Protein 1OGP (pdb70)

Radius of gyration: 43.96 Å; Cα contacts (8 Å, |Δi|>4): 6432; chains: 6; bounding box: 129×124×104 Å

Secondary structure (DSSP, 8-state):
--EE--SSSTTPPP--TT-EEEETTTTEEE--HHHHTS-SSPPGGGS-EE-SSPPPEES-STT-EEEEEESSSS--EEEHHHHHTSPEEEEEEEEE-TTTTHHHHHHHS---S----S--EEEEEEEEEEHHHHHHTTT--TT-S--TT---EEEEEES---GGGTTPPPEEEEEHHHHH-GGG--EEEEEETTEEPPTTTTTT-EEE-TTS-GGGS--SEEEEEEESS----HHHHSSS----TT--TTT--GGGSPPP-S---EEEE-SS-SEEEE-SEEEEEEEEEE-STT--EEEEEEESSTTSS-EEPEEESSSSS---SSSTTS-TTS-EEEEEEEEESS-EEEEEEEEETT--B--S-HHHH--TT-------EEEEEEE-/--EE--SSSTTPPP--TT-EEEETTTTEEE--HHHHTSSSSPPGGGS-B--SSPPPEES-STT-EEEEEESSSS--EEEHHHHHTSPEEEEEEEEE-TTTTHHHHHHHS---S----S--EEEEEEEEEEHHHHHHTTT--TT-S--TT---EEEEEES---GGGTT---EEEEEHHHHH-GGG--EEEEEETTEEPPTTTTTT-EEE-TTS-GGGS--SEEEEEEESS----HHHHSSS----TT--TTT--GGGSPPP-S---EEEE-SS-SEEEE-SEEEEEEEEEE-STT--EEEEEEESSTTSS-EEPEEESSSSS---SSSTTS-TTS-EEEEEEEEESS-EEEEEEEEETT--B--S-GGGT--TT-------EEEEEEE-/--EE--SSSTTPPP--TTPEEEETTTTEEE--HHHHTSSSSPPGGGS-EE-SSPPPEES-STT-EEEEEES-SS--EEEHHHHHTSPEEEEEEEEE-TTTTHHHHHHHS---S----S-SEEEEEEEEEEHHHHHHTTT--TT-S--TT---EEEEEES---GGGTTPPPEEEEEHHHHH-GGG--EEEEEETTEEPPTTTTTT-EEE-TTS-GGGS-BSEEEEEEESS----HHHHSSSB---TT--TTT--GGGSPBP-S---EEEE-SS-SEEEE-SEEEEEEEEEE-STT--EEEEEEESSSSSS-EEPEEESSSSS---SSSTTS-TTS-EEEEEEEEESS-EEEEEEEEETT--B--S-HHHH--TT-------EEEEEEE-/--EE--SSSTTPPP--TTSEEEETTTTEEE--HHHHTSSSSPPGGGS-EE-SSPPPEES-STT-EEEEEES-SS--EEEHHHHHTSPEEEEEEEEE-TTTTHHHHHHHS---S----S--EEEEEEEEEEHHHHHHTTT--TT-S--TT---EEEEEES--BGGGTTBPPEEEEEHHHHH-GGG--EEEEEETTEEPPTTTTTT-EEE-TTS-GGGS-BSEEEEEEESS----HHHHSSS----TT--TTT--GGGSPPP-S---EEEE-SS-SEEEE-SEEEEEEEEEE-STT--EEEEEEESSSSSS-EEPEEESSSSS---SSSTTS-TBS-EEEEEEEEESS-EEEEEEEEETT--B--S-HHHH--TT-------EEEEEEE-/--EE--SSSTTPPP--TT-EEEETTTTEEE--HHHHTSSSSPPGGGS-EE-SSPPPEES-STT-EEEEEES-SS--EEEHHHHHTSPEEEEEEEEE-TTTTHHHHHHHS---S----S--EEEEEEEEEEHHHHHHTTT--TT-S--TT---EEEEEES---GGGTTPPPEEEEEHHHHH-GGG--EEEEEETTEEPPTTTTTT-EEE-TTS-GGGS-BSEEEEEEESS----HHHHSSS----TT--TTT--GGGSPPP-S---EEEE-SS-SEEEE-SEEEEEEEEEE-STT--EEEEEEESSSSSS-EEPEEESSSSS---SSSTTS-TTS-EEEEEEEEESS-EEEEEEEEETT--B--S-HHHH--TT-------EEEEEEE-/--EE--SSSTTPPP--TTPEEEETTTTEEE--HHHHTSSSSPPGGGS-EE-SSPPPEES-STT-EEEEEES-SS--EEEHHHHHTSPEEEEEEEEE-TTTTHHHHHHHS---S----S--EEEEEEEEEEHHHHHHTTT--TT-S--TT---EEEEEES---GGGTT---EEEEEHHHHH-GGG--EEEEEETTEEPPTTTTTT-EEE-TTS-GGGS--SEEEEEEESS----HHHHSSS----TT--TTT--GGGSPPP-S---EEEE-SS-SEEEE-SEEEEEEEEEE-STT--EEEEEEESSTTSS-EEPEEESSSSS---SSSTTS-TTS-EEEEEEEEESS-EEEEEEEEETT--B--S-HHHH--TT-------EEEEEEE-

Foldseek 3Di:
DQKAADQDAPPADDADPQWDFQDVAVTWTAHALQQQQPALADDPRHQTFDDQHYFMDGPHQFVDWAWEDALFDDGDIGHPVRFQPADKDKAKFKAAALQACLQVLCVVPHADDGDHHHGSMGIWIFMTHQLLSVVVVGVDAAQDCADPSQFWKKKWWANYAHVLVPGGTQMFMDTPRCRNHCVQVWGFGQDIRRDGDDRSRAPRTWIDGFLWHNSHGGHHTHYIYTYNDGDPDCCQQVHQWFDFPVDEPVRDDSVVTGHGTHAAKAWDWRNADQEDEDAFFKDKTKIKIDGGDLWAFPWKWKDWPLPPDTDTWAKDRHPPDHDDTPDPPDSSNGMIMTIDMDGDDAKTKMWMWTAIPVRDTFDQDSNRRNDRNSGRPRHIRIGIYHYD/DQKAADPDAPPADDADPQWDFQDVFVTWTAHALQQQQPALADDPRHQTFDDQHHFMDGNHQFVDWAWEDALFDDGDIGHPVRFQVADKDKAKFKAAALQACLQVLCVVPHADDGDHHHGSMGIWIFMTHQLLRVVVVRPDAAQDCADPSQFWKKKWWANYAHVLVPGGTQMFMDTPRCSNHCVQVWGFTQDIRRDGDDRSRAPRTWIDGFLWHNSHGGHHTHYIYTYNDGDPDCCQQVHQWFDFPVDDPVDDDSVVTGHGTHAAKAKDWRNADQEDEDAFFKDKTKIKIDGGDLWAWPWKWKDFDLPPDTDTWAKDRHPPDHDDTPDPPDSSRGMIMTIDMDGDDAKTKMWMWTAIPVRDTFDQDSNRRNDRNSGRRRHIRIGIYHHD/DQKAADQDAPPADDAQPQWDFQDVAVTWTAHALQQQQPALADDPNGQTFDDQHHFMDGPHQFVDWAWEDALFDDGDIGHPVRFAVADKDKAKFKAAALQACLQVLCVVPHADDGDHHHGSMGIWIFMTHQLLSVVVVGPDAAQDCADPSQFFKKKWWANYAHVLVVGGTQMFMDTPRCSNHVVQVWGFTQDIRRDGDDRSRAPRTWTDGFLWHNSHTGHHTHYIYTYNDGDPDCCQQVHQWFDFPVDEPVDDDSVVTGHGTHAAKAKDWRNADQEDEDAFFKDKTKIKIDGGDLWAWPWKWKDFPLPPDTDTWAKDRHPPDHDDTPDPPDSSRGMIMTIDIDGDDAKTKMWMWTAIPVRDTFDQDSNRRNGRNSGRRRHTRIGIYHYD/DQKAADQDAPPADDADPQWDFQDVAVTWTAHALQQQQPALAGDPRHATFDDQHGFMDGPHQFVDWAWEDALFDDGDIGHPVRFQPADKDKAKFKAAALQACLQVLCVVPHADDGDHHHGSMGIWIFMTHQLLRVVVVGPDAAQDCADPSQFWKKKWWANYAHVLVVGGTQMFMDTPRCRNHCVQVWGFTQDIRRDGDDRSRAPRTWTDGFLWHNSHTGHHTHYIYTYNDGDPDCCQQVHQWFDFPVDEPVPDDSVVTGHGTHAAKAKDWRNADQEHEDAFFKDKTKIKIDGGDLWAFQWKWKDWPLPPDTDTWAKDRHPPDHDDTPDPVDSSRGMIMTIDIDGDPAKTKMWMWTAIPVRDTFDQDSNRRNDRNSGRPRHIRIGIYDHD/DQKAADQDAPPADDADPQWDFQDVAVTWTAHALQQQQPALADDPRHQTFDDQHYFMDGPHQFVDWAWEDALFDDGDIGHPVRFQPADKDKAKFKAAALQACLQVLCVVPHADDGDHHHGSMGIWIFMTHQLLRVVVVGPDAAQDCADPSQFWKKKWWANYAHVLVVGGTQMFMDTPRCSNHVVQVWGFGQDIRRDGDDRSRAPRTWIDGFLWHNSHTGHHTHYIYTDNDGDPDCCQQVHQWFDFPVDDPVDDDSVVTGHGTHAAKAKDWRNADQEEEDAFFKDKTKIKIDGGDLWAFPWKWKDFPLPPDTDTWAKDRHPPDHDDTPDPPDSSNGMIMTIDMDGDDAKTKMWMWTAIPVRDTFDQDSNRRNDRNSGRRRHTRIGIYHHD/DQKAADPDAPPADDAQPQWDFQDVFVTWTAHALQQQFPDLADDPNHQTFDDQHYFMDGNHQFVDWAWEDALFDDGDIGHPVNFAVADKDKAKFKAAALQACLQVLCVVPHADDGDHHHGSMGIWIFMTHQLLSVVVVGPDAAQDCADPSQFWKKKWWANYAHVLVPGGTQMFMDTPRCRNHCVQVWGFTQDIRRDGDDRSRAPRTWIDGFLWHNSHTGHHTHYIYTYNDGDPDCCQQVHQWFDFPVDDPVDDDSVVTGHGTHAAKAKDWRNADQEEEDAFFKDKTKIKIDGGDLWAWPWKWKDWPLPPDTDTWAKDRHPPDHDDTPDPPDSSNGMIMTIDMDGDDAKTKMWMWTAIPVRDTFDQDSNRRNDRNSGRRRHTRIGIYDHD

InterPro domains:
  IPR000572 Oxidoreductase, molybdopterin-binding domain [PF00174] (53-236)
  IPR005066 Moybdenum cofactor oxidoreductase, dimerisation [PF03404] (260-386)
  IPR008335 Eukaryotic molybdopterin oxidoreductase [PR00407] (20-34)
  IPR008335 Eukaryotic molybdopterin oxidoreductase [PR00407] (41-57)
  IPR008335 Eukaryotic molybdopterin oxidoreductase [PR00407] (94-105)
  IPR008335 Eukaryotic molybdopterin oxidoreductase [PR00407] (105-117)
  IPR008335 Eukaryotic molybdopterin oxidoreductase [PR00407] (120-135)
  IPR008335 Eukaryotic molybdopterin oxidoreductase [PR00407] (182-198)
  IPR008335 Eukaryotic molybdopterin oxidoreductase [PR00407] (199-212)
  IPR008335 Eukaryotic molybdopterin oxidoreductase [PR00407] (215-228)
  IPR008335 Eukaryotic molybdopterin oxidoreductase [PR00407] (286-300)
  IPR008335 Eukaryotic molybdopterin oxidoreductase [PR00407] (300-312)
  IPR008335 Eukaryotic molybdopterin oxidoreductase [PR00407] (354-366)
  IPR008335 Eukaryotic molybdopterin oxidoreductase [PR00407] (369-382)
  IPR014756 Immunoglobulin E-set [SSF81296] (263-387)
  IPR036374 Oxidoreductase, molybdopterin-binding domain superfamily [G3DSA:3.90.420.10] (1-262)
  IPR036374 Oxidoreductase, molybdopterin-binding domain superfamily [SSF56524] (5-259)

B-factor: mean 56.41, std 12.18, range [2.0, 112.47]

Organism: Arabidopsis thaliana (NCBI:txid3702)

Structure (mmCIF, N/CA/C/O backbone):
data_1OGP
#
_entry.id   1OGP
#
_cell.length_a   222.918
_cell.length_b   351.271
_cell.length_c   158.282
_cell.angle_alpha   90.00
_cell.angle_beta   90.00
_cell.angle_gamma   90.00
#
_symmetry.space_group_name_H-M   'C 2 2 2'
#
loop_
_entity.id
_entity.type
_entity.pdbx_description
1 polymer 'SULFITE OXIDASE'
2 non-polymer 'CESIUM ION'
3 non-polymer GLYCEROL
4 non-polymer (MOLYBDOPTERIN-S,S)-DIOXO-THIO-MOLYBDENUM(VI)
5 water water
#
loop_
_atom_site.group_PDB
_atom_site.id
_atom_site.type_symbol
_atom_site.label_atom_id
_atom_site.label_alt_id
_atom_site.label_comp_id
_atom_site.label_asym_id
_atom_site.label_entity_id
_atom_site.label_seq_id
_atom_site.pdbx_PDB_ins_code
_atom_site.Cartn_x
_atom_site.Cartn_y
_atom_site.Cartn_z
_atom_site.occupancy
_atom_site.B_iso_or_equiv
_atom_site.auth_seq_id
_atom_site.auth_comp_id
_atom_site.auth_asym_id
_atom_site.auth_atom_id
_atom_site.pdbx_PDB_model_num
ATOM 1 N N . PRO A 1 2 ? 17.218 117.170 19.526 1.00 87.20 2 PRO A N 1
ATOM 2 C CA . PRO A 1 2 ? 16.265 116.145 20.135 1.00 85.51 2 PRO A CA 1
ATOM 3 C C . PRO A 1 2 ? 16.237 114.747 19.391 1.00 84.06 2 PRO A C 1
ATOM 4 O O . PRO A 1 2 ? 15.398 114.560 18.461 1.00 85.40 2 PRO A O 1
ATOM 8 N N . GLY A 1 3 ? 17.060 113.765 19.807 1.00 80.01 3 GLY A N 1
ATOM 9 C CA . GLY A 1 3 ? 16.924 112.381 19.259 1.00 78.38 3 GLY A CA 1
ATOM 10 C C . GLY A 1 3 ? 16.110 111.348 20.086 1.00 76.99 3 GLY A C 1
ATOM 11 O O . GLY A 1 3 ? 16.054 110.135 19.854 1.00 75.39 3 GLY A O 1
ATOM 12 N N . ILE A 1 4 ? 15.489 111.872 21.126 1.00 74.18 4 ILE A N 1
ATOM 13 C CA . ILE A 1 4 ? 14.915 111.074 22.202 1.00 70.45 4 ILE A CA 1
ATOM 14 C C . ILE A 1 4 ? 13.838 111.878 22.854 1.00 68.38 4 ILE A C 1
ATOM 15 O O . ILE A 1 4 ? 13.947 113.085 22.961 1.00 69.39 4 ILE A O 1
ATOM 20 N N . ARG A 1 5 ? 12.764 111.205 23.246 1.00 64.64 5 ARG A N 1
ATOM 21 C CA . ARG A 1 5 ? 11.753 111.876 24.005 1.00 63.55 5 ARG A CA 1
ATOM 22 C C . ARG A 1 5 ? 11.317 111.114 25.245 1.00 61.61 5 ARG A C 1
ATOM 23 O O . ARG A 1 5 ? 11.437 109.882 25.321 1.00 59.53 5 ARG A O 1
ATOM 31 N N . GLY A 1 6 ? 10.822 111.880 26.212 1.00 57.46 6 GLY A N 1
ATOM 32 C CA . GLY A 1 6 ? 10.241 111.348 27.409 1.00 55.29 6 GLY A CA 1
ATOM 33 C C . GLY A 1 6 ? 8.755 111.388 27.344 1.00 53.01 6 GLY A C 1
ATOM 34 O O . GLY A 1 6 ? 8.191 112.429 27.398 1.00 52.82 6 GLY A O 1
ATOM 35 N N . PRO A 1 7 ? 8.089 110.257 27.259 1.00 52.11 7 PRO A N 1
ATOM 36 C CA . PRO A 1 7 ? 6.648 110.331 27.122 1.00 51.85 7 PRO A CA 1
ATOM 37 C C . PRO A 1 7 ? 5.994 110.778 28.414 1.00 53.03 7 PRO A C 1
ATOM 38 O O . PRO A 1 7 ? 6.611 110.758 29.460 1.00 56.05 7 PRO A O 1
ATOM 42 N N . SER A 1 8 ? 4.759 111.202 28.282 1.00 53.72 8 SER A N 1
ATOM 43 C CA . SER A 1 8 ? 3.935 111.672 29.374 1.00 54.70 8 SER A CA 1
ATOM 44 C C . SER A 1 8 ? 2.865 110.662 29.705 1.00 53.86 8 SER A C 1
ATOM 45 O O . SER A 1 8 ? 1.925 110.927 30.481 1.00 54.28 8 SER A O 1
ATOM 48 N N . GLU A 1 9 ? 2.922 109.556 29.000 1.00 54.36 9 GLU A N 1
ATOM 49 C CA . GLU A 1 9 ? 1.929 108.481 29.197 1.00 54.01 9 GLU A CA 1
ATOM 50 C C . GLU A 1 9 ? 2.587 107.132 28.811 1.00 54.92 9 GLU A C 1
ATOM 51 O O . GLU A 1 9 ? 3.661 107.112 28.207 1.00 54.32 9 GLU A O 1
ATOM 57 N N . TYR A 1 10 ? 1.920 106.036 29.131 1.00 55.50 10 TYR A N 1
ATOM 58 C CA . TYR A 1 10 ? 2.541 104.688 29.216 1.00 57.04 10 TYR A CA 1
ATOM 59 C C . TYR A 1 10 ? 2.221 103.692 28.038 1.00 59.85 10 TYR A C 1
ATOM 60 O O . TYR A 1 10 ? 2.318 102.472 28.138 1.00 59.43 10 TYR A O 1
ATOM 69 N N . SER A 1 11 ? 1.913 104.228 26.893 1.00 60.64 11 SER A N 1
ATOM 70 C CA . SER A 1 11 ? 1.452 103.370 25.767 1.00 60.82 11 SER A CA 1
ATOM 71 C C . SER A 1 11 ? 2.591 102.631 25.069 1.00 59.97 11 SER A C 1
ATOM 72 O O . SER A 1 11 ? 2.392 101.664 24.413 1.00 60.38 11 SER A O 1
ATOM 75 N N . GLN A 1 12 ? 3.800 103.130 25.201 1.00 59.18 12 GLN A N 1
ATOM 76 C CA . GLN A 1 12 ? 4.953 102.565 24.479 1.00 59.42 12 GLN A CA 1
ATOM 77 C C . GLN A 1 12 ? 6.038 101.992 25.426 1.00 59.53 12 GLN A C 1
ATOM 78 O O . GLN A 1 12 ? 7.218 102.030 25.174 1.00 57.96 12 GLN A O 1
ATOM 84 N N . GLU A 1 13 ? 5.602 101.470 26.539 1.00 60.24 13 GLU A N 1
ATOM 85 C CA . GLU A 1 13 ? 6.505 100.869 27.521 1.00 58.96 13 GLU A CA 1
ATOM 86 C C . GLU A 1 13 ? 7.124 99.582 26.941 1.00 59.59 13 GLU A C 1
ATOM 87 O O . GLU A 1 13 ? 6.448 98.835 26.263 1.00 58.67 13 GLU A O 1
ATOM 93 N N . PRO A 1 14 ? 8.392 99.285 27.261 1.00 60.03 14 PRO A N 1
ATOM 94 C CA . PRO A 1 14 ? 9.021 98.094 26.717 1.00 59.97 14 PRO A CA 1
ATOM 95 C C . PRO A 1 14 ? 8.527 96.880 27.416 1.00 59.26 14 PRO A C 1
ATOM 96 O O . PRO A 1 14 ? 7.899 96.959 28.453 1.00 59.80 14 PRO A O 1
ATOM 100 N N . PRO A 1 15 ? 8.779 95.728 26.817 1.00 62.17 15 PRO A N 1
ATOM 101 C CA . PRO A 1 15 ? 8.386 94.484 27.457 1.00 62.21 15 PRO A CA 1
ATOM 102 C C . PRO A 1 15 ? 9.338 94.163 28.617 1.00 61.33 15 PRO A C 1
ATOM 103 O O . PRO A 1 15 ? 10.459 94.607 28.634 1.00 60.40 15 PRO A O 1
ATOM 107 N N . ARG A 1 16 ? 8.818 93.421 29.575 1.00 61.00 16 ARG A N 1
ATOM 108 C CA . ARG A 1 16 ? 9.611 92.839 30.688 1.00 62.86 16 ARG A CA 1
ATOM 109 C C . ARG A 1 16 ? 9.469 91.297 30.872 1.00 63.42 16 ARG A C 1
ATOM 110 O O . ARG A 1 16 ? 8.481 90.716 30.475 1.00 63.79 16 ARG A O 1
ATOM 118 N N . HIS A 1 17 ? 10.453 90.664 31.531 1.00 63.01 17 HIS A N 1
ATOM 119 C CA . HIS A 1 17 ? 10.329 89.240 31.875 1.00 62.99 17 HIS A CA 1
ATOM 120 C C . HIS A 1 17 ? 9.070 88.980 32.702 1.00 63.38 17 HIS A C 1
ATOM 121 O O . HIS A 1 17 ? 8.829 89.661 33.688 1.00 62.01 17 HIS A O 1
ATOM 128 N N . PRO A 1 18 ? 8.287 87.967 32.337 1.00 63.99 18 PRO A N 1
ATOM 129 C CA . PRO A 1 18 ? 7.058 87.642 33.097 1.00 61.81 18 PRO A CA 1
ATOM 130 C C . PRO A 1 18 ? 7.237 87.180 34.511 1.00 61.90 18 PRO A C 1
ATOM 131 O O . PRO A 1 18 ? 6.264 87.221 35.262 1.00 63.12 18 PRO A O 1
ATOM 135 N N . SER A 1 19 ? 8.426 86.697 34.866 1.00 61.16 19 SER A N 1
ATOM 136 C CA . SER A 1 19 ? 8.663 86.135 36.251 1.00 61.40 19 SER A CA 1
ATOM 137 C C . SER A 1 19 ? 8.752 87.242 37.317 1.00 60.07 19 SER A C 1
ATOM 138 O O . SER A 1 19 ? 8.717 87.035 38.524 1.00 60.08 19 SER A O 1
ATOM 141 N N . LEU A 1 20 ? 8.885 88.446 36.819 1.00 58.76 20 LEU A N 1
ATOM 142 C CA . LEU A 1 20 ? 9.071 89.613 37.681 1.00 57.65 20 LEU A CA 1
ATOM 143 C C . LEU A 1 20 ? 7.856 89.802 38.554 1.00 58.17 20 LEU A C 1
ATOM 144 O O . LEU A 1 20 ? 6.733 89.766 38.103 1.00 59.54 20 LEU A O 1
ATOM 149 N N . LYS A 1 21 ? 8.135 90.002 39.823 1.00 58.11 21 LYS A N 1
ATOM 150 C CA . LYS A 1 21 ? 7.132 90.461 40.777 1.00 55.75 21 LYS A CA 1
ATOM 151 C C . LYS A 1 21 ? 6.907 91.998 40.698 1.00 56.80 21 LYS A C 1
ATOM 152 O O . LYS A 1 21 ? 7.784 92.821 41.046 1.00 58.17 21 LYS A O 1
ATOM 158 N N . VAL A 1 22 ? 5.727 92.374 40.249 1.00 55.34 22 VAL A N 1
ATOM 159 C CA . VAL A 1 22 ? 5.402 93.740 39.924 1.00 51.18 22 VAL A CA 1
ATOM 160 C C . VAL A 1 22 ? 4.827 94.449 41.123 1.00 52.16 22 VAL A C 1
ATOM 161 O O . VAL A 1 22 ? 3.852 94.048 41.675 1.00 54.65 22 VAL A O 1
ATOM 165 N N . ASN A 1 23 ? 5.475 95.521 41.540 1.00 51.06 23 ASN A N 1
ATOM 166 C CA . ASN A 1 23 ? 5.046 96.237 42.743 1.00 51.18 23 ASN A CA 1
ATOM 167 C C . ASN A 1 23 ? 4.217 97.478 42.391 1.00 52.36 23 ASN A C 1
ATOM 168 O O . ASN A 1 23 ? 3.481 97.985 43.181 1.00 49.98 23 ASN A O 1
ATOM 173 N N . ALA A 1 24 ? 4.482 98.004 41.210 1.00 52.70 24 ALA A N 1
ATOM 174 C CA . ALA A 1 24 ? 3.677 99.048 40.597 1.00 53.59 24 ALA A CA 1
ATOM 175 C C . ALA A 1 24 ? 3.840 98.955 39.119 1.00 54.70 24 ALA A C 1
ATOM 176 O O . ALA A 1 24 ? 4.915 98.799 38.643 1.00 53.96 24 ALA A O 1
ATOM 178 N N . LYS A 1 25 ? 2.713 99.016 38.413 1.00 58.11 25 LYS A N 1
ATOM 179 C CA . LYS A 1 25 ? 2.671 98.884 36.947 1.00 58.82 25 LYS A CA 1
ATOM 180 C C . LYS A 1 25 ? 3.019 100.239 36.244 1.00 57.24 25 LYS A C 1
ATOM 181 O O . LYS A 1 25 ? 3.780 100.271 35.277 1.00 56.97 25 LYS A O 1
ATOM 187 N N . GLU A 1 26 ? 2.498 101.346 36.754 1.00 56.28 26 GLU A N 1
ATOM 188 C CA . GLU A 1 26 ? 2.671 102.688 36.097 1.00 57.48 26 GLU A CA 1
ATOM 189 C C . GLU A 1 26 ? 2.865 103.743 37.132 1.00 57.01 26 GLU A C 1
ATOM 190 O O . GLU A 1 26 ? 1.926 104.041 37.891 1.00 57.97 26 GLU A O 1
ATOM 196 N N . PRO A 1 27 ? 4.093 104.210 37.279 1.00 53.47 27 PRO A N 1
ATOM 197 C CA . PRO A 1 27 ? 5.245 103.723 36.540 1.00 50.41 27 PRO A CA 1
ATOM 198 C C . PRO A 1 27 ? 5.712 102.351 36.970 1.00 50.67 27 PRO A C 1
ATOM 199 O O . PRO A 1 27 ? 5.374 101.869 38.050 1.00 51.34 27 PRO A O 1
ATOM 203 N N . PHE A 1 28 ? 6.570 101.784 36.144 1.00 48.52 28 PHE A N 1
ATOM 204 C CA . PHE A 1 28 ? 7.044 100.417 36.346 1.00 49.46 28 PHE A CA 1
ATOM 205 C C . PHE A 1 28 ? 8.123 100.253 37.436 1.00 49.07 28 PHE A C 1
ATOM 206 O O . PHE A 1 28 ? 9.235 100.721 37.393 1.00 46.57 28 PHE A O 1
ATOM 214 N N . ASN A 1 29 ? 7.730 99.466 38.381 1.00 48.57 29 ASN A N 1
ATOM 215 C CA . ASN A 1 29 ? 8.499 99.188 39.570 1.00 49.31 29 ASN A CA 1
ATOM 216 C C . ASN A 1 29 ? 8.386 97.716 39.918 1.00 50.74 29 ASN A C 1
ATOM 217 O O . ASN A 1 29 ? 7.326 97.246 40.328 1.00 49.90 29 ASN A O 1
ATOM 222 N N . ALA A 1 30 ? 9.494 96.999 39.736 1.00 50.56 30 ALA A N 1
ATOM 223 C CA . ALA A 1 30 ? 9.500 95.560 39.819 1.00 52.95 30 ALA A CA 1
ATOM 224 C C . ALA A 1 30 ? 10.841 94.934 40.249 1.00 52.12 30 ALA A C 1
ATOM 225 O O . ALA A 1 30 ? 11.890 95.513 40.151 1.00 51.17 30 ALA A O 1
ATOM 227 N N . GLU A 1 31 ? 10.745 93.704 40.689 1.00 51.55 31 GLU A N 1
ATOM 228 C CA . GLU A 1 31 ? 11.851 92.999 41.312 1.00 52.60 31 GLU A CA 1
ATOM 229 C C . GLU A 1 31 ? 11.745 91.521 41.055 1.00 53.51 31 GLU A C 1
ATOM 230 O O . GLU A 1 31 ? 10.623 91.001 40.976 1.00 51.00 31 GLU A O 1
ATOM 236 N N . PRO A 1 32 ? 12.890 90.828 40.936 1.00 53.72 32 PRO A N 1
ATOM 237 C CA . PRO A 1 32 ? 12.869 89.400 40.632 1.00 52.77 32 PRO A CA 1
ATOM 238 C C . PRO A 1 32 ? 12.387 88.643 41.855 1.00 53.39 32 PRO A C 1
ATOM 239 O O . PRO A 1 32 ? 12.382 89.222 42.988 1.00 52.37 32 PRO A O 1
ATOM 243 N N . PRO A 1 33 ? 11.937 87.398 41.632 1.00 57.33 33 PRO A N 1
ATOM 244 C CA . PRO A 1 33 ? 11.614 86.497 42.758 1.00 57.33 33 PRO A CA 1
ATOM 245 C C . PRO A 1 33 ? 12.951 86.195 43.438 1.00 55.24 33 PRO A C 1
ATOM 246 O O . PRO A 1 33 ? 13.974 86.088 42.845 1.00 56.27 33 PRO A O 1
ATOM 250 N N . ARG A 1 34 ? 12.908 86.373 44.704 1.00 55.01 34 ARG A N 1
ATOM 251 C CA . ARG A 1 34 ? 13.946 86.015 45.647 1.00 57.22 34 ARG A CA 1
ATOM 252 C C . ARG A 1 34 ? 14.849 84.801 45.268 1.00 58.72 34 ARG A C 1
ATOM 253 O O . ARG A 1 34 ? 16.112 84.843 45.275 1.00 59.12 34 ARG A O 1
ATOM 261 N N . SER A 1 35 ? 14.177 83.736 44.876 1.00 59.87 35 SER A N 1
ATOM 262 C CA . SER A 1 35 ? 14.843 82.473 44.564 1.00 60.45 35 SER A CA 1
ATOM 263 C C . SER A 1 35 ? 15.718 82.544 43.303 1.00 61.08 35 SER A C 1
ATOM 264 O O . SER A 1 35 ? 16.577 81.739 43.117 1.00 63.61 35 SER A O 1
ATOM 267 N N . ALA A 1 36 ? 15.486 83.510 42.444 1.00 60.24 36 ALA A N 1
ATOM 268 C CA . ALA A 1 36 ? 16.277 83.697 41.250 1.00 59.36 36 ALA A CA 1
ATOM 269 C C . ALA A 1 36 ? 17.388 84.751 41.369 1.00 60.36 36 ALA A C 1
ATOM 270 O O . ALA A 1 36 ? 18.329 84.783 40.577 1.00 59.94 36 ALA A O 1
ATOM 272 N N . LEU A 1 37 ? 17.246 85.622 42.353 1.00 58.36 37 LEU A N 1
ATOM 273 C CA . LEU A 1 37 ? 18.145 86.810 42.567 1.00 59.17 37 LEU A CA 1
ATOM 274 C C . LEU A 1 37 ? 19.605 86.446 42.696 1.00 59.91 37 LEU A C 1
ATOM 275 O O . LEU A 1 37 ? 20.526 87.176 42.266 1.00 60.65 37 LEU A O 1
ATOM 280 N N . VAL A 1 38 ? 19.796 85.294 43.311 1.00 60.68 38 VAL A N 1
ATOM 281 C CA . VAL A 1 38 ? 21.082 84.930 43.931 1.00 61.31 38 VAL A CA 1
ATOM 282 C C . VAL A 1 38 ? 21.698 83.681 43.227 1.00 60.91 38 VAL A C 1
ATOM 283 O O . VAL A 1 38 ? 22.677 83.093 43.673 1.00 62.72 38 VAL A O 1
ATOM 287 N N . SER A 1 39 ? 21.147 83.377 42.062 1.00 58.90 39 SER A N 1
ATOM 288 C CA . SER A 1 39 ? 21.569 82.203 41.304 1.00 60.34 39 SER A CA 1
ATOM 289 C C . SER A 1 39 ? 22.867 82.454 40.624 1.00 60.05 39 SER A C 1
ATOM 290 O O . SER A 1 39 ? 23.537 81.545 40.271 1.00 62.10 39 SER A O 1
ATOM 293 N N . SER A 1 40 ? 23.129 83.708 40.336 1.00 58.40 40 SER A N 1
ATOM 294 C CA . SER A 1 40 ? 24.359 84.103 39.736 1.00 56.70 40 SER A CA 1
ATOM 295 C C . SER A 1 40 ? 24.897 85.443 40.329 1.00 57.36 40 SER A C 1
ATOM 296 O O . SER A 1 40 ? 24.135 86.293 40.795 1.00 58.48 40 SER A O 1
ATOM 299 N N . TYR A 1 41 ? 26.223 85.580 40.341 1.00 53.46 41 TYR A N 1
ATOM 300 C CA . TYR A 1 41 ? 26.924 86.697 40.925 1.00 51.67 41 TYR A CA 1
ATOM 301 C C . TYR A 1 41 ? 26.601 87.952 40.105 1.00 53.09 41 TYR A C 1
ATOM 302 O O . TYR A 1 41 ? 26.390 89.055 40.618 1.00 52.03 41 TYR A O 1
ATOM 311 N N . VAL A 1 42 ? 26.654 87.773 38.802 1.00 51.89 42 VAL A N 1
ATOM 312 C CA . VAL A 1 42 ? 26.174 88.805 37.859 1.00 50.18 42 VAL A CA 1
ATOM 313 C C . VAL A 1 42 ? 24.715 88.569 37.469 1.00 52.59 42 VAL A C 1
ATOM 314 O O . VAL A 1 42 ? 24.355 87.544 36.896 1.00 53.33 42 VAL A O 1
ATOM 318 N N . THR A 1 43 ? 23.914 89.588 37.781 1.00 52.14 43 THR A N 1
ATOM 319 C CA . THR A 1 43 ? 22.491 89.600 37.591 1.00 51.27 43 THR A CA 1
ATOM 320 C C . THR A 1 43 ? 22.129 89.768 36.122 1.00 52.69 43 THR A C 1
ATOM 321 O O . THR A 1 43 ? 22.546 90.694 35.497 1.00 51.70 43 THR A O 1
ATOM 325 N N . PRO A 1 44 ? 21.395 88.812 35.539 1.00 54.19 44 PRO A N 1
ATOM 326 C CA . PRO A 1 44 ? 20.998 88.963 34.133 1.00 52.59 44 PRO A CA 1
ATOM 327 C C . PRO A 1 44 ? 20.016 90.125 34.011 1.00 53.14 44 PRO A C 1
ATOM 328 O O . PRO A 1 44 ? 19.141 90.301 34.914 1.00 52.13 44 PRO A O 1
ATOM 332 N N . VAL A 1 45 ? 20.184 90.885 32.942 1.00 51.57 45 VAL A N 1
ATOM 333 C CA . VAL A 1 45 ? 19.354 92.057 32.656 1.00 52.67 45 VAL A CA 1
ATOM 334 C C . VAL A 1 45 ? 17.840 91.763 32.760 1.00 53.91 45 VAL A C 1
ATOM 335 O O . VAL A 1 45 ? 17.088 92.520 33.311 1.00 54.55 45 VAL A O 1
ATOM 339 N N . ASP A 1 46 ? 17.417 90.642 32.243 1.00 56.30 46 ASP A N 1
ATOM 340 C CA . ASP A 1 46 ? 16.015 90.190 32.313 1.00 57.82 46 ASP A CA 1
ATOM 341 C C . ASP A 1 46 ? 15.456 90.261 33.724 1.00 57.12 46 ASP A C 1
ATOM 342 O O . ASP A 1 46 ? 14.269 90.508 33.894 1.00 55.41 46 ASP A O 1
ATOM 347 N N . LEU A 1 47 ? 16.308 89.876 34.697 1.00 55.66 47 LEU A N 1
ATOM 348 C CA . LEU A 1 47 ? 15.944 89.728 36.132 1.00 54.08 47 LEU A CA 1
ATOM 349 C C . LEU A 1 47 ? 16.420 90.893 37.052 1.00 54.20 47 LEU A C 1
ATOM 350 O O . LEU A 1 47 ? 16.256 90.874 38.274 1.00 53.50 47 LEU A O 1
ATOM 355 N N . PHE A 1 48 ? 17.092 91.870 36.442 1.00 51.36 48 PHE A N 1
ATOM 356 C CA . PHE A 1 48 ? 17.608 93.023 37.173 1.00 49.65 48 PHE A CA 1
ATOM 357 C C . PHE A 1 48 ? 16.427 93.922 37.472 1.00 50.06 48 PHE A C 1
ATOM 358 O O . PHE A 1 48 ? 15.582 94.200 36.581 1.00 51.59 48 PHE A O 1
ATOM 366 N N . TYR A 1 49 ? 16.352 94.364 38.725 1.00 47.76 49 TYR A N 1
ATOM 367 C CA . TYR A 1 49 ? 15.178 95.086 39.199 1.00 46.27 49 TYR A CA 1
ATOM 368 C C . TYR A 1 49 ? 15.049 96.405 38.449 1.00 47.69 49 TYR A C 1
ATOM 369 O O . TYR A 1 49 ? 15.971 97.070 38.032 1.00 46.73 49 TYR A O 1
ATOM 378 N N . LYS A 1 50 ? 13.824 96.799 38.417 1.00 46.70 50 LYS A N 1
ATOM 379 C CA . LYS A 1 50 ? 13.395 97.937 37.620 1.00 48.22 50 LYS A CA 1
ATOM 380 C C . LYS A 1 50 ? 12.722 98.962 38.533 1.00 45.78 50 LYS A C 1
ATOM 381 O O . LYS A 1 50 ? 11.853 98.663 39.307 1.00 46.81 50 LYS A O 1
ATOM 387 N N . ARG A 1 51 ? 13.227 100.153 38.517 1.00 47.33 51 ARG A N 1
ATOM 388 C CA . ARG A 1 51 ? 12.636 101.190 39.354 1.00 46.73 51 ARG A CA 1
ATOM 389 C C . ARG A 1 51 ? 12.578 102.489 38.587 1.00 45.94 51 ARG A C 1
ATOM 390 O O . ARG A 1 51 ? 13.585 103.089 38.216 1.00 45.83 51 ARG A O 1
ATOM 398 N N . ASN A 1 52 ? 11.381 102.944 38.381 1.00 45.78 52 ASN A N 1
ATOM 399 C CA . ASN A 1 52 ? 11.100 104.141 37.531 1.00 47.60 52 ASN A CA 1
ATOM 400 C C . ASN A 1 52 ? 10.065 105.038 38.169 1.00 46.00 52 ASN A C 1
ATOM 401 O O . ASN A 1 52 ? 9.121 104.592 38.739 1.00 47.80 52 ASN A O 1
ATOM 406 N N . HIS A 1 53 ? 10.278 106.314 38.002 1.00 45.75 53 HIS A N 1
ATOM 407 C CA . HIS A 1 53 ? 9.411 107.341 38.518 1.00 47.80 53 HIS A CA 1
ATOM 408 C C . HIS A 1 53 ? 8.450 107.847 37.457 1.00 50.58 53 HIS A C 1
ATOM 409 O O . HIS A 1 53 ? 7.530 108.617 37.721 1.00 52.82 53 HIS A O 1
ATOM 416 N N . GLY A 1 54 ? 8.690 107.447 36.244 1.00 50.71 54 GLY A N 1
ATOM 417 C CA . GLY A 1 54 ? 7.925 107.893 35.090 1.00 50.49 54 GLY A CA 1
ATOM 418 C C . GLY A 1 54 ? 7.934 106.920 33.923 1.00 53.03 54 GLY A C 1
ATOM 419 O O . GLY A 1 54 ? 8.513 105.852 33.970 1.00 50.93 54 GLY A O 1
ATOM 420 N N . PRO A 1 55 ? 7.296 107.310 32.843 1.00 52.19 55 PRO A N 1
ATOM 421 C CA . PRO A 1 55 ? 7.390 106.557 31.574 1.00 51.45 55 PRO A CA 1
ATOM 422 C C . PRO A 1 55 ? 8.803 106.509 31.019 1.00 48.70 55 PRO A C 1
ATOM 423 O O . PRO A 1 55 ? 9.609 107.415 31.125 1.00 47.70 55 PRO A O 1
ATOM 427 N N . ILE A 1 56 ? 9.081 105.391 30.405 1.00 48.23 56 ILE A N 1
ATOM 428 C CA . ILE A 1 56 ? 10.415 105.086 29.873 1.00 49.12 56 ILE A CA 1
ATOM 429 C C . ILE A 1 56 ? 10.659 105.800 28.585 1.00 49.57 56 ILE A C 1
ATOM 430 O O . ILE A 1 56 ? 9.860 105.700 27.692 1.00 50.96 56 ILE A O 1
ATOM 435 N N . PRO A 1 57 ? 11.719 106.562 28.503 1.00 52.08 57 PRO A N 1
ATOM 436 C CA . PRO A 1 57 ? 12.045 107.256 27.267 1.00 55.21 57 PRO A CA 1
ATOM 437 C C . PRO A 1 57 ? 12.274 106.318 26.047 1.00 57.57 57 PRO A C 1
ATOM 438 O O . PRO A 1 57 ? 12.683 105.154 26.112 1.00 56.23 57 PRO A O 1
ATOM 442 N N . ILE A 1 58 ? 11.863 106.886 24.940 1.00 59.92 58 ILE A N 1
ATOM 443 C CA . ILE A 1 58 ? 11.911 106.246 23.651 1.00 62.51 58 ILE A CA 1
ATOM 444 C C . ILE A 1 58 ? 12.798 107.028 22.725 1.00 63.23 58 ILE A C 1
ATOM 445 O O . ILE A 1 58 ? 12.710 108.204 22.609 1.00 64.14 58 ILE A O 1
ATOM 450 N N . VAL A 1 59 ? 13.712 106.341 22.100 1.00 66.49 59 VAL A N 1
ATOM 451 C CA . VAL A 1 59 ? 14.621 106.948 21.105 1.00 69.03 59 VAL A CA 1
ATOM 452 C C . VAL A 1 59 ? 14.110 106.739 19.673 1.00 71.29 59 VAL A C 1
ATOM 453 O O . VAL A 1 59 ? 13.985 105.610 19.259 1.00 71.38 59 VAL A O 1
ATOM 457 N N . ASP A 1 60 ? 13.830 107.836 18.946 1.00 73.55 60 ASP A N 1
ATOM 458 C CA . ASP A 1 60 ? 13.377 107.834 17.516 1.00 75.15 60 ASP A CA 1
ATOM 459 C C . ASP A 1 60 ? 14.567 107.751 16.511 1.00 76.00 60 ASP A C 1
ATOM 460 O O . ASP A 1 60 ? 14.463 107.090 15.477 1.00 75.95 60 ASP A O 1
ATOM 465 N N . HIS A 1 61 ? 15.667 108.413 16.854 1.00 77.59 61 HIS A N 1
ATOM 466 C CA . HIS A 1 61 ? 16.907 108.615 16.023 1.00 78.54 61 HIS A CA 1
ATOM 467 C C . HIS A 1 61 ? 18.238 108.653 16.830 1.00 76.70 61 HIS A C 1
ATOM 468 O O . HIS A 1 61 ? 18.674 109.713 17.303 1.00 76.70 61 HIS A O 1
ATOM 475 N N . LEU A 1 62 ? 18.894 107.513 16.939 1.00 76.96 62 LEU A N 1
ATOM 476 C CA . LEU A 1 62 ? 20.075 107.352 17.825 1.00 76.38 62 LEU A CA 1
ATOM 477 C C . LEU A 1 62 ? 21.279 108.329 17.564 1.00 77.40 62 LEU A C 1
ATOM 478 O O . LEU A 1 62 ? 21.867 108.884 18.490 1.00 76.83 62 LEU A O 1
ATOM 483 N N . GLN A 1 63 ? 21.663 108.522 16.311 1.00 80.52 63 GLN A N 1
ATOM 484 C CA . GLN A 1 63 ? 22.659 109.558 15.987 1.00 80.46 63 GLN A CA 1
ATOM 485 C C . GLN A 1 63 ? 21.820 110.819 16.074 1.00 78.74 63 GLN A C 1
ATOM 486 O O . GLN A 1 63 ? 20.644 110.778 15.780 1.00 82.68 63 GLN A O 1
ATOM 492 N N . SER A 1 64 ? 22.353 111.931 16.530 1.00 75.49 64 SER A N 1
ATOM 493 C CA . SER A 1 64 ? 21.455 113.081 16.892 1.00 76.59 64 SER A CA 1
ATOM 494 C C . SER A 1 64 ? 20.989 113.085 18.402 1.00 73.44 64 SER A C 1
ATOM 495 O O . SER A 1 64 ? 20.568 114.125 18.926 1.00 71.03 64 SER A O 1
ATOM 498 N N . TYR A 1 65 ? 21.029 111.917 19.048 1.00 70.25 65 TYR A N 1
ATOM 499 C CA . TYR A 1 65 ? 21.013 111.894 20.523 1.00 68.22 65 TYR A CA 1
ATOM 500 C C . TYR A 1 65 ? 22.282 112.521 21.032 1.00 64.88 65 TYR A C 1
ATOM 501 O O . TYR A 1 65 ? 23.365 112.207 20.564 1.00 67.51 65 TYR A O 1
ATOM 510 N N . SER A 1 66 ? 22.138 113.320 22.068 1.00 62.36 66 SER A N 1
ATOM 511 C CA . SER A 1 66 ? 23.303 113.822 22.748 1.00 63.19 66 SER A CA 1
ATOM 512 C C . SER A 1 66 ? 23.087 114.134 24.288 1.00 63.27 66 SER A C 1
ATOM 513 O O . SER A 1 66 ? 21.988 114.400 24.751 1.00 60.00 66 SER A O 1
ATOM 516 N N . VAL A 1 67 ? 24.190 114.093 25.027 1.00 61.70 67 VAL A N 1
ATOM 517 C CA . VAL A 1 67 ? 24.283 114.663 26.369 1.00 61.88 67 VAL A CA 1
ATOM 518 C C . VAL A 1 67 ? 24.923 116.035 26.281 1.00 62.92 67 VAL A C 1
ATOM 519 O O . VAL A 1 67 ? 25.975 116.164 25.763 1.00 62.74 67 VAL A O 1
ATOM 523 N N . THR A 1 68 ? 24.295 117.023 26.895 1.00 63.23 68 THR A N 1
ATOM 524 C CA . THR A 1 68 ? 24.796 118.384 26.925 1.00 61.90 68 THR A CA 1
ATOM 525 C C . THR A 1 68 ? 25.587 118.669 28.187 1.00 65.45 68 THR A C 1
ATOM 526 O O . THR A 1 68 ? 25.060 118.534 29.278 1.00 66.21 68 THR A O 1
ATOM 530 N N . LEU A 1 69 ? 26.838 119.079 28.034 1.00 64.76 69 LEU A N 1
ATOM 531 C CA . LEU A 1 69 ? 27.619 119.588 29.142 1.00 63.39 69 LEU A CA 1
ATOM 532 C C . LEU A 1 69 ? 27.529 121.123 29.309 1.00 66.46 69 LEU A C 1
ATOM 533 O O . LEU A 1 69 ? 28.092 121.881 28.545 1.00 68.85 69 LEU A O 1
ATOM 538 N N . THR A 1 70 ? 26.813 121.551 30.328 1.00 68.63 70 THR A N 1
ATOM 539 C CA . THR A 1 70 ? 26.593 122.959 30.625 1.00 68.10 70 THR A CA 1
ATOM 540 C C . THR A 1 70 ? 27.008 123.335 31.984 1.00 67.82 70 THR A C 1
ATOM 541 O O . THR A 1 70 ? 27.607 122.584 32.660 1.00 66.35 70 THR A O 1
ATOM 545 N N . GLY A 1 71 ? 26.557 124.532 32.352 1.00 69.33 71 GLY A N 1
ATOM 546 C CA . GLY A 1 71 ? 26.757 125.185 33.639 1.00 68.87 71 GLY A CA 1
ATOM 547 C C . GLY A 1 71 ? 28.122 125.828 33.820 1.00 70.43 71 GLY A C 1
ATOM 548 O O . GLY A 1 71 ? 28.742 126.187 32.875 1.00 71.24 71 GLY A O 1
ATOM 549 N N . LEU A 1 72 ? 28.600 125.910 35.056 1.00 72.35 72 LEU A N 1
ATOM 550 C CA . LEU A 1 72 ? 29.897 126.497 35.431 1.00 70.94 72 LEU A CA 1
ATOM 551 C C . LEU A 1 72 ? 31.128 125.862 34.766 1.00 71.35 72 LEU A C 1
ATOM 552 O O . LEU A 1 72 ? 32.080 125.417 35.390 1.00 69.87 72 LEU A O 1
ATOM 557 N N . ILE A 1 73 ? 31.119 125.968 33.455 1.00 73.75 73 ILE A N 1
ATOM 558 C CA . ILE A 1 73 ? 32.099 125.370 32.559 1.00 75.47 73 ILE A CA 1
ATOM 559 C C . ILE A 1 73 ? 32.563 126.351 31.448 1.00 76.94 73 ILE A C 1
ATOM 560 O O . ILE A 1 73 ? 31.793 127.157 30.955 1.00 76.14 73 ILE A O 1
ATOM 565 N N . GLN A 1 74 ? 33.848 126.322 31.102 1.00 79.53 74 GLN A N 1
ATOM 566 C CA . GLN A 1 74 ? 34.408 127.280 30.089 1.00 80.85 74 GLN A CA 1
ATOM 567 C C . GLN A 1 74 ? 33.605 127.216 28.757 1.00 80.95 74 GLN A C 1
ATOM 568 O O . GLN A 1 74 ? 33.016 128.206 28.333 1.00 80.71 74 GLN A O 1
ATOM 574 N N . ASN A 1 75 ? 33.570 126.042 28.137 1.00 79.95 75 ASN A N 1
ATOM 575 C CA . ASN A 1 75 ? 32.942 125.879 26.805 1.00 80.95 75 ASN A CA 1
ATOM 576 C C . ASN A 1 75 ? 31.869 124.815 26.787 1.00 78.40 75 ASN A C 1
ATOM 577 O O . ASN A 1 75 ? 32.142 123.636 26.501 1.00 77.51 75 ASN A O 1
ATOM 582 N N . PRO A 1 76 ? 30.652 125.240 27.063 1.00 76.91 76 PRO A N 1
ATOM 583 C CA . PRO A 1 76 ? 29.465 124.364 26.975 1.00 77.28 76 PRO A CA 1
ATOM 584 C C . PRO A 1 76 ? 29.378 123.592 25.685 1.00 78.27 76 PRO A C 1
ATOM 585 O O . PRO A 1 76 ? 28.818 123.997 24.720 1.00 79.31 76 PRO A O 1
ATOM 589 N N . ARG A 1 77 ? 29.965 122.427 25.722 1.00 79.05 77 ARG A N 1
ATOM 590 C CA . ARG A 1 77 ? 30.005 121.494 24.595 1.00 77.96 77 ARG A CA 1
ATOM 591 C C . ARG A 1 77 ? 28.720 120.677 24.555 1.00 77.18 77 ARG A C 1
ATOM 592 O O . ARG A 1 77 ? 27.887 120.801 25.400 1.00 79.30 77 ARG A O 1
ATOM 600 N N . LYS A 1 78 ? 28.590 119.824 23.561 1.00 76.70 78 LYS A N 1
ATOM 601 C CA . LYS A 1 78 ? 27.462 118.928 23.423 1.00 73.75 78 LYS A CA 1
ATOM 602 C C . LYS A 1 78 ? 27.993 117.603 22.845 1.00 74.29 78 LYS A C 1
ATOM 603 O O . LYS A 1 78 ? 28.586 117.595 21.808 1.00 75.65 78 LYS A O 1
ATOM 609 N N . LEU A 1 79 ? 27.818 116.503 23.585 1.00 73.28 79 LEU A N 1
ATOM 610 C CA . LEU A 1 79 ? 28.466 115.225 23.347 1.00 71.36 79 LEU A CA 1
ATOM 611 C C . LEU A 1 79 ? 27.559 114.197 22.851 1.00 70.36 79 LEU A C 1
ATOM 612 O O . LEU A 1 79 ? 26.682 113.815 23.545 1.00 71.89 79 LEU A O 1
ATOM 617 N N . PHE A 1 80 ? 27.836 113.704 21.645 1.00 71.10 80 PHE A N 1
ATOM 618 C CA . PHE A 1 80 ? 27.045 112.636 20.965 1.00 70.31 80 PHE A CA 1
ATOM 619 C C . PHE A 1 80 ? 27.466 111.285 21.413 1.00 68.25 80 PHE A C 1
ATOM 620 O O . PHE A 1 80 ? 28.496 111.126 21.967 1.00 66.96 80 PHE A O 1
ATOM 628 N N . ILE A 1 81 ? 26.649 110.307 21.160 1.00 70.03 81 ILE A N 1
ATOM 629 C CA . ILE A 1 81 ? 26.931 108.981 21.663 1.00 71.61 81 ILE A CA 1
ATOM 630 C C . ILE A 1 81 ? 28.246 108.379 21.104 1.00 74.09 81 ILE A C 1
ATOM 631 O O . ILE A 1 81 ? 28.938 107.621 21.794 1.00 73.24 81 ILE A O 1
ATOM 636 N N . LYS A 1 82 ? 28.540 108.726 19.844 1.00 75.48 82 LYS A N 1
ATOM 637 C CA . LYS A 1 82 ? 29.823 108.467 19.141 1.00 75.49 82 LYS A CA 1
ATOM 638 C C . LYS A 1 82 ? 31.088 108.985 19.929 1.00 74.22 82 LYS A C 1
ATOM 639 O O . LYS A 1 82 ? 32.129 108.328 20.081 1.00 74.22 82 LYS A O 1
ATOM 645 N N . ASP A 1 83 ? 30.954 110.210 20.395 1.00 74.30 83 ASP A N 1
ATOM 646 C CA . ASP A 1 83 ? 31.952 110.907 21.210 1.00 74.08 83 ASP A CA 1
ATOM 647 C C . ASP A 1 83 ? 32.192 110.184 22.577 1.00 74.33 83 ASP A C 1
ATOM 648 O O . ASP A 1 83 ? 33.312 110.095 23.099 1.00 74.95 83 ASP A O 1
ATOM 653 N N . ILE A 1 84 ? 31.120 109.716 23.185 1.00 72.45 84 ILE A N 1
ATOM 654 C CA . ILE A 1 84 ? 31.238 109.047 24.481 1.00 70.91 84 ILE A CA 1
ATOM 655 C C . ILE A 1 84 ? 31.947 107.696 24.323 1.00 69.88 84 ILE A C 1
ATOM 656 O O . ILE A 1 84 ? 32.776 107.294 25.151 1.00 70.67 84 ILE A O 1
ATOM 661 N N . ARG A 1 85 ? 31.574 106.969 23.273 1.00 69.10 85 ARG A N 1
ATOM 662 C CA . ARG A 1 85 ? 32.183 105.650 22.941 1.00 69.11 85 ARG A CA 1
ATOM 663 C C . ARG A 1 85 ? 33.627 105.741 22.473 1.00 68.89 85 ARG A C 1
ATOM 664 O O . ARG A 1 85 ? 34.338 104.776 22.513 1.00 69.35 85 ARG A O 1
ATOM 672 N N . SER A 1 86 ? 34.073 106.928 22.080 1.00 69.89 86 SER A N 1
ATOM 673 C CA . SER A 1 86 ? 35.499 107.135 21.670 1.00 70.63 86 SER A CA 1
ATOM 674 C C . SER A 1 86 ? 36.433 107.414 22.847 1.00 69.97 86 SER A C 1
ATOM 675 O O . SER A 1 86 ? 37.649 107.381 22.696 1.00 70.43 86 SER A O 1
ATOM 678 N N . LEU A 1 87 ? 35.862 107.749 24.002 1.00 68.83 87 LEU A N 1
ATOM 679 C CA . LEU A 1 87 ? 36.645 107.937 25.237 1.00 66.79 87 LEU A CA 1
ATOM 680 C C . LEU A 1 87 ? 37.130 106.616 25.735 1.00 64.39 87 LEU A C 1
ATOM 681 O O . LEU A 1 87 ? 36.615 105.618 25.332 1.00 66.15 87 LEU A O 1
ATOM 686 N N . PRO A 1 88 ? 38.141 106.560 26.565 1.00 61.81 88 PRO A N 1
ATOM 687 C CA . PRO A 1 88 ? 38.594 105.260 27.052 1.00 63.48 88 PRO A CA 1
ATOM 688 C C . PRO A 1 88 ? 37.482 104.518 27.819 1.00 65.87 88 PRO A C 1
ATOM 689 O O . PRO A 1 88 ? 36.851 105.025 28.780 1.00 65.22 88 PRO A O 1
ATOM 693 N N . LYS A 1 89 ? 37.232 103.313 27.299 1.00 64.16 89 LYS A N 1
ATOM 694 C CA . LYS A 1 89 ? 36.251 102.433 27.864 1.00 61.88 89 LYS A CA 1
ATOM 695 C C . LYS A 1 89 ? 36.715 101.697 29.103 1.00 62.29 89 LYS A C 1
ATOM 696 O O . LYS A 1 89 ? 37.762 101.132 29.144 1.00 63.44 89 LYS A O 1
ATOM 702 N N . TYR A 1 90 ? 35.861 101.733 30.119 1.00 62.42 90 TYR A N 1
ATOM 703 C CA . TYR A 1 90 ? 36.007 100.957 31.373 1.00 59.36 90 TYR A CA 1
ATOM 704 C C . TYR A 1 90 ? 34.821 100.066 31.635 1.00 60.01 90 TYR A C 1
ATOM 705 O O . TYR A 1 90 ? 33.711 100.365 31.264 1.00 60.60 90 TYR A O 1
ATOM 714 N N . ASN A 1 91 ? 35.131 98.925 32.250 1.00 58.13 91 ASN A N 1
ATOM 715 C CA . ASN A 1 91 ? 34.142 97.939 32.699 1.00 58.19 91 ASN A CA 1
ATOM 716 C C . ASN A 1 91 ? 34.175 97.865 34.249 1.00 58.99 91 ASN A C 1
ATOM 717 O O . ASN A 1 91 ? 35.147 97.420 34.820 1.00 60.06 91 ASN A O 1
ATOM 722 N N . VAL A 1 92 ? 33.091 98.333 34.905 1.00 57.47 92 VAL A N 1
ATOM 723 C CA . VAL A 1 92 ? 33.031 98.363 36.362 1.00 55.31 92 VAL A CA 1
ATOM 724 C C . VAL A 1 92 ? 31.937 97.429 36.816 1.00 53.50 92 VAL A C 1
ATOM 725 O O . VAL A 1 92 ? 30.810 97.458 36.351 1.00 54.55 92 VAL A O 1
ATOM 729 N N . THR A 1 93 ? 32.283 96.581 37.715 1.00 49.73 93 THR A N 1
ATOM 730 C CA . THR A 1 93 ? 31.296 95.694 38.295 1.00 50.21 93 THR A CA 1
ATOM 731 C C . THR A 1 93 ? 30.736 96.409 39.514 1.00 50.96 93 THR A C 1
ATOM 732 O O . THR A 1 93 ? 31.488 96.770 40.442 1.00 50.44 93 THR A O 1
ATOM 736 N N . ALA A 1 94 ? 29.424 96.576 39.542 1.00 47.29 94 ALA A N 1
ATOM 737 C CA . ALA A 1 94 ? 28.830 97.442 40.556 1.00 46.96 94 ALA A CA 1
ATOM 738 C C . ALA A 1 94 ? 27.337 97.071 40.842 1.00 46.89 94 ALA A C 1
ATOM 739 O O . ALA A 1 94 ? 26.503 96.929 39.957 1.00 46.00 94 ALA A O 1
ATOM 741 N N . THR A 1 95 ? 27.056 96.933 42.124 1.00 45.77 95 THR A N 1
ATOM 742 C CA . THR A 1 95 ? 25.714 96.674 42.574 1.00 45.93 95 THR A CA 1
ATOM 743 C C . THR A 1 95 ? 24.908 97.997 42.755 1.00 45.96 95 THR A C 1
ATOM 744 O O . THR A 1 95 ? 25.341 98.943 43.387 1.00 44.45 95 THR A O 1
ATOM 748 N N . LEU A 1 96 ? 23.749 98.005 42.161 1.00 44.60 96 LEU A N 1
ATOM 749 C CA . LEU A 1 96 ? 22.769 99.001 42.423 1.00 45.19 96 LEU A CA 1
ATOM 750 C C . LEU A 1 96 ? 21.762 98.435 43.409 1.00 43.79 96 LEU A C 1
ATOM 751 O O . LEU A 1 96 ? 21.139 97.432 43.116 1.00 45.81 96 LEU A O 1
ATOM 756 N N . GLN A 1 97 ? 21.636 99.068 44.557 1.00 40.06 97 GLN A N 1
ATOM 757 C CA . GLN A 1 97 ? 20.635 98.735 45.546 1.00 41.14 97 GLN A CA 1
ATOM 758 C C . GLN A 1 97 ? 19.750 99.961 45.735 1.00 43.31 97 GLN A C 1
ATOM 759 O O . GLN A 1 97 ? 20.213 101.048 45.987 1.00 38.87 97 GLN A O 1
ATOM 765 N N . CYS A 1 98 ? 18.455 99.733 45.590 1.00 42.60 98 CYS A N 1
ATOM 766 C CA . CYS A 1 98 ? 17.493 100.754 45.734 1.00 38.43 98 CYS A CA 1
ATOM 767 C C . CYS A 1 98 ? 17.307 101.046 47.259 1.00 40.76 98 CYS A C 1
ATOM 768 O O . CYS A 1 98 ? 17.207 100.152 48.095 1.00 40.70 98 CYS A O 1
ATOM 771 N N . ALA A 1 99 ? 17.253 102.333 47.591 1.00 40.03 99 ALA A N 1
ATOM 772 C CA . ALA A 1 99 ? 17.150 102.761 48.983 1.00 41.73 99 ALA A CA 1
ATOM 773 C C . ALA A 1 99 ? 15.843 102.184 49.564 1.00 43.93 99 ALA A C 1
ATOM 774 O O . ALA A 1 99 ? 15.698 102.055 50.795 1.00 42.72 99 ALA A O 1
ATOM 776 N N . GLY A 1 100 ? 14.888 101.889 48.644 1.00 42.89 100 GLY A N 1
ATOM 777 C CA . GLY A 1 100 ? 13.624 101.257 49.004 1.00 41.81 100 GLY A CA 1
ATOM 778 C C . GLY A 1 100 ? 13.671 99.765 49.338 1.00 43.97 100 GLY A C 1
ATOM 779 O O . GLY A 1 100 ? 12.711 99.190 49.828 1.00 45.19 100 GLY A O 1
ATOM 780 N N . ASN A 1 101 ? 14.749 99.100 48.962 1.00 42.82 101 ASN A N 1
ATOM 781 C CA . ASN A 1 101 ? 14.904 97.683 49.283 1.00 42.22 101 ASN A CA 1
ATOM 782 C C . ASN A 1 101 ? 14.503 97.331 50.725 1.00 40.12 101 ASN A C 1
ATOM 783 O O . ASN A 1 101 ? 14.859 98.020 51.690 1.00 41.41 101 ASN A O 1
ATOM 788 N N . ARG A 1 102 ? 13.690 96.263 50.833 1.00 45.47 102 ARG A N 1
ATOM 789 C CA . ARG A 1 102 ? 13.102 95.734 52.095 1.00 43.47 102 ARG A CA 1
ATOM 790 C C . ARG A 1 102 ? 12.109 96.629 52.853 1.00 43.36 102 ARG A C 1
ATOM 791 O O . ARG A 1 102 ? 11.879 96.550 54.072 1.00 41.88 102 ARG A O 1
ATOM 799 N N . ARG A 1 103 ? 11.506 97.511 52.122 1.00 45.58 103 ARG A N 1
ATOM 800 C CA . ARG A 1 103 ? 10.591 98.499 52.725 1.00 45.25 103 ARG A CA 1
ATOM 801 C C . ARG A 1 103 ? 9.338 97.829 53.253 1.00 45.94 103 ARG A C 1
ATOM 802 O O . ARG A 1 103 ? 8.821 98.210 54.287 1.00 44.94 103 ARG A O 1
ATOM 810 N N . THR A 1 104 ? 8.861 96.805 52.553 1.00 47.95 104 THR A N 1
ATOM 811 C CA . THR A 1 104 ? 7.575 96.242 52.906 1.00 48.88 104 THR A CA 1
ATOM 812 C C . THR A 1 104 ? 7.561 95.746 54.368 1.00 49.83 104 THR A C 1
ATOM 813 O O . THR A 1 104 ? 6.584 95.943 55.140 1.00 48.57 104 THR A O 1
ATOM 817 N N . ALA A 1 105 ? 8.662 95.128 54.744 1.00 50.37 105 ALA A N 1
ATOM 818 C CA . ALA A 1 105 ? 8.800 94.575 56.099 1.00 47.71 105 ALA A CA 1
ATOM 819 C C . ALA A 1 105 ? 8.897 95.670 57.167 1.00 47.37 105 ALA A C 1
ATOM 820 O O . ALA A 1 105 ? 8.452 95.499 58.253 1.00 48.86 105 ALA A O 1
ATOM 822 N N . MET A 1 106 ? 9.364 96.848 56.799 1.00 47.82 106 MET A N 1
ATOM 823 C CA . MET A 1 106 ? 9.318 97.998 57.732 1.00 49.69 106 MET A CA 1
ATOM 824 C C . MET A 1 106 ? 7.864 98.535 57.895 1.00 53.31 106 MET A C 1
ATOM 825 O O . MET A 1 106 ? 7.502 99.109 58.931 1.00 54.02 106 MET A O 1
ATOM 830 N N . SER A 1 107 ? 7.094 98.381 56.831 1.00 54.86 107 SER A N 1
ATOM 831 C CA . SER A 1 107 ? 5.727 98.911 56.700 1.00 56.95 107 SER A CA 1
ATOM 832 C C . SER A 1 107 ? 4.761 98.095 57.570 1.00 56.29 107 SER A C 1
ATOM 833 O O . SER A 1 107 ? 3.962 98.630 58.296 1.00 55.40 107 SER A O 1
ATOM 836 N N . LYS A 1 108 ? 4.904 96.793 57.466 1.00 57.39 108 LYS A N 1
ATOM 837 C CA . LYS A 1 108 ? 4.204 95.792 58.326 1.00 61.03 108 LYS A CA 1
ATOM 838 C C . LYS A 1 108 ? 4.201 96.159 59.798 1.00 59.73 108 LYS A C 1
ATOM 839 O O . LYS A 1 108 ? 3.243 95.973 60.478 1.00 61.01 108 LYS A O 1
ATOM 845 N N . VAL A 1 109 ? 5.254 96.790 60.239 1.00 59.02 109 VAL A N 1
ATOM 846 C CA . VAL A 1 109 ? 5.333 97.210 61.623 1.00 57.96 109 VAL A CA 1
ATOM 847 C C . VAL A 1 109 ? 4.675 98.507 61.878 1.00 57.90 109 VAL A C 1
ATOM 848 O O . VAL A 1 109 ? 4.093 98.696 62.890 1.00 61.28 109 VAL A O 1
ATOM 852 N N . ARG A 1 110 ? 4.869 99.462 61.002 1.00 58.78 110 ARG A N 1
ATOM 853 C CA . ARG A 1 110 ? 4.196 100.783 61.111 1.00 58.39 110 ARG A CA 1
ATOM 854 C C . ARG A 1 110 ? 4.196 101.280 59.678 1.00 57.32 110 ARG A C 1
ATOM 855 O O . ARG A 1 110 ? 5.219 101.318 59.019 1.00 55.52 110 ARG A O 1
ATOM 863 N N . ASN A 1 111 ? 3.014 101.636 59.212 1.00 57.70 111 ASN A N 1
ATOM 864 C CA . ASN A 1 111 ? 2.765 101.827 57.822 1.00 54.59 111 ASN A CA 1
ATOM 865 C C . ASN A 1 111 ? 3.582 102.919 57.208 1.00 52.65 111 ASN A C 1
ATOM 866 O O . ASN A 1 111 ? 3.761 104.006 57.766 1.00 50.11 111 ASN A O 1
ATOM 871 N N . VAL A 1 112 ? 4.140 102.592 56.050 1.00 52.13 112 VAL A N 1
ATOM 872 C CA . VAL A 1 112 ? 4.783 103.596 55.195 1.00 54.18 112 VAL A CA 1
ATOM 873 C C . VAL A 1 112 ? 4.142 103.741 53.818 1.00 52.30 112 VAL A C 1
ATOM 874 O O . VAL A 1 112 ? 3.808 102.819 53.117 1.00 50.07 112 VAL A O 1
ATOM 878 N N . ARG A 1 113 ? 3.975 104.986 53.470 1.00 53.95 113 ARG A N 1
ATOM 879 C CA . ARG A 1 113 ? 3.644 105.335 52.114 1.00 55.50 113 ARG A CA 1
ATOM 880 C C . ARG A 1 113 ? 4.783 105.100 51.178 1.00 55.08 113 ARG A C 1
ATOM 881 O O . ARG A 1 113 ? 5.907 105.568 51.362 1.00 55.18 113 ARG A O 1
ATOM 889 N N . GLY A 1 114 ? 4.444 104.353 50.129 1.00 54.15 114 GLY A N 1
ATOM 890 C CA . GLY A 1 114 ? 5.321 104.153 49.011 1.00 51.98 114 GLY A CA 1
ATOM 891 C C . GLY A 1 114 ? 5.155 102.774 48.452 1.00 53.47 114 GLY A C 1
ATOM 892 O O . GLY A 1 114 ? 4.458 101.936 48.968 1.00 51.15 114 GLY A O 1
ATOM 893 N N . VAL A 1 115 ? 5.849 102.574 47.338 1.00 54.63 115 VAL A N 1
ATOM 894 C CA . VAL A 1 115 ? 5.849 101.328 46.654 1.00 52.29 115 VAL A CA 1
ATOM 895 C C . VAL A 1 115 ? 6.474 100.329 47.607 1.00 53.17 115 VAL A C 1
ATOM 896 O O . VAL A 1 115 ? 7.473 100.616 48.269 1.00 53.26 115 VAL A O 1
ATOM 900 N N . GLY A 1 116 ? 5.845 99.160 47.654 1.00 50.03 116 GLY A N 1
ATOM 901 C CA . GLY A 1 116 ? 6.292 98.007 48.405 1.00 49.77 116 GLY A CA 1
ATOM 902 C C . GLY A 1 116 ? 7.414 97.258 47.711 1.00 50.64 116 GLY A C 1
ATOM 903 O O . GLY A 1 116 ? 7.499 97.153 46.480 1.00 54.91 116 GLY A O 1
ATOM 904 N N . TRP A 1 117 ? 8.375 96.832 48.509 1.00 49.55 117 TRP A N 1
ATOM 905 C CA . TRP A 1 117 ? 9.523 96.025 48.032 1.00 46.05 117 TRP A CA 1
ATOM 906 C C . TRP A 1 117 ? 9.808 94.943 49.055 1.00 45.53 117 TRP A C 1
ATOM 907 O O . TRP A 1 117 ? 9.747 95.087 50.240 1.00 45.19 117 TRP A O 1
ATOM 918 N N . ASP A 1 118 ? 10.105 93.819 48.537 1.00 46.11 118 ASP A N 1
ATOM 919 C CA . ASP A 1 118 ? 10.558 92.728 49.328 1.00 48.89 118 ASP A CA 1
ATOM 920 C C . ASP A 1 118 ? 12.140 92.904 49.406 1.00 50.81 118 ASP A C 1
ATOM 921 O O . ASP A 1 118 ? 12.709 94.012 49.634 1.00 49.76 118 ASP A O 1
ATOM 926 N N . VAL A 1 119 ? 12.841 91.859 49.105 1.00 48.45 119 VAL A N 1
ATOM 927 C CA . VAL A 1 119 ? 14.230 91.681 49.510 1.00 47.81 119 VAL A CA 1
ATOM 928 C C . VAL A 1 119 ? 15.159 91.778 48.252 1.00 47.21 119 VAL A C 1
ATOM 929 O O . VAL A 1 119 ? 16.357 91.748 48.342 1.00 47.50 119 VAL A O 1
ATOM 933 N N . SER A 1 120 ? 14.534 91.954 47.090 1.00 46.01 120 SER A N 1
ATOM 934 C CA . SER A 1 120 ? 15.185 91.937 45.772 1.00 46.23 120 SER A CA 1
ATOM 935 C C . SER A 1 120 ? 15.211 93.251 44.956 1.00 45.33 120 SER A C 1
ATOM 936 O O . SER A 1 120 ? 15.338 93.224 43.734 1.00 43.32 120 SER A O 1
ATOM 939 N N . ALA A 1 121 ? 15.103 94.382 45.635 1.00 44.68 121 ALA A N 1
ATOM 940 C CA . ALA A 1 121 ? 15.307 95.679 44.984 1.00 45.61 121 ALA A CA 1
ATOM 941 C C . ALA A 1 121 ? 16.793 95.994 44.911 1.00 45.91 121 ALA A C 1
ATOM 942 O O . ALA A 1 121 ? 17.319 96.971 45.498 1.00 45.87 121 ALA A O 1
ATOM 944 N N . ILE A 1 122 ? 17.475 95.081 44.208 1.00 45.95 122 ILE A N 1
ATOM 945 C CA . ILE A 1 122 ? 18.947 95.048 44.180 1.00 44.75 122 ILE A CA 1
ATOM 946 C C . ILE A 1 122 ? 19.436 94.141 43.106 1.00 46.83 122 ILE A C 1
ATOM 947 O O . ILE A 1 122 ? 18.836 93.077 42.831 1.00 47.92 122 ILE A O 1
ATOM 952 N N . GLY A 1 123 ? 20.544 94.575 42.503 1.00 44.43 123 GLY A N 1
ATOM 953 C CA . GLY A 1 123 ? 21.098 93.901 41.380 1.00 43.00 123 GLY A CA 1
ATOM 954 C C . GLY A 1 123 ? 22.560 94.211 41.179 1.00 46.45 123 GLY A C 1
ATOM 955 O O . GLY A 1 123 ? 23.060 95.280 41.501 1.00 46.98 123 GLY A O 1
ATOM 956 N N . ASN A 1 124 ? 23.265 93.228 40.631 1.00 47.72 124 ASN A N 1
ATOM 957 C CA . ASN A 1 124 ? 24.715 93.355 40.347 1.00 46.67 124 ASN A CA 1
ATOM 958 C C . ASN A 1 124 ? 25.005 93.201 38.865 1.00 48.19 124 ASN A C 1
ATOM 959 O O . ASN A 1 124 ? 24.559 92.287 38.198 1.00 48.28 124 ASN A O 1
ATOM 964 N N . ALA A 1 125 ? 25.700 94.152 38.326 1.00 48.95 125 ALA A N 1
ATOM 965 C CA . ALA A 1 125 ? 25.999 94.086 36.934 1.00 49.52 125 ALA A CA 1
ATOM 966 C C . ALA A 1 125 ? 27.407 94.638 36.574 1.00 50.82 125 ALA A C 1
ATOM 967 O O . ALA A 1 125 ? 28.085 95.271 37.393 1.00 50.75 125 ALA A O 1
ATOM 969 N N . VAL A 1 126 ? 27.809 94.314 35.334 1.00 50.98 126 VAL A N 1
ATOM 970 C CA . VAL A 1 126 ? 29.018 94.828 34.737 1.00 50.30 126 VAL A CA 1
ATOM 971 C C . VAL A 1 126 ? 28.644 95.984 33.870 1.00 51.58 126 VAL A C 1
ATOM 972 O O . VAL A 1 126 ? 27.931 95.828 32.886 1.00 54.54 126 VAL A O 1
ATOM 976 N N . TRP A 1 127 ? 29.108 97.154 34.223 1.00 51.32 127 TRP A N 1
ATOM 977 C CA . TRP A 1 127 ? 28.697 98.358 33.547 1.00 49.77 127 TRP A CA 1
ATOM 978 C C . TRP A 1 127 ? 29.831 98.734 32.603 1.00 52.17 127 TRP A C 1
ATOM 979 O O . TRP A 1 127 ? 31.001 98.826 33.032 1.00 52.67 127 TRP A O 1
ATOM 990 N N . GLY A 1 128 ? 29.495 98.972 31.337 1.00 50.51 128 GLY A N 1
ATOM 991 C CA . GLY A 1 128 ? 30.453 99.450 30.402 1.00 48.93 128 GLY A CA 1
ATOM 992 C C . GLY A 1 128 ? 30.239 100.876 29.973 1.00 50.36 128 GLY A C 1
ATOM 993 O O . GLY A 1 128 ? 29.164 101.220 29.477 1.00 52.53 128 GLY A O 1
ATOM 994 N N . GLY A 1 129 ? 31.257 101.715 30.134 1.00 49.61 129 GLY A N 1
ATOM 995 C CA . GLY A 1 129 ? 31.227 103.020 29.535 1.00 48.96 129 GLY A CA 1
ATOM 996 C C . GLY A 1 129 ? 32.460 103.884 29.773 1.00 52.59 129 GLY A C 1
ATOM 997 O O . GLY A 1 129 ? 33.572 103.468 29.986 1.00 53.58 129 GLY A O 1
ATOM 998 N N . ALA A 1 130 ? 32.228 105.170 29.720 1.00 52.40 130 ALA A N 1
ATOM 999 C CA . ALA A 1 130 ? 33.248 106.154 29.871 1.00 52.23 130 ALA A CA 1
ATOM 1000 C C . ALA A 1 130 ? 33.315 106.652 31.303 1.00 53.36 130 ALA A C 1
ATOM 1001 O O . ALA A 1 130 ? 32.285 106.906 31.902 1.00 55.55 130 ALA A O 1
ATOM 1003 N N . LYS A 1 131 ? 34.502 106.861 31.832 1.00 53.05 131 LYS A N 1
ATOM 1004 C CA . LYS A 1 131 ? 34.604 107.551 33.116 1.00 53.35 131 LYS A CA 1
ATOM 1005 C C . LYS A 1 131 ? 34.214 109.010 33.022 1.00 54.82 131 LYS A C 1
ATOM 1006 O O . LYS A 1 131 ? 34.629 109.742 32.111 1.00 56.73 131 LYS A O 1
ATOM 1012 N N . LEU A 1 132 ? 33.394 109.417 33.986 1.00 56.94 132 LEU A N 1
ATOM 1013 C CA . LEU A 1 132 ? 32.930 110.819 34.118 1.00 56.16 132 LEU A CA 1
ATOM 1014 C C . LEU A 1 132 ? 34.100 111.771 34.368 1.00 57.45 132 LEU A C 1
ATOM 1015 O O . LEU A 1 132 ? 34.068 112.918 33.906 1.00 58.85 132 LEU A O 1
ATOM 1020 N N . ALA A 1 133 ? 35.104 111.312 35.101 1.00 56.79 133 ALA A N 1
ATOM 1021 C CA . ALA A 1 133 ? 36.274 112.185 35.289 1.00 59.81 133 ALA A CA 1
ATOM 1022 C C . ALA A 1 133 ? 36.951 112.558 33.946 1.00 61.89 133 ALA A C 1
ATOM 1023 O O . ALA A 1 133 ? 37.343 113.694 33.737 1.00 62.08 133 ALA A O 1
ATOM 1025 N N . ASP A 1 134 ? 37.031 111.582 33.041 1.00 62.18 134 ASP A N 1
ATOM 1026 C CA . ASP A 1 134 ? 37.583 111.763 31.671 1.00 61.75 134 ASP A CA 1
ATOM 1027 C C . ASP A 1 134 ? 36.754 112.794 30.906 1.00 63.17 134 ASP A C 1
ATOM 1028 O O . ASP A 1 134 ? 37.302 113.745 30.315 1.00 64.87 134 ASP A O 1
ATOM 1033 N N . VAL A 1 135 ? 35.438 112.635 30.973 1.00 63.74 135 VAL A N 1
ATOM 1034 C CA . VAL A 1 135 ? 34.478 113.587 30.320 1.00 61.13 135 VAL A CA 1
ATOM 1035 C C . VAL A 1 135 ? 34.608 114.992 30.846 1.00 62.90 135 VAL A C 1
ATOM 1036 O O . VAL A 1 135 ? 34.381 115.960 30.178 1.00 63.67 135 VAL A O 1
ATOM 1040 N N . LEU A 1 136 ? 34.924 115.125 32.103 1.00 64.52 136 LEU A N 1
ATOM 1041 C CA . LEU A 1 136 ? 35.037 116.480 32.696 1.00 66.42 136 LEU A CA 1
ATOM 1042 C C . LEU A 1 136 ? 36.375 117.170 32.445 1.00 67.16 136 LEU A C 1
ATOM 1043 O O . LEU A 1 136 ? 36.462 118.388 32.431 1.00 66.18 136 LEU A O 1
ATOM 1048 N N . GLU A 1 137 ? 37.421 116.355 32.410 1.00 69.42 137 GLU A N 1
ATOM 1049 C CA . GLU A 1 137 ? 38.765 116.744 31.879 1.00 70.60 137 GLU A CA 1
ATOM 1050 C C . GLU A 1 137 ? 38.580 117.348 30.469 1.00 70.91 137 GLU A C 1
ATOM 1051 O O . GLU A 1 137 ? 39.031 118.438 30.177 1.00 70.31 137 GLU A O 1
ATOM 1057 N N . LEU A 1 138 ? 37.837 116.636 29.640 1.00 68.89 138 LEU A N 1
ATOM 1058 C CA . LEU A 1 138 ? 37.500 117.118 28.312 1.00 70.25 138 LEU A CA 1
ATOM 1059 C C . LEU A 1 138 ? 36.942 118.546 28.272 1.00 70.27 138 LEU A C 1
ATOM 1060 O O . LEU A 1 138 ? 37.022 119.211 27.281 1.00 73.78 138 LEU A O 1
ATOM 1065 N N . VAL A 1 139 ? 36.352 119.008 29.343 1.00 70.24 139 VAL A N 1
ATOM 1066 C CA . VAL A 1 139 ? 35.672 120.323 29.348 1.00 70.45 139 VAL A CA 1
ATOM 1067 C C . VAL A 1 139 ? 36.378 121.332 30.266 1.00 69.52 139 VAL A C 1
ATOM 1068 O O . VAL A 1 139 ? 35.832 122.365 30.660 1.00 69.59 139 VAL A O 1
ATOM 1072 N N . GLY A 1 140 ? 37.605 120.997 30.632 1.00 67.08 140 GLY A N 1
ATOM 1073 C CA . GLY A 1 140 ? 38.504 121.933 31.284 1.00 67.30 140 GLY A CA 1
ATOM 1074 C C . GLY A 1 140 ? 38.573 121.769 32.773 1.00 68.80 140 GLY A C 1
ATOM 1075 O O . GLY A 1 140 ? 39.122 122.597 33.421 1.00 68.25 140 GLY A O 1
ATOM 1076 N N . ILE A 1 141 ? 37.990 120.695 33.313 1.00 71.06 141 ILE A N 1
ATOM 1077 C CA . ILE A 1 141 ? 38.013 120.419 34.768 1.00 69.46 141 ILE A CA 1
ATOM 1078 C C . ILE A 1 141 ? 38.927 119.235 35.069 1.00 68.89 141 ILE A C 1
ATOM 1079 O O . ILE A 1 141 ? 38.608 118.089 34.775 1.00 71.05 141 ILE A O 1
ATOM 1084 N N . PRO A 1 142 ? 40.097 119.511 35.616 1.00 69.09 142 PRO A N 1
ATOM 1085 C CA . PRO A 1 142 ? 41.080 118.419 35.785 1.00 68.42 142 PRO A CA 1
ATOM 1086 C C . PRO A 1 142 ? 40.665 117.388 36.847 1.00 68.46 142 PRO A C 1
ATOM 1087 O O . PRO A 1 142 ? 39.861 117.628 37.732 1.00 67.04 142 PRO A O 1
ATOM 1091 N N . LYS A 1 143 ? 41.275 116.241 36.752 1.00 66.52 143 LYS A N 1
ATOM 1092 C CA . LYS A 1 143 ? 41.054 115.213 37.708 1.00 64.48 143 LYS A CA 1
ATOM 1093 C C . LYS A 1 143 ? 41.453 115.658 39.130 1.00 66.66 143 LYS A C 1
ATOM 1094 O O . LYS A 1 143 ? 42.276 116.507 39.274 1.00 70.48 143 LYS A O 1
ATOM 1100 N N . LEU A 1 144 ? 40.798 115.114 40.156 1.00 66.67 144 LEU A N 1
ATOM 1101 C CA . LEU A 1 144 ? 41.033 115.399 41.581 1.00 66.06 144 LEU A CA 1
ATOM 1102 C C . LEU A 1 144 ? 40.788 116.763 42.068 1.00 66.37 144 LEU A C 1
ATOM 1103 O O . LEU A 1 144 ? 41.305 117.166 43.086 1.00 68.32 144 LEU A O 1
ATOM 1108 N N . THR A 1 145 ? 39.931 117.459 41.368 1.00 66.42 145 THR A N 1
ATOM 1109 C CA . THR A 1 145 ? 39.393 118.781 41.762 1.00 65.83 145 THR A CA 1
ATOM 1110 C C . THR A 1 145 ? 38.157 118.756 42.663 1.00 64.20 145 THR A C 1
ATOM 1111 O O . THR A 1 145 ? 37.224 118.073 42.365 1.00 65.42 145 THR A O 1
ATOM 1115 N N . ALA A 1 146 ? 38.149 119.578 43.710 1.00 63.19 146 ALA A N 1
ATOM 1116 C CA . ALA A 1 146 ? 37.030 119.728 44.676 1.00 62.29 146 ALA A CA 1
ATOM 1117 C C . ALA A 1 146 ? 36.194 120.945 44.315 1.00 63.56 146 ALA A C 1
ATOM 1118 O O . ALA A 1 146 ? 34.964 120.979 44.456 1.00 64.80 146 ALA A O 1
ATOM 1120 N N . SER A 1 147 ? 36.864 121.974 43.891 1.00 65.79 147 SER A N 1
ATOM 1121 C CA . SER A 1 147 ? 36.194 123.163 43.408 1.00 65.15 147 SER A CA 1
ATOM 1122 C C . SER A 1 147 ? 37.035 123.900 42.403 1.00 66.80 147 SER A C 1
ATOM 1123 O O . SER A 1 147 ? 38.221 123.690 42.351 1.00 67.25 147 SER A O 1
ATOM 1126 N N . THR A 1 148 ? 36.387 124.711 41.565 1.00 67.92 148 THR A N 1
ATOM 1127 C CA . THR A 1 148 ? 37.075 125.480 40.524 1.00 68.11 148 THR A CA 1
ATOM 1128 C C . THR A 1 148 ? 36.942 126.944 40.757 1.00 70.90 148 THR A C 1
ATOM 1129 O O . THR A 1 148 ? 36.039 127.365 41.483 1.00 70.19 148 THR A O 1
ATOM 1133 N N . ASN A 1 149 ? 37.829 127.698 40.072 1.00 74.04 149 ASN A N 1
ATOM 1134 C CA . ASN A 1 149 ? 37.840 129.195 40.048 1.00 73.17 149 ASN A CA 1
ATOM 1135 C C . ASN A 1 149 ? 36.462 129.768 39.618 1.00 72.52 149 ASN A C 1
ATOM 1136 O O . ASN A 1 149 ? 36.035 130.757 40.162 1.00 74.56 149 ASN A O 1
ATOM 1141 N N . LEU A 1 150 ? 35.750 129.094 38.720 1.00 71.73 150 LEU A N 1
ATOM 1142 C CA . LEU A 1 150 ? 34.378 129.474 38.308 1.00 70.59 150 LEU A CA 1
ATOM 1143 C C . LEU A 1 150 ? 33.267 129.243 39.345 1.00 70.02 150 LEU A C 1
ATOM 1144 O O . LEU A 1 150 ? 32.107 129.519 39.085 1.00 68.88 150 LEU A O 1
ATOM 1149 N N . GLY A 1 151 ? 33.625 128.691 40.485 1.00 68.37 151 GLY A N 1
ATOM 1150 C CA . GLY A 1 151 ? 32.654 128.423 41.540 1.00 67.53 151 GLY A CA 1
ATOM 1151 C C . GLY A 1 151 ? 31.975 127.021 41.584 1.00 67.18 151 GLY A C 1
ATOM 1152 O O . GLY A 1 151 ? 31.043 126.760 42.377 1.00 64.96 151 GLY A O 1
ATOM 1153 N N . ALA A 1 152 ? 32.466 126.123 40.738 1.00 64.10 152 ALA A N 1
ATOM 1154 C CA . ALA A 1 152 ? 31.910 124.762 40.611 1.00 63.44 152 ALA A CA 1
ATOM 1155 C C . ALA A 1 152 ? 32.274 123.874 41.777 1.00 63.52 152 ALA A C 1
ATOM 1156 O O . ALA A 1 152 ? 33.424 123.810 42.148 1.00 63.53 152 ALA A O 1
ATOM 1158 N N . ARG A 1 153 ? 31.258 123.191 42.312 1.00 62.48 153 ARG A N 1
ATOM 1159 C CA . ARG A 1 153 ? 31.357 122.299 43.517 1.00 62.48 153 ARG A CA 1
ATOM 1160 C C . ARG A 1 153 ? 30.586 120.984 43.387 1.00 58.80 153 ARG A C 1
ATOM 1161 O O . ARG A 1 153 ? 30.830 120.052 44.078 1.00 56.82 153 ARG A O 1
ATOM 1169 N N . HIS A 1 154 ? 29.643 120.965 42.480 1.00 58.39 154 HIS A N 1
ATOM 1170 C CA . HIS A 1 154 ? 28.711 119.830 42.228 1.00 55.95 154 HIS A CA 1
ATOM 1171 C C . HIS A 1 154 ? 28.436 119.562 40.766 1.00 55.41 154 HIS A C 1
ATOM 1172 O O . HIS A 1 154 ? 28.592 120.411 39.938 1.00 54.87 154 HIS A O 1
ATOM 1179 N N . VAL A 1 155 ? 28.041 118.343 40.492 1.00 53.23 155 VAL A N 1
ATOM 1180 C CA . VAL A 1 155 ? 27.684 117.906 39.167 1.00 52.06 155 VAL A CA 1
ATOM 1181 C C . VAL A 1 155 ? 26.299 117.272 39.156 1.00 51.01 155 VAL A C 1
ATOM 1182 O O . VAL A 1 155 ? 26.098 116.229 39.778 1.00 51.14 155 VAL A O 1
ATOM 1186 N N . GLU A 1 156 ? 25.389 117.881 38.377 1.00 50.94 156 GLU A N 1
ATOM 1187 C CA . GLU A 1 156 ? 23.960 117.506 38.343 1.00 49.89 156 GLU A CA 1
ATOM 1188 C C . GLU A 1 156 ? 23.657 116.709 37.085 1.00 52.19 156 GLU A C 1
ATOM 1189 O O . GLU A 1 156 ? 24.079 117.107 36.011 1.00 51.69 156 GLU A O 1
ATOM 1195 N N . PHE A 1 157 ? 22.983 115.576 37.233 1.00 50.52 157 PHE A N 1
ATOM 1196 C CA . PHE A 1 157 ? 22.637 114.758 36.109 1.00 48.13 157 PHE A CA 1
ATOM 1197 C C . PHE A 1 157 ? 21.174 114.887 35.886 1.00 46.94 157 PHE A C 1
ATOM 1198 O O . PHE A 1 157 ? 20.404 114.637 36.734 1.00 49.63 157 PHE A O 1
ATOM 1206 N N . VAL A 1 158 ? 20.775 115.281 34.718 1.00 46.32 158 VAL A N 1
ATOM 1207 C CA . VAL A 1 158 ? 19.391 115.582 34.437 1.00 47.41 158 VAL A CA 1
ATOM 1208 C C . VAL A 1 158 ? 18.895 114.645 33.391 1.00 48.38 158 VAL A C 1
ATOM 1209 O O . VAL A 1 158 ? 19.529 114.435 32.451 1.00 50.29 158 VAL A O 1
ATOM 1213 N N . SER A 1 159 ? 17.712 114.088 33.559 1.00 47.47 159 SER A N 1
ATOM 1214 C CA . SER A 1 159 ? 17.178 113.115 32.622 1.00 48.06 159 SER A CA 1
ATOM 1215 C C . SER A 1 159 ? 16.318 113.788 31.573 1.00 50.00 159 SER A C 1
ATOM 1216 O O . SER A 1 159 ? 16.043 114.961 31.573 1.00 50.91 159 SER A O 1
ATOM 1219 N N . VAL A 1 160 ? 15.841 112.964 30.690 1.00 50.70 160 VAL A N 1
ATOM 1220 C CA . VAL A 1 160 ? 14.891 113.395 29.701 1.00 52.55 160 VAL A CA 1
ATOM 1221 C C . VAL A 1 160 ? 13.475 112.876 29.977 1.00 53.18 160 VAL A C 1
ATOM 1222 O O . VAL A 1 160 ? 12.536 113.124 29.255 1.00 55.55 160 VAL A O 1
ATOM 1226 N N . ASP A 1 161 ? 13.332 112.148 31.054 1.00 52.34 161 ASP A N 1
ATOM 1227 C CA . ASP A 1 161 ? 12.022 111.581 31.394 1.00 50.81 161 ASP A CA 1
ATOM 1228 C C . ASP A 1 161 ? 11.109 112.617 32.051 1.00 51.51 161 ASP A C 1
ATOM 1229 O O . ASP A 1 161 ? 11.502 113.774 32.252 1.00 53.16 161 ASP A O 1
ATOM 1234 N N . ARG A 1 162 ? 9.917 112.175 32.370 1.00 53.08 162 ARG A N 1
ATOM 1235 C CA . ARG A 1 162 ? 8.857 112.997 32.893 1.00 52.02 162 ARG A CA 1
ATOM 1236 C C . ARG A 1 162 ? 8.210 112.386 34.139 1.00 52.50 162 ARG A C 1
ATOM 1237 O O . ARG A 1 162 ? 7.507 111.391 34.050 1.00 53.46 162 ARG A O 1
ATOM 1245 N N . CYS A 1 163 ? 8.325 113.074 35.253 1.00 51.35 163 CYS A N 1
ATOM 1246 C CA . CYS A 1 163 ? 7.803 112.614 36.540 1.00 52.40 163 CYS A CA 1
ATOM 1247 C C . CYS A 1 163 ? 6.708 113.453 37.144 1.00 49.04 163 CYS A C 1
ATOM 1248 O O . CYS A 1 163 ? 6.911 114.619 37.259 1.00 48.16 163 CYS A O 1
ATOM 1251 N N . LYS A 1 164 ? 5.613 112.835 37.575 1.00 49.21 164 LYS A N 1
ATOM 1252 C CA . LYS A 1 164 ? 4.517 113.546 38.300 1.00 54.10 164 LYS A CA 1
ATOM 1253 C C . LYS A 1 164 ? 4.991 114.473 39.434 1.00 54.91 164 LYS A C 1
ATOM 1254 O O . LYS A 1 164 ? 4.535 115.568 39.557 1.00 53.11 164 LYS A O 1
ATOM 1260 N N . GLU A 1 165 ? 5.969 114.022 40.186 1.00 53.91 165 GLU A N 1
ATOM 1261 C CA . GLU A 1 165 ? 6.534 114.746 41.316 1.00 53.13 165 GLU A CA 1
ATOM 1262 C C . GLU A 1 165 ? 7.187 116.058 40.954 1.00 53.31 165 GLU A C 1
ATOM 1263 O O . GLU A 1 165 ? 7.169 117.043 41.770 1.00 55.82 165 GLU A O 1
ATOM 1269 N N . GLU A 1 166 ? 7.763 116.111 39.753 1.00 50.47 166 GLU A N 1
ATOM 1270 C CA . GLU A 1 166 ? 8.290 117.373 39.188 1.00 52.50 166 GLU A CA 1
ATOM 1271 C C . GLU A 1 166 ? 7.322 118.082 38.187 1.00 53.57 166 GLU A C 1
ATOM 1272 O O . GLU A 1 166 ? 7.676 118.912 37.365 1.00 51.72 166 GLU A O 1
ATOM 1278 N N . ASN A 1 167 ? 6.065 117.697 38.274 1.00 52.95 167 ASN A N 1
ATOM 1279 C CA . ASN A 1 167 ? 4.998 118.249 37.463 1.00 51.64 167 ASN A CA 1
ATOM 1280 C C . ASN A 1 167 ? 5.224 118.105 35.955 1.00 51.15 167 ASN A C 1
ATOM 1281 O O . ASN A 1 167 ? 5.039 118.994 35.186 1.00 51.20 167 ASN A O 1
ATOM 1286 N N . GLY A 1 168 ? 5.691 116.961 35.569 1.00 47.15 168 GLY A N 1
ATOM 1287 C CA . GLY A 1 168 ? 6.068 116.651 34.226 1.00 47.12 168 GLY A CA 1
ATOM 1288 C C . GLY A 1 168 ? 7.554 116.859 33.859 1.00 50.38 168 GLY A C 1
ATOM 1289 O O . GLY A 1 168 ? 8.005 116.562 32.758 1.00 50.99 168 GLY A O 1
ATOM 1290 N N . GLY A 1 169 ? 8.324 117.449 34.779 1.00 49.91 169 GLY A N 1
ATOM 1291 C CA . GLY A 1 169 ? 9.741 117.661 34.589 1.00 46.08 169 GLY A CA 1
ATOM 1292 C C . GLY A 1 169 ? 10.602 116.387 34.817 1.00 47.19 169 GLY A C 1
ATOM 1293 O O . GLY A 1 169 ? 10.152 115.336 35.188 1.00 46.37 169 GLY A O 1
ATOM 1294 N N . PRO A 1 170 ? 11.872 116.479 34.540 1.00 45.14 170 PRO A N 1
ATOM 1295 C CA . PRO A 1 170 ? 12.771 115.350 34.677 1.00 44.56 170 PRO A CA 1
ATOM 1296 C C . PRO A 1 170 ? 13.370 114.989 36.064 1.00 46.17 170 PRO A C 1
ATOM 1297 O O . PRO A 1 170 ? 13.604 115.834 36.911 1.00 45.65 170 PRO A O 1
ATOM 1301 N N . TYR A 1 171 ? 13.650 113.699 36.168 1.00 45.92 171 TYR A N 1
ATOM 1302 C CA . TYR A 1 171 ? 14.387 113.101 37.249 1.00 44.37 171 TYR A CA 1
ATOM 1303 C C . TYR A 1 171 ? 15.787 113.715 37.221 1.00 45.26 171 TYR A C 1
ATOM 1304 O O . TYR A 1 171 ? 16.355 113.898 36.190 1.00 46.17 171 TYR A O 1
ATOM 1313 N N . LYS A 1 172 ? 16.298 114.066 38.391 1.00 45.56 172 LYS A N 1
ATOM 1314 C CA . LYS A 1 172 ? 17.604 114.654 38.545 1.00 44.37 172 LYS A CA 1
ATOM 1315 C C . LYS A 1 172 ? 18.308 114.107 39.763 1.00 45.72 172 LYS A C 1
ATOM 1316 O O . LYS A 1 172 ? 17.684 113.760 40.680 1.00 46.03 172 LYS A O 1
ATOM 1322 N N . ALA A 1 173 ? 19.630 114.112 39.756 1.00 44.90 173 ALA A N 1
ATOM 1323 C CA . ALA A 1 173 ? 20.442 113.923 40.951 1.00 43.91 173 ALA A CA 1
ATOM 1324 C C . ALA A 1 173 ? 21.725 114.626 40.861 1.00 45.36 173 ALA A C 1
ATOM 1325 O O . ALA A 1 173 ? 22.114 115.032 39.814 1.00 46.33 173 ALA A O 1
ATOM 1327 N N . SER A 1 174 ? 22.436 114.729 41.977 1.00 45.11 174 SER A N 1
ATOM 1328 C CA . SER A 1 174 ? 23.763 115.287 41.934 1.00 44.66 174 SER A CA 1
ATOM 1329 C C . SER A 1 174 ? 24.738 114.641 42.890 1.00 46.72 174 SER A C 1
ATOM 1330 O O . SER A 1 174 ? 24.363 113.953 43.822 1.00 43.78 174 SER A O 1
ATOM 1333 N N . ILE A 1 175 ? 26.025 114.828 42.525 1.00 46.18 175 ILE A N 1
ATOM 1334 C CA . ILE A 1 175 ? 27.193 114.394 43.325 1.00 45.01 175 ILE A CA 1
ATOM 1335 C C . ILE A 1 175 ? 28.194 115.517 43.398 1.00 45.68 175 ILE A C 1
ATOM 1336 O O . ILE A 1 175 ? 28.139 116.424 42.626 1.00 46.21 175 ILE A O 1
ATOM 1341 N N . THR A 1 176 ? 29.098 115.423 44.365 1.00 46.52 176 THR A N 1
ATOM 1342 C CA . THR A 1 176 ? 30.143 116.434 44.493 1.00 45.47 176 THR A CA 1
ATOM 1343 C C . THR A 1 176 ? 31.103 116.359 43.301 1.00 48.64 176 THR A C 1
ATOM 1344 O O . THR A 1 176 ? 31.292 115.311 42.721 1.00 47.08 176 THR A O 1
ATOM 1348 N N . LEU A 1 177 ? 31.667 117.511 42.986 1.00 50.73 177 LEU A N 1
ATOM 1349 C CA . LEU A 1 177 ? 32.758 117.614 42.044 1.00 52.93 177 LEU A CA 1
ATOM 1350 C C . LEU A 1 177 ? 33.913 116.656 42.419 1.00 52.51 177 LEU A C 1
ATOM 1351 O O . LEU A 1 177 ? 34.354 115.937 41.562 1.00 50.63 177 LEU A O 1
ATOM 1356 N N . SER A 1 178 ? 34.294 116.611 43.686 1.00 52.34 178 SER A N 1
ATOM 1357 C CA . SER A 1 178 ? 35.224 115.621 44.217 1.00 52.81 178 SER A CA 1
ATOM 1358 C C . SER A 1 178 ? 34.975 114.206 43.765 1.00 54.84 178 SER A C 1
ATOM 1359 O O . SER A 1 178 ? 35.817 113.555 43.188 1.00 57.83 178 SER A O 1
ATOM 1362 N N . GLN A 1 179 ? 33.797 113.710 44.056 1.00 53.14 179 GLN A N 1
ATOM 1363 C CA . GLN A 1 179 ? 33.459 112.348 43.640 1.00 53.75 179 GLN A CA 1
ATOM 1364 C C . GLN A 1 179 ? 33.503 112.171 42.087 1.00 52.58 179 GLN A C 1
ATOM 1365 O O . GLN A 1 179 ? 33.893 111.142 41.560 1.00 51.49 179 GLN A O 1
ATOM 1371 N N . ALA A 1 180 ? 33.072 113.218 41.398 1.00 53.69 180 ALA A N 1
ATOM 1372 C CA . ALA A 1 180 ? 32.851 113.204 39.935 1.00 55.78 180 ALA A CA 1
ATOM 1373 C C . ALA A 1 180 ? 34.181 113.104 39.160 1.00 56.79 180 ALA A C 1
ATOM 1374 O O . ALA A 1 180 ? 34.266 112.637 38.065 1.00 57.31 180 ALA A O 1
ATOM 1376 N N . THR A 1 181 ? 35.195 113.554 39.820 1.00 57.99 181 THR A N 1
ATOM 1377 C CA . THR A 1 181 ? 36.393 114.008 39.185 1.00 57.75 181 THR A CA 1
ATOM 1378 C C . THR A 1 181 ? 37.533 113.122 39.633 1.00 59.38 181 THR A C 1
ATOM 1379 O O . THR A 1 181 ? 38.630 113.237 39.137 1.00 58.26 181 THR A O 1
ATOM 1383 N N . ASN A 1 182 ? 37.224 112.240 40.592 1.00 59.50 182 ASN A N 1
ATOM 1384 C CA . ASN A 1 182 ? 38.126 111.215 41.117 1.00 59.20 182 ASN A CA 1
ATOM 1385 C C . ASN A 1 182 ? 37.954 109.872 40.460 1.00 59.29 182 ASN A C 1
ATOM 1386 O O . ASN A 1 182 ? 37.017 109.215 40.676 1.00 59.20 182 ASN A O 1
ATOM 1391 N N . PRO A 1 183 ? 38.882 109.477 39.623 1.00 60.73 183 PRO A N 1
ATOM 1392 C CA . PRO A 1 183 ? 38.672 108.281 38.772 1.00 61.88 183 PRO A CA 1
ATOM 1393 C C . PRO A 1 183 ? 38.595 106.971 39.562 1.00 60.83 183 PRO A C 1
ATOM 1394 O O . PRO A 1 183 ? 38.085 105.966 39.080 1.00 59.56 183 PRO A O 1
ATOM 1398 N N . GLU A 1 184 ? 39.130 107.017 40.766 1.00 59.20 184 GLU A N 1
ATOM 1399 C CA . GLU A 1 184 ? 39.046 105.891 41.688 1.00 61.48 184 GLU A CA 1
ATOM 1400 C C . GLU A 1 184 ? 37.628 105.650 42.246 1.00 59.59 184 GLU A C 1
ATOM 1401 O O . GLU A 1 184 ? 37.338 104.596 42.695 1.00 60.05 184 GLU A O 1
ATOM 1407 N N . ALA A 1 185 ? 36.783 106.657 42.260 1.00 55.73 185 ALA A N 1
ATOM 1408 C CA . ALA A 1 185 ? 35.335 106.518 42.588 1.00 54.84 185 ALA A CA 1
ATOM 1409 C C . ALA A 1 185 ? 34.439 105.897 41.444 1.00 54.40 185 ALA A C 1
ATOM 1410 O O . ALA A 1 185 ? 33.274 105.615 41.669 1.00 53.40 185 ALA A O 1
ATOM 1412 N N . ASP A 1 186 ? 35.005 105.746 40.240 1.00 53.93 186 ASP A N 1
ATOM 1413 C CA . ASP A 1 186 ? 34.455 104.938 39.136 1.00 51.90 186 ASP A CA 1
ATOM 1414 C C . ASP A 1 186 ? 33.074 105.409 38.659 1.00 51.53 186 ASP A C 1
ATOM 1415 O O . ASP A 1 186 ? 32.275 104.664 38.185 1.00 50.62 186 ASP A O 1
ATOM 1420 N N . VAL A 1 187 ? 32.789 106.673 38.781 1.00 50.57 187 VAL A N 1
ATOM 1421 C CA . VAL A 1 187 ? 31.567 107.163 38.284 1.00 48.32 187 VAL A CA 1
ATOM 1422 C C . VAL A 1 187 ? 31.661 107.036 36.786 1.00 51.82 187 VAL A C 1
ATOM 1423 O O . VAL A 1 187 ? 32.611 107.513 36.126 1.00 52.34 187 VAL A O 1
ATOM 1427 N N . LEU A 1 188 ? 30.629 106.441 36.248 1.00 51.96 188 LEU A N 1
ATOM 1428 C CA . LEU A 1 188 ? 30.622 106.016 34.857 1.00 53.17 188 LEU A CA 1
ATOM 1429 C C . LEU A 1 188 ? 29.453 106.579 34.090 1.00 53.15 188 LEU A C 1
ATOM 1430 O O . LEU A 1 188 ? 28.336 106.586 34.552 1.00 51.27 188 LEU A O 1
ATOM 1435 N N . LEU A 1 189 ? 29.716 107.014 32.874 1.00 54.40 189 LEU A N 1
ATOM 1436 C CA . LEU A 1 189 ? 28.654 107.269 31.903 1.00 53.10 189 LEU A CA 1
ATOM 1437 C C . LEU A 1 189 ? 28.514 105.975 31.127 1.00 53.44 189 LEU A C 1
ATOM 1438 O O . LEU A 1 189 ? 29.269 105.714 30.294 1.00 55.68 189 LEU A O 1
ATOM 1443 N N . ALA A 1 190 ? 27.593 105.127 31.492 1.00 52.10 190 ALA A N 1
ATOM 1444 C CA . ALA A 1 190 ? 27.468 103.784 30.936 1.00 53.05 190 ALA A CA 1
ATOM 1445 C C . ALA A 1 190 ? 26.482 103.647 29.790 1.00 55.41 190 ALA A C 1
ATOM 1446 O O . ALA A 1 190 ? 25.286 103.965 29.903 1.00 53.86 190 ALA A O 1
ATOM 1448 N N . TYR A 1 191 ? 27.009 103.088 28.704 1.00 56.54 191 TYR A N 1
ATOM 1449 C CA . TYR A 1 191 ? 26.228 102.802 27.483 1.00 57.76 191 TYR A CA 1
ATOM 1450 C C . TYR A 1 191 ? 26.062 101.262 27.275 1.00 57.62 191 TYR A C 1
ATOM 1451 O O . TYR A 1 191 ? 25.362 100.815 26.392 1.00 57.88 191 TYR A O 1
ATOM 1460 N N . GLU A 1 192 ? 26.667 100.492 28.164 1.00 58.32 192 GLU A N 1
ATOM 1461 C CA . GLU A 1 192 ? 26.642 99.007 28.165 1.00 59.55 192 GLU A CA 1
ATOM 1462 C C . GLU A 1 192 ? 26.355 98.430 29.538 1.00 58.51 192 GLU A C 1
ATOM 1463 O O . GLU A 1 192 ? 26.842 98.910 30.553 1.00 57.93 192 GLU A O 1
ATOM 1469 N N . MET A 1 193 ? 25.607 97.350 29.535 1.00 57.48 193 MET A N 1
ATOM 1470 C CA . MET A 1 193 ? 25.248 96.600 30.726 1.00 55.77 193 MET A CA 1
ATOM 1471 C C . MET A 1 193 ? 25.307 95.059 30.433 1.00 56.92 193 MET A C 1
ATOM 1472 O O . MET A 1 193 ? 24.635 94.555 29.524 1.00 57.70 193 MET A O 1
ATOM 1477 N N . ASN A 1 194 ? 26.116 94.365 31.224 1.00 59.39 194 ASN A N 1
ATOM 1478 C CA . ASN A 1 194 ? 26.423 92.938 31.062 1.00 59.20 194 ASN A CA 1
ATOM 1479 C C . ASN A 1 194 ? 26.845 92.533 29.627 1.00 60.45 194 ASN A C 1
ATOM 1480 O O . ASN A 1 194 ? 26.315 91.630 29.029 1.00 61.11 194 ASN A O 1
ATOM 1485 N N . GLY A 1 195 ? 27.739 93.337 29.075 1.00 62.43 195 GLY A N 1
ATOM 1486 C CA . GLY A 1 195 ? 28.308 93.131 27.764 1.00 62.84 195 GLY A CA 1
ATOM 1487 C C . GLY A 1 195 ? 27.468 93.483 26.557 1.00 66.57 195 GLY A C 1
ATOM 1488 O O . GLY A 1 195 ? 28.010 93.535 25.490 1.00 67.56 195 GLY A O 1
ATOM 1489 N N . GLU A 1 196 ? 26.152 93.670 26.720 1.00 67.55 196 GLU A N 1
ATOM 1490 C CA . GLU A 1 196 ? 25.254 94.140 25.671 1.00 65.96 196 GLU A CA 1
ATOM 1491 C C . GLU A 1 196 ? 24.984 95.636 25.806 1.00 66.62 196 GLU A C 1
ATOM 1492 O O . GLU A 1 196 ? 25.176 96.258 26.829 1.00 68.25 196 GLU A O 1
ATOM 1498 N N . THR A 1 197 ? 24.497 96.194 24.715 1.00 65.23 197 THR A N 1
ATOM 1499 C CA . THR A 1 197 ? 23.978 97.541 24.682 1.00 63.76 197 THR A CA 1
ATOM 1500 C C . THR A 1 197 ? 22.891 97.715 25.761 1.00 62.87 197 THR A C 1
ATOM 1501 O O . THR A 1 197 ? 22.044 96.863 25.983 1.00 60.84 197 THR A O 1
ATOM 1505 N N . LEU A 1 198 ? 22.975 98.860 26.404 1.00 61.28 198 LEU A N 1
ATOM 1506 C CA . LEU A 1 198 ? 22.042 99.225 27.426 1.00 61.06 198 LEU A CA 1
ATOM 1507 C C . LEU A 1 198 ? 20.572 99.156 26.887 1.00 59.30 198 LEU A C 1
ATOM 1508 O O . LEU A 1 198 ? 20.282 99.637 25.833 1.00 59.46 198 LEU A O 1
ATOM 1513 N N . ASN A 1 199 ? 19.707 98.491 27.619 1.00 58.31 199 ASN A N 1
ATOM 1514 C CA . ASN A 1 199 ? 18.253 98.393 27.385 1.00 56.91 199 ASN A CA 1
ATOM 1515 C C . ASN A 1 199 ? 17.526 99.721 27.604 1.00 58.50 199 ASN A C 1
ATOM 1516 O O . ASN A 1 199 ? 17.999 100.568 28.317 1.00 54.44 199 ASN A O 1
ATOM 1521 N N . ARG A 1 200 ? 16.266 99.767 27.247 1.00 56.55 200 ARG A N 1
ATOM 1522 C CA . ARG A 1 200 ? 15.457 100.934 27.537 1.00 54.98 200 ARG A CA 1
ATOM 1523 C C . ARG A 1 200 ? 15.166 101.147 29.020 1.00 54.58 200 ARG A C 1
ATOM 1524 O O . ARG A 1 200 ? 15.379 102.250 29.558 1.00 52.92 200 ARG A O 1
ATOM 1532 N N . ASP A 1 201 ? 14.636 100.106 29.639 1.00 54.74 201 ASP A N 1
ATOM 1533 C CA . ASP A 1 201 ? 14.418 100.040 31.117 1.00 53.49 201 ASP A CA 1
ATOM 1534 C C . ASP A 1 201 ? 15.606 100.567 31.973 1.00 51.06 201 ASP A C 1
ATOM 1535 O O . ASP A 1 201 ? 15.463 101.165 32.977 1.00 51.57 201 ASP A O 1
ATOM 1540 N N . HIS A 1 202 ? 16.809 100.335 31.505 1.00 52.63 202 HIS A N 1
ATOM 1541 C CA . HIS A 1 202 ? 18.012 100.635 32.280 1.00 52.44 202 HIS A CA 1
ATOM 1542 C C . HIS A 1 202 ? 18.776 101.839 31.817 1.00 51.97 202 HIS A C 1
ATOM 1543 O O . HIS A 1 202 ? 19.853 102.123 32.274 1.00 52.18 202 HIS A O 1
ATOM 1550 N N . GLY A 1 203 ? 18.174 102.565 30.936 1.00 52.61 203 GLY A N 1
ATOM 1551 C CA . GLY A 1 203 ? 18.639 103.839 30.600 1.00 55.87 203 GLY A CA 1
ATOM 1552 C C . GLY A 1 203 ? 19.193 104.145 29.236 1.00 56.78 203 GLY A C 1
ATOM 1553 O O . GLY A 1 203 ? 19.853 105.205 29.100 1.00 55.53 203 GLY A O 1
ATOM 1554 N N . PHE A 1 204 ? 18.876 103.312 28.256 1.00 59.21 204 PHE A N 1
ATOM 1555 C CA . PHE A 1 204 ? 19.398 103.457 26.875 1.00 60.00 204 PHE A CA 1
ATOM 1556 C C . PHE A 1 204 ? 19.104 104.806 26.294 1.00 59.03 204 PHE A C 1
ATOM 1557 O O . PHE A 1 204 ? 18.007 105.239 26.323 1.00 62.17 204 PHE A O 1
ATOM 1565 N N . PRO A 1 205 ? 20.061 105.480 25.726 1.00 57.22 205 PRO A N 1
ATOM 1566 C CA . PRO A 1 205 ? 21.431 105.043 25.385 1.00 55.68 205 PRO A CA 1
ATOM 1567 C C . PRO A 1 205 ? 22.526 105.294 26.378 1.00 54.18 205 PRO A C 1
ATOM 1568 O O . PRO A 1 205 ? 23.661 104.892 26.206 1.00 56.61 205 PRO A O 1
ATOM 1572 N N . LEU A 1 206 ? 22.215 106.058 27.394 1.00 52.56 206 LEU A N 1
ATOM 1573 C CA . LEU A 1 206 ? 23.238 106.498 28.381 1.00 51.42 206 LEU A CA 1
ATOM 1574 C C . LEU A 1 206 ? 22.617 106.806 29.744 1.00 50.37 206 LEU A C 1
ATOM 1575 O O . LEU A 1 206 ? 21.646 107.533 29.858 1.00 49.10 206 LEU A O 1
ATOM 1580 N N . ARG A 1 207 ? 23.237 106.202 30.762 1.00 49.26 207 ARG A N 1
ATOM 1581 C CA . ARG A 1 207 ? 22.960 106.481 32.185 1.00 49.66 207 ARG A CA 1
ATOM 1582 C C . ARG A 1 207 ? 24.231 106.791 32.947 1.00 49.37 207 ARG A C 1
ATOM 1583 O O . ARG A 1 207 ? 25.250 106.386 32.551 1.00 49.58 207 ARG A O 1
ATOM 1591 N N . VAL A 1 208 ? 24.143 107.531 34.057 1.00 50.44 208 VAL A N 1
ATOM 1592 C CA . VAL A 1 208 ? 25.184 107.538 35.053 1.00 48.93 208 VAL A CA 1
ATOM 1593 C C . VAL A 1 208 ? 25.050 106.335 35.979 1.00 47.03 208 VAL A C 1
ATOM 1594 O O . VAL A 1 208 ? 23.987 105.948 36.355 1.00 47.89 208 VAL A O 1
ATOM 1598 N N . VAL A 1 209 ? 26.177 105.787 36.355 1.00 45.50 209 VAL A N 1
ATOM 1599 C CA . VAL A 1 209 ? 26.260 104.827 37.404 1.00 45.96 209 VAL A CA 1
ATOM 1600 C C . VAL A 1 209 ? 27.210 105.324 38.455 1.00 46.67 209 VAL A C 1
ATOM 1601 O O . VAL A 1 209 ? 28.381 105.556 38.184 1.00 44.33 209 VAL A O 1
ATOM 1605 N N . VAL A 1 210 ? 26.676 105.467 39.663 1.00 44.85 210 VAL A N 1
ATOM 1606 C CA . VAL A 1 210 ? 27.442 105.952 40.798 1.00 43.53 210 VAL A CA 1
ATOM 1607 C C . VAL A 1 210 ? 27.663 104.843 41.818 1.00 43.49 210 VAL A C 1
ATOM 1608 O O . VAL A 1 210 ? 26.843 104.625 42.667 1.00 46.03 210 VAL A O 1
ATOM 1612 N N . PRO A 1 211 ? 28.786 104.144 41.719 1.00 43.92 211 PRO A N 1
ATOM 1613 C CA . PRO A 1 211 ? 29.071 103.000 42.597 1.00 43.94 211 PRO A CA 1
ATOM 1614 C C . PRO A 1 211 ? 29.201 103.383 44.105 1.00 44.06 211 PRO A C 1
ATOM 1615 O O . PRO A 1 211 ? 29.696 104.428 44.455 1.00 42.63 211 PRO A O 1
ATOM 1619 N N . GLY A 1 212 ? 28.734 102.427 44.921 1.00 42.08 212 GLY A N 1
ATOM 1620 C CA . GLY A 1 212 ? 28.722 102.582 46.366 1.00 41.02 212 GLY A CA 1
ATOM 1621 C C . GLY A 1 212 ? 27.731 103.652 46.872 1.00 41.36 212 GLY A C 1
ATOM 1622 O O . GLY A 1 212 ? 27.771 104.077 48.038 1.00 41.42 212 GLY A O 1
ATOM 1623 N N . VAL A 1 213 ? 26.834 104.060 46.003 1.00 41.68 213 VAL A N 1
ATOM 1624 C CA . VAL A 1 213 ? 25.840 105.049 46.326 1.00 38.70 213 VAL A CA 1
ATOM 1625 C C . VAL A 1 213 ? 24.417 104.480 46.013 1.00 41.64 213 VAL A C 1
ATOM 1626 O O . VAL A 1 213 ? 24.242 103.572 45.172 1.00 39.33 213 VAL A O 1
ATOM 1630 N N . ILE A 1 214 ? 23.400 104.954 46.740 1.00 40.88 214 ILE A N 1
ATOM 1631 C CA . ILE A 1 214 ? 22.090 104.334 46.563 1.00 40.29 214 ILE A CA 1
ATOM 1632 C C . ILE A 1 214 ? 21.656 104.441 45.112 1.00 40.62 214 ILE A C 1
ATOM 1633 O O . ILE A 1 214 ? 22.006 105.375 44.434 1.00 39.77 214 ILE A O 1
ATOM 1638 N N . GLY A 1 215 ? 20.871 103.462 44.690 1.00 40.24 215 GLY A N 1
ATOM 1639 C CA . GLY A 1 215 ? 20.333 103.396 43.338 1.00 40.11 215 GLY A CA 1
ATOM 1640 C C . GLY A 1 215 ? 19.843 104.710 42.757 1.00 42.76 215 GLY A C 1
ATOM 1641 O O . GLY A 1 215 ? 20.115 105.045 41.592 1.00 45.92 215 GLY A O 1
ATOM 1642 N N . ALA A 1 216 ? 19.105 105.436 43.565 1.00 41.85 216 ALA A N 1
ATOM 1643 C CA . ALA A 1 216 ? 18.463 106.679 43.150 1.00 41.75 216 ALA A CA 1
ATOM 1644 C C . ALA A 1 216 ? 19.393 107.724 42.517 1.00 41.21 216 ALA A C 1
ATOM 1645 O O . ALA A 1 216 ? 18.942 108.549 41.773 1.00 46.06 216 ALA A O 1
ATOM 1647 N N . ARG A 1 217 ? 20.675 107.688 42.763 1.00 40.33 217 ARG A N 1
ATOM 1648 C CA . ARG A 1 217 ? 21.552 108.676 42.159 1.00 39.96 217 ARG A CA 1
ATOM 1649 C C . ARG A 1 217 ? 22.074 108.320 40.773 1.00 42.50 217 ARG A C 1
ATOM 1650 O O . ARG A 1 217 ? 22.566 109.161 40.082 1.00 43.67 217 ARG A O 1
ATOM 1658 N N . SER A 1 218 ? 21.953 107.047 40.387 1.00 41.68 218 SER A N 1
ATOM 1659 C CA . SER A 1 218 ? 22.385 106.563 39.059 1.00 40.61 218 SER A CA 1
ATOM 1660 C C . SER A 1 218 ? 21.346 106.906 37.968 1.00 42.18 218 SER A C 1
ATOM 1661 O O . SER A 1 218 ? 20.606 106.058 37.480 1.00 41.04 218 SER A O 1
ATOM 1664 N N . VAL A 1 219 ? 21.343 108.167 37.586 1.00 42.62 219 VAL A N 1
ATOM 1665 C CA . VAL A 1 219 ? 20.272 108.733 36.752 1.00 42.55 219 VAL A CA 1
ATOM 1666 C C . VAL A 1 219 ? 20.271 108.130 35.368 1.00 44.13 219 VAL A C 1
ATOM 1667 O O . VAL A 1 219 ? 21.314 108.082 34.694 1.00 45.26 219 VAL A O 1
ATOM 1671 N N . LYS A 1 220 ? 19.105 107.679 34.959 1.00 41.22 220 LYS A N 1
ATOM 1672 C CA . LYS A 1 220 ? 18.937 107.089 33.623 1.00 45.38 220 LYS A CA 1
ATOM 1673 C C . LYS A 1 220 ? 18.532 108.104 32.502 1.00 46.03 220 LYS A C 1
ATOM 1674 O O . LYS A 1 220 ? 17.872 109.113 32.755 1.00 44.40 220 LYS A O 1
ATOM 1680 N N . TRP A 1 221 ? 18.880 107.735 31.265 1.00 48.35 221 TRP A N 1
ATOM 1681 C CA . TRP A 1 221 ? 18.488 108.463 30.003 1.00 46.30 221 TRP A CA 1
ATOM 1682 C C . TRP A 1 221 ? 18.972 109.924 30.054 1.00 45.96 221 TRP A C 1
ATOM 1683 O O . TRP A 1 221 ? 18.206 110.884 30.108 1.00 45.97 221 TRP A O 1
ATOM 1694 N N . LEU A 1 222 ? 20.257 110.104 30.123 1.00 47.13 222 LEU A N 1
ATOM 1695 C CA . LEU A 1 222 ? 20.803 111.468 30.353 1.00 50.10 222 LEU A CA 1
ATOM 1696 C C . LEU A 1 222 ? 20.438 112.454 29.300 1.00 52.27 222 LEU A C 1
ATOM 1697 O O . LEU A 1 222 ? 20.509 112.189 28.087 1.00 52.09 222 LEU A O 1
ATOM 1702 N N . ASP A 1 223 ? 19.983 113.592 29.756 1.00 53.16 223 ASP A N 1
ATOM 1703 C CA . ASP A 1 223 ? 19.821 114.726 28.879 1.00 55.40 223 ASP A CA 1
ATOM 1704 C C . ASP A 1 223 ? 20.947 115.727 29.073 1.00 56.80 223 ASP A C 1
ATOM 1705 O O . ASP A 1 223 ? 21.430 116.296 28.125 1.00 55.66 223 ASP A O 1
ATOM 1710 N N . SER A 1 224 ? 21.369 115.981 30.308 1.00 55.51 224 SER A N 1
ATOM 1711 C CA . SER A 1 224 ? 22.435 116.975 30.521 1.00 54.93 224 SER A CA 1
ATOM 1712 C C . SER A 1 224 ? 23.230 116.675 31.723 1.00 56.39 224 SER A C 1
ATOM 1713 O O . SER A 1 224 ? 22.737 116.070 32.638 1.00 58.54 224 SER A O 1
ATOM 1716 N N . ILE A 1 225 ? 24.481 117.099 31.682 1.00 54.86 225 ILE A N 1
ATOM 1717 C CA . ILE A 1 225 ? 25.357 117.027 32.784 1.00 52.31 225 ILE A CA 1
ATOM 1718 C C . ILE A 1 225 ? 25.693 118.476 33.087 1.00 55.48 225 ILE A C 1
ATOM 1719 O O . ILE A 1 225 ? 26.370 119.177 32.374 1.00 58.28 225 ILE A O 1
ATOM 1724 N N . ASN A 1 226 ? 25.214 118.907 34.224 1.00 56.95 226 ASN A N 1
ATOM 1725 C CA . ASN A 1 226 ? 25.091 120.311 34.574 1.00 56.11 226 ASN A CA 1
ATOM 1726 C C . ASN A 1 226 ? 26.032 120.635 35.758 1.00 57.13 226 ASN A C 1
ATOM 1727 O O . ASN A 1 226 ? 25.793 120.254 36.896 1.00 58.34 226 ASN A O 1
ATOM 1732 N N . VAL A 1 227 ? 27.166 121.236 35.480 1.00 55.85 227 VAL A N 1
ATOM 1733 C CA . VAL A 1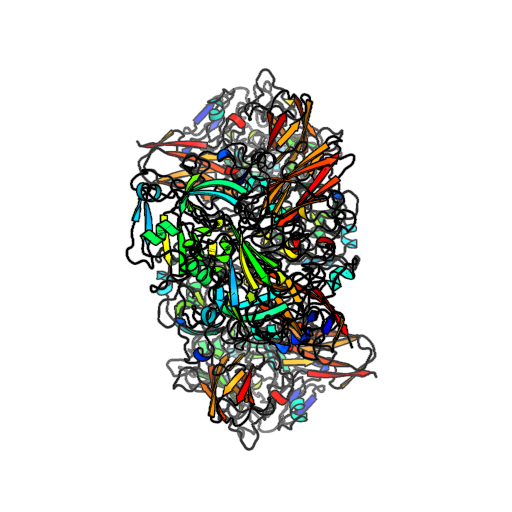 227 ? 28.154 121.593 36.513 1.00 54.65 227 VAL A CA 1
ATOM 1734 C C . VAL A 1 227 ? 27.738 122.883 37.244 1.00 57.16 227 VAL A C 1
ATOM 1735 O O . VAL A 1 227 ? 27.549 123.901 36.605 1.00 60.89 227 VAL A O 1
ATOM 1739 N N . ILE A 1 228 ? 27.569 122.822 38.567 1.00 56.03 228 ILE A N 1
ATOM 1740 C CA . ILE A 1 228 ? 26.880 123.903 39.346 1.00 54.90 228 ILE A CA 1
ATOM 1741 C C . ILE A 1 228 ? 27.536 124.183 40.706 1.00 56.41 228 ILE A C 1
ATOM 1742 O O . ILE A 1 228 ? 28.367 123.432 41.139 1.00 57.63 228 ILE A O 1
ATOM 1747 N N . ALA A 1 229 ? 27.165 125.280 41.318 1.00 55.36 229 ALA A N 1
ATOM 1748 C CA . ALA A 1 229 ? 27.827 125.815 42.528 1.00 56.86 229 ALA A CA 1
ATOM 1749 C C . ALA A 1 229 ? 27.437 125.143 43.867 1.00 57.09 229 ALA A C 1
ATOM 1750 O O . ALA A 1 229 ? 28.208 125.084 44.824 1.00 58.59 229 ALA A O 1
ATOM 1752 N N . GLU A 1 230 ? 26.188 124.749 43.889 1.00 56.35 230 GLU A N 1
ATOM 1753 C CA . GLU A 1 230 ? 25.503 124.129 45.006 1.00 55.19 230 GLU A CA 1
ATOM 1754 C C . GLU A 1 230 ? 24.826 122.821 44.628 1.00 55.26 230 GLU A C 1
ATOM 1755 O O . GLU A 1 230 ? 24.590 122.488 43.503 1.00 54.74 230 GLU A O 1
ATOM 1761 N N . GLU A 1 231 ? 24.483 122.056 45.610 1.00 53.80 231 GLU A N 1
ATOM 1762 C CA . GLU A 1 231 ? 23.887 120.775 45.326 1.00 52.40 231 GLU A CA 1
ATOM 1763 C C . GLU A 1 231 ? 22.550 120.912 44.543 1.00 53.51 231 GLU A C 1
ATOM 1764 O O . GLU A 1 231 ? 21.875 121.968 44.555 1.00 55.68 231 GLU A O 1
ATOM 1770 N N . SER A 1 232 ? 22.205 119.881 43.803 1.00 50.07 232 SER A N 1
ATOM 1771 C CA . SER A 1 232 ? 20.966 119.920 43.052 1.00 48.59 232 SER A CA 1
ATOM 1772 C C . SER A 1 232 ? 19.738 120.120 43.950 1.00 48.23 232 SER A C 1
ATOM 1773 O O . SER A 1 232 ? 19.618 119.497 44.974 1.00 48.31 232 SER A O 1
ATOM 1776 N N . GLN A 1 233 ? 18.849 120.994 43.509 1.00 48.05 233 GLN A N 1
ATOM 1777 C CA . GLN A 1 233 ? 17.600 121.354 44.211 1.00 46.51 233 GLN A CA 1
ATOM 1778 C C . GLN A 1 233 ? 16.432 120.553 43.667 1.00 45.38 233 GLN A C 1
ATOM 1779 O O . GLN A 1 233 ? 15.308 120.790 43.940 1.00 47.75 233 GLN A O 1
ATOM 1785 N N . GLY A 1 234 ? 16.759 119.505 42.967 1.00 43.96 234 GLY A N 1
ATOM 1786 C CA . GLY A 1 234 ? 15.776 118.604 42.503 1.00 44.00 234 GLY A CA 1
ATOM 1787 C C . GLY A 1 234 ? 14.908 117.979 43.586 1.00 45.50 234 GLY A C 1
ATOM 1788 O O . GLY A 1 234 ? 15.351 117.721 44.735 1.00 47.63 234 GLY A O 1
ATOM 1789 N N . PHE A 1 235 ? 13.682 117.636 43.192 1.00 43.49 235 PHE A N 1
ATOM 1790 C CA . PHE A 1 235 ? 12.720 117.097 44.153 1.00 42.94 235 PHE A CA 1
ATOM 1791 C C . PHE A 1 235 ? 13.309 115.848 44.839 1.00 45.96 235 PHE A C 1
ATOM 1792 O O . PHE A 1 235 ? 13.093 115.637 46.073 1.00 44.88 235 PHE A O 1
ATOM 1800 N N . PHE A 1 236 ? 13.951 114.993 44.036 1.00 45.71 236 PHE A N 1
ATOM 1801 C CA . PHE A 1 236 ? 14.440 113.728 44.558 1.00 44.41 236 PHE A CA 1
ATOM 1802 C C . PHE A 1 236 ? 15.753 113.767 45.331 1.00 45.38 236 PHE A C 1
ATOM 1803 O O . PHE A 1 236 ? 16.129 112.759 45.964 1.00 46.58 236 PHE A O 1
ATOM 1811 N N . MET A 1 237 ? 16.411 114.908 45.313 1.00 42.86 237 MET A N 1
ATOM 1812 C CA . MET A 1 237 ? 17.522 115.179 46.219 1.00 44.29 237 MET A CA 1
ATOM 1813 C C . MET A 1 237 ? 17.111 115.853 47.586 1.00 44.56 237 MET A C 1
ATOM 1814 O O . MET A 1 237 ? 17.737 115.736 48.599 1.00 45.06 237 MET A O 1
ATOM 1819 N N . GLN A 1 238 ? 16.076 116.669 47.521 1.00 48.34 238 GLN A N 1
ATOM 1820 C CA . GLN A 1 238 ? 15.703 117.570 48.601 1.00 48.20 238 GLN A CA 1
ATOM 1821 C C . GLN A 1 238 ? 14.434 117.089 49.393 1.00 47.78 238 GLN A C 1
ATOM 1822 O O . GLN A 1 238 ? 14.303 117.326 50.547 1.00 48.79 238 GLN A O 1
ATOM 1828 N N . LYS A 1 239 ? 13.533 116.415 48.729 1.00 45.68 239 LYS A N 1
ATOM 1829 C CA . LYS A 1 239 ? 12.228 116.027 49.282 1.00 45.02 239 LYS A CA 1
ATOM 1830 C C . LYS A 1 239 ? 11.995 114.545 49.134 1.00 44.22 239 LYS A C 1
ATOM 1831 O O . LYS A 1 239 ? 10.904 114.059 49.051 1.00 44.78 239 LYS A O 1
ATOM 1837 N N . ASP A 1 240 ? 13.089 113.829 49.106 1.00 43.89 240 ASP A N 1
ATOM 1838 C CA . ASP A 1 240 ? 13.066 112.360 49.104 1.00 44.37 240 ASP A CA 1
ATOM 1839 C C . ASP A 1 240 ? 14.429 111.793 49.453 1.00 43.31 240 ASP A C 1
ATOM 1840 O O . ASP A 1 240 ? 15.391 112.533 49.576 1.00 42.37 240 ASP A O 1
ATOM 1845 N N . TYR A 1 241 ? 14.495 110.488 49.611 1.00 42.85 241 TYR A N 1
ATOM 1846 C CA . TYR A 1 241 ? 15.743 109.766 49.709 1.00 43.32 241 TYR A CA 1
ATOM 1847 C C . TYR A 1 241 ? 16.641 110.351 50.783 1.00 44.96 241 TYR A C 1
ATOM 1848 O O . TYR A 1 241 ? 17.827 110.646 50.619 1.00 44.44 241 TYR A O 1
ATOM 1857 N N . LYS A 1 242 ? 15.986 110.528 51.900 1.00 42.68 242 LYS A N 1
ATOM 1858 C CA . LYS A 1 242 ? 16.585 110.994 53.117 1.00 42.77 242 LYS A CA 1
ATOM 1859 C C . LYS A 1 242 ? 16.213 110.039 54.270 1.00 42.80 242 LYS A C 1
ATOM 1860 O O . LYS A 1 242 ? 15.167 109.391 54.239 1.00 44.66 242 LYS A O 1
ATOM 1866 N N . MET A 1 243 ? 17.092 109.923 55.256 1.00 44.24 243 MET A N 1
ATOM 1867 C CA . MET A 1 243 ? 16.900 108.935 56.381 1.00 46.48 243 MET A CA 1
ATOM 1868 C C . MET A 1 243 ? 16.525 109.646 57.654 1.00 45.51 243 MET A C 1
ATOM 1869 O O . MET A 1 243 ? 17.388 110.235 58.354 1.00 46.59 243 MET A O 1
ATOM 1874 N N . PHE A 1 244 ? 15.243 109.666 57.913 1.00 44.77 244 PHE A N 1
ATOM 1875 C CA . PHE A 1 244 ? 14.751 110.339 59.108 1.00 45.79 244 PHE A CA 1
ATOM 1876 C C . PHE A 1 244 ? 14.713 109.399 60.338 1.00 44.76 244 PHE A C 1
ATOM 1877 O O . PHE A 1 244 ? 14.512 108.179 60.170 1.00 44.72 244 PHE A O 1
ATOM 1885 N N . PRO A 1 245 ? 14.840 109.940 61.556 1.00 42.57 245 PRO A N 1
ATOM 1886 C CA . PRO A 1 245 ? 14.602 109.134 62.751 1.00 46.57 245 PRO A CA 1
ATOM 1887 C C . PRO A 1 245 ? 13.133 108.712 62.897 1.00 46.67 245 PRO A C 1
ATOM 1888 O O . PRO A 1 245 ? 12.287 109.296 62.300 1.00 49.66 245 PRO A O 1
ATOM 1892 N N . PRO A 1 246 ? 12.896 107.658 63.626 1.00 48.05 246 PRO A N 1
ATOM 1893 C CA . PRO A 1 246 ? 11.551 107.170 63.921 1.00 48.72 246 PRO A CA 1
ATOM 1894 C C . PRO A 1 246 ? 10.539 108.128 64.544 1.00 48.29 246 PRO A C 1
ATOM 1895 O O . PRO A 1 246 ? 9.357 107.933 64.348 1.00 50.80 246 PRO A O 1
ATOM 1899 N N . SER A 1 247 ? 10.972 109.145 65.228 1.00 46.22 247 SER A N 1
ATOM 1900 C CA . SER A 1 247 ? 10.038 110.137 65.741 1.00 47.65 247 SER A CA 1
ATOM 1901 C C . SER A 1 247 ? 9.330 111.012 64.672 1.00 51.33 247 SER A C 1
ATOM 1902 O O . SER A 1 247 ? 8.333 111.641 64.953 1.00 52.55 247 SER A O 1
ATOM 1905 N N . VAL A 1 248 ? 9.888 111.063 63.477 1.00 51.58 248 VAL A N 1
ATOM 1906 C CA . VAL A 1 248 ? 9.438 111.953 62.404 1.00 48.63 248 VAL A CA 1
ATOM 1907 C C . VAL A 1 248 ? 8.240 111.311 61.675 1.00 49.80 248 VAL A C 1
ATOM 1908 O O . VAL A 1 248 ? 8.266 110.164 61.291 1.00 49.54 248 VAL A O 1
ATOM 1912 N N . ASN A 1 249 ? 7.186 112.093 61.509 1.00 49.99 249 ASN A N 1
ATOM 1913 C CA . ASN A 1 249 ? 5.955 111.683 60.795 1.00 50.51 249 ASN A CA 1
ATOM 1914 C C . ASN A 1 249 ? 5.465 112.811 59.863 1.00 50.10 249 ASN A C 1
ATOM 1915 O O . ASN A 1 249 ? 6.085 113.909 59.785 1.00 45.34 249 ASN A O 1
ATOM 1920 N N . TRP A 1 250 ? 4.318 112.587 59.213 1.00 51.62 250 TRP A N 1
ATOM 1921 C CA . TRP A 1 250 ? 3.823 113.612 58.241 1.00 53.10 250 TRP A CA 1
ATOM 1922 C C . TRP A 1 250 ? 3.396 114.936 58.821 1.00 52.77 250 TRP A C 1
ATOM 1923 O O . TRP A 1 250 ? 3.396 115.908 58.150 1.00 56.98 250 TRP A O 1
ATOM 1934 N N . ASP A 1 251 ? 3.178 115.002 60.104 1.00 53.88 251 ASP A N 1
ATOM 1935 C CA . ASP A 1 251 ? 2.891 116.273 60.813 1.00 53.87 251 ASP A CA 1
ATOM 1936 C C . ASP A 1 251 ? 4.045 117.103 61.294 1.00 55.49 251 ASP A C 1
ATOM 1937 O O . ASP A 1 251 ? 3.867 118.276 61.635 1.00 56.19 251 ASP A O 1
ATOM 1942 N N . ASN A 1 252 ? 5.227 116.497 61.450 1.00 55.89 252 ASN A N 1
ATOM 1943 C CA . ASN A 1 252 ? 6.403 117.264 61.968 1.00 53.01 252 ASN A CA 1
ATOM 1944 C C . ASN A 1 252 ? 7.620 117.314 61.023 1.00 50.18 252 ASN A C 1
ATOM 1945 O O . ASN A 1 252 ? 8.572 118.052 61.289 1.00 48.71 252 ASN A O 1
ATOM 1950 N N . ILE A 1 253 ? 7.540 116.571 59.915 1.00 49.62 253 ILE A N 1
ATOM 1951 C CA . ILE A 1 253 ? 8.647 116.503 58.963 1.00 49.83 253 ILE A CA 1
ATOM 1952 C C . ILE A 1 253 ? 9.097 117.822 58.463 1.00 47.13 253 ILE A C 1
ATOM 1953 O O . ILE A 1 253 ? 8.356 118.626 58.065 1.00 50.75 253 ILE A O 1
ATOM 1958 N N . ASN A 1 254 ? 10.364 118.038 58.626 1.00 46.69 254 ASN A N 1
ATOM 1959 C CA . ASN A 1 254 ? 11.092 119.091 58.008 1.00 45.61 254 ASN A CA 1
ATOM 1960 C C . ASN A 1 254 ? 12.251 118.516 57.133 1.00 49.16 254 ASN A C 1
ATOM 1961 O O . ASN A 1 254 ? 13.294 118.044 57.644 1.00 49.97 254 ASN A O 1
ATOM 1966 N N . TRP A 1 255 ? 12.053 118.603 55.830 1.00 49.74 255 TRP A N 1
ATOM 1967 C CA . TRP A 1 255 ? 12.978 118.037 54.780 1.00 45.83 255 TRP A CA 1
ATOM 1968 C C . TRP A 1 255 ? 14.399 118.599 54.821 1.00 45.96 255 TRP A C 1
ATOM 1969 O O . TRP A 1 255 ? 15.368 117.931 54.465 1.00 48.75 255 TRP A O 1
ATOM 1980 N N . SER A 1 256 ? 14.551 119.778 55.339 1.00 44.00 256 SER A N 1
ATOM 1981 C CA . SER A 1 256 ? 15.887 120.307 55.383 1.00 48.69 256 SER A CA 1
ATOM 1982 C C . SER A 1 256 ? 16.619 119.895 56.657 1.00 48.42 256 SER A C 1
ATOM 1983 O O . SER A 1 256 ? 17.727 120.228 56.839 1.00 48.82 256 SER A O 1
ATOM 1986 N N . SER A 1 257 ? 15.998 119.131 57.522 1.00 46.43 257 SER A N 1
ATOM 1987 C CA . SER A 1 257 ? 16.641 118.715 58.744 1.00 45.80 257 SER A CA 1
ATOM 1988 C C . SER A 1 257 ? 17.628 117.537 58.531 1.00 47.60 257 SER A C 1
ATOM 1989 O O . SER A 1 257 ? 18.369 117.124 59.428 1.00 47.17 257 SER A O 1
ATOM 1992 N N . ARG A 1 258 ? 17.540 116.903 57.375 1.00 48.34 258 ARG A N 1
ATOM 1993 C CA . ARG A 1 258 ? 18.394 115.793 57.037 1.00 44.57 258 ARG A CA 1
ATOM 1994 C C . ARG A 1 258 ? 19.128 116.106 55.722 1.00 48.07 258 ARG A C 1
ATOM 1995 O O . ARG A 1 258 ? 18.587 116.711 54.794 1.00 50.28 258 ARG A O 1
ATOM 2003 N N . ARG A 1 259 ? 20.347 115.597 55.646 1.00 47.28 259 ARG A N 1
ATOM 2004 C CA . ARG A 1 259 ? 21.116 115.547 54.420 1.00 47.41 259 ARG A CA 1
ATOM 2005 C C . ARG A 1 259 ? 20.709 114.435 53.418 1.00 44.82 259 ARG A C 1
ATOM 2006 O O . ARG A 1 259 ? 20.289 113.378 53.830 1.00 42.78 259 ARG A O 1
ATOM 2014 N N . PRO A 1 260 ? 20.859 114.688 52.123 1.00 46.10 260 PRO A N 1
ATOM 2015 C CA . PRO A 1 260 ? 20.535 113.657 51.124 1.00 45.47 260 PRO A CA 1
ATOM 2016 C C . PRO A 1 260 ? 21.405 112.426 51.329 1.00 44.34 260 PRO A C 1
ATOM 2017 O O . PRO A 1 260 ? 22.607 112.533 51.482 1.00 46.23 260 PRO A O 1
ATOM 2021 N N . GLN A 1 261 ? 20.778 111.292 51.295 1.00 43.02 261 GLN A N 1
ATOM 2022 C CA . GLN A 1 261 ? 21.461 109.984 51.440 1.00 43.25 261 GLN A CA 1
ATOM 2023 C C . GLN A 1 261 ? 22.190 109.593 50.163 1.00 44.46 261 GLN A C 1
ATOM 2024 O O . GLN A 1 261 ? 21.649 109.606 49.035 1.00 43.35 261 GLN A O 1
ATOM 2030 N N . MET A 1 262 ? 23.427 109.216 50.356 1.00 42.69 262 MET A N 1
ATOM 2031 C CA . MET A 1 262 ? 24.316 108.873 49.242 1.00 41.60 262 MET A CA 1
ATOM 2032 C C . MET A 1 262 ? 24.891 107.440 49.448 1.00 42.10 262 MET A C 1
ATOM 2033 O O . MET A 1 262 ? 24.439 106.411 48.841 1.00 43.11 262 MET A O 1
ATOM 2038 N N . ASP A 1 263 ? 25.846 107.365 50.367 1.00 42.65 263 ASP A N 1
ATOM 2039 C CA . ASP A 1 263 ? 26.321 106.090 50.901 1.00 41.26 263 ASP A CA 1
ATOM 2040 C C . ASP A 1 263 ? 25.199 105.362 51.613 1.00 42.81 263 ASP A C 1
ATOM 2041 O O . ASP A 1 263 ? 24.169 105.938 51.940 1.00 45.29 263 ASP A O 1
ATOM 2046 N N . PHE A 1 264 ? 25.356 104.066 51.786 1.00 41.46 264 PHE A N 1
ATOM 2047 C CA . PHE A 1 264 ? 24.324 103.263 52.410 1.00 40.64 264 PHE A CA 1
ATOM 2048 C C . PHE A 1 264 ? 24.917 102.221 53.310 1.00 42.27 264 PHE A C 1
ATOM 2049 O O . PHE A 1 264 ? 26.062 101.888 53.144 1.00 44.39 264 PHE A O 1
ATOM 2057 N N . PRO A 1 265 ? 24.178 101.719 54.278 1.00 41.83 265 PRO A N 1
ATOM 2058 C CA . PRO A 1 265 ? 24.797 100.850 55.255 1.00 40.11 265 PRO A CA 1
ATOM 2059 C C . PRO A 1 265 ? 24.667 99.354 54.999 1.00 42.49 265 PRO A C 1
ATOM 2060 O O . PRO A 1 265 ? 23.959 98.881 54.137 1.00 45.85 265 PRO A O 1
ATOM 2064 N N . VAL A 1 266 ? 25.387 98.611 55.819 1.00 43.05 266 VAL A N 1
ATOM 2065 C CA . VAL A 1 266 ? 25.558 97.164 55.642 1.00 40.31 266 VAL A CA 1
ATOM 2066 C C . VAL A 1 266 ? 24.199 96.495 55.751 1.00 41.01 266 VAL A C 1
ATOM 2067 O O . VAL A 1 266 ? 23.416 96.718 56.684 1.00 38.92 266 VAL A O 1
ATOM 2071 N N . GLN A 1 267 ? 23.971 95.666 54.747 1.00 41.55 267 GLN A N 1
ATOM 2072 C CA . GLN A 1 267 ? 22.685 95.040 54.393 1.00 41.08 267 GLN A CA 1
ATOM 2073 C C . GLN A 1 267 ? 22.870 93.556 54.102 1.00 40.94 267 GLN A C 1
ATOM 2074 O O . GLN A 1 267 ? 23.854 93.206 53.495 1.00 41.96 267 GLN A O 1
ATOM 2080 N N . SER A 1 268 ? 21.938 92.698 54.516 1.00 40.55 268 SER A N 1
ATOM 2081 C CA . SER A 1 268 ? 21.884 91.331 54.046 1.00 44.03 268 SER A CA 1
ATOM 2082 C C . SER A 1 268 ? 20.513 90.735 54.032 1.00 45.15 268 SER A C 1
ATOM 2083 O O . SER A 1 268 ? 19.653 91.077 54.835 1.00 42.88 268 SER A O 1
ATOM 2086 N N . ALA A 1 269 ? 20.318 89.767 53.149 1.00 44.15 269 ALA A N 1
ATOM 2087 C CA . ALA A 1 269 ? 19.082 89.011 53.155 1.00 45.56 269 ALA A CA 1
ATOM 2088 C C . ALA A 1 269 ? 19.216 87.633 52.630 1.00 46.47 269 ALA A C 1
ATOM 2089 O O . ALA A 1 269 ? 19.928 87.390 51.678 1.00 44.41 269 ALA A O 1
ATOM 2091 N N . ILE A 1 270 ? 18.419 86.767 53.250 1.00 48.29 270 ILE A N 1
ATOM 2092 C CA . ILE A 1 270 ? 18.256 85.376 52.898 1.00 48.64 270 ILE A CA 1
ATOM 2093 C C . ILE A 1 270 ? 17.273 85.291 51.754 1.00 50.39 270 ILE A C 1
ATOM 2094 O O . ILE A 1 270 ? 16.131 85.764 51.871 1.00 50.44 270 ILE A O 1
ATOM 2099 N N . CYS A 1 271 ? 17.742 84.653 50.661 1.00 51.16 271 CYS A N 1
ATOM 2100 C CA . CYS A 1 271 ? 17.005 84.550 49.387 1.00 52.73 271 CYS A CA 1
ATOM 2101 C C . CYS A 1 271 ? 16.606 83.131 48.918 1.00 55.23 271 CYS A C 1
ATOM 2102 O O . CYS A 1 271 ? 15.767 82.971 48.049 1.00 56.04 271 CYS A O 1
ATOM 2105 N N . SER A 1 272 ? 17.240 82.107 49.453 1.00 54.94 272 SER A N 1
ATOM 2106 C CA . SER A 1 272 ? 17.027 80.703 48.955 1.00 54.95 272 SER A CA 1
ATOM 2107 C C . SER A 1 272 ? 15.758 80.090 49.548 1.00 54.61 272 SER A C 1
ATOM 2108 O O . SER A 1 272 ? 15.319 79.021 49.185 1.00 53.70 272 SER A O 1
ATOM 2111 N N . VAL A 1 273 ? 15.209 80.794 50.516 1.00 54.80 273 VAL A N 1
ATOM 2112 C CA . VAL A 1 273 ? 13.935 80.426 51.113 1.00 55.03 273 VAL A CA 1
ATOM 2113 C C . VAL A 1 273 ? 13.058 81.660 51.439 1.00 58.37 273 VAL A C 1
ATOM 2114 O O . VAL A 1 273 ? 13.517 82.794 51.625 1.00 57.54 273 VAL A O 1
ATOM 2118 N N . GLU A 1 274 ? 11.768 81.366 51.616 1.00 58.26 274 GLU A N 1
ATOM 2119 C CA . GLU A 1 274 ? 10.732 82.373 51.773 1.00 57.03 274 GLU A CA 1
ATOM 2120 C C . GLU A 1 274 ? 10.707 82.719 53.208 1.00 57.10 274 GLU A C 1
ATOM 2121 O O . GLU A 1 274 ? 11.233 81.993 54.014 1.00 59.00 274 GLU A O 1
ATOM 2127 N N . ASP A 1 275 ? 10.034 83.812 53.537 1.00 58.01 275 ASP A N 1
ATOM 2128 C CA . ASP A 1 275 ? 9.981 84.293 54.909 1.00 58.80 275 ASP A CA 1
ATOM 2129 C C . ASP A 1 275 ? 9.324 83.291 55.826 1.00 60.34 275 ASP A C 1
ATOM 2130 O O . ASP A 1 275 ? 9.529 83.274 57.034 1.00 61.82 275 ASP A O 1
ATOM 2135 N N . VAL A 1 276 ? 8.449 82.509 55.238 1.00 63.94 276 VAL A N 1
ATOM 2136 C CA . VAL A 1 276 ? 7.747 81.444 55.955 1.00 65.28 276 VAL A CA 1
ATOM 2137 C C . VAL A 1 276 ? 7.688 80.303 54.981 1.00 65.56 276 VAL A C 1
ATOM 2138 O O . VAL A 1 276 ? 7.028 80.420 53.996 1.00 66.20 276 VAL A O 1
ATOM 2142 N N . GLN A 1 277 ? 8.448 79.244 55.228 1.00 67.19 277 GLN A N 1
ATOM 2143 C CA . GLN A 1 277 ? 8.667 78.221 54.241 1.00 69.61 277 GLN A CA 1
ATOM 2144 C C . GLN A 1 277 ? 8.586 76.753 54.792 1.00 73.87 277 GLN A C 1
ATOM 2145 O O . GLN A 1 277 ? 9.176 76.411 55.824 1.00 74.32 277 GLN A O 1
ATOM 2151 N N . MET A 1 278 ? 7.853 75.907 54.065 1.00 76.27 278 MET A N 1
ATOM 2152 C CA . MET A 1 278 ? 7.764 74.454 54.292 1.00 78.92 278 MET A CA 1
ATOM 2153 C C . MET A 1 278 ? 9.060 73.753 53.869 1.00 78.13 278 MET A C 1
ATOM 2154 O O . MET A 1 278 ? 9.565 73.951 52.722 1.00 77.16 278 MET A O 1
ATOM 2159 N N . VAL A 1 279 ? 9.595 72.920 54.761 1.00 78.68 279 VAL A N 1
ATOM 2160 C CA . VAL A 1 279 ? 10.684 72.014 54.357 1.00 80.73 279 VAL A CA 1
ATOM 2161 C C . VAL A 1 279 ? 10.604 70.561 54.911 1.00 82.20 279 VAL A C 1
ATOM 2162 O O . VAL A 1 279 ? 10.090 70.263 56.022 1.00 82.21 279 VAL A O 1
ATOM 2166 N N . LYS A 1 280 ? 11.155 69.670 54.093 1.00 83.94 280 LYS A N 1
ATOM 2167 C CA . LYS A 1 280 ? 11.414 68.252 54.500 1.00 85.46 280 LYS A CA 1
ATOM 2168 C C . LYS A 1 280 ? 12.638 68.196 55.413 1.00 84.92 280 LYS A C 1
ATOM 2169 O O . LYS A 1 280 ? 13.661 68.843 55.089 1.00 84.45 280 LYS A O 1
ATOM 2175 N N . PRO A 1 281 ? 12.541 67.485 56.560 1.00 85.40 281 PRO A N 1
ATOM 2176 C CA . PRO A 1 281 ? 13.719 67.210 57.386 1.00 83.81 281 PRO A CA 1
ATOM 2177 C C . PRO A 1 281 ? 14.956 66.858 56.572 1.00 81.80 281 PRO A C 1
ATOM 2178 O O . PRO A 1 281 ? 14.903 66.217 55.496 1.00 79.97 281 PRO A O 1
ATOM 2182 N N . GLY A 1 282 ? 16.058 67.386 57.086 1.00 80.71 282 GLY A N 1
ATOM 2183 C CA . GLY A 1 282 ? 17.376 67.180 56.514 1.00 79.75 282 GLY A CA 1
ATOM 2184 C C . GLY A 1 282 ? 18.127 68.475 56.276 1.00 79.52 282 GLY A C 1
ATOM 2185 O O . GLY A 1 282 ? 17.992 69.467 57.008 1.00 78.43 282 GLY A O 1
ATOM 2186 N N . LYS A 1 283 ? 18.936 68.412 55.230 1.00 77.89 283 LYS A N 1
ATOM 2187 C CA . LYS A 1 283 ? 19.875 69.452 54.870 1.00 76.49 283 LYS A CA 1
ATOM 2188 C C . LYS A 1 283 ? 19.150 70.559 54.032 1.00 76.02 283 LYS A C 1
ATOM 2189 O O . LYS A 1 283 ? 18.604 70.303 52.939 1.00 74.28 283 LYS A O 1
ATOM 2195 N N . VAL A 1 284 ? 19.139 71.783 54.558 1.00 72.80 284 VAL A N 1
ATOM 2196 C CA . VAL A 1 284 ? 18.651 72.935 53.763 1.00 71.64 284 VAL A CA 1
ATOM 2197 C C . VAL A 1 284 ? 19.716 74.047 53.526 1.00 69.16 284 VAL A C 1
ATOM 2198 O O . VAL A 1 284 ? 20.407 74.558 54.441 1.00 67.47 284 VAL A O 1
ATOM 2202 N N . SER A 1 285 ? 19.883 74.368 52.259 1.00 64.78 285 SER A N 1
ATOM 2203 C CA . SER A 1 285 ? 20.827 75.409 51.835 1.00 64.85 285 SER A CA 1
ATOM 2204 C C . SER A 1 285 ? 20.311 76.846 52.082 1.00 63.70 285 SER A C 1
ATOM 2205 O O . SER A 1 285 ? 19.362 77.252 51.462 1.00 64.08 285 SER A O 1
ATOM 2208 N N . ILE A 1 286 ? 20.941 77.580 52.997 1.00 60.82 286 ILE A N 1
ATOM 2209 C CA . ILE A 1 286 ? 20.634 78.989 53.260 1.00 59.05 286 ILE A CA 1
ATOM 2210 C C . ILE A 1 286 ? 21.589 79.929 52.490 1.00 59.75 286 ILE A C 1
ATOM 2211 O O . ILE A 1 286 ? 22.745 80.186 52.909 1.00 60.13 286 ILE A O 1
ATOM 2216 N N . LYS A 1 287 ? 21.083 80.480 51.398 1.00 57.25 287 LYS A N 1
ATOM 2217 C CA . LYS A 1 287 ? 21.873 81.307 50.458 1.00 54.65 287 LYS A CA 1
ATOM 2218 C C . LYS A 1 287 ? 21.276 82.717 50.371 1.00 55.91 287 LYS A C 1
ATOM 2219 O O . LYS A 1 287 ? 20.033 82.904 50.361 1.00 55.37 287 LYS A O 1
ATOM 2225 N N . GLY A 1 288 ? 22.135 83.720 50.267 1.00 54.54 288 GLY A N 1
ATOM 2226 C CA . GLY A 1 288 ? 21.704 85.080 50.104 1.00 49.79 288 GLY A CA 1
ATOM 2227 C C . GLY A 1 288 ? 22.770 86.082 49.713 1.00 49.14 288 GLY A C 1
ATOM 2228 O O . GLY A 1 288 ? 23.778 85.692 49.173 1.00 46.90 288 GLY A O 1
ATOM 2229 N N . TYR A 1 289 ? 22.483 87.377 49.927 1.00 46.69 289 TYR A N 1
ATOM 2230 C CA . TYR A 1 289 ? 23.378 88.444 49.528 1.00 43.43 289 TYR A CA 1
ATOM 2231 C C . TYR A 1 289 ? 23.664 89.306 50.699 1.00 42.78 289 TYR A C 1
ATOM 2232 O O . TYR A 1 289 ? 22.939 89.326 51.656 1.00 40.78 289 TYR A O 1
ATOM 2241 N N . ALA A 1 290 ? 24.794 89.982 50.612 1.00 42.09 290 ALA A N 1
ATOM 2242 C CA . ALA A 1 290 ? 25.230 90.977 51.590 1.00 42.10 290 ALA A CA 1
ATOM 2243 C C . ALA A 1 290 ? 25.993 92.064 50.810 1.00 45.39 290 ALA A C 1
ATOM 2244 O O . ALA A 1 290 ? 26.691 91.766 49.824 1.00 45.27 290 ALA A O 1
ATOM 2246 N N . VAL A 1 291 ? 25.779 93.327 51.234 1.00 43.84 291 VAL A N 1
ATOM 2247 C CA . VAL A 1 291 ? 26.417 94.483 50.620 1.00 40.92 291 VAL A CA 1
ATOM 2248 C C . VAL A 1 291 ? 26.520 95.580 51.607 1.00 42.20 291 VAL A C 1
ATOM 2249 O O . VAL A 1 291 ? 25.718 95.710 52.505 1.00 43.26 291 VAL A O 1
ATOM 2253 N N . SER A 1 292 ? 27.451 96.443 51.297 1.00 42.68 292 SER A N 1
ATOM 2254 C CA . SER A 1 292 ? 27.596 97.701 51.901 1.00 41.27 292 SER A CA 1
ATOM 2255 C C . SER A 1 292 ? 27.953 98.782 50.901 1.00 41.44 292 SER A C 1
ATOM 2256 O O . SER A 1 292 ? 28.489 98.515 49.903 1.00 43.32 292 SER A O 1
ATOM 2259 N N . GLY A 1 293 ? 27.668 100.029 51.214 1.00 43.32 293 GLY A N 1
ATOM 2260 C CA . GLY A 1 293 ? 28.004 101.120 50.327 1.00 41.24 293 GLY A CA 1
ATOM 2261 C C . GLY A 1 293 ? 29.464 101.561 50.510 1.00 42.56 293 GLY A C 1
ATOM 2262 O O . GLY A 1 293 ? 30.265 101.040 51.265 1.00 40.93 293 GLY A O 1
ATOM 2263 N N . GLY A 1 294 ? 29.823 102.521 49.716 1.00 41.06 294 GLY A N 1
ATOM 2264 C CA . GLY A 1 294 ? 31.020 103.303 49.939 1.00 41.49 294 GLY A CA 1
ATOM 2265 C C . GLY A 1 294 ? 32.277 102.559 49.632 1.00 41.61 294 GLY A C 1
ATOM 2266 O O . GLY A 1 294 ? 33.303 102.908 50.008 1.00 42.64 294 GLY A O 1
ATOM 2267 N N . GLY A 1 295 ? 32.133 101.499 48.920 1.00 41.81 295 GLY A N 1
ATOM 2268 C CA . GLY A 1 295 ? 33.273 100.696 48.549 1.00 43.63 295 GLY A CA 1
ATOM 2269 C C . GLY A 1 295 ? 33.823 99.762 49.616 1.00 44.46 295 GLY A C 1
ATOM 2270 O O . GLY A 1 295 ? 34.931 99.221 49.508 1.00 46.91 295 GLY A O 1
ATOM 2271 N N . ARG A 1 296 ? 33.071 99.627 50.683 1.00 43.42 296 ARG A N 1
ATOM 2272 C CA . ARG A 1 296 ? 33.400 98.719 51.725 1.00 43.00 296 ARG A CA 1
ATOM 2273 C C . ARG A 1 296 ? 32.905 97.295 51.356 1.00 42.71 296 ARG A C 1
ATOM 2274 O O . ARG A 1 296 ? 31.789 97.134 50.939 1.00 44.89 296 ARG A O 1
ATOM 2282 N N . GLY A 1 297 ? 33.733 96.301 51.662 1.00 40.88 297 GLY A N 1
ATOM 2283 C CA . GLY A 1 297 ? 33.465 94.883 51.438 1.00 37.45 297 GLY A CA 1
ATOM 2284 C C . GLY A 1 297 ? 32.708 94.255 52.599 1.00 41.53 297 GLY A C 1
ATOM 2285 O O . GLY A 1 297 ? 32.334 94.911 53.555 1.00 44.20 297 GLY A O 1
ATOM 2286 N N . ILE A 1 298 ? 32.436 93.000 52.480 1.00 40.55 298 ILE A N 1
ATOM 2287 C CA . ILE A 1 298 ? 31.810 92.229 53.573 1.00 41.87 298 ILE A CA 1
ATOM 2288 C C . ILE A 1 298 ? 32.827 91.255 54.285 1.00 42.08 298 ILE A C 1
ATOM 2289 O O . ILE A 1 298 ? 33.275 90.267 53.742 1.00 42.59 298 ILE A O 1
ATOM 2294 N N . GLU A 1 299 ? 33.180 91.600 55.511 1.00 43.41 299 GLU A N 1
ATOM 2295 C CA . GLU A 1 299 ? 34.211 90.859 56.245 1.00 46.16 299 GLU A CA 1
ATOM 2296 C C . GLU A 1 299 ? 33.687 89.520 56.799 1.00 47.65 299 GLU A C 1
ATOM 2297 O O . GLU A 1 299 ? 34.434 88.537 56.869 1.00 47.32 299 GLU A O 1
ATOM 2303 N N . ARG A 1 300 ? 32.375 89.479 57.031 1.00 48.04 300 ARG A N 1
ATOM 2304 C CA . ARG A 1 300 ? 31.738 88.348 57.728 1.00 46.97 300 ARG A CA 1
ATOM 2305 C C . ARG A 1 300 ? 30.202 88.265 57.493 1.00 47.74 300 ARG A C 1
ATOM 2306 O O . ARG A 1 300 ? 29.493 89.276 57.522 1.00 49.63 300 ARG A O 1
ATOM 2314 N N . VAL A 1 301 ? 29.699 87.074 57.248 1.00 47.38 301 VAL A N 1
ATOM 2315 C CA . VAL A 1 301 ? 28.272 86.823 57.346 1.00 47.50 301 VAL A CA 1
ATOM 2316 C C . VAL A 1 301 ? 27.975 85.764 58.441 1.00 50.56 301 VAL A C 1
ATOM 2317 O O . VAL A 1 301 ? 28.510 84.671 58.392 1.00 52.38 301 VAL A O 1
ATOM 2321 N N . ASP A 1 302 ? 27.124 86.104 59.382 1.00 50.92 302 ASP A N 1
ATOM 2322 C CA . ASP A 1 302 ? 26.783 85.275 60.519 1.00 51.30 302 ASP A CA 1
ATOM 2323 C C . ASP A 1 302 ? 25.351 84.684 60.396 1.00 54.70 302 ASP A C 1
ATOM 2324 O O . ASP A 1 302 ? 24.366 85.401 60.122 1.00 53.36 302 ASP A O 1
ATOM 2329 N N . ILE A 1 303 ? 25.223 83.402 60.713 1.00 55.71 303 ILE A N 1
ATOM 2330 C CA . ILE A 1 303 ? 23.920 82.736 60.665 1.00 54.39 303 ILE A CA 1
ATOM 2331 C C . ILE A 1 303 ? 23.583 82.053 61.972 1.00 56.26 303 ILE A C 1
ATOM 2332 O O . ILE A 1 303 ? 24.429 81.367 62.529 1.00 58.21 303 ILE A O 1
ATOM 2337 N N . SER A 1 304 ? 22.359 82.277 62.452 1.00 56.12 304 SER A N 1
ATOM 2338 C CA . SER A 1 304 ? 21.887 81.727 63.714 1.00 55.49 304 SER A CA 1
ATOM 2339 C C . SER A 1 304 ? 20.594 80.939 63.567 1.00 59.39 304 SER A C 1
ATOM 2340 O O . SER A 1 304 ? 19.655 81.321 62.830 1.00 60.56 304 SER A O 1
ATOM 2343 N N . LEU A 1 305 ? 20.562 79.823 64.297 1.00 61.43 305 LEU A N 1
ATOM 2344 C CA . LEU A 1 305 ? 19.413 78.913 64.327 1.00 60.46 305 LEU A CA 1
ATOM 2345 C C . LEU A 1 305 ? 18.695 78.937 65.645 1.00 59.19 305 LEU A C 1
ATOM 2346 O O . LEU A 1 305 ? 17.766 78.177 65.817 1.00 62.16 305 LEU A O 1
ATOM 2351 N N . ASP A 1 306 ? 19.107 79.767 66.574 1.00 59.72 306 ASP A N 1
ATOM 2352 C CA . ASP A 1 306 ? 18.616 79.667 67.970 1.00 61.83 306 ASP A CA 1
ATOM 2353 C C . ASP A 1 306 ? 18.192 81.000 68.526 1.00 63.01 306 ASP A C 1
ATOM 2354 O O . ASP A 1 306 ? 18.309 81.263 69.736 1.00 63.03 306 ASP A O 1
ATOM 2359 N N . GLY A 1 307 ? 17.689 81.864 67.638 1.00 63.93 307 GLY A N 1
ATOM 2360 C CA . GLY A 1 307 ? 17.147 83.170 68.034 1.00 62.98 307 GLY A CA 1
ATOM 2361 C C . GLY A 1 307 ? 18.232 84.162 68.348 1.00 64.81 307 GLY A C 1
ATOM 2362 O O . GLY A 1 307 ? 18.058 85.099 69.074 1.00 63.37 307 GLY A O 1
ATOM 2363 N N . GLY A 1 308 ? 19.397 83.929 67.766 1.00 66.22 308 GLY A N 1
ATOM 2364 C CA . GLY A 1 308 ? 20.545 84.825 67.891 1.00 66.23 308 GLY A CA 1
ATOM 2365 C C . GLY A 1 308 ? 21.357 84.766 69.165 1.00 66.32 308 GLY A C 1
ATOM 2366 O O . GLY A 1 308 ? 22.124 85.657 69.465 1.00 66.19 308 GLY A O 1
ATOM 2367 N N . LYS A 1 309 ? 21.213 83.671 69.903 1.00 68.73 309 LYS A N 1
ATOM 2368 C CA . LYS A 1 309 ? 22.164 83.324 71.052 1.00 69.55 309 LYS A CA 1
ATOM 2369 C C . LYS A 1 309 ? 23.582 82.993 70.534 1.00 65.13 309 LYS A C 1
ATOM 2370 O O . LYS A 1 309 ? 24.553 83.389 71.080 1.00 64.72 309 LYS A O 1
ATOM 2376 N N . ASN A 1 310 ? 23.607 82.210 69.471 1.00 60.82 310 ASN A N 1
ATOM 2377 C CA . ASN A 1 310 ? 24.801 81.654 68.846 1.00 59.50 310 ASN A CA 1
ATOM 2378 C C . ASN A 1 310 ? 24.791 81.771 67.340 1.00 59.19 310 ASN A C 1
ATOM 2379 O O . ASN A 1 310 ? 23.778 81.520 66.694 1.00 58.72 310 ASN A O 1
ATOM 2384 N N . TRP A 1 311 ? 25.972 82.071 66.802 1.00 58.12 311 TRP A N 1
ATOM 2385 C CA . TRP A 1 311 ? 26.154 82.319 65.373 1.00 55.56 311 TRP A CA 1
ATOM 2386 C C . TRP A 1 311 ? 27.193 81.464 64.812 1.00 52.86 311 TRP A C 1
ATOM 2387 O O . TRP A 1 311 ? 28.144 81.227 65.398 1.00 54.26 311 TRP A O 1
ATOM 2398 N N . VAL A 1 312 ? 27.020 81.080 63.602 1.00 53.21 312 VAL A N 1
ATOM 2399 C CA . VAL A 1 312 ? 28.006 80.320 62.860 1.00 54.12 312 VAL A CA 1
ATOM 2400 C C . VAL A 1 312 ? 28.253 81.050 61.516 1.00 56.41 312 VAL A C 1
ATOM 2401 O O . VAL A 1 312 ? 27.404 81.703 60.923 1.00 55.41 312 VAL A O 1
ATOM 2405 N N . GLU A 1 313 ? 29.418 80.910 60.988 1.00 55.64 313 GLU A N 1
ATOM 2406 C CA . GLU A 1 313 ? 29.774 81.815 59.952 1.00 54.84 313 GLU A CA 1
ATOM 2407 C C . GLU A 1 313 ? 29.483 81.170 58.598 1.00 55.60 313 GLU A C 1
ATOM 2408 O O . GLU A 1 313 ? 29.762 80.033 58.370 1.00 56.04 313 GLU A O 1
ATOM 2414 N N . ALA A 1 314 ? 28.838 81.923 57.719 1.00 55.07 314 ALA A N 1
ATOM 2415 C CA . ALA A 1 314 ? 28.576 81.457 56.369 1.00 53.82 314 ALA A CA 1
ATOM 2416 C C . ALA A 1 314 ? 29.782 81.764 55.484 1.00 53.38 314 ALA A C 1
ATOM 2417 O O . ALA A 1 314 ? 30.670 82.549 55.800 1.00 54.02 314 ALA A O 1
ATOM 2419 N N . SER A 1 315 ? 29.778 81.156 54.336 1.00 51.85 315 SER A N 1
ATOM 2420 C CA . SER A 1 315 ? 30.820 81.399 53.410 1.00 52.99 315 SER A CA 1
ATOM 2421 C C . SER A 1 315 ? 30.466 82.622 52.547 1.00 55.62 315 SER A C 1
ATOM 2422 O O . SER A 1 315 ? 29.300 82.970 52.384 1.00 51.81 315 SER A O 1
ATOM 2425 N N . ARG A 1 316 ? 31.491 83.210 51.940 1.00 54.59 316 ARG A N 1
ATOM 2426 C CA . ARG A 1 316 ? 31.260 84.313 51.071 1.00 51.71 316 ARG A CA 1
ATOM 2427 C C . ARG A 1 316 ? 32.021 84.294 49.794 1.00 52.09 316 ARG A C 1
ATOM 2428 O O . ARG A 1 316 ? 33.134 83.877 49.710 1.00 53.47 316 ARG A O 1
ATOM 2436 N N . THR A 1 317 ? 31.359 84.721 48.741 1.00 54.13 317 THR A N 1
ATOM 2437 C CA . THR A 1 317 ? 31.849 84.535 47.366 1.00 54.51 317 THR A CA 1
ATOM 2438 C C . THR A 1 317 ? 31.444 85.694 46.487 1.00 55.66 317 THR A C 1
ATOM 2439 O O . THR A 1 317 ? 30.311 86.216 46.621 1.00 56.30 317 THR A O 1
ATOM 2443 N N . GLN A 1 318 ? 32.319 86.066 45.557 1.00 55.65 318 GLN A N 1
ATOM 2444 C CA . GLN A 1 318 ? 31.962 86.994 44.464 1.00 57.20 318 GLN A CA 1
ATOM 2445 C C . GLN A 1 318 ? 31.940 86.224 43.144 1.00 57.84 318 GLN A C 1
ATOM 2446 O O . GLN A 1 318 ? 31.085 85.382 42.941 1.00 58.82 318 GLN A O 1
ATOM 2452 N N . GLU A 1 319 ? 32.860 86.512 42.244 1.00 63.84 319 GLU A N 1
ATOM 2453 C CA . GLU A 1 319 ? 33.032 85.659 41.035 1.00 68.69 319 GLU A CA 1
ATOM 2454 C C . GLU A 1 319 ? 33.206 84.197 41.415 1.00 69.31 319 GLU A C 1
ATOM 2455 O O . GLU A 1 319 ? 33.972 83.892 42.285 1.00 69.51 319 GLU A O 1
ATOM 2461 N N . PRO A 1 320 ? 32.515 83.278 40.789 1.00 72.94 320 PRO A N 1
ATOM 2462 C CA . PRO A 1 320 ? 32.662 81.872 41.220 1.00 73.93 320 PRO A CA 1
ATOM 2463 C C . PRO A 1 320 ? 34.071 81.311 40.856 1.00 73.48 320 PRO A C 1
ATOM 2464 O O . PRO A 1 320 ? 34.691 81.755 39.882 1.00 70.62 320 PRO A O 1
ATOM 2468 N N . GLY A 1 321 ? 34.583 80.424 41.715 1.00 74.86 321 GLY A N 1
ATOM 2469 C CA . GLY A 1 321 ? 35.936 79.847 41.598 1.00 75.19 321 GLY A CA 1
ATOM 2470 C C . GLY A 1 321 ? 37.074 80.559 42.338 1.00 75.40 321 GLY A C 1
ATOM 2471 O O . GLY A 1 321 ? 37.753 79.954 43.214 1.00 77.44 321 GLY A O 1
ATOM 2472 N N . LYS A 1 322 ? 37.297 81.814 41.961 1.00 73.21 322 LYS A N 1
ATOM 2473 C CA . LYS A 1 322 ? 37.964 82.854 42.814 1.00 71.80 322 LYS A CA 1
ATOM 2474 C C . LYS A 1 322 ? 37.574 82.794 44.312 1.00 68.38 322 LYS A C 1
ATOM 2475 O O . LYS A 1 322 ? 36.453 82.512 44.689 1.00 69.47 322 LYS A O 1
ATOM 2481 N N . GLN A 1 323 ? 38.538 83.016 45.174 1.00 66.60 323 GLN A N 1
ATOM 2482 C CA . GLN A 1 323 ? 38.280 83.098 46.619 1.00 65.54 323 GLN A CA 1
ATOM 2483 C C . GLN A 1 323 ? 38.022 84.582 46.968 1.00 64.31 323 GLN A C 1
ATOM 2484 O O . GLN A 1 323 ? 38.816 85.459 46.568 1.00 62.69 323 GLN A O 1
ATOM 2490 N N . TYR A 1 324 ? 36.925 84.833 47.702 1.00 58.67 324 TYR A N 1
ATOM 2491 C CA . TYR A 1 324 ? 36.617 86.191 48.126 1.00 56.04 324 TYR A CA 1
ATOM 2492 C C . TYR A 1 324 ? 37.433 86.680 49.305 1.00 55.99 324 TYR A C 1
ATOM 2493 O O . TYR A 1 324 ? 37.465 86.066 50.334 1.00 52.75 324 TYR A O 1
ATOM 2502 N N . ILE A 1 325 ? 38.059 87.818 49.095 1.00 55.33 325 ILE A N 1
ATOM 2503 C CA . ILE A 1 325 ? 38.781 88.502 50.136 1.00 57.04 325 ILE A CA 1
ATOM 2504 C C . ILE A 1 325 ? 38.383 89.970 50.258 1.00 58.81 325 ILE A C 1
ATOM 2505 O O . ILE A 1 325 ? 38.402 90.743 49.274 1.00 58.44 325 ILE A O 1
ATOM 2510 N N . SER A 1 326 ? 38.124 90.376 51.490 1.00 60.97 326 SER A N 1
ATOM 2511 C CA . SER A 1 326 ? 37.497 91.667 51.719 1.00 61.53 326 SER A CA 1
ATOM 2512 C C . SER A 1 326 ? 38.279 92.928 51.437 1.00 62.09 326 SER A C 1
ATOM 2513 O O . SER A 1 326 ? 37.805 93.758 50.724 1.00 68.38 326 SER A O 1
ATOM 2516 N N . GLU A 1 327 ? 39.371 93.264 51.971 1.00 62.88 327 GLU A N 1
ATOM 2517 C CA . GLU A 1 327 ? 39.705 94.674 51.494 1.00 65.29 327 GLU A CA 1
ATOM 2518 C C . GLU A 1 327 ? 40.955 94.432 50.673 1.00 67.64 327 GLU A C 1
ATOM 2519 O O . GLU A 1 327 ? 42.070 94.370 51.205 1.00 68.65 327 GLU A O 1
ATOM 2525 N N . HIS A 1 328 ? 40.737 94.146 49.420 1.00 64.53 328 HIS A N 1
ATOM 2526 C CA . HIS A 1 328 ? 41.720 93.419 48.627 1.00 64.59 328 HIS A CA 1
ATOM 2527 C C . HIS A 1 328 ? 41.626 93.785 47.168 1.00 64.52 328 HIS A C 1
ATOM 2528 O O . HIS A 1 328 ? 40.588 94.033 46.640 1.00 65.77 328 HIS A O 1
ATOM 2535 N N . SER A 1 329 ? 42.762 93.810 46.515 1.00 65.12 329 SER A N 1
ATOM 2536 C CA . SER A 1 329 ? 42.845 94.203 45.099 1.00 64.65 329 SER A CA 1
ATOM 2537 C C . SER A 1 329 ? 42.076 93.233 44.167 1.00 64.06 329 SER A C 1
ATOM 2538 O O . SER A 1 329 ? 41.517 93.668 43.158 1.00 64.67 329 SER A O 1
ATOM 2541 N N . SER A 1 330 ? 41.998 91.944 44.521 1.00 63.15 330 SER A N 1
ATOM 2542 C CA . SER A 1 330 ? 41.171 90.968 43.754 1.00 61.95 330 SER A CA 1
ATOM 2543 C C . SER A 1 330 ? 39.594 91.103 43.885 1.00 62.88 330 SER A C 1
ATOM 2544 O O . SER A 1 330 ? 38.810 90.573 43.058 1.00 63.35 330 SER A O 1
ATOM 2547 N N . SER A 1 331 ? 39.163 91.739 44.971 1.00 60.80 331 SER A N 1
ATOM 2548 C CA . SER A 1 331 ? 37.734 91.903 45.261 1.00 60.22 331 SER A CA 1
ATOM 2549 C C . SER A 1 331 ? 37.108 93.062 44.446 1.00 56.14 331 SER A C 1
ATOM 2550 O O . SER A 1 331 ? 37.766 93.997 43.992 1.00 53.36 331 SER A O 1
ATOM 2553 N N . ASP A 1 332 ? 35.834 92.876 44.191 1.00 55.16 332 ASP A N 1
ATOM 2554 C CA . ASP A 1 332 ? 34.963 93.852 43.487 1.00 54.76 332 ASP A CA 1
ATOM 2555 C C . ASP A 1 332 ? 34.249 94.715 44.527 1.00 52.85 332 ASP A C 1
ATOM 2556 O O . ASP A 1 332 ? 33.229 94.372 45.013 1.00 51.09 332 ASP A O 1
ATOM 2561 N N . LYS A 1 333 ? 34.861 95.811 44.877 1.00 50.87 333 LYS A N 1
ATOM 2562 C CA . LYS A 1 333 ? 34.510 96.577 46.083 1.00 47.34 333 LYS A CA 1
ATOM 2563 C C . LYS A 1 333 ? 33.116 97.279 45.942 1.00 47.94 333 LYS A C 1
ATOM 2564 O O . LYS A 1 333 ? 32.493 97.618 46.939 1.00 45.96 333 LYS A O 1
ATOM 2570 N N . TRP A 1 334 ? 32.663 97.474 44.706 1.00 45.84 334 TRP A N 1
ATOM 2571 C CA . TRP A 1 334 ? 31.336 98.070 44.474 1.00 45.37 334 TRP A CA 1
ATOM 2572 C C . TRP A 1 334 ? 30.218 97.118 44.362 1.00 46.10 334 TRP A C 1
ATOM 2573 O O . TRP A 1 334 ? 29.076 97.529 44.121 1.00 44.79 334 TRP A O 1
ATOM 2584 N N . ALA A 1 335 ? 30.533 95.860 44.612 1.00 46.57 335 ALA A N 1
ATOM 2585 C CA . ALA A 1 335 ? 29.575 94.802 44.377 1.00 46.20 335 ALA A CA 1
ATOM 2586 C C . ALA A 1 335 ? 29.184 94.030 45.642 1.00 47.06 335 ALA A C 1
ATOM 2587 O O . ALA A 1 335 ? 29.918 93.937 46.568 1.00 47.22 335 ALA A O 1
ATOM 2589 N N . TRP A 1 336 ? 28.024 93.411 45.615 1.00 44.46 336 TRP A N 1
ATOM 2590 C CA . TRP A 1 336 ? 27.635 92.550 46.642 1.00 43.96 336 TRP A CA 1
ATOM 2591 C C . TRP A 1 336 ? 28.503 91.288 46.754 1.00 47.23 336 TRP A C 1
ATOM 2592 O O . TRP A 1 336 ? 29.335 90.920 45.874 1.00 45.76 336 TRP A O 1
ATOM 2603 N N . VAL A 1 337 ? 28.219 90.602 47.849 1.00 46.68 337 VAL A N 1
ATOM 2604 C CA . VAL A 1 337 ? 28.803 89.377 48.205 1.00 44.92 337 VAL A CA 1
ATOM 2605 C C . VAL A 1 337 ? 27.737 88.329 48.489 1.00 47.50 337 VAL A C 1
ATOM 2606 O O . VAL A 1 337 ? 26.837 88.544 49.263 1.00 47.50 337 VAL A O 1
ATOM 2610 N N . LEU A 1 338 ? 27.843 87.195 47.836 1.00 48.63 338 LEU A N 1
ATOM 2611 C CA . LEU A 1 338 ? 26.903 86.107 48.035 1.00 51.44 338 LEU A CA 1
ATOM 2612 C C . LEU A 1 338 ? 27.363 85.099 49.102 1.00 53.42 338 LEU A C 1
ATOM 2613 O O . LEU A 1 338 ? 28.504 84.631 49.144 1.00 56.98 338 LEU A O 1
ATOM 2618 N N . PHE A 1 339 ? 26.437 84.789 49.960 1.00 54.08 339 PHE A N 1
ATOM 2619 C CA . PHE A 1 339 ? 26.724 83.963 51.111 1.00 55.72 339 PHE A CA 1
ATOM 2620 C C . PHE A 1 339 ? 25.956 82.644 51.040 1.00 57.66 339 PHE A C 1
ATOM 2621 O O . PHE A 1 339 ? 24.902 82.581 50.426 1.00 56.18 339 PHE A O 1
ATOM 2629 N N . GLU A 1 340 ? 26.555 81.569 51.542 1.00 61.30 340 GLU A N 1
ATOM 2630 C CA . GLU A 1 340 ? 25.889 80.267 51.658 1.00 62.10 340 GLU A CA 1
ATOM 2631 C C . GLU A 1 340 ? 26.324 79.540 52.963 1.00 62.34 340 GLU A C 1
ATOM 2632 O O . GLU A 1 340 ? 27.469 79.585 53.420 1.00 60.69 340 GLU A O 1
ATOM 2638 N N . ALA A 1 341 ? 25.347 78.914 53.578 1.00 61.64 341 ALA A N 1
ATOM 2639 C CA . ALA A 1 341 ? 25.548 78.011 54.708 1.00 63.42 341 ALA A CA 1
ATOM 2640 C C . ALA A 1 341 ? 24.554 76.834 54.644 1.00 64.95 341 ALA A C 1
ATOM 2641 O O . ALA A 1 341 ? 23.389 77.038 54.517 1.00 65.18 341 ALA A O 1
ATOM 2643 N N . THR A 1 342 ? 25.045 75.603 54.710 1.00 67.94 342 THR A N 1
ATOM 2644 C CA . THR A 1 342 ? 24.162 74.434 54.792 1.00 67.20 342 THR A CA 1
ATOM 2645 C C . THR A 1 342 ? 23.858 74.103 56.238 1.00 68.72 342 THR A C 1
ATOM 2646 O O . THR A 1 342 ? 24.726 74.063 57.100 1.00 69.86 342 THR A O 1
ATOM 2650 N N . ILE A 1 343 ? 22.575 73.959 56.529 1.00 70.74 343 ILE A N 1
ATOM 2651 C CA . ILE A 1 343 ? 22.147 73.703 57.906 1.00 71.94 343 ILE A CA 1
ATOM 2652 C C . ILE A 1 343 ? 21.298 72.447 58.001 1.00 73.82 343 ILE A C 1
ATOM 2653 O O . ILE A 1 343 ? 20.760 71.945 56.994 1.00 73.52 343 ILE A O 1
ATOM 2658 N N . ASP A 1 344 ? 21.217 71.951 59.234 1.00 76.47 344 ASP A N 1
ATOM 2659 C CA . ASP A 1 344 ? 20.528 70.689 59.540 1.00 78.21 344 ASP A CA 1
ATOM 2660 C C . ASP A 1 344 ? 19.264 70.990 60.305 1.00 79.14 344 ASP A C 1
ATOM 2661 O O . ASP A 1 344 ? 19.313 71.561 61.418 1.00 77.19 344 ASP A O 1
ATOM 2666 N N . VAL A 1 345 ? 18.145 70.661 59.659 1.00 78.58 345 VAL A N 1
ATOM 2667 C CA . VAL A 1 345 ? 16.815 70.902 60.255 1.00 80.06 345 VAL A CA 1
ATOM 2668 C C . VAL A 1 345 ? 16.047 69.623 60.539 1.00 79.32 345 VAL A C 1
ATOM 2669 O O . VAL A 1 345 ? 15.813 68.753 59.655 1.00 77.99 345 VAL A O 1
ATOM 2673 N N . SER A 1 346 ? 15.675 69.531 61.806 1.00 79.90 346 SER A N 1
ATOM 2674 C CA . SER A 1 346 ? 14.957 68.348 62.327 1.00 80.71 346 SER A CA 1
ATOM 2675 C C . SER A 1 346 ? 13.668 68.770 63.018 1.00 79.90 346 SER A C 1
ATOM 2676 O O . SER A 1 346 ? 12.876 67.959 63.475 1.00 81.13 346 SER A O 1
ATOM 2679 N N . GLN A 1 347 ? 13.461 70.062 63.061 1.00 78.61 347 GLN A N 1
ATOM 2680 C CA . GLN A 1 347 ? 12.463 70.655 63.932 1.00 77.61 347 GLN A CA 1
ATOM 2681 C C . GLN A 1 347 ? 12.055 72.047 63.307 1.00 77.89 347 GLN A C 1
ATOM 2682 O O . GLN A 1 347 ? 12.718 72.565 62.401 1.00 76.20 347 GLN A O 1
ATOM 2688 N N . THR A 1 348 ? 10.957 72.625 63.757 1.00 76.86 348 THR A N 1
ATOM 2689 C CA . THR A 1 348 ? 10.593 73.968 63.332 1.00 74.13 348 THR A CA 1
ATOM 2690 C C . THR A 1 348 ? 11.604 75.032 63.873 1.00 74.48 348 THR A C 1
ATOM 2691 O O . THR A 1 348 ? 11.823 75.172 65.087 1.00 73.48 348 THR A O 1
ATOM 2695 N N . THR A 1 349 ? 12.215 75.758 62.919 1.00 73.12 349 THR A N 1
ATOM 2696 C CA . THR A 1 349 ? 13.426 76.609 63.130 1.00 71.03 349 THR A CA 1
ATOM 2697 C C . THR A 1 349 ? 13.361 78.032 62.540 1.00 68.67 349 THR A C 1
ATOM 2698 O O . THR A 1 349 ? 13.173 78.236 61.335 1.00 67.06 349 THR A O 1
ATOM 2702 N N . GLU A 1 350 ? 13.538 79.008 63.414 1.00 65.34 350 GLU A N 1
ATOM 2703 C CA . GLU A 1 350 ? 13.843 80.361 62.973 1.00 64.00 350 GLU A CA 1
ATOM 2704 C C . GLU A 1 350 ? 15.301 80.558 62.511 1.00 62.81 350 GLU A C 1
ATOM 2705 O O . GLU A 1 350 ? 16.205 80.474 63.330 1.00 61.44 350 GLU A O 1
ATOM 2711 N N . VAL A 1 351 ? 15.547 80.872 61.245 1.00 58.64 351 VAL A N 1
ATOM 2712 C CA . VAL A 1 351 ? 16.914 81.240 60.852 1.00 57.20 351 VAL A CA 1
ATOM 2713 C C . VAL A 1 351 ? 17.125 82.749 60.636 1.00 57.94 351 VAL A C 1
ATOM 2714 O O . VAL A 1 351 ? 16.301 83.467 60.004 1.00 58.92 351 VAL A O 1
ATOM 2718 N N . ILE A 1 352 ? 18.233 83.237 61.170 1.00 56.20 352 ILE A N 1
ATOM 2719 C CA . ILE A 1 352 ? 18.590 84.671 61.081 1.00 53.11 352 ILE A CA 1
ATOM 2720 C C . ILE A 1 352 ? 19.953 84.867 60.400 1.00 53.30 352 ILE A C 1
ATOM 2721 O O . ILE A 1 352 ? 20.922 84.183 60.754 1.00 53.10 352 ILE A O 1
ATOM 2726 N N . ALA A 1 353 ? 20.050 85.863 59.504 1.00 52.66 353 ALA A N 1
ATOM 2727 C CA . ALA A 1 353 ? 21.309 86.247 58.866 1.00 46.49 353 ALA A CA 1
ATOM 2728 C C . ALA A 1 353 ? 21.630 87.725 59.126 1.00 48.20 353 ALA A C 1
ATOM 2729 O O . ALA A 1 353 ? 20.785 88.577 59.037 1.00 49.13 353 ALA A O 1
ATOM 2731 N N . LYS A 1 354 ? 22.887 87.993 59.457 1.00 47.40 354 LYS A N 1
ATOM 2732 C CA . LYS A 1 354 ? 23.395 89.359 59.496 1.00 44.54 354 LYS A CA 1
ATOM 2733 C C . LYS A 1 354 ? 24.830 89.447 59.058 1.00 46.11 354 LYS A C 1
ATOM 2734 O O . LYS A 1 354 ? 25.569 88.464 59.090 1.00 46.55 354 LYS A O 1
ATOM 2740 N N . ALA A 1 355 ? 25.199 90.631 58.589 1.00 43.98 355 ALA A N 1
ATOM 2741 C CA . ALA A 1 355 ? 26.502 90.823 57.973 1.00 40.69 355 ALA A CA 1
ATOM 2742 C C . ALA A 1 355 ? 27.231 91.904 58.658 1.00 43.76 355 ALA A C 1
ATOM 2743 O O . ALA A 1 355 ? 26.649 92.686 59.391 1.00 43.16 355 ALA A O 1
ATOM 2745 N N . VAL A 1 356 ? 28.541 91.863 58.516 1.00 42.97 356 VAL A N 1
ATOM 2746 C CA . VAL A 1 356 ? 29.435 92.834 59.125 1.00 42.69 356 VAL A CA 1
ATOM 2747 C C . VAL A 1 356 ? 30.403 93.243 58.069 1.00 43.77 356 VAL A C 1
ATOM 2748 O O . VAL A 1 356 ? 31.012 92.398 57.453 1.00 43.70 356 VAL A O 1
ATOM 2752 N N . ASP A 1 357 ? 30.517 94.509 57.797 1.00 42.56 357 ASP A N 1
ATOM 2753 C CA . ASP A 1 357 ? 31.352 94.975 56.674 1.00 41.51 357 ASP A CA 1
ATOM 2754 C C . ASP A 1 357 ? 32.815 95.196 57.069 1.00 42.45 357 ASP A C 1
ATOM 2755 O O . ASP A 1 357 ? 33.207 95.076 58.212 1.00 40.99 357 ASP A O 1
ATOM 2760 N N . SER A 1 358 ? 33.629 95.589 56.119 1.00 44.96 358 SER A N 1
ATOM 2761 C CA . SER A 1 358 ? 35.103 95.762 56.301 1.00 43.62 358 SER A CA 1
ATOM 2762 C C . SER A 1 358 ? 35.417 96.808 57.335 1.00 41.22 358 SER A C 1
ATOM 2763 O O . SER A 1 358 ? 36.467 96.841 57.819 1.00 43.50 358 SER A O 1
ATOM 2766 N N . ALA A 1 359 ? 34.515 97.706 57.630 1.00 44.31 359 ALA A N 1
ATOM 2767 C CA . ALA A 1 359 ? 34.764 98.728 58.653 1.00 42.40 359 ALA A CA 1
ATOM 2768 C C . ALA A 1 359 ? 34.148 98.313 59.996 1.00 41.73 359 ALA A C 1
ATOM 2769 O O . ALA A 1 359 ? 34.079 99.143 60.910 1.00 39.30 359 ALA A O 1
ATOM 2771 N N . ALA A 1 360 ? 33.813 97.026 60.081 1.00 39.30 360 ALA A N 1
ATOM 2772 C CA . ALA A 1 360 ? 33.188 96.466 61.281 1.00 40.43 360 ALA A CA 1
ATOM 2773 C C . ALA A 1 360 ? 31.771 97.058 61.620 1.00 40.53 360 ALA A C 1
ATOM 2774 O O . ALA A 1 360 ? 31.252 96.883 62.694 1.00 38.60 360 ALA A O 1
ATOM 2776 N N . ASN A 1 361 ? 31.161 97.730 60.631 1.00 41.01 361 ASN A N 1
ATOM 2777 C CA . ASN A 1 361 ? 29.780 98.117 60.778 1.00 41.94 361 ASN A CA 1
ATOM 2778 C C . ASN A 1 361 ? 28.851 96.973 60.907 1.00 39.65 361 ASN A C 1
ATOM 2779 O O . ASN A 1 361 ? 29.000 96.024 60.296 1.00 38.47 361 ASN A O 1
ATOM 2784 N N . VAL A 1 362 ? 27.814 97.158 61.710 1.00 41.54 362 VAL A N 1
ATOM 2785 C CA . VAL A 1 362 ? 26.779 96.148 61.971 1.00 43.29 362 VAL A CA 1
ATOM 2786 C C . VAL A 1 362 ? 25.436 96.567 61.486 1.00 42.84 362 VAL A C 1
ATOM 2787 O O . VAL A 1 362 ? 25.205 97.713 61.200 1.00 44.78 362 VAL A O 1
ATOM 2791 N N . GLN A 1 363 ? 24.558 95.590 61.406 1.00 42.97 363 GLN A N 1
ATOM 2792 C CA . GLN A 1 363 ? 23.160 95.767 61.102 1.00 41.72 363 GLN A CA 1
ATOM 2793 C C . GLN A 1 363 ? 22.310 95.924 62.365 1.00 44.13 363 GLN A C 1
ATOM 2794 O O . GLN A 1 363 ? 22.494 95.162 63.319 1.00 44.74 363 GLN A O 1
ATOM 2800 N N . PRO A 1 364 ? 21.312 96.798 62.359 1.00 47.11 364 PRO A N 1
ATOM 2801 C CA . PRO A 1 364 ? 20.424 96.937 63.547 1.00 47.54 364 PRO A CA 1
ATOM 2802 C C . PRO A 1 364 ? 19.665 95.670 63.814 1.00 46.31 364 PRO A C 1
ATOM 2803 O O . PRO A 1 364 ? 19.243 95.004 62.935 1.00 42.76 364 PRO A O 1
ATOM 2807 N N . GLU A 1 365 ? 19.510 95.335 65.088 1.00 52.20 365 GLU A N 1
ATOM 2808 C CA . GLU A 1 365 ? 18.787 94.115 65.495 1.00 55.47 365 GLU A CA 1
ATOM 2809 C C . GLU A 1 365 ? 17.242 94.174 65.029 1.00 53.31 365 GLU A C 1
ATOM 2810 O O . GLU A 1 365 ? 16.685 93.280 64.395 1.00 51.51 365 GLU A O 1
ATOM 2816 N N . ASN A 1 366 ? 16.597 95.278 65.336 1.00 52.72 366 ASN A N 1
ATOM 2817 C CA . ASN A 1 366 ? 15.161 95.443 65.094 1.00 54.58 366 ASN A CA 1
ATOM 2818 C C . ASN A 1 366 ? 14.802 96.654 64.228 1.00 55.57 366 ASN A C 1
ATOM 2819 O O . ASN A 1 366 ? 15.338 97.774 64.477 1.00 56.32 366 ASN A O 1
ATOM 2824 N N . VAL A 1 367 ? 13.882 96.434 63.276 1.00 54.16 367 VAL A N 1
ATOM 2825 C CA . VAL A 1 367 ? 13.323 97.537 62.439 1.00 53.10 367 VAL A CA 1
ATOM 2826 C C . VAL A 1 367 ? 12.944 98.825 63.204 1.00 53.61 367 VAL A C 1
ATOM 2827 O O . VAL A 1 367 ? 13.292 99.943 62.827 1.00 51.05 367 VAL A O 1
ATOM 2831 N N . GLU A 1 368 ? 12.254 98.624 64.314 1.00 52.33 368 GLU A N 1
ATOM 2832 C CA . GLU A 1 368 ? 11.845 99.710 65.195 1.00 52.19 368 GLU A CA 1
ATOM 2833 C C . GLU A 1 368 ? 12.975 100.762 65.417 1.00 51.36 368 GLU A C 1
ATOM 2834 O O . GLU A 1 368 ? 12.725 101.985 65.415 1.00 53.40 368 GLU A O 1
ATOM 2840 N N . SER A 1 369 ? 14.215 100.332 65.604 1.00 50.37 369 SER A N 1
ATOM 2841 C CA . SER A 1 369 ? 15.266 101.333 65.900 1.00 49.21 369 SER A CA 1
ATOM 2842 C C . SER A 1 369 ? 15.641 102.206 64.677 1.00 49.04 369 SER A C 1
ATOM 2843 O O . SER A 1 369 ? 16.223 103.290 64.805 1.00 47.58 369 SER A O 1
ATOM 2846 N N . VAL A 1 370 ? 15.352 101.693 63.479 1.00 46.77 370 VAL A N 1
ATOM 2847 C CA . VAL A 1 370 ? 15.665 102.424 62.257 1.00 46.93 370 VAL A CA 1
ATOM 2848 C C . VAL A 1 370 ? 14.469 102.831 61.398 1.00 48.21 370 VAL A C 1
ATOM 2849 O O . VAL A 1 370 ? 14.624 103.463 60.364 1.00 49.42 370 VAL A O 1
ATOM 2853 N N . TRP A 1 371 ? 13.288 102.507 61.885 1.00 48.52 371 TRP A N 1
ATOM 2854 C CA . TRP A 1 371 ? 12.026 102.906 61.273 1.00 46.54 371 TRP A CA 1
ATOM 2855 C C . TRP A 1 371 ? 12.035 104.397 60.868 1.00 44.44 371 TRP A C 1
ATOM 2856 O O . TRP A 1 371 ? 12.434 105.255 61.584 1.00 44.23 371 TRP A O 1
ATOM 2867 N N . ASN A 1 372 ? 11.602 104.595 59.654 1.00 43.85 372 ASN A N 1
ATOM 2868 C CA . ASN A 1 372 ? 11.630 105.896 59.029 1.00 46.56 372 ASN A CA 1
ATOM 2869 C C . ASN A 1 372 ? 10.472 106.061 58.034 1.00 47.45 372 ASN A C 1
ATOM 2870 O O . ASN A 1 372 ? 10.002 105.099 57.361 1.00 46.44 372 ASN A O 1
ATOM 2875 N N . LEU A 1 373 ? 10.023 107.291 58.020 1.00 47.90 373 LEU A N 1
ATOM 2876 C CA . LEU A 1 373 ? 8.898 107.773 57.189 1.00 51.62 373 LEU A CA 1
ATOM 2877 C C . LEU A 1 373 ? 8.855 107.359 55.684 1.00 51.27 373 LEU A C 1
ATOM 2878 O O . LEU A 1 373 ? 7.810 106.958 55.151 1.00 51.14 373 LEU A O 1
ATOM 2883 N N . ARG A 1 374 ? 10.023 107.474 55.036 1.00 50.85 374 ARG A N 1
ATOM 2884 C CA . ARG A 1 374 ? 10.153 107.086 53.638 1.00 49.91 374 ARG A CA 1
ATOM 2885 C C . ARG A 1 374 ? 10.353 105.594 53.417 1.00 47.29 374 ARG A C 1
ATOM 2886 O O . ARG A 1 374 ? 10.352 105.113 52.279 1.00 46.56 374 ARG A O 1
ATOM 2894 N N . GLY A 1 375 ? 10.516 104.877 54.503 1.00 47.23 375 GLY A N 1
ATOM 2895 C CA . GLY A 1 375 ? 10.645 103.414 54.383 1.00 47.53 375 GLY A CA 1
ATOM 2896 C C . GLY A 1 375 ? 11.896 102.986 53.619 1.00 44.41 375 GLY A C 1
ATOM 2897 O O . GLY A 1 375 ? 11.912 102.078 52.815 1.00 41.76 375 GLY A O 1
ATOM 2898 N N . VAL A 1 376 ? 12.956 103.717 53.884 1.00 44.23 376 VAL A N 1
ATOM 2899 C CA . VAL A 1 376 ? 14.239 103.432 53.207 1.00 45.66 376 VAL A CA 1
ATOM 2900 C C . VAL A 1 376 ? 15.281 102.802 54.144 1.00 45.46 376 VAL A C 1
ATOM 2901 O O . VAL A 1 376 ? 15.269 103.057 55.321 1.00 46.49 376 VAL A O 1
ATOM 2905 N N . LEU A 1 377 ? 16.169 101.996 53.583 1.00 44.09 377 LEU A N 1
ATOM 2906 C CA . LEU A 1 377 ? 17.355 101.428 54.248 1.00 45.05 377 LEU A CA 1
ATOM 2907 C C . LEU A 1 377 ? 16.962 100.546 55.435 1.00 46.51 377 LEU A C 1
ATOM 2908 O O . LEU A 1 377 ? 17.542 100.548 56.489 1.00 48.28 377 LEU A O 1
ATOM 2913 N N . ASN A 1 378 ? 15.914 99.786 55.261 1.00 48.09 378 ASN A N 1
ATOM 2914 C CA . ASN A 1 378 ? 15.640 98.683 56.177 1.00 46.32 378 ASN A CA 1
ATOM 2915 C C . ASN A 1 378 ? 16.782 97.685 56.222 1.00 45.45 378 ASN A C 1
ATOM 2916 O O . ASN A 1 378 ? 16.828 96.795 55.400 1.00 44.72 378 ASN A O 1
ATOM 2921 N N . THR A 1 379 ? 17.633 97.789 57.220 1.00 45.81 379 THR A N 1
ATOM 2922 C CA . THR A 1 379 ? 18.740 96.829 57.405 1.00 48.16 379 THR A CA 1
ATOM 2923 C C . THR A 1 379 ? 18.706 95.964 58.672 1.00 47.10 379 THR A C 1
ATOM 2924 O O . THR A 1 379 ? 19.699 95.385 59.020 1.00 47.90 379 THR A O 1
ATOM 2928 N N . SER A 1 380 ? 17.577 95.934 59.328 1.00 47.51 380 SER A N 1
ATOM 2929 C CA . SER A 1 380 ? 17.128 94.900 60.254 1.00 45.95 380 SER A CA 1
ATOM 2930 C C . SER A 1 380 ? 17.684 93.568 59.980 1.00 45.79 380 SER A C 1
ATOM 2931 O O . SER A 1 380 ? 17.660 93.139 58.807 1.00 42.88 380 SER A O 1
ATOM 2934 N N . TRP A 1 381 ? 17.939 92.785 61.019 1.00 45.88 381 TRP A N 1
ATOM 2935 C CA . TRP A 1 381 ? 18.289 91.374 60.764 1.00 48.46 381 TRP A CA 1
ATOM 2936 C C . TRP A 1 381 ? 17.140 90.726 60.096 1.00 49.46 381 TRP A C 1
ATOM 2937 O O . TRP A 1 381 ? 16.002 90.851 60.515 1.00 50.78 381 TRP A O 1
ATOM 2948 N N . HIS A 1 382 ? 17.442 90.115 58.978 1.00 49.41 382 HIS A N 1
ATOM 2949 C CA . HIS A 1 382 ? 16.470 89.332 58.276 1.00 49.53 382 HIS A CA 1
ATOM 2950 C C . HIS A 1 382 ? 16.247 87.988 58.946 1.00 53.52 382 HIS A C 1
ATOM 2951 O O . HIS A 1 382 ? 17.119 87.172 59.016 1.00 53.22 382 HIS A O 1
ATOM 2958 N N . ARG A 1 383 ? 15.003 87.736 59.350 1.00 55.12 383 ARG A N 1
ATOM 2959 C CA . ARG A 1 383 ? 14.565 86.489 60.077 1.00 54.86 383 ARG A CA 1
ATOM 2960 C C . ARG A 1 383 ? 13.622 85.699 59.215 1.00 57.01 383 ARG A C 1
ATOM 2961 O O . ARG A 1 383 ? 12.696 86.241 58.725 1.00 59.40 383 ARG A O 1
ATOM 2969 N N . VAL A 1 384 ? 13.907 84.434 58.985 1.00 58.00 384 VAL A N 1
ATOM 2970 C CA . VAL A 1 384 ? 12.993 83.560 58.282 1.00 58.28 384 VAL A CA 1
ATOM 2971 C C . VAL A 1 384 ? 12.565 82.373 59.154 1.00 61.98 384 VAL A C 1
ATOM 2972 O O . VAL A 1 384 ? 13.211 82.011 60.170 1.00 60.13 384 VAL A O 1
ATOM 2976 N N . LEU A 1 385 ? 11.422 81.804 58.781 1.00 64.80 385 LEU A N 1
ATOM 2977 C CA . LEU A 1 385 ? 10.817 80.746 59.575 1.00 63.06 385 LEU A CA 1
ATOM 2978 C C . LEU A 1 385 ? 10.640 79.527 58.731 1.00 63.26 385 LEU A C 1
ATOM 2979 O O . LEU A 1 385 ? 9.992 79.565 57.706 1.00 62.87 385 LEU A O 1
ATOM 2984 N N . LEU A 1 386 ? 11.303 78.458 59.165 1.00 66.57 386 LEU A N 1
ATOM 2985 C CA . LEU A 1 386 ? 11.261 77.156 58.493 1.00 67.75 386 LEU A CA 1
ATOM 2986 C C . LEU A 1 386 ? 10.358 76.249 59.314 1.00 69.66 386 LEU A C 1
ATOM 2987 O O . LEU A 1 386 ? 10.455 76.178 60.557 1.00 68.61 386 LEU A O 1
ATOM 2992 N N . ARG A 1 387 ? 9.474 75.602 58.575 1.00 72.44 387 ARG A N 1
ATOM 2993 C CA . ARG A 1 387 ? 8.389 74.765 59.136 1.00 73.27 387 ARG A CA 1
ATOM 2994 C C . ARG A 1 387 ? 8.440 73.381 58.527 1.00 74.03 387 ARG A C 1
ATOM 2995 O O . ARG A 1 387 ? 8.784 73.191 57.315 1.00 72.56 387 ARG A O 1
ATOM 3003 N N . LEU A 1 388 ? 8.040 72.430 59.365 1.00 78.45 388 LEU A N 1
ATOM 3004 C CA . LEU A 1 388 ? 8.051 70.975 59.028 1.00 79.17 388 LEU A CA 1
ATOM 3005 C C . LEU A 1 388 ? 6.809 70.402 58.262 1.00 78.83 388 LEU A C 1
ATOM 3006 O O . LEU A 1 388 ? 5.896 69.850 58.886 1.00 80.78 388 LEU A O 1
ATOM 3011 N N . GLY A 1 389 ? 6.818 70.542 56.927 1.00 81.36 389 GLY A N 1
ATOM 3012 C CA . GLY A 1 389 ? 5.808 69.981 56.002 1.00 79.31 389 GLY A CA 1
ATOM 3013 C C . GLY A 1 389 ? 6.400 68.968 55.030 1.00 78.60 389 GLY A C 1
ATOM 3014 O O . GLY A 1 389 ? 5.841 68.724 53.868 1.00 44.01 389 GLY A O 1
ATOM 3015 N N . PRO B 1 2 ? 72.325 106.723 61.247 1.00 87.22 2 PRO B N 1
ATOM 3016 C CA . PRO B 1 2 ? 71.602 106.652 62.592 1.00 85.56 2 PRO B CA 1
ATOM 3017 C C . PRO B 1 2 ? 71.555 107.983 63.423 1.00 84.06 2 PRO B C 1
ATOM 3018 O O . PRO B 1 2 ? 72.472 108.198 64.261 1.00 85.51 2 PRO B O 1
ATOM 3022 N N . GLY B 1 3 ? 70.534 108.834 63.264 1.00 80.01 3 GLY B N 1
ATOM 3023 C CA . GLY B 1 3 ? 70.394 110.019 64.165 1.00 78.36 3 GLY B CA 1
ATOM 3024 C C . GLY B 1 3 ? 69.430 109.878 65.384 1.00 77.04 3 GLY B C 1
ATOM 3025 O O . GLY B 1 3 ? 69.046 110.836 66.110 1.00 75.42 3 GLY B O 1
ATOM 3026 N N . ILE B 1 4 ? 69.015 108.637 65.586 1.00 74.16 4 ILE B N 1
ATOM 3027 C CA . ILE B 1 4 ? 67.873 108.311 66.459 1.00 70.55 4 ILE B CA 1
ATOM 3028 C C . ILE B 1 4 ? 68.026 106.870 66.911 1.00 68.42 4 ILE B C 1
ATOM 3029 O O . ILE B 1 4 ? 68.458 106.013 66.150 1.00 69.60 4 ILE B O 1
ATOM 3034 N N . ARG B 1 5 ? 67.675 106.591 68.136 1.00 64.51 5 ARG B N 1
ATOM 3035 C CA . ARG B 1 5 ? 67.604 105.203 68.495 1.00 63.57 5 ARG B CA 1
ATOM 3036 C C . ARG B 1 5 ? 66.331 104.835 69.264 1.00 61.65 5 ARG B C 1
ATOM 3037 O O . ARG B 1 5 ? 65.628 105.666 69.826 1.00 59.75 5 ARG B O 1
ATOM 3045 N N . GLY B 1 6 ? 66.046 103.563 69.231 1.00 57.49 6 GLY B N 1
ATOM 3046 C CA . GLY B 1 6 ? 64.969 102.993 69.967 1.00 55.40 6 GLY B CA 1
ATOM 3047 C C . GLY B 1 6 ? 65.457 102.282 71.169 1.00 52.94 6 GLY B C 1
ATOM 3048 O O . GLY B 1 6 ? 66.024 101.295 71.070 1.00 52.74 6 GLY B O 1
ATOM 3049 N N . PRO B 1 7 ? 65.215 102.773 72.338 1.00 52.06 7 PRO B N 1
ATOM 3050 C CA . PRO B 1 7 ? 65.682 102.062 73.494 1.00 51.91 7 PRO B CA 1
ATOM 3051 C C . PRO B 1 7 ? 65.060 100.710 73.688 1.00 53.02 7 PRO B C 1
ATOM 3052 O O . PRO B 1 7 ? 63.976 100.392 73.205 1.00 56.04 7 PRO B O 1
ATOM 3056 N N . SER B 1 8 ? 65.741 99.928 74.493 1.00 53.70 8 SER B N 1
ATOM 3057 C CA . SER B 1 8 ? 65.255 98.599 74.880 1.00 54.66 8 SER B CA 1
ATOM 3058 C C . SER B 1 8 ? 64.834 98.575 76.311 1.00 53.69 8 SER B C 1
ATOM 3059 O O . SER B 1 8 ? 64.523 97.528 76.814 1.00 54.28 8 SER B O 1
ATOM 3062 N N . GLU B 1 9 ? 64.837 99.745 76.944 1.00 54.35 9 GLU B N 1
ATOM 3063 C CA . GLU B 1 9 ? 64.433 99.899 78.346 1.00 54.09 9 GLU B CA 1
ATOM 3064 C C . GLU B 1 9 ? 63.947 101.373 78.567 1.00 55.06 9 GLU B C 1
ATOM 3065 O O . GLU B 1 9 ? 64.146 102.248 77.685 1.00 54.31 9 GLU B O 1
ATOM 3071 N N . TYR B 1 10 ? 63.345 101.613 79.748 1.00 55.80 10 TYR B N 1
ATOM 3072 C CA . TYR B 1 10 ? 62.441 102.756 79.979 1.00 57.09 10 TYR B CA 1
ATOM 3073 C C . TYR B 1 10 ? 63.020 103.924 80.897 1.00 60.10 10 TYR B C 1
ATOM 3074 O O . TYR B 1 10 ? 62.318 104.732 81.576 1.00 59.79 10 TYR B O 1
ATOM 3083 N N . SER B 1 11 ? 64.326 104.064 80.858 1.00 60.89 11 SER B N 1
ATOM 3084 C CA . SER B 1 11 ? 64.992 105.010 81.751 1.00 60.82 11 SER B CA 1
ATOM 3085 C C . SER B 1 11 ? 64.950 106.440 81.236 1.00 59.90 11 SER B C 1
ATOM 3086 O O . SER B 1 11 ? 65.215 107.318 81.992 1.00 60.58 11 SER B O 1
ATOM 3089 N N . GLN B 1 12 ? 64.674 106.641 79.960 1.00 58.91 12 GLN B N 1
ATOM 3090 C CA . GLN B 1 12 ? 64.727 107.970 79.332 1.00 59.40 12 GLN B CA 1
ATOM 3091 C C . GLN B 1 12 ? 63.352 108.386 78.699 1.00 59.58 12 GLN B C 1
ATOM 3092 O O . GLN B 1 12 ? 63.272 109.079 77.672 1.00 57.73 12 GLN B O 1
ATOM 3098 N N . GLU B 1 13 ? 62.284 107.920 79.343 1.00 60.22 13 GLU B N 1
ATOM 3099 C CA . GLU B 1 13 ? 60.920 108.213 78.903 1.00 58.99 13 GLU B CA 1
ATOM 3100 C C . GLU B 1 13 ? 60.621 109.676 79.138 1.00 59.66 13 GLU B C 1
ATOM 3101 O O . GLU B 1 13 ? 61.033 110.202 80.150 1.00 59.11 13 GLU B O 1
ATOM 3107 N N . PRO B 1 14 ? 59.923 110.336 78.230 1.00 59.96 14 PRO B N 1
ATOM 3108 C CA . PRO B 1 14 ? 59.582 111.753 78.377 1.00 59.96 14 PRO B CA 1
ATOM 3109 C C . PRO B 1 14 ? 58.528 111.963 79.450 1.00 59.22 14 PRO B C 1
ATOM 3110 O O . PRO B 1 14 ? 57.871 111.050 79.922 1.00 59.67 14 PRO B O 1
ATOM 3114 N N . PRO B 1 15 ? 58.421 113.194 79.875 1.00 62.17 15 PRO B N 1
ATOM 3115 C CA . PRO B 1 15 ? 57.429 113.525 80.887 1.00 62.18 15 PRO B CA 1
ATOM 3116 C C . PRO B 1 15 ? 56.020 113.577 80.237 1.00 61.45 15 PRO B C 1
ATOM 3117 O O . PRO B 1 15 ? 55.892 113.894 79.050 1.00 60.55 15 PRO B O 1
ATOM 3121 N N . ARG B 1 16 ? 55.006 113.275 81.046 1.00 60.98 16 ARG B N 1
ATOM 3122 C CA . ARG B 1 16 ? 53.591 113.463 80.678 1.00 62.74 16 ARG B CA 1
ATOM 3123 C C . ARG B 1 16 ? 52.752 114.359 81.626 1.00 63.53 16 ARG B C 1
ATOM 3124 O O . ARG B 1 16 ? 53.103 114.564 82.785 1.00 63.99 16 ARG B O 1
ATOM 3132 N N . HIS B 1 17 ? 51.638 114.903 81.137 1.00 63.10 17 HIS B N 1
ATOM 3133 C CA . HIS B 1 17 ? 50.684 115.617 82.007 1.00 62.99 17 HIS B CA 1
ATOM 3134 C C . HIS B 1 17 ? 50.210 114.723 83.181 1.00 63.37 17 HIS B C 1
ATOM 3135 O O . HIS B 1 17 ? 49.812 113.582 82.964 1.00 62.00 17 HIS B O 1
ATOM 3142 N N . PRO B 1 18 ? 50.289 115.212 84.426 1.00 63.98 18 PRO B N 1
ATOM 3143 C CA . PRO B 1 18 ? 49.821 114.424 85.586 1.00 61.90 18 PRO B CA 1
ATOM 3144 C C . PRO B 1 18 ? 48.351 114.057 85.649 1.00 61.97 18 PRO B C 1
ATOM 3145 O O . PRO B 1 18 ? 48.002 113.115 86.364 1.00 63.23 18 PRO B O 1
ATOM 3149 N N . SER B 1 19 ? 47.498 114.775 84.933 1.00 61.10 19 SER B N 1
ATOM 3150 C CA . SER B 1 19 ? 46.017 114.494 84.964 1.00 61.35 19 SER B CA 1
ATOM 3151 C C . SER B 1 19 ? 45.636 113.206 84.254 1.00 60.03 19 SER B C 1
ATOM 3152 O O . SER B 1 19 ? 44.548 112.661 84.387 1.00 60.20 19 SER B O 1
ATOM 3155 N N . LEU B 1 20 ? 46.588 112.704 83.498 1.00 58.81 20 LEU B N 1
ATOM 3156 C CA . LEU B 1 20 ? 46.388 111.544 82.655 1.00 57.52 20 LEU B CA 1
ATOM 3157 C C . LEU B 1 20 ? 46.054 110.347 83.492 1.00 58.17 20 LEU B C 1
ATOM 3158 O O . LEU B 1 20 ? 46.697 110.041 84.454 1.00 59.83 20 LEU B O 1
ATOM 3163 N N . LYS B 1 21 ? 45.002 109.671 83.129 1.00 58.10 21 LYS B N 1
ATOM 3164 C CA . LYS B 1 21 ? 44.753 108.344 83.660 1.00 55.74 21 LYS B CA 1
ATOM 3165 C C . LYS B 1 21 ? 45.630 107.264 82.954 1.00 56.79 21 LYS B C 1
ATOM 3166 O O . LYS B 1 21 ? 45.481 106.935 81.786 1.00 58.18 21 LYS B O 1
ATOM 3172 N N . VAL B 1 22 ? 46.502 106.665 83.728 1.00 55.63 22 VAL B N 1
ATOM 3173 C CA . VAL B 1 22 ? 47.510 105.715 83.255 1.00 51.31 22 VAL B CA 1
ATOM 3174 C C . VAL B 1 22 ? 47.007 104.298 83.318 1.00 52.10 22 VAL B C 1
ATOM 3175 O O . VAL B 1 22 ? 46.699 103.781 84.358 1.00 54.66 22 VAL B O 1
ATOM 3179 N N . ASN B 1 23 ? 46.953 103.662 82.176 1.00 50.95 23 ASN B N 1
ATOM 3180 C CA . ASN B 1 23 ? 46.446 102.307 82.070 1.00 51.09 23 ASN B CA 1
ATOM 3181 C C . ASN B 1 23 ? 47.518 101.237 82.014 1.00 52.39 23 ASN B C 1
ATOM 3182 O O . ASN B 1 23 ? 47.301 100.062 82.284 1.00 50.04 23 ASN B O 1
ATOM 3187 N N . ALA B 1 24 ? 48.666 101.658 81.544 1.00 52.74 24 ALA B N 1
ATOM 3188 C CA . ALA B 1 24 ? 49.931 100.898 81.724 1.00 53.60 24 ALA B CA 1
ATOM 3189 C C . ALA B 1 24 ? 51.122 101.849 81.678 1.00 54.77 24 ALA B C 1
ATOM 3190 O O . ALA B 1 24 ? 51.150 102.819 80.908 1.00 54.10 24 ALA B O 1
ATOM 3192 N N . LYS B 1 25 ? 52.052 101.621 82.614 1.00 58.09 25 LYS B N 1
ATOM 3193 C CA . LYS B 1 25 ? 53.245 102.507 82.796 1.00 58.95 25 LYS B CA 1
ATOM 3194 C C . LYS B 1 25 ? 54.323 102.170 81.768 1.00 57.25 25 LYS B C 1
ATOM 3195 O O . LYS B 1 25 ? 54.923 103.055 81.148 1.00 57.07 25 LYS B O 1
ATOM 3201 N N . GLU B 1 26 ? 54.572 100.878 81.590 1.00 56.21 26 GLU B N 1
ATOM 3202 C CA . GLU B 1 26 ? 55.712 100.448 80.717 1.00 57.46 26 GLU B CA 1
ATOM 3203 C C . GLU B 1 26 ? 55.340 99.230 79.888 1.00 56.98 26 GLU B C 1
ATOM 3204 O O . GLU B 1 26 ? 55.162 98.158 80.421 1.00 57.90 26 GLU B O 1
ATOM 3210 N N . PRO B 1 27 ? 55.133 99.409 78.580 1.00 53.71 27 PRO B N 1
ATOM 3211 C CA . PRO B 1 27 ? 55.119 100.734 77.921 1.00 50.52 27 PRO B CA 1
ATOM 3212 C C . PRO B 1 27 ? 53.936 101.641 78.269 1.00 50.62 27 PRO B C 1
ATOM 3213 O O . PRO B 1 27 ? 52.920 101.176 78.744 1.00 51.35 27 PRO B O 1
ATOM 3217 N N . PHE B 1 28 ? 54.142 102.912 77.988 1.00 48.46 28 PHE B N 1
ATOM 3218 C CA . PHE B 1 28 ? 53.211 103.972 78.350 1.00 49.62 28 PHE B CA 1
ATOM 3219 C C . PHE B 1 28 ? 51.941 104.023 77.475 1.00 49.35 28 PHE B C 1
ATOM 3220 O O . PHE B 1 28 ? 51.993 104.319 76.276 1.00 46.92 28 PHE B O 1
ATOM 3228 N N . ASN B 1 29 ? 50.845 103.815 78.174 1.00 48.63 29 ASN B N 1
ATOM 3229 C CA . ASN B 1 29 ? 49.532 103.721 77.642 1.00 49.28 29 ASN B CA 1
ATOM 3230 C C . ASN B 1 29 ? 48.554 104.466 78.557 1.00 50.67 29 ASN B C 1
ATOM 3231 O O . ASN B 1 29 ? 48.274 104.046 79.668 1.00 49.77 29 ASN B O 1
ATOM 3236 N N . ALA B 1 30 ? 48.076 105.606 78.064 1.00 50.76 30 ALA B N 1
ATOM 3237 C CA . ALA B 1 30 ? 47.320 106.576 78.880 1.00 53.12 30 ALA B CA 1
ATOM 3238 C C . ALA B 1 30 ? 46.273 107.388 78.091 1.00 52.24 30 ALA B C 1
ATOM 3239 O O . ALA B 1 30 ? 46.353 107.569 76.906 1.00 51.38 30 ALA B O 1
ATOM 3241 N N . GLU B 1 31 ? 45.314 107.919 78.830 1.00 51.81 31 GLU B N 1
ATOM 3242 C CA . GLU B 1 31 ? 44.170 108.602 78.272 1.00 52.56 31 GLU B CA 1
ATOM 3243 C C . GLU B 1 31 ? 43.716 109.688 79.214 1.00 53.49 31 GLU B C 1
ATOM 3244 O O . GLU B 1 31 ? 43.800 109.503 80.399 1.00 50.93 31 GLU B O 1
ATOM 3250 N N . PRO B 1 32 ? 43.230 110.810 78.675 1.00 53.88 32 PRO B N 1
ATOM 3251 C CA . PRO B 1 32 ? 42.781 111.916 79.518 1.00 52.83 32 PRO B CA 1
ATOM 3252 C C . PRO B 1 32 ? 41.512 111.538 80.262 1.00 53.41 32 PRO B C 1
ATOM 3253 O O . PRO B 1 32 ? 40.851 110.518 79.952 1.00 52.38 32 PRO B O 1
ATOM 3257 N N . PRO B 1 33 ? 41.229 112.307 81.320 1.00 57.55 33 PRO B N 1
ATOM 3258 C CA . PRO B 1 33 ? 39.966 112.120 82.062 1.00 57.28 33 PRO B CA 1
ATOM 3259 C C . PRO B 1 33 ? 38.875 112.591 81.084 1.00 55.37 33 PRO B C 1
ATOM 3260 O O . PRO B 1 33 ? 39.015 113.580 80.348 1.00 56.38 33 PRO B O 1
ATOM 3264 N N . ARG B 1 34 ? 37.906 111.729 80.953 1.00 55.03 34 ARG B N 1
ATOM 3265 C CA . ARG B 1 34 ? 36.636 112.004 80.294 1.00 57.15 34 ARG B CA 1
ATOM 3266 C C . ARG B 1 34 ? 36.193 113.478 80.207 1.00 58.72 34 ARG B C 1
ATOM 3267 O O . ARG B 1 34 ? 35.869 114.041 79.148 1.00 59.36 34 ARG B O 1
ATOM 3275 N N . SER B 1 35 ? 36.179 114.106 81.367 1.00 59.97 35 SER B N 1
ATOM 3276 C CA . SER B 1 35 ? 35.627 115.454 81.543 1.00 60.43 35 SER B CA 1
ATOM 3277 C C . SER B 1 35 ? 36.444 116.481 80.856 1.00 61.04 35 SER B C 1
ATOM 3278 O O . SER B 1 35 ? 35.970 117.563 80.651 1.00 63.87 35 SER B O 1
ATOM 3281 N N . ALA B 1 36 ? 37.687 116.182 80.537 1.00 60.21 36 ALA B N 1
ATOM 3282 C CA . ALA B 1 36 ? 38.561 117.143 79.826 1.00 59.45 36 ALA B CA 1
ATOM 3283 C C . ALA B 1 36 ? 38.655 116.874 78.289 1.00 60.49 36 ALA B C 1
ATOM 3284 O O . ALA B 1 36 ? 39.017 117.756 77.498 1.00 59.93 36 ALA B O 1
ATOM 3286 N N . LEU B 1 37 ? 38.313 115.643 77.902 1.00 58.33 37 LEU B N 1
ATOM 3287 C CA . LEU B 1 37 ? 38.407 115.174 76.511 1.00 59.20 37 LEU B CA 1
ATOM 3288 C C . LEU B 1 37 ? 37.718 116.074 75.471 1.00 59.92 37 LEU B C 1
ATOM 3289 O O . LEU B 1 37 ? 38.202 116.350 74.370 1.00 60.75 37 LEU B O 1
ATOM 3294 N N . VAL B 1 38 ? 36.593 116.559 75.897 1.00 60.65 38 VAL B N 1
ATOM 3295 C CA . VAL B 1 38 ? 35.581 117.129 75.030 1.00 61.25 38 VAL B CA 1
ATOM 3296 C C . VAL B 1 38 ? 35.391 118.676 75.264 1.00 60.98 38 VAL B C 1
ATOM 3297 O O . VAL B 1 38 ? 34.460 119.296 74.782 1.00 62.80 38 VAL B O 1
ATOM 3301 N N . SER B 1 39 ? 36.357 119.287 75.953 1.00 59.12 39 SER B N 1
ATOM 3302 C CA . SER B 1 39 ? 36.309 120.711 76.296 1.00 60.23 39 SER B CA 1
ATOM 3303 C C . SER B 1 39 ? 36.639 121.524 75.096 1.00 59.96 39 SER B C 1
ATOM 3304 O O . SER B 1 39 ? 36.322 122.680 75.027 1.00 61.98 39 SER B O 1
ATOM 3307 N N . SER B 1 40 ? 37.433 120.947 74.214 1.00 58.46 40 SER B N 1
ATOM 3308 C CA . SER B 1 40 ? 37.774 121.612 72.966 1.00 56.78 40 SER B CA 1
ATOM 3309 C C . SER B 1 40 ? 37.736 120.607 71.764 1.00 57.31 40 SER B C 1
ATOM 3310 O O . SER B 1 40 ? 37.889 119.397 71.916 1.00 58.43 40 SER B O 1
ATOM 3313 N N . TYR B 1 41 ? 37.407 121.150 70.603 1.00 53.60 41 TYR B N 1
ATOM 3314 C CA . TYR B 1 41 ? 37.277 120.407 69.340 1.00 51.89 41 TYR B CA 1
ATOM 3315 C C . TYR B 1 41 ? 38.643 119.816 68.962 1.00 53.09 41 TYR B C 1
ATOM 3316 O O . TYR B 1 41 ? 38.730 118.649 68.526 1.00 52.16 41 TYR B O 1
ATOM 3325 N N . VAL B 1 42 ? 39.668 120.669 69.096 1.00 51.78 42 VAL B N 1
ATOM 3326 C CA . VAL B 1 42 ? 41.068 120.292 68.923 1.00 50.00 42 VAL B CA 1
ATOM 3327 C C . VAL B 1 42 ? 41.670 119.983 70.256 1.00 52.71 42 VAL B C 1
ATOM 3328 O O . VAL B 1 42 ? 41.742 120.871 71.142 1.00 53.53 42 VAL B O 1
ATOM 3332 N N . THR B 1 43 ? 42.098 118.715 70.373 1.00 52.22 43 THR B N 1
ATOM 3333 C CA . THR B 1 43 ? 42.666 118.143 71.574 1.00 51.21 43 THR B CA 1
ATOM 3334 C C . THR B 1 43 ? 44.101 118.641 71.844 1.00 52.82 43 THR B C 1
ATOM 3335 O O . THR B 1 43 ? 44.963 118.611 70.982 1.00 52.11 43 THR B O 1
ATOM 3339 N N . PRO B 1 44 ? 44.355 119.227 72.999 1.00 54.21 44 PRO B N 1
ATOM 3340 C CA . PRO B 1 44 ? 45.697 119.725 73.258 1.00 52.54 44 PRO B CA 1
ATOM 3341 C C . PRO B 1 44 ? 46.617 118.518 73.387 1.00 53.06 44 PRO B C 1
ATOM 3342 O O . PRO B 1 44 ? 46.246 117.496 73.931 1.00 52.10 44 PRO B O 1
ATOM 3346 N N . VAL B 1 45 ? 47.831 118.699 72.920 1.00 51.65 45 VAL B N 1
ATOM 3347 C CA . VAL B 1 45 ? 48.868 117.670 72.961 1.00 52.72 45 VAL B CA 1
ATOM 3348 C C . VAL B 1 45 ? 49.091 117.059 74.345 1.00 54.08 45 VAL B C 1
ATOM 3349 O O . VAL B 1 45 ? 49.212 115.848 74.467 1.00 54.56 45 VAL B O 1
ATOM 3353 N N . ASP B 1 46 ? 49.120 117.906 75.386 1.00 56.60 46 ASP B N 1
ATOM 3354 C CA . ASP B 1 46 ? 49.217 117.477 76.814 1.00 57.69 46 ASP B CA 1
ATOM 3355 C C . ASP B 1 46 ? 48.185 116.397 77.173 1.00 57.12 46 ASP B C 1
ATOM 3356 O O . ASP B 1 46 ? 48.405 115.551 78.027 1.00 55.46 46 ASP B O 1
ATOM 3361 N N . LEU B 1 47 ? 46.983 116.519 76.604 1.00 55.85 47 LEU B N 1
ATOM 3362 C CA . LEU B 1 47 ? 45.836 115.644 76.954 1.00 54.11 47 LEU B CA 1
ATOM 3363 C C . LEU B 1 47 ? 45.497 114.600 75.915 1.00 54.16 47 LEU B C 1
ATOM 3364 O O . LEU B 1 47 ? 44.549 113.777 76.103 1.00 53.77 47 LEU B O 1
ATOM 3369 N N . PHE B 1 48 ? 46.263 114.607 74.820 1.00 51.30 48 PHE B N 1
ATOM 3370 C CA . PHE B 1 48 ? 46.053 113.670 73.713 1.00 49.50 48 PHE B CA 1
ATOM 3371 C C . PHE B 1 48 ? 46.529 112.316 74.166 1.00 49.96 48 PHE B C 1
ATOM 3372 O O . PHE B 1 48 ? 47.608 112.170 74.686 1.00 51.69 48 PHE B O 1
ATOM 3380 N N . TYR B 1 49 ? 45.718 111.299 73.973 1.00 47.88 49 TYR B N 1
ATOM 3381 C CA . TYR B 1 49 ? 46.017 110.002 74.516 1.00 46.17 49 TYR B CA 1
ATOM 3382 C C . TYR B 1 49 ? 47.261 109.408 73.897 1.00 47.70 49 TYR B C 1
ATOM 3383 O O . TYR B 1 49 ? 47.663 109.659 72.745 1.00 47.08 49 TYR B O 1
ATOM 3392 N N . LYS B 1 50 ? 47.827 108.547 74.679 1.00 46.60 50 LYS B N 1
ATOM 3393 C CA . LYS B 1 50 ? 49.193 108.032 74.454 1.00 48.05 50 LYS B CA 1
ATOM 3394 C C . LYS B 1 50 ? 49.149 106.519 74.394 1.00 45.86 50 LYS B C 1
ATOM 3395 O O . LYS B 1 50 ? 48.647 105.877 75.259 1.00 47.08 50 LYS B O 1
ATOM 3401 N N . ARG B 1 51 ? 49.542 105.957 73.278 1.00 47.35 51 ARG B N 1
ATOM 3402 C CA . ARG B 1 51 ? 49.472 104.490 73.127 1.00 46.89 51 ARG B CA 1
ATOM 3403 C C . ARG B 1 51 ? 50.788 103.995 72.475 1.00 46.22 51 ARG B C 1
ATOM 3404 O O . ARG B 1 51 ? 51.201 104.398 71.390 1.00 45.98 51 ARG B O 1
ATOM 3412 N N . ASN B 1 52 ? 51.466 103.185 73.220 1.00 45.86 52 ASN B N 1
ATOM 3413 C CA . ASN B 1 52 ? 52.819 102.746 72.855 1.00 47.73 52 ASN B CA 1
ATOM 3414 C C . ASN B 1 52 ? 53.027 101.283 73.153 1.00 46.28 52 ASN B C 1
ATOM 3415 O O . ASN B 1 52 ? 52.528 100.729 74.176 1.00 48.20 52 ASN B O 1
ATOM 3420 N N . HIS B 1 53 ? 53.732 100.651 72.245 1.00 45.82 53 HIS B N 1
ATOM 3421 C CA . HIS B 1 53 ? 54.035 99.238 72.392 1.00 47.96 53 HIS B CA 1
ATOM 3422 C C . HIS B 1 53 ? 55.402 98.977 72.992 1.00 50.74 53 HIS B C 1
ATOM 3423 O O . HIS B 1 53 ? 55.685 97.840 73.434 1.00 52.62 53 HIS B O 1
ATOM 3430 N N . GLY B 1 54 ? 56.200 100.038 73.025 1.00 50.79 54 GLY B N 1
ATOM 3431 C CA . GLY B 1 54 ? 57.573 99.968 73.479 1.00 50.34 54 GLY B CA 1
ATOM 3432 C C . GLY B 1 54 ? 58.098 101.299 74.000 1.00 53.24 54 GLY B C 1
ATOM 3433 O O . GLY B 1 54 ? 57.422 102.358 74.056 1.00 51.39 54 GLY B O 1
ATOM 3434 N N . PRO B 1 55 ? 59.357 101.299 74.390 1.00 52.28 55 PRO B N 1
ATOM 3435 C CA . PRO B 1 55 ? 60.016 102.549 74.817 1.00 51.44 55 PRO B CA 1
ATOM 3436 C C . PRO B 1 55 ? 60.046 103.577 73.703 1.00 49.05 55 PRO B C 1
ATOM 3437 O O . PRO B 1 55 ? 60.164 103.225 72.518 1.00 48.08 55 PRO B O 1
ATOM 3441 N N . ILE B 1 56 ? 59.998 104.847 74.101 1.00 48.47 56 ILE B N 1
ATOM 3442 C CA . ILE B 1 56 ? 59.881 105.946 73.163 1.00 49.06 56 ILE B CA 1
ATOM 3443 C C . ILE B 1 56 ? 61.233 106.246 72.640 1.00 49.75 56 ILE B C 1
ATOM 3444 O O . ILE B 1 56 ? 62.160 106.431 73.424 1.00 51.33 56 ILE B O 1
ATOM 3449 N N . PRO B 1 57 ? 61.387 106.310 71.329 1.00 52.31 57 PRO B N 1
ATOM 3450 C CA . PRO B 1 57 ? 62.660 106.694 70.762 1.00 55.06 57 PRO B CA 1
ATOM 3451 C C . PRO B 1 57 ? 63.134 108.095 71.155 1.00 57.72 57 PRO B C 1
ATOM 3452 O O . PRO B 1 57 ? 62.358 109.038 71.426 1.00 56.85 57 PRO B O 1
ATOM 3456 N N . ILE B 1 58 ? 64.454 108.182 71.229 1.00 60.06 58 ILE B N 1
ATOM 3457 C CA . ILE B 1 58 ? 65.193 109.371 71.587 1.00 62.36 58 ILE B CA 1
ATOM 3458 C C . ILE B 1 58 ? 66.094 109.747 70.422 1.00 63.32 58 ILE B C 1
ATOM 3459 O O . ILE B 1 58 ? 66.744 108.928 69.839 1.00 64.22 58 ILE B O 1
ATOM 3464 N N . VAL B 1 59 ? 66.059 111.009 70.057 1.00 66.49 59 VAL B N 1
ATOM 3465 C CA . VAL B 1 59 ? 66.893 111.579 69.003 1.00 68.94 59 VAL B CA 1
ATOM 3466 C C . VAL B 1 59 ? 68.121 112.254 69.604 1.00 71.22 59 VAL B C 1
ATOM 3467 O O . VAL B 1 59 ? 67.963 113.172 70.337 1.00 71.49 59 VAL B O 1
ATOM 3471 N N . ASP B 1 60 ? 69.321 111.792 69.267 1.00 73.43 60 ASP B N 1
ATOM 3472 C CA . ASP B 1 60 ? 70.618 112.375 69.724 1.00 75.14 60 ASP B CA 1
ATOM 3473 C C . ASP B 1 60 ? 71.125 113.536 68.824 1.00 76.06 60 ASP B C 1
ATOM 3474 O O . ASP B 1 60 ? 71.757 114.473 69.310 1.00 75.97 60 ASP B O 1
ATOM 3479 N N . HIS B 1 61 ? 70.851 113.419 67.511 1.00 77.72 61 HIS B N 1
ATOM 3480 C CA . HIS B 1 61 ? 71.267 114.375 66.404 1.00 78.60 61 HIS B CA 1
ATOM 3481 C C . HIS B 1 61 ? 70.223 114.547 65.243 1.00 76.81 61 HIS B C 1
ATOM 3482 O O . HIS B 1 61 ? 70.198 113.820 64.251 1.00 76.63 61 HIS B O 1
ATOM 3489 N N . LEU B 1 62 ? 69.415 115.577 65.343 1.00 77.07 62 LEU B N 1
ATOM 3490 C CA . LEU B 1 62 ? 68.279 115.768 64.399 1.00 76.37 62 LEU B CA 1
ATOM 3491 C C . LEU B 1 62 ? 68.633 115.801 62.888 1.00 77.41 62 LEU B C 1
ATOM 3492 O O . LEU B 1 62 ? 67.957 115.205 62.047 1.00 76.82 62 LEU B O 1
ATOM 3497 N N . GLN B 1 63 ? 69.652 116.577 62.513 1.00 80.74 63 GLN B N 1
ATOM 3498 C CA . GLN B 1 63 ? 70.160 116.529 61.092 1.00 80.57 63 GLN B CA 1
ATOM 3499 C C . GLN B 1 63 ? 70.940 115.210 61.106 1.00 78.79 63 GLN B C 1
ATOM 3500 O O . GLN B 1 63 ? 71.520 114.829 62.131 1.00 82.73 63 GLN B O 1
ATOM 3506 N N . SER B 1 64 ? 70.919 114.461 60.036 1.00 75.46 64 SER B N 1
ATOM 3507 C CA . SER B 1 64 ? 71.427 113.055 60.134 1.00 76.58 64 SER B CA 1
ATOM 3508 C C . SER B 1 64 ? 70.310 111.982 60.501 1.00 73.48 64 SER B C 1
ATOM 3509 O O . SER B 1 64 ? 70.456 110.785 60.206 1.00 71.19 64 SER B O 1
ATOM 3512 N N . TYR B 1 65 ? 69.193 112.419 61.085 1.00 70.34 65 TYR B N 1
ATOM 3513 C CA . TYR B 1 65 ? 67.945 111.601 61.002 1.00 68.15 65 TYR B CA 1
ATOM 3514 C C . TYR B 1 65 ? 67.431 111.549 59.580 1.00 64.84 65 TYR B C 1
ATOM 3515 O O . TYR B 1 65 ? 67.401 112.540 58.877 1.00 67.57 65 TYR B O 1
ATOM 3524 N N . SER B 1 66 ? 66.973 110.392 59.194 1.00 62.40 66 SER B N 1
ATOM 3525 C CA . SER B 1 66 ? 66.331 110.252 57.910 1.00 63.03 66 SER B CA 1
ATOM 3526 C C . SER B 1 66 ? 65.299 109.116 57.848 1.00 63.09 66 SER B C 1
ATOM 3527 O O . SER B 1 66 ? 65.319 108.181 58.636 1.00 60.20 66 SER B O 1
ATOM 3530 N N . VAL B 1 67 ? 64.375 109.240 56.915 1.00 61.53 67 VAL B N 1
ATOM 3531 C CA . VAL B 1 67 ? 63.487 108.146 56.492 1.00 61.82 67 VAL B CA 1
ATOM 3532 C C . VAL B 1 67 ? 64.045 107.572 55.205 1.00 63.06 67 VAL B C 1
ATOM 3533 O O . VAL B 1 67 ? 64.309 108.326 54.262 1.00 63.04 67 VAL B O 1
ATOM 3537 N N . THR B 1 68 ? 64.147 106.247 55.137 1.00 63.28 68 THR B N 1
ATOM 3538 C CA . THR B 1 68 ? 64.619 105.551 53.953 1.00 61.88 68 THR B CA 1
ATOM 3539 C C . THR B 1 68 ? 63.461 105.032 53.107 1.00 65.45 68 THR B C 1
ATOM 3540 O O . THR B 1 68 ? 62.665 104.203 53.546 1.00 66.01 68 THR B O 1
ATOM 3544 N N . LEU B 1 69 ? 63.423 105.474 51.856 1.00 64.91 69 LEU B N 1
ATOM 3545 C CA . LEU B 1 69 ? 62.547 104.879 50.867 1.00 63.35 69 LEU B CA 1
ATOM 3546 C C . LEU B 1 69 ? 63.165 103.698 50.099 1.00 66.44 69 LEU B C 1
ATOM 3547 O O . LEU B 1 69 ? 63.974 103.876 49.209 1.00 68.86 69 LEU B O 1
ATOM 3552 N N . THR B 1 70 ? 62.749 102.497 50.444 1.00 68.62 70 THR B N 1
ATOM 3553 C CA . THR B 1 70 ? 63.245 101.275 49.819 1.00 68.19 70 THR B CA 1
ATOM 3554 C C . THR B 1 70 ? 62.153 100.478 49.163 1.00 67.93 70 THR B C 1
ATOM 3555 O O . THR B 1 70 ? 61.045 100.926 49.007 1.00 66.54 70 THR B O 1
ATOM 3559 N N . GLY B 1 71 ? 62.537 99.243 48.862 1.00 69.39 71 GLY B N 1
ATOM 3560 C CA . GLY B 1 71 ? 61.727 98.190 48.259 1.00 69.00 71 GLY B CA 1
ATOM 3561 C C . GLY B 1 71 ? 61.487 98.337 46.760 1.00 70.41 71 GLY B C 1
ATOM 3562 O O . GLY B 1 71 ? 62.276 98.924 46.062 1.00 71.08 71 GLY B O 1
ATOM 3563 N N . LEU B 1 72 ? 60.360 97.814 46.287 1.00 72.35 72 LEU B N 1
ATOM 3564 C CA . LEU B 1 72 ? 59.965 97.834 44.838 1.00 70.99 72 LEU B CA 1
ATOM 3565 C C . LEU B 1 72 ? 59.888 99.209 44.175 1.00 71.31 72 LEU B C 1
ATOM 3566 O O . LEU B 1 72 ? 58.888 99.640 43.590 1.00 69.69 72 LEU B O 1
ATOM 3571 N N . ILE B 1 73 ? 61.022 99.853 44.224 1.00 73.69 73 ILE B N 1
ATOM 3572 C CA . ILE B 1 73 ? 61.187 101.239 43.797 1.00 75.56 73 ILE B CA 1
ATOM 3573 C C . ILE B 1 73 ? 62.476 101.409 42.898 1.00 76.92 73 ILE B C 1
ATOM 3574 O O . ILE B 1 73 ? 63.501 100.770 43.107 1.00 76.12 73 ILE B O 1
ATOM 3579 N N . GLN B 1 74 ? 62.391 102.234 41.861 1.00 79.55 74 GLN B N 1
ATOM 3580 C CA . GLN B 1 74 ? 63.552 102.419 40.898 1.00 80.85 74 GLN B CA 1
ATOM 3581 C C . GLN B 1 74 ? 64.859 102.824 41.624 1.00 81.08 74 GLN B C 1
ATOM 3582 O O . GLN B 1 74 ? 65.875 102.074 41.560 1.00 80.68 74 GLN B O 1
ATOM 3588 N N . ASN B 1 75 ? 64.801 103.966 42.347 1.00 80.01 75 ASN B N 1
ATOM 3589 C CA . ASN B 1 75 ? 65.975 104.523 43.044 1.00 80.91 75 ASN B CA 1
ATOM 3590 C C . ASN B 1 75 ? 65.823 104.708 44.525 1.00 78.36 75 ASN B C 1
ATOM 3591 O O . ASN B 1 75 ? 65.402 105.772 44.956 1.00 77.51 75 ASN B O 1
ATOM 3596 N N . PRO B 1 76 ? 66.123 103.664 45.287 1.00 76.88 76 PRO B N 1
ATOM 3597 C CA . PRO B 1 76 ? 66.126 103.720 46.755 1.00 77.22 76 PRO B CA 1
ATOM 3598 C C . PRO B 1 76 ? 66.871 104.910 47.302 1.00 78.24 76 PRO B C 1
ATOM 3599 O O . PRO B 1 76 ? 68.040 104.919 47.553 1.00 79.28 76 PRO B O 1
ATOM 3603 N N . ARG B 1 77 ? 66.110 105.965 47.474 1.00 79.08 77 ARG B N 1
ATOM 3604 C CA . ARG B 1 77 ? 66.584 107.252 48.006 1.00 77.99 77 ARG B CA 1
ATOM 3605 C C . ARG B 1 77 ? 66.570 107.218 49.549 1.00 77.16 77 ARG B C 1
ATOM 3606 O O . ARG B 1 77 ? 66.121 106.291 50.163 1.00 79.29 77 ARG B O 1
ATOM 3614 N N . LYS B 1 78 ? 67.048 108.270 50.157 1.00 76.63 78 LYS B N 1
ATOM 3615 C CA . LYS B 1 78 ? 67.036 108.407 51.609 1.00 73.88 78 LYS B CA 1
ATOM 3616 C C . LYS B 1 78 ? 66.747 109.888 51.937 1.00 74.33 78 LYS B C 1
ATOM 3617 O O . LYS B 1 78 ? 67.429 110.806 51.506 1.00 75.57 78 LYS B O 1
ATOM 3623 N N . LEU B 1 79 ? 65.664 110.095 52.665 1.00 73.29 79 LEU B N 1
ATOM 3624 C CA . LEU B 1 79 ? 65.081 111.434 52.844 1.00 71.57 79 LEU B CA 1
ATOM 3625 C C . LEU B 1 79 ? 65.229 112.001 54.236 1.00 70.52 79 LEU B C 1
ATOM 3626 O O . LEU B 1 79 ? 64.741 111.445 55.213 1.00 71.91 79 LEU B O 1
ATOM 3631 N N . PHE B 1 80 ? 65.920 113.128 54.298 1.00 71.18 80 PHE B N 1
ATOM 3632 C CA . PHE B 1 80 ? 66.257 113.814 55.554 1.00 70.37 80 PHE B CA 1
ATOM 3633 C C . PHE B 1 80 ? 65.109 114.689 55.928 1.00 68.36 80 PHE B C 1
ATOM 3634 O O . PHE B 1 80 ? 64.278 114.988 55.117 1.00 66.91 80 PHE B O 1
ATOM 3642 N N . ILE B 1 81 ? 65.073 115.106 57.175 1.00 70.25 81 ILE B N 1
ATOM 3643 C CA . ILE B 1 81 ? 63.938 115.917 57.676 1.00 71.63 81 ILE B CA 1
ATOM 3644 C C . ILE B 1 81 ? 63.766 117.252 56.938 1.00 74.02 81 ILE B C 1
ATOM 3645 O O . ILE B 1 81 ? 62.649 117.757 56.768 1.00 73.22 81 ILE B O 1
ATOM 3650 N N . LYS B 1 82 ? 64.900 117.831 56.545 1.00 75.42 82 LYS B N 1
ATOM 3651 C CA . LYS B 1 82 ? 64.985 119.033 55.666 1.00 75.48 82 LYS B CA 1
ATOM 3652 C C . LYS B 1 82 ? 64.237 118.858 54.317 1.00 74.18 82 LYS B C 1
ATOM 3653 O O . LYS B 1 82 ? 63.520 119.749 53.815 1.00 74.22 82 LYS B O 1
ATOM 3659 N N . ASP B 1 83 ? 64.467 117.700 53.727 1.00 74.23 83 ASP B N 1
ATOM 3660 C CA . ASP B 1 83 ? 63.814 117.256 52.476 1.00 74.12 83 ASP B CA 1
ATOM 3661 C C . ASP B 1 83 ? 62.294 117.064 52.586 1.00 74.27 83 ASP B C 1
ATOM 3662 O O . ASP B 1 83 ? 61.550 117.383 51.662 1.00 74.92 83 ASP B O 1
ATOM 3667 N N . ILE B 1 84 ? 61.844 116.524 53.715 1.00 72.49 84 ILE B N 1
ATOM 3668 C CA . ILE B 1 84 ? 60.418 116.309 53.959 1.00 70.84 84 ILE B CA 1
ATOM 3669 C C . ILE B 1 84 ? 59.706 117.691 54.157 1.00 69.96 84 ILE B C 1
ATOM 3670 O O . ILE B 1 84 ? 58.611 117.928 53.623 1.00 70.78 84 ILE B O 1
ATOM 3675 N N . ARG B 1 85 ? 60.337 118.582 54.905 1.00 69.04 85 ARG B N 1
ATOM 3676 C CA . ARG B 1 85 ? 59.814 119.968 55.120 1.00 69.19 85 ARG B CA 1
ATOM 3677 C C . ARG B 1 85 ? 59.837 120.850 53.874 1.00 68.88 85 ARG B C 1
ATOM 3678 O O . ARG B 1 85 ? 59.227 121.880 53.841 1.00 69.39 85 ARG B O 1
ATOM 3686 N N . SER B 1 86 ? 60.586 120.471 52.867 1.00 69.80 86 SER B N 1
ATOM 3687 C CA . SER B 1 86 ? 60.654 121.285 51.630 1.00 70.62 86 SER B CA 1
ATOM 3688 C C . SER B 1 86 ? 59.571 120.884 50.627 1.00 69.92 86 SER B C 1
ATOM 3689 O O . SER B 1 86 ? 59.348 121.575 49.647 1.00 70.33 86 SER B O 1
ATOM 3692 N N . LEU B 1 87 ? 58.931 119.742 50.872 1.00 68.81 87 LEU B N 1
ATOM 3693 C CA . LEU B 1 87 ? 57.771 119.293 50.067 1.00 66.86 87 LEU B CA 1
ATOM 3694 C C . LEU B 1 87 ? 56.553 120.171 50.417 1.00 64.49 87 LEU B C 1
ATOM 3695 O O . LEU B 1 87 ? 56.544 120.860 51.437 1.00 66.00 87 LEU B O 1
ATOM 3700 N N . PRO B 1 88 ? 55.540 120.192 49.587 1.00 61.84 88 PRO B N 1
ATOM 3701 C CA . PRO B 1 88 ? 54.402 121.057 49.873 1.00 63.50 88 PRO B CA 1
ATOM 3702 C C . PRO B 1 88 ? 53.746 120.640 51.188 1.00 65.80 88 PRO B C 1
ATOM 3703 O O . PRO B 1 88 ? 53.357 119.474 51.435 1.00 65.37 88 PRO B O 1
ATOM 3707 N N . LYS B 1 89 ? 53.678 121.623 52.071 1.00 64.13 89 LYS B N 1
ATOM 3708 C CA . LYS B 1 89 ? 53.068 121.437 53.374 1.00 61.84 89 LYS B CA 1
ATOM 3709 C C . LYS B 1 89 ? 51.533 121.477 53.327 1.00 62.37 89 LYS B C 1
ATOM 3710 O O . LYS B 1 89 ? 50.920 122.381 52.763 1.00 63.51 89 LYS B O 1
ATOM 3716 N N . TYR B 1 90 ? 50.934 120.476 53.964 1.00 62.40 90 TYR B N 1
ATOM 3717 C CA . TYR B 1 90 ? 49.498 120.392 54.203 1.00 59.29 90 TYR B CA 1
ATOM 3718 C C . TYR B 1 90 ? 49.173 120.315 55.709 1.00 60.22 90 TYR B C 1
ATOM 3719 O O . TYR B 1 90 ? 49.958 119.794 56.504 1.00 60.97 90 TYR B O 1
ATOM 3728 N N . ASN B 1 91 ? 48.011 120.864 56.065 1.00 57.99 91 ASN B N 1
ATOM 3729 C CA . ASN B 1 91 ? 47.492 120.780 57.388 1.00 58.08 91 ASN B CA 1
ATOM 3730 C C . ASN B 1 91 ? 46.187 119.986 57.361 1.00 58.82 91 ASN B C 1
ATOM 3731 O O . ASN B 1 91 ? 45.236 120.431 56.805 1.00 60.22 91 ASN B O 1
ATOM 3736 N N . VAL B 1 92 ? 46.140 118.807 57.979 1.00 57.33 92 VAL B N 1
ATOM 3737 C CA . VAL B 1 92 ? 44.971 117.966 57.940 1.00 55.20 92 VAL B CA 1
ATOM 3738 C C . VAL B 1 92 ? 44.436 117.788 59.350 1.00 53.60 92 VAL B C 1
ATOM 3739 O O . VAL B 1 92 ? 45.158 117.448 60.270 1.00 54.51 92 VAL B O 1
ATOM 3743 N N . THR B 1 93 ? 43.160 118.046 59.508 1.00 49.79 93 THR B N 1
ATOM 3744 C CA . THR B 1 93 ? 42.527 117.850 60.780 1.00 50.19 93 THR B CA 1
ATOM 3745 C C . THR B 1 93 ? 41.999 116.414 60.802 1.00 50.85 93 THR B C 1
ATOM 3746 O O . THR B 1 93 ? 41.253 115.975 59.926 1.00 50.25 93 THR B O 1
ATOM 3750 N N . ALA B 1 94 ? 42.382 115.668 61.819 1.00 47.38 94 ALA B N 1
ATOM 3751 C CA . ALA B 1 94 ? 42.133 114.211 61.806 1.00 46.77 94 ALA B CA 1
ATOM 3752 C C . ALA B 1 94 ? 42.146 113.605 63.179 1.00 46.67 94 ALA B C 1
ATOM 3753 O O . ALA B 1 94 ? 43.006 113.817 63.991 1.00 46.11 94 ALA B O 1
ATOM 3755 N N . THR B 1 95 ? 41.145 112.814 63.415 1.00 45.65 95 THR B N 1
ATOM 3756 C CA . THR B 1 95 ? 41.015 112.123 64.667 1.00 45.75 95 THR B CA 1
ATOM 3757 C C . THR B 1 95 ? 41.666 110.797 64.636 1.00 45.99 95 THR B C 1
ATOM 3758 O O . THR B 1 95 ? 41.430 109.990 63.768 1.00 44.62 95 THR B O 1
ATOM 3762 N N . LEU B 1 96 ? 42.494 110.552 65.624 1.00 45.11 96 LEU B N 1
ATOM 3763 C CA . LEU B 1 96 ? 43.035 109.193 65.874 1.00 45.31 96 LEU B CA 1
ATOM 3764 C C . LEU B 1 96 ? 42.238 108.553 66.970 1.00 43.74 96 LEU B C 1
ATOM 3765 O O . LEU B 1 96 ? 42.185 109.083 68.048 1.00 45.95 96 LEU B O 1
ATOM 3770 N N . GLN B 1 97 ? 41.632 107.435 66.690 1.00 40.20 97 GLN B N 1
ATOM 3771 C CA . GLN B 1 97 ? 40.953 106.654 67.642 1.00 41.09 97 GLN B CA 1
ATOM 3772 C C . GLN B 1 97 ? 41.625 105.324 67.662 1.00 43.50 97 GLN B C 1
ATOM 3773 O O . GLN B 1 97 ? 41.754 104.627 66.629 1.00 39.15 97 GLN B O 1
ATOM 3779 N N . CYS B 1 98 ? 41.932 104.894 68.896 1.00 43.11 98 CYS B N 1
ATOM 3780 C CA . CYS B 1 98 ? 42.583 103.582 69.114 1.00 38.52 98 CYS B CA 1
ATOM 3781 C C . CYS B 1 98 ? 41.552 102.547 69.021 1.00 40.59 98 CYS B C 1
ATOM 3782 O O . CYS B 1 98 ? 40.453 102.705 69.538 1.00 41.04 98 CYS B O 1
ATOM 3785 N N . ALA B 1 99 ? 41.898 101.447 68.387 1.00 39.94 99 ALA B N 1
ATOM 3786 C CA . ALA B 1 99 ? 40.943 100.342 68.178 1.00 41.40 99 ALA B CA 1
ATOM 3787 C C . ALA B 1 99 ? 40.537 99.782 69.520 1.00 43.72 99 ALA B C 1
ATOM 3788 O O . ALA B 1 99 ? 39.525 99.157 69.684 1.00 43.06 99 ALA B O 1
ATOM 3790 N N . GLY B 1 100 ? 41.419 99.978 70.508 1.00 43.28 100 GLY B N 1
ATOM 3791 C CA . GLY B 1 100 ? 41.188 99.585 71.897 1.00 41.97 100 GLY B CA 1
ATOM 3792 C C . GLY B 1 100 ? 40.169 100.471 72.661 1.00 44.21 100 GLY B C 1
ATOM 3793 O O . GLY B 1 100 ? 39.714 100.086 73.747 1.00 45.67 100 GLY B O 1
ATOM 3794 N N . ASN B 1 101 ? 39.874 101.685 72.174 1.00 43.04 101 ASN B N 1
ATOM 3795 C CA . ASN B 1 101 ? 38.870 102.573 72.850 1.00 42.21 101 ASN B CA 1
ATOM 3796 C C . ASN B 1 101 ? 37.655 101.803 73.329 1.00 39.91 101 ASN B C 1
ATOM 3797 O O . ASN B 1 101 ? 37.149 100.932 72.673 1.00 41.26 101 ASN B O 1
ATOM 3802 N N . ARG B 1 102 ? 37.277 102.077 74.567 1.00 45.44 102 ARG B N 1
ATOM 3803 C CA . ARG B 1 102 ? 36.120 101.435 75.284 1.00 43.45 102 ARG B CA 1
ATOM 3804 C C . ARG B 1 102 ? 36.197 99.956 75.581 1.00 43.24 102 ARG B C 1
ATOM 3805 O O . ARG B 1 102 ? 35.191 99.258 75.808 1.00 41.94 102 ARG B O 1
ATOM 3813 N N . ARG B 1 103 ? 37.394 99.447 75.586 1.00 45.42 103 ARG B N 1
ATOM 3814 C CA . ARG B 1 103 ? 37.589 98.014 75.798 1.00 45.28 103 ARG B CA 1
ATOM 3815 C C . ARG B 1 103 ? 37.188 97.545 77.187 1.00 45.81 103 ARG B C 1
ATOM 3816 O O . ARG B 1 103 ? 36.632 96.471 77.315 1.00 44.96 103 ARG B O 1
ATOM 3824 N N . THR B 1 104 ? 37.472 98.359 78.206 1.00 47.88 104 THR B N 1
ATOM 3825 C CA . THR B 1 104 ? 37.254 97.929 79.582 1.00 48.83 104 THR B CA 1
ATOM 3826 C C . THR B 1 104 ? 35.775 97.477 79.780 1.00 49.70 104 THR B C 1
ATOM 3827 O O . THR B 1 104 ? 35.489 96.464 80.420 1.00 48.33 104 THR B O 1
ATOM 3831 N N . ALA B 1 105 ? 34.850 98.223 79.179 1.00 50.33 105 ALA B N 1
ATOM 3832 C CA . ALA B 1 105 ? 33.420 97.894 79.327 1.00 47.66 105 ALA B CA 1
ATOM 3833 C C . ALA B 1 105 ? 33.091 96.607 78.672 1.00 47.45 105 ALA B C 1
ATOM 3834 O O . ALA B 1 105 ? 32.142 95.929 79.088 1.00 49.03 105 ALA B O 1
ATOM 3836 N N . MET B 1 106 ? 33.823 96.260 77.606 1.00 47.95 106 MET B N 1
ATOM 3837 C CA . MET B 1 106 ? 33.584 94.932 76.956 1.00 49.72 106 MET B CA 1
ATOM 3838 C C . MET B 1 106 ? 34.097 93.749 77.844 1.00 53.21 106 MET B C 1
ATOM 3839 O O . MET B 1 106 ? 33.597 92.635 77.795 1.00 53.79 106 MET B O 1
ATOM 3844 N N . SER B 1 107 ? 35.129 94.052 78.597 1.00 54.77 107 SER B N 1
ATOM 3845 C CA . SER B 1 107 ? 35.881 93.092 79.416 1.00 56.73 107 SER B CA 1
ATOM 3846 C C . SER B 1 107 ? 35.033 92.745 80.662 1.00 56.53 107 SER B C 1
ATOM 3847 O O . SER B 1 107 ? 34.904 91.536 81.027 1.00 55.61 107 SER B O 1
ATOM 3850 N N . LYS B 1 108 ? 34.436 93.783 81.265 1.00 57.51 108 LYS B N 1
ATOM 3851 C CA . LYS B 1 108 ? 33.440 93.640 82.398 1.00 61.00 108 LYS B CA 1
ATOM 3852 C C . LYS B 1 108 ? 32.406 92.582 82.128 1.00 59.85 108 LYS B C 1
ATOM 3853 O O . LYS B 1 108 ? 31.974 91.890 83.005 1.00 61.24 108 LYS B O 1
ATOM 3859 N N . VAL B 1 109 ? 32.054 92.418 80.872 1.00 59.18 109 VAL B N 1
ATOM 3860 C CA . VAL B 1 109 ? 31.058 91.411 80.511 1.00 58.18 109 VAL B CA 1
ATOM 3861 C C . VAL B 1 109 ? 31.668 90.045 80.343 1.00 57.98 109 VAL B C 1
ATOM 3862 O O . VAL B 1 109 ? 31.080 89.054 80.650 1.00 61.39 109 VAL B O 1
ATOM 3866 N N . ARG B 1 110 ? 32.790 89.988 79.707 1.00 58.71 110 ARG B N 1
ATOM 3867 C CA . ARG B 1 110 ? 33.487 88.695 79.503 1.00 58.45 110 ARG B CA 1
ATOM 3868 C C . ARG B 1 110 ? 34.940 89.141 79.289 1.00 57.32 110 ARG B C 1
ATOM 3869 O O . ARG B 1 110 ? 35.206 90.027 78.479 1.00 55.58 110 ARG B O 1
ATOM 3877 N N . ASN B 1 111 ? 35.822 88.575 80.107 1.00 57.50 111 ASN B N 1
ATOM 3878 C CA . ASN B 1 111 ? 37.163 89.118 80.271 1.00 54.85 111 ASN B CA 1
ATOM 3879 C C . ASN B 1 111 ? 37.983 89.125 78.960 1.00 52.73 111 ASN B C 1
ATOM 3880 O O . ASN B 1 111 ? 37.973 88.204 78.192 1.00 50.18 111 ASN B O 1
ATOM 3885 N N . VAL B 1 112 ? 38.606 90.250 78.716 1.00 52.05 112 VAL B N 1
ATOM 3886 C CA . VAL B 1 112 ? 39.609 90.321 77.651 1.00 54.37 112 VAL B CA 1
ATOM 3887 C C . VAL B 1 112 ? 40.977 90.661 78.211 1.00 52.49 112 VAL B C 1
ATOM 3888 O O . VAL B 1 112 ? 41.144 91.542 79.093 1.00 50.34 112 VAL B O 1
ATOM 3892 N N . ARG B 1 113 ? 41.929 89.938 77.671 1.00 53.84 113 ARG B N 1
ATOM 3893 C CA . ARG B 1 113 ? 43.319 90.265 77.817 1.00 55.50 113 ARG B CA 1
ATOM 3894 C C . ARG B 1 113 ? 43.689 91.513 77.031 1.00 54.94 113 ARG B C 1
ATOM 3895 O O . ARG B 1 113 ? 43.477 91.654 75.818 1.00 55.47 113 ARG B O 1
ATOM 3903 N N . GLY B 1 114 ? 44.256 92.423 77.770 1.00 53.84 114 GLY B N 1
ATOM 3904 C CA . GLY B 1 114 ? 44.839 93.604 77.191 1.00 52.20 114 GLY B CA 1
ATOM 3905 C C . GLY B 1 114 ? 44.764 94.784 78.118 1.00 53.42 114 GLY B C 1
ATOM 3906 O O . GLY B 1 114 ? 44.110 94.747 79.115 1.00 51.29 114 GLY B O 1
ATOM 3907 N N . VAL B 1 115 ? 45.400 95.844 77.691 1.00 54.60 115 VAL B N 1
ATOM 3908 C CA . VAL B 1 115 ? 45.368 97.078 78.390 1.00 52.47 115 VAL B CA 1
ATOM 3909 C C . VAL B 1 115 ? 43.921 97.597 78.400 1.00 53.23 115 VAL B C 1
ATOM 3910 O O . VAL B 1 115 ? 43.205 97.525 77.409 1.00 53.53 115 VAL B O 1
ATOM 3914 N N . GLY B 1 116 ? 43.516 98.078 79.567 1.00 50.25 116 GLY B N 1
ATOM 3915 C CA . GLY B 1 116 ? 42.189 98.627 79.809 1.00 50.05 116 GLY B CA 1
ATOM 3916 C C . GLY B 1 116 ? 42.108 100.029 79.287 1.00 50.67 116 GLY B C 1
ATOM 3917 O O . GLY B 1 116 ? 43.062 100.802 79.345 1.00 54.99 116 GLY B O 1
ATOM 3918 N N . TRP B 1 117 ? 40.967 100.333 78.711 1.00 49.47 117 TRP B N 1
ATOM 3919 C CA . TRP B 1 117 ? 40.663 101.694 78.242 1.00 46.08 117 TRP B CA 1
ATOM 3920 C C . TRP B 1 117 ? 39.232 102.027 78.618 1.00 45.73 117 TRP B C 1
ATOM 3921 O O . TRP B 1 117 ? 38.296 101.192 78.585 1.00 45.29 117 TRP B O 1
ATOM 3932 N N . ASP B 1 118 ? 39.069 103.273 79.000 1.00 46.09 118 ASP B N 1
ATOM 3933 C CA . ASP B 1 118 ? 37.758 103.795 79.211 1.00 49.07 118 ASP B CA 1
ATOM 3934 C C . ASP B 1 118 ? 37.307 104.373 77.799 1.00 50.84 118 ASP B C 1
ATOM 3935 O O . ASP B 1 118 ? 37.405 103.730 76.732 1.00 49.77 118 ASP B O 1
ATOM 3940 N N . VAL B 1 119 ? 36.875 105.599 77.797 1.00 48.51 119 VAL B N 1
ATOM 3941 C CA . VAL B 1 119 ? 36.045 106.130 76.723 1.00 47.79 119 VAL B CA 1
ATOM 3942 C C . VAL B 1 119 ? 36.891 107.205 75.961 1.00 47.22 119 VAL B C 1
ATOM 3943 O O . VAL B 1 119 ? 36.477 107.807 75.015 1.00 47.65 119 VAL B O 1
ATOM 3947 N N . SER B 1 120 ? 38.114 107.423 76.421 1.00 46.22 120 SER B N 1
ATOM 3948 C CA . SER B 1 120 ? 39.008 108.482 75.955 1.00 46.10 120 SER B CA 1
ATOM 3949 C C . SER B 1 120 ? 40.299 108.049 75.243 1.00 45.28 120 SER B C 1
ATOM 3950 O O . SER B 1 120 ? 41.278 108.787 75.192 1.00 43.67 120 SER B O 1
ATOM 3953 N N . ALA B 1 121 ? 40.321 106.874 74.662 1.00 44.78 121 ALA B N 1
ATOM 3954 C CA . ALA B 1 121 ? 41.431 106.464 73.805 1.00 45.66 121 ALA B CA 1
ATOM 3955 C C . ALA B 1 121 ? 41.205 106.996 72.387 1.00 45.83 121 ALA B C 1
ATOM 3956 O O . ALA B 1 121 ? 41.050 106.251 71.384 1.00 45.72 121 ALA B O 1
ATOM 3958 N N . ILE B 1 122 ? 41.168 108.318 72.356 1.00 45.81 122 ILE B N 1
ATOM 3959 C CA . ILE B 1 122 ? 40.773 109.067 71.171 1.00 44.69 122 ILE B CA 1
ATOM 3960 C C . ILE B 1 122 ? 41.116 110.472 71.303 1.00 46.62 122 ILE B C 1
ATOM 3961 O O . ILE B 1 122 ? 41.050 111.043 72.389 1.00 47.87 122 ILE B O 1
ATOM 3966 N N . GLY B 1 123 ? 41.465 111.058 70.172 1.00 44.46 123 GLY B N 1
ATOM 3967 C CA . GLY B 1 123 ? 41.927 112.462 70.149 1.00 43.26 123 GLY B CA 1
ATOM 3968 C C . GLY B 1 123 ? 41.918 113.041 68.759 1.00 46.35 123 GLY B C 1
ATOM 3969 O O . GLY B 1 123 ? 42.028 112.326 67.759 1.00 46.87 123 GLY B O 1
ATOM 3970 N N . ASN B 1 124 ? 41.713 114.343 68.738 1.00 47.56 124 ASN B N 1
ATOM 3971 C CA . ASN B 1 124 ? 41.562 115.132 67.501 1.00 46.77 124 ASN B CA 1
ATOM 3972 C C . ASN B 1 124 ? 42.619 116.195 67.410 1.00 48.23 124 ASN B C 1
ATOM 3973 O O . ASN B 1 124 ? 42.809 116.954 68.348 1.00 48.20 124 ASN B O 1
ATOM 3978 N N . ALA B 1 125 ? 43.336 116.195 66.284 1.00 49.05 125 ALA B N 1
ATOM 3979 C CA . ALA B 1 125 ? 44.417 117.139 66.116 1.00 49.38 125 ALA B CA 1
ATOM 3980 C C . ALA B 1 125 ? 44.563 117.628 64.698 1.00 50.71 125 ALA B C 1
ATOM 3981 O O . ALA B 1 125 ? 44.032 117.042 63.766 1.00 50.84 125 ALA B O 1
ATOM 3983 N N . VAL B 1 126 ? 45.298 118.729 64.586 1.00 51.00 126 VAL B N 1
ATOM 3984 C CA . VAL B 1 126 ? 45.713 119.302 63.308 1.00 50.37 126 VAL B CA 1
ATOM 3985 C C . VAL B 1 126 ? 47.123 118.824 63.047 1.00 51.63 126 VAL B C 1
ATOM 3986 O O . VAL B 1 126 ? 48.062 119.155 63.743 1.00 54.32 126 VAL B O 1
ATOM 3990 N N . TRP B 1 127 ? 47.249 118.032 62.015 1.00 51.57 127 TRP B N 1
ATOM 3991 C CA . TRP B 1 127 ? 48.523 117.393 61.686 1.00 49.93 127 TRP B CA 1
ATOM 3992 C C . TRP B 1 127 ? 49.171 118.215 60.554 1.00 52.00 127 TRP B C 1
ATOM 3993 O O . TRP B 1 127 ? 48.554 118.553 59.542 1.00 52.61 127 TRP B O 1
ATOM 4004 N N . GLY B 1 128 ? 50.423 118.552 60.748 1.00 50.48 128 GLY B N 1
ATOM 4005 C CA . GLY B 1 128 ? 51.173 119.249 59.714 1.00 49.17 128 GLY B CA 1
ATOM 4006 C C . GLY B 1 128 ? 52.244 118.409 59.081 1.00 50.51 128 GLY B C 1
ATOM 4007 O O . GLY B 1 128 ? 53.122 117.931 59.752 1.00 52.83 128 GLY B O 1
ATOM 4008 N N . GLY B 1 129 ? 52.196 118.255 57.786 1.00 49.64 129 GLY B N 1
ATOM 4009 C CA . GLY B 1 129 ? 53.347 117.704 57.121 1.00 49.29 129 GLY B CA 1
ATOM 4010 C C . GLY B 1 129 ? 53.235 117.571 55.621 1.00 52.65 129 GLY B C 1
ATOM 4011 O O . GLY B 1 129 ? 52.496 118.309 54.960 1.00 53.70 129 GLY B O 1
ATOM 4012 N N . ALA B 1 130 ? 53.947 116.579 55.105 1.00 52.28 130 ALA B N 1
ATOM 4013 C CA . ALA B 1 130 ? 53.991 116.332 53.678 1.00 52.30 130 ALA B CA 1
ATOM 4014 C C . ALA B 1 130 ? 53.036 115.211 53.287 1.00 53.32 130 ALA B C 1
ATOM 4015 O O . ALA B 1 130 ? 52.915 114.243 53.965 1.00 55.39 130 ALA B O 1
ATOM 4017 N N . LYS B 1 131 ? 52.374 115.349 52.166 1.00 53.16 131 LYS B N 1
ATOM 4018 C CA . LYS B 1 131 ? 51.569 114.269 51.673 1.00 53.31 131 LYS B CA 1
ATOM 4019 C C . LYS B 1 131 ? 52.463 113.126 51.151 1.00 54.85 131 LYS B C 1
ATOM 4020 O O . LYS B 1 131 ? 53.447 113.336 50.490 1.00 56.59 131 LYS B O 1
ATOM 4026 N N . LEU B 1 132 ? 52.103 111.920 51.556 1.00 57.02 132 LEU B N 1
ATOM 4027 C CA . LEU B 1 132 ? 52.764 110.665 51.171 1.00 56.13 132 LEU B CA 1
ATOM 4028 C C . LEU B 1 132 ? 52.670 110.433 49.648 1.00 57.45 132 LEU B C 1
ATOM 4029 O O . LEU B 1 132 ? 53.538 109.847 49.060 1.00 58.77 132 LEU B O 1
ATOM 4034 N N . ALA B 1 133 ? 51.586 110.869 49.046 1.00 56.97 133 ALA B N 1
ATOM 4035 C CA . ALA B 1 133 ? 51.458 110.752 47.619 1.00 59.79 133 ALA B CA 1
ATOM 4036 C C . ALA B 1 133 ? 52.579 111.554 46.910 1.00 61.91 133 ALA B C 1
ATOM 4037 O O . ALA B 1 133 ? 53.183 111.053 45.954 1.00 62.18 133 ALA B O 1
ATOM 4039 N N . ASP B 1 134 ? 52.878 112.744 47.432 1.00 62.09 134 ASP B N 1
ATOM 4040 C CA . ASP B 1 134 ? 53.938 113.641 46.915 1.00 61.75 134 ASP B CA 1
ATOM 4041 C C . ASP B 1 134 ? 55.289 112.975 47.040 1.00 63.17 134 ASP B C 1
ATOM 4042 O O . ASP B 1 134 ? 56.026 112.903 46.082 1.00 64.93 134 ASP B O 1
ATOM 4047 N N . VAL B 1 135 ? 55.559 112.438 48.216 1.00 63.67 135 VAL B N 1
ATOM 4048 C CA . VAL B 1 135 ? 56.802 111.686 48.505 1.00 61.21 135 VAL B CA 1
ATOM 4049 C C . VAL B 1 135 ? 56.991 110.475 47.600 1.00 63.06 135 VAL B C 1
ATOM 4050 O O . VAL B 1 135 ? 58.110 110.120 47.288 1.00 63.78 135 VAL B O 1
ATOM 4054 N N . LEU B 1 136 ? 55.911 109.821 47.207 1.00 64.47 136 LEU B N 1
ATOM 4055 C CA . LEU B 1 136 ? 56.022 108.623 46.358 1.00 66.38 136 LEU B CA 1
ATOM 4056 C C . LEU B 1 136 ? 56.217 108.971 44.845 1.00 67.27 136 LEU B C 1
ATOM 4057 O O . LEU B 1 136 ? 56.834 108.225 44.080 1.00 66.19 136 LEU B O 1
ATOM 4062 N N . GLU B 1 137 ? 55.560 110.051 44.433 1.00 69.41 137 GLU B N 1
ATOM 4063 C CA . GLU B 1 137 ? 55.796 110.720 43.145 1.00 70.54 137 GLU B CA 1
ATOM 4064 C C . GLU B 1 137 ? 57.315 111.033 42.990 1.00 70.92 137 GLU B C 1
ATOM 4065 O O . GLU B 1 137 ? 57.953 110.696 42.015 1.00 70.45 137 GLU B O 1
ATOM 4071 N N . LEU B 1 138 ? 57.893 111.584 44.029 1.00 69.00 138 LEU B N 1
ATOM 4072 C CA . LEU B 1 138 ? 59.326 111.823 44.080 1.00 70.20 138 LEU B CA 1
ATOM 4073 C C . LEU B 1 138 ? 60.178 110.577 43.755 1.00 70.27 138 LEU B C 1
ATOM 4074 O O . LEU B 1 138 ? 61.297 110.681 43.326 1.00 73.78 138 LEU B O 1
ATOM 4079 N N . VAL B 1 139 ? 59.649 109.398 43.936 1.00 70.19 139 VAL B N 1
ATOM 4080 C CA . VAL B 1 139 ? 60.450 108.196 43.781 1.00 70.48 139 VAL B CA 1
ATOM 4081 C C . VAL B 1 139 ? 59.960 107.338 42.622 1.00 69.49 139 VAL B C 1
ATOM 4082 O O . VAL B 1 139 ? 60.271 106.145 42.493 1.00 69.64 139 VAL B O 1
ATOM 4086 N N . GLY B 1 140 ? 59.181 107.978 41.771 1.00 66.96 140 GLY B N 1
ATOM 4087 C CA . GLY B 1 140 ? 58.807 107.432 40.488 1.00 67.34 140 GLY B CA 1
ATOM 4088 C C . GLY B 1 140 ? 57.483 106.716 40.464 1.00 68.88 140 GLY B C 1
ATOM 4089 O O . GLY B 1 140 ? 57.165 106.008 39.547 1.00 68.34 140 GLY B O 1
ATOM 4090 N N . ILE B 1 141 ? 56.690 106.880 41.507 1.00 71.13 141 ILE B N 1
ATOM 4091 C CA . ILE B 1 141 ? 55.333 106.267 41.566 1.00 69.40 141 ILE B CA 1
ATOM 4092 C C . ILE B 1 141 ? 54.296 107.341 41.470 1.00 68.92 141 ILE B C 1
ATOM 4093 O O . ILE B 1 141 ? 54.127 108.145 42.387 1.00 71.10 141 ILE B O 1
ATOM 4098 N N . PRO B 1 142 ? 53.626 107.416 40.336 1.00 69.12 142 PRO B N 1
ATOM 4099 C CA . PRO B 1 142 ? 52.722 108.558 40.110 1.00 68.39 142 PRO B CA 1
ATOM 4100 C C . PRO B 1 142 ? 51.452 108.459 40.952 1.00 68.41 142 PRO B C 1
ATOM 4101 O O . PRO B 1 142 ? 51.077 107.392 41.431 1.00 66.93 142 PRO B O 1
ATOM 4105 N N . LYS B 1 143 ? 50.803 109.599 41.103 1.00 66.56 143 LYS B N 1
ATOM 4106 C CA . LYS B 1 143 ? 49.557 109.677 41.821 1.00 64.54 143 LYS B CA 1
ATOM 4107 C C . LYS B 1 143 ? 48.483 108.777 41.199 1.00 66.61 143 LYS B C 1
ATOM 4108 O O . LYS B 1 143 ? 48.494 108.518 40.038 1.00 70.52 143 LYS B O 1
ATOM 4114 N N . LEU B 1 144 ? 47.571 108.272 42.014 1.00 66.78 144 LEU B N 1
ATOM 4115 C CA . LEU B 1 144 ? 46.443 107.393 41.581 1.00 66.27 144 LEU B CA 1
ATOM 4116 C C . LEU B 1 144 ? 46.767 106.040 40.990 1.00 66.43 144 LEU B C 1
ATOM 4117 O O . LEU B 1 144 ? 45.981 105.433 40.273 1.00 68.30 144 LEU B O 1
ATOM 4122 N N . THR B 1 145 ? 47.919 105.542 41.364 1.00 66.45 145 THR B N 1
ATOM 4123 C CA . THR B 1 145 ? 48.360 104.166 41.079 1.00 65.70 145 THR B CA 1
ATOM 4124 C C . THR B 1 145 ? 47.905 103.090 42.082 1.00 64.19 145 THR B C 1
ATOM 4125 O O . THR B 1 145 ? 48.112 103.229 43.258 1.00 65.39 145 THR B O 1
ATOM 4129 N N . ALA B 1 146 ? 47.421 101.967 41.574 1.00 62.94 146 ALA B N 1
ATOM 4130 C CA . ALA B 1 146 ? 47.045 100.815 42.379 1.00 62.25 146 ALA B CA 1
ATOM 4131 C C . ALA B 1 146 ? 48.159 99.770 42.441 1.00 63.67 146 ALA B C 1
ATOM 4132 O O . ALA B 1 146 ? 48.379 99.082 43.434 1.00 64.72 146 ALA B O 1
ATOM 4134 N N . SER B 1 147 ? 48.825 99.611 41.321 1.00 66.10 147 SER B N 1
ATOM 4135 C CA . SER B 1 147 ? 50.003 98.749 41.185 1.00 65.21 147 SER B CA 1
ATOM 4136 C C . SER B 1 147 ? 50.940 99.266 40.118 1.00 66.84 147 SER B C 1
ATOM 4137 O O . SER B 1 147 ? 50.560 100.032 39.268 1.00 67.21 147 SER B O 1
ATOM 4140 N N . THR B 1 148 ? 52.192 98.849 40.234 1.00 68.03 148 THR B N 1
ATOM 4141 C CA . THR B 1 148 ? 53.227 99.214 39.287 1.00 68.13 148 THR B CA 1
ATOM 4142 C C . THR B 1 148 ? 53.736 98.002 3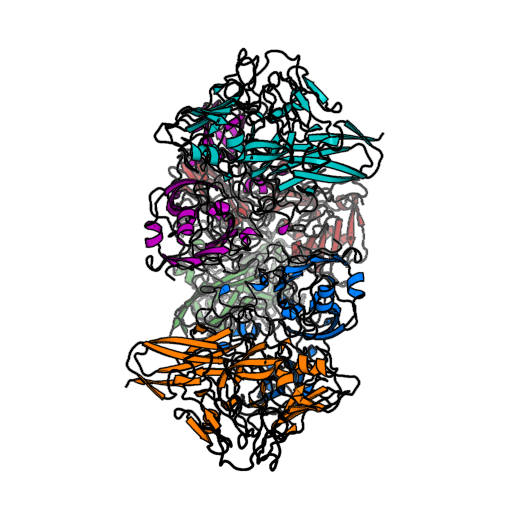8.544 1.00 70.84 148 THR B C 1
ATOM 4143 O O . THR B 1 148 ? 53.598 96.879 38.990 1.00 70.18 148 THR B O 1
ATOM 4147 N N . ASN B 1 149 ? 54.415 98.298 37.435 1.00 74.06 149 ASN B N 1
ATOM 4148 C CA . ASN B 1 149 ? 55.150 97.288 36.597 1.00 73.28 149 ASN B CA 1
ATOM 4149 C C . ASN B 1 149 ? 56.202 96.465 37.423 1.00 72.62 149 ASN B C 1
ATOM 4150 O O . ASN B 1 149 ? 56.356 95.285 37.194 1.00 74.48 149 ASN B O 1
ATOM 4155 N N . LEU B 1 150 ? 56.837 97.082 38.435 1.00 71.89 150 LEU B N 1
ATOM 4156 C CA . LEU B 1 150 ? 57.757 96.367 39.381 1.00 70.52 150 LEU B CA 1
ATOM 4157 C C . LEU B 1 150 ? 57.065 95.427 40.417 1.00 70.15 150 LEU B C 1
ATOM 4158 O O . LEU B 1 150 ? 57.730 94.762 41.257 1.00 69.07 150 LEU B O 1
ATOM 4163 N N . GLY B 1 151 ? 55.731 95.348 40.363 1.00 68.57 151 GLY B N 1
ATOM 4164 C CA . GLY B 1 151 ? 54.967 94.488 41.265 1.00 67.44 151 GLY B CA 1
ATOM 4165 C C . GLY B 1 151 ? 54.478 95.090 42.589 1.00 67.07 151 GLY B C 1
ATOM 4166 O O . GLY B 1 151 ? 53.952 94.388 43.442 1.00 65.06 151 GLY B O 1
ATOM 4167 N N . ALA B 1 152 ? 54.639 96.402 42.743 1.00 64.18 152 ALA B N 1
ATOM 4168 C CA . ALA B 1 152 ? 54.272 97.116 43.975 1.00 63.38 152 ALA B CA 1
ATOM 4169 C C . ALA B 1 152 ? 52.763 97.255 44.121 1.00 63.53 152 ALA B C 1
ATOM 4170 O O . ALA B 1 152 ? 52.115 97.679 43.196 1.00 63.63 152 ALA B O 1
ATOM 4172 N N . ARG B 1 153 ? 52.259 96.919 45.310 1.00 62.45 153 ARG B N 1
ATOM 4173 C CA . ARG B 1 153 ? 50.809 96.922 45.694 1.00 62.39 153 ARG B CA 1
ATOM 4174 C C . ARG B 1 153 ? 50.478 97.497 47.077 1.00 59.01 153 ARG B C 1
ATOM 4175 O O . ARG B 1 153 ? 49.316 97.800 47.373 1.00 57.07 153 ARG B O 1
ATOM 4183 N N . HIS B 1 154 ? 51.499 97.603 47.919 1.00 58.59 154 HIS B N 1
ATOM 4184 C CA . HIS B 1 154 ? 51.412 98.047 49.329 1.00 55.90 154 HIS B CA 1
ATOM 4185 C C . HIS B 1 154 ? 52.605 98.892 49.729 1.00 55.61 154 HIS B C 1
ATOM 4186 O O . HIS B 1 154 ? 53.672 98.782 49.149 1.00 55.02 154 HIS B O 1
ATOM 4193 N N . VAL B 1 155 ? 52.386 99.719 50.757 1.00 53.44 155 VAL B N 1
ATOM 4194 C CA . VAL B 1 155 ? 53.410 100.595 51.344 1.00 52.00 155 VAL B CA 1
ATOM 4195 C C . VAL B 1 155 ? 53.499 100.334 52.826 1.00 51.08 155 VAL B C 1
ATOM 4196 O O . VAL B 1 155 ? 52.514 100.526 53.523 1.00 51.46 155 VAL B O 1
ATOM 4200 N N . GLU B 1 156 ? 54.668 99.898 53.302 1.00 50.98 156 GLU B N 1
ATOM 4201 C CA . GLU B 1 156 ? 54.905 99.460 54.719 1.00 49.90 156 GLU B CA 1
ATOM 4202 C C . GLU B 1 156 ? 55.682 100.508 55.477 1.00 52.12 156 GLU B C 1
ATOM 4203 O O . GLU B 1 156 ? 56.667 100.976 55.042 1.00 51.61 156 GLU B O 1
ATOM 4209 N N . PHE B 1 157 ? 55.204 100.875 56.637 1.00 50.72 157 PHE B N 1
ATOM 4210 C CA . PHE B 1 157 ? 55.849 101.904 57.426 1.00 48.34 157 PHE B CA 1
ATOM 4211 C C . PHE B 1 157 ? 56.488 101.172 58.585 1.00 46.86 157 PHE B C 1
ATOM 4212 O O . PHE B 1 157 ? 55.855 100.473 59.280 1.00 49.42 157 PHE B O 1
ATOM 4220 N N . VAL B 1 158 ? 57.770 101.364 58.736 1.00 46.30 158 VAL B N 1
ATOM 4221 C CA . VAL B 1 158 ? 58.561 100.674 59.733 1.00 47.54 158 VAL B CA 1
ATOM 4222 C C . VAL B 1 158 ? 59.128 101.658 60.729 1.00 48.65 158 VAL B C 1
ATOM 4223 O O . VAL B 1 158 ? 59.768 102.650 60.356 1.00 50.33 158 VAL B O 1
ATOM 4227 N N . SER B 1 159 ? 58.971 101.353 62.003 1.00 47.30 159 SER B N 1
ATOM 4228 C CA . SER B 1 159 ? 59.456 102.291 63.017 1.00 48.35 159 SER B CA 1
ATOM 4229 C C . SER B 1 159 ? 60.935 102.005 63.373 1.00 50.16 159 SER B C 1
ATOM 4230 O O . SER B 1 159 ? 61.572 101.084 62.911 1.00 51.13 159 SER B O 1
ATOM 4233 N N . VAL B 1 160 ? 61.422 102.812 64.272 1.00 50.79 160 VAL B N 1
ATOM 4234 C CA . VAL B 1 160 ? 62.729 102.623 64.851 1.00 52.51 160 VAL B CA 1
ATOM 4235 C C . VAL B 1 160 ? 62.631 102.142 66.319 1.00 53.46 160 VAL B C 1
ATOM 4236 O O . VAL B 1 160 ? 63.649 101.940 66.986 1.00 56.02 160 VAL B O 1
ATOM 4240 N N . ASP B 1 161 ? 61.418 101.939 66.821 1.00 52.44 161 ASP B N 1
ATOM 4241 C CA . ASP B 1 161 ? 61.226 101.493 68.178 1.00 50.69 161 ASP B CA 1
ATOM 4242 C C . ASP B 1 161 ? 61.476 100.036 68.352 1.00 51.57 161 ASP B C 1
ATOM 4243 O O . ASP B 1 161 ? 61.780 99.356 67.414 1.00 53.49 161 ASP B O 1
ATOM 4248 N N . ARG B 1 162 ? 61.286 99.544 69.576 1.00 53.41 162 ARG B N 1
ATOM 4249 C CA . ARG B 1 162 ? 61.537 98.139 69.961 1.00 51.97 162 ARG B CA 1
ATOM 4250 C C . ARG B 1 162 ? 60.455 97.571 70.806 1.00 52.58 162 ARG B C 1
ATOM 4251 O O . ARG B 1 162 ? 60.262 97.957 71.931 1.00 53.55 162 ARG B O 1
ATOM 4259 N N . CYS B 1 163 ? 59.807 96.539 70.292 1.00 51.60 163 CYS B N 1
ATOM 4260 C CA . CYS B 1 163 ? 58.635 95.908 70.928 1.00 52.41 163 CYS B CA 1
ATOM 4261 C C . CYS B 1 163 ? 58.846 94.436 71.327 1.00 49.36 163 CYS B C 1
ATOM 4262 O O . CYS B 1 163 ? 59.136 93.602 70.498 1.00 48.49 163 CYS B O 1
ATOM 4265 N N . LYS B 1 164 ? 58.521 94.103 72.575 1.00 49.55 164 LYS B N 1
ATOM 4266 C CA . LYS B 1 164 ? 58.557 92.728 73.054 1.00 54.05 164 LYS B CA 1
ATOM 4267 C C . LYS B 1 164 ? 57.927 91.710 72.037 1.00 55.16 164 LYS B C 1
ATOM 4268 O O . LYS B 1 164 ? 58.503 90.625 71.795 1.00 53.21 164 LYS B O 1
ATOM 4274 N N . GLU B 1 165 ? 56.788 92.090 71.443 1.00 54.20 165 GLU B N 1
ATOM 4275 C CA . GLU B 1 165 ? 56.017 91.264 70.539 1.00 53.14 165 GLU B CA 1
ATOM 4276 C C . GLU B 1 165 ? 56.749 90.858 69.272 1.00 53.13 165 GLU B C 1
ATOM 4277 O O . GLU B 1 165 ? 56.518 89.786 68.685 1.00 55.56 165 GLU B O 1
ATOM 4283 N N . GLU B 1 166 ? 57.613 91.759 68.836 1.00 50.46 166 GLU B N 1
ATOM 4284 C CA . GLU B 1 166 ? 58.515 91.501 67.719 1.00 52.52 166 GLU B CA 1
ATOM 4285 C C . GLU B 1 166 ? 59.986 91.114 68.194 1.00 53.89 166 GLU B C 1
ATOM 4286 O O . GLU B 1 166 ? 60.992 91.230 67.456 1.00 52.04 166 GLU B O 1
ATOM 4292 N N . ASN B 1 167 ? 60.084 90.714 69.461 1.00 52.96 167 ASN B N 1
ATOM 4293 C CA . ASN B 1 167 ? 61.297 90.223 70.023 1.00 51.68 167 ASN B CA 1
ATOM 4294 C C . ASN B 1 167 ? 62.417 91.225 69.951 1.00 51.33 167 ASN B C 1
ATOM 4295 O O . ASN B 1 167 ? 63.581 90.875 69.675 1.00 51.42 167 ASN B O 1
ATOM 4300 N N . GLY B 1 168 ? 62.073 92.462 70.208 1.00 47.24 168 GLY B N 1
ATOM 4301 C CA . GLY B 1 168 ? 63.013 93.576 70.174 1.00 47.23 168 GLY B CA 1
ATOM 4302 C C . GLY B 1 168 ? 63.028 94.359 68.824 1.00 50.45 168 GLY B C 1
ATOM 4303 O O . GLY B 1 168 ? 63.696 95.353 68.661 1.00 51.03 168 GLY B O 1
ATOM 4304 N N . GLY B 1 169 ? 62.286 93.859 67.835 1.00 50.13 169 GLY B N 1
ATOM 4305 C CA . GLY B 1 169 ? 62.164 94.539 66.540 1.00 46.26 169 GLY B CA 1
ATOM 4306 C C . GLY B 1 169 ? 61.146 95.685 66.538 1.00 47.51 169 GLY B C 1
ATOM 4307 O O . GLY B 1 169 ? 60.468 95.936 67.564 1.00 47.10 169 GLY B O 1
ATOM 4308 N N . PRO B 1 170 ? 61.060 96.416 65.420 1.00 45.60 170 PRO B N 1
ATOM 4309 C CA . PRO B 1 170 ? 60.106 97.571 65.287 1.00 44.61 170 PRO B CA 1
ATOM 4310 C C . PRO B 1 170 ? 58.628 97.337 64.946 1.00 46.33 170 PRO B C 1
ATOM 4311 O O . PRO B 1 170 ? 58.274 96.384 64.289 1.00 46.38 170 PRO B O 1
ATOM 4315 N N . TYR B 1 171 ? 57.813 98.265 65.465 1.00 46.31 171 TYR B N 1
ATOM 4316 C CA . TYR B 1 171 ? 56.383 98.401 65.155 1.00 44.52 171 TYR B CA 1
ATOM 4317 C C . TYR B 1 171 ? 56.325 98.691 63.640 1.00 45.37 171 TYR B C 1
ATOM 4318 O O . TYR B 1 171 ? 57.143 99.437 63.132 1.00 46.51 171 TYR B O 1
ATOM 4327 N N . LYS B 1 172 ? 55.375 98.062 62.967 1.00 45.54 172 LYS B N 1
ATOM 4328 C CA . LYS B 1 172 ? 55.172 98.247 61.540 1.00 44.44 172 LYS B CA 1
ATOM 4329 C C . LYS B 1 172 ? 53.684 98.240 61.208 1.00 46.03 172 LYS B C 1
ATOM 4330 O O . LYS B 1 172 ? 52.883 97.558 61.864 1.00 46.22 172 LYS B O 1
ATOM 4336 N N . ALA B 1 173 ? 53.336 98.922 60.110 1.00 45.11 173 ALA B N 1
ATOM 4337 C CA . ALA B 1 173 ? 52.002 98.787 59.491 1.00 44.07 173 ALA B CA 1
ATOM 4338 C C . ALA B 1 173 ? 52.076 98.937 58.035 1.00 45.47 173 ALA B C 1
ATOM 4339 O O . ALA B 1 173 ? 53.038 99.469 57.527 1.00 46.59 173 ALA B O 1
ATOM 4341 N N . SER B 1 174 ? 51.018 98.554 57.337 1.00 45.06 174 SER B N 1
ATOM 4342 C CA . SER B 1 174 ? 50.943 98.874 55.929 1.00 44.70 174 SER B CA 1
ATOM 4343 C C . SER B 1 174 ? 49.573 99.278 55.454 1.00 46.75 174 SER B C 1
ATOM 4344 O O . SER B 1 174 ? 48.556 98.991 56.103 1.00 44.19 174 SER B O 1
ATOM 4347 N N . ILE B 1 175 ? 49.602 99.986 54.319 1.00 46.08 175 ILE B N 1
ATOM 4348 C CA . ILE B 1 175 ? 48.375 100.365 53.554 1.00 45.32 175 ILE B CA 1
ATOM 4349 C C . ILE B 1 175 ? 48.576 100.069 52.098 1.00 45.99 175 ILE B C 1
ATOM 4350 O O . ILE B 1 175 ? 49.703 99.888 51.642 1.00 46.38 175 ILE B O 1
ATOM 4355 N N . THR B 1 176 ? 47.464 100.056 51.363 1.00 46.88 176 THR B N 1
ATOM 4356 C CA . THR B 1 176 ? 47.553 99.805 49.931 1.00 45.33 176 THR B CA 1
ATOM 4357 C C . THR B 1 176 ? 48.239 100.977 49.241 1.00 48.69 176 THR B C 1
ATOM 4358 O O . THR B 1 176 ? 48.203 102.135 49.701 1.00 47.14 176 THR B O 1
ATOM 4362 N N . LEU B 1 177 ? 48.860 100.639 48.113 1.00 50.90 177 LEU B N 1
ATOM 4363 C CA . LEU B 1 177 ? 49.426 101.643 47.181 1.00 52.92 177 LEU B CA 1
ATOM 4364 C C . LEU B 1 177 ? 48.339 102.666 46.713 1.00 52.62 177 LEU B C 1
ATOM 4365 O O . LEU B 1 177 ? 48.552 103.937 46.776 1.00 50.45 177 LEU B O 1
ATOM 4370 N N . SER B 1 178 ? 47.159 102.119 46.380 1.00 52.39 178 SER B N 1
ATOM 4371 C CA . SER B 1 178 ? 45.929 102.973 46.140 1.00 52.95 178 SER B CA 1
ATOM 4372 C C . SER B 1 178 ? 45.699 104.063 47.164 1.00 54.83 178 SER B C 1
ATOM 4373 O O . SER B 1 178 ? 45.619 105.216 46.816 1.00 57.85 178 SER B O 1
ATOM 4376 N N . GLN B 1 179 ? 45.604 103.679 48.434 1.00 53.01 179 GLN B N 1
ATOM 4377 C CA . GLN B 1 179 ? 45.409 104.663 49.485 1.00 53.66 179 GLN B CA 1
ATOM 4378 C C . GLN B 1 179 ? 46.610 105.617 49.633 1.00 52.50 179 GLN B C 1
ATOM 4379 O O . GLN B 1 179 ? 46.482 106.783 49.894 1.00 51.71 179 GLN B O 1
ATOM 4385 N N . ALA B 1 180 ? 47.794 105.098 49.411 1.00 53.66 180 ALA B N 1
ATOM 4386 C CA . ALA B 1 180 ? 49.041 105.840 49.671 1.00 55.59 180 ALA B CA 1
ATOM 4387 C C . ALA B 1 180 ? 49.275 106.928 48.694 1.00 56.74 180 ALA B C 1
ATOM 4388 O O . ALA B 1 180 ? 49.954 107.895 48.938 1.00 57.51 180 ALA B O 1
ATOM 4390 N N . THR B 1 181 ? 48.653 106.743 47.552 1.00 58.23 181 THR B N 1
ATOM 4391 C CA . THR B 1 181 ? 49.034 107.417 46.324 1.00 57.88 181 THR B CA 1
ATOM 4392 C C . THR B 1 181 ? 47.934 108.304 45.835 1.00 59.45 181 THR B C 1
ATOM 4393 O O . THR B 1 181 ? 48.090 109.076 44.857 1.00 58.46 181 THR B O 1
ATOM 4397 N N . ASN B 1 182 ? 46.804 108.165 46.518 1.00 59.41 182 ASN B N 1
ATOM 4398 C CA . ASN B 1 182 ? 45.645 109.040 46.343 1.00 59.31 182 ASN B CA 1
ATOM 4399 C C . ASN B 1 182 ? 45.658 110.279 47.311 1.00 59.46 182 ASN B C 1
ATOM 4400 O O . ASN B 1 182 ? 45.495 110.143 48.520 1.00 59.21 182 ASN B O 1
ATOM 4405 N N . PRO B 1 183 ? 45.931 111.454 46.793 1.00 60.72 183 PRO B N 1
ATOM 4406 C CA . PRO B 1 183 ? 46.075 112.622 47.651 1.00 61.74 183 PRO B CA 1
ATOM 4407 C C . PRO B 1 183 ? 44.784 113.033 48.362 1.00 60.87 183 PRO B C 1
ATOM 4408 O O . PRO B 1 183 ? 44.821 113.741 49.350 1.00 59.98 183 PRO B O 1
ATOM 4412 N N . GLU B 1 184 ? 43.665 112.598 47.860 1.00 59.02 184 GLU B N 1
ATOM 4413 C CA . GLU B 1 184 ? 42.392 112.830 48.523 1.00 61.48 184 GLU B CA 1
ATOM 4414 C C . GLU B 1 184 ? 42.206 112.004 49.855 1.00 59.74 184 GLU B C 1
ATOM 4415 O O . GLU B 1 184 ? 41.345 112.320 50.658 1.00 60.17 184 GLU B O 1
ATOM 4421 N N . ALA B 1 185 ? 42.933 110.919 50.019 1.00 55.79 185 ALA B N 1
ATOM 4422 C CA . ALA B 1 185 ? 42.987 110.120 51.250 1.00 54.76 185 ALA B CA 1
ATOM 4423 C C . ALA B 1 185 ? 43.893 110.729 52.351 1.00 54.36 185 ALA B C 1
ATOM 4424 O O . ALA B 1 185 ? 43.947 110.222 53.450 1.00 53.39 185 ALA B O 1
ATOM 4426 N N . ASP B 1 186 ? 44.623 111.784 52.003 1.00 53.96 186 ASP B N 1
ATOM 4427 C CA . ASP B 1 186 ? 45.344 112.645 52.949 1.00 52.07 186 ASP B CA 1
ATOM 4428 C C . ASP B 1 186 ? 46.349 111.938 53.861 1.00 51.55 186 ASP B C 1
ATOM 4429 O O . ASP B 1 186 ? 46.589 112.357 54.983 1.00 50.70 186 ASP B O 1
ATOM 4434 N N . VAL B 1 187 ? 46.920 110.859 53.383 1.00 50.40 187 VAL B N 1
ATOM 4435 C CA . VAL B 1 187 ? 47.917 110.168 54.158 1.00 48.43 187 VAL B CA 1
ATOM 4436 C C . VAL B 1 187 ? 49.142 111.121 54.227 1.00 51.88 187 VAL B C 1
ATOM 4437 O O . VAL B 1 187 ? 49.589 111.723 53.245 1.00 52.40 187 VAL B O 1
ATOM 4441 N N . LEU B 1 188 ? 49.585 111.327 55.440 1.00 52.00 188 LEU B N 1
ATOM 4442 C CA . LEU B 1 188 ? 50.517 112.398 55.735 1.00 53.21 188 LEU B CA 1
ATOM 4443 C C . LEU B 1 188 ? 51.732 111.904 56.453 1.00 53.12 188 LEU B C 1
ATOM 4444 O O . LEU B 1 188 ? 51.616 111.113 57.356 1.00 51.54 188 LEU B O 1
ATOM 4449 N N . LEU B 1 189 ? 52.888 112.387 56.056 1.00 54.28 189 LEU B N 1
ATOM 4450 C CA . LEU B 1 189 ? 54.100 112.227 56.828 1.00 53.02 189 LEU B CA 1
ATOM 4451 C C . LEU B 1 189 ? 54.162 113.475 57.678 1.00 53.53 189 LEU B C 1
ATOM 4452 O O . LEU B 1 189 ? 54.547 114.533 57.230 1.00 55.73 189 LEU B O 1
ATOM 4457 N N . ALA B 1 190 ? 53.716 113.373 58.905 1.00 52.12 190 ALA B N 1
ATOM 4458 C CA . ALA B 1 190 ? 53.579 114.521 59.759 1.00 53.19 190 ALA B CA 1
ATOM 4459 C C . ALA B 1 190 ? 54.755 114.803 60.726 1.00 55.36 190 ALA B C 1
ATOM 4460 O O . ALA B 1 190 ? 55.154 113.978 61.513 1.00 54.01 190 ALA B O 1
ATOM 4462 N N . TYR B 1 191 ? 55.247 116.018 60.656 1.00 56.61 191 TYR B N 1
ATOM 4463 C CA . TYR B 1 191 ? 56.331 116.551 61.512 1.00 57.83 191 TYR B CA 1
ATOM 4464 C C . TYR B 1 191 ? 55.848 117.644 62.492 1.00 57.82 191 TYR B C 1
ATOM 4465 O O . TYR B 1 191 ? 56.587 118.110 63.355 1.00 58.01 191 TYR B O 1
ATOM 4474 N N . GLU B 1 192 ? 54.565 117.983 62.367 1.00 58.52 192 GLU B N 1
ATOM 4475 C CA . GLU B 1 192 ? 53.858 118.959 63.223 1.00 59.64 192 GLU B CA 1
ATOM 4476 C C . GLU B 1 192 ? 52.533 118.463 63.735 1.00 58.56 192 GLU B C 1
ATOM 4477 O O . GLU B 1 192 ? 51.796 117.802 63.035 1.00 57.90 192 GLU B O 1
ATOM 4483 N N . MET B 1 193 ? 52.223 118.867 64.956 1.00 57.61 193 MET B N 1
ATOM 4484 C CA . MET B 1 193 ? 50.955 118.491 65.647 1.00 55.77 193 MET B CA 1
ATOM 4485 C C . MET B 1 193 ? 50.479 119.699 66.476 1.00 56.96 193 MET B C 1
ATOM 4486 O O . MET B 1 193 ? 51.223 120.248 67.304 1.00 57.82 193 MET B O 1
ATOM 4491 N N . ASN B 1 194 ? 49.258 120.147 66.165 1.00 59.72 194 ASN B N 1
ATOM 4492 C CA . ASN B 1 194 ? 48.605 121.384 66.718 1.00 59.22 194 ASN B CA 1
ATOM 4493 C C . ASN B 1 194 ? 49.507 122.611 66.618 1.00 60.47 194 ASN B C 1
ATOM 4494 O O . ASN B 1 194 ? 49.670 123.340 67.586 1.00 61.23 194 ASN B O 1
ATOM 4499 N N . GLY B 1 195 ? 50.120 122.785 65.459 1.00 62.42 195 GLY B N 1
ATOM 4500 C CA . GLY B 1 195 ? 50.956 123.938 65.139 1.00 62.92 195 GLY B CA 1
ATOM 4501 C C . GLY B 1 195 ? 52.374 123.990 65.709 1.00 66.49 195 GLY B C 1
ATOM 4502 O O . GLY B 1 195 ? 53.172 124.810 65.314 1.00 67.42 195 GLY B O 1
ATOM 4503 N N . GLU B 1 196 ? 52.655 123.123 66.664 1.00 67.43 196 GLU B N 1
ATOM 4504 C CA . GLU B 1 196 ? 54.006 122.904 67.188 1.00 66.12 196 GLU B CA 1
ATOM 4505 C C . GLU B 1 196 ? 54.704 121.692 66.550 1.00 66.70 196 GLU B C 1
ATOM 4506 O O . GLU B 1 196 ? 54.062 120.753 66.034 1.00 68.28 196 GLU B O 1
ATOM 4512 N N . THR B 1 197 ? 56.013 121.685 66.701 1.00 65.20 197 THR B N 1
ATOM 4513 C CA . THR B 1 197 ? 56.800 120.531 66.400 1.00 63.65 197 THR B CA 1
ATOM 4514 C C . THR B 1 197 ? 56.308 119.326 67.172 1.00 62.82 197 THR B C 1
ATOM 4515 O O . THR B 1 197 ? 55.969 119.369 68.337 1.00 60.75 197 THR B O 1
ATOM 4519 N N . LEU B 1 198 ? 56.297 118.230 66.441 1.00 61.39 198 LEU B N 1
ATOM 4520 C CA . LEU B 1 198 ? 55.833 116.948 66.988 1.00 61.05 198 LEU B CA 1
ATOM 4521 C C . LEU B 1 198 ? 56.654 116.571 68.217 1.00 59.30 198 LEU B C 1
ATOM 4522 O O . LEU B 1 198 ? 57.853 116.738 68.258 1.00 59.74 198 LEU B O 1
ATOM 4527 N N . ASN B 1 199 ? 55.982 116.172 69.242 1.00 58.40 199 ASN B N 1
ATOM 4528 C CA . ASN B 1 199 ? 56.538 115.633 70.481 1.00 57.01 199 ASN B CA 1
ATOM 4529 C C . ASN B 1 199 ? 57.182 114.277 70.406 1.00 58.62 199 ASN B C 1
ATOM 4530 O O . ASN B 1 199 ? 56.866 113.504 69.555 1.00 54.55 199 ASN B O 1
ATOM 4535 N N . ARG B 1 200 ? 57.864 113.850 71.450 1.00 56.86 200 ARG B N 1
ATOM 4536 C CA . ARG B 1 200 ? 58.427 112.488 71.415 1.00 54.89 200 ARG B CA 1
ATOM 4537 C C . ARG B 1 200 ? 57.393 111.462 71.501 1.00 54.56 200 ARG B C 1
ATOM 4538 O O . ARG B 1 200 ? 57.366 110.548 70.698 1.00 53.27 200 ARG B O 1
ATOM 4546 N N . ASP B 1 201 ? 56.555 111.550 72.511 1.00 54.93 201 ASP B N 1
ATOM 4547 C CA . ASP B 1 201 ? 55.356 110.652 72.644 1.00 53.40 201 ASP B CA 1
ATOM 4548 C C . ASP B 1 201 ? 54.570 110.396 71.344 1.00 51.01 201 ASP B C 1
ATOM 4549 O O . ASP B 1 201 ? 54.051 109.364 71.127 1.00 51.71 201 ASP B O 1
ATOM 4554 N N . HIS B 1 202 ? 54.482 111.380 70.503 1.00 52.47 202 HIS B N 1
ATOM 4555 C CA . HIS B 1 202 ? 53.620 111.369 69.334 1.00 52.47 202 HIS B CA 1
ATOM 4556 C C . HIS B 1 202 ? 54.364 111.187 68.023 1.00 52.33 202 HIS B C 1
ATOM 4557 O O . HIS B 1 202 ? 53.805 111.234 66.907 1.00 52.52 202 HIS B O 1
ATOM 4564 N N . GLY B 1 203 ? 55.636 110.918 68.157 1.00 53.11 203 GLY B N 1
ATOM 4565 C CA . GLY B 1 203 ? 56.425 110.406 67.047 1.00 56.07 203 GLY B CA 1
ATOM 4566 C C . GLY B 1 203 ? 57.563 111.222 66.457 1.00 56.79 203 GLY B C 1
ATOM 4567 O O . GLY B 1 203 ? 58.018 110.988 65.326 1.00 55.45 203 GLY B O 1
ATOM 4568 N N . PHE B 1 204 ? 58.044 112.167 67.240 1.00 59.44 204 PHE B N 1
ATOM 4569 C CA . PHE B 1 204 ? 59.075 113.127 66.776 1.00 60.04 204 PHE B CA 1
ATOM 4570 C C . PHE B 1 204 ? 60.287 112.360 66.282 1.00 59.35 204 PHE B C 1
ATOM 4571 O O . PHE B 1 204 ? 60.795 111.546 67.048 1.00 62.52 204 PHE B O 1
ATOM 4579 N N . PRO B 1 205 ? 60.853 112.656 65.124 1.00 57.30 205 PRO B N 1
ATOM 4580 C CA . PRO B 1 205 ? 60.549 113.808 64.255 1.00 55.74 205 PRO B CA 1
ATOM 4581 C C . PRO B 1 205 ? 59.499 113.627 63.190 1.00 54.29 205 PRO B C 1
ATOM 4582 O O . PRO B 1 205 ? 59.147 114.594 62.499 1.00 56.49 205 PRO B O 1
ATOM 4586 N N . LEU B 1 206 ? 59.072 112.391 63.017 1.00 52.41 206 LEU B N 1
ATOM 4587 C CA . LEU B 1 206 ? 58.234 112.041 61.874 1.00 51.44 206 LEU B CA 1
ATOM 4588 C C . LEU B 1 206 ? 57.396 110.796 62.136 1.00 50.29 206 LEU B C 1
ATOM 4589 O O . LEU B 1 206 ? 57.893 109.804 62.555 1.00 48.97 206 LEU B O 1
ATOM 4594 N N . ARG B 1 207 ? 56.100 110.940 61.917 1.00 49.29 207 ARG B N 1
ATOM 4595 C CA . ARG B 1 207 ? 55.127 109.823 61.933 1.00 49.77 207 ARG B CA 1
ATOM 4596 C C . ARG B 1 207 ? 54.243 109.821 60.676 1.00 49.38 207 ARG B C 1
ATOM 4597 O O . ARG B 1 207 ? 54.127 110.812 60.008 1.00 49.83 207 ARG B O 1
ATOM 4605 N N . VAL B 1 208 ? 53.691 108.690 60.326 1.00 50.24 208 VAL B N 1
ATOM 4606 C CA . VAL B 1 208 ? 52.597 108.679 59.391 1.00 49.10 208 VAL B CA 1
ATOM 4607 C C . VAL B 1 208 ? 51.317 108.942 60.130 1.00 47.18 208 VAL B C 1
ATOM 4608 O O . VAL B 1 208 ? 51.049 108.341 61.210 1.00 48.15 208 VAL B O 1
ATOM 4612 N N . VAL B 1 209 ? 50.439 109.668 59.480 1.00 45.56 209 VAL B N 1
ATOM 4613 C CA . VAL B 1 209 ? 49.029 109.726 59.947 1.00 45.92 209 VAL B CA 1
ATOM 4614 C C . VAL B 1 209 ? 48.145 109.235 58.798 1.00 46.67 209 VAL B C 1
ATOM 4615 O O . VAL B 1 209 ? 48.200 109.748 57.700 1.00 44.52 209 VAL B O 1
ATOM 4619 N N . VAL B 1 210 ? 47.354 108.237 59.081 1.00 44.84 210 VAL B N 1
ATOM 4620 C CA . VAL B 1 210 ? 46.430 107.673 58.158 1.00 43.51 210 VAL B CA 1
ATOM 4621 C C . VAL B 1 210 ? 44.958 107.971 58.564 1.00 43.50 210 VAL B C 1
ATOM 4622 O O . VAL B 1 210 ? 44.375 107.281 59.390 1.00 46.11 210 VAL B O 1
ATOM 4626 N N . PRO B 1 211 ? 44.362 108.987 57.981 1.00 43.99 211 PRO B N 1
ATOM 4627 C CA . PRO B 1 211 ? 43.015 109.427 58.387 1.00 43.69 211 PRO B CA 1
ATOM 4628 C C . PRO B 1 211 ? 41.939 108.436 58.057 1.00 44.06 211 PRO B C 1
ATOM 4629 O O . PRO B 1 211 ? 41.965 107.783 56.994 1.00 43.21 211 PRO B O 1
ATOM 4633 N N . GLY B 1 212 ? 40.954 108.388 58.939 1.00 41.86 212 GLY B N 1
ATOM 4634 C CA . GLY B 1 212 ? 39.813 107.541 58.749 1.00 40.81 212 GLY B CA 1
ATOM 4635 C C . GLY B 1 212 ? 40.158 106.072 58.987 1.00 41.53 212 GLY B C 1
ATOM 4636 O O . GLY B 1 212 ? 39.337 105.152 58.735 1.00 41.80 212 GLY B O 1
ATOM 4637 N N . VAL B 1 213 ? 41.339 105.810 59.543 1.00 42.03 213 VAL B N 1
ATOM 4638 C CA . VAL B 1 213 ? 41.757 104.412 59.822 1.00 38.70 213 VAL B CA 1
ATOM 4639 C C . VAL B 1 213 ? 42.135 104.302 61.294 1.00 41.48 213 VAL B C 1
ATOM 4640 O O . VAL B 1 213 ? 42.535 105.288 61.954 1.00 39.45 213 VAL B O 1
ATOM 4644 N N . ILE B 1 214 ? 42.007 103.118 61.867 1.00 40.78 214 ILE B N 1
ATOM 4645 C CA . ILE B 1 214 ? 42.300 103.024 63.285 1.00 40.14 214 ILE B CA 1
ATOM 4646 C C . ILE B 1 214 ? 43.705 103.533 63.620 1.00 40.59 214 ILE B C 1
ATOM 4647 O O . ILE B 1 214 ? 44.649 103.482 62.837 1.00 39.66 214 ILE B O 1
ATOM 4652 N N . GLY B 1 215 ? 43.811 104.021 64.828 1.00 40.32 215 GLY B N 1
ATOM 4653 C CA . GLY B 1 215 ? 45.065 104.564 65.359 1.00 40.24 215 GLY B CA 1
ATOM 4654 C C . GLY B 1 215 ? 46.329 103.708 65.093 1.00 42.75 215 GLY B C 1
ATOM 4655 O O . GLY B 1 215 ? 47.365 104.207 64.724 1.00 45.86 215 GLY B O 1
ATOM 4656 N N . ALA B 1 216 ? 46.201 102.412 65.288 1.00 41.90 216 ALA B N 1
ATOM 4657 C CA . ALA B 1 216 ? 47.325 101.486 65.101 1.00 41.77 216 ALA B CA 1
ATOM 4658 C C . ALA B 1 216 ? 48.085 101.580 63.770 1.00 41.33 216 ALA B C 1
ATOM 4659 O O . ALA B 1 216 ? 49.205 101.162 63.674 1.00 46.07 216 ALA B O 1
ATOM 4661 N N . ARG B 1 217 ? 47.507 102.103 62.731 1.00 40.65 217 ARG B N 1
ATOM 4662 C CA . ARG B 1 217 ? 48.248 102.190 61.469 1.00 40.05 217 ARG B CA 1
ATOM 4663 C C . ARG B 1 217 ? 49.056 103.470 61.330 1.00 42.61 217 ARG B C 1
ATOM 4664 O O . ARG B 1 217 ? 49.935 103.564 60.491 1.00 44.31 217 ARG B O 1
ATOM 4672 N N . SER B 1 218 ? 48.815 104.460 62.154 1.00 41.61 218 SER B N 1
ATOM 4673 C CA . SER B 1 218 ? 49.565 105.714 62.081 1.00 40.67 218 SER B CA 1
ATOM 4674 C C . SER B 1 218 ? 50.919 105.589 62.832 1.00 42.38 218 SER B C 1
ATOM 4675 O O . SER B 1 218 ? 51.096 106.008 63.967 1.00 41.17 218 SER B O 1
ATOM 4678 N N . VAL B 1 219 ? 51.856 104.976 62.135 1.00 42.86 219 VAL B N 1
ATOM 4679 C CA . VAL B 1 219 ? 53.129 104.523 62.722 1.00 42.67 219 VAL B CA 1
ATOM 4680 C C . VAL B 1 219 ? 54.000 105.680 63.081 1.00 44.14 219 VAL B C 1
ATOM 4681 O O . VAL B 1 219 ? 54.218 106.547 62.281 1.00 45.24 219 VAL B O 1
ATOM 4685 N N . LYS B 1 220 ? 54.467 105.650 64.320 1.00 41.44 220 LYS B N 1
ATOM 4686 C CA . LYS B 1 220 ? 55.292 106.737 64.840 1.00 45.42 220 LYS B CA 1
ATOM 4687 C C . LYS B 1 220 ? 56.838 106.446 64.696 1.00 46.09 220 LYS B C 1
ATOM 4688 O O . LYS B 1 220 ? 57.267 105.290 64.678 1.00 44.63 220 LYS B O 1
ATOM 4694 N N . TRP B 1 221 ? 57.616 107.532 64.672 1.00 48.27 221 TRP B N 1
ATOM 4695 C CA . TRP B 1 221 ? 59.116 107.502 64.647 1.00 46.37 221 TRP B CA 1
ATOM 4696 C C . TRP B 1 221 ? 59.673 106.713 63.440 1.00 46.02 221 TRP B C 1
ATOM 4697 O O . TRP B 1 221 ? 60.317 105.702 63.547 1.00 45.93 221 TRP B O 1
ATOM 4708 N N . LEU B 1 222 ? 59.345 107.158 62.267 1.00 47.46 222 LEU B N 1
ATOM 4709 C CA . LEU B 1 222 ? 59.598 106.405 61.051 1.00 50.06 222 LEU B CA 1
ATOM 4710 C C . LEU B 1 222 ? 61.045 106.189 60.825 1.00 52.13 222 LEU B C 1
ATOM 4711 O O . LEU B 1 222 ? 61.852 107.063 60.940 1.00 51.80 222 LEU B O 1
ATOM 4716 N N . ASP B 1 223 ? 61.353 104.951 60.530 1.00 53.34 223 ASP B N 1
ATOM 4717 C CA . ASP B 1 223 ? 62.679 104.581 60.045 1.00 55.45 223 ASP B CA 1
ATOM 4718 C C . ASP B 1 223 ? 62.652 104.326 58.540 1.00 56.90 223 ASP B C 1
ATOM 4719 O O . ASP B 1 223 ? 63.550 104.727 57.842 1.00 55.93 223 ASP B O 1
ATOM 4724 N N . SER B 1 224 ? 61.626 103.681 58.009 1.00 55.43 224 SER B N 1
ATOM 4725 C CA . SER B 1 224 ? 61.661 103.427 56.598 1.00 54.84 224 SER B CA 1
ATOM 4726 C C . SER B 1 224 ? 60.272 103.269 56.020 1.00 56.46 224 SER B C 1
ATOM 4727 O O . SER B 1 224 ? 59.349 102.877 56.714 1.00 58.69 224 SER B O 1
ATOM 4730 N N . ILE B 1 225 ? 60.149 103.616 54.752 1.00 54.91 225 ILE B N 1
ATOM 4731 C CA . ILE B 1 225 ? 58.937 103.519 53.999 1.00 52.37 225 ILE B CA 1
ATOM 4732 C C . ILE B 1 225 ? 59.252 102.567 52.899 1.00 55.60 225 ILE B C 1
ATOM 4733 O O . ILE B 1 225 ? 59.958 102.870 51.923 1.00 58.37 225 ILE B O 1
ATOM 4738 N N . ASN B 1 226 ? 58.669 101.405 53.041 1.00 56.94 226 ASN B N 1
ATOM 4739 C CA . ASN B 1 226 ? 59.082 100.190 52.388 1.00 56.23 226 ASN B CA 1
ATOM 4740 C C . ASN B 1 226 ? 57.990 99.738 51.340 1.00 57.21 226 ASN B C 1
ATOM 4741 O O . ASN B 1 226 ? 57.004 99.115 51.687 1.00 58.35 226 ASN B O 1
ATOM 4746 N N . VAL B 1 227 ? 58.170 100.082 50.078 1.00 55.78 227 VAL B N 1
ATOM 4747 C CA . VAL B 1 227 ? 57.218 99.705 49.010 1.00 54.66 227 VAL B CA 1
ATOM 4748 C C . VAL B 1 227 ? 57.307 98.232 48.574 1.00 57.21 227 VAL B C 1
ATOM 4749 O O . VAL B 1 227 ? 58.352 97.766 48.180 1.00 61.11 227 VAL B O 1
ATOM 4753 N N . ILE B 1 228 ? 56.235 97.474 48.671 1.00 56.20 228 ILE B N 1
ATOM 4754 C CA . ILE B 1 228 ? 56.307 96.002 48.626 1.00 54.74 228 ILE B CA 1
ATOM 4755 C C . ILE B 1 228 ? 55.138 95.366 47.900 1.00 56.52 228 ILE B C 1
ATOM 4756 O O . ILE B 1 228 ? 54.207 96.030 47.594 1.00 57.66 228 ILE B O 1
ATOM 4761 N N . ALA B 1 229 ? 55.235 94.077 47.589 1.00 55.67 229 ALA B N 1
ATOM 4762 C CA . ALA B 1 229 ? 54.278 93.420 46.657 1.00 56.80 229 ALA B CA 1
ATOM 4763 C C . ALA B 1 229 ? 52.970 92.878 47.315 1.00 57.22 229 ALA B C 1
ATOM 4764 O O . ALA B 1 229 ? 51.890 92.724 46.683 1.00 58.63 229 ALA B O 1
ATOM 4766 N N . GLU B 1 230 ? 53.147 92.547 48.580 1.00 56.49 230 GLU B N 1
ATOM 4767 C CA . GLU B 1 230 ? 52.129 92.001 49.440 1.00 55.38 230 GLU B CA 1
ATOM 4768 C C . GLU B 1 230 ? 51.974 92.773 50.774 1.00 55.32 230 GLU B C 1
ATOM 4769 O O . GLU B 1 230 ? 52.836 93.528 51.221 1.00 54.79 230 GLU B O 1
ATOM 4775 N N . GLU B 1 231 ? 50.840 92.592 51.408 1.00 53.90 231 GLU B N 1
ATOM 4776 C CA . GLU B 1 231 ? 50.643 93.307 52.675 1.00 52.71 231 GLU B CA 1
ATOM 4777 C C . GLU B 1 231 ? 51.770 92.999 53.730 1.00 53.49 231 GLU B C 1
ATOM 4778 O O . GLU B 1 231 ? 52.451 91.946 53.737 1.00 55.44 231 GLU B O 1
ATOM 4784 N N . SER B 1 232 ? 52.012 93.957 54.600 1.00 50.35 232 SER B N 1
ATOM 4785 C CA . SER B 1 232 ? 53.032 93.743 55.636 1.00 48.53 232 SER B CA 1
ATOM 4786 C C . SER B 1 232 ? 52.701 92.535 56.489 1.00 48.37 232 SER B C 1
ATOM 4787 O O . SER B 1 232 ? 51.552 92.281 56.892 1.00 48.52 232 SER B O 1
ATOM 4790 N N . GLN B 1 233 ? 53.752 91.785 56.780 1.00 48.26 233 GLN B N 1
ATOM 4791 C CA . GLN B 1 233 ? 53.658 90.529 57.609 1.00 46.69 233 GLN B CA 1
ATOM 4792 C C . GLN B 1 233 ? 54.033 90.804 59.030 1.00 45.40 233 GLN B C 1
ATOM 4793 O O . GLN B 1 233 ? 54.254 89.904 59.812 1.00 47.75 233 GLN B O 1
ATOM 4799 N N . GLY B 1 234 ? 54.070 92.078 59.370 1.00 44.08 234 GLY B N 1
ATOM 4800 C CA . GLY B 1 234 ? 54.317 92.513 60.712 1.00 44.00 234 GLY B CA 1
ATOM 4801 C C . GLY B 1 234 ? 53.346 91.909 61.704 1.00 45.52 234 GLY B C 1
ATOM 4802 O O . GLY B 1 234 ? 52.197 91.570 61.384 1.00 47.87 234 GLY B O 1
ATOM 4803 N N . PHE B 1 235 ? 53.830 91.765 62.925 1.00 43.70 235 PHE B N 1
ATOM 4804 C CA . PHE B 1 235 ? 53.048 91.112 63.975 1.00 43.04 235 PHE B CA 1
ATOM 4805 C C . PHE B 1 235 ? 51.713 91.818 64.172 1.00 45.81 235 PHE B C 1
ATOM 4806 O O . PHE B 1 235 ? 50.659 91.160 64.321 1.00 45.08 235 PHE B O 1
ATOM 4814 N N . PHE B 1 236 ? 51.775 93.145 64.173 1.00 45.86 236 PHE B N 1
ATOM 4815 C CA . PHE B 1 236 ? 50.596 93.975 64.483 1.00 44.48 236 PHE B CA 1
ATOM 4816 C C . PHE B 1 236 ? 49.618 94.144 63.314 1.00 45.47 236 PHE B C 1
ATOM 4817 O O . PHE B 1 236 ? 48.528 94.667 63.551 1.00 46.90 236 PHE B O 1
ATOM 4825 N N . MET B 1 237 ? 49.979 93.692 62.117 1.00 42.87 237 MET B N 1
ATOM 4826 C CA . MET B 1 237 ? 49.056 93.553 61.000 1.00 44.18 237 MET B CA 1
ATOM 4827 C C . MET B 1 237 ? 48.414 92.167 60.876 1.00 44.66 237 MET B C 1
ATOM 4828 O O . MET B 1 237 ? 47.297 91.980 60.362 1.00 45.43 237 MET B O 1
ATOM 4833 N N . GLN B 1 238 ? 49.123 91.172 61.328 1.00 48.24 238 GLN B N 1
ATOM 4834 C CA . GLN B 1 238 ? 48.718 89.770 61.095 1.00 48.35 238 GLN B CA 1
ATOM 4835 C C . GLN B 1 238 ? 48.201 89.054 62.345 1.00 47.93 238 GLN B C 1
ATOM 4836 O O . GLN B 1 238 ? 47.362 88.179 62.234 1.00 49.16 238 GLN B O 1
ATOM 4842 N N . LYS B 1 239 ? 48.708 89.445 63.510 1.00 45.64 239 LYS B N 1
ATOM 4843 C CA . LYS B 1 239 ? 48.422 88.760 64.772 1.00 45.08 239 LYS B CA 1
ATOM 4844 C C . LYS B 1 239 ? 47.881 89.719 65.808 1.00 44.53 239 LYS B C 1
ATOM 4845 O O . LYS B 1 239 ? 48.019 89.495 67.025 1.00 45.16 239 LYS B O 1
ATOM 4851 N N . ASP B 1 240 ? 47.254 90.781 65.319 1.00 44.02 240 ASP B N 1
ATOM 4852 C CA . ASP B 1 240 ? 46.578 91.744 66.179 1.00 44.44 240 ASP B CA 1
ATOM 4853 C C . ASP B 1 240 ? 45.598 92.602 65.332 1.00 43.62 240 ASP B C 1
ATOM 4854 O O . ASP B 1 240 ? 45.557 92.460 64.093 1.00 42.69 240 ASP B O 1
ATOM 4859 N N . TYR B 1 241 ? 44.844 93.478 66.003 1.00 43.15 241 TYR B N 1
ATOM 4860 C CA . TYR B 1 241 ? 44.043 94.539 65.332 1.00 43.45 241 TYR B CA 1
ATOM 4861 C C . TYR B 1 241 ? 43.163 93.908 64.260 1.00 45.11 241 TYR B C 1
ATOM 4862 O O . TYR B 1 241 ? 43.062 94.380 63.120 1.00 44.87 241 TYR B O 1
ATOM 4871 N N . LYS B 1 242 ? 42.551 92.811 64.664 1.00 42.67 242 LYS B N 1
ATOM 4872 C CA . LYS B 1 242 ? 41.547 92.168 63.880 1.00 42.92 242 LYS B CA 1
ATOM 4873 C C . LYS B 1 242 ? 40.266 92.019 64.663 1.00 42.93 242 LYS B C 1
ATOM 4874 O O . LYS B 1 242 ? 40.300 91.935 65.879 1.00 44.72 242 LYS B O 1
ATOM 4880 N N . MET B 1 243 ? 39.132 91.985 63.950 1.00 44.51 243 MET B N 1
ATOM 4881 C CA . MET B 1 243 ? 37.777 91.955 64.553 1.00 46.32 243 MET B CA 1
ATOM 4882 C C . MET B 1 243 ? 37.172 90.593 64.443 1.00 45.45 243 MET B C 1
ATOM 4883 O O . MET B 1 243 ? 36.561 90.268 63.406 1.00 46.65 243 MET B O 1
ATOM 4888 N N . PHE B 1 244 ? 37.334 89.789 65.495 1.00 44.88 244 PHE B N 1
ATOM 4889 C CA . PHE B 1 244 ? 36.732 88.426 65.502 1.00 45.86 244 PHE B CA 1
ATOM 4890 C C . PHE B 1 244 ? 35.319 88.356 66.029 1.00 44.77 244 PHE B C 1
ATOM 4891 O O . PHE B 1 244 ? 34.939 89.100 66.952 1.00 45.10 244 PHE B O 1
ATOM 4899 N N . PRO B 1 245 ? 34.541 87.421 65.524 1.00 42.76 245 PRO B N 1
ATOM 4900 C CA . PRO B 1 245 ? 33.209 87.164 66.116 1.00 46.67 245 PRO B CA 1
ATOM 4901 C C . PRO B 1 245 ? 33.237 86.657 67.569 1.00 46.86 245 PRO B C 1
ATOM 4902 O O . PRO B 1 245 ? 34.270 86.184 67.986 1.00 50.05 245 PRO B O 1
ATOM 4906 N N . PRO B 1 246 ? 32.161 86.803 68.319 1.00 48.16 246 PRO B N 1
ATOM 4907 C CA . PRO B 1 246 ? 32.111 86.389 69.733 1.00 48.85 246 PRO B CA 1
ATOM 4908 C C . PRO B 1 246 ? 32.403 84.897 70.036 1.00 48.57 246 PRO B C 1
ATOM 4909 O O . PRO B 1 246 ? 32.802 84.538 71.145 1.00 50.77 246 PRO B O 1
ATOM 4913 N N . SER B 1 247 ? 32.189 84.034 69.056 1.00 46.67 247 SER B N 1
ATOM 4914 C CA . SER B 1 247 ? 32.449 82.604 69.233 1.00 47.56 247 SER B CA 1
ATOM 4915 C C . SER B 1 247 ? 33.965 82.254 69.299 1.00 51.53 247 SER B C 1
ATOM 4916 O O . SER B 1 247 ? 34.345 81.138 69.667 1.00 52.84 247 SER B O 1
ATOM 4919 N N . VAL B 1 248 ? 34.824 83.180 68.916 1.00 51.78 248 VAL B N 1
ATOM 4920 C CA . VAL B 1 248 ? 36.258 82.948 68.877 1.00 48.69 248 VAL B CA 1
ATOM 4921 C C . VAL B 1 248 ? 36.876 83.205 70.238 1.00 49.88 248 VAL B C 1
ATOM 4922 O O . VAL B 1 248 ? 36.635 84.243 70.878 1.00 49.80 248 VAL B O 1
ATOM 4926 N N . ASN B 1 249 ? 37.684 82.242 70.667 1.00 50.09 249 ASN B N 1
ATOM 4927 C CA . ASN B 1 249 ? 38.465 82.338 71.930 1.00 50.57 249 ASN B CA 1
ATOM 4928 C C . ASN B 1 249 ? 39.911 81.778 71.786 1.00 50.07 249 ASN B C 1
ATOM 4929 O O . ASN B 1 249 ? 40.353 81.364 70.708 1.00 45.46 249 ASN B O 1
ATOM 4934 N N . TRP B 1 250 ? 40.670 81.759 72.876 1.00 51.88 250 TRP B N 1
ATOM 4935 C CA . TRP B 1 250 ? 42.089 81.416 72.741 1.00 53.19 250 TRP B CA 1
ATOM 4936 C C . TRP B 1 250 ? 42.351 79.977 72.319 1.00 52.89 250 TRP B C 1
ATOM 4937 O O . TRP B 1 250 ? 43.417 79.670 71.799 1.00 57.04 250 TRP B O 1
ATOM 4948 N N . ASP B 1 251 ? 41.360 79.126 72.428 1.00 53.96 251 ASP B N 1
ATOM 4949 C CA . ASP B 1 251 ? 41.442 77.693 71.957 1.00 53.96 251 ASP B CA 1
ATOM 4950 C C . ASP B 1 251 ? 41.103 77.446 70.497 1.00 55.49 251 ASP B C 1
ATOM 4951 O O . ASP B 1 251 ? 41.344 76.361 69.963 1.00 56.16 251 ASP B O 1
ATOM 4956 N N . ASN B 1 252 ? 40.434 78.386 69.838 1.00 55.88 252 ASN B N 1
ATOM 4957 C CA . ASN B 1 252 ? 40.051 78.151 68.431 1.00 52.98 252 ASN B CA 1
ATOM 4958 C C . ASN B 1 252 ? 40.521 79.217 67.465 1.00 50.17 252 ASN B C 1
ATOM 4959 O O . ASN B 1 252 ? 40.406 79.088 66.249 1.00 49.10 252 ASN B O 1
ATOM 4964 N N . ILE B 1 253 ? 41.105 80.263 68.003 1.00 49.58 253 ILE B N 1
ATOM 4965 C CA . ILE B 1 253 ? 41.532 81.362 67.163 1.00 49.85 253 ILE B CA 1
ATOM 4966 C C . ILE B 1 253 ? 42.457 80.937 66.031 1.00 47.36 253 ILE B C 1
ATOM 4967 O O . ILE B 1 253 ? 43.420 80.236 66.219 1.00 50.98 253 ILE B O 1
ATOM 4972 N N . ASN B 1 254 ? 42.099 81.356 64.851 1.00 46.88 254 ASN B N 1
ATOM 4973 C CA . ASN B 1 254 ? 42.917 81.332 63.668 1.00 45.43 254 ASN B CA 1
ATOM 4974 C C . ASN B 1 254 ? 43.000 82.756 63.078 1.00 49.22 254 ASN B C 1
ATOM 4975 O O . ASN B 1 254 ? 42.032 83.330 62.500 1.00 50.03 254 ASN B O 1
ATOM 4980 N N . TRP B 1 255 ? 44.172 83.349 63.268 1.00 49.99 255 TRP B N 1
ATOM 4981 C CA . TRP B 1 255 ? 44.503 84.720 62.857 1.00 45.68 255 TRP B CA 1
ATOM 4982 C C . TRP B 1 255 ? 44.379 84.999 61.394 1.00 45.98 255 TRP B C 1
ATOM 4983 O O . TRP B 1 255 ? 44.185 86.175 60.975 1.00 48.95 255 TRP B O 1
ATOM 4994 N N . SER B 1 256 ? 44.466 83.981 60.587 1.00 44.04 256 SER B N 1
ATOM 4995 C CA . SER B 1 256 ? 44.346 84.280 59.157 1.00 48.82 256 SER B CA 1
ATOM 4996 C C . SER B 1 256 ? 42.854 84.247 58.725 1.00 48.46 256 SER B C 1
ATOM 4997 O O . SER B 1 256 ? 42.548 84.439 57.587 1.00 48.85 256 SER B O 1
ATOM 5000 N N . SER B 1 257 ? 41.940 83.993 59.648 1.00 46.48 257 SER B N 1
ATOM 5001 C CA . SER B 1 257 ? 40.536 83.881 59.298 1.00 45.96 257 SER B CA 1
ATOM 5002 C C . SER B 1 257 ? 39.891 85.245 59.101 1.00 47.61 257 SER B C 1
ATOM 5003 O O . SER B 1 257 ? 38.795 85.350 58.592 1.00 47.19 257 SER B O 1
ATOM 5006 N N . ARG B 1 258 ? 40.566 86.267 59.589 1.00 48.36 258 ARG B N 1
ATOM 5007 C CA . ARG B 1 258 ? 40.059 87.629 59.552 1.00 44.66 258 ARG B CA 1
ATOM 5008 C C . ARG B 1 258 ? 41.072 88.526 58.839 1.00 48.10 258 ARG B C 1
ATOM 5009 O O . ARG B 1 258 ? 42.295 88.317 58.968 1.00 50.56 258 ARG B O 1
ATOM 5017 N N . ARG B 1 259 ? 40.565 89.537 58.120 1.00 47.32 259 ARG B N 1
ATOM 5018 C CA . ARG B 1 259 ? 41.398 90.595 57.541 1.00 47.34 259 ARG B CA 1
ATOM 5019 C C . ARG B 1 259 ? 41.772 91.699 58.519 1.00 44.88 259 ARG B C 1
ATOM 5020 O O . ARG B 1 259 ? 41.099 92.030 59.451 1.00 42.67 259 ARG B O 1
ATOM 5028 N N . PRO B 1 260 ? 42.911 92.303 58.268 1.00 46.49 260 PRO B N 1
ATOM 5029 C CA . PRO B 1 260 ? 43.380 93.390 59.155 1.00 45.50 260 PRO B CA 1
ATOM 5030 C C . PRO B 1 260 ? 42.434 94.562 59.119 1.00 44.60 260 PRO B C 1
ATOM 5031 O O . PRO B 1 260 ? 42.039 95.028 58.033 1.00 46.32 260 PRO B O 1
ATOM 5035 N N . GLN B 1 261 ? 42.141 95.070 60.300 1.00 43.46 261 GLN B N 1
ATOM 5036 C CA . GLN B 1 261 ? 41.177 96.158 60.473 1.00 43.28 261 GLN B CA 1
ATOM 5037 C C . GLN B 1 261 ? 41.797 97.451 60.092 1.00 44.27 261 GLN B C 1
ATOM 5038 O O . GLN B 1 261 ? 42.849 97.831 60.614 1.00 43.46 261 GLN B O 1
ATOM 5044 N N . MET B 1 262 ? 41.105 98.191 59.236 1.00 42.61 262 MET B N 1
ATOM 5045 C CA . MET B 1 262 ? 41.618 99.502 58.783 1.00 41.71 262 MET B CA 1
ATOM 5046 C C . MET B 1 262 ? 40.595 100.652 59.107 1.00 42.29 262 MET B C 1
ATOM 5047 O O . MET B 1 262 ? 40.744 101.470 60.060 1.00 43.24 262 MET B O 1
ATOM 5052 N N . ASP B 1 263 ? 39.547 100.676 58.298 1.00 42.83 263 ASP B N 1
ATOM 5053 C CA . ASP B 1 263 ? 38.364 101.463 58.590 1.00 41.32 263 ASP B CA 1
ATOM 5054 C C . ASP B 1 263 ? 37.765 100.991 59.900 1.00 42.95 263 ASP B C 1
ATOM 5055 O O . ASP B 1 263 ? 38.081 99.881 60.378 1.00 45.27 263 ASP B O 1
ATOM 5060 N N . PHE B 1 264 ? 36.964 101.862 60.520 1.00 41.77 264 PHE B N 1
ATOM 5061 C CA . PHE B 1 264 ? 36.304 101.542 61.820 1.00 40.69 264 PHE B CA 1
ATOM 5062 C C . PHE B 1 264 ? 34.893 102.073 61.820 1.00 42.29 264 PHE B C 1
ATOM 5063 O O . PHE B 1 264 ? 34.594 102.977 61.064 1.00 44.09 264 PHE B O 1
ATOM 5071 N N . PRO B 1 265 ? 34.037 101.528 62.664 1.00 42.01 265 PRO B N 1
ATOM 5072 C CA . PRO B 1 265 ? 32.636 101.887 62.625 1.00 39.85 265 PRO B CA 1
ATOM 5073 C C . PRO B 1 265 ? 32.180 102.951 63.569 1.00 42.42 265 PRO B C 1
ATOM 5074 O O . PRO B 1 265 ? 32.887 103.381 64.434 1.00 45.93 265 PRO B O 1
ATOM 5078 N N . VAL B 1 266 ? 30.937 103.364 63.374 1.00 43.05 266 VAL B N 1
ATOM 5079 C CA . VAL B 1 266 ? 30.319 104.522 64.037 1.00 40.38 266 VAL B CA 1
ATOM 5080 C C . VAL B 1 266 ? 30.334 104.304 65.558 1.00 41.05 266 VAL B C 1
ATOM 5081 O O . VAL B 1 266 ? 29.988 103.236 66.049 1.00 38.95 266 VAL B O 1
ATOM 5085 N N . GLN B 1 267 ? 30.861 105.296 66.232 1.00 41.09 267 GLN B N 1
ATOM 5086 C CA . GLN B 1 267 ? 31.171 105.215 67.657 1.00 40.99 267 GLN B CA 1
ATOM 5087 C C . GLN B 1 267 ? 30.688 106.548 68.353 1.00 41.16 267 GLN B C 1
ATOM 5088 O O . GLN B 1 267 ? 30.749 107.668 67.784 1.00 41.58 267 GLN B O 1
ATOM 5094 N N . SER B 1 268 ? 30.174 106.412 69.565 1.00 40.85 268 SER B N 1
ATOM 5095 C CA . SER B 1 268 ? 29.960 107.640 70.415 1.00 44.25 268 SER B CA 1
ATOM 5096 C C . SER B 1 268 ? 30.030 107.344 71.890 1.00 45.14 268 SER B C 1
ATOM 5097 O O . SER B 1 268 ? 29.710 106.248 72.378 1.00 42.65 268 SER B O 1
ATOM 5100 N N . ALA B 1 269 ? 30.394 108.376 72.605 1.00 44.34 269 ALA B N 1
ATOM 5101 C CA . ALA B 1 269 ? 30.365 108.303 74.063 1.00 45.70 269 ALA B CA 1
ATOM 5102 C C . ALA B 1 269 ? 30.093 109.636 74.746 1.00 46.47 269 ALA B C 1
ATOM 5103 O O . ALA B 1 269 ? 30.552 110.732 74.344 1.00 44.34 269 ALA B O 1
ATOM 5105 N N . ILE B 1 270 ? 29.384 109.459 75.849 1.00 48.12 270 ILE B N 1
ATOM 5106 C CA . ILE B 1 270 ? 29.088 110.520 76.772 1.00 48.73 270 ILE B CA 1
ATOM 5107 C C . ILE B 1 270 ? 30.282 110.749 77.673 1.00 50.23 270 ILE B C 1
ATOM 5108 O O . ILE B 1 270 ? 30.734 109.835 78.353 1.00 50.45 270 ILE B O 1
ATOM 5113 N N . CYS B 1 271 ? 30.750 111.992 77.693 1.00 51.13 271 CYS B N 1
ATOM 5114 C CA . CYS B 1 271 ? 31.976 112.410 78.441 1.00 52.72 271 CYS B CA 1
ATOM 5115 C C . CYS B 1 271 ? 31.805 113.437 79.587 1.00 55.16 271 CYS B C 1
ATOM 5116 O O . CYS B 1 271 ? 32.693 113.644 80.389 1.00 56.05 271 CYS B O 1
ATOM 5119 N N . SER B 1 272 ? 30.702 114.153 79.617 1.00 54.84 272 SER B N 1
ATOM 5120 C CA . SER B 1 272 ? 30.543 115.300 80.563 1.00 54.83 272 SER B CA 1
ATOM 5121 C C . SER B 1 272 ? 30.100 114.783 81.945 1.00 54.65 272 SER B C 1
ATOM 5122 O O . SER B 1 272 ? 30.016 115.515 82.898 1.00 53.74 272 SER B O 1
ATOM 5125 N N . VAL B 1 273 ? 29.771 113.510 81.999 1.00 54.80 273 VAL B N 1
ATOM 5126 C CA . VAL B 1 273 ? 29.449 112.828 83.225 1.00 54.87 273 VAL B CA 1
ATOM 5127 C C . VAL B 1 273 ? 29.982 111.342 83.237 1.00 58.28 273 VAL B C 1
ATOM 5128 O O . VAL B 1 273 ? 30.215 110.675 82.211 1.00 57.49 273 VAL B O 1
ATOM 5132 N N . GLU B 1 274 ? 30.088 110.822 84.443 1.00 58.16 274 GLU B N 1
ATOM 5133 C CA . GLU B 1 274 ? 30.706 109.542 84.724 1.00 56.99 274 GLU B CA 1
ATOM 5134 C C . GLU B 1 274 ? 29.688 108.522 84.513 1.00 56.94 274 GLU B C 1
ATOM 5135 O O . GLU B 1 274 ? 28.545 108.819 84.444 1.00 58.83 274 GLU B O 1
ATOM 5141 N N . ASP B 1 275 ? 30.120 107.282 84.422 1.00 58.05 275 ASP B N 1
ATOM 5142 C CA . ASP B 1 275 ? 29.186 106.169 84.153 1.00 58.85 275 ASP B CA 1
ATOM 5143 C C . ASP B 1 275 ? 28.125 106.014 85.218 1.00 60.36 275 ASP B C 1
ATOM 5144 O O . ASP B 1 275 ? 27.074 105.457 85.012 1.00 61.73 275 ASP B O 1
ATOM 5149 N N . VAL B 1 276 ? 28.491 106.439 86.412 1.00 64.10 276 VAL B N 1
ATOM 5150 C CA . VAL B 1 276 ? 27.592 106.462 87.570 1.00 65.29 276 VAL B CA 1
ATOM 5151 C C . VAL B 1 276 ? 27.908 107.754 88.231 1.00 65.37 276 VAL B C 1
ATOM 5152 O O . VAL B 1 276 ? 28.946 107.909 88.729 1.00 66.08 276 VAL B O 1
ATOM 5156 N N . GLN B 1 277 ? 27.003 108.683 88.164 1.00 67.09 277 GLN B N 1
ATOM 5157 C CA . GLN B 1 277 ? 27.247 110.044 88.645 1.00 69.83 277 GLN B CA 1
ATOM 5158 C C . GLN B 1 277 ? 26.108 110.693 89.505 1.00 73.81 277 GLN B C 1
ATOM 5159 O O . GLN B 1 277 ? 24.929 110.642 89.163 1.00 74.11 277 GLN B O 1
ATOM 5165 N N . MET B 1 278 ? 26.524 111.296 90.605 1.00 76.30 278 MET B N 1
ATOM 5166 C CA . MET B 1 278 ? 25.686 112.122 91.494 1.00 78.96 278 MET B CA 1
ATOM 5167 C C . MET B 1 278 ? 25.317 113.452 90.795 1.00 77.99 278 MET B C 1
ATOM 5168 O O . MET B 1 278 ? 26.205 114.196 90.343 1.00 77.03 278 MET B O 1
ATOM 5173 N N . VAL B 1 279 ? 24.032 113.777 90.743 1.00 78.59 279 VAL B N 1
ATOM 5174 C CA . VAL B 1 279 ? 23.632 115.173 90.427 1.00 80.65 279 VAL B CA 1
ATOM 5175 C C . VAL B 1 279 ? 22.521 115.802 91.295 1.00 82.12 279 VAL B C 1
ATOM 5176 O O . VAL B 1 279 ? 21.584 115.144 91.817 1.00 82.23 279 VAL B O 1
ATOM 5180 N N . LYS B 1 280 ? 22.630 117.117 91.369 1.00 83.75 280 LYS B N 1
ATOM 5181 C CA . LYS B 1 280 ? 21.565 117.990 91.902 1.00 85.43 280 LYS B CA 1
ATOM 5182 C C . LYS B 1 280 ? 20.402 118.130 90.905 1.00 84.86 280 LYS B C 1
ATOM 5183 O O . LYS B 1 280 ? 20.649 118.360 89.717 1.00 84.36 280 LYS B O 1
ATOM 5189 N N . PRO B 1 281 ? 19.152 117.984 91.360 1.00 85.29 281 PRO B N 1
ATOM 5190 C CA . PRO B 1 281 ? 18.000 118.259 90.496 1.00 83.83 281 PRO B CA 1
ATOM 5191 C C . PRO B 1 281 ? 18.171 119.541 89.700 1.00 81.81 281 PRO B C 1
ATOM 5192 O O . PRO B 1 281 ? 18.756 120.553 90.132 1.00 79.90 281 PRO B O 1
ATOM 5196 N N . GLY B 1 282 ? 17.661 119.439 88.482 1.00 80.76 282 GLY B N 1
ATOM 5197 C CA . GLY B 1 282 ? 17.684 120.513 87.520 1.00 79.69 282 GLY B CA 1
ATOM 5198 C C . GLY B 1 282 ? 18.287 120.103 86.169 1.00 79.55 282 GLY B C 1
ATOM 5199 O O . GLY B 1 282 ? 18.188 118.959 85.669 1.00 78.39 282 GLY B O 1
ATOM 5200 N N . LYS B 1 283 ? 18.914 121.106 85.578 1.00 77.96 283 LYS B N 1
ATOM 5201 C CA . LYS B 1 283 ? 19.445 121.056 84.225 1.00 76.47 283 LYS B CA 1
ATOM 5202 C C . LYS B 1 283 ? 20.846 120.423 84.239 1.00 75.87 283 LYS B C 1
ATOM 5203 O O . LYS B 1 283 ? 21.782 120.947 84.852 1.00 74.20 283 LYS B O 1
ATOM 5209 N N . VAL B 1 284 ? 20.982 119.294 83.553 1.00 72.62 284 VAL B N 1
ATOM 5210 C CA . VAL B 1 284 ? 22.319 118.696 83.351 1.00 71.66 284 VAL B CA 1
ATOM 5211 C C . VAL B 1 284 ? 22.755 118.641 81.844 1.00 69.22 284 VAL B C 1
ATOM 5212 O O . VAL B 1 284 ? 22.030 118.148 80.967 1.00 67.38 284 VAL B O 1
ATOM 5216 N N . SER B 1 285 ? 23.918 119.226 81.565 1.00 64.66 285 SER B N 1
ATOM 5217 C CA . SER B 1 285 ? 24.486 119.167 80.226 1.00 64.80 285 SER B CA 1
ATOM 5218 C C . SER B 1 285 ? 25.123 117.761 79.856 1.00 63.76 285 SER B C 1
ATOM 5219 O O . SER B 1 285 ? 26.096 117.300 80.472 1.00 64.11 285 SER B O 1
ATOM 5222 N N . ILE B 1 286 ? 24.538 117.074 78.892 1.00 60.76 286 ILE B N 1
ATOM 5223 C CA . ILE B 1 286 ? 25.099 115.817 78.367 1.00 59.09 286 ILE B CA 1
ATOM 5224 C C . ILE B 1 286 ? 25.921 116.060 77.073 1.00 59.68 286 ILE B C 1
ATOM 5225 O O . ILE B 1 286 ? 25.352 116.285 75.981 1.00 60.06 286 ILE B O 1
ATOM 5230 N N . LYS B 1 287 ? 27.231 116.049 77.229 1.00 57.06 287 LYS B N 1
ATOM 5231 C CA . LYS B 1 287 ? 28.167 116.380 76.179 1.00 54.77 287 LYS B CA 1
ATOM 5232 C C . LYS B 1 287 ? 29.091 115.183 75.884 1.00 55.95 287 LYS B C 1
ATOM 5233 O O . LYS B 1 287 ? 29.517 114.469 76.791 1.00 55.24 287 LYS B O 1
ATOM 5239 N N . GLY B 1 288 ? 29.396 114.968 74.609 1.00 54.60 288 GLY B N 1
ATOM 5240 C CA . GLY B 1 288 ? 30.261 113.871 74.178 1.00 49.88 288 GLY B CA 1
ATOM 5241 C C . GLY B 1 288 ? 30.855 113.997 72.777 1.00 49.20 288 GLY B C 1
ATOM 5242 O O . GLY B 1 288 ? 30.933 115.064 72.192 1.00 46.71 288 GLY B O 1
ATOM 5243 N N . TYR B 1 289 ? 31.353 112.864 72.281 1.00 46.96 289 TYR B N 1
ATOM 5244 C CA . TYR B 1 289 ? 31.942 112.775 70.942 1.00 43.55 289 TYR B CA 1
ATOM 5245 C C . TYR B 1 289 ? 31.252 111.653 70.175 1.00 42.65 289 TYR B C 1
ATOM 5246 O O . TYR B 1 289 ? 30.720 110.719 70.712 1.00 40.25 289 TYR B O 1
ATOM 5255 N N . ALA B 1 290 ? 31.299 111.827 68.870 1.00 41.99 290 ALA B N 1
ATOM 5256 C CA . ALA B 1 290 ? 30.913 110.814 67.900 1.00 41.92 290 ALA B CA 1
ATOM 5257 C C . ALA B 1 290 ? 31.864 110.859 66.717 1.00 45.10 290 ALA B C 1
ATOM 5258 O O . ALA B 1 290 ? 32.333 111.934 66.286 1.00 45.23 290 ALA B O 1
ATOM 5260 N N . VAL B 1 291 ? 32.158 109.681 66.196 1.00 43.55 291 VAL B N 1
ATOM 5261 C CA . VAL B 1 291 ? 33.018 109.513 65.010 1.00 40.91 291 VAL B CA 1
ATOM 5262 C C . VAL B 1 291 ? 32.704 108.301 64.285 1.00 42.17 291 VAL B C 1
ATOM 5263 O O . VAL B 1 291 ? 32.234 107.306 64.820 1.00 43.32 291 VAL B O 1
ATOM 5267 N N . SER B 1 292 ? 33.110 108.354 63.044 1.00 42.97 292 SER B N 1
ATOM 5268 C CA . SER B 1 292 ? 33.201 107.213 62.158 1.00 41.24 292 SER B CA 1
ATOM 5269 C C . SER B 1 292 ? 34.446 107.252 61.317 1.00 41.60 292 SER B C 1
ATOM 5270 O O . SER B 1 292 ? 35.033 108.244 61.051 1.00 43.20 292 SER B O 1
ATOM 5273 N N . GLY B 1 293 ? 34.840 106.084 60.847 1.00 43.57 293 GLY B N 1
ATOM 5274 C CA . GLY B 1 293 ? 36.029 106.007 60.036 1.00 41.48 293 GLY B CA 1
ATOM 5275 C C . GLY B 1 293 ? 35.687 106.312 58.562 1.00 42.78 293 GLY B C 1
ATOM 5276 O O . GLY B 1 293 ? 34.574 106.646 58.205 1.00 41.33 293 GLY B O 1
ATOM 5277 N N . GLY B 1 294 ? 36.697 106.192 57.738 1.00 41.06 294 GLY B N 1
ATOM 5278 C CA . GLY B 1 294 ? 36.577 106.123 56.311 1.00 41.46 294 GLY B CA 1
ATOM 5279 C C . GLY B 1 294 ? 36.164 107.417 55.711 1.00 41.72 294 GLY B C 1
ATOM 5280 O O . GLY B 1 294 ? 35.722 107.430 54.619 1.00 43.27 294 GLY B O 1
ATOM 5281 N N . GLY B 1 295 ? 36.190 108.478 56.448 1.00 41.77 295 GLY B N 1
ATOM 5282 C CA . GLY B 1 295 ? 35.781 109.792 55.953 1.00 43.53 295 GLY B CA 1
ATOM 5283 C C . GLY B 1 295 ? 34.287 110.071 55.972 1.00 44.35 295 GLY B C 1
ATOM 5284 O O . GLY B 1 295 ? 33.765 111.046 55.396 1.00 46.60 295 GLY B O 1
ATOM 5285 N N . ARG B 1 296 ? 33.592 109.194 56.646 1.00 43.06 296 ARG B N 1
ATOM 5286 C CA . ARG B 1 296 ? 32.177 109.391 56.867 1.00 43.00 296 ARG B CA 1
ATOM 5287 C C . ARG B 1 296 ? 31.915 110.333 58.075 1.00 42.84 296 ARG B C 1
ATOM 5288 O O . ARG B 1 296 ? 32.504 110.161 59.121 1.00 45.10 296 ARG B O 1
ATOM 5296 N N . GLY B 1 297 ? 30.970 111.269 57.917 1.00 41.08 297 GLY B N 1
ATOM 5297 C CA . GLY B 1 297 ? 30.577 112.223 58.951 1.00 37.48 297 GLY B CA 1
ATOM 5298 C C . GLY B 1 297 ? 29.513 111.607 59.856 1.00 41.60 297 GLY B C 1
ATOM 5299 O O . GLY B 1 297 ? 29.152 110.423 59.772 1.00 43.90 297 GLY B O 1
ATOM 5300 N N . ILE B 1 298 ? 29.029 112.426 60.773 1.00 40.93 298 ILE B N 1
ATOM 5301 C CA . ILE B 1 298 ? 27.918 112.027 61.712 1.00 41.50 298 ILE B CA 1
ATOM 5302 C C . ILE B 1 298 ? 26.640 112.792 61.391 1.00 41.73 298 ILE B C 1
ATOM 5303 O O . ILE B 1 298 ? 26.507 113.977 61.533 1.00 42.49 298 ILE B O 1
ATOM 5308 N N . GLU B 1 299 ? 25.687 112.065 60.922 1.00 43.04 299 GLU B N 1
ATOM 5309 C CA . GLU B 1 299 ? 24.445 112.657 60.415 1.00 46.15 299 GLU B CA 1
ATOM 5310 C C . GLU B 1 299 ? 23.486 113.027 61.524 1.00 47.54 299 GLU B C 1
ATOM 5311 O O . GLU B 1 299 ? 22.790 114.080 61.484 1.00 47.29 299 GLU B O 1
ATOM 5317 N N . ARG B 1 300 ? 23.621 112.279 62.590 1.00 48.02 300 ARG B N 1
ATOM 5318 C CA . ARG B 1 300 ? 22.705 112.357 63.734 1.00 47.02 300 ARG B CA 1
ATOM 5319 C C . ARG B 1 300 ? 23.312 111.815 65.054 1.00 47.71 300 ARG B C 1
ATOM 5320 O O . ARG B 1 300 ? 23.937 110.743 65.070 1.00 49.55 300 ARG B O 1
ATOM 5328 N N . VAL B 1 301 ? 23.101 112.534 66.141 1.00 47.55 301 VAL B N 1
ATOM 5329 C CA . VAL B 1 301 ? 23.261 111.946 67.478 1.00 47.48 301 VAL B CA 1
ATOM 5330 C C . VAL B 1 301 ? 21.930 111.934 68.247 1.00 50.34 301 VAL B C 1
ATOM 5331 O O . VAL B 1 301 ? 21.296 112.918 68.388 1.00 52.25 301 VAL B O 1
ATOM 5335 N N . ASP B 1 302 ? 21.554 110.790 68.739 1.00 51.07 302 ASP B N 1
ATOM 5336 C CA . ASP B 1 302 ? 20.299 110.551 69.491 1.00 51.47 302 ASP B CA 1
ATOM 5337 C C . ASP B 1 302 ? 20.521 110.295 70.979 1.00 54.61 302 ASP B C 1
ATOM 5338 O O . ASP B 1 302 ? 21.369 109.476 71.378 1.00 53.18 302 ASP B O 1
ATOM 5343 N N . ILE B 1 303 ? 19.678 110.928 71.783 1.00 55.76 303 ILE B N 1
ATOM 5344 C CA . ILE B 1 303 ? 19.745 110.798 73.234 1.00 54.39 303 ILE B CA 1
ATOM 5345 C C . ILE B 1 303 ? 18.440 110.373 73.829 1.00 56.20 303 ILE B C 1
ATOM 5346 O O . ILE B 1 303 ? 17.396 110.898 73.457 1.00 57.97 303 ILE B O 1
ATOM 5351 N N . SER B 1 304 ? 18.500 109.363 74.696 1.00 56.21 304 SER B N 1
ATOM 5352 C CA . SER B 1 304 ? 17.299 108.813 75.375 1.00 55.44 304 SER B CA 1
ATOM 5353 C C . SER B 1 304 ? 17.400 108.800 76.875 1.00 59.30 304 SER B C 1
ATOM 5354 O O . SER B 1 304 ? 18.441 108.489 77.452 1.00 60.46 304 SER B O 1
ATOM 5357 N N . LEU B 1 305 ? 16.283 109.147 77.494 1.00 61.35 305 LEU B N 1
ATOM 5358 C CA . LEU B 1 305 ? 16.161 109.194 78.967 1.00 60.44 305 LEU B CA 1
ATOM 5359 C C . LEU B 1 305 ? 15.265 108.141 79.493 1.00 59.00 305 LEU B C 1
ATOM 5360 O O . LEU B 1 305 ? 15.083 108.114 80.638 1.00 61.95 305 LEU B O 1
ATOM 5365 N N . ASP B 1 306 ? 14.765 107.259 78.663 1.00 59.61 306 ASP B N 1
ATOM 5366 C CA . ASP B 1 306 ? 13.713 106.301 79.039 1.00 61.78 306 ASP B CA 1
ATOM 5367 C C . ASP B 1 306 ? 13.998 104.884 78.594 1.00 62.98 306 ASP B C 1
ATOM 5368 O O . ASP B 1 306 ? 13.086 104.110 78.299 1.00 62.78 306 ASP B O 1
ATOM 5373 N N . GLY B 1 307 ? 15.284 104.543 78.589 1.00 63.75 307 GLY B N 1
ATOM 5374 C CA . GLY B 1 307 ? 15.719 103.183 78.299 1.00 63.04 307 GLY B CA 1
ATOM 5375 C C . GLY B 1 307 ? 15.638 102.846 76.812 1.00 64.89 307 GLY B C 1
ATOM 5376 O O . GLY B 1 307 ? 15.539 101.707 76.369 1.00 63.17 307 GLY B O 1
ATOM 5377 N N . GLY B 1 308 ? 15.700 103.905 76.019 1.00 66.09 308 GLY B N 1
ATOM 5378 C CA . GLY B 1 308 ? 15.683 103.773 74.587 1.00 66.17 308 GLY B CA 1
ATOM 5379 C C . GLY B 1 308 ? 14.332 103.519 73.892 1.00 66.29 308 GLY B C 1
ATOM 5380 O O . GLY B 1 308 ? 14.272 103.113 72.750 1.00 66.26 308 GLY B O 1
ATOM 5381 N N . LYS B 1 309 ? 13.252 103.784 74.585 1.00 68.45 309 LYS B N 1
ATOM 5382 C CA . LYS B 1 309 ? 11.905 103.829 73.957 1.00 69.53 309 LYS B CA 1
ATOM 5383 C C . LYS B 1 309 ? 11.740 105.035 72.998 1.00 65.20 309 LYS B C 1
ATOM 5384 O O . LYS B 1 309 ? 11.137 104.912 71.986 1.00 64.64 309 LYS B O 1
ATOM 5390 N N . ASN B 1 310 ? 12.252 106.183 73.434 1.00 60.74 310 ASN B N 1
ATOM 5391 C CA . ASN B 1 310 ? 12.172 107.475 72.774 1.00 59.25 310 ASN B CA 1
ATOM 5392 C C . ASN B 1 310 ? 13.499 108.190 72.786 1.00 59.04 310 ASN B C 1
ATOM 5393 O O . ASN B 1 310 ? 14.192 108.204 73.745 1.00 58.79 310 ASN B O 1
ATOM 5398 N N . TRP B 1 311 ? 13.785 108.868 71.689 1.00 58.17 311 TRP B N 1
ATOM 5399 C CA . TRP B 1 311 ? 15.043 109.573 71.448 1.00 55.54 311 TRP B CA 1
ATOM 5400 C C . TRP B 1 311 ? 14.803 110.987 70.999 1.00 52.94 311 TRP B C 1
ATOM 5401 O O . TRP B 1 311 ? 13.895 111.301 70.334 1.00 53.92 311 TRP B O 1
ATOM 5412 N N . VAL B 1 312 ? 15.706 111.819 71.366 1.00 53.26 312 VAL B N 1
ATOM 5413 C CA . VAL B 1 312 ? 15.655 113.195 71.046 1.00 53.97 312 VAL B CA 1
ATOM 5414 C C . VAL B 1 312 ? 17.035 113.556 70.515 1.00 56.35 312 VAL B C 1
ATOM 5415 O O . VAL B 1 312 ? 18.084 113.072 70.906 1.00 55.65 312 VAL B O 1
ATOM 5419 N N . GLU B 1 313 ? 17.095 114.512 69.668 1.00 55.64 313 GLU B N 1
ATOM 5420 C CA . GLU B 1 313 ? 18.293 114.682 68.935 1.00 54.83 313 GLU B CA 1
ATOM 5421 C C . GLU B 1 313 ? 19.204 115.696 69.613 1.00 55.58 313 GLU B C 1
ATOM 5422 O O . GLU B 1 313 ? 18.793 116.772 70.019 1.00 55.92 313 GLU B O 1
ATOM 5428 N N . ALA B 1 314 ? 20.457 115.333 69.747 1.00 54.96 314 ALA B N 1
ATOM 5429 C CA . ALA B 1 314 ? 21.454 116.262 70.258 1.00 53.90 314 ALA B CA 1
ATOM 5430 C C . ALA B 1 314 ? 22.007 117.134 69.132 1.00 53.26 314 ALA B C 1
ATOM 5431 O O . ALA B 1 314 ? 21.840 116.877 67.970 1.00 54.03 314 ALA B O 1
ATOM 5433 N N . SER B 1 315 ? 22.678 118.172 69.513 1.00 51.79 315 SER B N 1
ATOM 5434 C CA . SER B 1 315 ? 23.274 119.036 68.557 1.00 52.96 315 SER B CA 1
ATOM 5435 C C . SER B 1 315 ? 24.669 118.512 68.211 1.00 55.58 315 SER B C 1
ATOM 5436 O O . SER B 1 315 ? 25.270 117.751 68.982 1.00 51.88 315 SER B O 1
ATOM 5439 N N . ARG B 1 316 ? 25.165 118.961 67.048 1.00 54.51 316 ARG B N 1
ATOM 5440 C CA . ARG B 1 316 ? 26.452 118.555 66.618 1.00 51.73 316 ARG B CA 1
ATOM 5441 C C . ARG B 1 316 ? 27.340 119.615 66.068 1.00 52.00 316 ARG B C 1
ATOM 5442 O O . ARG B 1 316 ? 26.925 120.497 65.424 1.00 53.43 316 ARG B O 1
ATOM 5450 N N . THR B 1 317 ? 28.606 119.576 66.454 1.00 53.89 317 THR B N 1
ATOM 5451 C CA . THR B 1 317 ? 29.504 120.705 66.223 1.00 54.69 317 THR B CA 1
ATOM 5452 C C . THR B 1 317 ? 30.922 120.221 65.954 1.00 55.62 317 THR B C 1
ATOM 5453 O O . THR B 1 317 ? 31.375 119.271 66.566 1.00 56.01 317 THR B O 1
ATOM 5457 N N . GLN B 1 318 ? 31.610 120.912 65.056 1.00 55.64 318 GLN B N 1
ATOM 5458 C CA . GLN B 1 318 ? 33.060 120.697 64.897 1.00 57.22 318 GLN B CA 1
ATOM 5459 C C . GLN B 1 318 ? 33.816 121.955 65.370 1.00 57.83 318 GLN B C 1
ATOM 5460 O O . GLN B 1 318 ? 33.797 122.213 66.526 1.00 59.00 318 GLN B O 1
ATOM 5466 N N . GLU B 1 319 ? 34.460 122.715 64.486 1.00 63.87 319 GLU B N 1
ATOM 5467 C CA . GLU B 1 319 ? 35.016 124.051 64.838 1.00 68.67 319 GLU B CA 1
ATOM 5468 C C . GLU B 1 319 ? 33.933 124.903 65.495 1.00 69.48 319 GLU B C 1
ATOM 5469 O O . GLU B 1 319 ? 32.842 125.015 64.953 1.00 69.53 319 GLU B O 1
ATOM 5475 N N . PRO B 1 320 ? 34.210 125.571 66.604 1.00 73.04 320 PRO B N 1
ATOM 5476 C CA . PRO B 1 320 ? 33.131 126.334 67.256 1.00 74.02 320 PRO B CA 1
ATOM 5477 C C . PRO B 1 320 ? 32.768 127.566 66.401 1.00 73.46 320 PRO B C 1
ATOM 5478 O O . PRO B 1 320 ? 33.611 128.083 65.657 1.00 70.60 320 PRO B O 1
ATOM 5482 N N . GLY B 1 321 ? 31.495 127.946 66.463 1.00 74.75 321 GLY B N 1
ATOM 5483 C CA . GLY B 1 321 ? 30.943 129.050 65.665 1.00 75.18 321 GLY B CA 1
ATOM 5484 C C . GLY B 1 321 ? 30.351 128.702 64.290 1.00 75.43 321 GLY B C 1
ATOM 5485 O O . GLY B 1 321 ? 29.146 128.955 64.008 1.00 77.51 321 GLY B O 1
ATOM 5486 N N . LYS B 1 322 ? 31.205 128.194 63.414 1.00 73.13 322 LYS B N 1
ATOM 5487 C CA . LYS B 1 322 ? 30.800 127.376 62.244 1.00 71.76 322 LYS B CA 1
ATOM 5488 C C . LYS B 1 322 ? 29.654 126.322 62.524 1.00 68.50 322 LYS B C 1
ATOM 5489 O O . LYS B 1 322 ? 29.556 125.694 63.569 1.00 69.54 322 LYS B O 1
ATOM 5495 N N . GLN B 1 323 ? 28.749 126.179 61.577 1.00 66.70 323 GLN B N 1
ATOM 5496 C CA . GLN B 1 323 ? 27.639 125.186 61.688 1.00 65.52 323 GLN B CA 1
ATOM 5497 C C . GLN B 1 323 ? 28.113 123.887 61.088 1.00 64.32 323 GLN B C 1
ATOM 5498 O O . GLN B 1 323 ? 28.587 123.876 59.951 1.00 62.99 323 GLN B O 1
ATOM 5504 N N . TYR B 1 324 ? 27.935 122.796 61.801 1.00 58.61 324 TYR B N 1
ATOM 5505 C CA . TYR B 1 324 ? 28.326 121.518 61.288 1.00 55.87 324 TYR B CA 1
ATOM 5506 C C . TYR B 1 324 ? 27.339 120.941 60.280 1.00 56.18 324 TYR B C 1
ATOM 5507 O O . TYR B 1 324 ? 26.144 120.782 60.548 1.00 52.79 324 TYR B O 1
ATOM 5516 N N . ILE B 1 325 ? 27.881 120.585 59.122 1.00 55.56 325 ILE B N 1
ATOM 5517 C CA . ILE B 1 325 ? 27.133 119.841 58.100 1.00 56.95 325 ILE B CA 1
ATOM 5518 C C . ILE B 1 325 ? 27.836 118.578 57.655 1.00 58.66 325 ILE B C 1
ATOM 5519 O O . ILE B 1 325 ? 29.002 118.549 57.219 1.00 58.54 325 ILE B O 1
ATOM 5524 N N . SER B 1 326 ? 27.097 117.525 57.637 1.00 60.90 326 SER B N 1
ATOM 5525 C CA . SER B 1 326 ? 27.715 116.236 57.404 1.00 61.51 326 SER B CA 1
ATOM 5526 C C . SER B 1 326 ? 28.307 115.889 56.045 1.00 62.16 326 SER B C 1
ATOM 5527 O O . SER B 1 326 ? 29.442 115.473 55.997 1.00 68.39 326 SER B O 1
ATOM 5530 N N . GLU B 1 327 ? 27.707 115.916 54.916 1.00 63.03 327 GLU B N 1
ATOM 5531 C CA . GLU B 1 327 ? 28.674 115.369 53.856 1.00 65.30 327 GLU B CA 1
ATOM 5532 C C . GLU B 1 327 ? 28.888 116.612 53.028 1.00 67.65 327 GLU B C 1
ATOM 5533 O O . GLU B 1 327 ? 28.090 116.907 52.147 1.00 68.60 327 GLU B O 1
ATOM 5539 N N . HIS B 1 328 ? 29.873 117.403 53.413 1.00 64.58 328 HIS B N 1
ATOM 5540 C CA . HIS B 1 328 ? 29.919 118.799 52.983 1.00 64.44 328 HIS B CA 1
ATOM 5541 C C . HIS B 1 328 ? 31.320 119.301 52.946 1.00 64.47 328 HIS B C 1
ATOM 5542 O O . HIS B 1 328 ? 32.161 118.901 53.692 1.00 65.60 328 HIS B O 1
ATOM 5549 N N . SER B 1 329 ? 31.550 120.188 52.021 1.00 64.92 329 SER B N 1
ATOM 5550 C CA . SER B 1 329 ? 32.872 120.740 51.792 1.00 64.69 329 SER B CA 1
ATOM 5551 C C . SER B 1 329 ? 33.435 121.483 53.011 1.00 63.87 329 SER B C 1
ATOM 5552 O O . SER B 1 329 ? 34.595 121.502 53.245 1.00 64.53 329 SER B O 1
ATOM 5555 N N . SER B 1 330 ? 32.579 122.126 53.786 1.00 63.30 330 SER B N 1
ATOM 5556 C CA . SER B 1 330 ? 32.980 122.864 55.047 1.00 61.93 330 SER B CA 1
ATOM 5557 C C . SER B 1 330 ? 33.348 121.963 56.269 1.00 62.73 330 SER B C 1
ATOM 5558 O O . SER B 1 330 ? 34.020 122.401 57.195 1.00 63.45 330 SER B O 1
ATOM 5561 N N . SER B 1 331 ? 32.888 120.717 56.232 1.00 60.80 331 SER B N 1
ATOM 5562 C CA . SER B 1 331 ? 33.135 119.714 57.279 1.00 60.15 331 SER B CA 1
ATOM 5563 C C . SER B 1 331 ? 34.499 119.071 57.189 1.00 56.06 331 SER B C 1
ATOM 5564 O O . SER B 1 331 ? 35.107 119.009 56.147 1.00 53.32 331 SER B O 1
ATOM 5567 N N . ASP B 1 332 ? 34.994 118.717 58.370 1.00 55.23 332 ASP B N 1
ATOM 5568 C CA . ASP B 1 332 ? 36.287 118.057 58.591 1.00 54.60 332 ASP B CA 1
ATOM 5569 C C . ASP B 1 332 ? 36.036 116.550 58.637 1.00 52.98 332 ASP B C 1
ATOM 5570 O O . ASP B 1 332 ? 35.792 115.997 59.677 1.00 51.30 332 ASP B O 1
ATOM 5575 N N . LYS B 1 333 ? 36.093 115.891 57.484 1.00 50.85 333 LYS B N 1
ATOM 5576 C CA . LYS B 1 333 ? 35.558 114.536 57.334 1.00 47.10 333 LYS B CA 1
ATOM 5577 C C . LYS B 1 333 ? 36.402 113.452 58.102 1.00 47.88 333 LYS B C 1
ATOM 5578 O O . LYS B 1 333 ? 35.948 112.331 58.381 1.00 46.04 333 LYS B O 1
ATOM 5584 N N . TRP B 1 334 ? 37.647 113.772 58.409 1.00 45.70 334 TRP B N 1
ATOM 5585 C CA . TRP B 1 334 ? 38.453 112.851 59.154 1.00 45.30 334 TRP B CA 1
ATOM 5586 C C . TRP B 1 334 ? 38.417 113.041 60.675 1.00 46.37 334 TRP B C 1
ATOM 5587 O O . TRP B 1 334 ? 39.160 112.345 61.472 1.00 45.05 334 TRP B O 1
ATOM 5598 N N . ALA B 1 335 ? 37.544 113.962 61.095 1.00 46.83 335 ALA B N 1
ATOM 5599 C CA . ALA B 1 335 ? 37.502 114.364 62.484 1.00 46.20 335 ALA B CA 1
ATOM 5600 C C . ALA B 1 335 ? 36.208 113.960 63.159 1.00 47.15 335 ALA B C 1
ATOM 5601 O O . ALA B 1 335 ? 35.165 113.788 62.538 1.00 47.23 335 ALA B O 1
ATOM 5603 N N . TRP B 1 336 ? 36.288 113.813 64.476 1.00 44.70 336 TRP B N 1
ATOM 5604 C CA . TRP B 1 336 ? 35.115 113.641 65.287 1.00 44.22 336 TRP B CA 1
ATOM 5605 C C . TRP B 1 336 ? 34.160 114.842 65.277 1.00 46.93 336 TRP B C 1
ATOM 5606 O O . TRP B 1 336 ? 34.453 115.951 64.853 1.00 45.69 336 TRP B O 1
ATOM 5617 N N . VAL B 1 337 ? 33.014 114.561 65.805 1.00 46.56 337 VAL B N 1
ATOM 5618 C CA . VAL B 1 337 ? 31.952 115.522 65.991 1.00 44.90 337 VAL B CA 1
ATOM 5619 C C . VAL B 1 337 ? 31.541 115.532 67.473 1.00 47.37 337 VAL B C 1
ATOM 5620 O O . VAL B 1 337 ? 31.240 114.541 68.114 1.00 47.16 337 VAL B O 1
ATOM 5624 N N . LEU B 1 338 ? 31.538 116.716 68.021 1.00 48.76 338 LEU B N 1
ATOM 5625 C CA . LEU B 1 338 ? 31.060 116.933 69.401 1.00 51.43 338 LEU B CA 1
ATOM 5626 C C . LEU B 1 338 ? 29.581 117.190 69.514 1.00 53.35 338 LEU B C 1
ATOM 5627 O O . LEU B 1 338 ? 29.026 118.057 68.878 1.00 57.07 338 LEU B O 1
ATOM 5632 N N . PHE B 1 339 ? 28.968 116.461 70.408 1.00 54.17 339 PHE B N 1
ATOM 5633 C CA . PHE B 1 339 ? 27.553 116.550 70.634 1.00 55.79 339 PHE B CA 1
ATOM 5634 C C . PHE B 1 339 ? 27.192 117.111 72.001 1.00 57.70 339 PHE B C 1
ATOM 5635 O O . PHE B 1 339 ? 27.960 116.956 72.914 1.00 56.21 339 PHE B O 1
ATOM 5643 N N . GLU B 1 340 ? 26.102 117.886 72.076 1.00 61.41 340 GLU B N 1
ATOM 5644 C CA . GLU B 1 340 ? 25.571 118.399 73.347 1.00 62.25 340 GLU B CA 1
ATOM 5645 C C . GLU B 1 340 ? 24.008 118.380 73.351 1.00 62.37 340 GLU B C 1
ATOM 5646 O O . GLU B 1 340 ? 23.313 118.640 72.347 1.00 60.59 340 GLU B O 1
ATOM 5652 N N . ALA B 1 341 ? 23.487 117.989 74.493 1.00 61.45 341 ALA B N 1
ATOM 5653 C CA . ALA B 1 341 ? 22.055 118.083 74.779 1.00 63.37 341 ALA B CA 1
ATOM 5654 C C . ALA B 1 341 ? 21.827 118.438 76.242 1.00 64.84 341 ALA B C 1
ATOM 5655 O O . ALA B 1 341 ? 22.362 117.808 77.105 1.00 65.07 341 ALA B O 1
ATOM 5657 N N . THR B 1 342 ? 21.027 119.457 76.507 1.00 67.92 342 THR B N 1
ATOM 5658 C CA . THR B 1 342 ? 20.594 119.788 77.889 1.00 67.32 342 THR B CA 1
ATOM 5659 C C . THR B 1 342 ? 19.329 119.076 78.295 1.00 68.54 342 THR B C 1
ATOM 5660 O O . THR B 1 342 ? 18.358 118.990 77.579 1.00 69.77 342 THR B O 1
ATOM 5664 N N . ILE B 1 343 ? 19.388 118.418 79.409 1.00 70.64 343 ILE B N 1
ATOM 5665 C CA . ILE B 1 343 ? 18.240 117.634 79.853 1.00 71.84 343 ILE B CA 1
ATOM 5666 C C . ILE B 1 343 ? 17.806 118.039 81.239 1.00 73.72 343 ILE B C 1
ATOM 5667 O O . ILE B 1 343 ? 18.540 118.679 82.005 1.00 73.48 343 ILE B O 1
ATOM 5672 N N . ASP B 1 344 ? 16.589 117.633 81.548 1.00 76.46 344 ASP B N 1
ATOM 5673 C CA . ASP B 1 344 ? 15.919 117.967 82.815 1.00 78.14 344 ASP B CA 1
ATOM 5674 C C . ASP B 1 344 ? 15.777 116.714 83.664 1.00 79.09 344 ASP B C 1
ATOM 5675 O O . ASP B 1 344 ? 15.120 115.724 83.257 1.00 77.24 344 ASP B O 1
ATOM 5680 N N . VAL B 1 345 ? 16.455 116.751 84.810 1.00 78.61 345 VAL B N 1
ATOM 5681 C CA . VAL B 1 345 ? 16.451 115.627 85.746 1.00 80.04 345 VAL B CA 1
ATOM 5682 C C . VAL B 1 345 ? 15.805 116.005 87.042 1.00 79.23 345 VAL B C 1
ATOM 5683 O O . VAL B 1 345 ? 16.211 116.934 87.743 1.00 78.02 345 VAL B O 1
ATOM 5687 N N . SER B 1 346 ? 14.812 115.205 87.364 1.00 79.87 346 SER B N 1
ATOM 5688 C CA . SER B 1 346 ? 14.033 115.357 88.600 1.00 80.67 346 SER B CA 1
ATOM 5689 C C . SER B 1 346 ? 14.019 114.040 89.421 1.00 79.84 346 SER B C 1
ATOM 5690 O O . SER B 1 346 ? 13.485 113.974 90.513 1.00 81.09 346 SER B O 1
ATOM 5693 N N . GLN B 1 347 ? 14.659 113.023 88.887 1.00 78.62 347 GLN B N 1
ATOM 5694 C CA . GLN B 1 347 ? 14.511 111.655 89.348 1.00 77.61 347 GLN B CA 1
ATOM 5695 C C . GLN B 1 347 ? 15.797 110.869 88.928 1.00 77.83 347 GLN B C 1
ATOM 5696 O O . GLN B 1 347 ? 16.609 111.361 88.158 1.00 76.01 347 GLN B O 1
ATOM 5702 N N . THR B 1 348 ? 15.993 109.689 89.498 1.00 76.91 348 THR B N 1
ATOM 5703 C CA . THR B 1 348 ? 17.098 108.870 89.067 1.00 74.20 348 THR B CA 1
ATOM 5704 C C . THR B 1 348 ? 16.857 108.329 87.606 1.00 74.34 348 THR B C 1
ATOM 5705 O O . THR B 1 348 ? 15.876 107.693 87.301 1.00 73.23 348 THR B O 1
ATOM 5709 N N . THR B 1 349 ? 17.813 108.663 86.736 1.00 73.00 349 THR B N 1
ATOM 5710 C CA . THR B 1 349 ? 17.716 108.560 85.242 1.00 71.03 349 THR B CA 1
ATOM 5711 C C . THR B 1 349 ? 18.886 107.898 84.531 1.00 68.51 349 THR B C 1
ATOM 5712 O O . THR B 1 349 ? 20.019 108.361 84.579 1.00 67.05 349 THR B O 1
ATOM 5716 N N . GLU B 1 350 ? 18.576 106.850 83.822 1.00 65.23 350 GLU B N 1
ATOM 5717 C CA . GLU B 1 350 ? 19.505 106.278 82.854 1.00 64.02 350 GLU B CA 1
ATOM 5718 C C . GLU B 1 350 ? 19.594 107.102 81.521 1.00 62.81 350 GLU B C 1
ATOM 5719 O O . GLU B 1 350 ? 18.608 107.186 80.807 1.00 61.16 350 GLU B O 1
ATOM 5725 N N . VAL B 1 351 ? 20.747 107.722 81.211 1.00 58.69 351 VAL B N 1
ATOM 5726 C CA . VAL B 1 351 ? 20.914 108.361 79.894 1.00 57.22 351 VAL B CA 1
ATOM 5727 C C . VAL B 1 351 ? 21.713 107.510 78.897 1.00 57.82 351 VAL B C 1
ATOM 5728 O O . VAL B 1 351 ? 22.746 106.940 79.227 1.00 58.80 351 VAL B O 1
ATOM 5732 N N . ILE B 1 352 ? 21.178 107.404 77.680 1.00 56.17 352 ILE B N 1
ATOM 5733 C CA . ILE B 1 352 ? 21.814 106.669 76.543 1.00 53.21 352 ILE B CA 1
ATOM 5734 C C . ILE B 1 352 ? 22.083 107.546 75.332 1.00 53.12 352 ILE B C 1
ATOM 5735 O O . ILE B 1 352 ? 21.226 108.303 74.949 1.00 52.94 352 ILE B O 1
ATOM 5740 N N . ALA B 1 353 ? 23.278 107.417 74.742 1.00 52.70 353 ALA B N 1
ATOM 5741 C CA . ALA B 1 353 ? 23.659 108.137 73.499 1.00 46.49 353 ALA B CA 1
ATOM 5742 C C . ALA B 1 353 ? 24.011 107.130 72.406 1.00 48.24 353 ALA B C 1
ATOM 5743 O O . ALA B 1 353 ? 24.688 106.143 72.627 1.00 49.41 353 ALA B O 1
ATOM 5745 N N . LYS B 1 354 ? 23.514 107.378 71.207 1.00 47.45 354 LYS B N 1
ATOM 5746 C CA . LYS B 1 354 ? 24.008 106.709 70.033 1.00 44.45 354 LYS B CA 1
ATOM 5747 C C . LYS B 1 354 ? 24.059 107.583 68.817 1.00 46.02 354 LYS B C 1
ATOM 5748 O O . LYS B 1 354 ? 23.386 108.542 68.713 1.00 46.69 354 LYS B O 1
ATOM 5754 N N . ALA B 1 355 ? 24.879 107.218 67.859 1.00 44.27 355 ALA B N 1
ATOM 5755 C CA . ALA B 1 355 ? 25.156 108.027 66.709 1.00 40.77 355 ALA B CA 1
ATOM 5756 C C . ALA B 1 355 ? 24.862 107.234 65.486 1.00 43.82 355 ALA B C 1
ATOM 5757 O O . ALA B 1 355 ? 24.793 105.986 65.510 1.00 42.78 355 ALA B O 1
ATOM 5759 N N . VAL B 1 356 ? 24.599 108.007 64.424 1.00 43.22 356 VAL B N 1
ATOM 5760 C CA . VAL B 1 356 ? 24.332 107.461 63.081 1.00 42.81 356 VAL B CA 1
ATOM 5761 C C . VAL B 1 356 ? 25.136 108.280 62.104 1.00 43.75 356 VAL B C 1
ATOM 5762 O O . VAL B 1 356 ? 25.078 109.468 62.084 1.00 43.24 356 VAL B O 1
ATOM 5766 N N . ASP B 1 357 ? 25.928 107.594 61.320 1.00 42.89 357 ASP B N 1
ATOM 5767 C CA . ASP B 1 357 ? 26.862 108.261 60.400 1.00 41.70 357 ASP B CA 1
ATOM 5768 C C . ASP B 1 357 ? 26.216 108.622 59.050 1.00 42.44 357 ASP B C 1
ATOM 5769 O O . ASP B 1 357 ? 25.051 108.265 58.756 1.00 40.59 357 ASP B O 1
ATOM 5774 N N . SER B 1 358 ? 26.994 109.321 58.213 1.00 44.79 358 SER B N 1
ATOM 5775 C CA . SER B 1 358 ? 26.498 109.758 56.853 1.00 43.62 358 SER B CA 1
ATOM 5776 C C . SER B 1 358 ? 26.033 108.645 55.956 1.00 41.10 358 SER B C 1
ATOM 5777 O O . SER B 1 358 ? 25.347 108.850 55.091 1.00 43.23 358 SER B O 1
ATOM 5780 N N . ALA B 1 359 ? 26.468 107.432 56.187 1.00 44.45 359 ALA B N 1
ATOM 5781 C CA . ALA B 1 359 ? 26.009 106.259 55.418 1.00 42.29 359 ALA B CA 1
ATOM 5782 C C . ALA B 1 359 ? 24.843 105.511 56.074 1.00 41.66 359 ALA B C 1
ATOM 5783 O O . ALA B 1 359 ? 24.482 104.430 55.620 1.00 39.04 359 ALA B O 1
ATOM 5785 N N . ALA B 1 360 ? 24.273 106.154 57.106 1.00 39.51 360 ALA B N 1
ATOM 5786 C CA . ALA B 1 360 ? 23.219 105.618 57.908 1.00 40.14 360 ALA B CA 1
ATOM 5787 C C . ALA B 1 360 ? 23.597 104.369 58.698 1.00 40.36 360 ALA B C 1
ATOM 5788 O O . ALA B 1 360 ? 22.739 103.543 59.085 1.00 38.73 360 ALA B O 1
ATOM 5790 N N . ASN B 1 361 ? 24.879 104.163 58.874 1.00 40.89 361 ASN B N 1
ATOM 5791 C CA . ASN B 1 361 ? 25.338 103.081 59.761 1.00 42.19 361 ASN B CA 1
ATOM 5792 C C . ASN B 1 361 ? 24.939 103.398 61.176 1.00 39.58 361 ASN B C 1
ATOM 5793 O O . ASN B 1 361 ? 24.978 104.542 61.576 1.00 38.42 361 ASN B O 1
ATOM 5798 N N . VAL B 1 362 ? 24.639 102.338 61.895 1.00 41.25 362 VAL B N 1
ATOM 5799 C CA . VAL B 1 362 ? 24.241 102.375 63.308 1.00 43.37 362 VAL B CA 1
ATOM 5800 C C . VAL B 1 362 ? 25.207 101.677 64.255 1.00 43.08 362 VAL B C 1
ATOM 5801 O O . VAL B 1 362 ? 26.057 100.891 63.831 1.00 44.88 362 VAL B O 1
ATOM 5805 N N . GLN B 1 363 ? 25.039 101.979 65.547 1.00 43.13 363 GLN B N 1
ATOM 5806 C CA . GLN B 1 363 ? 25.800 101.332 66.610 1.00 41.77 363 GLN B CA 1
ATOM 5807 C C . GLN B 1 363 ? 25.082 100.106 67.147 1.00 43.96 363 GLN B C 1
ATOM 5808 O O . GLN B 1 363 ? 23.882 100.141 67.302 1.00 44.70 363 GLN B O 1
ATOM 5814 N N . PRO B 1 364 ? 25.767 99.020 67.463 1.00 47.07 364 PRO B N 1
ATOM 5815 C CA . PRO B 1 364 ? 25.073 97.824 68.045 1.00 47.67 364 PRO B CA 1
ATOM 5816 C C . PRO B 1 364 ? 24.451 98.155 69.411 1.00 46.27 364 PRO B C 1
ATOM 5817 O O . PRO B 1 364 ? 24.962 98.962 70.179 1.00 43.26 364 PRO B O 1
ATOM 5821 N N . GLU B 1 365 ? 23.290 97.611 69.676 1.00 51.99 365 GLU B N 1
ATOM 5822 C CA . GLU B 1 365 ? 22.590 97.931 70.963 1.00 55.53 365 GLU B CA 1
ATOM 5823 C C . GLU B 1 365 ? 23.442 97.443 72.238 1.00 53.34 365 GLU B C 1
ATOM 5824 O O . GLU B 1 365 ? 23.737 98.207 73.192 1.00 51.44 365 GLU B O 1
ATOM 5830 N N . ASN B 1 366 ? 23.871 96.184 72.134 1.00 52.99 366 ASN B N 1
ATOM 5831 C CA . ASN B 1 366 ? 24.559 95.410 73.183 1.00 54.71 366 ASN B CA 1
ATOM 5832 C C . ASN B 1 366 ? 25.974 94.938 72.875 1.00 55.54 366 ASN B C 1
ATOM 5833 O O . ASN B 1 366 ? 26.162 94.293 71.847 1.00 56.33 366 ASN B O 1
ATOM 5838 N N . VAL B 1 367 ? 26.915 95.148 73.811 1.00 54.38 367 VAL B N 1
ATOM 5839 C CA . VAL B 1 367 ? 28.290 94.567 73.653 1.00 53.17 367 VAL B CA 1
ATOM 5840 C C . VAL B 1 367 ? 28.295 93.140 73.206 1.00 53.57 367 VAL B C 1
ATOM 5841 O O . VAL B 1 367 ? 29.015 92.774 72.335 1.00 51.25 367 VAL B O 1
ATOM 5845 N N . GLU B 1 368 ? 27.493 92.330 73.859 1.00 52.38 368 GLU B N 1
ATOM 5846 C CA . GLU B 1 368 ? 27.433 90.902 73.583 1.00 52.02 368 GLU B CA 1
ATOM 5847 C C . GLU B 1 368 ? 27.461 90.642 72.101 1.00 51.38 368 GLU B C 1
ATOM 5848 O O . GLU B 1 368 ? 28.090 89.666 71.633 1.00 53.61 368 GLU B O 1
ATOM 5854 N N . SER B 1 369 ? 26.788 91.438 71.318 1.00 50.42 369 SER B N 1
ATOM 5855 C CA . SER B 1 369 ? 26.693 91.131 69.873 1.00 49.33 369 SER B CA 1
ATOM 5856 C C . SER B 1 369 ? 27.992 91.343 69.101 1.00 49.07 369 SER B C 1
ATOM 5857 O O . SER B 1 369 ? 28.178 90.791 68.010 1.00 47.85 369 SER B O 1
ATOM 5860 N N . VAL B 1 370 ? 28.822 92.198 69.646 1.00 46.61 370 VAL B N 1
ATOM 5861 C CA . VAL B 1 370 ? 30.102 92.533 68.997 1.00 47.05 370 VAL B CA 1
ATOM 5862 C C . VAL B 1 370 ? 31.371 92.142 69.832 1.00 48.44 370 VAL B C 1
ATOM 5863 O O . VAL B 1 370 ? 32.506 92.391 69.433 1.00 49.69 370 VAL B O 1
ATOM 5867 N N . TRP B 1 371 ? 31.150 91.483 70.960 1.00 48.68 371 TRP B N 1
ATOM 5868 C CA . TRP B 1 371 ? 32.215 90.969 71.824 1.00 46.37 371 TRP B CA 1
ATOM 5869 C C . TRP B 1 371 ? 33.226 90.211 71.028 1.00 44.52 371 TRP B C 1
ATOM 5870 O O . TRP B 1 371 ? 32.917 89.343 70.211 1.00 44.63 371 TRP B O 1
ATOM 5881 N N . ASN B 1 372 ? 34.460 90.570 71.292 1.00 44.14 372 ASN B N 1
ATOM 5882 C CA . ASN B 1 372 ? 35.587 90.022 70.588 1.00 46.63 372 ASN B CA 1
ATOM 5883 C C . ASN B 1 372 ? 36.811 89.915 71.459 1.00 47.71 372 ASN B C 1
ATOM 5884 O O . ASN B 1 372 ? 37.119 90.773 72.339 1.00 46.69 372 ASN B O 1
ATOM 5889 N N . LEU B 1 373 ? 37.534 88.851 71.151 1.00 48.60 373 LEU B N 1
ATOM 5890 C CA . LEU B 1 373 ? 38.802 88.416 71.827 1.00 51.65 373 LEU B CA 1
ATOM 5891 C C . LEU B 1 373 ? 39.803 89.488 72.158 1.00 51.18 373 LEU B C 1
ATOM 5892 O O . LEU B 1 373 ? 40.361 89.484 73.278 1.00 51.47 373 LEU B O 1
ATOM 5897 N N . ARG B 1 374 ? 40.058 90.358 71.185 1.00 50.75 374 ARG B N 1
ATOM 5898 C CA . ARG B 1 374 ? 41.018 91.466 71.371 1.00 49.81 374 ARG B CA 1
ATOM 5899 C C . ARG B 1 374 ? 40.463 92.638 72.055 1.00 47.19 374 ARG B C 1
ATOM 5900 O O . ARG B 1 374 ? 41.175 93.557 72.373 1.00 46.85 374 ARG B O 1
ATOM 5908 N N . GLY B 1 375 ? 39.181 92.594 72.300 1.00 47.21 375 GLY B N 1
ATOM 5909 C CA . GLY B 1 375 ? 38.498 93.720 72.940 1.00 47.44 375 GLY B CA 1
ATOM 5910 C C . GLY B 1 375 ? 38.603 95.038 72.190 1.00 44.45 375 GLY B C 1
ATOM 5911 O O . GLY B 1 375 ? 38.893 96.064 72.780 1.00 42.19 375 GLY B O 1
ATOM 5912 N N . VAL B 1 376 ? 38.436 94.956 70.879 1.00 43.97 376 VAL B N 1
ATOM 5913 C CA . VAL B 1 376 ? 38.525 96.142 70.055 1.00 45.52 376 VAL B CA 1
ATOM 5914 C C . VAL B 1 376 ? 37.147 96.548 69.534 1.00 45.65 376 VAL B C 1
ATOM 5915 O O . VAL B 1 376 ? 36.231 95.673 69.317 1.00 46.27 376 VAL B O 1
ATOM 5919 N N . LEU B 1 377 ? 37.041 97.859 69.245 1.00 44.17 377 LEU B N 1
ATOM 5920 C CA . LEU B 1 377 ? 35.854 98.433 68.514 1.00 45.35 377 LEU B CA 1
ATOM 5921 C C . LEU B 1 377 ? 34.541 98.178 69.254 1.00 46.43 377 LEU B C 1
ATOM 5922 O O . LEU B 1 377 ? 33.526 97.842 68.724 1.00 48.03 377 LEU B O 1
ATOM 5927 N N . ASN B 1 378 ? 34.630 98.305 70.555 1.00 48.27 378 ASN B N 1
ATOM 5928 C CA . ASN B 1 378 ? 33.415 98.427 71.378 1.00 46.63 378 ASN B CA 1
ATOM 5929 C C . ASN B 1 378 ? 32.587 99.647 70.995 1.00 45.59 378 ASN B C 1
ATOM 5930 O O . ASN B 1 378 ? 32.907 100.755 71.399 1.00 44.69 378 ASN B O 1
ATOM 5935 N N . THR B 1 379 ? 31.531 99.408 70.228 1.00 45.88 379 THR B N 1
ATOM 5936 C CA . THR B 1 379 ? 30.645 100.531 69.831 1.00 48.36 379 THR B CA 1
ATOM 5937 C C . THR B 1 379 ? 29.170 100.413 70.280 1.00 47.15 379 THR B C 1
ATOM 5938 O O . THR B 1 379 ? 28.297 101.030 69.697 1.00 47.75 379 THR B O 1
ATOM 5942 N N . SER B 1 380 ? 28.952 99.512 71.207 1.00 47.63 380 SER B N 1
ATOM 5943 C CA . SER B 1 380 ? 27.832 99.466 72.118 1.00 46.08 380 SER B CA 1
ATOM 5944 C C . SER B 1 380 ? 27.220 100.796 72.413 1.00 45.63 380 SER B C 1
ATOM 5945 O O . SER B 1 380 ? 27.965 101.708 72.714 1.00 42.65 380 SER B O 1
ATOM 5948 N N . TRP B 1 381 ? 25.911 100.872 72.527 1.00 45.56 381 TRP B N 1
ATOM 5949 C CA . TRP B 1 381 ? 25.355 102.135 73.081 1.00 48.49 381 TRP B CA 1
ATOM 5950 C C . TRP B 1 381 ? 25.924 102.399 74.451 1.00 49.41 381 TRP B C 1
ATOM 5951 O O . TRP B 1 381 ? 25.935 101.526 75.344 1.00 50.51 381 TRP B O 1
ATOM 5962 N N . HIS B 1 382 ? 26.500 103.590 74.559 1.00 49.40 382 HIS B N 1
ATOM 5963 C CA . HIS B 1 382 ? 26.977 104.079 75.843 1.00 49.64 382 HIS B CA 1
ATOM 5964 C C . HIS B 1 382 ? 25.822 104.499 76.792 1.00 53.64 382 HIS B C 1
ATOM 5965 O O . HIS B 1 382 ? 25.085 105.441 76.512 1.00 53.20 382 HIS B O 1
ATOM 5972 N N . ARG B 1 383 ? 25.706 103.811 77.921 1.00 54.95 383 ARG B N 1
ATOM 5973 C CA . ARG B 1 383 ? 24.640 104.076 78.931 1.00 54.82 383 ARG B CA 1
ATOM 5974 C C . ARG B 1 383 ? 25.290 104.610 80.194 1.00 57.09 383 ARG B C 1
ATOM 5975 O O . ARG B 1 383 ? 26.227 104.067 80.697 1.00 59.40 383 ARG B O 1
ATOM 5983 N N . VAL B 1 384 ? 24.799 105.703 80.675 1.00 58.04 384 VAL B N 1
ATOM 5984 C CA . VAL B 1 384 ? 25.225 106.242 81.920 1.00 58.26 384 VAL B CA 1
ATOM 5985 C C . VAL B 1 384 ? 24.020 106.355 82.914 1.00 61.86 384 VAL B C 1
ATOM 5986 O O . VAL B 1 384 ? 22.845 106.286 82.555 1.00 60.06 384 VAL B O 1
ATOM 5990 N N . LEU B 1 385 ? 24.368 106.427 84.192 1.00 64.81 385 LEU B N 1
ATOM 5991 C CA . LEU B 1 385 ? 23.392 106.423 85.274 1.00 63.10 385 LEU B CA 1
ATOM 5992 C C . LEU B 1 385 ? 23.558 107.640 86.122 1.00 63.19 385 LEU B C 1
ATOM 5993 O O . LEU B 1 385 ? 24.591 107.879 86.680 1.00 62.92 385 LEU B O 1
ATOM 5998 N N . LEU B 1 386 ? 22.525 108.451 86.125 1.00 66.33 386 LEU B N 1
ATOM 5999 C CA . LEU B 1 386 ? 22.479 109.677 86.934 1.00 67.69 386 LEU B CA 1
ATOM 6000 C C . LEU B 1 386 ? 21.617 109.425 88.175 1.00 69.66 386 LEU B C 1
ATOM 6001 O O . LEU B 1 386 ? 20.504 108.875 88.103 1.00 68.69 386 LEU B O 1
ATOM 6006 N N . ARG B 1 387 ? 22.177 109.813 89.301 1.00 72.45 387 ARG B N 1
ATOM 6007 C CA . ARG B 1 387 ? 21.634 109.546 90.660 1.00 73.16 387 ARG B CA 1
ATOM 6008 C C . ARG B 1 387 ? 21.400 110.854 91.345 1.00 73.91 387 ARG B C 1
ATOM 6009 O O . ARG B 1 387 ? 22.183 111.819 91.218 1.00 72.36 387 ARG B O 1
ATOM 6017 N N . LEU B 1 388 ? 20.373 110.837 92.172 1.00 78.44 388 LEU B N 1
ATOM 6018 C CA . LEU B 1 388 ? 20.015 112.039 92.995 1.00 79.10 388 LEU B CA 1
ATOM 6019 C C . LEU B 1 388 ? 20.704 112.227 94.364 1.00 78.74 388 LEU B C 1
ATOM 6020 O O . LEU B 1 388 ? 20.183 111.796 95.382 1.00 80.74 388 LEU B O 1
ATOM 6025 N N . GLY B 1 389 ? 21.890 112.859 94.319 1.00 81.25 389 GLY B N 1
ATOM 6026 C CA . GLY B 1 389 ? 22.721 113.276 95.458 1.00 79.42 389 GLY B CA 1
ATOM 6027 C C . GLY B 1 389 ? 22.734 114.797 95.726 1.00 78.64 389 GLY B C 1
ATOM 6028 O O . GLY B 1 389 ? 23.384 115.856 95.328 1.00 43.41 389 GLY B O 1
ATOM 6029 N N . PRO C 1 2 ? -52.714 63.145 45.265 1.00 87.20 2 PRO C N 1
ATOM 6030 C CA . PRO C 1 2 ? -52.210 63.685 46.606 1.00 85.63 2 PRO C CA 1
ATOM 6031 C C . PRO C 1 2 ? -51.139 62.775 47.333 1.00 84.12 2 PRO C C 1
ATOM 6032 O O . PRO C 1 2 ? -51.557 61.878 48.129 1.00 85.37 2 PRO C O 1
ATOM 6036 N N . GLY C 1 3 ? -49.822 63.013 47.105 1.00 79.97 3 GLY C N 1
ATOM 6037 C CA . GLY C 1 3 ? -48.772 62.333 47.898 1.00 78.39 3 GLY C CA 1
ATOM 6038 C C . GLY C 1 3 ? -48.178 63.083 49.151 1.00 77.10 3 GLY C C 1
ATOM 6039 O O . GLY C 1 3 ? -47.182 62.694 49.820 1.00 75.43 3 GLY C O 1
ATOM 6040 N N . ILE C 1 4 ? -48.825 64.197 49.459 1.00 74.25 4 ILE C N 1
ATOM 6041 C CA . ILE C 1 4 ? -48.273 65.231 50.361 1.00 70.50 4 ILE C CA 1
ATOM 6042 C C . ILE C 1 4 ? -49.400 66.059 50.904 1.00 68.45 4 ILE C C 1
ATOM 6043 O O . ILE C 1 4 ? -50.361 66.357 50.186 1.00 69.77 4 ILE C O 1
ATOM 6048 N N . ARG C 1 5 ? -49.317 66.439 52.150 1.00 64.48 5 ARG C N 1
ATOM 6049 C CA . ARG C 1 5 ? -50.308 67.350 52.627 1.00 63.54 5 ARG C CA 1
ATOM 6050 C C . ARG C 1 5 ? -49.725 68.506 53.415 1.00 61.65 5 ARG C C 1
ATOM 6051 O O . ARG C 1 5 ? -48.621 68.447 53.900 1.00 59.61 5 ARG C O 1
ATOM 6059 N N . GLY C 1 6 ? -50.486 69.590 53.448 1.00 57.59 6 GLY C N 1
ATOM 6060 C CA . GLY C 1 6 ? -50.146 70.749 54.203 1.00 55.35 6 GLY C CA 1
ATOM 6061 C C . GLY C 1 6 ? -50.917 70.828 55.483 1.00 53.08 6 GLY C C 1
ATOM 6062 O O . GLY C 1 6 ? -52.093 71.171 55.448 1.00 52.93 6 GLY C O 1
ATOM 6063 N N . PRO C 1 7 ? -50.319 70.588 56.635 1.00 51.89 7 PRO C N 1
ATOM 6064 C CA . PRO C 1 7 ? -51.128 70.658 57.847 1.00 51.71 7 PRO C CA 1
ATOM 6065 C C . PRO C 1 7 ? -51.715 71.977 58.090 1.00 53.11 7 PRO C C 1
ATOM 6066 O O . PRO C 1 7 ? -51.226 72.994 57.624 1.00 56.58 7 PRO C O 1
ATOM 6070 N N . SER C 1 8 ? -52.700 71.989 58.943 1.00 53.93 8 SER C N 1
ATOM 6071 C CA . SER C 1 8 ? -53.354 73.204 59.419 1.00 54.70 8 SER C CA 1
ATOM 6072 C C . SER C 1 8 ? -53.002 73.484 60.884 1.00 53.73 8 SER C C 1
ATOM 6073 O O . SER C 1 8 ? -53.573 74.386 61.530 1.00 54.32 8 SER C O 1
ATOM 6076 N N . GLU C 1 9 ? -52.091 72.671 61.400 1.00 54.32 9 GLU C N 1
ATOM 6077 C CA . GLU C 1 9 ? -51.625 72.815 62.796 1.00 54.10 9 GLU C CA 1
ATOM 6078 C C . GLU C 1 9 ? -50.199 72.202 62.910 1.00 55.07 9 GLU C C 1
ATOM 6079 O O . GLU C 1 9 ? -49.738 71.530 61.984 1.00 54.42 9 GLU C O 1
ATOM 6085 N N . TYR C 1 10 ? -49.564 72.413 64.072 1.00 55.78 10 TYR C N 1
ATOM 6086 C CA . TYR C 1 10 ? -48.090 72.347 64.215 1.00 57.14 10 TYR C CA 1
ATOM 6087 C C . TYR C 1 10 ? -47.587 71.137 65.041 1.00 59.99 10 TYR C C 1
ATOM 6088 O O . TYR C 1 10 ? -46.510 71.136 65.677 1.00 59.73 10 TYR C O 1
ATOM 6097 N N . SER C 1 11 ? -48.340 70.070 64.994 1.00 60.98 11 SER C N 1
ATOM 6098 C CA . SER C 1 11 ? -48.027 68.863 65.830 1.00 60.90 11 SER C CA 1
ATOM 6099 C C . SER C 1 11 ? -46.951 67.961 65.230 1.00 59.92 11 SER C C 1
ATOM 6100 O O . SER C 1 11 ? -46.355 67.168 65.932 1.00 60.56 11 SER C O 1
ATOM 6103 N N . GLN C 1 12 ? -46.725 68.091 63.923 1.00 59.15 12 GLN C N 1
ATOM 6104 C CA . GLN C 1 12 ? -45.741 67.195 63.202 1.00 59.59 12 GLN C CA 1
ATOM 6105 C C . GLN C 1 12 ? -44.551 68.007 62.527 1.00 59.76 12 GLN C C 1
ATOM 6106 O O . GLN C 1 12 ? -44.003 67.673 61.460 1.00 58.01 12 GLN C O 1
ATOM 6112 N N . GLU C 1 13 ? -44.180 69.117 63.193 1.00 60.56 13 GLU C N 1
ATOM 6113 C CA . GLU C 1 13 ? -43.088 69.967 62.712 1.00 58.99 13 GLU C CA 1
ATOM 6114 C C . GLU C 1 13 ? -41.782 69.216 62.861 1.00 59.57 13 GLU C C 1
ATOM 6115 O O . GLU C 1 13 ? -41.594 68.594 63.862 1.00 58.80 13 GLU C O 1
ATOM 6121 N N . PRO C 1 14 ? -40.869 69.318 61.886 1.00 60.06 14 PRO C N 1
ATOM 6122 C CA . PRO C 1 14 ? -39.575 68.636 61.960 1.00 59.88 14 PRO C CA 1
ATOM 6123 C C . PRO C 1 14 ? -38.685 69.248 63.019 1.00 59.29 14 PRO C C 1
ATOM 6124 O O . PRO C 1 14 ? -38.953 70.344 63.569 1.00 59.74 14 PRO C O 1
ATOM 6128 N N . PRO C 1 15 ? -37.645 68.506 63.335 1.00 62.16 15 PRO C N 1
ATOM 6129 C CA . PRO C 1 15 ? -36.681 68.974 64.332 1.00 62.20 15 PRO C CA 1
ATOM 6130 C C . PRO C 1 15 ? -35.756 70.030 63.696 1.00 61.61 15 PRO C C 1
ATOM 6131 O O . PRO C 1 15 ? -35.511 69.948 62.459 1.00 60.83 15 PRO C O 1
ATOM 6135 N N . ARG C 1 16 ? -35.268 70.967 64.511 1.00 61.12 16 ARG C N 1
ATOM 6136 C CA . ARG C 1 16 ? -34.218 71.935 64.114 1.00 62.78 16 ARG C CA 1
ATOM 6137 C C . ARG C 1 16 ? -32.940 71.922 64.990 1.00 63.60 16 ARG C C 1
ATOM 6138 O O . ARG C 1 16 ? -32.981 71.459 66.143 1.00 63.85 16 ARG C O 1
ATOM 6146 N N . HIS C 1 17 ? -31.802 72.411 64.452 1.00 63.08 17 HIS C N 1
ATOM 6147 C CA . HIS C 1 17 ? -30.595 72.626 65.309 1.00 62.89 17 HIS C CA 1
ATOM 6148 C C . HIS C 1 17 ? -30.901 73.548 66.537 1.00 63.40 17 HIS C C 1
ATOM 6149 O O . HIS C 1 17 ? -31.536 74.634 66.430 1.00 61.94 17 HIS C O 1
ATOM 6156 N N . PRO C 1 18 ? -30.482 73.104 67.734 1.00 64.13 18 PRO C N 1
ATOM 6157 C CA . PRO C 1 18 ? -30.749 73.909 68.948 1.00 61.98 18 PRO C CA 1
ATOM 6158 C C . PRO C 1 18 ? -30.035 75.245 69.023 1.00 62.05 18 PRO C C 1
ATOM 6159 O O . PRO C 1 18 ? -30.509 76.098 69.795 1.00 63.41 18 PRO C O 1
ATOM 6163 N N . SER C 1 19 ? -28.966 75.441 68.257 1.00 61.04 19 SER C N 1
ATOM 6164 C CA . SER C 1 19 ? -28.196 76.728 68.293 1.00 61.42 19 SER C CA 1
ATOM 6165 C C . SER C 1 19 ? -28.970 77.894 67.665 1.00 60.13 19 SER C C 1
ATOM 6166 O O . SER C 1 19 ? -28.675 79.094 67.854 1.00 60.35 19 SER C O 1
ATOM 6169 N N . LEU C 1 20 ? -29.998 77.533 66.942 1.00 58.74 20 LEU C N 1
ATOM 6170 C CA . LEU C 1 20 ? -30.780 78.500 66.189 1.00 57.59 20 LEU C CA 1
ATOM 6171 C C . LEU C 1 20 ? -31.417 79.511 67.102 1.00 58.25 20 LEU C C 1
ATOM 6172 O O . LEU C 1 20 ? -32.003 79.166 68.081 1.00 60.00 20 LEU C O 1
ATOM 6177 N N . LYS C 1 21 ? -31.285 80.781 66.779 1.00 58.24 21 LYS C N 1
ATOM 6178 C CA . LYS C 1 21 ? -32.094 81.798 67.437 1.00 55.76 21 LYS C CA 1
ATOM 6179 C C . LYS C 1 21 ? -33.455 81.854 66.806 1.00 56.89 21 LYS C C 1
ATOM 6180 O O . LYS C 1 21 ? -33.591 82.142 65.596 1.00 58.37 21 LYS C O 1
ATOM 6186 N N . VAL C 1 22 ? -34.466 81.609 67.643 1.00 55.57 22 VAL C N 1
ATOM 6187 C CA . VAL C 1 22 ? -35.860 81.510 67.210 1.00 51.25 22 VAL C CA 1
ATOM 6188 C C . VAL C 1 22 ? -36.574 82.806 67.374 1.00 52.22 22 VAL C C 1
ATOM 6189 O O . VAL C 1 22 ? -36.659 83.327 68.464 1.00 54.90 22 VAL C O 1
ATOM 6193 N N . ASN C 1 23 ? -37.148 83.299 66.299 1.00 50.99 23 ASN C N 1
ATOM 6194 C CA . ASN C 1 23 ? -37.831 84.586 66.319 1.00 51.01 23 ASN C CA 1
ATOM 6195 C C . ASN C 1 23 ? -39.308 84.444 66.376 1.00 52.59 23 ASN C C 1
ATOM 6196 O O . ASN C 1 23 ? -40.065 85.374 66.718 1.00 50.33 23 ASN C O 1
ATOM 6201 N N . ALA C 1 24 ? -39.770 83.338 65.824 1.00 52.96 24 ALA C N 1
ATOM 6202 C CA . ALA C 1 24 ? -41.197 82.901 66.011 1.00 53.72 24 ALA C CA 1
ATOM 6203 C C . ALA C 1 24 ? -41.254 81.377 65.953 1.00 54.88 24 ALA C C 1
ATOM 6204 O O . ALA C 1 24 ? -40.577 80.745 65.113 1.00 54.28 24 ALA C O 1
ATOM 6206 N N . LYS C 1 25 ? -41.978 80.789 66.912 1.00 58.11 25 LYS C N 1
ATOM 6207 C CA . LYS C 1 25 ? -42.084 79.306 67.009 1.00 58.92 25 LYS C CA 1
ATOM 6208 C C . LYS C 1 25 ? -43.130 78.779 65.995 1.00 57.31 25 LYS C C 1
ATOM 6209 O O . LYS C 1 25 ? -42.897 77.811 65.275 1.00 57.21 25 LYS C O 1
ATOM 6215 N N . GLU C 1 26 ? -44.264 79.465 65.900 1.00 56.24 26 GLU C N 1
ATOM 6216 C CA . GLU C 1 26 ? -45.371 78.944 65.121 1.00 57.47 26 GLU C CA 1
ATOM 6217 C C . GLU C 1 26 ? -46.070 80.025 64.399 1.00 57.16 26 GLU C C 1
ATOM 6218 O O . GLU C 1 26 ? -46.778 80.834 65.052 1.00 58.07 26 GLU C O 1
ATOM 6224 N N . PRO C 1 27 ? -45.861 80.093 63.067 1.00 53.62 27 PRO C N 1
ATOM 6225 C CA . PRO C 1 27 ? -44.903 79.269 62.328 1.00 50.39 27 PRO C CA 1
ATOM 6226 C C . PRO C 1 27 ? -43.471 79.535 62.603 1.00 50.72 27 PRO C C 1
ATOM 6227 O O . PRO C 1 27 ? -43.089 80.595 63.101 1.00 51.65 27 PRO C O 1
ATOM 6231 N N . PHE C 1 28 ? -42.666 78.580 62.188 1.00 48.69 28 PHE C N 1
ATOM 6232 C CA . PHE C 1 28 ? -41.229 78.558 62.494 1.00 49.60 28 PHE C CA 1
ATOM 6233 C C . PHE C 1 28 ? -40.385 79.495 61.609 1.00 49.50 28 PHE C C 1
ATOM 6234 O O . PHE C 1 28 ? -40.300 79.367 60.397 1.00 47.31 28 PHE C O 1
ATOM 6242 N N . ASN C 1 29 ? -39.791 80.448 62.307 1.00 48.89 29 ASN C N 1
ATOM 6243 C CA . ASN C 1 29 ? -39.008 81.549 61.736 1.00 49.32 29 ASN C CA 1
ATOM 6244 C C . ASN C 1 29 ? -37.743 81.762 62.626 1.00 50.84 29 ASN C C 1
ATOM 6245 O O . ASN C 1 29 ? -37.835 82.174 63.816 1.00 49.92 29 ASN C O 1
ATOM 6250 N N . ALA C 1 30 ? -36.600 81.398 62.050 1.00 50.66 30 ALA C N 1
ATOM 6251 C CA . ALA C 1 30 ? -35.372 81.301 62.799 1.00 53.07 30 ALA C CA 1
ATOM 6252 C C . ALA C 1 30 ? -34.091 81.512 61.951 1.00 52.26 30 ALA C C 1
ATOM 6253 O O . ALA C 1 30 ? -34.079 81.408 60.733 1.00 51.27 30 ALA C O 1
ATOM 6255 N N . GLU C 1 31 ? -33.019 81.829 62.662 1.00 51.76 31 GLU C N 1
ATOM 6256 C CA . GLU C 1 31 ? -31.765 82.277 62.033 1.00 52.55 31 GLU C CA 1
ATOM 6257 C C . GLU C 1 31 ? -30.622 81.856 62.901 1.00 53.49 31 GLU C C 1
ATOM 6258 O O . GLU C 1 31 ? -30.756 81.853 64.147 1.00 51.02 31 GLU C O 1
ATOM 6264 N N . PRO C 1 32 ? -29.485 81.541 62.272 1.00 53.77 32 PRO C N 1
ATOM 6265 C CA . PRO C 1 32 ? -28.306 81.150 63.039 1.00 52.83 32 PRO C CA 1
ATOM 6266 C C . PRO C 1 32 ? -27.755 82.291 63.826 1.00 53.36 32 PRO C C 1
ATOM 6267 O O . PRO C 1 32 ? -28.100 83.466 63.567 1.00 52.59 32 PRO C O 1
ATOM 6271 N N . PRO C 1 33 ? -26.928 81.948 64.822 1.00 57.49 33 PRO C N 1
ATOM 6272 C CA . PRO C 1 33 ? -26.163 82.977 65.554 1.00 57.33 33 PRO C CA 1
ATOM 6273 C C . PRO C 1 33 ? -25.150 83.555 64.530 1.00 55.37 33 PRO C C 1
ATOM 6274 O O . PRO C 1 33 ? -24.483 82.870 63.792 1.00 56.38 33 PRO C O 1
ATOM 6278 N N . ARG C 1 34 ? -25.221 84.855 64.422 1.00 55.10 34 ARG C N 1
ATOM 6279 C CA . ARG C 1 34 ? -24.209 85.682 63.776 1.00 57.30 34 ARG C CA 1
ATOM 6280 C C . ARG C 1 34 ? -22.780 85.056 63.611 1.00 58.72 34 ARG C C 1
ATOM 6281 O O . ARG C 1 34 ? -22.219 84.983 62.511 1.00 59.27 34 ARG C O 1
ATOM 6289 N N . SER C 1 35 ? -22.242 84.557 64.714 1.00 59.90 35 SER C N 1
ATOM 6290 C CA . SER C 1 35 ? -20.832 84.069 64.760 1.00 60.45 35 SER C CA 1
ATOM 6291 C C . SER C 1 35 ? -20.651 82.821 63.991 1.00 61.13 35 SER C C 1
ATOM 6292 O O . SER C 1 35 ? -19.543 82.426 63.713 1.00 63.73 35 SER C O 1
ATOM 6295 N N . ALA C 1 36 ? -21.736 82.104 63.709 1.00 60.45 36 ALA C N 1
ATOM 6296 C CA . ALA C 1 36 ? -21.605 80.845 62.934 1.00 59.37 36 ALA C CA 1
ATOM 6297 C C . ALA C 1 36 ? -21.958 81.032 61.452 1.00 60.55 36 ALA C C 1
ATOM 6298 O O . ALA C 1 36 ? -21.535 80.234 60.600 1.00 60.07 36 ALA C O 1
ATOM 6300 N N . LEU C 1 37 ? -22.700 82.101 61.163 1.00 58.24 37 LEU C N 1
ATOM 6301 C CA . LEU C 1 37 ? -23.197 82.390 59.809 1.00 59.11 37 LEU C CA 1
ATOM 6302 C C . LEU C 1 37 ? -22.147 82.371 58.714 1.00 59.94 37 LEU C C 1
ATOM 6303 O O . LEU C 1 37 ? -22.381 81.927 57.602 1.00 60.76 37 LEU C O 1
ATOM 6308 N N . VAL C 1 38 ? -20.963 82.853 59.087 1.00 60.88 38 VAL C N 1
ATOM 6309 C CA . VAL C 1 38 ? -19.922 83.312 58.178 1.00 61.26 38 VAL C CA 1
ATOM 6310 C C . VAL C 1 38 ? -18.680 82.423 58.282 1.00 60.90 38 VAL C C 1
ATOM 6311 O O . VAL C 1 38 ? -17.621 82.735 57.741 1.00 63.07 38 VAL C O 1
ATOM 6315 N N . SER C 1 39 ? -18.818 81.281 58.904 1.00 58.93 39 SER C N 1
ATOM 6316 C CA . SER C 1 39 ? -17.674 80.382 59.154 1.00 60.25 39 SER C CA 1
ATOM 6317 C C . SER C 1 39 ? -17.343 79.607 57.899 1.00 59.97 39 SER C C 1
ATOM 6318 O O . SER C 1 39 ? -16.267 79.080 57.710 1.00 62.07 39 SER C O 1
ATOM 6321 N N . SER C 1 40 ? -18.316 79.482 57.047 1.00 58.29 40 SER C N 1
ATOM 6322 C CA . SER C 1 40 ? -18.095 78.815 55.779 1.00 56.75 40 SER C CA 1
ATOM 6323 C C . SER C 1 40 ? -18.870 79.545 54.649 1.00 57.42 40 SER C C 1
ATOM 6324 O O . SER C 1 40 ? -19.927 80.185 54.901 1.00 58.62 40 SER C O 1
ATOM 6327 N N . TYR C 1 41 ? -18.313 79.470 53.447 1.00 53.33 41 TYR C N 1
ATOM 6328 C CA . TYR C 1 41 ? -18.874 80.103 52.261 1.00 51.75 41 TYR C CA 1
ATOM 6329 C C . TYR C 1 41 ? -20.248 79.509 51.920 1.00 53.21 41 TYR C C 1
ATOM 6330 O O . TYR C 1 41 ? -21.227 80.231 51.548 1.00 52.36 41 TYR C O 1
ATOM 6339 N N . VAL C 1 42 ? -20.276 78.184 51.986 1.00 51.91 42 VAL C N 1
ATOM 6340 C CA . VAL C 1 42 ? -21.501 77.398 51.830 1.00 50.08 42 VAL C CA 1
ATOM 6341 C C . VAL C 1 42 ? -22.086 77.085 53.203 1.00 52.72 42 VAL C C 1
ATOM 6342 O O . VAL C 1 42 ? -21.451 76.465 54.071 1.00 53.66 42 VAL C O 1
ATOM 6346 N N . THR C 1 43 ? -23.305 77.570 53.388 1.00 52.25 43 THR C N 1
ATOM 6347 C CA . THR C 1 43 ? -24.025 77.495 54.652 1.00 51.37 43 THR C CA 1
ATOM 6348 C C . THR C 1 43 ? -24.527 76.044 54.877 1.00 52.87 43 THR C C 1
ATOM 6349 O O . THR C 1 43 ? -25.177 75.472 54.031 1.00 52.09 43 THR C O 1
ATOM 6353 N N . PRO C 1 44 ? -24.203 75.422 55.992 1.00 54.16 44 PRO C N 1
ATOM 6354 C CA . PRO C 1 44 ? -24.696 74.065 56.209 1.00 52.47 44 PRO C CA 1
ATOM 6355 C C . PRO C 1 44 ? -26.203 74.125 56.537 1.00 53.18 44 PRO C C 1
ATOM 6356 O O . PRO C 1 44 ? -26.728 75.074 57.236 1.00 52.26 44 PRO C O 1
ATOM 6360 N N . VAL C 1 45 ? -26.905 73.143 55.993 1.00 51.65 45 VAL C N 1
ATOM 6361 C CA . VAL C 1 45 ? -28.381 73.070 56.145 1.00 52.93 45 VAL C CA 1
ATOM 6362 C C . VAL C 1 45 ? -28.904 73.283 57.596 1.00 53.93 45 VAL C C 1
ATOM 6363 O O . VAL C 1 45 ? -29.900 73.945 57.845 1.00 54.31 45 VAL C O 1
ATOM 6367 N N . ASP C 1 46 ? -28.210 72.657 58.516 1.00 56.33 46 ASP C N 1
ATOM 6368 C CA . ASP C 1 46 ? -28.499 72.750 59.961 1.00 57.79 46 ASP C CA 1
ATOM 6369 C C . ASP C 1 46 ? -28.649 74.211 60.399 1.00 57.22 46 ASP C C 1
ATOM 6370 O O . ASP C 1 46 ? -29.424 74.524 61.329 1.00 55.52 46 ASP C O 1
ATOM 6375 N N . LEU C 1 47 ? -27.774 75.063 59.821 1.00 55.92 47 LEU C N 1
ATOM 6376 C CA . LEU C 1 47 ? -27.644 76.506 60.172 1.00 54.24 47 LEU C CA 1
ATOM 6377 C C . LEU C 1 47 ? -28.298 77.485 59.218 1.00 54.27 47 LEU C C 1
ATOM 6378 O O . LEU C 1 47 ? -28.320 78.704 59.457 1.00 54.02 47 LEU C O 1
ATOM 6383 N N . PHE C 1 48 ? -28.852 76.964 58.136 1.00 51.39 48 PHE C N 1
ATOM 6384 C CA . PHE C 1 48 ? -29.473 77.831 57.118 1.00 49.64 48 PHE C CA 1
ATOM 6385 C C . PHE C 1 48 ? -30.793 78.309 57.659 1.00 50.05 48 PHE C C 1
ATOM 6386 O O . PHE C 1 48 ? -31.595 77.534 58.150 1.00 51.90 48 PHE C O 1
ATOM 6394 N N . TYR C 1 49 ? -31.043 79.582 57.541 1.00 47.74 49 TYR C N 1
ATOM 6395 C CA . TYR C 1 49 ? -32.172 80.158 58.184 1.00 46.14 49 TYR C CA 1
ATOM 6396 C C . TYR C 1 49 ? -33.490 79.617 57.617 1.00 47.88 49 TYR C C 1
ATOM 6397 O O . TYR C 1 49 ? -33.623 79.153 56.463 1.00 47.03 49 TYR C O 1
ATOM 6406 N N . LYS C 1 50 ? -34.492 79.775 58.445 1.00 46.65 50 LYS C N 1
ATOM 6407 C CA . LYS C 1 50 ? -35.744 79.118 58.260 1.00 47.90 50 LYS C CA 1
ATOM 6408 C C . LYS C 1 50 ? -36.782 80.171 58.306 1.00 45.93 50 LYS C C 1
ATOM 6409 O O . LYS C 1 50 ? -36.889 80.916 59.262 1.00 47.04 50 LYS C O 1
ATOM 6415 N N . ARG C 1 51 ? -37.565 80.277 57.242 1.00 47.40 51 ARG C N 1
ATOM 6416 C CA . ARG C 1 51 ? -38.610 81.305 57.208 1.00 46.92 51 ARG C CA 1
ATOM 6417 C C . ARG C 1 51 ? -39.917 80.670 56.601 1.00 46.45 51 ARG C C 1
ATOM 6418 O O . ARG C 1 51 ? -39.914 80.157 55.425 1.00 46.16 51 ARG C O 1
ATOM 6426 N N . ASN C 1 52 ? -40.955 80.638 57.435 1.00 45.93 52 ASN C N 1
ATOM 6427 C CA . ASN C 1 52 ? -42.241 79.884 57.090 1.00 47.80 52 ASN C CA 1
ATOM 6428 C C . ASN C 1 52 ? -43.453 80.614 57.527 1.00 46.08 52 ASN C C 1
ATOM 6429 O O . ASN C 1 52 ? -43.483 81.307 58.547 1.00 48.06 52 ASN C O 1
ATOM 6434 N N . HIS C 1 53 ? -44.405 80.589 56.651 1.00 45.90 53 HIS C N 1
ATOM 6435 C CA . HIS C 1 53 ? -45.655 81.351 56.890 1.00 48.08 53 HIS C CA 1
ATOM 6436 C C . HIS C 1 53 ? -46.729 80.447 57.482 1.00 50.79 53 HIS C C 1
ATOM 6437 O O . HIS C 1 53 ? -47.761 80.925 57.943 1.00 53.05 53 HIS C O 1
ATOM 6444 N N . GLY C 1 54 ? -46.435 79.163 57.481 1.00 50.87 54 GLY C N 1
ATOM 6445 C CA . GLY C 1 54 ? -47.365 78.156 57.878 1.00 50.56 54 GLY C CA 1
ATOM 6446 C C . GLY C 1 54 ? -46.652 76.864 58.292 1.00 53.35 54 GLY C C 1
ATOM 6447 O O . GLY C 1 54 ? -45.396 76.821 58.317 1.00 51.18 54 GLY C O 1
ATOM 6448 N N . PRO C 1 55 ? -47.466 75.860 58.693 1.00 52.37 55 PRO C N 1
ATOM 6449 C CA . PRO C 1 55 ? -46.947 74.562 59.077 1.00 51.35 55 PRO C CA 1
ATOM 6450 C C . PRO C 1 55 ? -46.260 73.915 57.899 1.00 48.72 55 PRO C C 1
ATOM 6451 O O . PRO C 1 55 ? -46.621 74.076 56.778 1.00 48.02 55 PRO C O 1
ATOM 6455 N N . ILE C 1 56 ? -45.248 73.142 58.202 1.00 48.27 56 ILE C N 1
ATOM 6456 C CA . ILE C 1 56 ? -44.397 72.513 57.199 1.00 49.15 56 ILE C CA 1
ATOM 6457 C C . ILE C 1 56 ? -45.124 71.300 56.646 1.00 49.99 56 ILE C C 1
ATOM 6458 O O . ILE C 1 56 ? -45.544 70.401 57.414 1.00 51.51 56 ILE C O 1
ATOM 6463 N N . PRO C 1 57 ? -45.329 71.255 55.350 1.00 52.43 57 PRO C N 1
ATOM 6464 C CA . PRO C 1 57 ? -45.790 70.013 54.720 1.00 55.08 57 PRO C CA 1
ATOM 6465 C C . PRO C 1 57 ? -45.033 68.751 55.025 1.00 57.53 57 PRO C C 1
ATOM 6466 O O . PRO C 1 57 ? -43.840 68.691 55.260 1.00 56.74 57 PRO C O 1
ATOM 6470 N N . ILE C 1 58 ? -45.847 67.715 55.089 1.00 60.20 58 ILE C N 1
ATOM 6471 C CA . ILE C 1 58 ? -45.458 66.329 55.392 1.00 62.65 58 ILE C CA 1
ATOM 6472 C C . ILE C 1 58 ? -45.855 65.427 54.182 1.00 63.47 58 ILE C C 1
ATOM 6473 O O . ILE C 1 58 ? -46.969 65.442 53.701 1.00 64.12 58 ILE C O 1
ATOM 6478 N N . VAL C 1 59 ? -44.878 64.664 53.721 1.00 66.63 59 VAL C N 1
ATOM 6479 C CA . VAL C 1 59 ? -45.066 63.707 52.646 1.00 68.95 59 VAL C CA 1
ATOM 6480 C C . VAL C 1 59 ? -45.323 62.306 53.183 1.00 71.31 59 VAL C C 1
ATOM 6481 O O . VAL C 1 59 ? -44.455 61.765 53.835 1.00 71.50 59 VAL C O 1
ATOM 6485 N N . ASP C 1 60 ? -46.507 61.731 52.892 1.00 73.54 60 ASP C N 1
ATOM 6486 C CA . ASP C 1 60 ? -46.898 60.320 53.322 1.00 75.20 60 ASP C CA 1
ATOM 6487 C C . ASP C 1 60 ? -46.400 59.234 52.326 1.00 76.02 60 ASP C C 1
ATOM 6488 O O . ASP C 1 60 ? -46.041 58.139 52.747 1.00 75.97 60 ASP C O 1
ATOM 6493 N N . HIS C 1 61 ? -46.380 59.585 51.027 1.00 77.68 61 HIS C N 1
ATOM 6494 C CA . HIS C 1 61 ? -46.005 58.717 49.849 1.00 78.64 61 HIS C CA 1
ATOM 6495 C C . HIS C 1 61 ? -45.261 59.422 48.693 1.00 76.82 61 HIS C C 1
ATOM 6496 O O . HIS C 1 61 ? -45.873 59.969 47.736 1.00 76.58 61 HIS C O 1
ATOM 6503 N N . LEU C 1 62 ? -43.949 59.340 48.729 1.00 77.05 62 LEU C N 1
ATOM 6504 C CA . LEU C 1 62 ? -43.089 60.091 47.772 1.00 76.38 62 LEU C CA 1
ATOM 6505 C C . LEU C 1 62 ? -43.389 59.872 46.270 1.00 77.34 62 LEU C C 1
ATOM 6506 O O . LEU C 1 62 ? -43.457 60.811 45.500 1.00 76.84 62 LEU C O 1
ATOM 6511 N N . GLN C 1 63 ? -43.507 58.620 45.839 1.00 80.63 63 GLN C N 1
ATOM 6512 C CA . GLN C 1 63 ? -43.944 58.343 44.435 1.00 80.55 63 GLN C CA 1
ATOM 6513 C C . GLN C 1 63 ? -45.462 58.624 44.534 1.00 78.81 63 GLN C C 1
ATOM 6514 O O . GLN C 1 63 ? -46.075 58.395 45.591 1.00 82.64 63 GLN C O 1
ATOM 6520 N N . SER C 1 64 ? -46.070 59.192 43.509 1.00 75.40 64 SER C N 1
ATOM 6521 C CA . SER C 1 64 ? -47.454 59.732 43.704 1.00 76.55 64 SER C CA 1
ATOM 6522 C C . SER C 1 64 ? -47.493 61.256 44.139 1.00 73.61 64 SER C C 1
ATOM 6523 O O . SER C 1 64 ? -48.531 61.940 43.964 1.00 71.35 64 SER C O 1
ATOM 6526 N N . TYR C 1 65 ? -46.376 61.788 44.681 1.00 70.53 65 TYR C N 1
ATOM 6527 C CA . TYR C 1 65 ? -46.163 63.273 44.684 1.00 68.15 65 TYR C CA 1
ATOM 6528 C C . TYR C 1 65 ? -45.965 63.731 43.264 1.00 64.85 65 TYR C C 1
ATOM 6529 O O . TYR C 1 65 ? -45.186 63.149 42.508 1.00 67.65 65 TYR C O 1
ATOM 6538 N N . SER C 1 66 ? -46.576 64.839 42.951 1.00 62.41 66 SER C N 1
ATOM 6539 C CA . SER C 1 66 ? -46.355 65.471 41.681 1.00 63.05 66 SER C CA 1
ATOM 6540 C C . SER C 1 66 ? -46.548 67.026 41.691 1.00 63.15 66 SER C C 1
ATOM 6541 O O . SER C 1 66 ? -47.234 67.600 42.527 1.00 60.06 66 SER C O 1
ATOM 6544 N N . VAL C 1 67 ? -45.893 67.669 40.751 1.00 61.66 67 VAL C N 1
ATOM 6545 C CA . VAL C 1 67 ? -46.102 69.053 40.414 1.00 61.91 67 VAL C CA 1
ATOM 6546 C C . VAL C 1 67 ? -46.980 69.104 39.190 1.00 63.13 67 VAL C C 1
ATOM 6547 O O . VAL C 1 67 ? -46.631 68.487 38.190 1.00 63.18 67 VAL C O 1
ATOM 6551 N N . THR C 1 68 ? -48.038 69.909 39.227 1.00 63.28 68 THR C N 1
ATOM 6552 C CA . THR C 1 68 ? -48.945 70.078 38.095 1.00 61.94 68 THR C CA 1
ATOM 6553 C C . THR C 1 68 ? -48.634 71.309 37.252 1.00 65.48 68 THR C C 1
ATOM 6554 O O . THR C 1 68 ? -48.753 72.416 37.720 1.00 66.09 68 THR C O 1
ATOM 6558 N N . LEU C 1 69 ? -48.337 71.106 35.978 1.00 64.92 69 LEU C N 1
ATOM 6559 C CA . LEU C 1 69 ? -48.249 72.192 35.047 1.00 63.33 69 LEU C CA 1
ATOM 6560 C C . LEU C 1 69 ? -49.566 72.513 34.353 1.00 66.44 69 LEU C C 1
ATOM 6561 O O . LEU C 1 69 ? -50.022 71.817 33.467 1.00 68.77 69 LEU C O 1
ATOM 6566 N N . THR C 1 70 ? -50.149 73.621 34.753 1.00 68.73 70 THR C N 1
ATOM 6567 C CA . THR C 1 70 ? -51.450 74.098 34.273 1.00 68.29 70 THR C CA 1
ATOM 6568 C C . THR C 1 70 ? -51.390 75.511 33.696 1.00 68.03 70 THR C C 1
ATOM 6569 O O . THR C 1 70 ? -50.322 76.069 33.476 1.00 66.73 70 THR C O 1
ATOM 6573 N N . GLY C 1 71 ? -52.589 76.041 33.473 1.00 69.39 71 GLY C N 1
ATOM 6574 C CA . GLY C 1 71 ? -52.857 77.360 32.923 1.00 68.97 71 GLY C CA 1
ATOM 6575 C C . GLY C 1 71 ? -52.666 77.486 31.406 1.00 70.48 71 GLY C C 1
ATOM 6576 O O . GLY C 1 71 ? -52.755 76.511 30.645 1.00 71.27 71 GLY C O 1
ATOM 6577 N N . LEU C 1 72 ? -52.357 78.698 30.962 1.00 72.39 72 LEU C N 1
ATOM 6578 C CA . LEU C 1 72 ? -52.153 79.053 29.526 1.00 71.00 72 LEU C CA 1
ATOM 6579 C C . LEU C 1 72 ? -51.109 78.237 28.768 1.00 71.33 72 LEU C C 1
ATOM 6580 O O . LEU C 1 72 ? -50.162 78.740 28.145 1.00 69.69 72 LEU C O 1
ATOM 6585 N N . ILE C 1 73 ? -51.390 76.944 28.772 1.00 73.73 73 ILE C N 1
ATOM 6586 C CA . ILE C 1 73 ? -50.497 75.895 28.238 1.00 75.61 73 ILE C CA 1
ATOM 6587 C C . ILE C 1 73 ? -51.256 74.874 27.308 1.00 77.07 73 ILE C C 1
ATOM 6588 O O . ILE C 1 73 ? -52.433 74.501 27.573 1.00 76.39 73 ILE C O 1
ATOM 6593 N N . GLN C 1 74 ? -50.600 74.441 26.221 1.00 79.52 74 GLN C N 1
ATOM 6594 C CA . GLN C 1 74 ? -51.226 73.504 25.242 1.00 80.92 74 GLN C CA 1
ATOM 6595 C C . GLN C 1 74 ? -51.783 72.233 25.958 1.00 81.06 74 GLN C C 1
ATOM 6596 O O . GLN C 1 74 ? -53.013 71.958 25.967 1.00 80.80 74 GLN C O 1
ATOM 6602 N N . ASN C 1 75 ? -50.866 71.516 26.609 1.00 80.04 75 ASN C N 1
ATOM 6603 C CA . ASN C 1 75 ? -51.189 70.215 27.244 1.00 81.07 75 ASN C CA 1
ATOM 6604 C C . ASN C 1 75 ? -50.870 70.114 28.753 1.00 78.55 75 ASN C C 1
ATOM 6605 O O . ASN C 1 75 ? -49.735 69.669 29.130 1.00 77.44 75 ASN C O 1
ATOM 6610 N N . PRO C 1 76 ? -51.838 70.544 29.580 1.00 76.97 76 PRO C N 1
ATOM 6611 C CA . PRO C 1 76 ? -51.710 70.466 31.032 1.00 77.26 76 PRO C CA 1
ATOM 6612 C C . PRO C 1 76 ? -51.272 69.085 31.493 1.00 78.37 76 PRO C C 1
ATOM 6613 O O . PRO C 1 76 ? -52.059 68.198 31.782 1.00 79.26 76 PRO C O 1
ATOM 6617 N N . ARG C 1 77 ? -49.952 68.953 31.569 1.00 79.10 77 ARG C N 1
ATOM 6618 C CA . ARG C 1 77 ? -49.261 67.761 32.047 1.00 77.92 77 ARG C CA 1
ATOM 6619 C C . ARG C 1 77 ? -49.261 67.685 33.567 1.00 77.15 77 ARG C C 1
ATOM 6620 O O . ARG C 1 77 ? -49.710 68.554 34.243 1.00 79.38 77 ARG C O 1
ATOM 6628 N N . LYS C 1 78 ? -48.723 66.626 34.101 1.00 76.71 78 LYS C N 1
ATOM 6629 C CA . LYS C 1 78 ? -48.539 66.479 35.547 1.00 73.85 78 LYS C CA 1
ATOM 6630 C C . LYS C 1 78 ? -47.231 65.681 35.781 1.00 74.41 78 LYS C C 1
ATOM 6631 O O . LYS C 1 78 ? -47.086 64.530 35.326 1.00 75.77 78 LYS C O 1
ATOM 6637 N N . LEU C 1 79 ? -46.274 66.334 36.453 1.00 73.33 79 LEU C N 1
ATOM 6638 C CA . LEU C 1 79 ? -44.861 65.910 36.526 1.00 71.56 79 LEU C CA 1
ATOM 6639 C C . LEU C 1 79 ? -44.484 65.324 37.866 1.00 70.51 79 LEU C C 1
ATOM 6640 O O . LEU C 1 79 ? -44.531 66.002 38.867 1.00 72.07 79 LEU C O 1
ATOM 6645 N N . PHE C 1 80 ? -44.090 64.073 37.860 1.00 71.05 80 PHE C N 1
ATOM 6646 C CA . PHE C 1 80 ? -43.725 63.343 39.102 1.00 70.45 80 PHE C CA 1
ATOM 6647 C C . PHE C 1 80 ? -42.272 63.609 39.409 1.00 68.36 80 PHE C C 1
ATOM 6648 O O . PHE C 1 80 ? -41.513 64.016 38.546 1.00 66.96 80 PHE C O 1
ATOM 6656 N N . ILE C 1 81 ? -41.881 63.300 40.620 1.00 70.06 81 ILE C N 1
ATOM 6657 C CA . ILE C 1 81 ? -40.521 63.591 41.059 1.00 71.59 81 ILE C CA 1
ATOM 6658 C C . ILE C 1 81 ? -39.434 62.886 40.206 1.00 74.04 81 ILE C C 1
ATOM 6659 O O . ILE C 1 81 ? -38.355 63.437 39.964 1.00 73.34 81 ILE C O 1
ATOM 6664 N N . LYS C 1 82 ? -39.746 61.668 39.773 1.00 75.50 82 LYS C N 1
ATOM 6665 C CA . LYS C 1 82 ? -38.976 60.828 38.792 1.00 75.49 82 LYS C CA 1
ATOM 6666 C C . LYS C 1 82 ? -38.666 61.594 37.494 1.00 74.24 82 LYS C C 1
ATOM 6667 O O . LYS C 1 82 ? -37.533 61.596 36.953 1.00 74.27 82 LYS C O 1
ATOM 6673 N N . ASP C 1 83 ? -39.726 62.219 36.993 1.00 74.33 83 ASP C N 1
ATOM 6674 C CA . ASP C 1 83 ? -39.725 63.046 35.768 1.00 74.15 83 ASP C CA 1
ATOM 6675 C C . ASP C 1 83 ? -38.831 64.298 35.882 1.00 74.35 83 ASP C C 1
ATOM 6676 O O . ASP C 1 83 ? -38.105 64.693 34.958 1.00 74.98 83 ASP C O 1
ATOM 6681 N N . ILE C 1 84 ? -38.881 64.912 37.053 1.00 72.65 84 ILE C N 1
ATOM 6682 C CA . ILE C 1 84 ? -38.085 66.111 37.309 1.00 70.99 84 ILE C CA 1
ATOM 6683 C C . ILE C 1 84 ? -36.582 65.750 37.369 1.00 69.95 84 ILE C C 1
ATOM 6684 O O . ILE C 1 84 ? -35.740 66.460 36.808 1.00 70.80 84 ILE C O 1
ATOM 6689 N N . ARG C 1 85 ? -36.291 64.646 38.047 1.00 69.02 85 ARG C N 1
ATOM 6690 C CA . ARG C 1 85 ? -34.925 64.102 38.177 1.00 69.22 85 ARG C CA 1
ATOM 6691 C C . ARG C 1 85 ? -34.312 63.566 36.872 1.00 68.99 85 ARG C C 1
ATOM 6692 O O . ARG C 1 85 ? -33.113 63.357 36.774 1.00 69.55 85 ARG C O 1
ATOM 6700 N N . SER C 1 86 ? -35.139 63.296 35.892 1.00 69.79 86 SER C N 1
ATOM 6701 C CA . SER C 1 86 ? -34.642 62.783 34.612 1.00 70.60 86 SER C CA 1
ATOM 6702 C C . SER C 1 86 ? -34.290 63.912 33.614 1.00 69.98 86 SER C C 1
ATOM 6703 O O . SER C 1 86 ? -33.678 63.689 32.547 1.00 70.33 86 SER C O 1
ATOM 6706 N N . LEU C 1 87 ? -34.713 65.128 33.943 1.00 68.97 87 LEU C N 1
ATOM 6707 C CA . LEU C 1 87 ? -34.321 66.341 33.169 1.00 66.85 87 LEU C CA 1
ATOM 6708 C C . LEU C 1 87 ? -32.852 66.646 33.421 1.00 64.43 87 LEU C C 1
ATOM 6709 O O . LEU C 1 87 ? -32.248 66.131 34.348 1.00 66.04 87 LEU C O 1
ATOM 6714 N N . PRO C 1 88 ? -32.225 67.416 32.570 1.00 61.91 88 PRO C N 1
ATOM 6715 C CA . PRO C 1 88 ? -30.793 67.713 32.812 1.00 63.62 88 PRO C CA 1
ATOM 6716 C C . PRO C 1 88 ? -30.623 68.434 34.201 1.00 65.90 88 PRO C C 1
ATOM 6717 O O . PRO C 1 88 ? -31.219 69.509 34.507 1.00 65.33 88 PRO C O 1
ATOM 6721 N N . LYS C 1 89 ? -29.813 67.779 35.022 1.00 64.16 89 LYS C N 1
ATOM 6722 C CA . LYS C 1 89 ? -29.457 68.292 36.323 1.00 62.00 89 LYS C CA 1
ATOM 6723 C C . LYS C 1 89 ? -28.406 69.430 36.262 1.00 62.49 89 LYS C C 1
ATOM 6724 O O . LYS C 1 89 ? -27.356 69.325 35.590 1.00 63.71 89 LYS C O 1
ATOM 6730 N N . TYR C 1 90 ? -28.727 70.510 36.986 1.00 62.57 90 TYR C N 1
ATOM 6731 C CA . TYR C 1 90 ? -27.821 71.657 37.223 1.00 59.40 90 TYR C CA 1
ATOM 6732 C C . TYR C 1 90 ? -27.614 71.881 38.700 1.00 60.14 90 TYR C C 1
ATOM 6733 O O . TYR C 1 90 ? -28.478 71.592 39.539 1.00 60.75 90 TYR C O 1
ATOM 6742 N N . ASN C 1 91 ? -26.412 72.356 39.002 1.00 58.23 91 ASN C N 1
ATOM 6743 C CA . ASN C 1 91 ? -26.034 72.785 40.358 1.00 58.31 91 ASN C CA 1
ATOM 6744 C C . ASN C 1 91 ? -25.748 74.313 40.361 1.00 58.88 91 ASN C C 1
ATOM 6745 O O . ASN C 1 91 ? -24.848 74.813 39.718 1.00 60.11 91 ASN C O 1
ATOM 6750 N N . VAL C 1 92 ? -26.553 75.054 41.067 1.00 57.57 92 VAL C N 1
ATOM 6751 C CA . VAL C 1 92 ? -26.414 76.488 41.100 1.00 55.21 92 VAL C CA 1
ATOM 6752 C C . VAL C 1 92 ? -26.129 76.902 42.511 1.00 53.58 92 VAL C C 1
ATOM 6753 O O . VAL C 1 92 ? -26.824 76.541 43.451 1.00 54.54 92 VAL C O 1
ATOM 6757 N N . THR C 1 93 ? -25.072 77.674 42.660 1.00 49.96 93 THR C N 1
ATOM 6758 C CA . THR C 1 93 ? -24.770 78.255 43.955 1.00 50.30 93 THR C CA 1
ATOM 6759 C C . THR C 1 93 ? -25.505 79.561 44.066 1.00 50.82 93 THR C C 1
ATOM 6760 O O . THR C 1 93 ? -25.296 80.452 43.256 1.00 50.32 93 THR C O 1
ATOM 6764 N N . ALA C 1 94 ? -26.308 79.703 45.104 1.00 47.25 94 ALA C N 1
ATOM 6765 C CA . ALA C 1 94 ? -27.177 80.890 45.198 1.00 46.81 94 ALA C CA 1
ATOM 6766 C C . ALA C 1 94 ? -27.566 81.216 46.602 1.00 46.79 94 ALA C C 1
ATOM 6767 O O . ALA C 1 94 ? -27.946 80.367 47.364 1.00 46.26 94 ALA C O 1
ATOM 6769 N N . THR C 1 95 ? -27.455 82.478 46.920 1.00 45.60 95 THR C N 1
ATOM 6770 C CA . THR C 1 95 ? -27.797 82.956 48.213 1.00 45.83 95 THR C CA 1
ATOM 6771 C C . THR C 1 95 ? -29.298 83.406 48.286 1.00 46.19 95 THR C C 1
ATOM 6772 O O . THR C 1 95 ? -29.831 84.137 47.435 1.00 44.80 95 THR C O 1
ATOM 6776 N N . LEU C 1 96 ? -29.970 82.913 49.307 1.00 44.96 96 LEU C N 1
ATOM 6777 C CA . LEU C 1 96 ? -31.293 83.336 49.646 1.00 45.24 96 LEU C CA 1
ATOM 6778 C C . LEU C 1 96 ? -31.194 84.313 50.779 1.00 43.86 96 LEU C C 1
ATOM 6779 O O . LEU C 1 96 ? -30.685 83.955 51.805 1.00 46.07 96 LEU C O 1
ATOM 6784 N N . GLN C 1 97 ? -31.699 85.519 50.590 1.00 40.22 97 GLN C N 1
ATOM 6785 C CA . GLN C 1 97 ? -31.732 86.487 51.594 1.00 41.09 97 GLN C CA 1
ATOM 6786 C C . GLN C 1 97 ? -33.180 86.842 51.717 1.00 43.56 97 GLN C C 1
ATOM 6787 O O . GLN C 1 97 ? -33.835 87.280 50.730 1.00 39.29 97 GLN C O 1
ATOM 6793 N N . CYS C 1 98 ? -33.637 86.805 52.973 1.00 42.64 98 CYS C N 1
ATOM 6794 C CA . CYS C 1 98 ? -34.992 87.198 53.277 1.00 38.48 98 CYS C CA 1
ATOM 6795 C C . CYS C 1 98 ? -35.106 88.716 53.237 1.00 40.80 98 CYS C C 1
ATOM 6796 O O . CYS C 1 98 ? -34.221 89.455 53.754 1.00 41.15 98 CYS C O 1
ATOM 6799 N N . ALA C 1 99 ? -36.187 89.194 52.658 1.00 39.97 99 ALA C N 1
ATOM 6800 C CA . ALA C 1 99 ? -36.404 90.625 52.507 1.00 41.60 99 ALA C CA 1
ATOM 6801 C C . ALA C 1 99 ? -36.519 91.208 53.890 1.00 43.93 99 ALA C C 1
ATOM 6802 O O . ALA C 1 99 ? -36.361 92.438 54.040 1.00 43.40 99 ALA C O 1
ATOM 6804 N N . GLY C 1 100 ? -36.873 90.365 54.866 1.00 42.87 100 GLY C N 1
ATOM 6805 C CA . GLY C 1 100 ? -36.937 90.819 56.265 1.00 42.15 100 GLY C CA 1
ATOM 6806 C C . GLY C 1 100 ? -35.591 90.912 57.022 1.00 44.12 100 GLY C C 1
ATOM 6807 O O . GLY C 1 100 ? -35.522 91.460 58.149 1.00 45.50 100 GLY C O 1
ATOM 6808 N N . ASN C 1 101 ? -34.523 90.375 56.421 1.00 43.05 101 ASN C N 1
ATOM 6809 C CA . ASN C 1 101 ? -33.132 90.494 57.045 1.00 42.43 101 ASN C CA 1
ATOM 6810 C C . ASN C 1 101 ? -32.845 91.882 57.556 1.00 39.83 101 ASN C C 1
ATOM 6811 O O . ASN C 1 101 ? -33.264 92.888 56.940 1.00 41.42 101 ASN C O 1
ATOM 6816 N N . ARG C 1 102 ? -32.323 91.911 58.744 1.00 45.22 102 ARG C N 1
ATOM 6817 C CA . ARG C 1 102 ? -32.001 93.183 59.524 1.00 43.75 102 ARG C CA 1
ATOM 6818 C C . ARG C 1 102 ? -33.171 94.115 59.958 1.00 43.47 102 ARG C C 1
ATOM 6819 O O . ARG C 1 102 ? -33.006 95.295 60.271 1.00 42.02 102 ARG C O 1
ATOM 6827 N N . ARG C 1 103 ? -34.360 93.533 59.992 1.00 45.76 103 ARG C N 1
ATOM 6828 C CA . ARG C 1 103 ? -35.601 94.306 60.329 1.00 45.44 103 ARG C CA 1
ATOM 6829 C C . ARG C 1 103 ? -35.567 94.878 61.740 1.00 45.96 103 ARG C C 1
ATOM 6830 O O . ARG C 1 103 ? -36.031 96.013 61.983 1.00 45.09 103 ARG C O 1
ATOM 6838 N N . THR C 1 104 ? -35.034 94.095 62.685 1.00 48.00 104 THR C N 1
ATOM 6839 C CA . THR C 1 104 ? -35.174 94.501 64.113 1.00 48.89 104 THR C CA 1
ATOM 6840 C C . THR C 1 104 ? -34.547 95.880 64.324 1.00 49.78 104 THR C C 1
ATOM 6841 O O . THR C 1 104 ? -35.076 96.764 65.023 1.00 48.58 104 THR C O 1
ATOM 6845 N N . ALA C 1 105 ? -33.399 96.094 63.683 1.00 50.58 105 ALA C N 1
ATOM 6846 C CA . ALA C 1 105 ? -32.685 97.418 63.844 1.00 47.75 105 ALA C CA 1
ATOM 6847 C C . ALA C 1 105 ? -33.475 98.526 63.252 1.00 47.35 105 ALA C C 1
ATOM 6848 O O . ALA C 1 105 ? -33.381 99.600 63.716 1.00 49.16 105 ALA C O 1
ATOM 6850 N N . MET C 1 106 ? -34.267 98.279 62.238 1.00 47.77 106 MET C N 1
ATOM 6851 C CA . MET C 1 106 ? -35.148 99.338 61.695 1.00 49.59 106 MET C CA 1
ATOM 6852 C C . MET C 1 106 ? -36.303 99.680 62.636 1.00 53.41 106 MET C C 1
ATOM 6853 O O . MET C 1 106 ? -36.867 100.792 62.621 1.00 54.05 106 MET C O 1
ATOM 6858 N N . SER C 1 107 ? -36.703 98.655 63.390 1.00 55.08 107 SER C N 1
ATOM 6859 C CA . SER C 1 107 ? -37.889 98.685 64.287 1.00 56.90 107 SER C CA 1
ATOM 6860 C C . SER C 1 107 ? -37.546 99.479 65.563 1.00 56.49 107 SER C C 1
ATOM 6861 O O . SER C 1 107 ? -38.356 100.305 66.046 1.00 55.77 107 SER C O 1
ATOM 6864 N N . LYS C 1 108 ? -36.352 99.223 66.087 1.00 57.62 108 LYS C N 1
ATOM 6865 C CA . LYS C 1 108 ? -35.739 100.023 67.196 1.00 61.00 108 LYS C CA 1
ATOM 6866 C C . LYS C 1 108 ? -35.874 101.530 66.996 1.00 59.83 108 LYS C C 1
ATOM 6867 O O . LYS C 1 108 ? -36.097 102.292 67.927 1.00 61.41 108 LYS C O 1
ATOM 6873 N N . VAL C 1 109 ? -35.802 101.953 65.766 1.00 59.05 109 VAL C N 1
ATOM 6874 C CA . VAL C 1 109 ? -35.927 103.380 65.489 1.00 58.22 109 VAL C CA 1
ATOM 6875 C C . VAL C 1 109 ? -37.373 103.826 65.397 1.00 58.03 109 VAL C C 1
ATOM 6876 O O . VAL C 1 109 ? -37.761 104.872 65.825 1.00 61.46 109 VAL C O 1
ATOM 6880 N N . ARG C 1 110 ? -38.165 103.073 64.710 1.00 58.81 110 ARG C N 1
ATOM 6881 C CA . ARG C 1 110 ? -39.605 103.376 64.627 1.00 58.40 110 ARG C CA 1
ATOM 6882 C C . ARG C 1 110 ? -40.223 102.010 64.414 1.00 57.37 110 ARG C C 1
ATOM 6883 O O . ARG C 1 110 ? -39.756 101.234 63.556 1.00 55.74 110 ARG C O 1
ATOM 6891 N N . ASN C 1 111 ? -41.192 101.698 65.259 1.00 57.60 111 ASN C N 1
ATOM 6892 C CA . ASN C 1 111 ? -41.709 100.363 65.400 1.00 54.84 111 ASN C CA 1
ATOM 6893 C C . ASN C 1 111 ? -42.329 99.792 64.108 1.00 52.98 111 ASN C C 1
ATOM 6894 O O . ASN C 1 111 ? -43.107 100.500 63.388 1.00 50.31 111 ASN C O 1
ATOM 6899 N N . VAL C 1 112 ? -41.876 98.565 63.780 1.00 52.29 112 VAL C N 1
ATOM 6900 C CA . VAL C 1 112 ? -42.528 97.784 62.697 1.00 54.35 112 VAL C CA 1
ATOM 6901 C C . VAL C 1 112 ? -43.163 96.458 63.195 1.00 52.61 112 VAL C C 1
ATOM 6902 O O . VAL C 1 112 ? -42.592 95.655 64.002 1.00 50.28 112 VAL C O 1
ATOM 6906 N N . ARG C 1 113 ? -44.375 96.276 62.709 1.00 54.02 113 ARG C N 1
ATOM 6907 C CA . ARG C 1 113 ? -45.055 94.976 62.872 1.00 55.68 113 ARG C CA 1
ATOM 6908 C C . ARG C 1 113 ? -44.406 93.931 62.013 1.00 55.18 113 ARG C C 1
ATOM 6909 O O . ARG C 1 113 ? -44.250 94.082 60.791 1.00 55.50 113 ARG C O 1
ATOM 6917 N N . GLY C 1 114 ? -44.045 92.865 62.681 1.00 53.92 114 GLY C N 1
ATOM 6918 C CA . GLY C 1 114 ? -43.551 91.723 61.987 1.00 51.99 114 GLY C CA 1
ATOM 6919 C C . GLY C 1 114 ? -42.561 90.984 62.826 1.00 53.47 114 GLY C C 1
ATOM 6920 O O . GLY C 1 114 ? -42.134 91.405 63.868 1.00 51.37 114 GLY C O 1
ATOM 6921 N N . VAL C 1 115 ? -42.223 89.811 62.339 1.00 54.66 115 VAL C N 1
ATOM 6922 C CA . VAL C 1 115 ? -41.246 88.986 63.005 1.00 52.67 115 VAL C CA 1
ATOM 6923 C C . VAL C 1 115 ? -39.906 89.795 62.996 1.00 53.26 115 VAL C C 1
ATOM 6924 O O . VAL C 1 115 ? -39.570 90.449 62.020 1.00 53.62 115 VAL C O 1
ATOM 6928 N N . GLY C 1 116 ? -39.225 89.725 64.108 1.00 50.08 116 GLY C N 1
ATOM 6929 C CA . GLY C 1 116 ? -37.932 90.301 64.274 1.00 50.16 116 GLY C CA 1
ATOM 6930 C C . GLY C 1 116 ? -36.841 89.439 63.651 1.00 50.85 116 GLY C C 1
ATOM 6931 O O . GLY C 1 116 ? -36.886 88.212 63.696 1.00 55.22 116 GLY C O 1
ATOM 6932 N N . TRP C 1 117 ? -35.870 90.113 63.054 1.00 49.61 117 TRP C N 1
ATOM 6933 C CA . TRP C 1 117 ? -34.668 89.464 62.500 1.00 46.21 117 TRP C CA 1
ATOM 6934 C C . TRP C 1 117 ? -33.437 90.341 62.795 1.00 45.79 117 TRP C C 1
ATOM 6935 O O . TRP C 1 117 ? -33.474 91.558 62.846 1.00 45.54 117 TRP C O 1
ATOM 6946 N N . ASP C 1 118 ? -32.373 89.663 63.092 1.00 46.25 118 ASP C N 1
ATOM 6947 C CA . ASP C 1 118 ? -31.112 90.293 63.317 1.00 49.05 118 ASP C CA 1
ATOM 6948 C C . ASP C 1 118 ? -30.472 90.329 61.855 1.00 50.92 118 ASP C C 1
ATOM 6949 O O . ASP C 1 118 ? -31.117 90.667 60.825 1.00 49.66 118 ASP C O 1
ATOM 6954 N N . VAL C 1 119 ? -29.245 89.858 61.790 1.00 48.45 119 VAL C N 1
ATOM 6955 C CA . VAL C 1 119 ? -28.343 90.121 60.680 1.00 47.90 119 VAL C CA 1
ATOM 6956 C C . VAL C 1 119 ? -28.113 88.796 59.860 1.00 47.55 119 VAL C C 1
ATOM 6957 O O . VAL C 1 119 ? -27.428 88.792 58.818 1.00 47.72 119 VAL C O 1
ATOM 6961 N N . SER C 1 120 ? -28.734 87.704 60.345 1.00 46.08 120 SER C N 1
ATOM 6962 C CA . SER C 1 120 ? -28.585 86.367 59.788 1.00 46.33 120 SER C CA 1
ATOM 6963 C C . SER C 1 120 ? -29.801 85.699 59.043 1.00 45.37 120 SER C C 1
ATOM 6964 O O . SER C 1 120 ? -29.780 84.471 58.844 1.00 43.72 120 SER C O 1
ATOM 6967 N N . ALA C 1 121 ? -30.764 86.476 58.563 1.00 44.84 121 ALA C N 1
ATOM 6968 C CA . ALA C 1 121 ? -31.871 85.951 57.718 1.00 45.54 121 ALA C CA 1
ATOM 6969 C C . ALA C 1 121 ? -31.393 85.857 56.292 1.00 45.81 121 ALA C C 1
ATOM 6970 O O . ALA C 1 121 ? -31.946 86.489 55.345 1.00 46.23 121 ALA C O 1
ATOM 6972 N N . ILE C 1 122 ? -30.343 85.061 56.150 1.00 45.84 122 ILE C N 1
ATOM 6973 C CA . ILE C 1 122 ? -29.597 84.906 54.894 1.00 44.55 122 ILE C CA 1
ATOM 6974 C C . ILE C 1 122 ? -28.757 83.698 54.937 1.00 46.69 122 ILE C C 1
ATOM 6975 O O . ILE C 1 122 ? -28.281 83.305 56.017 1.00 48.04 122 ILE C O 1
ATOM 6980 N N . GLY C 1 123 ? -28.588 83.090 53.779 1.00 44.35 123 GLY C N 1
ATOM 6981 C CA . GLY C 1 123 ? -27.828 81.864 53.674 1.00 42.96 123 GLY C CA 1
ATOM 6982 C C . GLY C 1 123 ? -27.487 81.564 52.250 1.00 46.25 123 GLY C C 1
ATOM 6983 O O . GLY C 1 123 ? -28.146 81.996 51.294 1.00 46.79 123 GLY C O 1
ATOM 6984 N N . ASN C 1 124 ? -26.403 80.827 52.128 1.00 47.50 124 ASN C N 1
ATOM 6985 C CA . ASN C 1 124 ? -25.793 80.468 50.825 1.00 46.77 124 ASN C CA 1
ATOM 6986 C C . ASN C 1 124 ? -25.726 78.970 50.668 1.00 48.14 124 ASN C C 1
ATOM 6987 O O . ASN C 1 124 ? -25.289 78.264 51.539 1.00 48.24 124 ASN C O 1
ATOM 6992 N N . ALA C 1 125 ? -26.197 78.492 49.525 1.00 49.09 125 ALA C N 1
ATOM 6993 C CA . ALA C 1 125 ? -26.242 77.074 49.297 1.00 49.45 125 ALA C CA 1
ATOM 6994 C C . ALA C 1 125 ? -26.076 76.680 47.846 1.00 50.75 125 ALA C C 1
ATOM 6995 O O . ALA C 1 125 ? -26.228 77.493 46.918 1.00 51.12 125 ALA C O 1
ATOM 6997 N N . VAL C 1 126 ? -25.739 75.410 47.661 1.00 51.06 126 VAL C N 1
ATOM 6998 C CA . VAL C 1 126 ? -25.623 74.803 46.321 1.00 50.30 126 VAL C CA 1
ATOM 6999 C C . VAL C 1 126 ? -26.890 74.038 46.089 1.00 51.70 126 VAL C C 1
ATOM 7000 O O . VAL C 1 126 ? -27.250 73.116 46.813 1.00 54.28 126 VAL C O 1
ATOM 7004 N N . TRP C 1 127 ? -27.625 74.500 45.098 1.00 51.72 127 TRP C N 1
ATOM 7005 C CA . TRP C 1 127 ? -28.976 73.995 44.840 1.00 49.88 127 TRP C CA 1
ATOM 7006 C C . TRP C 1 127 ? -28.836 73.030 43.678 1.00 52.16 127 TRP C C 1
ATOM 7007 O O . TRP C 1 127 ? -28.256 73.365 42.590 1.00 52.62 127 TRP C O 1
ATOM 7018 N N . GLY C 1 128 ? -29.404 71.851 43.867 1.00 50.59 128 GLY C N 1
ATOM 7019 C CA . GLY C 1 128 ? -29.437 70.863 42.801 1.00 49.13 128 GLY C CA 1
ATOM 7020 C C . GLY C 1 128 ? -30.823 70.617 42.239 1.00 50.64 128 GLY C C 1
ATOM 7021 O O . GLY C 1 128 ? -31.762 70.243 42.985 1.00 52.97 128 GLY C O 1
ATOM 7022 N N . GLY C 1 129 ? -30.996 70.805 40.945 1.00 49.77 129 GLY C N 1
ATOM 7023 C CA . GLY C 1 129 ? -32.238 70.383 40.324 1.00 49.09 129 GLY C CA 1
ATOM 7024 C C . GLY C 1 129 ? -32.321 70.615 38.825 1.00 52.62 129 GLY C C 1
ATOM 7025 O O . GLY C 1 129 ? -31.349 70.661 38.066 1.00 53.63 129 GLY C O 1
ATOM 7026 N N . ALA C 1 130 ? -33.541 70.769 38.389 1.00 52.46 130 ALA C N 1
ATOM 7027 C CA . ALA C 1 130 ? -33.806 70.975 36.977 1.00 52.38 130 ALA C CA 1
ATOM 7028 C C . ALA C 1 130 ? -34.034 72.428 36.672 1.00 53.50 130 ALA C C 1
ATOM 7029 O O . ALA C 1 130 ? -34.747 73.131 37.425 1.00 55.70 130 ALA C O 1
ATOM 7031 N N . LYS C 1 131 ? -33.552 72.882 35.534 1.00 53.30 131 LYS C N 1
ATOM 7032 C CA . LYS C 1 131 ? -33.901 74.241 35.135 1.00 53.30 131 LYS C CA 1
ATOM 7033 C C . LYS C 1 131 ? -35.368 74.327 34.698 1.00 54.87 131 LYS C C 1
ATOM 7034 O O . LYS C 1 131 ? -35.864 73.487 34.004 1.00 56.83 131 LYS C O 1
ATOM 7040 N N . LEU C 1 132 ? -36.048 75.339 35.193 1.00 57.05 132 LEU C N 1
ATOM 7041 C CA . LEU C 1 132 ? -37.446 75.668 34.896 1.00 55.90 132 LEU C CA 1
ATOM 7042 C C . LEU C 1 132 ? -37.612 75.978 33.405 1.00 57.49 132 LEU C C 1
ATOM 7043 O O . LEU C 1 132 ? -38.672 75.772 32.848 1.00 59.19 132 LEU C O 1
ATOM 7048 N N . ALA C 1 133 ? -36.617 76.547 32.752 1.00 57.06 133 ALA C N 1
ATOM 7049 C CA . ALA C 1 133 ? -36.726 76.789 31.317 1.00 59.85 133 ALA C CA 1
ATOM 7050 C C . ALA C 1 133 ? -36.939 75.447 30.593 1.00 62.10 133 ALA C C 1
ATOM 7051 O O . ALA C 1 133 ? -37.796 75.345 29.692 1.00 62.32 133 ALA C O 1
ATOM 7053 N N . ASP C 1 134 ? -36.155 74.440 31.002 1.00 62.29 134 ASP C N 1
ATOM 7054 C CA . ASP C 1 134 ? -36.176 73.074 30.411 1.00 61.73 134 ASP C CA 1
ATOM 7055 C C . ASP C 1 134 ? -37.593 72.460 30.616 1.00 63.33 134 ASP C C 1
ATOM 7056 O O . ASP C 1 134 ? -38.214 71.926 29.668 1.00 65.06 134 ASP C O 1
ATOM 7061 N N . VAL C 1 135 ? -38.105 72.586 31.838 1.00 63.70 135 VAL C N 1
ATOM 7062 C CA . VAL C 1 135 ? -39.471 72.155 32.193 1.00 61.30 135 VAL C CA 1
ATOM 7063 C C . VAL C 1 135 ? -40.586 72.832 31.359 1.00 63.16 135 VAL C C 1
ATOM 7064 O O . VAL C 1 135 ? -41.617 72.227 31.087 1.00 63.83 135 VAL C O 1
ATOM 7068 N N . LEU C 1 136 ? -40.390 74.103 31.014 1.00 64.67 136 LEU C N 1
ATOM 7069 C CA . LEU C 1 136 ? -41.404 74.845 30.246 1.00 66.46 136 LEU C CA 1
ATOM 7070 C C . LEU C 1 136 ? -41.337 74.563 28.709 1.00 67.36 136 LEU C C 1
ATOM 7071 O O . LEU C 1 136 ? -42.361 74.625 27.980 1.00 66.57 136 LEU C O 1
ATOM 7076 N N . GLU C 1 137 ? -40.111 74.351 28.221 1.00 69.51 137 GLU C N 1
ATOM 7077 C CA . GLU C 1 137 ? -39.824 73.772 26.877 1.00 70.61 137 GLU C CA 1
ATOM 7078 C C . GLU C 1 137 ? -40.609 72.427 26.718 1.00 71.07 137 GLU C C 1
ATOM 7079 O O . GLU C 1 137 ? -41.339 72.200 25.732 1.00 70.70 137 GLU C O 1
ATOM 7085 N N . LEU C 1 138 ? -40.513 71.596 27.737 1.00 69.01 138 LEU C N 1
ATOM 7086 C CA . LEU C 1 138 ? -41.283 70.354 27.784 1.00 70.29 138 LEU C CA 1
ATOM 7087 C C . LEU C 1 138 ? -42.775 70.538 27.537 1.00 70.35 138 LEU C C 1
ATOM 7088 O O . LEU C 1 138 ? -43.466 69.598 27.148 1.00 73.94 138 LEU C O 1
ATOM 7093 N N . VAL C 1 139 ? -43.306 71.720 27.775 1.00 70.28 139 VAL C N 1
ATOM 7094 C CA . VAL C 1 139 ? -44.779 71.897 27.734 1.00 70.61 139 VAL C CA 1
ATOM 7095 C C . VAL C 1 139 ? -45.156 72.905 26.633 1.00 69.57 139 VAL C C 1
ATOM 7096 O O . VAL C 1 139 ? -46.273 73.452 26.584 1.00 69.68 139 VAL C O 1
ATOM 7100 N N . GLY C 1 140 ? -44.199 73.112 25.742 1.00 67.01 140 GLY C N 1
ATOM 7101 C CA . GLY C 1 140 ? -44.465 73.790 24.478 1.00 67.41 140 GLY C CA 1
ATOM 7102 C C . GLY C 1 140 ? -44.118 75.258 24.492 1.00 68.92 140 GLY C C 1
ATOM 7103 O O . GLY C 1 140 ? -44.476 76.006 23.604 1.00 68.42 140 GLY C O 1
ATOM 7104 N N . ILE C 1 141 ? -43.421 75.702 25.536 1.00 71.24 141 ILE C N 1
ATOM 7105 C CA . ILE C 1 141 ? -43.007 77.132 25.629 1.00 69.42 141 ILE C CA 1
ATOM 7106 C C . ILE C 1 141 ? -41.494 77.212 25.430 1.00 69.09 141 ILE C C 1
ATOM 7107 O O . ILE C 1 141 ? -40.708 76.741 26.297 1.00 71.38 141 ILE C O 1
ATOM 7112 N N . PRO C 1 142 ? -41.052 77.706 24.272 1.00 69.18 142 PRO C N 1
ATOM 7113 C CA . PRO C 1 142 ? -39.613 77.634 23.978 1.00 68.48 142 PRO C CA 1
ATOM 7114 C C . PRO C 1 142 ? -38.793 78.614 24.848 1.00 68.51 142 PRO C C 1
ATOM 7115 O O . PRO C 1 142 ? -39.303 79.613 25.400 1.00 67.19 142 PRO C O 1
ATOM 7119 N N . LYS C 1 143 ? -37.503 78.323 24.932 1.00 66.59 143 LYS C N 1
ATOM 7120 C CA . LYS C 1 143 ? -36.597 79.196 25.664 1.00 64.68 143 LYS C CA 1
ATOM 7121 C C . LYS C 1 143 ? -36.598 80.670 25.085 1.00 66.81 143 LYS C C 1
ATOM 7122 O O . LYS C 1 143 ? -36.918 80.936 23.945 1.00 70.70 143 LYS C O 1
ATOM 7128 N N . LEU C 1 144 ? -36.314 81.629 25.925 1.00 66.96 144 LEU C N 1
ATOM 7129 C CA . LEU C 1 144 ? -36.236 83.059 25.541 1.00 66.33 144 LEU C CA 1
ATOM 7130 C C . LEU C 1 144 ? -37.512 83.740 25.042 1.00 66.65 144 LEU C C 1
ATOM 7131 O O . LEU C 1 144 ? -37.516 84.789 24.372 1.00 68.34 144 LEU C O 1
ATOM 7136 N N . THR C 1 145 ? -38.614 83.157 25.455 1.00 66.69 145 THR C N 1
ATOM 7137 C CA . THR C 1 145 ? -39.941 83.766 25.261 1.00 65.98 145 THR C CA 1
ATOM 7138 C C . THR C 1 145 ? -40.373 84.774 26.342 1.00 64.22 145 THR C C 1
ATOM 7139 O O . THR C 1 145 ? -40.311 84.477 27.523 1.00 65.44 145 THR C O 1
ATOM 7143 N N . ALA C 1 146 ? -40.958 85.868 25.901 1.00 62.98 146 ALA C N 1
ATOM 7144 C CA . ALA C 1 146 ? -41.521 86.892 26.756 1.00 62.38 146 ALA C CA 1
ATOM 7145 C C . ALA C 1 146 ? -43.027 86.767 26.924 1.00 63.72 146 ALA C C 1
ATOM 7146 O O . ALA C 1 146 ? -43.622 87.050 27.983 1.00 64.91 146 ALA C O 1
ATOM 7148 N N . SER C 1 147 ? -43.652 86.403 25.822 1.00 66.11 147 SER C N 1
ATOM 7149 C CA . SER C 1 147 ? -45.095 86.121 25.775 1.00 65.29 147 SER C CA 1
ATOM 7150 C C . SER C 1 147 ? -45.404 85.133 24.651 1.00 66.97 147 SER C C 1
ATOM 7151 O O . SER C 1 147 ? -44.623 84.981 23.705 1.00 67.32 147 SER C O 1
ATOM 7154 N N . THR C 1 148 ? -46.527 84.440 24.812 1.00 68.03 148 THR C N 1
ATOM 7155 C CA . THR C 1 148 ? -46.979 83.453 23.857 1.00 68.18 148 THR C CA 1
ATOM 7156 C C . THR C 1 148 ? -48.296 83.887 23.217 1.00 71.05 148 THR C C 1
ATOM 7157 O O . THR C 1 148 ? -49.056 84.709 23.793 1.00 70.34 148 THR C O 1
ATOM 7161 N N . ASN C 1 149 ? -48.585 83.217 22.093 1.00 74.07 149 ASN C N 1
ATOM 7162 C CA . ASN C 1 149 ? -49.849 83.332 21.326 1.00 73.29 149 ASN C CA 1
ATOM 7163 C C . ASN C 1 149 ? -51.103 83.091 22.211 1.00 72.62 149 ASN C C 1
ATOM 7164 O O . ASN C 1 149 ? -52.136 83.780 22.075 1.00 74.54 149 ASN C O 1
ATOM 7169 N N . LEU C 1 150 ? -50.996 82.160 23.157 1.00 71.94 150 LEU C N 1
ATOM 7170 C CA . LEU C 1 150 ? -52.099 81.913 24.156 1.00 70.58 150 LEU C CA 1
ATOM 7171 C C . LEU C 1 150 ? -52.318 82.999 25.225 1.00 70.08 150 LEU C C 1
ATOM 7172 O O . LEU C 1 150 ? -53.229 82.895 26.070 1.00 69.11 150 LEU C O 1
ATOM 7177 N N . GLY C 1 151 ? -51.476 84.044 25.199 1.00 68.75 151 GLY C N 1
ATOM 7178 C CA . GLY C 1 151 ? -51.555 85.167 26.155 1.00 67.60 151 GLY C CA 1
ATOM 7179 C C . GLY C 1 151 ? -50.722 85.036 27.453 1.00 67.15 151 GLY C C 1
ATOM 7180 O O . GLY C 1 151 ? -50.856 85.841 28.395 1.00 65.32 151 GLY C O 1
ATOM 7181 N N . ALA C 1 152 ? -49.846 84.050 27.498 1.00 64.00 152 ALA C N 1
ATOM 7182 C CA . ALA C 1 152 ? -48.989 83.837 28.690 1.00 63.42 152 ALA C CA 1
ATOM 7183 C C . ALA C 1 152 ? -47.883 84.906 28.803 1.00 63.73 152 ALA C C 1
ATOM 7184 O O . ALA C 1 152 ? -47.140 85.178 27.836 1.00 63.78 152 ALA C O 1
ATOM 7186 N N . ARG C 1 153 ? -47.753 85.453 30.020 1.00 62.65 153 ARG C N 1
ATOM 7187 C CA . ARG C 1 153 ? -46.755 86.521 30.369 1.00 62.50 153 ARG C CA 1
ATOM 7188 C C . ARG C 1 153 ? -46.018 86.291 31.733 1.00 59.18 153 ARG C C 1
ATOM 7189 O O . ARG C 1 153 ? -45.015 86.889 31.991 1.00 57.24 153 ARG C O 1
ATOM 7197 N N . HIS C 1 154 ? -46.576 85.435 32.579 1.00 58.70 154 HIS C N 1
ATOM 7198 C CA . HIS C 1 154 ? -46.099 85.147 33.928 1.00 56.01 154 HIS C CA 1
ATOM 7199 C C . HIS C 1 154 ? -46.202 83.636 34.293 1.00 55.85 154 HIS C C 1
ATOM 7200 O O . HIS C 1 154 ? -46.945 82.888 33.682 1.00 55.32 154 HIS C O 1
ATOM 7207 N N . VAL C 1 155 ? -45.418 83.221 35.289 1.00 53.53 155 VAL C N 1
ATOM 7208 C CA . VAL C 1 155 ? -45.392 81.869 35.788 1.00 52.00 155 VAL C CA 1
ATOM 7209 C C . VAL C 1 155 ? -45.569 81.910 37.284 1.00 50.97 155 VAL C C 1
ATOM 7210 O O . VAL C 1 155 ? -44.769 82.474 37.940 1.00 51.42 155 VAL C O 1
ATOM 7214 N N . GLU C 1 156 ? -46.610 81.274 37.808 1.00 51.01 156 GLU C N 1
ATOM 7215 C CA . GLU C 1 156 ? -47.016 81.340 39.220 1.00 49.75 156 GLU C CA 1
ATOM 7216 C C . GLU C 1 156 ? -46.691 79.987 39.890 1.00 52.37 156 GLU C C 1
ATOM 7217 O O . GLU C 1 156 ? -46.957 78.928 39.349 1.00 51.96 156 GLU C O 1
ATOM 7223 N N . PHE C 1 157 ? -46.053 80.026 41.047 1.00 50.80 157 PHE C N 1
ATOM 7224 C CA . PHE C 1 157 ? -45.678 78.835 41.740 1.00 48.06 157 PHE C CA 1
ATOM 7225 C C . PHE C 1 157 ? -46.545 78.808 42.894 1.00 47.03 157 PHE C C 1
ATOM 7226 O O . PHE C 1 157 ? -46.607 79.804 43.587 1.00 50.00 157 PHE C O 1
ATOM 7234 N N . VAL C 1 158 ? -47.224 77.697 43.114 1.00 46.35 158 VAL C N 1
ATOM 7235 C CA . VAL C 1 158 ? -48.230 77.528 44.178 1.00 47.50 158 VAL C CA 1
ATOM 7236 C C . VAL C 1 158 ? -47.825 76.448 45.117 1.00 48.56 158 VAL C C 1
ATOM 7237 O O . VAL C 1 158 ? -47.465 75.357 44.708 1.00 50.46 158 VAL C O 1
ATOM 7241 N N . SER C 1 159 ? -47.963 76.686 46.378 1.00 47.09 159 SER C N 1
ATOM 7242 C CA . SER C 1 159 ? -47.507 75.695 47.314 1.00 48.33 159 SER C CA 1
ATOM 7243 C C . SER C 1 159 ? -48.646 74.675 47.691 1.00 50.35 159 SER C C 1
ATOM 7244 O O . SER C 1 159 ? -49.839 74.828 47.365 1.00 51.42 159 SER C O 1
ATOM 7247 N N . VAL C 1 160 ? -48.290 73.749 48.531 1.00 50.59 160 VAL C N 1
ATOM 7248 C CA . VAL C 1 160 ? -49.293 72.956 49.161 1.00 52.57 160 VAL C CA 1
ATOM 7249 C C . VAL C 1 160 ? -49.510 73.270 50.643 1.00 53.44 160 VAL C C 1
ATOM 7250 O O . VAL C 1 160 ? -50.272 72.615 51.362 1.00 55.93 160 VAL C O 1
ATOM 7254 N N . ASP C 1 161 ? -48.819 74.259 51.143 1.00 52.55 161 ASP C N 1
ATOM 7255 C CA . ASP C 1 161 ? -48.958 74.612 52.555 1.00 50.81 161 ASP C CA 1
ATOM 7256 C C . ASP C 1 161 ? -50.207 75.424 52.801 1.00 51.68 161 ASP C C 1
ATOM 7257 O O . ASP C 1 161 ? -50.902 75.804 51.865 1.00 53.52 161 ASP C O 1
ATOM 7262 N N . ARG C 1 162 ? -50.407 75.766 54.061 1.00 53.21 162 ARG C N 1
ATOM 7263 C CA . ARG C 1 162 ? -51.551 76.498 54.519 1.00 52.12 162 ARG C CA 1
ATOM 7264 C C . ARG C 1 162 ? -51.186 77.684 55.432 1.00 52.81 162 ARG C C 1
ATOM 7265 O O . ARG C 1 162 ? -50.707 77.476 56.605 1.00 53.50 162 ARG C O 1
ATOM 7273 N N . CYS C 1 163 ? -51.606 78.876 54.969 1.00 51.38 163 CYS C N 1
ATOM 7274 C CA . CYS C 1 163 ? -51.300 80.145 55.616 1.00 52.45 163 CYS C CA 1
ATOM 7275 C C . CYS C 1 163 ? -52.477 80.917 56.181 1.00 49.25 163 CYS C C 1
ATOM 7276 O O . CYS C 1 163 ? -53.392 81.260 55.416 1.00 48.50 163 CYS C O 1
ATOM 7279 N N . LYS C 1 164 ? -52.405 81.332 57.434 1.00 49.31 164 LYS C N 1
ATOM 7280 C CA . LYS C 1 164 ? -53.470 82.194 58.024 1.00 54.08 164 LYS C CA 1
ATOM 7281 C C . LYS C 1 164 ? -53.864 83.404 57.107 1.00 55.18 164 LYS C C 1
ATOM 7282 O O . LYS C 1 164 ? -55.030 83.700 56.907 1.00 53.20 164 LYS C O 1
ATOM 7288 N N . GLU C 1 165 ? -52.866 84.045 56.496 1.00 54.31 165 GLU C N 1
ATOM 7289 C CA . GLU C 1 165 ? -53.085 85.228 55.615 1.00 53.36 165 GLU C CA 1
ATOM 7290 C C . GLU C 1 165 ? -53.946 84.946 54.387 1.00 53.15 165 GLU C C 1
ATOM 7291 O O . GLU C 1 165 ? -54.636 85.813 53.829 1.00 55.70 165 GLU C O 1
ATOM 7297 N N . GLU C 1 166 ? -53.827 83.725 53.895 1.00 50.69 166 GLU C N 1
ATOM 7298 C CA . GLU C 1 166 ? -54.710 83.284 52.749 1.00 52.91 166 GLU C CA 1
ATOM 7299 C C . GLU C 1 166 ? -55.932 82.399 53.247 1.00 53.84 166 GLU C C 1
ATOM 7300 O O . GLU C 1 166 ? -56.546 81.668 52.474 1.00 52.09 166 GLU C O 1
ATOM 7306 N N . ASN C 1 167 ? -56.225 82.512 54.543 1.00 53.17 167 ASN C N 1
ATOM 7307 C CA . ASN C 1 167 ? -57.385 81.899 55.162 1.00 51.71 167 ASN C CA 1
ATOM 7308 C C . ASN C 1 167 ? -57.322 80.423 55.019 1.00 51.31 167 ASN C C 1
ATOM 7309 O O . ASN C 1 167 ? -58.355 79.798 54.691 1.00 51.49 167 ASN C O 1
ATOM 7314 N N . GLY C 1 168 ? -56.135 79.882 55.206 1.00 47.34 168 GLY C N 1
ATOM 7315 C CA . GLY C 1 168 ? -55.857 78.446 55.070 1.00 47.47 168 GLY C CA 1
ATOM 7316 C C . GLY C 1 168 ? -55.367 77.995 53.699 1.00 50.34 168 GLY C C 1
ATOM 7317 O O . GLY C 1 168 ? -54.996 76.845 53.512 1.00 51.27 168 GLY C O 1
ATOM 7318 N N . GLY C 1 169 ? -55.388 78.918 52.738 1.00 49.96 169 GLY C N 1
ATOM 7319 C CA . GLY C 1 169 ? -54.877 78.674 51.370 1.00 46.16 169 GLY C CA 1
ATOM 7320 C C . GLY C 1 169 ? -53.321 78.634 51.295 1.00 47.64 169 GLY C C 1
ATOM 7321 O O . GLY C 1 169 ? -52.580 78.846 52.283 1.00 47.08 169 GLY C O 1
ATOM 7322 N N . PRO C 1 170 ? -52.807 78.287 50.132 1.00 45.74 170 PRO C N 1
ATOM 7323 C CA . PRO C 1 170 ? -51.346 78.182 49.913 1.00 44.75 170 PRO C CA 1
ATOM 7324 C C . PRO C 1 170 ? -50.565 79.485 49.611 1.00 46.60 170 PRO C C 1
ATOM 7325 O O . PRO C 1 170 ? -51.156 80.390 48.981 1.00 46.52 170 PRO C O 1
ATOM 7329 N N . TYR C 1 171 ? -49.271 79.484 50.058 1.00 46.42 171 TYR C N 1
ATOM 7330 C CA . TYR C 1 171 ? -48.229 80.463 49.714 1.00 44.26 171 TYR C CA 1
ATOM 7331 C C . TYR C 1 171 ? -48.074 80.351 48.199 1.00 45.37 171 TYR C C 1
ATOM 7332 O O . TYR C 1 171 ? -48.062 79.276 47.634 1.00 46.69 171 TYR C O 1
ATOM 7341 N N . LYS C 1 172 ? -47.983 81.499 47.543 1.00 45.84 172 LYS C N 1
ATOM 7342 C CA . LYS C 1 172 ? -47.770 81.612 46.106 1.00 44.50 172 LYS C CA 1
ATOM 7343 C C . LYS C 1 172 ? -46.763 82.726 45.822 1.00 45.99 172 LYS C C 1
ATOM 7344 O O . LYS C 1 172 ? -46.714 83.710 46.548 1.00 46.32 172 LYS C O 1
ATOM 7350 N N . ALA C 1 173 ? -46.100 82.601 44.672 1.00 45.09 173 ALA C N 1
ATOM 7351 C CA . ALA C 1 173 ? -45.350 83.730 44.055 1.00 44.21 173 ALA C CA 1
ATOM 7352 C C . ALA C 1 173 ? -45.408 83.653 42.579 1.00 45.54 173 ALA C C 1
ATOM 7353 O O . ALA C 1 173 ? -45.645 82.583 42.049 1.00 46.46 173 ALA C O 1
ATOM 7355 N N . SER C 1 174 ? -45.032 84.740 41.901 1.00 45.18 174 SER C N 1
ATOM 7356 C CA . SER C 1 174 ? -44.779 84.609 40.469 1.00 44.59 174 SER C CA 1
ATOM 7357 C C . SER C 1 174 ? -43.593 85.368 39.981 1.00 46.79 174 SER C C 1
ATOM 7358 O O . SER C 1 174 ? -43.109 86.292 40.662 1.00 44.57 174 SER C O 1
ATOM 7361 N N . ILE C 1 175 ? -43.158 84.984 38.795 1.00 45.95 175 ILE C N 1
ATOM 7362 C CA . ILE C 1 175 ? -42.139 85.692 38.044 1.00 45.08 175 ILE C CA 1
ATOM 7363 C C . ILE C 1 175 ? -42.517 85.804 36.571 1.00 46.11 175 ILE C C 1
ATOM 7364 O O . ILE C 1 175 ? -43.371 85.056 36.104 1.00 46.84 175 ILE C O 1
ATOM 7369 N N . THR C 1 176 ? -41.871 86.721 35.819 1.00 46.79 176 THR C N 1
ATOM 7370 C CA . THR C 1 176 ? -42.216 86.877 34.408 1.00 45.38 176 THR C CA 1
ATOM 7371 C C . THR C 1 176 ? -41.804 85.635 33.632 1.00 48.80 176 THR C C 1
ATOM 7372 O O . THR C 1 176 ? -40.838 84.904 34.009 1.00 47.58 176 THR C O 1
ATOM 7376 N N . LEU C 1 177 ? -42.506 85.428 32.518 1.00 51.04 177 LEU C N 1
ATOM 7377 C CA . LEU C 1 177 ? -42.172 84.349 31.572 1.00 52.84 177 LEU C CA 1
ATOM 7378 C C . LEU C 1 177 ? -40.730 84.512 31.064 1.00 52.75 177 LEU C C 1
ATOM 7379 O O . LEU C 1 177 ? -39.940 83.510 31.009 1.00 50.81 177 LEU C O 1
ATOM 7384 N N . SER C 1 178 ? -40.380 85.759 30.721 1.00 52.61 178 SER C N 1
ATOM 7385 C CA . SER C 1 178 ? -38.985 86.129 30.355 1.00 52.95 178 SER C CA 1
ATOM 7386 C C . SER C 1 178 ? -37.963 85.536 31.345 1.00 55.09 178 SER C C 1
ATOM 7387 O O . SER C 1 178 ? -37.035 84.805 30.934 1.00 57.93 178 SER C O 1
ATOM 7390 N N . GLN C 1 179 ? -38.112 85.848 32.633 1.00 53.14 179 GLN C N 1
ATOM 7391 C CA . GLN C 1 179 ? -37.143 85.286 33.621 1.00 53.70 179 GLN C CA 1
ATOM 7392 C C . GLN C 1 179 ? -37.216 83.732 33.681 1.00 52.67 179 GLN C C 1
ATOM 7393 O O . GLN C 1 179 ? -36.214 83.020 33.848 1.00 51.68 179 GLN C O 1
ATOM 7399 N N . ALA C 1 180 ? -38.444 83.208 33.523 1.00 53.85 180 ALA C N 1
ATOM 7400 C CA . ALA C 1 180 ? -38.701 81.767 33.742 1.00 55.72 180 ALA C CA 1
ATOM 7401 C C . ALA C 1 180 ? -38.092 80.942 32.663 1.00 56.82 180 ALA C C 1
ATOM 7402 O O . ALA C 1 180 ? -37.773 79.752 32.831 1.00 57.76 180 ALA C O 1
ATOM 7404 N N . THR C 1 181 ? -37.898 81.586 31.538 1.00 58.16 181 THR C N 1
ATOM 7405 C CA . THR C 1 181 ? -37.687 80.879 30.286 1.00 57.86 181 THR C CA 1
ATOM 7406 C C . THR C 1 181 ? -36.295 81.120 29.736 1.00 59.49 181 THR C C 1
ATOM 7407 O O . THR C 1 181 ? -35.861 80.541 28.712 1.00 58.50 181 THR C O 1
ATOM 7411 N N . ASN C 1 182 ? -35.608 82.019 30.431 1.00 59.67 182 ASN C N 1
ATOM 7412 C CA . ASN C 1 182 ? -34.188 82.357 30.200 1.00 59.38 182 ASN C CA 1
ATOM 7413 C C . ASN C 1 182 ? -33.258 81.479 31.022 1.00 59.52 182 ASN C C 1
ATOM 7414 O O . ASN C 1 182 ? -33.175 81.662 32.235 1.00 59.38 182 ASN C O 1
ATOM 7419 N N . PRO C 1 183 ? -32.528 80.557 30.412 1.00 60.75 183 PRO C N 1
ATOM 7420 C CA . PRO C 1 183 ? -31.744 79.606 31.208 1.00 61.75 183 PRO C CA 1
ATOM 7421 C C . PRO C 1 183 ? -30.559 80.261 31.916 1.00 60.88 183 PRO C C 1
ATOM 7422 O O . PRO C 1 183 ? -30.017 79.721 32.883 1.00 59.84 183 PRO C O 1
ATOM 7426 N N . GLU C 1 184 ? -30.146 81.417 31.425 1.00 59.31 184 GLU C N 1
ATOM 7427 C CA . GLU C 1 184 ? -29.064 82.199 32.082 1.00 61.54 184 GLU C CA 1
ATOM 7428 C C . GLU C 1 184 ? -29.516 82.823 33.470 1.00 59.83 184 GLU C C 1
ATOM 7429 O O . GLU C 1 184 ? -28.677 83.149 34.300 1.00 60.27 184 GLU C O 1
ATOM 7435 N N . ALA C 1 185 ? -30.817 83.028 33.675 1.00 55.83 185 ALA C N 1
ATOM 7436 C CA . ALA C 1 185 ? -31.381 83.416 34.990 1.00 54.73 185 ALA C CA 1
ATOM 7437 C C . ALA C 1 185 ? -31.421 82.314 36.083 1.00 54.31 185 ALA C C 1
ATOM 7438 O O . ALA C 1 185 ? -31.771 82.562 37.231 1.00 53.59 185 ALA C O 1
ATOM 7440 N N . ASP C 1 186 ? -31.174 81.083 35.674 1.00 54.17 186 ASP C N 1
ATOM 7441 C CA . ASP C 1 186 ? -30.957 79.904 36.531 1.00 51.89 186 ASP C CA 1
ATOM 7442 C C . ASP C 1 186 ? -32.102 79.596 37.464 1.00 51.65 186 ASP C C 1
ATOM 7443 O O . ASP C 1 186 ? -31.897 79.042 38.563 1.00 50.72 186 ASP C O 1
ATOM 7448 N N . VAL C 1 187 ? -33.325 79.928 37.052 1.00 50.58 187 VAL C N 1
ATOM 7449 C CA . VAL C 1 187 ? -34.450 79.575 37.887 1.00 48.43 187 VAL C CA 1
ATOM 7450 C C . VAL C 1 187 ? -34.485 78.053 37.899 1.00 51.86 187 VAL C C 1
ATOM 7451 O O . VAL C 1 187 ? -34.395 77.397 36.868 1.00 52.52 187 VAL C O 1
ATOM 7455 N N . LEU C 1 188 ? -34.544 77.515 39.094 1.00 52.06 188 LEU C N 1
ATOM 7456 C CA . LEU C 1 188 ? -34.336 76.077 39.316 1.00 53.18 188 LEU C CA 1
ATOM 7457 C C . LEU C 1 188 ? -35.487 75.426 40.080 1.00 53.36 188 LEU C C 1
ATOM 7458 O O . LEU C 1 188 ? -36.009 76.002 41.045 1.00 51.67 188 LEU C O 1
ATOM 7463 N N . LEU C 1 189 ? -35.903 74.241 39.627 1.00 54.45 189 LEU C N 1
ATOM 7464 C CA . LEU C 1 189 ? -36.811 73.410 40.426 1.00 53.22 189 LEU C CA 1
ATOM 7465 C C . LEU C 1 189 ? -35.902 72.509 41.188 1.00 53.68 189 LEU C C 1
ATOM 7466 O O . LEU C 1 189 ? -35.390 71.535 40.626 1.00 56.00 189 LEU C O 1
ATOM 7471 N N . ALA C 1 190 ? -35.638 72.846 42.427 1.00 52.07 190 ALA C N 1
ATOM 7472 C CA . ALA C 1 190 ? -34.618 72.167 43.193 1.00 53.23 190 ALA C CA 1
ATOM 7473 C C . ALA C 1 190 ? -35.165 71.084 44.065 1.00 55.57 190 ALA C C 1
ATOM 7474 O O . ALA C 1 190 ? -36.102 71.315 44.884 1.00 54.07 190 ALA C O 1
ATOM 7476 N N . TYR C 1 191 ? -34.511 69.917 43.948 1.00 56.86 191 TYR C N 1
ATOM 7477 C CA . TYR C 1 191 ? -34.790 68.707 44.797 1.00 57.83 191 TYR C CA 1
ATOM 7478 C C . TYR C 1 191 ? -33.603 68.344 45.696 1.00 57.77 191 TYR C C 1
ATOM 7479 O O . TYR C 1 191 ? -33.662 67.439 46.543 1.00 57.92 191 TYR C O 1
ATOM 7488 N N . GLU C 1 192 ? -32.521 69.087 45.507 1.00 58.46 192 GLU C N 1
ATOM 7489 C CA . GLU C 1 192 ? -31.270 68.927 46.302 1.00 59.71 192 GLU C CA 1
ATOM 7490 C C . GLU C 1 192 ? -30.703 70.244 46.831 1.00 58.60 192 GLU C C 1
ATOM 7491 O O . GLU C 1 192 ? -30.755 71.286 46.174 1.00 58.01 192 GLU C O 1
ATOM 7497 N N . MET C 1 193 ? -30.148 70.155 48.026 1.00 57.59 193 MET C N 1
ATOM 7498 C CA . MET C 1 193 ? -29.541 71.298 48.742 1.00 55.76 193 MET C CA 1
ATOM 7499 C C . MET C 1 193 ? -28.271 70.829 49.473 1.00 57.06 193 MET C C 1
ATOM 7500 O O . MET C 1 193 ? -28.277 69.925 50.311 1.00 58.09 193 MET C O 1
ATOM 7505 N N . ASN C 1 194 ? -27.167 71.438 49.119 1.00 59.81 194 ASN C N 1
ATOM 7506 C CA . ASN C 1 194 ? -25.787 71.080 49.621 1.00 59.28 194 ASN C CA 1
ATOM 7507 C C . ASN C 1 194 ? -25.449 69.621 49.441 1.00 60.52 194 ASN C C 1
ATOM 7508 O O . ASN C 1 194 ? -24.954 68.989 50.350 1.00 61.22 194 ASN C O 1
ATOM 7513 N N . GLY C 1 195 ? -25.771 69.100 48.261 1.00 62.63 195 GLY C N 1
ATOM 7514 C CA . GLY C 1 195 ? -25.454 67.723 47.871 1.00 62.93 195 GLY C CA 1
ATOM 7515 C C . GLY C 1 195 ? -26.362 66.607 48.423 1.00 66.60 195 GLY C C 1
ATOM 7516 O O . GLY C 1 195 ? -26.295 65.474 47.949 1.00 67.49 195 GLY C O 1
ATOM 7517 N N . GLU C 1 196 ? -27.149 66.906 49.464 1.00 67.45 196 GLU C N 1
ATOM 7518 C CA . GLU C 1 196 ? -28.166 65.981 49.986 1.00 66.10 196 GLU C CA 1
ATOM 7519 C C . GLU C 1 196 ? -29.561 66.289 49.453 1.00 66.67 196 GLU C C 1
ATOM 7520 O O . GLU C 1 196 ? -29.882 67.384 48.969 1.00 68.39 196 GLU C O 1
ATOM 7526 N N . THR C 1 197 ? -30.411 65.324 49.630 1.00 65.12 197 THR C N 1
ATOM 7527 C CA . THR C 1 197 ? -31.820 65.494 49.407 1.00 63.71 197 THR C CA 1
ATOM 7528 C C . THR C 1 197 ? -32.370 66.647 50.243 1.00 62.85 197 THR C C 1
ATOM 7529 O O . THR C 1 197 ? -32.069 66.817 51.403 1.00 60.88 197 THR C O 1
ATOM 7533 N N . LEU C 1 198 ? -33.219 67.410 49.598 1.00 61.44 198 LEU C N 1
ATOM 7534 C CA . LEU C 1 198 ? -33.830 68.568 50.196 1.00 60.91 198 LEU C CA 1
ATOM 7535 C C . LEU C 1 198 ? -34.617 68.133 51.450 1.00 59.41 198 LEU C C 1
ATOM 7536 O O . LEU C 1 198 ? -35.259 67.101 51.474 1.00 59.77 198 LEU C O 1
ATOM 7541 N N . ASN C 1 199 ? -34.449 68.871 52.529 1.00 58.65 199 ASN C N 1
ATOM 7542 C CA . ASN C 1 199 ? -35.089 68.629 53.817 1.00 56.89 199 ASN C CA 1
ATOM 7543 C C . ASN C 1 199 ? -36.493 69.202 53.860 1.00 58.69 199 ASN C C 1
ATOM 7544 O O . ASN C 1 199 ? -36.875 69.985 52.992 1.00 54.79 199 ASN C O 1
ATOM 7549 N N . ARG C 1 200 ? -37.245 68.896 54.908 1.00 56.76 200 ARG C N 1
ATOM 7550 C CA . ARG C 1 200 ? -38.647 69.322 54.981 1.00 54.94 200 ARG C CA 1
ATOM 7551 C C . ARG C 1 200 ? -38.767 70.804 55.135 1.00 54.76 200 ARG C C 1
ATOM 7552 O O . ARG C 1 200 ? -39.546 71.483 54.402 1.00 53.43 200 ARG C O 1
ATOM 7560 N N . ASP C 1 201 ? -38.038 71.346 56.115 1.00 54.95 201 ASP C N 1
ATOM 7561 C CA . ASP C 1 201 ? -37.934 72.842 56.314 1.00 53.49 201 ASP C CA 1
ATOM 7562 C C . ASP C 1 201 ? -37.648 73.638 55.007 1.00 51.11 201 ASP C C 1
ATOM 7563 O O . ASP C 1 201 ? -38.131 74.705 54.795 1.00 51.72 201 ASP C O 1
ATOM 7568 N N . HIS C 1 202 ? -36.912 73.049 54.112 1.00 52.36 202 HIS C N 1
ATOM 7569 C CA . HIS C 1 202 ? -36.401 73.744 52.936 1.00 52.48 202 HIS C CA 1
ATOM 7570 C C . HIS C 1 202 ? -37.089 73.371 51.668 1.00 52.32 202 HIS C C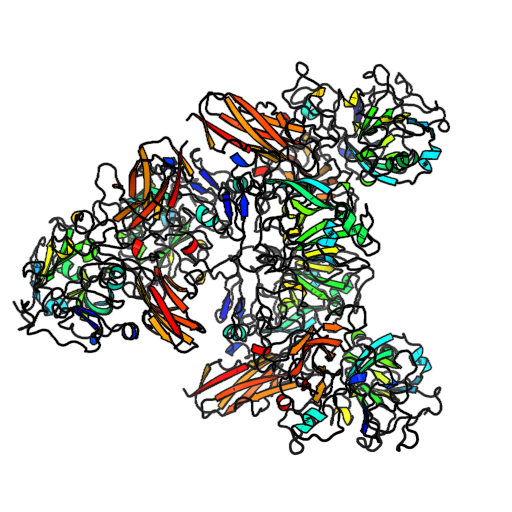 1
ATOM 7571 O O . HIS C 1 202 ? -36.740 73.834 50.576 1.00 52.52 202 HIS C O 1
ATOM 7578 N N . GLY C 1 203 ? -38.160 72.598 51.818 1.00 53.32 203 GLY C N 1
ATOM 7579 C CA . GLY C 1 203 ? -39.149 72.440 50.747 1.00 56.04 203 GLY C CA 1
ATOM 7580 C C . GLY C 1 203 ? -39.317 71.098 50.097 1.00 56.80 203 GLY C C 1
ATOM 7581 O O . GLY C 1 203 ? -39.930 71.009 49.015 1.00 55.50 203 GLY C O 1
ATOM 7582 N N . PHE C 1 204 ? -38.866 70.066 50.804 1.00 59.50 204 PHE C N 1
ATOM 7583 C CA . PHE C 1 204 ? -38.891 68.655 50.312 1.00 60.03 204 PHE C CA 1
ATOM 7584 C C . PHE C 1 204 ? -40.297 68.298 49.873 1.00 59.31 204 PHE C C 1
ATOM 7585 O O . PHE C 1 204 ? -41.239 68.456 50.643 1.00 62.43 204 PHE C O 1
ATOM 7593 N N . PRO C 1 205 ? -40.483 67.760 48.689 1.00 57.40 205 PRO C N 1
ATOM 7594 C CA . PRO C 1 205 ? -39.460 67.234 47.754 1.00 55.67 205 PRO C CA 1
ATOM 7595 C C . PRO C 1 205 ? -38.986 68.164 46.679 1.00 54.33 205 PRO C C 1
ATOM 7596 O O . PRO C 1 205 ? -38.069 67.821 45.871 1.00 56.83 205 PRO C O 1
ATOM 7600 N N . LEU C 1 206 ? -39.636 69.311 46.585 1.00 52.46 206 LEU C N 1
ATOM 7601 C CA . LEU C 1 206 ? -39.377 70.232 45.476 1.00 51.28 206 LEU C CA 1
ATOM 7602 C C . LEU C 1 206 ? -39.753 71.665 45.794 1.00 50.28 206 LEU C C 1
ATOM 7603 O O . LEU C 1 206 ? -40.821 71.952 46.305 1.00 49.19 206 LEU C O 1
ATOM 7608 N N . ARG C 1 207 ? -38.792 72.544 45.531 1.00 49.26 207 ARG C N 1
ATOM 7609 C CA . ARG C 1 207 ? -38.995 74.015 45.635 1.00 49.85 207 ARG C CA 1
ATOM 7610 C C . ARG C 1 207 ? -38.503 74.704 44.437 1.00 49.33 207 ARG C C 1
ATOM 7611 O O . ARG C 1 207 ? -37.715 74.142 43.737 1.00 49.70 207 ARG C O 1
ATOM 7619 N N . VAL C 1 208 ? -39.030 75.893 44.161 1.00 50.41 208 VAL C N 1
ATOM 7620 C CA . VAL C 1 208 ? -38.369 76.791 43.221 1.00 49.14 208 VAL C CA 1
ATOM 7621 C C . VAL C 1 208 ? -37.281 77.613 43.964 1.00 47.18 208 VAL C C 1
ATOM 7622 O O . VAL C 1 208 ? -37.499 78.109 45.107 1.00 48.10 208 VAL C O 1
ATOM 7626 N N . VAL C 1 209 ? -36.185 77.807 43.272 1.00 45.50 209 VAL C N 1
ATOM 7627 C CA . VAL C 1 209 ? -35.199 78.742 43.695 1.00 46.08 209 VAL C CA 1
ATOM 7628 C C . VAL C 1 209 ? -34.998 79.777 42.588 1.00 46.81 209 VAL C C 1
ATOM 7629 O O . VAL C 1 209 ? -34.562 79.447 41.447 1.00 44.58 209 VAL C O 1
ATOM 7633 N N . VAL C 1 210 ? -35.238 81.029 42.967 1.00 45.20 210 VAL C N 1
ATOM 7634 C CA . VAL C 1 210 ? -35.085 82.177 42.044 1.00 43.70 210 VAL C CA 1
ATOM 7635 C C . VAL C 1 210 ? -33.886 83.038 42.407 1.00 43.54 210 VAL C C 1
ATOM 7636 O O . VAL C 1 210 ? -34.026 83.912 43.249 1.00 46.49 210 VAL C O 1
ATOM 7640 N N . PRO C 1 211 ? -32.745 82.809 41.796 1.00 43.80 211 PRO C N 1
ATOM 7641 C CA . PRO C 1 211 ? -31.524 83.510 42.168 1.00 43.69 211 PRO C CA 1
ATOM 7642 C C . PRO C 1 211 ? -31.560 85.013 41.876 1.00 43.96 211 PRO C C 1
ATOM 7643 O O . PRO C 1 211 ? -32.169 85.476 40.931 1.00 43.36 211 PRO C O 1
ATOM 7647 N N . GLY C 1 212 ? -30.904 85.748 42.731 1.00 41.79 212 GLY C N 1
ATOM 7648 C CA . GLY C 1 212 ? -30.859 87.195 42.615 1.00 41.00 212 GLY C CA 1
ATOM 7649 C C . GLY C 1 212 ? -32.163 87.898 42.972 1.00 41.38 212 GLY C C 1
ATOM 7650 O O . GLY C 1 212 ? -32.335 89.092 42.788 1.00 41.60 212 GLY C O 1
ATOM 7651 N N . VAL C 1 213 ? -33.085 87.146 43.541 1.00 42.08 213 VAL C N 1
ATOM 7652 C CA . VAL C 1 213 ? -34.390 87.718 43.934 1.00 38.81 213 VAL C CA 1
ATOM 7653 C C . VAL C 1 213 ? -34.618 87.437 45.408 1.00 41.32 213 VAL C C 1
ATOM 7654 O O . VAL C 1 213 ? -34.094 86.508 46.000 1.00 39.30 213 VAL C O 1
ATOM 7658 N N . ILE C 1 214 ? -35.409 88.243 46.047 1.00 40.83 214 ILE C N 1
ATOM 7659 C CA . ILE C 1 214 ? -35.565 88.056 47.480 1.00 40.07 214 ILE C CA 1
ATOM 7660 C C . ILE C 1 214 ? -36.069 86.671 47.833 1.00 40.59 214 ILE C C 1
ATOM 7661 O O . ILE C 1 214 ? -36.802 86.010 47.097 1.00 40.33 214 ILE C O 1
ATOM 7666 N N . GLY C 1 215 ? -35.704 86.210 48.967 1.00 40.13 215 GLY C N 1
ATOM 7667 C CA . GLY C 1 215 ? -36.137 84.914 49.446 1.00 40.17 215 GLY C CA 1
ATOM 7668 C C . GLY C 1 215 ? -37.631 84.534 49.216 1.00 42.86 215 GLY C C 1
ATOM 7669 O O . GLY C 1 215 ? -38.001 83.410 48.820 1.00 45.93 215 GLY C O 1
ATOM 7670 N N . ALA C 1 216 ? -38.511 85.472 49.502 1.00 42.04 216 ALA C N 1
ATOM 7671 C CA . ALA C 1 216 ? -39.942 85.213 49.404 1.00 41.81 216 ALA C CA 1
ATOM 7672 C C . ALA C 1 216 ? -40.421 84.624 48.088 1.00 41.22 216 ALA C C 1
ATOM 7673 O O . ALA C 1 216 ? -41.484 84.032 48.041 1.00 46.05 216 ALA C O 1
ATOM 7675 N N . ARG C 1 217 ? -39.711 84.763 47.023 1.00 40.52 217 ARG C N 1
ATOM 7676 C CA . ARG C 1 217 ? -40.218 84.257 45.771 1.00 40.07 217 ARG C CA 1
ATOM 7677 C C . ARG C 1 217 ? -39.824 82.802 45.526 1.00 42.81 217 ARG C C 1
ATOM 7678 O O . ARG C 1 217 ? -40.372 82.133 44.611 1.00 44.23 217 ARG C O 1
ATOM 7686 N N . SER C 1 218 ? -38.890 82.296 46.305 1.00 41.60 218 SER C N 1
ATOM 7687 C CA . SER C 1 218 ? -38.413 80.889 46.137 1.00 40.74 218 SER C CA 1
ATOM 7688 C C . SER C 1 218 ? -39.384 79.902 46.878 1.00 42.60 218 SER C C 1
ATOM 7689 O O . SER C 1 218 ? -39.136 79.381 47.998 1.00 41.49 218 SER C O 1
ATOM 7692 N N . VAL C 1 219 ? -40.518 79.661 46.233 1.00 43.08 219 VAL C N 1
ATOM 7693 C CA . VAL C 1 219 ? -41.655 78.944 46.864 1.00 42.51 219 VAL C CA 1
ATOM 7694 C C . VAL C 1 219 ? -41.344 77.531 47.127 1.00 44.10 219 VAL C C 1
ATOM 7695 O O . VAL C 1 219 ? -40.844 76.796 46.281 1.00 45.42 219 VAL C O 1
ATOM 7699 N N . LYS C 1 220 ? -41.587 77.169 48.354 1.00 41.55 220 LYS C N 1
ATOM 7700 C CA . LYS C 1 220 ? -41.317 75.802 48.828 1.00 45.45 220 LYS C CA 1
ATOM 7701 C C . LYS C 1 220 ? -42.524 74.853 48.670 1.00 46.07 220 LYS C C 1
ATOM 7702 O O . LYS C 1 220 ? -43.684 75.304 48.752 1.00 44.85 220 LYS C O 1
ATOM 7708 N N . TRP C 1 221 ? -42.236 73.546 48.552 1.00 48.50 221 TRP C N 1
ATOM 7709 C CA . TRP C 1 221 ? -43.245 72.403 48.544 1.00 46.34 221 TRP C CA 1
ATOM 7710 C C . TRP C 1 221 ? -44.242 72.582 47.420 1.00 46.06 221 TRP C C 1
ATOM 7711 O O . TRP C 1 221 ? -45.442 72.822 47.629 1.00 45.81 221 TRP C O 1
ATOM 7722 N N . LEU C 1 222 ? -43.719 72.578 46.211 1.00 47.31 222 LEU C N 1
ATOM 7723 C CA . LEU C 1 222 ? -44.523 72.921 45.031 1.00 50.09 222 LEU C CA 1
ATOM 7724 C C . LEU C 1 222 ? -45.722 72.007 44.845 1.00 52.24 222 LEU C C 1
ATOM 7725 O O . LEU C 1 222 ? -45.614 70.779 44.944 1.00 51.80 222 LEU C O 1
ATOM 7730 N N . ASP C 1 223 ? -46.854 72.635 44.613 1.00 53.14 223 ASP C N 1
ATOM 7731 C CA . ASP C 1 223 ? -48.080 71.928 44.196 1.00 55.51 223 ASP C CA 1
ATOM 7732 C C . ASP C 1 223 ? -48.302 72.130 42.749 1.00 56.96 223 ASP C C 1
ATOM 7733 O O . ASP C 1 223 ? -48.564 71.175 42.032 1.00 55.94 223 ASP C O 1
ATOM 7738 N N . SER C 1 224 ? -48.144 73.358 42.261 1.00 55.63 224 SER C N 1
ATOM 7739 C CA . SER C 1 224 ? -48.424 73.586 40.851 1.00 54.91 224 SER C CA 1
ATOM 7740 C C . SER C 1 224 ? -47.646 74.728 40.293 1.00 56.68 224 SER C C 1
ATOM 7741 O O . SER C 1 224 ? -47.290 75.667 41.019 1.00 58.73 224 SER C O 1
ATOM 7744 N N . ILE C 1 225 ? -47.377 74.636 38.972 1.00 55.23 225 ILE C N 1
ATOM 7745 C CA . ILE C 1 225 ? -46.735 75.698 38.231 1.00 52.52 225 ILE C CA 1
ATOM 7746 C C . ILE C 1 225 ? -47.726 76.144 37.224 1.00 55.65 225 ILE C C 1
ATOM 7747 O O . ILE C 1 225 ? -47.988 75.518 36.222 1.00 58.68 225 ILE C O 1
ATOM 7752 N N . ASN C 1 226 ? -48.197 77.329 37.437 1.00 57.09 226 ASN C N 1
ATOM 7753 C CA . ASN C 1 226 ? -49.415 77.845 36.835 1.00 56.20 226 ASN C CA 1
ATOM 7754 C C . ASN C 1 226 ? -49.048 78.990 35.862 1.00 57.38 226 ASN C C 1
ATOM 7755 O O . ASN C 1 226 ? -48.814 80.141 36.264 1.00 58.37 226 ASN C O 1
ATOM 7760 N N . VAL C 1 227 ? -48.973 78.678 34.577 1.00 56.10 227 VAL C N 1
ATOM 7761 C CA . VAL C 1 227 ? -48.681 79.690 33.543 1.00 54.60 227 VAL C CA 1
ATOM 7762 C C . VAL C 1 227 ? -49.881 80.574 33.246 1.00 57.22 227 VAL C C 1
ATOM 7763 O O . VAL C 1 227 ? -50.897 80.062 32.869 1.00 61.28 227 VAL C O 1
ATOM 7767 N N . ILE C 1 228 ? -49.775 81.891 33.404 1.00 56.13 228 ILE C N 1
ATOM 7768 C CA . ILE C 1 228 ? -50.922 82.821 33.423 1.00 54.67 228 ILE C CA 1
ATOM 7769 C C . ILE C 1 228 ? -50.663 84.154 32.672 1.00 56.73 228 ILE C C 1
ATOM 7770 O O . ILE C 1 228 ? -49.532 84.461 32.247 1.00 58.01 228 ILE C O 1
ATOM 7775 N N . ALA C 1 229 ? -51.710 84.937 32.458 1.00 55.89 229 ALA C N 1
ATOM 7776 C CA . ALA C 1 229 ? -51.605 86.143 31.577 1.00 56.92 229 ALA C CA 1
ATOM 7777 C C . ALA C 1 229 ? -51.081 87.424 32.314 1.00 57.39 229 ALA C C 1
ATOM 7778 O O . ALA C 1 229 ? -50.480 88.355 31.688 1.00 58.92 229 ALA C O 1
ATOM 7780 N N . GLU C 1 230 ? -51.372 87.469 33.598 1.00 56.51 230 GLU C N 1
ATOM 7781 C CA . GLU C 1 230 ? -51.034 88.579 34.453 1.00 55.29 230 GLU C CA 1
ATOM 7782 C C . GLU C 1 230 ? -50.314 88.119 35.747 1.00 55.66 230 GLU C C 1
ATOM 7783 O O . GLU C 1 230 ? -50.314 86.931 36.184 1.00 55.29 230 GLU C O 1
ATOM 7789 N N . GLU C 1 231 ? -49.680 89.057 36.408 1.00 54.14 231 GLU C N 1
ATOM 7790 C CA . GLU C 1 231 ? -48.918 88.668 37.595 1.00 52.79 231 GLU C CA 1
ATOM 7791 C C . GLU C 1 231 ? -49.850 87.993 38.660 1.00 53.58 231 GLU C C 1
ATOM 7792 O O . GLU C 1 231 ? -51.079 88.208 38.643 1.00 55.83 231 GLU C O 1
ATOM 7798 N N . SER C 1 232 ? -49.262 87.135 39.507 1.00 50.38 232 SER C N 1
ATOM 7799 C CA .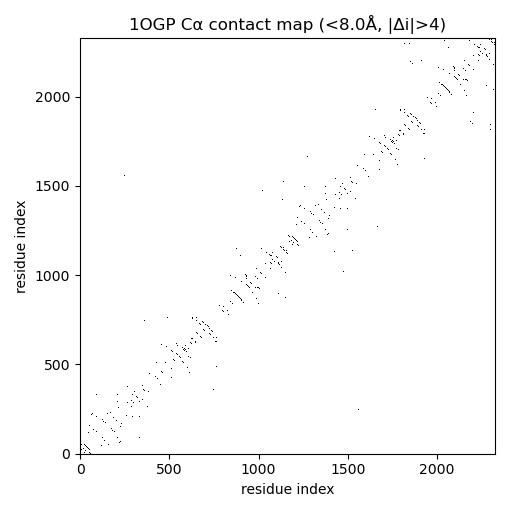 SER C 1 232 ? -50.002 86.448 40.542 1.00 48.54 232 SER C CA 1
ATOM 7800 C C . SER C 1 232 ? -50.658 87.492 41.439 1.00 48.46 232 SER C C 1
ATOM 7801 O O . SER C 1 232 ? -50.033 88.511 41.760 1.00 48.84 232 SER C O 1
ATOM 7804 N N . GLN C 1 233 ? -51.916 87.222 41.834 1.00 48.28 233 GLN C N 1
ATOM 7805 C CA . GLN C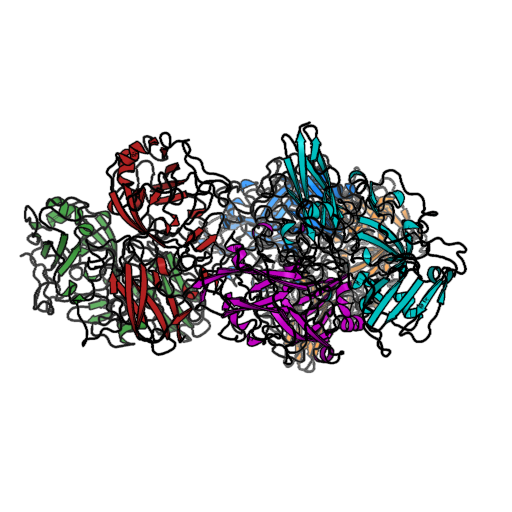 1 233 ? -52.714 88.063 42.759 1.00 46.54 233 GLN C CA 1
ATOM 7806 C C . GLN C 1 233 ? -52.686 87.527 44.154 1.00 45.31 233 GLN C C 1
ATOM 7807 O O . GLN C 1 233 ? -53.422 87.915 45.047 1.00 47.68 233 GLN C O 1
ATOM 7813 N N . GLY C 1 234 ? -51.719 86.675 44.369 1.00 44.11 234 GLY C N 1
ATOM 7814 C CA . GLY C 1 234 ? -51.515 86.127 45.707 1.00 44.15 234 GLY C CA 1
ATOM 7815 C C . GLY C 1 234 ? -51.288 87.201 46.728 1.00 45.68 234 GLY C C 1
ATOM 7816 O O . GLY C 1 234 ? -50.720 88.299 46.450 1.00 48.24 234 GLY C O 1
ATOM 7817 N N . PHE C 1 235 ? -51.654 86.894 47.948 1.00 43.90 235 PHE C N 1
ATOM 7818 C CA . PHE C 1 235 ? -51.569 87.864 49.032 1.00 42.88 235 PHE C CA 1
ATOM 7819 C C . PHE C 1 235 ? -50.147 88.322 49.148 1.00 45.90 235 PHE C C 1
ATOM 7820 O O . PHE C 1 235 ? -49.900 89.492 49.363 1.00 45.22 235 PHE C O 1
ATOM 7828 N N . PHE C 1 236 ? -49.197 87.382 49.078 1.00 46.00 236 PHE C N 1
ATOM 7829 C CA . PHE C 1 236 ? -47.767 87.739 49.332 1.00 44.55 236 PHE C CA 1
ATOM 7830 C C . PHE C 1 236 ? -47.029 88.415 48.130 1.00 45.68 236 PHE C C 1
ATOM 7831 O O . PHE C 1 236 ? -45.900 88.924 48.263 1.00 46.99 236 PHE C O 1
ATOM 7839 N N . MET C 1 237 ? -47.693 88.462 46.977 1.00 43.34 237 MET C N 1
ATOM 7840 C CA . MET C 1 237 ? -47.259 89.289 45.868 1.00 44.30 237 MET C CA 1
ATOM 7841 C C . MET C 1 237 ? -47.863 90.692 45.870 1.00 44.45 237 MET C C 1
ATOM 7842 O O . MET C 1 237 ? -47.299 91.616 45.376 1.00 45.35 237 MET C O 1
ATOM 7847 N N . GLN C 1 238 ? -49.056 90.833 46.416 1.00 48.54 238 GLN C N 1
ATOM 7848 C CA . GLN C 1 238 ? -49.830 92.105 46.283 1.00 48.30 238 GLN C CA 1
ATOM 7849 C C . GLN C 1 238 ? -49.947 92.857 47.579 1.00 47.85 238 GLN C C 1
ATOM 7850 O O . GLN C 1 238 ? -50.053 94.052 47.520 1.00 49.67 238 GLN C O 1
ATOM 7856 N N . LYS C 1 239 ? -49.890 92.223 48.714 1.00 45.33 239 LYS C N 1
ATOM 7857 C CA . LYS C 1 239 ? -50.179 92.846 49.999 1.00 44.92 239 LYS C CA 1
ATOM 7858 C C . LYS C 1 239 ? -49.068 92.554 50.965 1.00 44.36 239 LYS C C 1
ATOM 7859 O O . LYS C 1 239 ? -49.199 92.527 52.223 1.00 44.89 239 LYS C O 1
ATOM 7865 N N . ASP C 1 240 ? -47.925 92.362 50.376 1.00 43.78 240 ASP C N 1
ATOM 7866 C CA . ASP C 1 240 ? -46.702 92.212 51.175 1.00 44.34 240 ASP C CA 1
ATOM 7867 C C . ASP C 1 240 ? -45.414 92.323 50.239 1.00 43.66 240 ASP C C 1
ATOM 7868 O O . ASP C 1 240 ? -45.484 92.438 48.968 1.00 42.36 240 ASP C O 1
ATOM 7873 N N . TYR C 1 241 ? -44.243 92.318 50.872 1.00 43.17 241 TYR C N 1
ATOM 7874 C CA . TYR C 1 241 ? -43.000 92.237 50.142 1.00 43.50 241 TYR C CA 1
ATOM 7875 C C . TYR C 1 241 ? -42.900 93.363 49.095 1.00 45.31 241 TYR C C 1
ATOM 7876 O O . TYR C 1 241 ? -42.520 93.191 47.874 1.00 44.75 241 TYR C O 1
ATOM 7885 N N . LYS C 1 242 ? -43.256 94.525 49.608 1.00 42.87 242 LYS C N 1
ATOM 7886 C CA . LYS C 1 242 ? -43.160 95.748 48.845 1.00 43.10 242 LYS C CA 1
ATOM 7887 C C . LYS C 1 242 ? -42.379 96.803 49.628 1.00 42.97 242 LYS C C 1
ATOM 7888 O O . LYS C 1 242 ? -42.334 96.792 50.877 1.00 44.94 242 LYS C O 1
ATOM 7894 N N . MET C 1 243 ? -41.744 97.715 48.910 1.00 44.52 243 MET C N 1
ATOM 7895 C CA . MET C 1 243 ? -40.807 98.729 49.565 1.00 46.44 243 MET C CA 1
ATOM 7896 C C . MET C 1 243 ? -41.448 100.046 49.527 1.00 45.56 243 MET C C 1
ATOM 7897 O O . MET C 1 243 ? -41.413 100.694 48.450 1.00 46.39 243 MET C O 1
ATOM 7902 N N . PHE C 1 244 ? -42.082 100.398 50.657 1.00 44.95 244 PHE C N 1
ATOM 7903 C CA . PHE C 1 244 ? -42.787 101.721 50.764 1.00 45.99 244 PHE C CA 1
ATOM 7904 C C . PHE C 1 244 ? -41.892 102.852 51.312 1.00 45.11 244 PHE C C 1
ATOM 7905 O O . PHE C 1 244 ? -41.049 102.563 52.253 1.00 45.08 244 PHE C O 1
ATOM 7913 N N . PRO C 1 245 ? -42.123 104.125 50.878 1.00 42.88 245 PRO C N 1
ATOM 7914 C CA . PRO C 1 245 ? -41.359 105.228 51.482 1.00 46.61 245 PRO C CA 1
ATOM 7915 C C . PRO C 1 245 ? -41.651 105.405 52.922 1.00 46.86 245 PRO C C 1
ATOM 7916 O O . PRO C 1 245 ? -42.718 105.000 53.331 1.00 50.16 245 PRO C O 1
ATOM 7920 N N . PRO C 1 246 ? -40.760 106.039 53.685 1.00 48.41 246 PRO C N 1
ATOM 7921 C CA . PRO C 1 246 ? -41.018 106.311 55.125 1.00 48.68 246 PRO C CA 1
ATOM 7922 C C . PRO C 1 246 ? -42.283 107.081 55.472 1.00 48.48 246 PRO C C 1
ATOM 7923 O O . PRO C 1 246 ? -42.697 107.035 56.632 1.00 50.88 246 PRO C O 1
ATOM 7927 N N . SER C 1 247 ? -42.850 107.840 54.547 1.00 46.51 247 SER C N 1
ATOM 7928 C CA . SER C 1 247 ? -44.066 108.620 54.855 1.00 47.81 247 SER C CA 1
ATOM 7929 C C . SER C 1 247 ? -45.320 107.698 55.031 1.00 51.60 247 SER C C 1
ATOM 7930 O O . SER C 1 247 ? -46.343 108.134 55.537 1.00 52.81 247 SER C O 1
ATOM 7933 N N . VAL C 1 248 ? -45.240 106.488 54.497 1.00 51.91 248 VAL C N 1
ATOM 7934 C CA . VAL C 1 248 ? -46.363 105.555 54.445 1.00 48.72 248 VAL C CA 1
ATOM 7935 C C . VAL C 1 248 ? -46.508 104.823 55.783 1.00 50.02 248 VAL C C 1
ATOM 7936 O O . VAL C 1 248 ? -45.515 104.371 56.365 1.00 49.91 248 VAL C O 1
ATOM 7940 N N . ASN C 1 249 ? -47.735 104.842 56.318 1.00 50.17 249 ASN C N 1
ATOM 7941 C CA . ASN C 1 249 ? -48.080 104.158 57.616 1.00 50.61 249 ASN C CA 1
ATOM 7942 C C . ASN C 1 249 ? -49.458 103.389 57.454 1.00 50.27 249 ASN C C 1
ATOM 7943 O O . ASN C 1 249 ? -50.128 103.401 56.369 1.00 45.53 249 ASN C O 1
ATOM 7948 N N . TRP C 1 250 ? -49.913 102.774 58.548 1.00 51.97 250 TRP C N 1
ATOM 7949 C CA . TRP C 1 250 ? -51.152 101.941 58.450 1.00 53.27 250 TRP C CA 1
ATOM 7950 C C . TRP C 1 250 ? -52.451 102.721 58.157 1.00 53.13 250 TRP C C 1
ATOM 7951 O O . TRP C 1 250 ? -53.404 102.122 57.691 1.00 57.13 250 TRP C O 1
ATOM 7962 N N . ASP C 1 251 ? -52.425 104.040 58.305 1.00 54.10 251 ASP C N 1
ATOM 7963 C CA . ASP C 1 251 ? -53.550 104.934 57.966 1.00 54.01 251 ASP C CA 1
ATOM 7964 C C . ASP C 1 251 ? -53.636 105.378 56.528 1.00 55.60 251 ASP C C 1
ATOM 7965 O O . ASP C 1 251 ? -54.714 105.866 56.078 1.00 56.33 251 ASP C O 1
ATOM 7970 N N . ASN C 1 252 ? -52.493 105.350 55.812 1.00 56.10 252 ASN C N 1
ATOM 7971 C CA . ASN C 1 252 ? -52.490 105.905 54.406 1.00 53.06 252 ASN C CA 1
ATOM 7972 C C . ASN C 1 252 ? -52.090 104.921 53.377 1.00 50.28 252 ASN C C 1
ATOM 7973 O O . ASN C 1 252 ? -52.252 105.169 52.130 1.00 49.40 252 ASN C O 1
ATOM 7978 N N . ILE C 1 253 ? -51.619 103.763 53.840 1.00 49.75 253 ILE C N 1
ATOM 7979 C CA . ILE C 1 253 ? -51.112 102.733 52.880 1.00 50.05 253 ILE C CA 1
ATOM 7980 C C . ILE C 1 253 ? -52.071 102.427 51.784 1.00 47.41 253 ILE C C 1
ATOM 7981 O O . ILE C 1 253 ? -53.237 102.243 52.042 1.00 51.36 253 ILE C O 1
ATOM 7986 N N . ASN C 1 254 ? -51.589 102.428 50.589 1.00 46.59 254 ASN C N 1
ATOM 7987 C CA . ASN C 1 254 ? -52.259 101.873 49.463 1.00 45.43 254 ASN C CA 1
ATOM 7988 C C . ASN C 1 254 ? -51.276 100.882 48.720 1.00 49.42 254 ASN C C 1
ATOM 7989 O O . ASN C 1 254 ? -50.228 101.274 48.023 1.00 50.18 254 ASN C O 1
ATOM 7994 N N . TRP C 1 255 ? -51.601 99.576 48.871 1.00 49.91 255 TRP C N 1
ATOM 7995 C CA . TRP C 1 255 ? -50.788 98.453 48.366 1.00 45.54 255 TRP C CA 1
ATOM 7996 C C . TRP C 1 255 ? -50.552 98.493 46.876 1.00 46.06 255 TRP C C 1
ATOM 7997 O O . TRP C 1 255 ? -49.519 97.996 46.326 1.00 49.21 255 TRP C O 1
ATOM 8008 N N . SER C 1 256 ? -51.443 99.086 46.147 1.00 44.14 256 SER C N 1
ATOM 8009 C CA . SER C 1 256 ? -51.223 99.069 44.697 1.00 48.84 256 SER C CA 1
ATOM 8010 C C . SER C 1 256 ? -50.329 100.254 44.274 1.00 48.57 256 SER C C 1
ATOM 8011 O O . SER C 1 256 ? -50.045 100.426 43.088 1.00 48.83 256 SER C O 1
ATOM 8014 N N . SER C 1 257 ? -49.905 101.087 45.240 1.00 46.55 257 SER C N 1
ATOM 8015 C CA . SER C 1 257 ? -49.014 102.233 44.860 1.00 46.13 257 SER C CA 1
ATOM 8016 C C . SER C 1 257 ? -47.515 101.791 44.576 1.00 47.80 257 SER C C 1
ATOM 8017 O O . SER C 1 257 ? -46.706 102.528 44.066 1.00 47.37 257 SER C O 1
ATOM 8020 N N . ARG C 1 258 ? -47.173 100.581 44.957 1.00 48.52 258 ARG C N 1
ATOM 8021 C CA . ARG C 1 258 ? -45.833 100.083 44.824 1.00 44.66 258 ARG C CA 1
ATOM 8022 C C . ARG C 1 258 ? -45.910 98.771 44.076 1.00 48.17 258 ARG C C 1
ATOM 8023 O O . ARG C 1 258 ? -46.884 97.975 44.260 1.00 50.94 258 ARG C O 1
ATOM 8031 N N . ARG C 1 259 ? -44.887 98.511 43.292 1.00 47.34 259 ARG C N 1
ATOM 8032 C CA . ARG C 1 259 ? -44.659 97.209 42.641 1.00 47.42 259 ARG C CA 1
ATOM 8033 C C . ARG C 1 259 ? -43.998 96.127 43.512 1.00 45.10 259 ARG C C 1
ATOM 8034 O O . ARG C 1 259 ? -43.179 96.386 44.405 1.00 43.17 259 ARG C O 1
ATOM 8042 N N . PRO C 1 260 ? -44.296 94.865 43.203 1.00 46.52 260 PRO C N 1
ATOM 8043 C CA . PRO C 1 260 ? -43.777 93.786 44.062 1.00 45.56 260 PRO C CA 1
ATOM 8044 C C . PRO C 1 260 ? -42.257 93.789 43.913 1.00 44.53 260 PRO C C 1
ATOM 8045 O O . PRO C 1 260 ? -41.747 93.917 42.759 1.00 46.40 260 PRO C O 1
ATOM 8049 N N . GLN C 1 261 ? -41.600 93.627 45.051 1.00 43.36 261 GLN C N 1
ATOM 8050 C CA . GLN C 1 261 ? -40.131 93.592 45.141 1.00 43.30 261 GLN C CA 1
ATOM 8051 C C . GLN C 1 261 ? -39.642 92.254 44.669 1.00 44.45 261 GLN C C 1
ATOM 8052 O O . GLN C 1 261 ? -40.007 91.191 45.193 1.00 43.51 261 GLN C O 1
ATOM 8058 N N . MET C 1 262 ? -38.684 92.314 43.780 1.00 42.75 262 MET C N 1
ATOM 8059 C CA . MET C 1 262 ? -38.031 91.110 43.257 1.00 41.63 262 MET C CA 1
ATOM 8060 C C . MET C 1 262 ? -36.526 91.140 43.493 1.00 42.06 262 MET C C 1
ATOM 8061 O O . MET C 1 262 ? -36.000 90.515 44.391 1.00 43.41 262 MET C O 1
ATOM 8066 N N . ASP C 1 263 ? -35.842 91.927 42.699 1.00 42.79 263 ASP C N 1
ATOM 8067 C CA . ASP C 1 263 ? -34.430 92.252 42.905 1.00 41.31 263 ASP C CA 1
ATOM 8068 C C . ASP C 1 263 ? -34.302 92.978 44.270 1.00 43.17 263 ASP C C 1
ATOM 8069 O O . ASP C 1 263 ? -35.345 93.491 44.874 1.00 45.54 263 ASP C O 1
ATOM 8074 N N . PHE C 1 264 ? -33.090 92.990 44.810 1.00 41.68 264 PHE C N 1
ATOM 8075 C CA . PHE C 1 264 ? -32.875 93.650 46.074 1.00 40.47 264 PHE C CA 1
ATOM 8076 C C . PHE C 1 264 ? -31.548 94.313 46.117 1.00 42.30 264 PHE C C 1
ATOM 8077 O O . PHE C 1 264 ? -30.673 93.984 45.317 1.00 44.38 264 PHE C O 1
ATOM 8085 N N . PRO C 1 265 ? -31.340 95.278 47.009 1.00 42.22 265 PRO C N 1
ATOM 8086 C CA . PRO C 1 265 ? -30.133 96.129 46.898 1.00 40.23 265 PRO C CA 1
ATOM 8087 C C . PRO C 1 265 ? -28.960 95.708 47.786 1.00 42.65 265 PRO C C 1
ATOM 8088 O O . PRO C 1 265 ? -29.042 94.876 48.706 1.00 45.78 265 PRO C O 1
ATOM 8092 N N . VAL C 1 266 ? -27.833 96.382 47.506 1.00 43.41 266 VAL C N 1
ATOM 8093 C CA . VAL C 1 266 ? -26.522 96.016 48.095 1.00 40.44 266 VAL C CA 1
ATOM 8094 C C . VAL C 1 266 ? -26.644 96.092 49.608 1.00 41.03 266 VAL C C 1
ATOM 8095 O O . VAL C 1 266 ? -27.119 97.066 50.165 1.00 39.32 266 VAL C O 1
ATOM 8099 N N . GLN C 1 267 ? -26.195 95.029 50.222 1.00 41.22 267 GLN C N 1
ATOM 8100 C CA . GLN C 1 267 ? -26.328 94.778 51.677 1.00 41.06 267 GLN C CA 1
ATOM 8101 C C . GLN C 1 267 ? -25.007 94.278 52.241 1.00 40.89 267 GLN C C 1
ATOM 8102 O O . GLN C 1 267 ? -24.253 93.592 51.576 1.00 41.67 267 GLN C O 1
ATOM 8108 N N . SER C 1 268 ? -24.704 94.640 53.467 1.00 40.82 268 SER C N 1
ATOM 8109 C CA . SER C 1 268 ? -23.583 93.983 54.205 1.00 44.07 268 SER C CA 1
ATOM 8110 C C . SER C 1 268 ? -23.807 94.015 55.687 1.00 45.16 268 SER C C 1
ATOM 8111 O O . SER C 1 268 ? -24.483 94.963 56.224 1.00 42.82 268 SER C O 1
ATOM 8114 N N . ALA C 1 269 ? -23.181 93.062 56.347 1.00 43.81 269 ALA C N 1
ATOM 8115 C CA . ALA C 1 269 ? -23.132 93.082 57.806 1.00 45.48 269 ALA C CA 1
ATOM 8116 C C . ALA C 1 269 ? -21.960 92.378 58.405 1.00 46.39 269 ALA C C 1
ATOM 8117 O O . ALA C 1 269 ? -21.439 91.372 57.922 1.00 44.29 269 ALA C O 1
ATOM 8119 N N . ILE C 1 270 ? -21.577 92.970 59.531 1.00 48.25 270 ILE C N 1
ATOM 8120 C CA . ILE C 1 270 ? -20.513 92.437 60.360 1.00 48.82 270 ILE C CA 1
ATOM 8121 C C . ILE C 1 270 ? -21.078 91.347 61.248 1.00 50.40 270 ILE C C 1
ATOM 8122 O O . ILE C 1 270 ? -22.052 91.562 62.009 1.00 50.63 270 ILE C O 1
ATOM 8127 N N . CYS C 1 271 ? -20.456 90.190 61.153 1.00 51.07 271 CYS C N 1
ATOM 8128 C CA . CYS C 1 271 ? -20.916 88.977 61.872 1.00 52.70 271 CYS C CA 1
ATOM 8129 C C . CYS C 1 271 ? -19.963 88.376 62.922 1.00 55.25 271 CYS C C 1
ATOM 8130 O O . CYS C 1 271 ? -20.403 87.553 63.711 1.00 56.18 271 CYS C O 1
ATOM 8133 N N . SER C 1 272 ? -18.677 88.730 62.910 1.00 54.67 272 SER C N 1
ATOM 8134 C CA . SER C 1 272 ? -17.687 88.074 63.793 1.00 54.77 272 SER C CA 1
ATOM 8135 C C . SER C 1 272 ? -17.708 88.716 65.176 1.00 54.55 272 SER C C 1
ATOM 8136 O O . SER C 1 272 ? -16.986 88.321 66.031 1.00 53.83 272 SER C O 1
ATOM 8139 N N . VAL C 1 273 ? -18.507 89.742 65.346 1.00 54.54 273 VAL C N 1
ATOM 8140 C CA . VAL C 1 273 ? -18.714 90.370 66.604 1.00 54.84 273 VAL C CA 1
ATOM 8141 C C . VAL C 1 273 ? -20.114 90.934 66.728 1.00 58.20 273 VAL C C 1
ATOM 8142 O O . VAL C 1 273 ? -20.805 91.173 65.759 1.00 57.40 273 VAL C O 1
ATOM 8146 N N . GLU C 1 274 ? -20.491 91.178 67.967 1.00 58.00 274 GLU C N 1
ATOM 8147 C CA . GLU C 1 274 ? -21.840 91.502 68.359 1.00 56.98 274 GLU C CA 1
ATOM 8148 C C . GLU C 1 274 ? -21.964 92.976 68.223 1.00 57.09 274 GLU C C 1
ATOM 8149 O O . GLU C 1 274 ? -20.943 93.651 68.127 1.00 58.94 274 GLU C O 1
ATOM 8155 N N . ASP C 1 275 ? -23.191 93.476 68.228 1.00 57.92 275 ASP C N 1
ATOM 8156 C CA . ASP C 1 275 ? -23.449 94.892 68.038 1.00 58.77 275 ASP C CA 1
ATOM 8157 C C . ASP C 1 275 ? -22.818 95.768 69.138 1.00 60.43 275 ASP C C 1
ATOM 8158 O O . ASP C 1 275 ? -22.559 96.963 69.002 1.00 61.93 275 ASP C O 1
ATOM 8163 N N . VAL C 1 276 ? -22.656 95.156 70.273 1.00 64.02 276 VAL C N 1
ATOM 8164 C CA . VAL C 1 276 ? -22.001 95.772 71.414 1.00 65.31 276 VAL C CA 1
ATOM 8165 C C . VAL C 1 276 ? -21.179 94.675 72.021 1.00 65.59 276 VAL C C 1
ATOM 8166 O O . VAL C 1 276 ? -21.742 93.755 72.561 1.00 66.29 276 VAL C O 1
ATOM 8170 N N . GLN C 1 277 ? -19.866 94.734 71.869 1.00 67.25 277 GLN C N 1
ATOM 8171 C CA . GLN C 1 277 ? -18.998 93.614 72.238 1.00 69.70 277 GLN C CA 1
ATOM 8172 C C . GLN C 1 277 ? -17.754 94.034 73.027 1.00 73.84 277 GLN C C 1
ATOM 8173 O O . GLN C 1 277 ? -17.059 94.975 72.655 1.00 74.26 277 GLN C O 1
ATOM 8179 N N . MET C 1 278 ? -17.487 93.281 74.090 1.00 76.36 278 MET C N 1
ATOM 8180 C CA . MET C 1 278 ? -16.259 93.351 74.897 1.00 78.88 278 MET C CA 1
ATOM 8181 C C . MET C 1 278 ? -15.058 92.734 74.138 1.00 77.96 278 MET C C 1
ATOM 8182 O O . MET C 1 278 ? -15.103 91.607 73.640 1.00 76.98 278 MET C O 1
ATOM 8187 N N . VAL C 1 279 ? -13.963 93.481 74.071 1.00 78.77 279 VAL C N 1
ATOM 8188 C CA . VAL C 1 279 ? -12.672 92.924 73.615 1.00 80.72 279 VAL C CA 1
ATOM 8189 C C . VAL C 1 279 ? -11.416 93.321 74.431 1.00 82.17 279 VAL C C 1
ATOM 8190 O O . VAL C 1 279 ? -11.291 94.407 75.013 1.00 82.18 279 VAL C O 1
ATOM 8194 N N . LYS C 1 280 ? -10.484 92.374 74.410 1.00 83.93 280 LYS C N 1
ATOM 8195 C CA . LYS C 1 280 ? -9.116 92.568 74.923 1.00 85.45 280 LYS C CA 1
ATOM 8196 C C . LYS C 1 280 ? -8.323 93.383 73.889 1.00 84.89 280 LYS C C 1
ATOM 8197 O O . LYS C 1 280 ? -8.404 93.089 72.672 1.00 84.36 280 LYS C O 1
ATOM 8203 N N . PRO C 1 281 ? -7.602 94.425 74.340 1.00 85.36 281 PRO C N 1
ATOM 8204 C CA . PRO C 1 281 ? -6.636 95.124 73.467 1.00 83.85 281 PRO C CA 1
ATOM 8205 C C . PRO C 1 281 ? -5.824 94.207 72.583 1.00 81.78 281 PRO C C 1
ATOM 8206 O O . PRO C 1 281 ? -5.427 93.097 72.960 1.00 79.95 281 PRO C O 1
ATOM 8210 N N . GLY C 1 282 ? -5.663 94.707 71.365 1.00 80.71 282 GLY C N 1
ATOM 8211 C CA . GLY C 1 282 ? -4.921 94.022 70.337 1.00 79.79 282 GLY C CA 1
ATOM 8212 C C . GLY C 1 282 ? -5.660 93.895 69.019 1.00 79.51 282 GLY C C 1
ATOM 8213 O O . GLY C 1 282 ? -6.457 94.742 68.624 1.00 78.40 282 GLY C O 1
ATOM 8214 N N . LYS C 1 283 ? -5.336 92.807 68.343 1.00 77.87 283 LYS C N 1
ATOM 8215 C CA . LYS C 1 283 ? -5.814 92.504 67.012 1.00 76.47 283 LYS C CA 1
ATOM 8216 C C . LYS C 1 283 ? -7.231 91.850 67.085 1.00 75.94 283 LYS C C 1
ATOM 8217 O O . LYS C 1 283 ? -7.435 90.790 67.700 1.00 74.40 283 LYS C O 1
ATOM 8223 N N . VAL C 1 284 ? -8.211 92.513 66.494 1.00 72.68 284 VAL C N 1
ATOM 8224 C CA . VAL C 1 284 ? -9.556 91.891 66.306 1.00 71.80 284 VAL C CA 1
ATOM 8225 C C . VAL C 1 284 ? -9.962 91.680 64.812 1.00 69.16 284 VAL C C 1
ATOM 8226 O O . VAL C 1 284 ? -9.951 92.588 63.989 1.00 67.35 284 VAL C O 1
ATOM 8230 N N . SER C 1 285 ? -10.277 90.437 64.500 1.00 64.78 285 SER C N 1
ATOM 8231 C CA . SER C 1 285 ? -10.783 90.086 63.166 1.00 64.84 285 SER C CA 1
ATOM 8232 C C . SER C 1 285 ? -12.275 90.528 62.897 1.00 63.71 285 SER C C 1
ATOM 8233 O O . SER C 1 285 ? -13.198 90.033 63.523 1.00 63.95 285 SER C O 1
ATOM 8236 N N . ILE C 1 286 ? -12.459 91.499 62.005 1.00 60.80 286 ILE C N 1
ATOM 8237 C CA . ILE C 1 286 ? -13.792 91.963 61.553 1.00 59.03 286 ILE C CA 1
ATOM 8238 C C . ILE C 1 286 ? -14.201 91.203 60.269 1.00 59.77 286 ILE C C 1
ATOM 8239 O O . ILE C 1 286 ? -13.738 91.559 59.149 1.00 60.15 286 ILE C O 1
ATOM 8244 N N . LYS C 1 287 ? -15.049 90.168 60.437 1.00 57.24 287 LYS C N 1
ATOM 8245 C CA . LYS C 1 287 ? -15.524 89.307 59.332 1.00 54.70 287 LYS C CA 1
ATOM 8246 C C . LYS C 1 287 ? -17.060 89.408 59.135 1.00 55.90 287 LYS C C 1
ATOM 8247 O O . LYS C 1 287 ? -17.848 89.520 60.090 1.00 55.07 287 LYS C O 1
ATOM 8253 N N . GLY C 1 288 ? -17.484 89.372 57.862 1.00 54.69 288 GLY C N 1
ATOM 8254 C CA . GLY C 1 288 ? -18.906 89.471 57.539 1.00 49.96 288 GLY C CA 1
ATOM 8255 C C . GLY C 1 288 ? -19.290 89.043 56.148 1.00 49.17 288 GLY C C 1
ATOM 8256 O O . GLY C 1 288 ? -18.527 88.342 55.504 1.00 46.81 288 GLY C O 1
ATOM 8257 N N . TYR C 1 289 ? -20.513 89.428 55.737 1.00 46.70 289 TYR C N 1
ATOM 8258 C CA . TYR C 1 289 ? -21.011 89.133 54.386 1.00 43.51 289 TYR C CA 1
ATOM 8259 C C . TYR C 1 289 ? -21.451 90.392 53.699 1.00 42.68 289 TYR C C 1
ATOM 8260 O O . TYR C 1 289 ? -21.761 91.394 54.295 1.00 40.43 289 TYR C O 1
ATOM 8269 N N . ALA C 1 290 ? -21.421 90.285 52.392 1.00 41.94 290 ALA C N 1
ATOM 8270 C CA . ALA C 1 290 ? -21.953 91.299 51.504 1.00 42.08 290 ALA C CA 1
ATOM 8271 C C . ALA C 1 290 ? -22.635 90.588 50.306 1.00 45.19 290 ALA C C 1
ATOM 8272 O O . ALA C 1 290 ? -22.159 89.579 49.829 1.00 45.22 290 ALA C O 1
ATOM 8274 N N . VAL C 1 291 ? -23.759 91.131 49.900 1.00 43.41 291 VAL C N 1
ATOM 8275 C CA . VAL C 1 291 ? -24.500 90.671 48.755 1.00 40.94 291 VAL C CA 1
ATOM 8276 C C . VAL C 1 291 ? -25.247 91.799 48.080 1.00 42.18 291 VAL C C 1
ATOM 8277 O O . VAL C 1 291 ? -25.653 92.789 48.702 1.00 43.13 291 VAL C O 1
ATOM 8281 N N . SER C 1 292 ? -25.546 91.521 46.828 1.00 42.91 292 SER C N 1
ATOM 8282 C CA . SER C 1 292 ? -26.502 92.254 46.057 1.00 41.24 292 SER C CA 1
ATOM 8283 C C . SER C 1 292 ? -27.358 91.329 45.226 1.00 41.55 292 SER C C 1
ATOM 8284 O O . SER C 1 292 ? -26.940 90.258 44.881 1.00 43.45 292 SER C O 1
ATOM 8287 N N . GLY C 1 293 ? -28.535 91.787 44.855 1.00 43.35 293 GLY C N 1
ATOM 8288 C CA . GLY C 1 293 ? -29.427 91.018 44.039 1.00 41.31 293 GLY C CA 1
ATOM 8289 C C . GLY C 1 293 ? -29.057 91.151 42.565 1.00 42.85 293 GLY C C 1
ATOM 8290 O O . GLY C 1 293 ? -28.099 91.813 42.169 1.00 41.32 293 GLY C O 1
ATOM 8291 N N . GLY C 1 294 ? -29.837 90.460 41.735 1.00 41.40 294 GLY C N 1
ATOM 8292 C CA . GLY C 1 294 ? -29.870 90.714 40.291 1.00 41.56 294 GLY C CA 1
ATOM 8293 C C . GLY C 1 294 ? -28.638 90.207 39.583 1.00 41.84 294 GLY C C 1
ATOM 8294 O O . GLY C 1 294 ? -28.377 90.576 38.470 1.00 43.23 294 GLY C O 1
ATOM 8295 N N . GLY C 1 295 ? -27.855 89.387 40.237 1.00 41.94 295 GLY C N 1
ATOM 8296 C CA . GLY C 1 295 ? -26.631 88.846 39.646 1.00 43.53 295 GLY C CA 1
ATOM 8297 C C . GLY C 1 295 ? -25.451 89.803 39.660 1.00 44.49 295 GLY C C 1
ATOM 8298 O O . GLY C 1 295 ? -24.395 89.567 39.075 1.00 46.88 295 GLY C O 1
ATOM 8299 N N . ARG C 1 296 ? -25.606 90.900 40.385 1.00 43.30 296 ARG C N 1
ATOM 8300 C CA . ARG C 1 296 ? -24.479 91.813 40.582 1.00 42.96 296 ARG C CA 1
ATOM 8301 C C . ARG C 1 296 ? -23.527 91.338 41.711 1.00 42.81 296 ARG C C 1
ATOM 8302 O O . ARG C 1 296 ? -23.948 91.005 42.792 1.00 45.21 296 ARG C O 1
ATOM 8310 N N . GLY C 1 297 ? -22.235 91.470 41.486 1.00 41.04 297 GLY C N 1
ATOM 8311 C CA . GLY C 1 297 ? -21.201 91.072 42.434 1.00 37.68 297 GLY C CA 1
ATOM 8312 C C . GLY C 1 297 ? -20.894 92.195 43.411 1.00 41.75 297 GLY C C 1
ATOM 8313 O O . GLY C 1 297 ? -21.531 93.269 43.366 1.00 44.03 297 GLY C O 1
ATOM 8314 N N . ILE C 1 298 ? -19.925 91.942 44.291 1.00 40.77 298 ILE C N 1
ATOM 8315 C CA . ILE C 1 298 ? -19.487 92.986 45.218 1.00 41.62 298 ILE C CA 1
ATOM 8316 C C . ILE C 1 298 ? -18.060 93.496 44.854 1.00 42.09 298 ILE C C 1
ATOM 8317 O O . ILE C 1 298 ? -17.038 92.770 45.016 1.00 42.95 298 ILE C O 1
ATOM 8322 N N . GLU C 1 299 ? -17.993 94.731 44.390 1.00 43.04 299 GLU C N 1
ATOM 8323 C CA . GLU C 1 299 ? -16.736 95.328 43.847 1.00 46.17 299 GLU C CA 1
ATOM 8324 C C . GLU C 1 299 ? -15.786 95.797 44.945 1.00 47.45 299 GLU C C 1
ATOM 8325 O O . GLU C 1 299 ? -14.588 95.727 44.830 1.00 47.25 299 GLU C O 1
ATOM 8331 N N . ARG C 1 300 ? -16.384 96.085 46.086 1.00 48.06 300 ARG C N 1
ATOM 8332 C CA . ARG C 1 300 ? -15.668 96.679 47.194 1.00 46.98 300 ARG C CA 1
ATOM 8333 C C . ARG C 1 300 ? -16.388 96.558 48.562 1.00 47.58 300 ARG C C 1
ATOM 8334 O O . ARG C 1 300 ? -17.620 96.733 48.666 1.00 49.40 300 ARG C O 1
ATOM 8342 N N . VAL C 1 301 ? -15.628 96.214 49.599 1.00 47.32 301 VAL C N 1
ATOM 8343 C CA . VAL C 1 301 ? -16.089 96.364 50.959 1.00 47.33 301 VAL C CA 1
ATOM 8344 C C . VAL C 1 301 ? -15.199 97.296 51.721 1.00 50.42 301 VAL C C 1
ATOM 8345 O O . VAL C 1 301 ? -14.014 97.068 51.812 1.00 52.30 301 VAL C O 1
ATOM 8349 N N . ASP C 1 302 ? -15.788 98.322 52.304 1.00 51.04 302 ASP C N 1
ATOM 8350 C CA . ASP C 1 302 ? -15.091 99.361 53.031 1.00 51.33 302 ASP C CA 1
ATOM 8351 C C . ASP C 1 302 ? -15.329 99.264 54.599 1.00 54.75 302 ASP C C 1
ATOM 8352 O O . ASP C 1 302 ? -16.465 99.117 55.084 1.00 53.44 302 ASP C O 1
ATOM 8357 N N . ILE C 1 303 ? -14.278 99.488 55.362 1.00 55.65 303 ILE C N 1
ATOM 8358 C CA . ILE C 1 303 ? -14.349 99.457 56.817 1.00 54.37 303 ILE C CA 1
ATOM 8359 C C . ILE C 1 303 ? -13.753 100.667 57.463 1.00 56.12 303 ILE C C 1
ATOM 8360 O O . ILE C 1 303 ? -12.698 101.092 57.101 1.00 58.05 303 ILE C O 1
ATOM 8365 N N . SER C 1 304 ? -14.502 101.260 58.373 1.00 56.03 304 SER C N 1
ATOM 8366 C CA . SER C 1 304 ? -14.109 102.485 59.061 1.00 55.46 304 SER C CA 1
ATOM 8367 C C . SER C 1 304 ? -14.065 102.355 60.589 1.00 59.38 304 SER C C 1
ATOM 8368 O O . SER C 1 304 ? -14.952 101.764 61.232 1.00 60.58 304 SER C O 1
ATOM 8371 N N . LEU C 1 305 ? -13.027 102.931 61.177 1.00 61.34 305 LEU C N 1
ATOM 8372 C CA . LEU C 1 305 ? -12.886 102.951 62.654 1.00 60.36 305 LEU C CA 1
ATOM 8373 C C . LEU C 1 305 ? -13.088 104.302 63.234 1.00 59.07 305 LEU C C 1
ATOM 8374 O O . LEU C 1 305 ? -12.968 104.427 64.396 1.00 62.04 305 LEU C O 1
ATOM 8379 N N . ASP C 1 306 ? -13.440 105.296 62.460 1.00 59.63 306 ASP C N 1
ATOM 8380 C CA . ASP C 1 306 ? -13.416 106.716 62.920 1.00 61.85 306 ASP C CA 1
ATOM 8381 C C . ASP C 1 306 ? -14.702 107.456 62.585 1.00 62.99 306 ASP C C 1
ATOM 8382 O O . ASP C 1 306 ? -14.699 108.659 62.376 1.00 62.93 306 ASP C O 1
ATOM 8387 N N . GLY C 1 307 ? -15.802 106.719 62.542 1.00 63.85 307 GLY C N 1
ATOM 8388 C CA . GLY C 1 307 ? -17.123 107.322 62.382 1.00 63.03 307 GLY C CA 1
ATOM 8389 C C . GLY C 1 307 ? -17.394 107.628 60.958 1.00 64.78 307 GLY C C 1
ATOM 8390 O O . GLY C 1 307 ? -18.185 108.457 60.659 1.00 63.31 307 GLY C O 1
ATOM 8391 N N . GLY C 1 308 ? -16.693 106.921 60.067 1.00 66.15 308 GLY C N 1
ATOM 8392 C CA . GLY C 1 308 ? -16.869 107.059 58.620 1.00 66.07 308 GLY C CA 1
ATOM 8393 C C . GLY C 1 308 ? -16.212 108.264 57.950 1.00 66.37 308 GLY C C 1
ATOM 8394 O O . GLY C 1 308 ? -16.591 108.658 56.867 1.00 66.42 308 GLY C O 1
ATOM 8395 N N . LYS C 1 309 ? -15.231 108.875 58.605 1.00 68.60 309 LYS C N 1
ATOM 8396 C CA . LYS C 1 309 ? -14.349 109.910 57.972 1.00 69.51 309 LYS C CA 1
ATOM 8397 C C . LYS C 1 309 ? -13.407 109.271 56.943 1.00 65.30 309 LYS C C 1
ATOM 8398 O O . LYS C 1 309 ? -13.117 109.844 55.917 1.00 64.95 309 LYS C O 1
ATOM 8404 N N . ASN C 1 310 ? -12.858 108.119 57.335 1.00 60.88 310 ASN C N 1
ATOM 8405 C CA . ASN C 1 310 ? -11.849 107.360 56.611 1.00 59.38 310 ASN C CA 1
ATOM 8406 C C . ASN C 1 310 ? -12.168 105.897 56.545 1.00 59.14 310 ASN C C 1
ATOM 8407 O O . ASN C 1 310 ? -12.580 105.326 57.534 1.00 58.77 310 ASN C O 1
ATOM 8412 N N . TRP C 1 311 ? -11.899 105.299 55.376 1.00 58.08 311 TRP C N 1
ATOM 8413 C CA . TRP C 1 311 ? -12.241 103.924 55.069 1.00 55.47 311 TRP C CA 1
ATOM 8414 C C . TRP C 1 311 ? -11.052 103.201 54.582 1.00 52.91 311 TRP C C 1
ATOM 8415 O O . TRP C 1 311 ? -10.292 103.725 53.896 1.00 54.05 311 TRP C O 1
ATOM 8426 N N . VAL C 1 312 ? -10.962 101.941 54.923 1.00 53.32 312 VAL C N 1
ATOM 8427 C CA . VAL C 1 312 ? -9.931 101.049 54.519 1.00 53.89 312 VAL C CA 1
ATOM 8428 C C . VAL C 1 312 ? -10.620 99.801 53.934 1.00 56.29 312 VAL C C 1
ATOM 8429 O O . VAL C 1 312 ? -11.664 99.383 54.312 1.00 55.34 312 VAL C O 1
ATOM 8433 N N . GLU C 1 313 ? -9.989 99.156 53.007 1.00 55.56 313 GLU C N 1
ATOM 8434 C CA . GLU C 1 313 ? -10.694 98.232 52.215 1.00 54.85 313 GLU C CA 1
ATOM 8435 C C . GLU C 1 313 ? -10.490 96.810 52.779 1.00 55.61 313 GLU C C 1
ATOM 8436 O O . GLU C 1 313 ? -9.430 96.381 53.053 1.00 55.85 313 GLU C O 1
ATOM 8442 N N . ALA C 1 314 ? -11.590 96.083 52.972 1.00 55.21 314 ALA C N 1
ATOM 8443 C CA . ALA C 1 314 ? -11.490 94.698 53.437 1.00 53.76 314 ALA C CA 1
ATOM 8444 C C . ALA C 1 314 ? -11.292 93.800 52.271 1.00 53.28 314 ALA C C 1
ATOM 8445 O O . ALA C 1 314 ? -11.469 94.165 51.127 1.00 53.98 314 ALA C O 1
ATOM 8447 N N . SER C 1 315 ? -10.935 92.583 52.559 1.00 51.94 315 SER C N 1
ATOM 8448 C CA . SER C 1 315 ? -10.742 91.653 51.484 1.00 52.87 315 SER C CA 1
ATOM 8449 C C . SER C 1 315 ? -12.055 90.961 51.225 1.00 55.53 315 SER C C 1
ATOM 8450 O O . SER C 1 315 ? -12.946 90.921 52.068 1.00 51.85 315 SER C O 1
ATOM 8453 N N . ARG C 1 316 ? -12.122 90.345 50.056 1.00 54.58 316 ARG C N 1
ATOM 8454 C CA . ARG C 1 316 ? -13.329 89.694 49.663 1.00 51.87 316 ARG C CA 1
ATOM 8455 C C . ARG C 1 316 ? -13.158 88.308 48.984 1.00 52.19 316 ARG C C 1
ATOM 8456 O O . ARG C 1 316 ? -12.258 88.059 48.248 1.00 53.24 316 ARG C O 1
ATOM 8464 N N . THR C 1 317 ? -13.981 87.341 49.400 1.00 54.12 317 THR C N 1
ATOM 8465 C CA . THR C 1 317 ? -13.743 85.925 49.059 1.00 54.59 317 THR C CA 1
ATOM 8466 C C . THR C 1 317 ? -15.032 85.223 48.829 1.00 55.66 317 THR C C 1
ATOM 8467 O O . THR C 1 317 ? -15.990 85.460 49.537 1.00 56.51 317 THR C O 1
ATOM 8471 N N . GLN C 1 318 ? -15.026 84.291 47.897 1.00 55.69 318 GLN C N 1
ATOM 8472 C CA . GLN C 1 318 ? -16.138 83.348 47.753 1.00 57.22 318 GLN C CA 1
ATOM 8473 C C . GLN C 1 318 ? -15.648 81.935 48.123 1.00 57.94 318 GLN C C 1
ATOM 8474 O O . GLN C 1 318 ? -15.367 81.669 49.269 1.00 59.11 318 GLN C O 1
ATOM 8480 N N . GLU C 1 319 ? -15.540 81.016 47.191 1.00 63.83 319 GLU C N 1
ATOM 8481 C CA . GLU C 1 319 ? -14.923 79.695 47.497 1.00 68.73 319 GLU C CA 1
ATOM 8482 C C . GLU C 1 319 ? -13.537 79.905 48.092 1.00 69.44 319 GLU C C 1
ATOM 8483 O O . GLU C 1 319 ? -12.759 80.653 47.531 1.00 69.56 319 GLU C O 1
ATOM 8489 N N . PRO C 1 320 ? -13.180 79.228 49.172 1.00 72.96 320 PRO C N 1
ATOM 8490 C CA . PRO C 1 320 ? -11.852 79.485 49.752 1.00 74.01 320 PRO C CA 1
ATOM 8491 C C . PRO C 1 320 ? -10.737 78.999 48.798 1.00 73.59 320 PRO C C 1
ATOM 8492 O O . PRO C 1 320 ? -10.950 78.035 48.038 1.00 70.89 320 PRO C O 1
ATOM 8496 N N . GLY C 1 321 ? -9.598 79.704 48.818 1.00 74.91 321 GLY C N 1
ATOM 8497 C CA . GLY C 1 321 ? -8.444 79.411 47.962 1.00 75.20 321 GLY C CA 1
ATOM 8498 C C . GLY C 1 321 ? -8.419 80.158 46.617 1.00 75.41 321 GLY C C 1
ATOM 8499 O O . GLY C 1 321 ? -7.478 80.910 46.311 1.00 77.53 321 GLY C O 1
ATOM 8500 N N . LYS C 1 322 ? -9.415 79.897 45.790 1.00 73.26 322 LYS C N 1
ATOM 8501 C CA . LYS C 1 322 ? -9.815 80.788 44.663 1.00 71.79 322 LYS C CA 1
ATOM 8502 C C . LYS C 1 322 ? -9.817 82.302 45.016 1.00 68.49 322 LYS C C 1
ATOM 8503 O O . LYS C 1 322 ? -10.108 82.737 46.122 1.00 69.66 322 LYS C O 1
ATOM 8509 N N . GLN C 1 323 ? -9.414 83.106 44.059 1.00 66.64 323 GLN C N 1
ATOM 8510 C CA . GLN C 1 323 ? -9.395 84.546 44.215 1.00 65.55 323 GLN C CA 1
ATOM 8511 C C . GLN C 1 323 ? -10.727 85.098 43.690 1.00 64.39 323 GLN C C 1
ATOM 8512 O O . GLN C 1 323 ? -11.151 84.760 42.567 1.00 62.63 323 GLN C O 1
ATOM 8518 N N . TYR C 1 324 ? -11.370 85.949 44.500 1.00 58.83 324 TYR C N 1
ATOM 8519 C CA . TYR C 1 324 ? -12.661 86.532 44.091 1.00 56.02 324 TYR C CA 1
ATOM 8520 C C . TYR C 1 324 ? -12.496 87.731 43.136 1.00 56.23 324 TYR C C 1
ATOM 8521 O O . TYR C 1 324 ? -11.854 88.727 43.405 1.00 52.72 324 TYR C O 1
ATOM 8530 N N . ILE C 1 325 ? -13.175 87.592 42.023 1.00 55.63 325 ILE C N 1
ATOM 8531 C CA . ILE C 1 325 ? -13.277 88.642 41.059 1.00 57.03 325 ILE C CA 1
ATOM 8532 C C . ILE C 1 325 ? -14.709 88.965 40.665 1.00 58.78 325 ILE C C 1
ATOM 8533 O O . ILE C 1 325 ? -15.487 88.122 40.243 1.00 58.45 325 ILE C O 1
ATOM 8538 N N . SER C 1 326 ? -15.024 90.249 40.690 1.00 61.06 326 SER C N 1
ATOM 8539 C CA . SER C 1 326 ? -16.425 90.690 40.599 1.00 61.56 326 SER C CA 1
ATOM 8540 C C . SER C 1 326 ? -17.176 90.536 39.297 1.00 62.21 326 SER C C 1
ATOM 8541 O O . SER C 1 326 ? -18.250 90.006 39.312 1.00 68.41 326 SER C O 1
ATOM 8544 N N . GLU C 1 327 ? -16.841 91.025 38.161 1.00 63.03 327 GLU C N 1
ATOM 8545 C CA . GLU C 1 327 ? -17.935 90.621 37.161 1.00 65.31 327 GLU C CA 1
ATOM 8546 C C . GLU C 1 327 ? -17.159 89.712 36.222 1.00 67.81 327 GLU C C 1
ATOM 8547 O O . GLU C 1 327 ? -16.424 90.199 35.323 1.00 68.79 327 GLU C O 1
ATOM 8553 N N . HIS C 1 328 ? -17.195 88.433 36.543 1.00 64.66 328 HIS C N 1
ATOM 8554 C CA . HIS C 1 328 ? -16.190 87.541 36.070 1.00 64.58 328 HIS C CA 1
ATOM 8555 C C . HIS C 1 328 ? -16.777 86.135 35.927 1.00 64.65 328 HIS C C 1
ATOM 8556 O O . HIS C 1 328 ? -17.585 85.698 36.708 1.00 65.94 328 HIS C O 1
ATOM 8563 N N . SER C 1 329 ? -16.309 85.410 34.944 1.00 65.14 329 SER C N 1
ATOM 8564 C CA . SER C 1 329 ? -16.782 84.024 34.708 1.00 64.77 329 SER C CA 1
ATOM 8565 C C . SER C 1 329 ? -16.489 83.073 35.871 1.00 64.03 329 SER C C 1
ATOM 8566 O O . SER C 1 329 ? -17.273 82.206 36.103 1.00 64.80 329 SER C O 1
ATOM 8569 N N . SER C 1 330 ? -15.379 83.257 36.605 1.00 63.32 330 SER C N 1
ATOM 8570 C CA . SER C 1 330 ? -15.034 82.425 37.814 1.00 61.96 330 SER C CA 1
ATOM 8571 C C . SER C 1 330 ? -15.909 82.706 39.065 1.00 62.85 330 SER C C 1
ATOM 8572 O O . SER C 1 330 ? -15.947 81.921 39.996 1.00 63.70 330 SER C O 1
ATOM 8575 N N . SER C 1 331 ? -16.537 83.870 39.112 1.00 60.84 331 SER C N 1
ATOM 8576 C CA . SER C 1 331 ? -17.354 84.284 40.272 1.00 60.23 331 SER C CA 1
ATOM 8577 C C . SER C 1 331 ? -18.793 83.720 40.253 1.00 56.27 331 SER C C 1
ATOM 8578 O O . SER C 1 331 ? -19.362 83.424 39.177 1.00 53.66 331 SER C O 1
ATOM 8581 N N . ASP C 1 332 ? -19.301 83.488 41.465 1.00 55.17 332 ASP C N 1
ATOM 8582 C CA . ASP C 1 332 ? -20.655 82.897 41.689 1.00 54.59 332 ASP C CA 1
ATOM 8583 C C . ASP C 1 332 ? -21.599 84.094 41.870 1.00 53.01 332 ASP C C 1
ATOM 8584 O O . ASP C 1 332 ? -21.819 84.596 42.964 1.00 51.27 332 ASP C O 1
ATOM 8589 N N . LYS C 1 333 ? -22.168 84.547 40.771 1.00 50.95 333 LYS C N 1
ATOM 8590 C CA . LYS C 1 333 ? -22.859 85.829 40.695 1.00 47.09 333 LYS C CA 1
ATOM 8591 C C . LYS C 1 333 ? -24.163 85.886 41.499 1.00 47.81 333 LYS C C 1
ATOM 8592 O O . LYS C 1 333 ? -24.708 86.983 41.771 1.00 46.19 333 LYS C O 1
ATOM 8598 N N . TRP C 1 334 ? -24.743 84.716 41.813 1.00 45.93 334 TRP C N 1
ATOM 8599 C CA . TRP C 1 334 ? -25.960 84.663 42.665 1.00 45.37 334 TRP C CA 1
ATOM 8600 C C . TRP C 1 334 ? -25.640 84.542 44.144 1.00 46.23 334 TRP C C 1
ATOM 8601 O O . TRP C 1 334 ? -26.522 84.403 44.963 1.00 45.27 334 TRP C O 1
ATOM 8612 N N . ALA C 1 335 ? -24.374 84.592 44.492 1.00 46.69 335 ALA C N 1
ATOM 8613 C CA . ALA C 1 335 ? -23.956 84.263 45.832 1.00 46.45 335 ALA C CA 1
ATOM 8614 C C . ALA C 1 335 ? -23.357 85.471 46.581 1.00 47.32 335 ALA C C 1
ATOM 8615 O O . ALA C 1 335 ? -22.742 86.329 46.003 1.00 47.21 335 ALA C O 1
ATOM 8617 N N . TRP C 1 336 ? -23.480 85.434 47.902 1.00 44.76 336 TRP C N 1
ATOM 8618 C CA . TRP C 1 336 ? -22.790 86.395 48.709 1.00 44.34 336 TRP C CA 1
ATOM 8619 C C . TRP C 1 336 ? -21.285 86.326 48.572 1.00 47.17 336 TRP C C 1
ATOM 8620 O O . TRP C 1 336 ? -20.703 85.387 47.963 1.00 46.00 336 TRP C O 1
ATOM 8631 N N . VAL C 1 337 ? -20.686 87.353 49.172 1.00 46.83 337 VAL C N 1
ATOM 8632 C CA . VAL C 1 337 ? -19.227 87.556 49.253 1.00 45.07 337 VAL C CA 1
ATOM 8633 C C . VAL C 1 337 ? -18.826 87.779 50.709 1.00 47.51 337 VAL C C 1
ATOM 8634 O O . VAL C 1 337 ? -19.365 88.666 51.405 1.00 47.55 337 VAL C O 1
ATOM 8638 N N . LEU C 1 338 ? -17.927 86.946 51.181 1.00 48.50 338 LEU C N 1
ATOM 8639 C CA . LEU C 1 338 ? -17.412 87.055 52.545 1.00 51.51 338 LEU C CA 1
ATOM 8640 C C . LEU C 1 338 ? -16.228 88.039 52.665 1.00 53.42 338 LEU C C 1
ATOM 8641 O O . LEU C 1 338 ? -15.249 87.968 51.938 1.00 57.12 338 LEU C O 1
ATOM 8646 N N . PHE C 1 339 ? -16.333 88.942 53.600 1.00 54.22 339 PHE C N 1
ATOM 8647 C CA . PHE C 1 339 ? -15.315 89.962 53.804 1.00 55.87 339 PHE C CA 1
ATOM 8648 C C . PHE C 1 339 ? -14.577 89.745 55.114 1.00 57.63 339 PHE C C 1
ATOM 8649 O O . PHE C 1 339 ? -15.150 89.242 56.050 1.00 56.18 339 PHE C O 1
ATOM 8657 N N . GLU C 1 340 ? -13.286 90.055 55.131 1.00 61.41 340 GLU C N 1
ATOM 8658 C CA . GLU C 1 340 ? -12.489 90.101 56.384 1.00 62.30 340 GLU C CA 1
ATOM 8659 C C . GLU C 1 340 ? -11.491 91.300 56.360 1.00 62.41 340 GLU C C 1
ATOM 8660 O O . GLU C 1 340 ? -10.922 91.632 55.319 1.00 60.73 340 GLU C O 1
ATOM 8666 N N . ALA C 1 341 ? -11.353 91.919 57.524 1.00 61.55 341 ALA C N 1
ATOM 8667 C CA . ALA C 1 341 ? -10.310 92.904 57.811 1.00 63.40 341 ALA C CA 1
ATOM 8668 C C . ALA C 1 341 ? -9.820 92.785 59.248 1.00 64.93 341 ALA C C 1
ATOM 8669 O O . ALA C 1 341 ? -10.602 92.806 60.162 1.00 65.09 341 ALA C O 1
ATOM 8671 N N . THR C 1 342 ? -8.508 92.664 59.428 1.00 67.96 342 THR C N 1
ATOM 8672 C CA . THR C 1 342 ? -7.893 92.699 60.764 1.00 67.40 342 THR C CA 1
ATOM 8673 C C . THR C 1 342 ? -7.623 94.148 61.217 1.00 68.66 342 THR C C 1
ATOM 8674 O O . THR C 1 342 ? -7.075 94.969 60.527 1.00 69.71 342 THR C O 1
ATOM 8678 N N . ILE C 1 343 ? -8.094 94.481 62.378 1.00 70.72 343 ILE C N 1
ATOM 8679 C CA . ILE C 1 343 ? -7.888 95.840 62.872 1.00 71.93 343 ILE C CA 1
ATOM 8680 C C . ILE C 1 343 ? -7.227 95.829 64.262 1.00 73.87 343 ILE C C 1
ATOM 8681 O O . ILE C 1 343 ? -7.173 94.793 64.979 1.00 73.60 343 ILE C O 1
ATOM 8686 N N . ASP C 1 344 ? -6.702 96.999 64.589 1.00 76.50 344 ASP C N 1
ATOM 8687 C CA . ASP C 1 344 ? -5.921 97.229 65.800 1.00 78.19 344 ASP C CA 1
ATOM 8688 C C . ASP C 1 344 ? -6.740 98.104 66.732 1.00 79.08 344 ASP C C 1
ATOM 8689 O O . ASP C 1 344 ? -7.104 99.242 66.381 1.00 77.09 344 ASP C O 1
ATOM 8694 N N . VAL C 1 345 ? -7.078 97.520 67.888 1.00 78.69 345 VAL C N 1
ATOM 8695 C CA . VAL C 1 345 ? -7.881 98.220 68.920 1.00 80.04 345 VAL C CA 1
ATOM 8696 C C . VAL C 1 345 ? -7.093 98.398 70.215 1.00 79.30 345 VAL C C 1
ATOM 8697 O O . VAL C 1 345 ? -6.575 97.441 70.858 1.00 78.08 345 VAL C O 1
ATOM 8701 N N . SER C 1 346 ? -7.037 99.662 70.579 1.00 79.91 346 SER C N 1
ATOM 8702 C CA . SER C 1 346 ? -6.329 100.125 71.785 1.00 80.72 346 SER C CA 1
ATOM 8703 C C . SER C 1 346 ? -7.247 100.910 72.704 1.00 79.85 346 SER C C 1
ATOM 8704 O O . SER C 1 346 ? -6.871 101.304 73.796 1.00 81.07 346 SER C O 1
ATOM 8707 N N . GLN C 1 347 ? -8.456 101.129 72.234 1.00 78.51 347 GLN C N 1
ATOM 8708 C CA . GLN C 1 347 ? -9.347 102.131 72.780 1.00 77.51 347 GLN C CA 1
ATOM 8709 C C . GLN C 1 347 ? -10.812 101.698 72.425 1.00 77.89 347 GLN C C 1
ATOM 8710 O O . GLN C 1 347 ? -11.029 100.777 71.598 1.00 76.21 347 GLN C O 1
ATOM 8716 N N . THR C 1 348 ? -11.809 102.318 73.071 1.00 76.92 348 THR C N 1
ATOM 8717 C CA . THR C 1 348 ? -13.206 102.077 72.698 1.00 74.22 348 THR C CA 1
ATOM 8718 C C . THR C 1 348 ? -13.526 102.654 71.285 1.00 74.42 348 THR C C 1
ATOM 8719 O O . THR C 1 348 ? -13.398 103.836 71.053 1.00 73.40 348 THR C O 1
ATOM 8723 N N . THR C 1 349 ? -13.962 101.756 70.395 1.00 72.95 349 THR C N 1
ATOM 8724 C CA . THR C 1 349 ? -14.058 101.961 68.937 1.00 71.08 349 THR C CA 1
ATOM 8725 C C . THR C 1 349 ? -15.387 101.521 68.282 1.00 68.67 349 THR C C 1
ATOM 8726 O O . THR C 1 349 ? -15.769 100.353 68.301 1.00 67.11 349 THR C O 1
ATOM 8730 N N . GLU C 1 350 ? -16.024 102.461 67.636 1.00 65.23 350 GLU C N 1
ATOM 8731 C CA . GLU C 1 350 ? -17.101 102.169 66.711 1.00 63.84 350 GLU C CA 1
ATOM 8732 C C . GLU C 1 350 ? -16.616 101.629 65.316 1.00 62.80 350 GLU C C 1
ATOM 8733 O O . GLU C 1 350 ? -15.925 102.352 64.576 1.00 61.34 350 GLU C O 1
ATOM 8739 N N . VAL C 1 351 ? -16.930 100.372 64.953 1.00 58.56 351 VAL C N 1
ATOM 8740 C CA . VAL C 1 351 ? -16.605 99.912 63.590 1.00 57.20 351 VAL C CA 1
ATOM 8741 C C . VAL C 1 351 ? -17.800 99.885 62.638 1.00 57.82 351 VAL C C 1
ATOM 8742 O O . VAL C 1 351 ? -18.885 99.457 62.968 1.00 58.74 351 VAL C O 1
ATOM 8746 N N . ILE C 1 352 ? -17.602 100.393 61.448 1.00 56.11 352 ILE C N 1
ATOM 8747 C CA . ILE C 1 352 ? -18.661 100.441 60.403 1.00 53.02 352 ILE C CA 1
ATOM 8748 C C . ILE C 1 352 ? -18.253 99.748 59.126 1.00 53.08 352 ILE C C 1
ATOM 8749 O O . ILE C 1 352 ? -17.154 99.923 58.668 1.00 53.18 352 ILE C O 1
ATOM 8754 N N . ALA C 1 353 ? -19.136 98.949 58.553 1.00 52.62 353 ALA C N 1
ATOM 8755 C CA . ALA C 1 353 ? -18.890 98.251 57.253 1.00 46.46 353 ALA C CA 1
ATOM 8756 C C . ALA C 1 353 ? -19.964 98.604 56.240 1.00 48.09 353 ALA C C 1
ATOM 8757 O O . ALA C 1 353 ? -21.139 98.747 56.555 1.00 49.37 353 ALA C O 1
ATOM 8759 N N . LYS C 1 354 ? -19.517 98.885 55.046 1.00 47.37 354 LYS C N 1
ATOM 8760 C CA . LYS C 1 354 ? -20.415 99.072 53.916 1.00 44.63 354 LYS C CA 1
ATOM 8761 C C . LYS C 1 354 ? -19.832 98.500 52.648 1.00 45.94 354 LYS C C 1
ATOM 8762 O O . LYS C 1 354 ? -18.677 98.440 52.466 1.00 46.48 354 LYS C O 1
ATOM 8768 N N . ALA C 1 355 ? -20.707 98.137 51.746 1.00 44.29 355 ALA C N 1
ATOM 8769 C CA . ALA C 1 355 ? -20.335 97.473 50.487 1.00 40.84 355 ALA C CA 1
ATOM 8770 C C . ALA C 1 355 ? -20.840 98.281 49.323 1.00 43.82 355 ALA C C 1
ATOM 8771 O O . ALA C 1 355 ? -21.726 99.171 49.457 1.00 42.76 355 ALA C O 1
ATOM 8773 N N . VAL C 1 356 ? -20.154 98.026 48.221 1.00 43.09 356 VAL C N 1
ATOM 8774 C CA . VAL C 1 356 ? -20.478 98.672 46.926 1.00 42.87 356 VAL C CA 1
ATOM 8775 C C . VAL C 1 356 ? -20.431 97.585 45.848 1.00 43.90 356 VAL C C 1
ATOM 8776 O O . VAL C 1 356 ? -19.453 96.859 45.696 1.00 43.33 356 VAL C O 1
ATOM 8780 N N . ASP C 1 357 ? -21.522 97.498 45.100 1.00 42.77 357 ASP C N 1
ATOM 8781 C CA . ASP C 1 357 ? -21.680 96.405 44.181 1.00 41.59 357 ASP C CA 1
ATOM 8782 C C . ASP C 1 357 ? -21.069 96.715 42.805 1.00 42.26 357 ASP C C 1
ATOM 8783 O O . ASP C 1 357 ? -20.622 97.792 42.504 1.00 40.59 357 ASP C O 1
ATOM 8788 N N . SER C 1 358 ? -21.113 95.736 41.938 1.00 44.69 358 SER C N 1
ATOM 8789 C CA . SER C 1 358 ? -20.518 95.860 40.572 1.00 43.76 358 SER C CA 1
ATOM 8790 C C . SER C 1 358 ? -21.072 96.980 39.736 1.00 41.24 358 SER C C 1
ATOM 8791 O O . SER C 1 358 ? -20.504 97.367 38.800 1.00 43.38 358 SER C O 1
ATOM 8794 N N . ALA C 1 359 ? -22.239 97.458 40.071 1.00 44.54 359 ALA C N 1
ATOM 8795 C CA . ALA C 1 359 ? -22.859 98.593 39.338 1.00 42.25 359 ALA C CA 1
ATOM 8796 C C . ALA C 1 359 ? -22.599 99.895 40.036 1.00 41.74 359 ALA C C 1
ATOM 8797 O O . ALA C 1 359 ? -23.228 100.988 39.715 1.00 39.69 359 ALA C O 1
ATOM 8799 N N . ALA C 1 360 ? -21.704 99.836 40.997 1.00 39.78 360 ALA C N 1
ATOM 8800 C CA . ALA C 1 360 ? -21.388 101.018 41.864 1.00 40.25 360 ALA C CA 1
ATOM 8801 C C . ALA C 1 360 ? -22.535 101.507 42.737 1.00 40.30 360 ALA C C 1
ATOM 8802 O O . ALA C 1 360 ? -22.494 102.633 43.217 1.00 38.58 360 ALA C O 1
ATOM 8804 N N . ASN C 1 361 ? -23.539 100.649 42.957 1.00 40.84 361 ASN C N 1
ATOM 8805 C CA . ASN C 1 361 ? -24.578 100.958 43.952 1.00 41.98 361 ASN C CA 1
ATOM 8806 C C . ASN C 1 361 ? -24.004 101.005 45.306 1.00 39.47 361 ASN C C 1
ATOM 8807 O O . ASN C 1 361 ? -23.139 100.198 45.631 1.00 38.55 361 ASN C O 1
ATOM 8812 N N . VAL C 1 362 ? -24.564 101.902 46.087 1.00 41.07 362 VAL C N 1
ATOM 8813 C CA . VAL C 1 362 ? -24.201 102.103 47.505 1.00 43.46 362 VAL C CA 1
ATOM 8814 C C . VAL C 1 362 ? -25.280 101.765 48.510 1.00 42.96 362 VAL C C 1
ATOM 8815 O O . VAL C 1 362 ? -26.438 101.700 48.171 1.00 44.91 362 VAL C O 1
ATOM 8819 N N . GLN C 1 363 ? -24.862 101.623 49.755 1.00 42.89 363 GLN C N 1
ATOM 8820 C CA . GLN C 1 363 ? -25.760 101.429 50.887 1.00 41.69 363 GLN C CA 1
ATOM 8821 C C . GLN C 1 363 ? -26.215 102.759 51.545 1.00 44.18 363 GLN C C 1
ATOM 8822 O O . GLN C 1 363 ? -25.364 103.647 51.779 1.00 44.97 363 GLN C O 1
ATOM 8828 N N . PRO C 1 364 ? -27.468 102.920 51.935 1.00 47.02 364 PRO C N 1
ATOM 8829 C CA . PRO C 1 364 ? -27.877 104.197 52.585 1.00 47.76 364 PRO C CA 1
ATOM 8830 C C . PRO C 1 364 ? -27.143 104.388 53.927 1.00 46.44 364 PRO C C 1
ATOM 8831 O O . PRO C 1 364 ? -26.878 103.436 54.665 1.00 42.95 364 PRO C O 1
ATOM 8835 N N . GLU C 1 365 ? -26.778 105.636 54.222 1.00 52.13 365 GLU C N 1
ATOM 8836 C CA . GLU C 1 365 ? -26.011 105.910 55.486 1.00 55.49 365 GLU C CA 1
ATOM 8837 C C . GLU C 1 365 ? -26.861 105.535 56.765 1.00 53.33 365 GLU C C 1
ATOM 8838 O O . GLU C 1 365 ? -26.420 104.847 57.705 1.00 51.48 365 GLU C O 1
ATOM 8844 N N . ASN C 1 366 ? -28.095 106.029 56.756 1.00 52.94 366 ASN C N 1
ATOM 8845 C CA . ASN C 1 366 ? -29.019 105.919 57.907 1.00 54.59 366 ASN C CA 1
ATOM 8846 C C . ASN C 1 366 ? -30.333 105.193 57.609 1.00 55.53 366 ASN C C 1
ATOM 8847 O O . ASN C 1 366 ? -31.033 105.547 56.637 1.00 56.51 366 ASN C O 1
ATOM 8852 N N . VAL C 1 367 ? -30.721 104.277 58.484 1.00 54.36 367 VAL C N 1
ATOM 8853 C CA . VAL C 1 367 ? -32.099 103.652 58.446 1.00 53.11 367 VAL C CA 1
ATOM 8854 C C . VAL C 1 367 ? -33.252 104.600 58.119 1.00 53.62 367 VAL C C 1
ATOM 8855 O O . VAL C 1 367 ? -34.042 104.381 57.180 1.00 51.36 367 VAL C O 1
ATOM 8859 N N . GLU C 1 368 ? -33.305 105.701 58.834 1.00 52.34 368 GLU C N 1
ATOM 8860 C CA . GLU C 1 368 ? -34.338 106.716 58.616 1.00 52.18 368 GLU C CA 1
ATOM 8861 C C . GLU C 1 368 ? -34.596 106.947 57.126 1.00 51.25 368 GLU C C 1
ATOM 8862 O O . GLU C 1 368 ? -35.717 107.112 56.726 1.00 53.66 368 GLU C O 1
ATOM 8868 N N . SER C 1 369 ? -33.611 106.972 56.272 1.00 50.31 369 SER C N 1
ATOM 8869 C CA . SER C 1 369 ? -33.899 107.366 54.856 1.00 49.31 369 SER C CA 1
ATOM 8870 C C . SER C 1 369 ? -34.629 106.247 54.101 1.00 49.18 369 SER C C 1
ATOM 8871 O O . SER C 1 369 ? -35.210 106.448 53.012 1.00 48.02 369 SER C O 1
ATOM 8874 N N . VAL C 1 370 ? -34.491 105.034 54.611 1.00 46.90 370 VAL C N 1
ATOM 8875 C CA . VAL C 1 370 ? -35.129 103.872 53.928 1.00 47.19 370 VAL C CA 1
ATOM 8876 C C . VAL C 1 370 ? -36.178 103.144 54.774 1.00 48.52 370 VAL C C 1
ATOM 8877 O O . VAL C 1 370 ? -36.755 102.133 54.310 1.00 49.62 370 VAL C O 1
ATOM 8881 N N . TRP C 1 371 ? -36.449 103.695 55.944 1.00 48.54 371 TRP C N 1
ATOM 8882 C CA . TRP C 1 371 ? -37.474 103.176 56.850 1.00 46.37 371 TRP C CA 1
ATOM 8883 C C . TRP C 1 371 ? -38.793 102.992 56.110 1.00 44.86 371 TRP C C 1
ATOM 8884 O O . TRP C 1 371 ? -39.232 103.829 55.277 1.00 44.78 371 TRP C O 1
ATOM 8895 N N . ASN C 1 372 ? -39.338 101.794 56.349 1.00 44.44 372 ASN C N 1
ATOM 8896 C CA . ASN C 1 372 ? -40.512 101.331 55.618 1.00 46.65 372 ASN C CA 1
ATOM 8897 C C . ASN C 1 372 ? -41.392 100.449 56.554 1.00 47.74 372 ASN C C 1
ATOM 8898 O O . ASN C 1 372 ? -40.932 99.715 57.454 1.00 46.97 372 ASN C O 1
ATOM 8903 N N . LEU C 1 373 ? -42.668 100.620 56.347 1.00 48.40 373 LEU C N 1
ATOM 8904 C CA . LEU C 1 373 ? -43.775 99.911 57.064 1.00 51.67 373 LEU C CA 1
ATOM 8905 C C . LEU C 1 373 ? -43.643 98.421 57.341 1.00 51.17 373 LEU C C 1
ATOM 8906 O O . LEU C 1 373 ? -43.866 97.935 58.447 1.00 51.11 373 LEU C O 1
ATOM 8911 N N . ARG C 1 374 ? -43.258 97.721 56.280 1.00 50.98 374 ARG C N 1
ATOM 8912 C CA . ARG C 1 374 ? -43.014 96.271 56.323 1.00 49.78 374 ARG C CA 1
ATOM 8913 C C . ARG C 1 374 ? -41.657 95.871 56.911 1.00 47.37 374 ARG C C 1
ATOM 8914 O O . ARG C 1 374 ? -41.383 94.668 57.150 1.00 46.99 374 ARG C O 1
ATOM 8922 N N . GLY C 1 375 ? -40.808 96.856 57.151 1.00 47.17 375 GLY C N 1
ATOM 8923 C CA . GLY C 1 375 ? -39.537 96.571 57.780 1.00 47.52 375 GLY C CA 1
ATOM 8924 C C . GLY C 1 375 ? -38.678 95.688 56.926 1.00 44.48 375 GLY C C 1
ATOM 8925 O O . GLY C 1 375 ? -38.004 94.814 57.418 1.00 42.25 375 GLY C O 1
ATOM 8926 N N . VAL C 1 376 ? -38.746 95.919 55.632 1.00 44.03 376 VAL C N 1
ATOM 8927 C CA . VAL C 1 376 ? -37.925 95.117 54.702 1.00 45.74 376 VAL C CA 1
ATOM 8928 C C . VAL C 1 376 ? -36.693 95.913 54.147 1.00 45.71 376 VAL C C 1
ATOM 8929 O O . VAL C 1 376 ? -36.755 97.183 54.022 1.00 46.45 376 VAL C O 1
ATOM 8933 N N . LEU C 1 377 ? -35.663 95.156 53.768 1.00 44.12 377 LEU C N 1
ATOM 8934 C CA . LEU C 1 377 ? -34.524 95.679 52.996 1.00 45.36 377 LEU C CA 1
ATOM 8935 C C . LEU C 1 377 ? -33.769 96.807 53.747 1.00 46.54 377 LEU C C 1
ATOM 8936 O O . LEU C 1 377 ? -33.429 97.833 53.179 1.00 48.23 377 LEU C O 1
ATOM 8941 N N . ASN C 1 378 ? -33.666 96.638 55.039 1.00 48.11 378 ASN C N 1
ATOM 8942 C CA . ASN C 1 378 ? -32.762 97.439 55.825 1.00 46.37 378 ASN C CA 1
ATOM 8943 C C . ASN C 1 378 ? -31.300 97.226 55.387 1.00 45.60 378 ASN C C 1
ATOM 8944 O O . ASN C 1 378 ? -30.654 96.255 55.786 1.00 44.77 378 ASN C O 1
ATOM 8949 N N . THR C 1 379 ? -30.781 98.200 54.625 1.00 46.11 379 THR C N 1
ATOM 8950 C CA . THR C 1 379 ? -29.388 98.144 54.166 1.00 48.11 379 THR C CA 1
ATOM 8951 C C . THR C 1 379 ? -28.503 99.332 54.637 1.00 47.10 379 THR C C 1
ATOM 8952 O O . THR C 1 379 ? -27.460 99.609 54.087 1.00 47.81 379 THR C O 1
ATOM 8956 N N . SER C 1 380 ? -28.994 100.069 55.603 1.00 47.61 380 SER C N 1
ATOM 8957 C CA . SER C 1 380 ? -28.246 100.907 56.526 1.00 46.05 380 SER C CA 1
ATOM 8958 C C . SER C 1 380 ? -26.829 100.463 56.689 1.00 45.87 380 SER C C 1
ATOM 8959 O O . SER C 1 380 ? -26.564 99.263 56.835 1.00 42.88 380 SER C O 1
ATOM 8962 N N . TRP C 1 381 ? -25.908 101.399 56.839 1.00 45.93 381 TRP C N 1
ATOM 8963 C CA . TRP C 1 381 ? -24.539 100.953 57.244 1.00 48.62 381 TRP C CA 1
ATOM 8964 C C . TRP C 1 381 ? -24.674 100.263 58.576 1.00 49.42 381 TRP C C 1
ATOM 8965 O O . TRP C 1 381 ? -25.275 100.778 59.494 1.00 50.76 381 TRP C O 1
ATOM 8976 N N . HIS C 1 382 ? -24.171 99.045 58.604 1.00 49.37 382 HIS C N 1
ATOM 8977 C CA . HIS C 1 382 ? -24.008 98.345 59.849 1.00 49.67 382 HIS C CA 1
ATOM 8978 C C . HIS C 1 382 ? -22.885 98.897 60.770 1.00 53.64 382 HIS C C 1
ATOM 8979 O O . HIS C 1 382 ? -21.728 98.729 60.443 1.00 53.04 382 HIS C O 1
ATOM 8986 N N . ARG C 1 383 ? -23.255 99.379 61.945 1.00 54.87 383 ARG C N 1
ATOM 8987 C CA . ARG C 1 383 ? -22.337 99.945 62.921 1.00 54.80 383 ARG C CA 1
ATOM 8988 C C . ARG C 1 383 ? -22.278 99.034 64.147 1.00 57.02 383 ARG C C 1
ATOM 8989 O O . ARG C 1 383 ? -23.273 98.665 64.674 1.00 59.38 383 ARG C O 1
ATOM 8997 N N . VAL C 1 384 ? -21.094 98.647 64.564 1.00 58.10 384 VAL C N 1
ATOM 8998 C CA . VAL C 1 384 ? -20.889 97.909 65.809 1.00 58.22 384 VAL C CA 1
ATOM 8999 C C . VAL C 1 384 ? -19.982 98.688 66.750 1.00 61.86 384 VAL C C 1
ATOM 9000 O O . VAL C 1 384 ? -19.249 99.612 66.344 1.00 60.03 384 VAL C O 1
ATOM 9004 N N . LEU C 1 385 ? -20.081 98.328 68.033 1.00 64.89 385 LEU C N 1
ATOM 9005 C CA . LEU C 1 385 ? -19.387 99.034 69.126 1.00 63.10 385 LEU C CA 1
ATOM 9006 C C . LEU C 1 385 ? -18.543 98.082 69.846 1.00 63.25 385 LEU C C 1
ATOM 9007 O O . LEU C 1 385 ? -19.039 97.152 70.400 1.00 63.08 385 LEU C O 1
ATOM 9012 N N . LEU C 1 386 ? -17.246 98.322 69.800 1.00 66.53 386 LEU C N 1
ATOM 9013 C CA . LEU C 1 386 ? -16.256 97.532 70.527 1.00 67.75 386 LEU C CA 1
ATOM 9014 C C . LEU C 1 386 ? -15.826 98.320 71.777 1.00 69.63 386 LEU C C 1
ATOM 9015 O O . LEU C 1 386 ? -15.569 99.530 71.740 1.00 68.61 386 LEU C O 1
ATOM 9020 N N . ARG C 1 387 ? -15.778 97.582 72.877 1.00 72.55 387 ARG C N 1
ATOM 9021 C CA . ARG C 1 387 ? -15.557 98.108 74.242 1.00 73.16 387 ARG C CA 1
ATOM 9022 C C . ARG C 1 387 ? -14.407 97.377 74.881 1.00 73.95 387 ARG C C 1
ATOM 9023 O O . ARG C 1 387 ? -14.231 96.175 74.686 1.00 72.56 387 ARG C O 1
ATOM 9031 N N . LEU C 1 388 ? -13.678 98.108 75.706 1.00 78.46 388 LEU C N 1
ATOM 9032 C CA . LEU C 1 388 ? -12.491 97.597 76.421 1.00 79.07 388 LEU C CA 1
ATOM 9033 C C . LEU C 1 388 ? -12.734 96.895 77.797 1.00 78.82 388 LEU C C 1
ATOM 9034 O O . LEU C 1 388 ? -12.651 97.510 78.861 1.00 80.66 388 LEU C O 1
ATOM 9039 N N . GLY C 1 389 ? -13.039 95.581 77.718 1.00 81.43 389 GLY C N 1
ATOM 9040 C CA . GLY C 1 389 ? -13.175 94.654 78.875 1.00 79.30 389 GLY C CA 1
ATOM 9041 C C . GLY C 1 389 ? -12.119 93.524 78.936 1.00 78.52 389 GLY C C 1
ATOM 9042 O O . GLY C 1 389 ? -12.238 92.532 78.025 1.00 2.00 389 GLY C O 1
ATOM 9043 N N . PRO D 1 2 ? -10.622 101.214 2.908 1.00 87.26 2 PRO D N 1
ATOM 9044 C CA . PRO D 1 2 ? -10.746 102.576 3.594 1.00 85.59 2 PRO D CA 1
ATOM 9045 C C . PRO D 1 2 ? -11.800 103.598 3.008 1.00 84.08 2 PRO D C 1
ATOM 9046 O O . PRO D 1 2 ? -11.425 104.439 2.140 1.00 85.37 2 PRO D O 1
ATOM 9050 N N . GLY D 1 3 ? -13.077 103.554 3.476 1.00 80.23 3 GLY D N 1
ATOM 9051 C CA . GLY D 1 3 ? -14.111 104.569 3.052 1.00 78.62 3 GLY D CA 1
ATOM 9052 C C . GLY D 1 3 ? -14.315 105.775 4.004 1.00 77.14 3 GLY D C 1
ATOM 9053 O O . GLY D 1 3 ? -15.212 106.650 3.830 1.00 75.71 3 GLY D O 1
ATOM 9054 N N . ILE D 1 4 ? -13.439 105.811 5.001 1.00 74.15 4 ILE D N 1
ATOM 9055 C CA . ILE D 1 4 ? -13.590 106.686 6.185 1.00 70.70 4 ILE D CA 1
ATOM 9056 C C . ILE D 1 4 ? -12.215 106.962 6.765 1.00 68.69 4 ILE D C 1
ATOM 9057 O O . ILE D 1 4 ? -11.345 106.063 6.856 1.00 69.68 4 ILE D O 1
ATOM 9062 N N . ARG D 1 5 ? -12.017 108.186 7.250 1.00 65.02 5 ARG D N 1
ATOM 9063 C CA . ARG D 1 5 ? -10.781 108.379 8.024 1.00 63.59 5 ARG D CA 1
ATOM 9064 C C . ARG D 1 5 ? -11.017 109.160 9.296 1.00 61.62 5 ARG D C 1
ATOM 9065 O O . ARG D 1 5 ? -12.038 109.875 9.502 1.00 59.71 5 ARG D O 1
ATOM 9073 N N . GLY D 1 6 ? -10.067 108.939 10.187 1.00 57.76 6 GLY D N 1
ATOM 9074 C CA . GLY D 1 6 ? -10.042 109.616 11.478 1.00 55.54 6 GLY D CA 1
ATOM 9075 C C . GLY D 1 6 ? -9.054 110.743 11.512 1.00 53.18 6 GLY D C 1
ATOM 9076 O O . GLY D 1 6 ? -7.794 110.472 11.531 1.00 53.13 6 GLY D O 1
ATOM 9077 N N . PRO D 1 7 ? -9.505 111.985 11.540 1.00 51.75 7 PRO D N 1
ATOM 9078 C CA . PRO D 1 7 ? -8.504 113.050 11.399 1.00 51.75 7 PRO D CA 1
ATOM 9079 C C . PRO D 1 7 ? -7.611 113.152 12.631 1.00 53.52 7 PRO D C 1
ATOM 9080 O O . PRO D 1 7 ? -7.978 112.785 13.779 1.00 56.70 7 PRO D O 1
ATOM 9084 N N . SER D 1 8 ? -6.461 113.803 12.466 1.00 54.22 8 SER D N 1
ATOM 9085 C CA . SER D 1 8 ? -5.526 114.033 13.596 1.00 54.59 8 SER D CA 1
ATOM 9086 C C . SER D 1 8 ? -5.593 115.459 13.974 1.00 53.80 8 SER D C 1
ATOM 9087 O O . SER D 1 8 ? -4.792 115.944 14.756 1.00 54.58 8 SER D O 1
ATOM 9090 N N . GLU D 1 9 ? -6.502 116.183 13.391 1.00 54.38 9 GLU D N 1
ATOM 9091 C CA . GLU D 1 9 ? -6.672 117.593 13.771 1.00 54.00 9 GLU D CA 1
ATOM 9092 C C . GLU D 1 9 ? -8.135 118.013 13.532 1.00 55.06 9 GLU D C 1
ATOM 9093 O O . GLU D 1 9 ? -8.950 117.246 12.931 1.00 54.77 9 GLU D O 1
ATOM 9099 N N . TYR D 1 10 ? -8.475 119.224 13.948 1.00 55.67 10 TYR D N 1
ATOM 9100 C CA . TYR D 1 10 ? -9.906 119.678 14.097 1.00 57.19 10 TYR D CA 1
ATOM 9101 C C . TYR D 1 10 ? -10.475 120.701 13.039 1.00 60.09 10 TYR D C 1
ATOM 9102 O O . TYR D 1 10 ? -11.457 121.489 13.287 1.00 59.46 10 TYR D O 1
ATOM 9111 N N . SER D 1 11 ? -9.932 120.624 11.826 1.00 61.02 11 SER D N 1
ATOM 9112 C CA . SER D 1 11 ? -10.338 121.626 10.772 1.00 60.94 11 SER D CA 1
ATOM 9113 C C . SER D 1 11 ? -11.667 121.283 10.109 1.00 60.03 11 SER D C 1
ATOM 9114 O O . SER D 1 11 ? -12.279 122.165 9.524 1.00 60.63 11 SER D O 1
ATOM 9117 N N . GLN D 1 12 ? -12.096 120.009 10.186 1.00 59.23 12 GLN D N 1
ATOM 9118 C CA . GLN D 1 12 ? -13.308 119.506 9.458 1.00 59.51 12 GLN D CA 1
ATOM 9119 C C . GLN D 1 12 ? -14.448 119.059 10.412 1.00 59.77 12 GLN D C 1
ATOM 9120 O O . GLN D 1 12 ? -15.258 118.181 10.120 1.00 58.21 12 GLN D O 1
ATOM 9126 N N . GLU D 1 13 ? -14.494 119.645 11.582 1.00 60.44 13 GLU D N 1
ATOM 9127 C CA . GLU D 1 13 ? -15.457 119.255 12.606 1.00 58.95 13 GLU D CA 1
ATOM 9128 C C . GLU D 1 13 ? -16.864 119.689 12.151 1.00 59.70 13 GLU D C 1
ATOM 9129 O O . GLU D 1 13 ? -17.014 120.757 11.590 1.00 59.12 13 GLU D O 1
ATOM 9135 N N . PRO D 1 14 ? -17.896 118.911 12.436 1.00 60.04 14 PRO D N 1
ATOM 9136 C CA . PRO D 1 14 ? -19.243 119.270 12.009 1.00 59.86 14 PRO D CA 1
ATOM 9137 C C . PRO D 1 14 ? -19.799 120.367 12.775 1.00 59.36 14 PRO D C 1
ATOM 9138 O O . PRO D 1 14 ? -19.268 120.688 13.823 1.00 60.29 14 PRO D O 1
ATOM 9142 N N . PRO D 1 15 ? -20.914 120.907 12.340 1.00 62.06 15 PRO D N 1
ATOM 9143 C CA . PRO D 1 15 ? -21.531 121.997 13.076 1.00 62.24 15 PRO D CA 1
ATOM 9144 C C . PRO D 1 15 ? -22.311 121.424 14.220 1.00 61.39 15 PRO D C 1
ATOM 9145 O O . PRO D 1 15 ? -22.711 120.304 14.109 1.00 60.61 15 PRO D O 1
ATOM 9149 N N . ARG D 1 16 ? -22.549 122.237 15.240 1.00 61.15 16 ARG D N 1
ATOM 9150 C CA . ARG D 1 16 ? -23.456 121.927 16.373 1.00 62.75 16 ARG D CA 1
ATOM 9151 C C . ARG D 1 16 ? -24.496 123.006 16.723 1.00 63.39 16 ARG D C 1
ATOM 9152 O O . ARG D 1 16 ? -24.327 124.173 16.430 1.00 63.95 16 ARG D O 1
ATOM 9160 N N . HIS D 1 17 ? -25.562 122.630 17.384 1.00 62.77 17 HIS D N 1
ATOM 9161 C CA . HIS D 1 17 ? -26.515 123.654 17.847 1.00 62.95 17 HIS D CA 1
ATOM 9162 C C . HIS D 1 17 ? -25.844 124.706 18.751 1.00 63.46 17 HIS D C 1
ATOM 9163 O O . HIS D 1 17 ? -25.145 124.360 19.723 1.00 62.30 17 HIS D O 1
ATOM 9170 N N . PRO D 1 18 ? -26.112 125.991 18.510 1.00 64.15 18 PRO D N 1
ATOM 9171 C CA . PRO D 1 18 ? -25.503 127.064 19.325 1.00 61.87 18 PRO D CA 1
ATOM 9172 C C . PRO D 1 18 ? -25.967 127.132 20.791 1.00 62.15 18 PRO D C 1
ATOM 9173 O O . PRO D 1 18 ? -25.267 127.811 21.608 1.00 63.54 18 PRO D O 1
ATOM 9177 N N . SER D 1 19 ? -27.086 126.498 21.149 1.00 61.06 19 SER D N 1
ATOM 9178 C CA . SER D 1 19 ? -27.602 126.557 22.553 1.00 61.37 19 SER D CA 1
ATOM 9179 C C . SER D 1 19 ? -26.796 125.636 23.522 1.00 60.13 19 SER D C 1
ATOM 9180 O O . SER D 1 19 ? -26.884 125.697 24.775 1.00 60.23 19 SER D O 1
ATOM 9183 N N . LEU D 1 20 ? -25.985 124.809 22.909 1.00 58.77 20 LEU D N 1
ATOM 9184 C CA . LEU D 1 20 ? -25.189 123.842 23.635 1.00 57.68 20 LEU D CA 1
ATOM 9185 C C . LEU D 1 20 ? -24.202 124.565 24.549 1.00 58.42 20 LEU D C 1
ATOM 9186 O O . LEU D 1 20 ? -23.508 125.467 24.070 1.00 59.92 20 LEU D O 1
ATOM 9191 N N . LYS D 1 21 ? -24.183 124.159 25.825 1.00 58.03 21 LYS D N 1
ATOM 9192 C CA . LYS D 1 21 ? -23.137 124.517 26.741 1.00 55.73 21 LYS D CA 1
ATOM 9193 C C . LYS D 1 21 ? -21.889 123.683 26.469 1.00 56.67 21 LYS D C 1
ATOM 9194 O O . LYS D 1 21 ? -21.903 122.483 26.700 1.00 58.14 21 LYS D O 1
ATOM 9200 N N . VAL D 1 22 ? -20.817 124.339 25.989 1.00 55.56 22 VAL D N 1
ATOM 9201 C CA . VAL D 1 22 ? -19.527 123.658 25.624 1.00 51.25 22 VAL D CA 1
ATOM 9202 C C . VAL D 1 22 ? -18.615 123.586 26.782 1.00 52.18 22 VAL D C 1
ATOM 9203 O O . VAL D 1 22 ? -18.253 124.640 27.313 1.00 54.90 22 VAL D O 1
ATOM 9207 N N . ASN D 1 23 ? -18.212 122.370 27.111 1.00 50.94 23 ASN D N 1
ATOM 9208 C CA . ASN D 1 23 ? -17.309 122.106 28.226 1.00 51.11 23 ASN D CA 1
ATOM 9209 C C . ASN D 1 23 ? -15.852 121.957 27.789 1.00 52.40 23 ASN D C 1
ATOM 9210 O O . ASN D 1 23 ? -14.902 122.163 28.597 1.00 50.42 23 ASN D O 1
ATOM 9215 N N . ALA D 1 24 ? -15.686 121.529 26.561 1.00 52.51 24 ALA D N 1
ATOM 9216 C CA . ALA D 1 24 ? -14.383 121.521 25.872 1.00 53.72 24 ALA D CA 1
ATOM 9217 C C . ALA D 1 24 ? -14.647 121.647 24.380 1.00 55.09 24 ALA D C 1
ATOM 9218 O O . ALA D 1 24 ? -15.569 121.008 23.868 1.00 54.36 24 ALA D O 1
ATOM 9220 N N . LYS D 1 25 ? -13.841 122.484 23.701 1.00 58.24 25 LYS D N 1
ATOM 9221 C CA . LYS D 1 25 ? -13.979 122.663 22.243 1.00 58.80 25 LYS D CA 1
ATOM 9222 C C . LYS D 1 25 ? -13.234 121.610 21.487 1.00 57.18 25 LYS D C 1
ATOM 9223 O O . LYS D 1 25 ? -13.760 121.064 20.557 1.00 57.03 25 LYS D O 1
ATOM 9229 N N . GLU D 1 26 ? -12.022 121.273 21.916 1.00 56.49 26 GLU D N 1
ATOM 9230 C CA . GLU D 1 26 ? -11.166 120.365 21.146 1.00 57.44 26 GLU D CA 1
ATOM 9231 C C . GLU D 1 26 ? -10.500 119.436 22.146 1.00 57.07 26 GLU D C 1
ATOM 9232 O O . GLU D 1 26 ? -9.623 119.852 22.910 1.00 57.69 26 GLU D O 1
ATOM 9238 N N . PRO D 1 27 ? -10.986 118.190 22.231 1.00 53.69 27 PRO D N 1
ATOM 9239 C CA . PRO D 1 27 ? -12.078 117.640 21.422 1.00 50.49 27 PRO D CA 1
ATOM 9240 C C . PRO D 1 27 ? -13.383 118.142 21.947 1.00 50.89 27 PRO D C 1
ATOM 9241 O O . PRO D 1 27 ? -13.447 118.729 23.068 1.00 51.59 27 PRO D O 1
ATOM 9245 N N . PHE D 1 28 ? -14.429 117.909 21.149 1.00 48.80 28 PHE D N 1
ATOM 9246 C CA . PHE D 1 28 ? -15.754 118.475 21.415 1.00 49.41 28 PHE D CA 1
ATOM 9247 C C . PHE D 1 28 ? -16.520 117.700 22.399 1.00 49.15 28 PHE D C 1
ATOM 9248 O O . PHE D 1 28 ? -16.844 116.536 22.235 1.00 47.04 28 PHE D O 1
ATOM 9256 N N . ASN D 1 29 ? -16.858 118.420 23.437 1.00 48.85 29 ASN D N 1
ATOM 9257 C CA . ASN D 1 29 ? -17.521 117.868 24.644 1.00 49.40 29 ASN D CA 1
ATOM 9258 C C . ASN D 1 29 ? -18.502 118.911 25.152 1.00 50.68 29 ASN D C 1
ATOM 9259 O O . ASN D 1 29 ? -18.126 119.977 25.572 1.00 49.91 29 ASN D O 1
ATOM 9264 N N . ALA D 1 30 ? -19.786 118.569 25.038 1.00 50.76 30 ALA D N 1
ATOM 9265 C CA . ALA D 1 30 ? -20.880 119.505 25.253 1.00 52.94 30 ALA D CA 1
ATOM 9266 C C . ALA D 1 30 ? -22.172 118.867 25.661 1.00 52.30 30 ALA D C 1
ATOM 9267 O O . ALA D 1 30 ? -22.428 117.711 25.419 1.00 51.49 30 ALA D O 1
ATOM 9269 N N . GLU D 1 31 ? -23.014 119.689 26.238 1.00 51.63 31 GLU D N 1
ATOM 9270 C CA . GLU D 1 31 ? -24.231 119.221 26.870 1.00 52.56 31 GLU D CA 1
ATOM 9271 C C . GLU D 1 31 ? -25.351 120.333 26.798 1.00 53.58 31 GLU D C 1
ATOM 9272 O O . GLU D 1 31 ? -25.066 121.558 26.873 1.00 51.22 31 GLU D O 1
ATOM 9278 N N . PRO D 1 32 ? -26.611 119.938 26.668 1.00 53.49 32 PRO D N 1
ATOM 9279 C CA . PRO D 1 32 ? -27.657 120.902 26.549 1.00 52.84 32 PRO D CA 1
ATOM 9280 C C . PRO D 1 32 ? -27.909 121.672 27.829 1.00 53.48 32 PRO D C 1
ATOM 9281 O O . PRO D 1 32 ? -27.537 121.230 28.917 1.00 52.67 32 PRO D O 1
ATOM 9285 N N . PRO D 1 33 ? -28.532 122.856 27.708 1.00 57.39 33 PRO D N 1
ATOM 9286 C CA . PRO D 1 33 ? -28.952 123.566 28.926 1.00 57.31 33 PRO D CA 1
ATOM 9287 C C . PRO D 1 33 ? -29.964 122.629 29.597 1.00 55.63 33 PRO D C 1
ATOM 9288 O O . PRO D 1 33 ? -30.863 122.023 29.030 1.00 56.52 33 PRO D O 1
ATOM 9292 N N . ARG D 1 34 ? -29.696 122.443 30.849 1.00 55.33 34 ARG D N 1
ATOM 9293 C CA . ARG D 1 34 ? -30.626 121.908 31.795 1.00 57.32 34 ARG D CA 1
ATOM 9294 C C . ARG D 1 34 ? -32.139 122.014 31.433 1.00 58.74 34 ARG D C 1
ATOM 9295 O O . ARG D 1 34 ? -32.909 121.048 31.458 1.00 59.37 34 ARG D O 1
ATOM 9303 N N . SER D 1 35 ? -32.566 123.251 31.177 1.00 60.31 35 SER D N 1
ATOM 9304 C CA . SER D 1 35 ? -34.037 123.586 31.016 1.00 60.46 35 SER D CA 1
ATOM 9305 C C . SER D 1 35 ? -34.561 123.017 29.746 1.00 61.06 35 SER D C 1
ATOM 9306 O O . SER D 1 35 ? -35.728 122.914 29.641 1.00 63.83 35 SER D O 1
ATOM 9309 N N . ALA D 1 36 ? -33.708 122.655 28.774 1.00 60.32 36 ALA D N 1
ATOM 9310 C CA . ALA D 1 36 ? -34.170 122.020 27.510 1.00 59.30 36 ALA D CA 1
ATOM 9311 C C . ALA D 1 36 ? -34.094 120.464 27.556 1.00 60.75 36 ALA D C 1
ATOM 9312 O O . ALA D 1 36 ? -34.793 119.727 26.759 1.00 60.33 36 ALA D O 1
ATOM 9314 N N . LEU D 1 37 ? -33.263 119.932 28.459 1.00 58.53 37 LEU D N 1
ATOM 9315 C CA . LEU D 1 37 ? -32.963 118.486 28.510 1.00 59.14 37 LEU D CA 1
ATOM 9316 C C . LEU D 1 37 ? -34.230 117.628 28.628 1.00 59.92 37 LEU D C 1
ATOM 9317 O O . LEU D 1 37 ? -34.380 116.557 28.081 1.00 60.85 37 LEU D O 1
ATOM 9322 N N . VAL D 1 38 ? -35.157 118.146 29.358 1.00 60.71 38 VAL D N 1
ATOM 9323 C CA . VAL D 1 38 ? -36.231 117.364 29.939 1.00 61.25 38 VAL D CA 1
ATOM 9324 C C . VAL D 1 38 ? -37.629 117.766 29.317 1.00 61.00 38 VAL D C 1
ATOM 9325 O O . VAL D 1 38 ? -38.732 117.452 29.785 1.00 62.92 38 VAL D O 1
ATOM 9329 N N . SER D 1 39 ? -37.561 118.497 28.239 1.00 59.19 39 SER D N 1
ATOM 9330 C CA . SER D 1 39 ? -38.761 119.049 27.610 1.00 60.38 39 SER D CA 1
ATOM 9331 C C . SER D 1 39 ? -39.481 117.953 26.833 1.00 60.22 39 SER D C 1
ATOM 9332 O O . SER D 1 39 ? -40.683 118.055 26.544 1.00 62.13 39 SER D O 1
ATOM 9335 N N . SER D 1 40 ? -38.710 116.953 26.434 1.00 58.58 40 SER D N 1
ATOM 9336 C CA . SER D 1 40 ? -39.269 115.828 25.747 1.00 56.69 40 SER D CA 1
ATOM 9337 C C . SER D 1 40 ? -38.567 114.509 26.201 1.00 57.56 40 SER D C 1
ATOM 9338 O O . SER D 1 40 ? -37.362 114.502 26.612 1.00 58.60 40 SER D O 1
ATOM 9341 N N . TYR D 1 41 ? -39.354 113.427 26.192 1.00 53.69 41 TYR D N 1
ATOM 9342 C CA . TYR D 1 41 ? -38.917 112.110 26.662 1.00 51.77 41 TYR D CA 1
ATOM 9343 C C . TYR D 1 41 ? -37.832 111.533 25.724 1.00 53.25 41 TYR D C 1
ATOM 9344 O O . TYR D 1 41 ? -36.899 110.775 26.146 1.00 52.49 41 TYR D O 1
ATOM 9353 N N . VAL D 1 42 ? -38.003 111.807 24.433 1.00 51.97 42 VAL D N 1
ATOM 9354 C CA . VAL D 1 42 ? -36.991 111.498 23.432 1.00 50.05 42 VAL D CA 1
ATOM 9355 C C . VAL D 1 42 ? -36.235 112.771 23.106 1.00 52.86 42 VAL D C 1
ATOM 9356 O O . VAL D 1 42 ? -36.824 113.778 22.624 1.00 53.84 42 VAL D O 1
ATOM 9360 N N . THR D 1 43 ? -34.918 112.689 23.345 1.00 52.30 43 THR D N 1
ATOM 9361 C CA . THR D 1 43 ? -33.985 113.794 23.223 1.00 51.55 43 THR D CA 1
ATOM 9362 C C . THR D 1 43 ? -33.732 114.095 21.718 1.00 53.00 43 THR D C 1
ATOM 9363 O O . THR D 1 43 ? -33.302 113.164 20.988 1.00 52.15 43 THR D O 1
ATOM 9367 N N . PRO D 1 44 ? -34.004 115.327 21.239 1.00 54.12 44 PRO D N 1
ATOM 9368 C CA . PRO D 1 44 ? -33.669 115.633 19.837 1.00 52.32 44 PRO D CA 1
ATOM 9369 C C . PRO D 1 44 ? -32.159 115.634 19.609 1.00 53.24 44 PRO D C 1
ATOM 9370 O O . PRO D 1 44 ? -31.359 116.127 20.419 1.00 52.45 44 PRO D O 1
ATOM 9374 N N . VAL D 1 45 ? -31.758 115.060 18.479 1.00 51.75 45 VAL D N 1
ATOM 9375 C CA . VAL D 1 45 ? -30.339 114.978 18.110 1.00 52.84 45 VAL D CA 1
ATOM 9376 C C . VAL D 1 45 ? -29.544 116.301 18.335 1.00 54.10 45 VAL D C 1
ATOM 9377 O O . VAL D 1 45 ? -28.426 116.323 18.910 1.00 54.75 45 VAL D O 1
ATOM 9381 N N . ASP D 1 46 ? -30.136 117.394 17.897 1.00 56.57 46 ASP D N 1
ATOM 9382 C CA . ASP D 1 46 ? -29.540 118.754 18.035 1.00 57.92 46 ASP D CA 1
ATOM 9383 C C . ASP D 1 46 ? -29.050 119.012 19.484 1.00 57.32 46 ASP D C 1
ATOM 9384 O O . ASP D 1 46 ? -28.036 119.718 19.690 1.00 55.47 46 ASP D O 1
ATOM 9389 N N . LEU D 1 47 ? -29.851 118.514 20.433 1.00 55.85 47 LEU D N 1
ATOM 9390 C CA . LEU D 1 47 ? -29.681 118.775 21.878 1.00 54.23 47 LEU D CA 1
ATOM 9391 C C . LEU D 1 47 ? -29.066 117.571 22.672 1.00 54.25 47 LEU D C 1
ATOM 9392 O O . LEU D 1 47 ? -28.870 117.631 23.891 1.00 54.15 47 LEU D O 1
ATOM 9397 N N . PHE D 1 48 ? -28.790 116.499 21.973 1.00 51.37 48 PHE D N 1
ATOM 9398 C CA . PHE D 1 48 ? -28.274 115.300 22.600 1.00 49.86 48 PHE D CA 1
ATOM 9399 C C . PHE D 1 48 ? -26.785 115.584 22.853 1.00 50.22 48 PHE D C 1
ATOM 9400 O O . PHE D 1 48 ? -26.055 116.034 21.919 1.00 51.77 48 PHE D O 1
ATOM 9408 N N . TYR D 1 49 ? -26.335 115.244 24.059 1.00 48.04 49 TYR D N 1
ATOM 9409 C CA . TYR D 1 49 ? -24.967 115.609 24.478 1.00 46.37 49 TYR D CA 1
ATOM 9410 C C . TYR D 1 49 ? -23.955 114.934 23.646 1.00 47.72 49 TYR D C 1
ATOM 9411 O O . TYR D 1 49 ? -24.163 113.854 23.159 1.00 47.13 49 TYR D O 1
ATOM 9420 N N . LYS D 1 50 ? -22.798 115.573 23.600 1.00 46.86 50 LYS D N 1
ATOM 9421 C CA . LYS D 1 50 ? -21.727 115.169 22.704 1.00 47.97 50 LYS D CA 1
ATOM 9422 C C . LYS D 1 50 ? -20.526 114.951 23.532 1.00 45.97 50 LYS D C 1
ATOM 9423 O O . LYS D 1 50 ? -20.224 115.763 24.326 1.00 47.28 50 LYS D O 1
ATOM 9429 N N . ARG D 1 51 ? -19.879 113.803 23.386 1.00 47.46 51 ARG D N 1
ATOM 9430 C CA . ARG D 1 51 ? -18.728 113.500 24.153 1.00 46.64 51 ARG D CA 1
ATOM 9431 C C . ARG D 1 51 ? -17.740 112.789 23.273 1.00 46.16 51 ARG D C 1
ATOM 9432 O O . ARG D 1 51 ? -17.992 111.687 22.796 1.00 46.04 51 ARG D O 1
ATOM 9440 N N . ASN D 1 52 ? -16.573 113.417 23.099 1.00 45.83 52 ASN D N 1
ATOM 9441 C CA . ASN D 1 52 ? -15.568 112.902 22.176 1.00 47.73 52 ASN D CA 1
ATOM 9442 C C . ASN D 1 52 ? -14.167 113.032 22.761 1.00 46.20 52 ASN D C 1
ATOM 9443 O O . ASN D 1 52 ? -13.883 113.968 23.432 1.00 48.06 52 ASN D O 1
ATOM 9448 N N . HIS D 1 53 ? -13.353 112.048 22.476 1.00 45.83 53 HIS D N 1
ATOM 9449 C CA . HIS D 1 53 ? -12.007 111.976 22.899 1.00 47.80 53 HIS D CA 1
ATOM 9450 C C . HIS D 1 53 ? -11.019 112.496 21.840 1.00 50.84 53 HIS D C 1
ATOM 9451 O O . HIS D 1 53 ? -9.834 112.743 22.099 1.00 53.03 53 HIS D O 1
ATOM 9458 N N . GLY D 1 54 ? -11.531 112.645 20.620 1.00 51.27 54 GLY D N 1
ATOM 9459 C CA . GLY D 1 54 ? -10.727 112.992 19.464 1.00 50.46 54 GLY D CA 1
ATOM 9460 C C . GLY D 1 54 ? -11.550 113.732 18.430 1.00 53.20 54 GLY D C 1
ATOM 9461 O O . GLY D 1 54 ? -12.768 114.010 18.598 1.00 51.25 54 GLY D O 1
ATOM 9462 N N . PRO D 1 55 ? -10.867 114.107 17.348 1.00 52.37 55 PRO D N 1
ATOM 9463 C CA . PRO D 1 55 ? -11.595 114.627 16.155 1.00 51.60 55 PRO D CA 1
ATOM 9464 C C . PRO D 1 55 ? -12.559 113.607 15.562 1.00 48.91 55 PRO D C 1
ATOM 9465 O O . PRO D 1 55 ? -12.305 112.397 15.597 1.00 47.85 55 PRO D O 1
ATOM 9469 N N . ILE D 1 56 ? -13.654 114.170 15.059 1.00 48.49 56 ILE D N 1
ATOM 9470 C CA . ILE D 1 56 ? -14.787 113.384 14.483 1.00 49.17 56 ILE D CA 1
ATOM 9471 C C . ILE D 1 56 ? -14.346 112.824 13.146 1.00 49.91 56 ILE D C 1
ATOM 9472 O O . ILE D 1 56 ? -13.778 113.577 12.282 1.00 51.47 56 ILE D O 1
ATOM 9477 N N . PRO D 1 57 ? -14.429 111.522 12.974 1.00 52.40 57 PRO D N 1
ATOM 9478 C CA . PRO D 1 57 ? -14.246 110.951 11.621 1.00 55.29 57 PRO D CA 1
ATOM 9479 C C . PRO D 1 57 ? -15.196 111.501 10.535 1.00 57.66 57 PRO D C 1
ATOM 9480 O O . PRO D 1 57 ? -16.303 112.010 10.785 1.00 56.63 57 PRO D O 1
ATOM 9484 N N . ILE D 1 58 ? -14.574 111.535 9.354 1.00 60.20 58 ILE D N 1
ATOM 9485 C CA . ILE D 1 58 ? -15.150 112.065 8.120 1.00 62.72 58 ILE D CA 1
ATOM 9486 C C . ILE D 1 58 ? -15.181 110.867 7.165 1.00 63.60 58 ILE D C 1
ATOM 9487 O O . ILE D 1 58 ? -14.155 110.134 7.017 1.00 64.31 58 ILE D O 1
ATOM 9492 N N . VAL D 1 59 ? -16.358 110.662 6.571 1.00 66.69 59 VAL D N 1
ATOM 9493 C CA . VAL D 1 59 ? -16.549 109.683 5.465 1.00 69.13 59 VAL D CA 1
ATOM 9494 C C . VAL D 1 59 ? -16.437 110.337 4.071 1.00 71.20 59 VAL D C 1
ATOM 9495 O O . VAL D 1 59 ? -17.229 111.198 3.759 1.00 71.43 59 VAL D O 1
ATOM 9499 N N . ASP D 1 60 ? -15.461 109.896 3.268 1.00 73.56 60 ASP D N 1
ATOM 9500 C CA . ASP D 1 60 ? -15.265 110.383 1.821 1.00 75.36 60 ASP D CA 1
ATOM 9501 C C . ASP D 1 60 ? -16.142 109.628 0.792 1.00 76.06 60 ASP D C 1
ATOM 9502 O O . ASP D 1 60 ? -16.588 110.231 -0.159 1.00 76.01 60 ASP D O 1
ATOM 9507 N N . HIS D 1 61 ? -16.349 108.319 1.043 1.00 77.81 61 HIS D N 1
ATOM 9508 C CA . HIS D 1 61 ? -17.068 107.326 0.160 1.00 78.66 61 HIS D CA 1
ATOM 9509 C C . HIS D 1 61 ? -17.868 106.234 0.940 1.00 76.81 61 HIS D C 1
ATOM 9510 O O . HIS D 1 61 ? -17.338 105.168 1.298 1.00 76.70 61 HIS D O 1
ATOM 9517 N N . LEU D 1 62 ? -19.153 106.481 1.123 1.00 77.01 62 LEU D N 1
ATOM 9518 C CA . LEU D 1 62 ? -20.003 105.640 1.966 1.00 76.29 62 LEU D CA 1
ATOM 9519 C C . LEU D 1 62 ? -20.036 104.145 1.588 1.00 77.47 62 LEU D C 1
ATOM 9520 O O . LEU D 1 62 ? -19.965 103.267 2.468 1.00 76.95 62 LEU D O 1
ATOM 9525 N N . GLN D 1 63 ? -20.230 103.828 0.297 1.00 80.69 63 GLN D N 1
ATOM 9526 C CA . GLN D 1 63 ? -20.123 102.378 -0.169 1.00 80.60 63 GLN D CA 1
ATOM 9527 C C . GLN D 1 63 ? -18.603 102.188 -0.157 1.00 78.90 63 GLN D C 1
ATOM 9528 O O . GLN D 1 63 ? -17.851 103.157 -0.421 1.00 82.75 63 GLN D O 1
ATOM 9534 N N . SER D 1 64 ? -18.099 101.006 0.162 1.00 75.58 64 SER D N 1
ATOM 9535 C CA . SER D 1 64 ? -16.624 100.924 0.437 1.00 76.56 64 SER D CA 1
ATOM 9536 C C . SER D 1 64 ? -16.226 101.204 1.985 1.00 73.60 64 SER D C 1
ATOM 9537 O O . SER D 1 64 ? -15.128 100.799 2.447 1.00 71.41 64 SER D O 1
ATOM 9540 N N . TYR D 1 65 ? -17.102 101.876 2.745 1.00 70.37 65 TYR D N 1
ATOM 9541 C CA . TYR D 1 65 ? -17.051 101.781 4.227 1.00 68.31 65 TYR D CA 1
ATOM 9542 C C . TYR D 1 65 ? -17.430 100.362 4.634 1.00 64.94 65 TYR D C 1
ATOM 9543 O O . TYR D 1 65 ? -18.423 99.793 4.147 1.00 67.67 65 TYR D O 1
ATOM 9552 N N . SER D 1 66 ? -16.694 99.854 5.599 1.00 62.65 66 SER D N 1
ATOM 9553 C CA . SER D 1 66 ? -17.016 98.571 6.201 1.00 63.23 66 SER D CA 1
ATOM 9554 C C . SER D 1 66 ? -16.516 98.369 7.651 1.00 63.21 66 SER D C 1
ATOM 9555 O O . SER D 1 66 ? -15.523 98.942 8.056 1.00 59.93 66 SER D O 1
ATOM 9558 N N . VAL D 1 67 ? -17.238 97.515 8.373 1.00 61.76 67 VAL D N 1
ATOM 9559 C CA . VAL D 1 67 ? -16.824 96.990 9.658 1.00 61.82 67 VAL D CA 1
ATOM 9560 C C . VAL D 1 67 ? -16.230 95.581 9.424 1.00 63.30 67 VAL D C 1
ATOM 9561 O O . VAL D 1 67 ? -16.862 94.682 8.841 1.00 63.39 67 VAL D O 1
ATOM 9565 N N . THR D 1 68 ? -15.048 95.358 9.974 1.00 63.49 68 THR D N 1
ATOM 9566 C CA . THR D 1 68 ? -14.329 94.096 9.887 1.00 61.82 68 THR D CA 1
ATOM 9567 C C . THR D 1 68 ? -14.587 93.189 11.095 1.00 65.60 68 THR D C 1
ATOM 9568 O O . THR D 1 68 ? -14.189 93.505 12.255 1.00 66.29 68 THR D O 1
ATOM 9572 N N . LEU D 1 69 ? -15.167 92.019 10.867 1.00 65.01 69 LEU D N 1
ATOM 9573 C CA . LEU D 1 69 ? -15.250 91.016 11.951 1.00 63.46 69 LEU D CA 1
ATOM 9574 C C . LEU D 1 69 ? -14.043 90.081 11.941 1.00 66.51 69 LEU D C 1
ATOM 9575 O O . LEU D 1 69 ? -13.922 89.228 11.101 1.00 68.89 69 LEU D O 1
ATOM 9580 N N . THR D 1 70 ? -13.162 90.259 12.919 1.00 68.83 70 THR D N 1
ATOM 9581 C CA . THR D 1 70 ? -11.934 89.470 13.072 1.00 68.11 70 THR D CA 1
ATOM 9582 C C . THR D 1 70 ? -11.869 88.773 14.408 1.00 68.09 70 THR D C 1
ATOM 9583 O O . THR D 1 70 ? -12.840 88.736 15.193 1.00 66.65 70 THR D O 1
ATOM 9587 N N . GLY D 1 71 ? -10.637 88.303 14.665 1.00 69.53 71 GLY D N 1
ATOM 9588 C CA . GLY D 1 71 ? -10.228 87.633 15.894 1.00 68.94 71 GLY D CA 1
ATOM 9589 C C . GLY D 1 71 ? -10.634 86.163 15.965 1.00 70.51 71 GLY D C 1
ATOM 9590 O O . GLY D 1 71 ? -10.843 85.521 14.940 1.00 71.35 71 GLY D O 1
ATOM 9591 N N . LEU D 1 72 ? -10.802 85.645 17.182 1.00 72.49 72 LEU D N 1
ATOM 9592 C CA . LEU D 1 72 ? -11.202 84.223 17.467 1.00 71.04 72 LEU D CA 1
ATOM 9593 C C . LEU D 1 72 ? -12.543 83.796 16.847 1.00 71.45 72 LEU D C 1
ATOM 9594 O O . LEU D 1 72 ? -13.494 83.346 17.493 1.00 69.91 72 LEU D O 1
ATOM 9599 N N . ILE D 1 73 ? -12.516 83.862 15.531 1.00 73.88 73 ILE D N 1
ATOM 9600 C CA . ILE D 1 73 ? -13.675 83.609 14.671 1.00 75.66 73 ILE D CA 1
ATOM 9601 C C . ILE D 1 73 ? -13.282 82.675 13.447 1.00 77.05 73 ILE D C 1
ATOM 9602 O O . ILE D 1 73 ? -12.154 82.780 12.898 1.00 76.38 73 ILE D O 1
ATOM 9607 N N . GLN D 1 74 ? -14.181 81.750 13.066 1.00 79.57 74 GLN D N 1
ATOM 9608 C CA . GLN D 1 74 ? -13.898 80.778 11.946 1.00 80.93 74 GLN D CA 1
ATOM 9609 C C . GLN D 1 74 ? -13.497 81.520 10.606 1.00 81.04 74 GLN D C 1
ATOM 9610 O O . GLN D 1 74 ? -12.367 81.354 10.059 1.00 80.69 74 GLN D O 1
ATOM 9616 N N . ASN D 1 75 ? -14.405 82.391 10.150 1.00 79.97 75 ASN D N 1
ATOM 9617 C CA . ASN D 1 75 ? -14.198 83.087 8.863 1.00 81.12 75 ASN D CA 1
ATOM 9618 C C . ASN D 1 75 ? -14.276 84.615 8.952 1.00 78.48 75 ASN D C 1
ATOM 9619 O O . ASN D 1 75 ? -15.355 85.206 8.786 1.00 77.38 75 ASN D O 1
ATOM 9624 N N . PRO D 1 76 ? -13.112 85.200 9.265 1.00 77.09 76 PRO D N 1
ATOM 9625 C CA . PRO D 1 76 ? -12.933 86.662 9.278 1.00 77.34 76 PRO D CA 1
ATOM 9626 C C . PRO D 1 76 ? -13.539 87.348 8.031 1.00 78.38 76 PRO D C 1
ATOM 9627 O O . PRO D 1 76 ? -12.880 87.610 7.018 1.00 79.28 76 PRO D O 1
ATOM 9631 N N . ARG D 1 77 ? -14.820 87.649 8.172 1.00 79.01 77 ARG D N 1
ATOM 9632 C CA . ARG D 1 77 ? -15.609 88.346 7.163 1.00 77.98 77 ARG D CA 1
ATOM 9633 C C . ARG D 1 77 ? -15.366 89.887 7.208 1.00 77.28 77 ARG D C 1
ATOM 9634 O O . ARG D 1 77 ? -14.641 90.421 8.029 1.00 79.29 77 ARG D O 1
ATOM 9642 N N . LYS D 1 78 ? -15.993 90.598 6.305 1.00 76.75 78 LYS D N 1
ATOM 9643 C CA . LYS D 1 78 ? -15.894 92.043 6.304 1.00 73.91 78 LYS D CA 1
ATOM 9644 C C . LYS D 1 78 ? -17.256 92.549 5.838 1.00 74.41 78 LYS D C 1
ATOM 9645 O O . LYS D 1 78 ? -17.718 92.201 4.754 1.00 75.80 78 LYS D O 1
ATOM 9651 N N . LEU D 1 79 ? -17.922 93.317 6.699 1.00 73.37 79 LEU D N 1
ATOM 9652 C CA . LEU D 1 79 ? -19.352 93.719 6.528 1.00 71.59 79 LEU D CA 1
ATOM 9653 C C . LEU D 1 79 ? -19.555 95.141 6.136 1.00 70.50 79 LEU D C 1
ATOM 9654 O O . LEU D 1 79 ? -19.205 96.036 6.887 1.00 71.95 79 LEU D O 1
ATOM 9659 N N . PHE D 1 80 ? -20.171 95.326 4.977 1.00 71.17 80 PHE D N 1
ATOM 9660 C CA . PHE D 1 80 ? -20.455 96.650 4.406 1.00 70.45 80 PHE D CA 1
ATOM 9661 C C . PHE D 1 80 ? -21.731 97.189 5.011 1.00 68.50 80 PHE D C 1
ATOM 9662 O O . PHE D 1 80 ? -22.532 96.438 5.580 1.00 67.02 80 PHE D O 1
ATOM 9670 N N . ILE D 1 81 ? -21.923 98.486 4.849 1.00 70.16 81 ILE D N 1
ATOM 9671 C CA . ILE D 1 81 ? -23.076 99.125 5.422 1.00 71.76 81 ILE D CA 1
ATOM 9672 C C . ILE D 1 81 ? -24.453 98.563 4.888 1.00 74.11 81 ILE D C 1
AT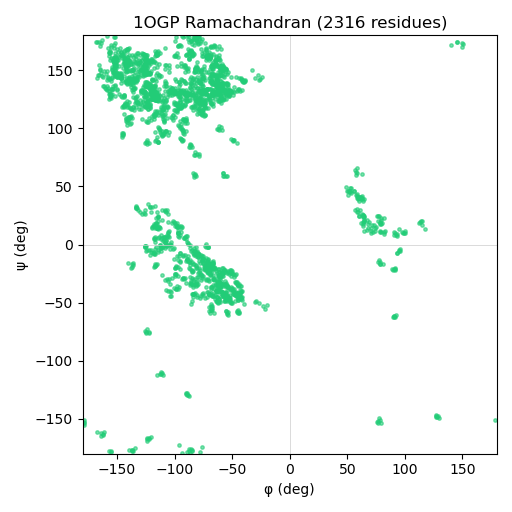OM 9673 O O . ILE D 1 81 ? -25.462 98.469 5.635 1.00 73.38 81 ILE D O 1
ATOM 9678 N N . LYS D 1 82 ? -24.455 98.219 3.588 1.00 75.56 82 LYS D N 1
ATOM 9679 C CA . LYS D 1 82 ? -25.573 97.469 2.865 1.00 75.57 82 LYS D CA 1
ATOM 9680 C C . LYS D 1 82 ? -25.961 96.100 3.562 1.00 74.24 82 LYS D C 1
ATOM 9681 O O . LYS D 1 82 ? -27.149 95.726 3.761 1.00 74.22 82 LYS D O 1
ATOM 9687 N N . ASP D 1 83 ? -24.906 95.377 3.927 1.00 74.38 83 ASP D N 1
ATOM 9688 C CA . ASP D 1 83 ? -24.975 94.103 4.672 1.00 74.09 83 ASP D CA 1
ATOM 9689 C C . ASP D 1 83 ? -25.585 94.256 6.083 1.00 74.40 83 ASP D C 1
ATOM 9690 O O . ASP D 1 83 ? -26.395 93.391 6.561 1.00 75.10 83 ASP D O 1
ATOM 9695 N N . ILE D 1 84 ? -25.210 95.349 6.757 1.00 72.54 84 ILE D N 1
ATOM 9696 C CA . ILE D 1 84 ? -25.721 95.604 8.133 1.00 71.03 84 ILE D CA 1
ATOM 9697 C C . ILE D 1 84 ? -27.224 96.002 8.100 1.00 70.02 84 ILE D C 1
ATOM 9698 O O . ILE D 1 84 ? -28.030 95.538 8.940 1.00 70.86 84 ILE D O 1
ATOM 9703 N N . ARG D 1 85 ? -27.574 96.832 7.111 1.00 69.10 85 ARG D N 1
ATOM 9704 C CA . ARG D 1 85 ? -28.984 97.242 6.846 1.00 69.22 85 ARG D CA 1
ATOM 9705 C C . ARG D 1 85 ? -29.921 96.120 6.315 1.00 69.01 85 ARG D C 1
ATOM 9706 O O . ARG D 1 85 ? -31.137 96.229 6.384 1.00 69.56 85 ARG D O 1
ATOM 9714 N N . SER D 1 86 ? -29.331 95.027 5.815 1.00 69.99 86 SER D N 1
ATOM 9715 C CA . SER D 1 86 ? -30.100 93.837 5.348 1.00 70.73 86 SER D CA 1
ATOM 9716 C C . SER D 1 86 ? -30.489 92.842 6.483 1.00 70.10 86 SER D C 1
ATOM 9717 O O . SER D 1 86 ? -31.342 91.935 6.302 1.00 70.37 86 SER D O 1
ATOM 9720 N N . LEU D 1 87 ? -29.801 92.980 7.626 1.00 68.97 87 LEU D N 1
ATOM 9721 C CA . LEU D 1 87 ? -30.104 92.158 8.816 1.00 66.82 87 LEU D CA 1
ATOM 9722 C C . LEU D 1 87 ? -31.415 92.631 9.403 1.00 64.48 87 LEU D C 1
ATOM 9723 O O . LEU D 1 87 ? -31.869 93.702 9.086 1.00 66.20 87 LEU D O 1
ATOM 9728 N N . PRO D 1 88 ? -32.067 91.843 10.227 1.00 61.90 88 PRO D N 1
ATOM 9729 C CA . PRO D 1 88 ? -33.326 92.316 10.799 1.00 63.51 88 PRO D CA 1
ATOM 9730 C C . PRO D 1 88 ? -33.094 93.581 11.640 1.00 65.97 88 PRO D C 1
ATOM 9731 O O . PRO D 1 88 ? -32.263 93.664 12.620 1.00 65.65 88 PRO D O 1
ATOM 9735 N N . LYS D 1 89 ? -33.844 94.582 11.231 1.00 64.20 89 LYS D N 1
ATOM 9736 C CA . LYS D 1 89 ? -33.846 95.856 11.880 1.00 61.97 89 LYS D CA 1
ATOM 9737 C C . LYS D 1 89 ? -34.642 95.856 13.191 1.00 62.47 89 LYS D C 1
ATOM 9738 O O . LYS D 1 89 ? -35.817 95.415 13.236 1.00 63.79 89 LYS D O 1
ATOM 9744 N N . TYR D 1 90 ? -34.006 96.424 14.233 1.00 62.47 90 TYR D N 1
ATOM 9745 C CA . TYR D 1 90 ? -34.623 96.686 15.537 1.00 59.40 90 TYR D CA 1
ATOM 9746 C C . TYR D 1 90 ? -34.516 98.150 15.941 1.00 60.25 90 TYR D C 1
ATOM 9747 O O . TYR D 1 90 ? -33.588 98.863 15.519 1.00 61.06 90 TYR D O 1
ATOM 9756 N N . ASN D 1 91 ? -35.520 98.594 16.687 1.00 58.20 91 ASN D N 1
ATOM 9757 C CA . ASN D 1 91 ? -35.590 99.931 17.215 1.00 58.29 91 ASN D CA 1
ATOM 9758 C C . ASN D 1 91 ? -35.598 99.835 18.753 1.00 59.09 91 ASN D C 1
ATOM 9759 O O . ASN D 1 91 ? -36.653 99.437 19.351 1.00 60.10 91 ASN D O 1
ATOM 9764 N N . VAL D 1 92 ? -34.501 100.304 19.390 1.00 57.66 92 VAL D N 1
ATOM 9765 C CA . VAL D 1 92 ? -34.396 100.227 20.866 1.00 55.41 92 VAL D CA 1
ATOM 9766 C C . VAL D 1 92 ? -34.375 101.641 21.394 1.00 53.67 92 VAL D C 1
ATOM 9767 O O . VAL D 1 92 ? -33.575 102.464 20.978 1.00 54.83 92 VAL D O 1
ATOM 9771 N N . THR D 1 93 ? -35.246 101.891 22.336 1.00 49.82 93 THR D N 1
ATOM 9772 C CA . THR D 1 93 ? -35.209 103.129 23.044 1.00 50.22 93 THR D CA 1
ATOM 9773 C C . THR D 1 93 ? -34.218 102.969 24.242 1.00 51.26 93 THR D C 1
ATOM 9774 O O . THR D 1 93 ? -34.391 101.989 25.140 1.00 50.65 93 THR D O 1
ATOM 9778 N N . ALA D 1 94 ? -33.214 103.875 24.287 1.00 47.54 94 ALA D N 1
ATOM 9779 C CA . ALA D 1 94 ? -32.107 103.680 25.280 1.00 47.03 94 ALA D CA 1
ATOM 9780 C C . ALA D 1 94 ? -31.390 104.960 25.603 1.00 46.86 94 ALA D C 1
ATOM 9781 O O . ALA D 1 94 ? -31.065 105.726 24.710 1.00 46.48 94 ALA D O 1
ATOM 9783 N N . THR D 1 95 ? -31.232 105.168 26.896 1.00 45.76 95 THR D N 1
ATOM 9784 C CA . THR D 1 95 ? -30.555 106.320 27.416 1.00 45.92 95 THR D CA 1
ATOM 9785 C C . THR D 1 95 ? -29.084 106.070 27.498 1.00 46.35 95 THR D C 1
ATOM 9786 O O . THR D 1 95 ? -28.647 104.959 28.007 1.00 44.92 95 THR D O 1
ATOM 9790 N N . LEU D 1 96 ? -28.318 107.042 26.932 1.00 45.20 96 LEU D N 1
ATOM 9791 C CA . LEU D 1 96 ? -26.826 107.064 27.151 1.00 45.56 96 LEU D CA 1
ATOM 9792 C C . LEU D 1 96 ? -26.616 108.117 28.211 1.00 43.82 96 LEU D C 1
ATOM 9793 O O . LEU D 1 96 ? -27.037 109.258 28.024 1.00 45.80 96 LEU D O 1
ATOM 9798 N N . GLN D 1 97 ? -25.988 107.692 29.307 1.00 40.39 97 GLN D N 1
ATOM 9799 C CA . GLN D 1 97 ? -25.513 108.553 30.361 1.00 41.19 97 GLN D CA 1
ATOM 9800 C C . GLN D 1 97 ? -24.035 108.422 30.423 1.00 43.54 97 GLN D C 1
ATOM 9801 O O . GLN D 1 97 ? -23.503 107.248 30.552 1.00 39.36 97 GLN D O 1
ATOM 9807 N N . CYS D 1 98 ? -23.358 109.589 30.376 1.00 42.76 98 CYS D N 1
ATOM 9808 C CA . CYS D 1 98 ? -21.901 109.572 30.444 1.00 38.76 98 CYS D CA 1
ATOM 9809 C C . CYS D 1 98 ? -21.537 109.352 31.887 1.00 40.73 98 CYS D C 1
ATOM 9810 O O . CYS D 1 98 ? -22.081 109.977 32.787 1.00 41.04 98 CYS D O 1
ATOM 9813 N N . ALA D 1 99 ? -20.532 108.513 32.077 1.00 40.09 99 ALA D N 1
ATOM 9814 C CA . ALA D 1 99 ? -20.047 108.239 33.432 1.00 41.58 99 ALA D CA 1
ATOM 9815 C C . ALA D 1 99 ? -19.595 109.547 34.076 1.00 43.63 99 ALA D C 1
ATOM 9816 O O . ALA D 1 99 ? -19.584 109.593 35.245 1.00 43.38 99 ALA D O 1
ATOM 9818 N N . GLY D 1 100 ? -19.230 110.568 33.292 1.00 42.64 100 GLY D N 1
ATOM 9819 C CA . GLY D 1 100 ? -18.845 111.896 33.761 1.00 41.81 100 GLY D CA 1
ATOM 9820 C C . GLY D 1 100 ? -19.949 112.819 34.226 1.00 43.98 100 GLY D C 1
ATOM 9821 O O . GLY D 1 100 ? -19.713 113.874 34.791 1.00 45.60 100 GLY D O 1
ATOM 9822 N N . ASN D 1 101 ? -21.192 112.467 33.941 1.00 43.02 101 ASN D N 1
ATOM 9823 C CA . ASN D 1 101 ? -22.344 113.294 34.313 1.00 42.07 101 ASN D CA 1
ATOM 9824 C C . ASN D 1 101 ? -22.247 113.707 35.772 1.00 39.89 101 ASN D C 1
ATOM 9825 O O . ASN D 1 101 ? -21.903 112.973 36.626 1.00 41.39 101 ASN D O 1
ATOM 9830 N N . ARG D 1 102 ? -22.522 114.956 36.017 1.00 45.32 102 ARG D N 1
ATOM 9831 C CA . ARG D 1 102 ? -22.499 115.588 37.356 1.00 43.49 102 ARG D CA 1
ATOM 9832 C C . ARG D 1 102 ? -21.070 115.752 38.032 1.00 43.49 102 ARG D C 1
ATOM 9833 O O . ARG D 1 102 ? -20.889 115.932 39.245 1.00 42.05 102 ARG D O 1
ATOM 9841 N N . ARG D 1 103 ? -20.042 115.689 37.221 1.00 45.67 103 ARG D N 1
ATOM 9842 C CA . ARG D 1 103 ? -18.705 115.703 37.743 1.00 45.34 103 ARG D CA 1
ATOM 9843 C C . ARG D 1 103 ? -18.299 117.022 38.360 1.00 45.94 103 ARG D C 1
ATOM 9844 O O . ARG D 1 103 ? -17.644 117.041 39.410 1.00 45.20 103 ARG D O 1
ATOM 9852 N N . THR D 1 104 ? -18.720 118.118 37.761 1.00 48.17 104 THR D N 1
ATOM 9853 C CA . THR D 1 104 ? -18.336 119.447 38.282 1.00 48.77 104 THR D CA 1
ATOM 9854 C C . THR D 1 104 ? -18.681 119.597 39.714 1.00 49.53 104 THR D C 1
ATOM 9855 O O . THR D 1 104 ? -17.833 120.029 40.459 1.00 48.64 104 THR D O 1
ATOM 9859 N N . ALA D 1 105 ? -19.863 119.163 40.148 1.00 50.29 105 ALA D N 1
ATOM 9860 C CA . ALA D 1 105 ? -20.252 119.335 41.603 1.00 47.72 105 ALA D CA 1
ATOM 9861 C C . ALA D 1 105 ? -19.357 118.497 42.529 1.00 47.39 105 ALA D C 1
ATOM 9862 O O . ALA D 1 105 ? -19.107 118.832 43.641 1.00 48.88 105 ALA D O 1
ATOM 9864 N N . MET D 1 106 ? -18.869 117.393 42.028 1.00 47.72 106 MET D N 1
ATOM 9865 C CA . MET D 1 106 ? -17.901 116.582 42.812 1.00 49.87 106 MET D CA 1
ATOM 9866 C C . MET D 1 106 ? -16.545 117.302 43.021 1.00 53.28 106 MET D C 1
ATOM 9867 O O . MET D 1 106 ? -15.795 117.104 43.984 1.00 53.80 106 MET D O 1
ATOM 9872 N N . SER D 1 107 ? -16.197 118.050 41.996 1.00 55.12 107 SER D N 1
ATOM 9873 C CA . SER D 1 107 ? -14.912 118.716 41.865 1.00 56.68 107 SER D CA 1
ATOM 9874 C C . SER D 1 107 ? -14.870 119.904 42.772 1.00 56.28 107 SER D C 1
ATOM 9875 O O . SER D 1 107 ? -13.871 120.146 43.360 1.00 55.25 107 SER D O 1
ATOM 9878 N N . LYS D 1 108 ? -15.974 120.652 42.834 1.00 57.63 108 LYS D N 1
ATOM 9879 C CA . LYS D 1 108 ? -16.191 121.816 43.782 1.00 60.99 108 LYS D CA 1
ATOM 9880 C C . LYS D 1 108 ? -15.782 121.409 45.185 1.00 59.70 108 LYS D C 1
ATOM 9881 O O . LYS D 1 108 ? -15.297 122.206 45.961 1.00 61.15 108 LYS D O 1
ATOM 9887 N N . VAL D 1 109 ? -15.958 120.148 45.507 1.00 58.93 109 VAL D N 1
ATOM 9888 C CA . VAL D 1 109 ? -15.653 119.680 46.870 1.00 58.07 109 VAL D CA 1
ATOM 9889 C C . VAL D 1 109 ? -14.225 119.350 47.035 1.00 57.93 109 VAL D C 1
ATOM 9890 O O . VAL D 1 109 ? -13.552 119.612 48.001 1.00 61.25 109 VAL D O 1
ATOM 9894 N N . ARG D 1 110 ? -13.751 118.606 46.121 1.00 58.47 110 ARG D N 1
ATOM 9895 C CA . ARG D 1 110 ? -12.305 118.326 46.100 1.00 58.15 110 ARG D CA 1
ATOM 9896 C C . ARG D 1 110 ? -11.998 118.132 44.639 1.00 57.13 110 ARG D C 1
ATOM 9897 O O . ARG D 1 110 ? -12.661 117.479 43.895 1.00 55.62 110 ARG D O 1
ATOM 9905 N N . ASN D 1 111 ? -10.972 118.758 44.208 1.00 57.47 111 ASN D N 1
ATOM 9906 C CA . ASN D 1 111 ? -10.729 118.948 42.776 1.00 54.78 111 ASN D CA 1
ATOM 9907 C C . ASN D 1 111 ? -10.442 117.681 41.995 1.00 52.76 111 ASN D C 1
ATOM 9908 O O . ASN D 1 111 ? -9.693 116.763 42.403 1.00 49.87 111 ASN D O 1
ATOM 9913 N N . VAL D 1 112 ? -11.139 117.609 40.863 1.00 52.24 112 VAL D N 1
ATOM 9914 C CA . VAL D 1 112 ? -10.910 116.504 39.918 1.00 54.21 112 VAL D CA 1
ATOM 9915 C C . VAL D 1 112 ? -10.492 116.924 38.542 1.00 52.32 112 VAL D C 1
ATOM 9916 O O . VAL D 1 112 ? -11.047 117.784 37.879 1.00 49.94 112 VAL D O 1
ATOM 9920 N N . ARG D 1 113 ? -9.454 116.285 38.115 1.00 53.71 113 ARG D N 1
ATOM 9921 C CA . ARG D 1 113 ? -9.013 116.435 36.699 1.00 55.68 113 ARG D CA 1
ATOM 9922 C C . ARG D 1 113 ? -10.047 115.870 35.761 1.00 55.27 113 ARG D C 1
ATOM 9923 O O . ARG D 1 113 ? -10.482 114.676 35.808 1.00 55.54 113 ARG D O 1
ATOM 9931 N N . GLY D 1 114 ? -10.384 116.709 34.828 1.00 54.09 114 GLY D N 1
ATOM 9932 C CA . GLY D 1 114 ? -11.168 116.250 33.722 1.00 52.05 114 GLY D CA 1
ATOM 9933 C C . GLY D 1 114 ? -12.198 117.263 33.333 1.00 53.59 114 GLY D C 1
ATOM 9934 O O . GLY D 1 114 ? -12.481 118.256 34.060 1.00 51.40 114 GLY D O 1
ATOM 9935 N N . VAL D 1 115 ? -12.830 116.949 32.213 1.00 54.56 115 VAL D N 1
ATOM 9936 C CA . VAL D 1 115 ? -13.825 117.802 31.614 1.00 52.62 115 VAL D CA 1
ATOM 9937 C C . VAL D 1 115 ? -14.982 117.993 32.614 1.00 53.22 115 VAL D C 1
ATOM 9938 O O . VAL D 1 115 ? -15.473 117.057 33.172 1.00 53.43 115 VAL D O 1
ATOM 9942 N N . GLY D 1 116 ? -15.384 119.243 32.800 1.00 50.09 116 GLY D N 1
ATOM 9943 C CA . GLY D 1 116 ? -16.460 119.616 33.685 1.00 49.97 116 GLY D CA 1
ATOM 9944 C C . GLY D 1 116 ? -17.781 119.256 33.024 1.00 50.94 116 GLY D C 1
ATOM 9945 O O . GLY D 1 116 ? -17.920 119.321 31.791 1.00 55.48 116 GLY D O 1
ATOM 9946 N N . TRP D 1 117 ? -18.729 118.777 33.810 1.00 49.68 117 TRP D N 1
ATOM 9947 C CA . TRP D 1 117 ? -20.104 118.488 33.368 1.00 45.95 117 TRP D CA 1
ATOM 9948 C C . TRP D 1 117 ? -21.021 118.942 34.493 1.00 45.67 117 TRP D C 1
ATOM 9949 O O . TRP D 1 117 ? -20.767 118.837 35.713 1.00 45.10 117 TRP D O 1
ATOM 9960 N N . ASP D 1 118 ? -22.128 119.488 34.056 1.00 46.21 118 ASP D N 1
ATOM 9961 C CA . ASP D 1 118 ? -23.195 119.787 34.965 1.00 48.85 118 ASP D CA 1
ATOM 9962 C C . ASP D 1 118 ? -24.100 118.483 34.990 1.00 50.84 118 ASP D C 1
ATOM 9963 O O . ASP D 1 118 ? -23.636 117.337 35.017 1.00 49.75 118 ASP D O 1
ATOM 9968 N N . VAL D 1 119 ? -25.389 118.668 34.772 1.00 48.75 119 VAL D N 1
ATOM 9969 C CA . VAL D 1 119 ? -26.427 117.678 35.098 1.00 47.96 119 VAL D CA 1
ATOM 9970 C C . VAL D 1 119 ? -26.998 117.003 33.772 1.00 47.31 119 VAL D C 1
ATOM 9971 O O . VAL D 1 119 ? -27.774 116.103 33.770 1.00 47.55 119 VAL D O 1
ATOM 9975 N N . SER D 1 120 ? -26.485 117.439 32.643 1.00 46.17 120 SER D N 1
ATOM 9976 C CA . SER D 1 120 ? -27.013 117.078 31.327 1.00 46.24 120 SER D CA 1
ATOM 9977 C C . SER D 1 120 ? -26.134 116.285 30.390 1.00 45.51 120 SER D C 1
ATOM 9978 O O . SER D 1 120 ? -26.346 116.305 29.118 1.00 43.62 120 SER D O 1
ATOM 9981 N N . ALA D 1 121 ? -25.154 115.570 30.960 1.00 45.03 121 ALA D N 1
ATOM 9982 C CA . ALA D 1 121 ? -24.312 114.612 30.170 1.00 45.66 121 ALA D CA 1
ATOM 9983 C C . ALA D 1 121 ? -25.043 113.299 30.047 1.00 46.03 121 ALA D C 1
ATOM 9984 O O . ALA D 1 121 ? -24.606 112.186 30.500 1.00 46.32 121 ALA D O 1
ATOM 9986 N N . ILE D 1 122 ? -26.224 113.446 29.461 1.00 46.23 122 ILE D N 1
ATOM 9987 C CA . ILE D 1 122 ? -27.218 112.369 29.398 1.00 44.82 122 ILE D CA 1
ATOM 9988 C C . ILE D 1 122 ? -28.259 112.688 28.337 1.00 46.97 122 ILE D C 1
ATOM 9989 O O . ILE D 1 122 ? -28.695 113.862 28.135 1.00 47.93 122 ILE D O 1
ATOM 9994 N N . GLY D 1 123 ? -28.703 111.606 27.696 1.00 44.78 123 GLY D N 1
ATOM 9995 C CA . GLY D 1 123 ? -29.656 111.728 26.606 1.00 43.27 123 GLY D CA 1
ATOM 9996 C C . GLY D 1 123 ? -30.366 110.425 26.320 1.00 46.61 123 GLY D C 1
ATOM 9997 O O . GLY D 1 123 ? -29.869 109.283 26.531 1.00 47.23 123 GLY D O 1
ATOM 9998 N N . ASN D 1 124 ? -31.593 110.601 25.857 1.00 47.86 124 ASN D N 1
ATOM 9999 C CA . ASN D 1 124 ? -32.492 109.474 25.527 1.00 46.82 124 ASN D CA 1
ATOM 10000 C C . ASN D 1 124 ? -32.861 109.471 24.072 1.00 48.27 124 ASN D C 1
ATOM 10001 O O . ASN D 1 124 ? -33.251 110.515 23.502 1.00 48.53 124 ASN D O 1
ATOM 10006 N N . ALA D 1 125 ? -32.641 108.344 23.426 1.00 49.18 125 ALA D N 1
ATOM 10007 C CA . ALA D 1 125 ? -32.932 108.299 21.993 1.00 49.49 125 ALA D CA 1
ATOM 10008 C C . ALA D 1 125 ? -33.447 106.900 21.556 1.00 51.20 125 ALA D C 1
ATOM 10009 O O . ALA D 1 125 ? -33.270 105.827 22.305 1.00 51.30 125 ALA D O 1
ATOM 10011 N N . VAL D 1 126 ? -34.042 106.907 20.334 1.00 51.25 126 VAL D N 1
ATOM 10012 C CA . VAL D 1 126 ? -34.503 105.674 19.675 1.00 50.36 126 VAL D CA 1
ATOM 10013 C C . VAL D 1 126 ? -33.426 105.278 18.665 1.00 51.73 126 VAL D C 1
ATOM 10014 O O . VAL D 1 126 ? -33.144 105.984 17.701 1.00 54.58 126 VAL D O 1
ATOM 10018 N N . TRP D 1 127 ? -32.816 104.155 18.903 1.00 51.42 127 TRP D N 1
ATOM 10019 C CA . TRP D 1 127 ? -31.671 103.747 18.158 1.00 49.88 127 TRP D CA 1
ATOM 10020 C C . TRP D 1 127 ? -32.201 102.730 17.145 1.00 52.33 127 TRP D C 1
ATOM 10021 O O . TRP D 1 127 ? -32.908 101.762 17.474 1.00 52.80 127 TRP D O 1
ATOM 10032 N N . GLY D 1 128 ? -31.802 102.901 15.901 1.00 50.80 128 GLY D N 1
ATOM 10033 C CA . GLY D 1 128 ? -32.172 101.942 14.883 1.00 49.20 128 GLY D CA 1
ATOM 10034 C C . GLY D 1 128 ? -30.997 101.197 14.317 1.00 50.72 128 GLY D C 1
ATOM 10035 O O . GLY D 1 128 ? -30.019 101.806 13.832 1.00 53.06 128 GLY D O 1
ATOM 10036 N N . GLY D 1 129 ? -31.045 99.863 14.393 1.00 49.87 129 GLY D N 1
ATOM 10037 C CA . GLY D 1 129 ? -30.034 99.120 13.666 1.00 49.27 129 GLY D CA 1
ATOM 10038 C C . GLY D 1 129 ? -30.198 97.624 13.800 1.00 52.76 129 GLY D C 1
ATOM 10039 O O . GLY D 1 129 ? -31.263 97.121 14.084 1.00 53.93 129 GLY D O 1
ATOM 10040 N N . ALA D 1 130 ? -29.085 96.938 13.623 1.00 52.46 130 ALA D N 1
ATOM 10041 C CA . ALA D 1 130 ? -29.020 95.505 13.667 1.00 52.23 130 ALA D CA 1
ATOM 10042 C C . ALA D 1 130 ? -28.584 95.010 15.038 1.00 53.73 130 ALA D C 1
ATOM 10043 O O . ALA D 1 130 ? -27.614 95.568 15.619 1.00 56.08 130 ALA D O 1
ATOM 10045 N N . LYS D 1 131 ? -29.191 93.927 15.553 1.00 53.69 131 LYS D N 1
ATOM 10046 C CA . LYS D 1 131 ? -28.700 93.304 16.797 1.00 53.36 131 LYS D CA 1
ATOM 10047 C C . LYS D 1 131 ? -27.358 92.634 16.533 1.00 55.13 131 LYS D C 1
ATOM 10048 O O . LYS D 1 131 ? -27.161 91.917 15.528 1.00 57.00 131 LYS D O 1
ATOM 10054 N N . LEU D 1 132 ? -26.430 92.909 17.466 1.00 57.27 132 LEU D N 1
ATOM 10055 C CA . LEU D 1 132 ? -25.067 92.337 17.471 1.00 56.06 132 LEU D CA 1
ATOM 10056 C C . LEU D 1 132 ? -25.141 90.872 17.579 1.00 57.43 132 LEU D C 1
ATOM 10057 O O . LEU D 1 132 ? -24.237 90.207 17.114 1.00 59.22 132 LEU D O 1
ATOM 10062 N N . ALA D 1 133 ? -26.110 90.345 18.326 1.00 57.04 133 ALA D N 1
ATOM 10063 C CA . ALA D 1 133 ? -26.239 88.854 18.449 1.00 59.95 133 ALA D CA 1
ATOM 10064 C C . ALA D 1 133 ? -26.420 88.213 17.047 1.00 62.10 133 ALA D C 1
ATOM 10065 O O . ALA D 1 133 ? -25.770 87.217 16.711 1.00 62.33 133 ALA D O 1
ATOM 10067 N N . ASP D 1 134 ? -27.272 88.870 16.231 1.00 62.40 134 ASP D N 1
ATOM 10068 C CA . ASP D 1 134 ? -27.585 88.453 14.845 1.00 61.77 134 ASP D CA 1
ATOM 10069 C C . ASP D 1 134 ? -26.268 88.479 14.029 1.00 63.32 134 ASP D C 1
ATOM 10070 O O . ASP D 1 134 ? -25.913 87.498 13.341 1.00 65.16 134 ASP D O 1
ATOM 10075 N N . VAL D 1 135 ? -25.534 89.586 14.115 1.00 63.78 135 VAL D N 1
ATOM 10076 C CA . VAL D 1 135 ? -24.233 89.726 13.388 1.00 61.19 135 VAL D CA 1
ATOM 10077 C C . VAL D 1 135 ? -23.222 88.667 13.785 1.00 63.12 135 VAL D C 1
ATOM 10078 O O . VAL D 1 135 ? -22.347 88.309 12.998 1.00 63.98 135 VAL D O 1
ATOM 10082 N N . LEU D 1 136 ? -23.267 88.215 15.027 1.00 64.67 136 LEU D N 1
ATOM 10083 C CA . LEU D 1 136 ? -22.255 87.209 15.508 1.00 66.55 136 LEU D CA 1
ATOM 10084 C C . LEU D 1 136 ? -22.658 85.716 15.186 1.00 67.37 136 LEU D C 1
ATOM 10085 O O . LEU D 1 136 ? -21.808 84.827 15.026 1.00 66.57 136 LEU D O 1
ATOM 10090 N N . GLU D 1 137 ? -23.964 85.480 15.177 1.00 69.49 137 GLU D N 1
ATOM 10091 C CA . GLU D 1 137 ? -24.623 84.300 14.566 1.00 70.61 137 GLU D CA 1
ATOM 10092 C C . GLU D 1 137 ? -24.117 84.141 13.095 1.00 71.05 137 GLU D C 1
ATOM 10093 O O . GLU D 1 137 ? -23.585 83.081 12.665 1.00 70.62 137 GLU D O 1
ATOM 10099 N N . LEU D 1 138 ? -24.181 85.247 12.361 1.00 69.11 138 LEU D N 1
ATOM 10100 C CA . LEU D 1 138 ? -23.656 85.300 10.977 1.00 70.38 138 LEU D CA 1
ATOM 10101 C C . LEU D 1 138 ? -22.202 84.761 10.851 1.00 70.34 138 LEU D C 1
ATOM 10102 O O . LEU D 1 138 ? -21.786 84.318 9.774 1.00 73.93 138 LEU D O 1
ATOM 10107 N N . VAL D 1 139 ? -21.430 84.797 11.918 1.00 70.26 139 VAL D N 1
ATOM 10108 C CA . VAL D 1 139 ? -19.976 84.447 11.790 1.00 70.58 139 VAL D CA 1
ATOM 10109 C C . VAL D 1 139 ? -19.640 83.209 12.598 1.00 69.66 139 VAL D C 1
ATOM 10110 O O . VAL D 1 139 ? -18.464 82.880 12.846 1.00 69.75 139 VAL D O 1
ATOM 10114 N N . GLY D 1 140 ? -20.706 82.499 12.973 1.00 67.19 140 GLY D N 1
ATOM 10115 C CA . GLY D 1 140 ? -20.543 81.151 13.505 1.00 67.47 140 GLY D CA 1
ATOM 10116 C C . GLY D 1 140 ? -20.618 81.066 15.036 1.00 69.11 140 GLY D C 1
ATOM 10117 O O . GLY D 1 140 ? -20.324 80.017 15.674 1.00 68.50 140 GLY D O 1
ATOM 10118 N N . ILE D 1 141 ? -21.047 82.158 15.659 1.00 71.28 141 ILE D N 1
ATOM 10119 C CA . ILE D 1 141 ? -21.187 82.171 17.127 1.00 69.47 141 ILE D CA 1
ATOM 10120 C C . ILE D 1 141 ? -22.664 82.234 17.460 1.00 69.10 141 ILE D C 1
ATOM 10121 O O . ILE D 1 141 ? -23.331 83.261 17.203 1.00 71.37 141 ILE D O 1
ATOM 10126 N N . PRO D 1 142 ? -23.210 81.150 18.006 1.00 69.18 142 PRO D N 1
ATOM 10127 C CA . PRO D 1 142 ? -24.651 81.119 18.210 1.00 68.40 142 PRO D CA 1
ATOM 10128 C C . PRO D 1 142 ? -25.084 82.014 19.347 1.00 68.56 142 PRO D C 1
ATOM 10129 O O . PRO D 1 142 ? -24.290 82.367 20.248 1.00 67.35 142 PRO D O 1
ATOM 10133 N N . LYS D 1 143 ? -26.375 82.316 19.345 1.00 66.66 143 LYS D N 1
ATOM 10134 C CA . LYS D 1 143 ? -26.968 83.070 20.439 1.00 64.64 143 LYS D CA 1
ATOM 10135 C C . LYS D 1 143 ? -26.777 82.372 21.801 1.00 66.83 143 LYS D C 1
ATOM 10136 O O . LYS D 1 143 ? -26.629 81.183 21.870 1.00 70.62 143 LYS D O 1
ATOM 10142 N N . LEU D 1 144 ? -26.769 83.151 22.884 1.00 67.02 144 LEU D N 1
ATOM 10143 C CA . LEU D 1 144 ? -26.653 82.655 24.283 1.00 66.29 144 LEU D CA 1
ATOM 10144 C C . LEU D 1 144 ? -25.375 81.858 24.640 1.00 66.64 144 LEU D C 1
ATOM 10145 O O . LEU D 1 144 ? -25.329 81.085 25.613 1.00 68.39 144 LEU D O 1
ATOM 10150 N N . THR D 1 145 ? -24.319 82.114 23.876 1.00 66.52 145 THR D N 1
ATOM 10151 C CA . THR D 1 145 ? -22.953 81.622 24.218 1.00 65.95 145 THR D CA 1
ATOM 10152 C C . THR D 1 145 ? -22.160 82.541 25.174 1.00 64.43 145 THR D C 1
ATOM 10153 O O . THR D 1 145 ? -22.103 83.773 24.963 1.00 65.61 145 THR D O 1
ATOM 10157 N N . ALA D 1 146 ? -21.475 81.903 26.118 1.00 63.16 146 ALA D N 1
ATOM 10158 C CA . ALA D 1 146 ? -20.579 82.584 27.076 1.00 62.43 146 ALA D CA 1
ATOM 10159 C C . ALA D 1 146 ? -19.121 82.448 26.648 1.00 63.89 146 ALA D C 1
ATOM 10160 O O . ALA D 1 146 ? -18.270 83.368 26.850 1.00 65.06 146 ALA D O 1
ATOM 10162 N N . SER D 1 147 ? -18.796 81.281 26.117 1.00 66.06 147 SER D N 1
ATOM 10163 C CA . SER D 1 147 ? -17.461 81.062 25.517 1.00 65.23 147 SER D CA 1
ATOM 10164 C C . SER D 1 147 ? -17.571 80.043 24.422 1.00 66.97 147 SER D C 1
ATOM 10165 O O . SER D 1 147 ? -18.534 79.285 24.386 1.00 67.40 147 SER D O 1
ATOM 10168 N N . THR D 1 148 ? -16.575 80.055 23.528 1.00 68.18 148 THR D N 1
ATOM 10169 C CA . THR D 1 148 ? -16.498 79.128 22.394 1.00 68.25 148 THR D CA 1
ATOM 10170 C C . THR D 1 148 ? -15.278 78.259 22.521 1.00 70.99 148 THR D C 1
ATOM 10171 O O . THR D 1 148 ? -14.318 78.635 23.215 1.00 70.39 148 THR D O 1
ATOM 10175 N N . ASN D 1 149 ? -15.319 77.152 21.748 1.00 74.14 149 ASN D N 1
ATOM 10176 C CA . ASN D 1 149 ? -14.195 76.160 21.587 1.00 73.28 149 ASN D CA 1
ATOM 10177 C C . ASN D 1 149 ? -12.881 76.837 21.154 1.00 72.66 149 ASN D C 1
ATOM 10178 O O . ASN D 1 149 ? -11.792 76.457 21.614 1.00 74.55 149 ASN D O 1
ATOM 10183 N N . LEU D 1 150 ? -12.985 77.885 20.317 1.00 72.13 150 LEU D N 1
ATOM 10184 C CA . LEU D 1 150 ? -11.784 78.721 19.896 1.00 70.75 150 LEU D CA 1
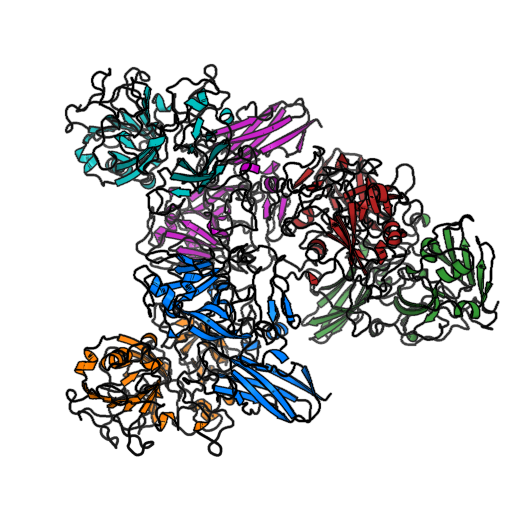ATOM 10185 C C . LEU D 1 150 ? -11.197 79.627 21.015 1.00 70.09 150 LEU D C 1
ATOM 10186 O O . LEU D 1 150 ? -10.212 80.325 20.780 1.00 69.17 150 LEU D O 1
ATOM 10191 N N . GLY D 1 151 ? -11.812 79.628 22.196 1.00 68.50 151 GLY D N 1
ATOM 10192 C CA . GLY D 1 151 ? -11.333 80.427 23.347 1.00 67.66 151 GLY D CA 1
ATOM 10193 C C . GLY D 1 151 ? -11.907 81.866 23.511 1.00 67.33 151 GLY D C 1
ATOM 10194 O O . GLY D 1 151 ? -11.445 82.674 24.351 1.00 65.42 151 GLY D O 1
ATOM 10195 N N . ALA D 1 152 ? -12.926 82.173 22.714 1.00 64.33 152 ALA D N 1
ATOM 10196 C CA . ALA D 1 152 ? -13.583 83.493 22.711 1.00 63.55 152 ALA D CA 1
ATOM 10197 C C . ALA D 1 152 ? -14.435 83.694 23.975 1.00 63.75 152 ALA D C 1
ATOM 10198 O O . ALA D 1 152 ? -15.216 82.819 24.337 1.00 63.85 152 ALA D O 1
ATOM 10200 N N . ARG D 1 153 ? -14.278 84.878 24.593 1.00 62.69 153 ARG D N 1
ATOM 10201 C CA . ARG D 1 153 ? -14.965 85.264 25.855 1.00 62.49 153 ARG D CA 1
ATOM 10202 C C . ARG D 1 153 ? -15.433 86.709 25.899 1.00 59.14 153 ARG D C 1
ATOM 10203 O O . ARG D 1 153 ? -16.241 87.089 26.778 1.00 57.28 153 ARG D O 1
ATOM 10211 N N . HIS D 1 154 ? -14.900 87.511 24.984 1.00 58.60 154 HIS D N 1
ATOM 10212 C CA . HIS D 1 154 ? -15.137 88.965 24.909 1.00 56.03 154 HIS D CA 1
ATOM 10213 C C . HIS D 1 154 ? -15.267 89.454 23.481 1.00 55.70 154 HIS D C 1
ATOM 10214 O O . HIS D 1 154 ? -14.707 88.844 22.577 1.00 55.33 154 HIS D O 1
ATOM 10221 N N . VAL D 1 155 ? -15.951 90.596 23.312 1.00 53.37 155 VAL D N 1
ATOM 10222 C CA . VAL D 1 155 ? -16.067 91.241 22.049 1.00 52.12 155 VAL D CA 1
ATOM 10223 C C . VAL D 1 155 ? -15.582 92.686 22.169 1.00 51.25 155 VAL D C 1
ATOM 10224 O O . VAL D 1 155 ? -16.192 93.450 22.897 1.00 51.56 155 VAL D O 1
ATOM 10228 N N . GLU D 1 156 ? -14.574 93.076 21.363 1.00 51.23 156 GLU D N 1
ATOM 10229 C CA . GLU D 1 156 ? -13.909 94.404 21.389 1.00 49.77 156 GLU D CA 1
ATOM 10230 C C . GLU D 1 156 ? -14.346 95.237 20.221 1.00 52.38 156 GLU D C 1
ATOM 10231 O O . GLU D 1 156 ? -14.333 94.767 19.103 1.00 52.13 156 GLU D O 1
ATOM 10237 N N . PHE D 1 157 ? -14.770 96.467 20.472 1.00 50.96 157 PHE D N 1
ATOM 10238 C CA . PHE D 1 157 ? -15.263 97.330 19.425 1.00 48.43 157 PHE D CA 1
ATOM 10239 C C . PHE D 1 157 ? -14.106 98.286 19.316 1.00 47.39 157 PHE D C 1
ATOM 10240 O O . PHE D 1 157 ? -13.779 98.897 20.346 1.00 49.88 157 PHE D O 1
ATOM 10248 N N . VAL D 1 158 ? -13.592 98.457 18.088 1.00 46.49 158 VAL D N 1
ATOM 10249 C CA . VAL D 1 158 ? -12.486 99.387 17.793 1.00 47.67 158 VAL D CA 1
ATOM 10250 C C . VAL D 1 158 ? -12.917 100.516 16.815 1.00 48.73 158 VAL D C 1
ATOM 10251 O O . VAL D 1 158 ? -13.594 100.273 15.845 1.00 51.03 158 VAL D O 1
ATOM 10255 N N . SER D 1 159 ? -12.551 101.738 17.061 1.00 47.48 159 SER D N 1
ATOM 10256 C CA . SER D 1 159 ? -13.040 102.837 16.259 1.00 48.21 159 SER D CA 1
ATOM 10257 C C . SER D 1 159 ? -11.993 103.167 15.268 1.00 50.15 159 SER D C 1
ATOM 10258 O O . SER D 1 159 ? -10.881 102.576 15.181 1.00 51.32 159 SER D O 1
ATOM 10261 N N . VAL D 1 160 ? -12.334 104.140 14.466 1.00 50.87 160 VAL D N 1
ATOM 10262 C CA . VAL D 1 160 ? -11.388 104.613 13.475 1.00 52.67 160 VAL D CA 1
ATOM 10263 C C . VAL D 1 160 ? -10.803 105.917 13.903 1.00 53.57 160 VAL D C 1
ATOM 10264 O O . VAL D 1 160 ? -9.992 106.528 13.142 1.00 56.36 160 VAL D O 1
ATOM 10268 N N . ASP D 1 161 ? -11.278 106.454 15.014 1.00 52.37 161 ASP D N 1
ATOM 10269 C CA . ASP D 1 161 ? -10.838 107.797 15.364 1.00 50.67 161 ASP D CA 1
ATOM 10270 C C . ASP D 1 161 ? -9.450 107.751 15.907 1.00 51.87 161 ASP D C 1
ATOM 10271 O O . ASP D 1 161 ? -8.795 106.687 15.946 1.00 53.57 161 ASP D O 1
ATOM 10276 N N . ARG D 1 162 ? -9.016 108.949 16.380 1.00 53.61 162 ARG D N 1
ATOM 10277 C CA . ARG D 1 162 ? -7.636 109.211 16.844 1.00 52.45 162 ARG D CA 1
ATOM 10278 C C . ARG D 1 162 ? -7.621 109.981 18.153 1.00 52.88 162 ARG D C 1
ATOM 10279 O O . ARG D 1 162 ? -7.934 111.180 18.170 1.00 53.50 162 ARG D O 1
ATOM 10287 N N . CYS D 1 163 ? -7.095 109.313 19.192 1.00 51.47 163 CYS D N 1
ATOM 10288 C CA . CYS D 1 163 ? -7.062 109.835 20.543 1.00 52.45 163 CYS D CA 1
ATOM 10289 C C . CYS D 1 163 ? -5.674 110.082 21.229 1.00 49.44 163 CYS D C 1
ATOM 10290 O O . CYS D 1 163 ? -4.786 109.153 21.317 1.00 48.49 163 CYS D O 1
ATOM 10293 N N . LYS D 1 164 ? -5.461 111.307 21.728 1.00 49.62 164 LYS D N 1
ATOM 10294 C CA . LYS D 1 164 ? -4.123 111.670 22.337 1.00 54.25 164 LYS D CA 1
ATOM 10295 C C . LYS D 1 164 ? -3.671 110.642 23.397 1.00 55.37 164 LYS D C 1
ATOM 10296 O O . LYS D 1 164 ? -2.502 110.180 23.423 1.00 53.66 164 LYS D O 1
ATOM 10302 N N . GLU D 1 165 ? -4.647 110.159 24.178 1.00 54.43 165 GLU D N 1
ATOM 10303 C CA . GLU D 1 165 ? -4.408 109.093 25.197 1.00 53.12 165 GLU D CA 1
ATOM 10304 C C . GLU D 1 165 ? -3.911 107.784 24.649 1.00 53.26 165 GLU D C 1
ATOM 10305 O O . GLU D 1 165 ? -3.221 107.057 25.390 1.00 56.30 165 GLU D O 1
ATOM 10311 N N . GLU D 1 166 ? -4.227 107.445 23.409 1.00 50.56 166 GLU D N 1
ATOM 10312 C CA . GLU D 1 166 ? -3.654 106.244 22.818 1.00 52.80 166 GLU D CA 1
ATOM 10313 C C . GLU D 1 166 ? -2.547 106.558 21.763 1.00 53.78 166 GLU D C 1
ATOM 10314 O O . GLU D 1 166 ? -2.194 105.741 20.850 1.00 52.40 166 GLU D O 1
ATOM 10320 N N . ASN D 1 167 ? -2.051 107.793 21.892 1.00 53.17 167 ASN D N 1
ATOM 10321 C CA . ASN D 1 167 ? -0.866 108.330 21.097 1.00 51.84 167 ASN D CA 1
ATOM 10322 C C . ASN D 1 167 ? -1.193 108.339 19.592 1.00 51.46 167 ASN D C 1
ATOM 10323 O O . ASN D 1 167 ? -0.361 107.885 18.761 1.00 51.44 167 ASN D O 1
ATOM 10328 N N . GLY D 1 168 ? -2.460 108.751 19.298 1.00 47.50 168 GLY D N 1
ATOM 10329 C CA . GLY D 1 168 ? -2.959 108.793 17.933 1.00 47.50 168 GLY D CA 1
ATOM 10330 C C . GLY D 1 168 ? -3.743 107.526 17.547 1.00 50.81 168 GLY D C 1
ATOM 10331 O O . GLY D 1 168 ? -4.339 107.478 16.364 1.00 52.15 168 GLY D O 1
ATOM 10332 N N . GLY D 1 169 ? -3.808 106.509 18.452 1.00 50.05 169 GLY D N 1
ATOM 10333 C CA . GLY D 1 169 ? -4.589 105.242 18.184 1.00 46.36 169 GLY D CA 1
ATOM 10334 C C . GLY D 1 169 ? -6.096 105.403 18.466 1.00 47.71 169 GLY D C 1
ATOM 10335 O O . GLY D 1 169 ? -6.556 106.528 18.868 1.00 47.38 169 GLY D O 1
ATOM 10336 N N . PRO D 1 170 ? -6.896 104.378 18.142 1.00 45.68 170 PRO D N 1
ATOM 10337 C CA . PRO D 1 170 ? -8.355 104.476 18.255 1.00 44.72 170 PRO D CA 1
ATOM 10338 C C . PRO D 1 170 ? -8.938 104.245 19.683 1.00 46.62 170 PRO D C 1
ATOM 10339 O O . PRO D 1 170 ? -8.379 103.460 20.461 1.00 46.45 170 PRO D O 1
ATOM 10343 N N . TYR D 1 171 ? -10.114 104.851 19.889 1.00 46.27 171 TYR D N 1
ATOM 10344 C CA . TYR D 1 171 ? -10.990 104.582 20.993 1.00 44.40 171 TYR D CA 1
ATOM 10345 C C . TYR D 1 171 ? -11.414 103.137 20.842 1.00 45.62 171 TYR D C 1
ATOM 10346 O O . TYR D 1 171 ? -11.636 102.703 19.725 1.00 46.88 171 TYR D O 1
ATOM 10355 N N . LYS D 1 172 ? -11.501 102.407 21.958 1.00 45.88 172 LYS D N 1
ATOM 10356 C CA . LYS D 1 172 ? -11.898 100.998 21.997 1.00 44.48 172 LYS D CA 1
ATOM 10357 C C . LYS D 1 172 ? -12.711 100.726 23.266 1.00 46.24 172 LYS D C 1
ATOM 10358 O O . LYS D 1 172 ? -12.537 101.392 24.297 1.00 46.75 172 LYS D O 1
ATOM 10364 N N . ALA D 1 173 ? -13.597 99.731 23.192 1.00 45.40 173 ALA D N 1
ATOM 10365 C CA . ALA D 1 173 ? -14.224 99.181 24.392 1.00 44.35 173 ALA D CA 1
ATOM 10366 C C . ALA D 1 173 ? -14.495 97.700 24.192 1.00 45.66 173 ALA D C 1
ATOM 10367 O O . ALA D 1 173 ? -14.403 97.182 23.081 1.00 46.57 173 ALA D O 1
ATOM 10369 N N . SER D 1 174 ? -14.844 97.031 25.265 1.00 45.15 174 SER D N 1
ATOM 10370 C CA . SER D 1 174 ? -15.350 95.697 25.086 1.00 44.66 174 SER D CA 1
ATOM 10371 C C . SER D 1 174 ? -16.402 95.307 26.081 1.00 46.97 174 SER D C 1
ATOM 10372 O O . SER D 1 174 ? -16.580 95.951 27.173 1.00 44.55 174 SER D O 1
ATOM 10375 N N . ILE D 1 175 ? -17.114 94.226 25.686 1.00 46.17 175 ILE D N 1
ATOM 10376 C CA . ILE D 1 175 ? -18.147 93.583 26.507 1.00 44.98 175 ILE D CA 1
ATOM 10377 C C . ILE D 1 175 ? -18.008 92.128 26.442 1.00 45.97 175 ILE D C 1
ATOM 10378 O O . ILE D 1 175 ? -17.336 91.629 25.514 1.00 47.02 175 ILE D O 1
ATOM 10383 N N . THR D 1 176 ? -18.595 91.413 27.394 1.00 46.67 176 THR D N 1
ATOM 10384 C CA . THR D 1 176 ? -18.497 89.940 27.394 1.00 45.36 176 THR D CA 1
ATOM 10385 C C . THR D 1 176 ? -19.243 89.368 26.188 1.00 48.88 176 THR D C 1
ATOM 10386 O O . THR D 1 176 ? -20.272 89.936 25.713 1.00 47.52 176 THR D O 1
ATOM 10390 N N . LEU D 1 177 ? -18.757 88.202 25.738 1.00 51.06 177 LEU D N 1
ATOM 10391 C CA . LEU D 1 177 ? -19.502 87.393 24.737 1.00 52.84 177 LEU D CA 1
ATOM 10392 C C . LEU D 1 177 ? -21.000 87.135 25.178 1.00 52.82 177 LEU D C 1
ATOM 10393 O O . LEU D 1 177 ? -21.955 87.359 24.424 1.00 50.76 177 LEU D O 1
ATOM 10398 N N . SER D 1 178 ? -21.187 86.745 26.451 1.00 52.76 178 SER D N 1
ATOM 10399 C CA . SER D 1 178 ? -22.537 86.595 27.046 1.00 52.85 178 SER D CA 1
ATOM 10400 C C . SER D 1 178 ? -23.400 87.794 26.708 1.00 55.24 178 SER D C 1
ATOM 10401 O O . SER D 1 178 ? -24.483 87.627 26.120 1.00 58.19 178 SER D O 1
ATOM 10404 N N . GLN D 1 179 ? -22.963 89.018 27.081 1.00 53.41 179 GLN D N 1
ATOM 10405 C CA . GLN D 1 179 ? -23.825 90.171 26.806 1.00 53.72 179 GLN D CA 1
ATOM 10406 C C . GLN D 1 179 ? -24.043 90.352 25.264 1.00 52.73 179 GLN D C 1
ATOM 10407 O O . GLN D 1 179 ? -25.100 90.817 24.720 1.00 51.76 179 GLN D O 1
ATOM 10413 N N . ALA D 1 180 ? -22.993 90.044 24.544 1.00 53.62 180 ALA D N 1
ATOM 10414 C CA . ALA D 1 180 ? -22.927 90.337 23.095 1.00 55.77 180 ALA D CA 1
ATOM 10415 C C . ALA D 1 180 ? -23.935 89.542 22.271 1.00 57.10 180 ALA D C 1
ATOM 10416 O O . ALA D 1 180 ? -24.407 89.925 21.189 1.00 57.75 180 ALA D O 1
ATOM 10418 N N . THR D 1 181 ? -24.216 88.385 22.829 1.00 58.48 181 THR D N 1
ATOM 10419 C CA . THR D 1 181 ? -24.722 87.270 22.111 1.00 57.78 181 THR D CA 1
ATOM 10420 C C . THR D 1 181 ? -26.130 86.936 22.663 1.00 59.57 181 THR D C 1
ATOM 10421 O O . THR D 1 181 ? -26.838 86.057 22.161 1.00 58.74 181 THR D O 1
ATOM 10425 N N . ASN D 1 182 ? -26.523 87.662 23.703 1.00 59.54 182 ASN D N 1
ATOM 10426 C CA . ASN D 1 182 ? -27.869 87.626 24.280 1.00 59.24 182 ASN D CA 1
ATOM 10427 C C . ASN D 1 182 ? -28.751 88.695 23.675 1.00 59.58 182 ASN D C 1
ATOM 10428 O O . ASN D 1 182 ? -28.613 89.873 23.992 1.00 59.54 182 ASN D O 1
ATOM 10433 N N . PRO D 1 183 ? -29.721 88.338 22.847 1.00 60.97 183 PRO D N 1
ATOM 10434 C CA . PRO D 1 183 ? -30.504 89.388 22.150 1.00 61.75 183 PRO D CA 1
ATOM 10435 C C . PRO D 1 183 ? -31.441 90.131 23.072 1.00 60.95 183 PRO D C 1
ATOM 10436 O O . PRO D 1 183 ? -31.970 91.182 22.685 1.00 59.85 183 PRO D O 1
ATOM 10440 N N . GLU D 1 184 ? -31.676 89.592 24.256 1.00 59.15 184 GLU D N 1
ATOM 10441 C CA . GLU D 1 184 ? -32.449 90.331 25.254 1.00 61.59 184 GLU D CA 1
ATOM 10442 C C . GLU D 1 184 ? -31.699 91.531 25.947 1.00 59.84 184 GLU D C 1
ATOM 10443 O O . GLU D 1 184 ? -32.328 92.412 26.568 1.00 60.15 184 GLU D O 1
ATOM 10449 N N . ALA D 1 185 ? -30.364 91.518 25.860 1.00 56.09 185 ALA D N 1
ATOM 10450 C CA . ALA D 1 185 ? -29.485 92.674 26.254 1.00 54.86 185 ALA D CA 1
ATOM 10451 C C . ALA D 1 185 ? -29.407 93.827 25.186 1.00 54.55 185 ALA D C 1
ATOM 10452 O O . ALA D 1 185 ? -28.847 94.903 25.432 1.00 53.86 185 ALA D O 1
ATOM 10454 N N . ASP D 1 186 ? -29.944 93.569 23.985 1.00 54.18 186 ASP D N 1
ATOM 10455 C CA . ASP D 1 186 ? -30.233 94.630 22.964 1.00 52.08 186 ASP D CA 1
ATOM 10456 C C . ASP D 1 186 ? -29.019 95.375 22.449 1.00 51.73 186 ASP D C 1
ATOM 10457 O O . ASP D 1 186 ? -29.084 96.510 21.979 1.00 50.86 186 ASP D O 1
ATOM 10462 N N . VAL D 1 187 ? -27.863 94.711 22.500 1.00 50.80 187 VAL D N 1
ATOM 10463 C CA . VAL D 1 187 ? -26.667 95.375 22.014 1.00 48.53 187 VAL D CA 1
ATOM 10464 C C . VAL D 1 187 ? -26.953 95.578 20.550 1.00 52.08 187 VAL D C 1
ATOM 10465 O O . VAL D 1 187 ? -27.268 94.598 19.819 1.00 52.91 187 VAL D O 1
ATOM 10469 N N . LEU D 1 188 ? -26.747 96.802 20.090 1.00 52.22 188 LEU D N 1
ATOM 10470 C CA . LEU D 1 188 ? -27.139 97.189 18.754 1.00 53.13 188 LEU D CA 1
ATOM 10471 C C . LEU D 1 188 ? -26.001 97.762 17.960 1.00 53.49 188 LEU D C 1
ATOM 10472 O O . LEU D 1 188 ? -25.255 98.622 18.451 1.00 52.06 188 LEU D O 1
ATOM 10477 N N . LEU D 1 189 ? -25.869 97.361 16.692 1.00 54.65 189 LEU D N 1
ATOM 10478 C CA . LEU D 1 189 ? -24.998 98.076 15.753 1.00 53.12 189 LEU D CA 1
ATOM 10479 C C . LEU D 1 189 ? -25.904 99.118 15.066 1.00 53.76 189 LEU D C 1
ATOM 10480 O O . LEU D 1 189 ? -26.624 98.795 14.134 1.00 56.08 189 LEU D O 1
ATOM 10485 N N . ALA D 1 190 ? -25.922 100.343 15.570 1.00 52.24 190 ALA D N 1
ATOM 10486 C CA . ALA D 1 190 ? -26.920 101.322 15.142 1.00 53.27 190 ALA D CA 1
ATOM 10487 C C . ALA D 1 190 ? -26.416 102.250 14.031 1.00 55.76 190 ALA D C 1
ATOM 10488 O O . ALA D 1 190 ? -25.310 102.875 14.134 1.00 54.42 190 ALA D O 1
ATOM 10490 N N . TYR D 1 191 ? -27.261 102.360 12.983 1.00 56.92 191 TYR D N 1
ATOM 10491 C CA . TYR D 1 191 ? -27.024 103.222 11.801 1.00 57.77 191 TYR D CA 1
ATOM 10492 C C . TYR D 1 191 ? -28.094 104.297 11.728 1.00 57.81 191 TYR D C 1
ATOM 10493 O O . TYR D 1 191 ? -27.983 105.222 10.902 1.00 58.20 191 TYR D O 1
ATOM 10502 N N . GLU D 1 192 ? -29.036 104.247 12.664 1.00 58.31 192 GLU D N 1
ATOM 10503 C CA . GLU D 1 192 ? -30.109 105.262 12.789 1.00 59.64 192 GLU D CA 1
ATOM 10504 C C . GLU D 1 192 ? -30.274 105.774 14.245 1.00 58.69 192 GLU D C 1
ATOM 10505 O O . GLU D 1 192 ? -30.155 104.990 15.198 1.00 58.22 192 GLU D O 1
ATOM 10511 N N . MET D 1 193 ? -30.637 107.056 14.374 1.00 57.54 193 MET D N 1
ATOM 10512 C CA . MET D 1 193 ? -30.885 107.728 15.640 1.00 55.73 193 MET D CA 1
ATOM 10513 C C . MET D 1 193 ? -32.087 108.694 15.501 1.00 57.05 193 MET D C 1
ATOM 10514 O O . MET D 1 193 ? -32.102 109.624 14.657 1.00 58.05 193 MET D O 1
ATOM 10519 N N . ASN D 1 194 ? -33.092 108.492 16.353 1.00 59.63 194 ASN D N 1
ATOM 10520 C CA . ASN D 1 194 ? -34.367 109.241 16.293 1.00 59.25 194 ASN D CA 1
ATOM 10521 C C . ASN D 1 194 ? -35.028 109.268 14.880 1.00 60.73 194 ASN D C 1
ATOM 10522 O O . ASN D 1 194 ? -35.502 110.320 14.379 1.00 61.45 194 ASN D O 1
ATOM 10527 N N . GLY D 1 195 ? -35.011 108.115 14.222 1.00 62.65 195 GLY D N 1
ATOM 10528 C CA . GLY D 1 195 ? -35.654 107.949 12.916 1.00 63.09 195 GLY D CA 1
ATOM 10529 C C . GLY D 1 195 ? -34.873 108.451 11.681 1.00 66.76 195 GLY D C 1
ATOM 10530 O O . GLY D 1 195 ? -35.198 108.079 10.515 1.00 67.64 195 GLY D O 1
ATOM 10531 N N . GLU D 1 196 ? -33.853 109.296 11.905 1.00 67.60 196 GLU D N 1
ATOM 10532 C CA . GLU D 1 196 ? -32.935 109.739 10.804 1.00 66.08 196 GLU D CA 1
ATOM 10533 C C . GLU D 1 196 ? -31.629 108.954 10.797 1.00 66.56 196 GLU D C 1
ATOM 10534 O O . GLU D 1 196 ? -31.223 108.326 11.733 1.00 68.26 196 GLU D O 1
ATOM 10540 N N . THR D 1 197 ? -30.955 109.046 9.683 1.00 65.25 197 THR D N 1
ATOM 10541 C CA . THR D 1 197 ? -29.595 108.550 9.578 1.00 63.68 197 THR D CA 1
ATOM 10542 C C . THR D 1 197 ? -28.732 109.176 10.688 1.00 63.00 197 THR D C 1
ATOM 10543 O O . THR D 1 197 ? -28.746 110.376 11.006 1.00 61.15 197 THR D O 1
ATOM 10547 N N . LEU D 1 198 ? -27.905 108.313 11.219 1.00 61.63 198 LEU D N 1
ATOM 10548 C CA . LEU D 1 198 ? -26.953 108.678 12.244 1.00 61.18 198 LEU D CA 1
ATOM 10549 C C . LEU D 1 198 ? -26.031 109.839 11.736 1.00 59.52 198 LEU D C 1
ATOM 10550 O O . LEU D 1 198 ? -25.455 109.800 10.647 1.00 59.67 198 LEU D O 1
ATOM 10555 N N . ASN D 1 199 ? -25.946 110.874 12.559 1.00 58.85 199 ASN D N 1
ATOM 10556 C CA . ASN D 1 199 ? -25.057 112.051 12.384 1.00 57.11 199 ASN D CA 1
ATOM 10557 C C . ASN D 1 199 ? -23.574 111.731 12.534 1.00 58.66 199 ASN D C 1
ATOM 10558 O O . ASN D 1 199 ? -23.175 110.727 13.165 1.00 54.50 199 ASN D O 1
ATOM 10563 N N . ARG D 1 200 ? -22.751 112.699 12.178 1.00 56.79 200 ARG D N 1
ATOM 10564 C CA . ARG D 1 200 ? -21.297 112.516 12.362 1.00 55.14 200 ARG D CA 1
ATOM 10565 C C . ARG D 1 200 ? -20.856 112.476 13.869 1.00 54.94 200 ARG D C 1
ATOM 10566 O O . ARG D 1 200 ? -20.117 111.545 14.346 1.00 53.25 200 ARG D O 1
ATOM 10574 N N . ASP D 1 201 ? -21.285 113.526 14.585 1.00 54.84 201 ASP D N 1
ATOM 10575 C CA . ASP D 1 201 ? -21.094 113.615 16.034 1.00 53.34 201 ASP D CA 1
ATOM 10576 C C . ASP D 1 201 ? -21.463 112.301 16.792 1.00 51.45 201 ASP D C 1
ATOM 10577 O O . ASP D 1 201 ? -20.799 111.909 17.766 1.00 52.08 201 ASP D O 1
ATOM 10582 N N . HIS D 1 202 ? -22.473 111.579 16.312 1.00 52.93 202 HIS D N 1
ATOM 10583 C CA . HIS D 1 202 ? -22.990 110.386 17.032 1.00 52.66 202 HIS D CA 1
ATOM 10584 C C . HIS D 1 202 ? -22.607 109.070 16.439 1.00 52.21 202 HIS D C 1
ATOM 10585 O O . HIS D 1 202 ? -23.084 108.012 16.836 1.00 52.40 202 HIS D O 1
ATOM 10592 N N . GLY D 1 203 ? -21.676 109.142 15.520 1.00 53.03 203 GLY D N 1
ATOM 10593 C CA . GLY D 1 203 ? -21.002 107.943 15.067 1.00 55.95 203 GLY D CA 1
ATOM 10594 C C . GLY D 1 203 ? -21.224 107.447 13.668 1.00 56.99 203 GLY D C 1
ATOM 10595 O O . GLY D 1 203 ? -20.867 106.269 13.415 1.00 55.95 203 GLY D O 1
ATOM 10596 N N . PHE D 1 204 ? -21.730 108.309 12.766 1.00 59.52 204 PHE D N 1
ATOM 10597 C CA . PHE D 1 204 ? -22.061 107.939 11.369 1.00 60.06 204 PHE D CA 1
ATOM 10598 C C . PHE D 1 204 ? -20.843 107.348 10.735 1.00 59.34 204 PHE D C 1
ATOM 10599 O O . PHE D 1 204 ? -19.775 107.965 10.788 1.00 62.47 204 PHE D O 1
ATOM 10607 N N . PRO D 1 205 ? -20.940 106.217 10.057 1.00 57.50 205 PRO D N 1
ATOM 10608 C CA . PRO D 1 205 ? -22.177 105.497 9.641 1.00 55.92 205 PRO D CA 1
ATOM 10609 C C . PRO D 1 205 ? -22.693 104.424 10.566 1.00 54.51 205 PRO D C 1
ATOM 10610 O O . PRO D 1 205 ? -23.773 103.804 10.328 1.00 56.87 205 PRO D O 1
ATOM 10614 N N . LEU D 1 206 ? -21.875 104.113 11.550 1.00 52.64 206 LEU D N 1
ATOM 10615 C CA . LEU D 1 206 ? -22.175 102.957 12.413 1.00 51.56 206 LEU D CA 1
ATOM 10616 C C . LEU D 1 206 ? -21.487 103.099 13.803 1.00 50.55 206 LEU D C 1
ATOM 10617 O O . LEU D 1 206 ? -20.239 103.381 13.938 1.00 49.36 206 LEU D O 1
ATOM 10622 N N . ARG D 1 207 ? -22.317 102.944 14.840 1.00 49.61 207 ARG D N 1
ATOM 10623 C CA . ARG D 1 207 ? -21.798 102.841 16.239 1.00 49.84 207 ARG D CA 1
ATOM 10624 C C . ARG D 1 207 ? -22.374 101.626 16.903 1.00 49.60 207 ARG D C 1
ATOM 10625 O O . ARG D 1 207 ? -23.405 101.139 16.459 1.00 50.01 207 ARG D O 1
ATOM 10633 N N . VAL D 1 208 ? -21.710 101.132 17.958 1.00 50.73 208 VAL D N 1
ATOM 10634 C CA . VAL D 1 208 ? -22.392 100.230 18.962 1.00 49.28 208 VAL D CA 1
ATOM 10635 C C . VAL D 1 208 ? -23.188 101.064 19.927 1.00 47.17 208 VAL D C 1
ATOM 10636 O O . VAL D 1 208 ? -22.779 102.148 20.367 1.00 48.56 208 VAL D O 1
ATOM 10640 N N . VAL D 1 209 ? -24.304 100.537 20.325 1.00 45.81 209 VAL D N 1
ATOM 10641 C CA . VAL D 1 209 ? -25.007 101.062 21.487 1.00 46.06 209 VAL D CA 1
ATOM 10642 C C . VAL D 1 209 ? -25.202 99.931 22.459 1.00 46.93 209 VAL D C 1
ATOM 10643 O O . VAL D 1 209 ? -25.812 98.935 22.076 1.00 45.13 209 VAL D O 1
ATOM 10647 N N . VAL D 1 210 ? -24.704 100.116 23.703 1.00 45.16 210 VAL D N 1
ATOM 10648 C CA . VAL D 1 210 ? -24.817 99.117 24.796 1.00 43.56 210 VAL D CA 1
ATOM 10649 C C . VAL D 1 210 ? -25.746 99.550 25.877 1.00 43.52 210 VAL D C 1
ATOM 10650 O O . VAL D 1 210 ? -25.338 100.218 26.770 1.00 46.72 210 VAL D O 1
ATOM 10654 N N . PRO D 1 211 ? -27.004 99.180 25.852 1.00 44.09 211 PRO D N 1
ATOM 10655 C CA . PRO D 1 211 ? -27.959 99.742 26.806 1.00 43.69 211 PRO D CA 1
ATOM 10656 C C . PRO D 1 211 ? -27.700 99.291 28.203 1.00 44.14 211 PRO D C 1
ATOM 10657 O O . PRO D 1 211 ? -27.161 98.224 28.464 1.00 43.63 211 PRO D O 1
ATOM 10661 N N . GLY D 1 212 ? -28.113 100.122 29.134 1.00 42.28 212 GLY D N 1
ATOM 10662 C CA . GLY D 1 212 ? -27.936 99.863 30.565 1.00 40.78 212 GLY D CA 1
ATOM 10663 C C . GLY D 1 212 ? -26.465 99.904 30.951 1.00 41.54 212 GLY D C 1
ATOM 10664 O O . GLY D 1 212 ? -26.122 99.545 32.077 1.00 42.43 212 GLY D O 1
ATOM 10665 N N . VAL D 1 213 ? -25.580 100.384 30.098 1.00 41.96 213 VAL D N 1
ATOM 10666 C CA . VAL D 1 213 ? -24.169 100.470 30.396 1.00 38.90 213 VAL D CA 1
ATOM 10667 C C . VAL D 1 213 ? -23.675 101.932 30.161 1.00 41.59 213 VAL D C 1
ATOM 10668 O O . VAL D 1 213 ? -24.248 102.682 29.380 1.00 39.67 213 VAL D O 1
ATOM 10672 N N . ILE D 1 214 ? -22.620 102.333 30.829 1.00 40.89 214 ILE D N 1
ATOM 10673 C CA . ILE D 1 214 ? -22.276 103.753 30.782 1.00 40.39 214 ILE D CA 1
ATOM 10674 C C . ILE D 1 214 ? -21.994 104.090 29.339 1.00 40.88 214 ILE D C 1
ATOM 10675 O O . ILE D 1 214 ? -21.453 103.250 28.560 1.00 40.07 214 ILE D O 1
ATOM 10680 N N . GLY D 1 215 ? -22.238 105.377 29.032 1.00 40.46 215 GLY D N 1
ATOM 10681 C CA . GLY D 1 215 ? -21.951 105.892 27.690 1.00 39.99 215 GLY D CA 1
ATOM 10682 C C . GLY D 1 215 ? -20.641 105.465 27.078 1.00 42.89 215 GLY D C 1
ATOM 10683 O O . GLY D 1 215 ? -20.563 105.084 25.866 1.00 46.45 215 GLY D O 1
ATOM 10684 N N . ALA D 1 216 ? -19.571 105.519 27.856 1.00 41.94 216 ALA D N 1
ATOM 10685 C CA . ALA D 1 216 ? -18.205 105.167 27.305 1.00 42.09 216 ALA D CA 1
ATOM 10686 C C . ALA D 1 216 ? -18.104 103.895 26.474 1.00 41.31 216 ALA D C 1
ATOM 10687 O O . ALA D 1 216 ? -17.170 103.708 25.741 1.00 46.15 216 ALA D O 1
ATOM 10689 N N . ARG D 1 217 ? -18.995 102.959 26.691 1.00 40.78 217 ARG D N 1
ATOM 10690 C CA . ARG D 1 217 ? -18.795 101.654 26.046 1.00 40.44 217 ARG D CA 1
ATOM 10691 C C . ARG D 1 217 ? -19.438 101.655 24.630 1.00 42.92 217 ARG D C 1
ATOM 10692 O O . ARG D 1 217 ? -19.063 100.803 23.781 1.00 44.28 217 ARG D O 1
ATOM 10700 N N . SER D 1 218 ? -20.374 102.569 24.389 1.00 41.71 218 SER D N 1
ATOM 10701 C CA . SER D 1 218 ? -21.085 102.605 23.094 1.00 40.44 218 SER D CA 1
ATOM 10702 C C . SER D 1 218 ? -20.185 103.283 21.997 1.00 42.56 218 SER D C 1
ATOM 10703 O O . SER D 1 218 ? -20.337 104.491 21.563 1.00 41.59 218 SER D O 1
ATOM 10706 N N . VAL D 1 219 ? -19.256 102.493 21.527 1.00 42.54 219 VAL D N 1
ATOM 10707 C CA . VAL D 1 219 ? -18.224 103.011 20.697 1.00 42.68 219 VAL D CA 1
ATOM 10708 C C . VAL D 1 219 ? -18.763 103.551 19.336 1.00 44.53 219 VAL D C 1
ATOM 10709 O O . VAL D 1 219 ? -19.540 102.850 18.639 1.00 45.91 219 VAL D O 1
ATOM 10713 N N . LYS D 1 220 ? -18.308 104.747 18.946 1.00 41.54 220 LYS D N 1
ATOM 10714 C CA . LYS D 1 220 ? -18.724 105.368 17.729 1.00 45.21 220 LYS D CA 1
ATOM 10715 C C . LYS D 1 220 ? -17.708 105.155 16.568 1.00 46.40 220 LYS D C 1
ATOM 10716 O O . LYS D 1 220 ? -16.450 104.971 16.795 1.00 44.89 220 LYS D O 1
ATOM 10722 N N . TRP D 1 221 ? -18.272 105.205 15.325 1.00 48.56 221 TRP D N 1
ATOM 10723 C CA . TRP D 1 221 ? -17.511 105.119 14.067 1.00 46.30 221 TRP D CA 1
ATOM 10724 C C . TRP D 1 221 ? -16.740 103.820 14.019 1.00 46.17 221 TRP D C 1
ATOM 10725 O O . TRP D 1 221 ? -15.503 103.802 14.058 1.00 46.23 221 TRP D O 1
ATOM 10736 N N . LEU D 1 222 ? -17.454 102.724 13.955 1.00 47.34 222 LEU D N 1
ATOM 10737 C CA . LEU D 1 222 ? -16.831 101.405 14.063 1.00 50.18 222 LEU D CA 1
ATOM 10738 C C . LEU D 1 222 ? -15.855 101.175 12.935 1.00 52.43 222 LEU D C 1
ATOM 10739 O O . LEU D 1 222 ? -16.165 101.466 11.760 1.00 52.25 222 LEU D O 1
ATOM 10744 N N . ASP D 1 223 ? -14.678 100.665 13.286 1.00 53.36 223 ASP D N 1
ATOM 10745 C CA . ASP D 1 223 ? -13.711 100.117 12.306 1.00 55.56 223 ASP D CA 1
ATOM 10746 C C . ASP D 1 223 ? -13.672 98.605 12.411 1.00 57.13 223 ASP D C 1
ATOM 10747 O O . ASP D 1 223 ? -13.595 97.896 11.383 1.00 56.27 223 ASP D O 1
ATOM 10752 N N . SER D 1 224 ? -13.736 98.037 13.619 1.00 55.73 224 SER D N 1
ATOM 10753 C CA . SER D 1 224 ? -13.645 96.556 13.675 1.00 55.03 224 SER D CA 1
ATOM 10754 C C . SER D 1 224 ? -14.314 96.003 14.890 1.00 56.57 224 SER D C 1
ATOM 10755 O O . SER D 1 224 ? -14.382 96.660 15.888 1.00 58.92 224 SER D O 1
ATOM 10758 N N . ILE D 1 225 ? -14.837 94.795 14.770 1.00 55.18 225 ILE D N 1
ATOM 10759 C CA . ILE D 1 225 ? -15.480 94.077 15.858 1.00 52.53 225 ILE D CA 1
ATOM 10760 C C . ILE D 1 225 ? -14.664 92.811 16.032 1.00 55.76 225 ILE D C 1
ATOM 10761 O O . ILE D 1 225 ? -14.626 91.893 15.188 1.00 58.70 225 ILE D O 1
ATOM 10766 N N . ASN D 1 226 ? -13.969 92.790 17.146 1.00 57.19 226 ASN D N 1
ATOM 10767 C CA . ASN D 1 226 ? -12.758 92.012 17.339 1.00 56.32 226 ASN D CA 1
ATOM 10768 C C . ASN D 1 226 ? -13.054 90.993 18.455 1.00 57.34 226 ASN D C 1
ATOM 10769 O O . ASN D 1 226 ? -13.018 91.300 19.647 1.00 58.47 226 ASN D O 1
ATOM 10774 N N . VAL D 1 227 ? -13.400 89.774 18.059 1.00 56.06 227 VAL D N 1
ATOM 10775 C CA . VAL D 1 227 ? -13.702 88.707 19.047 1.00 54.76 227 VAL D CA 1
ATOM 10776 C C . VAL D 1 227 ? -12.453 88.104 19.690 1.00 57.36 227 VAL D C 1
ATOM 10777 O O . VAL D 1 227 ? -11.596 87.623 18.976 1.00 61.18 227 VAL D O 1
ATOM 10781 N N . ILE D 1 228 ? -12.329 88.145 21.030 1.00 56.27 228 ILE D N 1
ATOM 10782 C CA . ILE D 1 228 ? -11.007 87.881 21.709 1.00 54.90 228 ILE D CA 1
ATOM 10783 C C . ILE D 1 228 ? -11.169 87.093 22.955 1.00 56.62 228 ILE D C 1
ATOM 10784 O O . ILE D 1 228 ? -12.278 86.893 23.390 1.00 57.91 228 ILE D O 1
ATOM 10789 N N . ALA D 1 229 ? -10.058 86.605 23.497 1.00 55.75 229 ALA D N 1
ATOM 10790 C CA . ALA D 1 229 ? -10.088 85.665 24.654 1.00 56.88 229 ALA D CA 1
ATOM 10791 C C . ALA D 1 229 ? -10.231 86.325 26.038 1.00 57.22 229 ALA D C 1
ATOM 10792 O O . ALA D 1 229 ? -10.698 85.703 26.994 1.00 58.80 229 ALA D O 1
ATOM 10794 N N . GLU D 1 230 ? -9.709 87.544 26.110 1.00 56.61 230 GLU D N 1
ATOM 10795 C CA . GLU D 1 230 ? -9.667 88.351 27.323 1.00 55.50 230 GLU D CA 1
ATOM 10796 C C . GLU D 1 230 ? -10.226 89.743 27.118 1.00 55.66 230 GLU D C 1
ATOM 10797 O O . GLU D 1 230 ? -10.408 90.217 25.999 1.00 55.24 230 GLU D O 1
ATOM 10803 N N . GLU D 1 231 ? -10.507 90.429 28.218 1.00 54.17 231 GLU D N 1
ATOM 10804 C CA . GLU D 1 231 ? -11.076 91.773 28.046 1.00 52.80 231 GLU D CA 1
ATOM 10805 C C . GLU D 1 231 ? -10.130 92.736 27.265 1.00 53.44 231 GLU D C 1
ATOM 10806 O O . GLU D 1 231 ? -8.896 92.579 27.186 1.00 55.74 231 GLU D O 1
ATOM 10812 N N . SER D 1 232 ? -10.732 93.703 26.625 1.00 50.20 232 SER D N 1
ATOM 10813 C CA . SER D 1 232 ? -9.908 94.661 25.891 1.00 48.70 232 SER D CA 1
ATOM 10814 C C . SER D 1 232 ? -8.889 95.348 26.834 1.00 48.51 232 SER D C 1
ATOM 10815 O O . SER D 1 232 ? -9.229 95.749 27.968 1.00 48.77 232 SER D O 1
ATOM 10818 N N . GLN D 1 233 ? -7.679 95.513 26.329 1.00 48.12 233 GLN D N 1
ATOM 10819 C CA . GLN D 1 233 ? -6.575 96.168 27.025 1.00 46.78 233 GLN D CA 1
ATOM 10820 C C . GLN D 1 233 ? -6.492 97.655 26.650 1.00 45.60 233 GLN D C 1
ATOM 10821 O O . GLN D 1 233 ? -5.555 98.415 26.963 1.00 47.96 233 GLN D O 1
ATOM 10827 N N . GLY D 1 234 ? -7.535 98.099 26.049 1.00 44.11 234 GLY D N 1
ATOM 10828 C CA . GLY D 1 234 ? -7.549 99.503 25.628 1.00 44.36 234 GLY D CA 1
ATOM 10829 C C . GLY D 1 234 ? -7.385 100.476 26.786 1.00 45.80 234 GLY D C 1
ATOM 10830 O O . GLY D 1 234 ? -7.818 100.203 27.944 1.00 48.37 234 GLY D O 1
ATOM 10831 N N . PHE D 1 235 ? -6.852 101.647 26.492 1.00 43.81 235 PHE D N 1
ATOM 10832 C CA . PHE D 1 235 ? -6.594 102.648 27.568 1.00 42.99 235 PHE D CA 1
ATOM 10833 C C . PHE D 1 235 ? -7.883 102.936 28.314 1.00 46.03 235 PHE D C 1
ATOM 10834 O O . PHE D 1 235 ? -7.889 103.150 29.565 1.00 45.37 235 PHE D O 1
ATOM 10842 N N . PHE D 1 236 ? -8.964 103.087 27.570 1.00 45.90 236 PHE D N 1
ATOM 10843 C CA . PHE D 1 236 ? -10.223 103.523 28.203 1.00 44.56 236 PHE D CA 1
ATOM 10844 C C . PHE D 1 236 ? -11.030 102.414 28.942 1.00 45.58 236 PHE D C 1
ATOM 10845 O O . PHE D 1 236 ? -12.023 102.680 29.655 1.00 46.63 236 PHE D O 1
ATOM 10853 N N . MET D 1 237 ? -10.591 101.170 28.779 1.00 43.49 237 MET D N 1
ATOM 10854 C CA . MET D 1 237 ? -11.118 100.076 29.627 1.00 44.20 237 MET D CA 1
ATOM 10855 C C . MET D 1 237 ? -10.254 99.825 30.850 1.00 44.80 237 MET D C 1
ATOM 10856 O O . MET D 1 237 ? -10.788 99.329 31.899 1.00 45.61 237 MET D O 1
ATOM 10861 N N . GLN D 1 238 ? -8.934 100.084 30.742 1.00 48.30 238 GLN D N 1
ATOM 10862 C CA . GLN D 1 238 ? -7.982 99.702 31.843 1.00 48.24 238 GLN D CA 1
ATOM 10863 C C . GLN D 1 238 ? -7.514 100.859 32.721 1.00 48.00 238 GLN D C 1
ATOM 10864 O O . GLN D 1 238 ? -7.267 100.627 33.905 1.00 49.01 238 GLN D O 1
ATOM 10870 N N . LYS D 1 239 ? -7.358 102.079 32.125 1.00 46.03 239 LYS D N 1
ATOM 10871 C CA . LYS D 1 239 ? -6.757 103.256 32.802 1.00 44.94 239 LYS D CA 1
ATOM 10872 C C . LYS D 1 239 ? -7.766 104.413 32.835 1.00 44.57 239 LYS D C 1
ATOM 10873 O O . LYS D 1 239 ? -7.421 105.618 32.892 1.00 45.45 239 LYS D O 1
ATOM 10879 N N . ASP D 1 240 ? -9.026 104.054 32.845 1.00 43.89 240 ASP D N 1
ATOM 10880 C CA . ASP D 1 240 ? -10.119 105.039 32.937 1.00 44.31 240 ASP D CA 1
ATOM 10881 C C . ASP D 1 240 ? -11.465 104.371 33.224 1.00 43.22 240 ASP D C 1
ATOM 10882 O O . ASP D 1 240 ? -11.618 103.190 33.318 1.00 42.29 240 ASP D O 1
ATOM 10887 N N . TYR D 1 241 ? -12.471 105.187 33.430 1.00 43.17 241 TYR D N 1
ATOM 10888 C CA . TYR D 1 241 ? -13.891 104.704 33.598 1.00 43.46 241 TYR D CA 1
ATOM 10889 C C . TYR D 1 241 ? -13.960 103.542 34.623 1.00 45.28 241 TYR D C 1
ATOM 10890 O O . TYR D 1 241 ? -14.473 102.430 34.404 1.00 44.67 241 TYR D O 1
ATOM 10899 N N . LYS D 1 242 ? -13.320 103.835 35.741 1.00 43.01 242 LYS D N 1
ATOM 10900 C CA . LYS D 1 242 ? -13.348 102.959 36.876 1.00 43.06 242 LYS D CA 1
ATOM 10901 C C . LYS D 1 242 ? -13.735 103.799 38.126 1.00 42.97 242 LYS D C 1
ATOM 10902 O O . LYS D 1 242 ? -13.571 105.002 38.179 1.00 44.68 242 LYS D O 1
ATOM 10908 N N . MET D 1 243 ? -14.306 103.123 39.093 1.00 44.48 243 MET D N 1
ATOM 10909 C CA . MET D 1 243 ? -14.855 103.798 40.299 1.00 46.53 243 MET D CA 1
ATOM 10910 C C . MET D 1 243 ? -14.022 103.518 41.488 1.00 45.40 243 MET D C 1
ATOM 10911 O O . MET D 1 243 ? -14.188 102.493 42.128 1.00 46.42 243 MET D O 1
ATOM 10916 N N . PHE D 1 244 ? -13.126 104.426 41.780 1.00 45.07 244 PHE D N 1
ATOM 10917 C CA . PHE D 1 244 ? -12.221 104.261 42.957 1.00 45.84 244 PHE D CA 1
ATOM 10918 C C . PHE D 1 244 ? -12.799 104.869 44.223 1.00 44.70 244 PHE D C 1
ATOM 10919 O O . PHE D 1 244 ? -13.596 105.841 44.141 1.00 44.90 244 PHE D O 1
ATOM 10927 N N . PRO D 1 245 ? -12.423 104.311 45.374 1.00 42.80 245 PRO D N 1
ATOM 10928 C CA . PRO D 1 245 ? -12.839 104.864 46.670 1.00 46.44 245 PRO D CA 1
ATOM 10929 C C . PRO D 1 245 ? -12.207 106.235 46.937 1.00 46.67 245 PRO D C 1
ATOM 10930 O O . PRO D 1 245 ? -11.197 106.522 46.308 1.00 49.62 245 PRO D O 1
ATOM 10934 N N . PRO D 1 246 ? -12.820 107.071 47.775 1.00 48.19 246 PRO D N 1
ATOM 10935 C CA . PRO D 1 246 ? -12.294 108.402 48.111 1.00 48.73 246 PRO D CA 1
ATOM 10936 C C . PRO D 1 246 ? -10.834 108.471 48.612 1.00 48.41 246 PRO D C 1
ATOM 10937 O O . PRO D 1 246 ? -10.246 109.529 48.470 1.00 50.68 246 PRO D O 1
ATOM 10941 N N . SER D 1 247 ? -10.297 107.400 49.195 1.00 46.27 247 SER D N 1
ATOM 10942 C CA . SER D 1 247 ? -8.906 107.418 49.707 1.00 47.63 247 SER D CA 1
ATOM 10943 C C . SER D 1 247 ? -7.836 107.488 48.540 1.00 51.48 247 SER D C 1
ATOM 10944 O O . SER D 1 247 ? -6.670 107.760 48.738 1.00 52.43 247 SER D O 1
ATOM 10947 N N . VAL D 1 248 ? -8.257 107.144 47.347 1.00 51.72 248 VAL D N 1
ATOM 10948 C CA . VAL D 1 248 ? -7.375 106.994 46.211 1.00 48.66 248 VAL D CA 1
ATOM 10949 C C . VAL D 1 248 ? -7.114 108.332 45.539 1.00 49.86 248 VAL D C 1
ATOM 10950 O O . VAL D 1 248 ? -8.000 109.100 45.283 1.00 49.39 248 VAL D O 1
ATOM 10954 N N . ASN D 1 249 ? -5.835 108.614 45.348 1.00 49.99 249 ASN D N 1
ATOM 10955 C CA . ASN D 1 249 ? -5.370 109.859 44.693 1.00 50.46 249 ASN D CA 1
ATOM 10956 C C . ASN D 1 249 ? -4.286 109.585 43.645 1.00 50.19 249 ASN D C 1
ATOM 10957 O O . ASN D 1 249 ? -3.897 108.410 43.369 1.00 45.26 249 ASN D O 1
ATOM 10962 N N . TRP D 1 250 ? -3.716 110.652 43.069 1.00 51.89 250 TRP D N 1
ATOM 10963 C CA . TRP D 1 250 ? -2.651 110.346 42.006 1.00 53.18 250 TRP D CA 1
ATOM 10964 C C . TRP D 1 250 ? -1.343 109.793 42.492 1.00 52.96 250 TRP D C 1
ATOM 10965 O O . TRP D 1 250 ? -0.653 109.195 41.696 1.00 56.93 250 TRP D O 1
ATOM 10976 N N . ASP D 1 251 ? -1.063 109.880 43.784 1.00 53.96 251 ASP D N 1
ATOM 10977 C CA . ASP D 1 251 ? 0.142 109.235 44.346 1.00 53.97 251 ASP D CA 1
ATOM 10978 C C . ASP D 1 251 ? -0.001 107.753 44.692 1.00 55.62 251 ASP D C 1
ATOM 10979 O O . ASP D 1 251 ? 1.012 107.065 44.863 1.00 56.36 251 ASP D O 1
ATOM 10984 N N . ASN D 1 252 ? -1.235 107.267 44.911 1.00 55.84 252 ASN D N 1
ATOM 10985 C CA . ASN D 1 252 ? -1.388 105.835 45.379 1.00 53.15 252 ASN D CA 1
ATOM 10986 C C . ASN D 1 252 ? -2.181 104.943 44.395 1.00 50.16 252 ASN D C 1
ATOM 10987 O O . ASN D 1 252 ? -2.215 103.738 44.484 1.00 48.93 252 ASN D O 1
ATOM 10992 N N . ILE D 1 253 ? -2.722 105.593 43.381 1.00 49.82 253 ILE D N 1
ATOM 10993 C CA . ILE D 1 253 ? -3.570 104.897 42.427 1.00 50.04 253 ILE D CA 1
ATOM 10994 C C . ILE D 1 253 ? -2.910 103.667 41.842 1.00 47.38 253 ILE D C 1
ATOM 10995 O O . ILE D 1 253 ? -1.825 103.717 41.344 1.00 51.10 253 ILE D O 1
ATOM 11000 N N . ASN D 1 254 ? -3.623 102.568 41.906 1.00 46.86 254 ASN D N 1
ATOM 11001 C CA . ASN D 1 254 ? -3.306 101.328 41.163 1.00 45.71 254 ASN D CA 1
ATOM 11002 C C . ASN D 1 254 ? -4.514 100.952 40.314 1.00 49.02 254 ASN D C 1
ATOM 11003 O O . ASN D 1 254 ? -5.516 100.457 40.851 1.00 50.06 254 ASN D O 1
ATOM 11008 N N . TRP D 1 255 ? -4.408 101.189 39.005 1.00 49.63 255 TRP D N 1
ATOM 11009 C CA . TRP D 1 255 ? -5.510 100.953 38.010 1.00 45.74 255 TRP D CA 1
ATOM 11010 C C . TRP D 1 255 ? -6.054 99.529 38.003 1.00 46.03 255 TRP D C 1
ATOM 11011 O O . TRP D 1 255 ? -7.264 99.258 37.741 1.00 48.74 255 TRP D O 1
ATOM 11022 N N . SER D 1 256 ? -5.187 98.584 38.316 1.00 44.30 256 SER D N 1
ATOM 11023 C CA . SER D 1 256 ? -5.669 97.191 38.270 1.00 48.80 256 SER D CA 1
ATOM 11024 C C . SER D 1 256 ? -6.447 96.843 39.580 1.00 48.62 256 SER D C 1
ATOM 11025 O O . SER D 1 256 ? -6.949 95.757 39.699 1.00 48.67 256 SER D O 1
ATOM 11028 N N . SER D 1 257 ? -6.546 97.756 40.562 1.00 46.57 257 SER D N 1
ATOM 11029 C CA . SER D 1 257 ? -7.230 97.356 41.784 1.00 45.72 257 SER D CA 1
ATOM 11030 C C . SER D 1 257 ? -8.782 97.447 41.669 1.00 47.61 257 SER D C 1
ATOM 11031 O O . SER D 1 257 ? -9.511 97.097 42.547 1.00 46.95 257 SER D O 1
ATOM 11034 N N . ARG D 1 258 ? -9.257 98.021 40.580 1.00 48.40 258 ARG D N 1
ATOM 11035 C CA . ARG D 1 258 ? -10.642 98.123 40.316 1.00 44.54 258 ARG D CA 1
ATOM 11036 C C . ARG D 1 258 ? -10.945 97.555 38.957 1.00 48.09 258 ARG D C 1
ATOM 11037 O O . ARG D 1 258 ? -10.125 97.624 38.031 1.00 50.45 258 ARG D O 1
ATOM 11045 N N . ARG D 1 259 ? -12.148 97.007 38.864 1.00 47.29 259 ARG D N 1
ATOM 11046 C CA . ARG D 1 259 ? -12.731 96.519 37.640 1.00 47.37 259 ARG D CA 1
ATOM 11047 C C . ARG D 1 259 ? -13.389 97.609 36.771 1.00 44.97 259 ARG D C 1
ATOM 11048 O O . ARG D 1 259 ? -13.976 98.571 37.259 1.00 42.85 259 ARG D O 1
ATOM 11056 N N . PRO D 1 260 ? -13.396 97.367 35.476 1.00 46.19 260 PRO D N 1
ATOM 11057 C CA . PRO D 1 260 ? -13.984 98.313 34.553 1.00 45.44 260 PRO D CA 1
ATOM 11058 C C . PRO D 1 260 ? -15.462 98.503 34.869 1.00 44.49 260 PRO D C 1
ATOM 11059 O O . PRO D 1 260 ? -16.145 97.514 35.049 1.00 46.34 260 PRO D O 1
ATOM 11063 N N . GLN D 1 261 ? -15.914 99.743 34.908 1.00 43.29 261 GLN D N 1
ATOM 11064 C CA . GLN D 1 261 ? -17.281 100.059 35.156 1.00 43.13 261 GLN D CA 1
ATOM 11065 C C . GLN D 1 261 ? -18.103 99.867 33.892 1.00 44.54 261 GLN D C 1
ATOM 11066 O O . GLN D 1 261 ? -17.785 100.398 32.800 1.00 43.63 261 GLN D O 1
ATOM 11072 N N . MET D 1 262 ? -19.218 99.181 34.070 1.00 42.73 262 MET D N 1
ATOM 11073 C CA . MET D 1 262 ? -20.141 98.882 32.963 1.00 41.82 262 MET D CA 1
ATOM 11074 C C . MET D 1 262 ? -21.570 99.358 33.310 1.00 42.29 262 MET D C 1
ATOM 11075 O O . MET D 1 262 ? -22.047 100.393 32.806 1.00 43.55 262 MET D O 1
ATOM 11080 N N . ASP D 1 263 ? -22.221 98.613 34.195 1.00 42.59 263 ASP D N 1
ATOM 11081 C CA . ASP D 1 263 ? -23.493 99.018 34.774 1.00 41.29 263 ASP D CA 1
ATOM 11082 C C . ASP D 1 263 ? -23.235 100.318 35.613 1.00 43.05 263 ASP D C 1
ATOM 11083 O O . ASP D 1 263 ? -22.101 100.688 35.918 1.00 45.65 263 ASP D O 1
ATOM 11088 N N . PHE D 1 264 ? -24.292 101.044 35.920 1.00 41.78 264 PHE D N 1
ATOM 11089 C CA . PHE D 1 264 ? -24.192 102.234 36.635 1.00 40.52 264 PHE D CA 1
ATOM 11090 C C . PHE D 1 264 ? -25.297 102.399 37.591 1.00 42.32 264 PHE D C 1
ATOM 11091 O O . PHE D 1 264 ? -26.296 101.768 37.377 1.00 44.44 264 PHE D O 1
ATOM 11099 N N . PRO D 1 265 ? -25.185 103.249 38.644 1.00 42.29 265 PRO D N 1
ATOM 11100 C CA . PRO D 1 265 ? -26.201 103.263 39.685 1.00 39.96 265 PRO D CA 1
ATOM 11101 C C . PRO D 1 265 ? -27.228 104.355 39.595 1.00 42.43 265 PRO D C 1
ATOM 11102 O O . PRO D 1 265 ? -27.154 105.268 38.826 1.00 45.96 265 PRO D O 1
ATOM 11106 N N . VAL D 1 266 ? -28.188 104.282 40.489 1.00 42.96 266 VAL D N 1
ATOM 11107 C CA . VAL D 1 266 ? -29.354 105.058 40.380 1.00 40.24 266 VAL D CA 1
ATOM 11108 C C . VAL D 1 266 ? -28.991 106.520 40.552 1.00 41.31 266 VAL D C 1
ATOM 11109 O O . VAL D 1 266 ? -28.287 106.916 41.484 1.00 39.57 266 VAL D O 1
ATOM 11113 N N . GLN D 1 267 ? -29.518 107.320 39.631 1.00 41.58 267 GLN D N 1
ATOM 11114 C CA . GLN D 1 267 ? -29.180 108.748 39.433 1.00 41.24 267 GLN D CA 1
ATOM 11115 C C . GLN D 1 267 ? -30.447 109.583 39.256 1.00 41.20 267 GLN D C 1
ATOM 11116 O O . GLN D 1 267 ? -31.367 109.166 38.582 1.00 42.00 267 GLN D O 1
ATOM 11122 N N . SER D 1 268 ? -30.471 110.769 39.821 1.00 41.02 268 SER D N 1
ATOM 11123 C CA . SER D 1 268 ? -31.517 111.775 39.434 1.00 44.42 268 SER D CA 1
ATOM 11124 C C . SER D 1 268 ? -31.010 113.230 39.541 1.00 45.41 268 SER D C 1
ATOM 11125 O O . SER D 1 268 ? -30.119 113.564 40.348 1.00 43.08 268 SER D O 1
ATOM 11128 N N . ALA D 1 269 ? -31.633 114.074 38.742 1.00 44.34 269 ALA D N 1
ATOM 11129 C CA . ALA D 1 269 ? -31.380 115.481 38.839 1.00 45.64 269 ALA D CA 1
ATOM 11130 C C . ALA D 1 269 ? -32.563 116.326 38.454 1.00 46.74 269 ALA D C 1
ATOM 11131 O O . ALA D 1 269 ? -33.328 116.000 37.486 1.00 44.72 269 ALA D O 1
ATOM 11133 N N . ILE D 1 270 ? -32.657 117.436 39.187 1.00 48.43 270 ILE D N 1
ATOM 11134 C CA . ILE D 1 270 ? -33.631 118.486 38.958 1.00 48.71 270 ILE D CA 1
ATOM 11135 C C . ILE D 1 270 ? -33.118 119.381 37.848 1.00 50.45 270 ILE D C 1
ATOM 11136 O O . ILE D 1 270 ? -31.994 119.981 37.952 1.00 50.85 270 ILE D O 1
ATOM 11141 N N . CYS D 1 271 ? -33.930 119.508 36.802 1.00 51.22 271 CYS D N 1
ATOM 11142 C CA . CYS D 1 271 ? -33.577 120.251 35.566 1.00 52.68 271 CYS D CA 1
ATOM 11143 C C . CYS D 1 271 ? -34.390 121.506 35.219 1.00 55.33 271 CYS D C 1
ATOM 11144 O O . CYS D 1 271 ? -33.969 122.308 34.319 1.00 56.38 271 CYS D O 1
ATOM 11147 N N . SER D 1 272 ? -35.565 121.661 35.840 1.00 54.80 272 SER D N 1
ATOM 11148 C CA . SER D 1 272 ? -36.485 122.749 35.437 1.00 54.98 272 SER D CA 1
ATOM 11149 C C . SER D 1 272 ? -36.056 124.110 36.054 1.00 54.76 272 SER D C 1
ATOM 11150 O O . SER D 1 272 ? -36.630 125.171 35.750 1.00 53.90 272 SER D O 1
ATOM 11153 N N . VAL D 1 273 ? -35.113 124.017 36.990 1.00 54.91 273 VAL D N 1
ATOM 11154 C CA . VAL D 1 273 ? -34.560 125.155 37.674 1.00 55.06 273 VAL D CA 1
ATOM 11155 C C . VAL D 1 273 ? -33.055 124.956 37.935 1.00 58.35 273 VAL D C 1
ATOM 11156 O O . VAL D 1 273 ? -32.498 123.859 37.926 1.00 57.50 273 VAL D O 1
ATOM 11160 N N . GLU D 1 274 ? -32.418 126.089 38.172 1.00 58.32 274 GLU D N 1
ATOM 11161 C CA . GLU D 1 274 ? -30.967 126.202 38.248 1.00 57.07 274 GLU D CA 1
ATOM 11162 C C . GLU D 1 274 ? -30.600 125.882 39.661 1.00 57.07 274 GLU D C 1
ATOM 11163 O O . GLU D 1 274 ? -31.461 125.901 40.532 1.00 59.05 274 GLU D O 1
ATOM 11169 N N . ASP D 1 275 ? -29.328 125.629 39.907 1.00 57.85 275 ASP D N 1
ATOM 11170 C CA . ASP D 1 275 ? -28.873 125.264 41.253 1.00 58.83 275 ASP D CA 1
ATOM 11171 C C . ASP D 1 275 ? -29.129 126.313 42.291 1.00 60.32 275 ASP D C 1
ATOM 11172 O O . ASP D 1 275 ? -29.233 126.029 43.487 1.00 61.85 275 ASP D O 1
ATOM 11177 N N . VAL D 1 276 ? -29.144 127.551 41.815 1.00 63.95 276 VAL D N 1
ATOM 11178 C CA . VAL D 1 276 ? -29.478 128.735 42.641 1.00 65.36 276 VAL D CA 1
ATOM 11179 C C . VAL D 1 276 ? -30.369 129.573 41.744 1.00 65.63 276 VAL D C 1
ATOM 11180 O O . VAL D 1 276 ? -29.911 130.027 40.730 1.00 66.20 276 VAL D O 1
ATOM 11184 N N . GLN D 1 277 ? -31.655 129.669 42.080 1.00 67.24 277 GLN D N 1
ATOM 11185 C CA . GLN D 1 277 ? -32.664 130.264 41.175 1.00 69.77 277 GLN D CA 1
ATOM 11186 C C . GLN D 1 277 ? -33.669 131.231 41.850 1.00 73.90 277 GLN D C 1
ATOM 11187 O O . GLN D 1 277 ? -34.296 130.922 42.890 1.00 74.38 277 GLN D O 1
ATOM 11193 N N . MET D 1 278 ? -33.841 132.388 41.237 1.00 76.38 278 MET D N 1
ATOM 11194 C CA . MET D 1 278 ? -34.849 133.399 41.669 1.00 78.94 278 MET D CA 1
ATOM 11195 C C . MET D 1 278 ? -36.244 132.936 41.224 1.00 78.05 278 MET D C 1
ATOM 11196 O O . MET D 1 278 ? -36.492 132.579 40.056 1.00 77.23 278 MET D O 1
ATOM 11201 N N . VAL D 1 279 ? -37.173 132.957 42.156 1.00 78.75 279 VAL D N 1
ATOM 11202 C CA . VAL D 1 279 ? -38.595 132.785 41.797 1.00 80.73 279 VAL D CA 1
ATOM 11203 C C . VAL D 1 279 ? -39.615 133.764 42.502 1.00 82.20 279 VAL D C 1
ATOM 11204 O O . VAL D 1 279 ? -39.455 134.236 43.658 1.00 82.26 279 VAL D O 1
ATOM 11208 N N . LYS D 1 280 ? -40.683 134.007 41.754 1.00 83.91 280 LYS D N 1
ATOM 11209 C CA . LYS D 1 280 ? -41.905 134.690 42.276 1.00 85.50 280 LYS D CA 1
ATOM 11210 C C . LYS D 1 280 ? -42.710 133.749 43.142 1.00 84.93 280 LYS D C 1
ATOM 11211 O O . LYS D 1 280 ? -42.958 132.592 42.714 1.00 84.50 280 LYS D O 1
ATOM 11217 N N . PRO D 1 281 ? -43.122 134.213 44.334 1.00 85.37 281 PRO D N 1
ATOM 11218 C CA . PRO D 1 281 ? -44.071 133.444 45.156 1.00 83.87 281 PRO D CA 1
ATOM 11219 C C . PRO D 1 281 ? -45.153 132.779 44.325 1.00 81.77 281 PRO D C 1
ATOM 11220 O O . PRO D 1 281 ? -45.635 133.329 43.330 1.00 79.89 281 PRO D O 1
ATOM 11224 N N . GLY D 1 282 ? -45.459 131.565 44.764 1.00 80.72 282 GLY D N 1
ATOM 11225 C CA . GLY D 1 282 ? -46.509 130.749 44.204 1.00 79.78 282 GLY D CA 1
ATOM 11226 C C . GLY D 1 282 ? -46.045 129.343 43.837 1.00 79.64 282 GLY D C 1
ATOM 11227 O O . GLY D 1 282 ? -45.165 128.708 44.488 1.00 78.50 282 GLY D O 1
ATOM 11228 N N . LYS D 1 283 ? -46.682 128.862 42.777 1.00 77.97 283 LYS D N 1
ATOM 11229 C CA . LYS D 1 283 ? -46.527 127.484 42.285 1.00 76.51 283 LYS D CA 1
ATOM 11230 C C . LYS D 1 283 ? -45.269 127.418 41.421 1.00 75.93 283 LYS D C 1
ATOM 11231 O O . LYS D 1 283 ? -45.156 128.072 40.380 1.00 74.37 283 LYS D O 1
ATOM 11237 N N . VAL D 1 284 ? -44.324 126.588 41.835 1.00 72.92 284 VAL D N 1
ATOM 11238 C CA . VAL D 1 284 ? -43.158 126.258 40.958 1.00 71.76 284 VAL D CA 1
ATOM 11239 C C . VAL D 1 284 ? -43.072 124.734 40.560 1.00 69.23 284 VAL D C 1
ATOM 11240 O O . VAL D 1 284 ? -43.126 123.809 41.385 1.00 67.69 284 VAL D O 1
ATOM 11244 N N . SER D 1 285 ? -43.015 124.507 39.257 1.00 64.82 285 SER D N 1
ATOM 11245 C CA . SER D 1 285 ? -42.847 123.169 38.692 1.00 64.85 285 SER D CA 1
ATOM 11246 C C . SER D 1 285 ? -41.399 122.596 38.851 1.00 63.76 285 SER D C 1
ATOM 11247 O O . SER D 1 285 ? -40.446 123.079 38.249 1.00 64.02 285 SER D O 1
ATOM 11250 N N . ILE D 1 286 ? -41.240 121.564 39.682 1.00 61.04 286 ILE D N 1
ATOM 11251 C CA . ILE D 1 286 ? -39.947 120.837 39.818 1.00 59.11 286 ILE D CA 1
ATOM 11252 C C . ILE D 1 286 ? -39.878 119.594 38.931 1.00 59.64 286 ILE D C 1
ATOM 11253 O O . ILE D 1 286 ? -40.406 118.563 39.235 1.00 60.30 286 ILE D O 1
ATOM 11258 N N . LYS D 1 287 ? -39.223 119.702 37.811 1.00 57.30 287 LYS D N 1
ATOM 11259 C CA . LYS D 1 287 ? -39.185 118.627 36.793 1.00 54.79 287 LYS D CA 1
ATOM 11260 C C . LYS D 1 287 ? -37.699 118.171 36.585 1.00 56.09 287 LYS D C 1
ATOM 11261 O O . LYS D 1 287 ? -36.743 118.974 36.605 1.00 55.36 287 LYS D O 1
ATOM 11267 N N . GLY D 1 288 ? -37.523 116.862 36.407 1.00 54.71 288 GLY D N 1
ATOM 11268 C CA . GLY D 1 288 ? -36.221 116.321 36.146 1.00 50.04 288 GLY D CA 1
ATOM 11269 C C . GLY D 1 288 ? -36.184 114.917 35.540 1.00 49.43 288 GLY D C 1
ATOM 11270 O O . GLY D 1 288 ? -37.202 114.450 34.988 1.00 47.29 288 GLY D O 1
ATOM 11271 N N . TYR D 1 289 ? -35.012 114.261 35.653 1.00 46.96 289 TYR D N 1
ATOM 11272 C CA . TYR D 1 289 ? -34.854 112.903 35.192 1.00 43.44 289 TYR D CA 1
ATOM 11273 C C . TYR D 1 289 ? -34.326 112.037 36.260 1.00 43.04 289 TYR D C 1
ATOM 11274 O O . TYR D 1 289 ? -33.772 112.484 37.285 1.00 41.18 289 TYR D O 1
ATOM 11283 N N . ALA D 1 290 ? -34.547 110.725 36.036 1.00 42.55 290 ALA D N 1
ATOM 11284 C CA . ALA D 1 290 ? -34.073 109.649 36.908 1.00 42.14 290 ALA D CA 1
ATOM 11285 C C . ALA D 1 290 ? -33.755 108.475 36.020 1.00 45.46 290 ALA D C 1
ATOM 11286 O O . ALA D 1 290 ? -34.489 108.243 35.020 1.00 45.88 290 ALA D O 1
ATOM 11288 N N . VAL D 1 291 ? -32.639 107.795 36.328 1.00 43.68 291 VAL D N 1
ATOM 11289 C CA . VAL D 1 291 ? -32.268 106.610 35.639 1.00 40.88 291 VAL D CA 1
ATOM 11290 C C . VAL D 1 291 ? -31.471 105.720 36.529 1.00 42.32 291 VAL D C 1
ATOM 11291 O O . VAL D 1 291 ? -30.831 106.162 37.479 1.00 43.38 291 VAL D O 1
ATOM 11295 N N . SER D 1 292 ? -31.415 104.472 36.081 1.00 43.07 292 SER D N 1
ATOM 11296 C CA . SER D 1 292 ? -30.526 103.456 36.566 1.00 41.33 292 SER D CA 1
ATOM 11297 C C . SER D 1 292 ? -30.020 102.569 35.449 1.00 41.56 292 SER D C 1
ATOM 11298 O O . SER D 1 292 ? -30.548 102.492 34.403 1.00 43.63 292 SER D O 1
ATOM 11301 N N . GLY D 1 293 ? -28.903 101.950 35.659 1.00 43.29 293 GLY D N 1
ATOM 11302 C CA . GLY D 1 293 ? -28.341 101.101 34.650 1.00 41.47 293 GLY D CA 1
ATOM 11303 C C . GLY D 1 293 ? -28.939 99.664 34.703 1.00 42.76 293 GLY D C 1
ATOM 11304 O O . GLY D 1 293 ? -29.815 99.262 35.506 1.00 41.13 293 GLY D O 1
ATOM 11305 N N . GLY D 1 294 ? -28.401 98.841 33.821 1.00 40.96 294 GLY D N 1
ATOM 11306 C CA . GLY D 1 294 ? -28.582 97.397 33.931 1.00 41.62 294 GLY D CA 1
ATOM 11307 C C . GLY D 1 294 ? -30.053 96.969 33.673 1.00 42.07 294 GLY D C 1
ATOM 11308 O O . GLY D 1 294 ? -30.500 95.924 34.036 1.00 43.41 294 GLY D O 1
ATOM 11309 N N . GLY D 1 295 ? -30.834 97.815 33.070 1.00 42.12 295 GLY D N 1
ATOM 11310 C CA . GLY D 1 295 ? -32.209 97.472 32.745 1.00 43.75 295 GLY D CA 1
ATOM 11311 C C . GLY D 1 295 ? -33.159 97.646 33.913 1.00 44.58 295 GLY D C 1
ATOM 11312 O O . GLY D 1 295 ? -34.334 97.199 33.889 1.00 47.45 295 GLY D O 1
ATOM 11313 N N . ARG D 1 296 ? -32.702 98.239 34.972 1.00 43.37 296 ARG D N 1
ATOM 11314 C CA . ARG D 1 296 ? -33.590 98.474 36.117 1.00 42.99 296 ARG D CA 1
ATOM 11315 C C . ARG D 1 296 ? -34.363 99.814 35.958 1.00 42.92 296 ARG D C 1
ATOM 11316 O O . ARG D 1 296 ? -33.775 100.853 35.574 1.00 45.32 296 ARG D O 1
ATOM 11324 N N . GLY D 1 297 ? -35.622 99.838 36.375 1.00 41.11 297 GLY D N 1
ATOM 11325 C CA . GLY D 1 297 ? -36.482 100.992 36.181 1.00 37.48 297 GLY D CA 1
ATOM 11326 C C . GLY D 1 297 ? -36.444 101.808 37.429 1.00 41.86 297 GLY D C 1
ATOM 11327 O O . GLY D 1 297 ? -35.680 101.496 38.326 1.00 44.46 297 GLY D O 1
ATOM 11328 N N . ILE D 1 298 ? -37.297 102.830 37.500 1.00 40.94 298 ILE D N 1
ATOM 11329 C CA . ILE D 1 298 ? -37.333 103.727 38.641 1.00 41.69 298 ILE D CA 1
ATOM 11330 C C . ILE D 1 298 ? -38.681 103.599 39.348 1.00 42.23 298 ILE D C 1
ATOM 11331 O O . ILE D 1 298 ? -39.729 103.958 38.812 1.00 43.13 298 ILE D O 1
ATOM 11336 N N . GLU D 1 299 ? -38.639 103.063 40.563 1.00 43.49 299 GLU D N 1
ATOM 11337 C CA . GLU D 1 299 ? -39.823 102.682 41.313 1.00 46.02 299 GLU D CA 1
ATOM 11338 C C . GLU D 1 299 ? -40.433 103.837 41.965 1.00 47.64 299 GLU D C 1
ATOM 11339 O O . GLU D 1 299 ? -41.688 103.933 42.042 1.00 47.71 299 GLU D O 1
ATOM 11345 N N . ARG D 1 300 ? -39.585 104.789 42.330 1.00 48.28 300 ARG D N 1
ATOM 11346 C CA . ARG D 1 300 ? -39.999 105.976 43.106 1.00 46.67 300 ARG D CA 1
ATOM 11347 C C . ARG D 1 300 ? -39.027 107.193 42.889 1.00 47.86 300 ARG D C 1
ATOM 11348 O O . ARG D 1 300 ? -37.776 107.020 42.735 1.00 49.55 300 ARG D O 1
ATOM 11356 N N . VAL D 1 301 ? -39.595 108.408 42.796 1.00 47.86 301 VAL D N 1
ATOM 11357 C CA . VAL D 1 301 ? -38.862 109.672 42.976 1.00 47.42 301 VAL D CA 1
ATOM 11358 C C . VAL D 1 301 ? -39.436 110.474 44.123 1.00 50.51 301 VAL D C 1
ATOM 11359 O O . VAL D 1 301 ? -40.593 110.788 44.129 1.00 52.41 301 VAL D O 1
ATOM 11363 N N . ASP D 1 302 ? -38.581 110.837 45.070 1.00 51.14 302 ASP D N 1
ATOM 11364 C CA . ASP D 1 302 ? -38.943 111.580 46.271 1.00 51.26 302 ASP D CA 1
ATOM 11365 C C . ASP D 1 302 ? -38.445 113.022 46.234 1.00 54.72 302 ASP D C 1
ATOM 11366 O O . ASP D 1 302 ? -37.282 113.343 45.915 1.00 53.61 302 ASP D O 1
ATOM 11371 N N . ILE D 1 303 ? -39.278 113.912 46.722 1.00 55.90 303 ILE D N 1
ATOM 11372 C CA . ILE D 1 303 ? -38.914 115.334 46.760 1.00 54.50 303 ILE D CA 1
ATOM 11373 C C . ILE D 1 303 ? -39.129 115.940 48.118 1.00 56.36 303 ILE D C 1
ATOM 11374 O O . ILE D 1 303 ? -40.175 115.734 48.747 1.00 58.58 303 ILE D O 1
ATOM 11379 N N . SER D 1 304 ? -38.126 116.660 48.596 1.00 56.23 304 SER D N 1
ATOM 11380 C CA . SER D 1 304 ? -38.172 117.280 49.921 1.00 55.59 304 SER D CA 1
ATOM 11381 C C . SER D 1 304 ? -37.939 118.791 49.912 1.00 59.42 304 SER D C 1
ATOM 11382 O O . SER D 1 304 ? -37.083 119.339 49.180 1.00 60.71 304 SER D O 1
ATOM 11385 N N . LEU D 1 305 ? -38.708 119.476 50.743 1.00 61.39 305 LEU D N 1
ATOM 11386 C CA . LEU D 1 305 ? -38.611 120.934 50.833 1.00 60.42 305 LEU D CA 1
ATOM 11387 C C . LEU D 1 305 ? -38.091 121.332 52.160 1.00 59.22 305 LEU D C 1
ATOM 11388 O O . LEU D 1 305 ? -38.047 122.494 52.431 1.00 62.19 305 LEU D O 1
ATOM 11393 N N . ASP D 1 306 ? -37.687 120.410 52.988 1.00 59.72 306 ASP D N 1
ATOM 11394 C CA . ASP D 1 306 ? -37.382 120.757 54.401 1.00 61.95 306 ASP D CA 1
ATOM 11395 C C . ASP D 1 306 ? -36.062 120.167 54.888 1.00 63.14 306 ASP D C 1
ATOM 11396 O O . ASP D 1 306 ? -35.900 119.811 56.098 1.00 62.92 306 ASP D O 1
ATOM 11401 N N . GLY D 1 307 ? -35.134 120.039 53.927 1.00 63.82 307 GLY D N 1
ATOM 11402 C CA . GLY D 1 307 ? -33.787 119.561 54.241 1.00 62.99 307 GLY D CA 1
ATOM 11403 C C . GLY D 1 307 ? -33.716 118.058 54.399 1.00 64.95 307 GLY D C 1
ATOM 11404 O O . GLY D 1 307 ? -32.834 117.517 55.084 1.00 63.44 307 GLY D O 1
ATOM 11405 N N . GLY D 1 308 ? -34.691 117.362 53.785 1.00 66.25 308 GLY D N 1
ATOM 11406 C CA . GLY D 1 308 ? -34.761 115.897 53.821 1.00 66.23 308 GLY D CA 1
ATOM 11407 C C . GLY D 1 308 ? -35.271 115.242 55.118 1.00 66.34 308 GLY D C 1
ATOM 11408 O O . GLY D 1 308 ? -35.056 114.082 55.351 1.00 66.41 308 GLY D O 1
ATOM 11409 N N . LYS D 1 309 ? -35.980 115.999 55.939 1.00 68.67 309 LYS D N 1
ATOM 11410 C CA . LYS D 1 309 ? -36.774 115.423 57.062 1.00 69.63 309 LYS D CA 1
ATOM 11411 C C . LYS D 1 309 ? -38.020 114.643 56.547 1.00 65.27 309 LYS D C 1
ATOM 11412 O O . LYS D 1 309 ? -38.377 113.635 57.084 1.00 65.06 309 LYS D O 1
ATOM 11418 N N . ASN D 1 310 ? -38.667 115.204 55.541 1.00 60.80 310 ASN D N 1
ATOM 11419 C CA . ASN D 1 310 ? -39.937 114.743 54.978 1.00 59.63 310 ASN D CA 1
ATOM 11420 C C . ASN D 1 310 ? -39.900 114.804 53.455 1.00 59.24 310 ASN D C 1
ATOM 11421 O O . ASN D 1 310 ? -39.382 115.729 52.865 1.00 58.72 310 ASN D O 1
ATOM 11426 N N . TRP D 1 311 ? -40.472 113.764 52.852 1.00 58.25 311 TRP D N 1
ATOM 11427 C CA . TRP D 1 311 ? -40.433 113.606 51.404 1.00 55.67 311 TRP D CA 1
ATOM 11428 C C . TRP D 1 311 ? -41.843 113.352 50.876 1.00 53.08 311 TRP D C 1
ATOM 11429 O O . TRP D 1 311 ? -42.678 112.818 51.530 1.00 54.40 311 TRP D O 1
ATOM 11440 N N . VAL D 1 312 ? -42.064 113.768 49.680 1.00 53.32 312 VAL D N 1
ATOM 11441 C CA . VAL D 1 312 ? -43.314 113.663 49.022 1.00 54.05 312 VAL D CA 1
ATOM 11442 C C . VAL D 1 312 ? -42.986 113.138 47.618 1.00 56.52 312 VAL D C 1
ATOM 11443 O O . VAL D 1 312 ? -41.929 113.385 47.030 1.00 55.49 312 VAL D O 1
ATOM 11447 N N . GLU D 1 313 ? -43.898 112.386 47.056 1.00 55.84 313 GLU D N 1
ATOM 11448 C CA . GLU D 1 313 ? -43.503 111.565 45.947 1.00 54.96 313 GLU D CA 1
ATOM 11449 C C . GLU D 1 313 ? -43.872 112.316 44.672 1.00 55.75 313 GLU D C 1
ATOM 11450 O O . GLU D 1 313 ? -44.910 112.925 44.566 1.00 56.30 313 GLU D O 1
ATOM 11456 N N . ALA D 1 314 ? -42.945 112.369 43.754 1.00 55.16 314 ALA D N 1
ATOM 11457 C CA . ALA D 1 314 ? -43.190 112.998 42.475 1.00 53.95 314 ALA D CA 1
ATOM 11458 C C . ALA D 1 314 ? -43.775 111.967 41.521 1.00 53.40 314 ALA D C 1
ATOM 11459 O O . ALA D 1 314 ? -43.781 110.793 41.755 1.00 54.11 314 ALA D O 1
ATOM 11461 N N . SER D 1 315 ? -44.265 112.436 40.413 1.00 52.13 315 SER D N 1
ATOM 11462 C CA . SER D 1 315 ? -44.840 111.534 39.461 1.00 52.96 315 SER D CA 1
ATOM 11463 C C . SER D 1 315 ? -43.754 111.104 38.535 1.00 55.63 315 SER D C 1
ATOM 11464 O O . SER D 1 315 ? -42.735 111.794 38.384 1.00 52.47 315 SER D O 1
ATOM 11467 N N . ARG D 1 316 ? -43.999 110.019 37.818 1.00 54.65 316 ARG D N 1
ATOM 11468 C CA . ARG D 1 316 ? -43.025 109.580 36.854 1.00 51.78 316 ARG D CA 1
ATOM 11469 C C . ARG D 1 316 ? -43.576 109.091 35.553 1.00 52.26 316 ARG D C 1
ATOM 11470 O O . ARG D 1 316 ? -44.633 108.518 35.536 1.00 53.89 316 ARG D O 1
ATOM 11478 N N . THR D 1 317 ? -42.886 109.361 34.452 1.00 54.02 317 THR D N 1
ATOM 11479 C CA . THR D 1 317 ? -43.441 109.227 33.115 1.00 54.51 317 THR D CA 1
ATOM 11480 C C . THR D 1 317 ? -42.369 108.847 32.125 1.00 55.76 317 THR D C 1
ATOM 11481 O O . THR D 1 317 ? -41.242 109.271 32.244 1.00 56.55 317 THR D O 1
ATOM 11485 N N . GLN D 1 318 ? -42.716 108.063 31.123 1.00 55.64 318 GLN D N 1
ATOM 11486 C CA . GLN D 1 318 ? -41.810 107.812 30.004 1.00 57.28 318 GLN D CA 1
ATOM 11487 C C . GLN D 1 318 ? -42.481 108.396 28.795 1.00 58.08 318 GLN D C 1
ATOM 11488 O O . GLN D 1 318 ? -42.544 109.614 28.720 1.00 59.55 318 GLN D O 1
ATOM 11494 N N . GLU D 1 319 ? -42.922 107.597 27.825 1.00 64.00 319 GLU D N 1
ATOM 11495 C CA . GLU D 1 319 ? -43.747 108.135 26.666 1.00 68.74 319 GLU D CA 1
ATOM 11496 C C . GLU D 1 319 ? -44.910 108.942 27.190 1.00 69.42 319 GLU D C 1
ATOM 11497 O O . GLU D 1 319 ? -45.594 108.496 28.085 1.00 69.57 319 GLU D O 1
ATOM 11503 N N . PRO D 1 320 ? -45.148 110.138 26.662 1.00 73.07 320 PRO D N 1
ATOM 11504 C CA . PRO D 1 320 ? -46.286 110.920 27.211 1.00 74.05 320 PRO D CA 1
ATOM 11505 C C . PRO D 1 320 ? -47.660 110.220 26.853 1.00 73.54 320 PRO D C 1
ATOM 11506 O O . PRO D 1 320 ? -47.760 109.520 25.828 1.00 70.58 320 PRO D O 1
ATOM 11510 N N . GLY D 1 321 ? -48.632 110.359 27.779 1.00 74.96 321 GLY D N 1
ATOM 11511 C CA . GLY D 1 321 ? -49.962 109.731 27.705 1.00 75.20 321 GLY D CA 1
ATOM 11512 C C . GLY D 1 321 ? -50.101 108.332 28.357 1.00 75.46 321 GLY D C 1
ATOM 11513 O O . GLY D 1 321 ? -50.921 108.113 29.283 1.00 77.39 321 GLY D O 1
ATOM 11514 N N . LYS D 1 322 ? -49.328 107.375 27.830 1.00 73.23 322 LYS D N 1
ATOM 11515 C CA . LYS D 1 322 ? -48.983 106.098 28.535 1.00 71.82 322 LYS D CA 1
ATOM 11516 C C . LYS D 1 322 ? -48.652 106.296 30.057 1.00 68.47 322 LYS D C 1
ATOM 11517 O O . LYS D 1 322 ? -48.102 107.300 30.510 1.00 69.74 322 LYS D O 1
ATOM 11523 N N . GLN D 1 323 ? -49.081 105.362 30.862 1.00 66.63 323 GLN D N 1
ATOM 11524 C CA . GLN D 1 323 ? -48.815 105.416 32.309 1.00 65.58 323 GLN D CA 1
ATOM 11525 C C . GLN D 1 323 ? -47.543 104.602 32.586 1.00 64.44 323 GLN D C 1
ATOM 11526 O O . GLN D 1 323 ? -47.419 103.468 32.076 1.00 62.96 323 GLN D O 1
ATOM 11532 N N . TYR D 1 324 ? -46.593 105.193 33.339 1.00 58.77 324 TYR D N 1
ATOM 11533 C CA . TYR D 1 324 ? -45.317 104.508 33.599 1.00 56.05 324 TYR D CA 1
ATOM 11534 C C . TYR D 1 324 ? -45.441 103.485 34.674 1.00 56.19 324 TYR D C 1
ATOM 11535 O O . TYR D 1 324 ? -45.849 103.791 35.820 1.00 52.98 324 TYR D O 1
ATOM 11544 N N . ILE D 1 325 ? -45.017 102.293 34.329 1.00 55.49 325 ILE D N 1
ATOM 11545 C CA . ILE D 1 325 ? -44.906 101.232 35.334 1.00 57.11 325 ILE D CA 1
ATOM 11546 C C . ILE D 1 325 ? -43.538 100.550 35.312 1.00 58.90 325 ILE D C 1
ATOM 11547 O O . ILE D 1 325 ? -43.039 100.033 34.257 1.00 58.40 325 ILE D O 1
ATOM 11552 N N . SER D 1 326 ? -43.001 100.422 36.526 1.00 61.09 326 SER D N 1
ATOM 11553 C CA . SER D 1 326 ? -41.604 99.990 36.655 1.00 61.61 326 SER D CA 1
ATOM 11554 C C . SER D 1 326 ? -41.149 98.604 36.228 1.00 62.17 326 SER D C 1
ATOM 11555 O O . SER D 1 326 ? -40.201 98.479 35.463 1.00 68.55 326 SER D O 1
ATOM 11558 N N . GLU D 1 327 ? -41.605 97.509 36.689 1.00 62.92 327 GLU D N 1
ATOM 11559 C CA . GLU D 1 327 ? -40.793 96.373 36.113 1.00 65.30 327 GLU D CA 1
ATOM 11560 C C . GLU D 1 327 ? -41.857 95.673 35.259 1.00 67.92 327 GLU D C 1
ATOM 11561 O O . GLU D 1 327 ? -42.651 94.826 35.789 1.00 68.81 327 GLU D O 1
ATOM 11567 N N . HIS D 1 328 ? -42.003 96.116 34.008 1.00 64.87 328 HIS D N 1
ATOM 11568 C CA . HIS D 1 328 ? -43.251 95.863 33.272 1.00 64.47 328 HIS D CA 1
ATOM 11569 C C . HIS D 1 328 ? -42.960 95.848 31.800 1.00 64.77 328 HIS D C 1
ATOM 11570 O O . HIS D 1 328 ? -42.057 96.508 31.271 1.00 66.06 328 HIS D O 1
ATOM 11577 N N . SER D 1 329 ? -43.732 95.044 31.112 1.00 65.25 329 SER D N 1
ATOM 11578 C CA . SER D 1 329 ? -43.596 94.858 29.664 1.00 64.76 329 SER D CA 1
ATOM 11579 C C . SER D 1 329 ? -43.774 96.133 28.882 1.00 64.10 329 SER D C 1
ATOM 11580 O O . SER D 1 329 ? -43.115 96.315 27.847 1.00 64.95 329 SER D O 1
ATOM 11583 N N . SER D 1 330 ? -44.677 97.011 29.341 1.00 63.27 330 SER D N 1
ATOM 11584 C CA . SER D 1 330 ? -44.930 98.333 28.649 1.00 62.09 330 SER D CA 1
ATOM 11585 C C . SER D 1 330 ? -43.812 99.437 28.832 1.00 63.04 330 SER D C 1
ATOM 11586 O O . SER D 1 330 ? -43.779 100.487 28.100 1.00 63.65 330 SER D O 1
ATOM 11589 N N . SER D 1 331 ? -42.978 99.230 29.865 1.00 61.05 331 SER D N 1
ATOM 11590 C CA . SER D 1 331 ? -41.879 100.172 30.207 1.00 60.24 331 SER D CA 1
ATOM 11591 C C . SER D 1 331 ? -40.647 99.939 29.343 1.00 56.30 331 SER D C 1
ATOM 11592 O O . SER D 1 331 ? -40.418 98.814 28.831 1.00 53.68 331 SER D O 1
ATOM 11595 N N . ASP D 1 332 ? -39.951 101.072 29.108 1.00 55.39 332 ASP D N 1
ATOM 11596 C CA . ASP D 1 332 ? -38.712 101.175 28.312 1.00 54.73 332 ASP D CA 1
ATOM 11597 C C . ASP D 1 332 ? -37.516 101.053 29.311 1.00 53.27 332 ASP D C 1
ATOM 11598 O O . ASP D 1 332 ? -37.039 102.048 29.884 1.00 51.63 332 ASP D O 1
ATOM 11603 N N . LYS D 1 333 ? -37.060 99.826 29.534 1.00 51.19 333 LYS D N 1
ATOM 11604 C CA . LYS D 1 333 ? -36.214 99.495 30.669 1.00 47.36 333 LYS D CA 1
ATOM 11605 C C . LYS D 1 333 ? -34.802 100.043 30.508 1.00 48.02 333 LYS D C 1
ATOM 11606 O O . LYS D 1 333 ? -34.092 100.121 31.509 1.00 46.42 333 LYS D O 1
ATOM 11612 N N . TRP D 1 334 ? -34.377 100.340 29.281 1.00 46.04 334 TRP D N 1
ATOM 11613 C CA . TRP D 1 334 ? -33.072 100.983 29.047 1.00 45.24 334 TRP D CA 1
ATOM 11614 C C . TRP D 1 334 ? -33.142 102.500 29.066 1.00 46.23 334 TRP D C 1
ATOM 11615 O O . TRP D 1 334 ? -32.207 103.174 28.728 1.00 45.58 334 TRP D O 1
ATOM 11626 N N . ALA D 1 335 ? -34.258 103.066 29.426 1.00 46.88 335 ALA D N 1
ATOM 11627 C CA . ALA D 1 335 ? -34.431 104.532 29.246 1.00 46.48 335 ALA D CA 1
ATOM 11628 C C . ALA D 1 335 ? -34.707 105.215 30.561 1.00 47.24 335 ALA D C 1
ATOM 11629 O O . ALA D 1 335 ? -35.172 104.582 31.511 1.00 47.48 335 ALA D O 1
ATOM 11631 N N . TRP D 1 336 ? -34.394 106.508 30.615 1.00 44.63 336 TRP D N 1
ATOM 11632 C CA . TRP D 1 336 ? -34.704 107.282 31.787 1.00 44.25 336 TRP D CA 1
ATOM 11633 C C . TRP D 1 336 ? -36.168 107.398 31.984 1.00 47.26 336 TRP D C 1
ATOM 11634 O O . TRP D 1 336 ? -36.971 107.109 31.073 1.00 45.86 336 TRP D O 1
ATOM 11645 N N . VAL D 1 337 ? -36.453 107.963 33.147 1.00 46.91 337 VAL D N 1
ATOM 11646 C CA . VAL D 1 337 ? -37.782 108.295 33.580 1.00 45.03 337 VAL D CA 1
ATOM 11647 C C . VAL D 1 337 ? -37.835 109.781 33.987 1.00 47.78 337 VAL D C 1
ATOM 11648 O O . VAL D 1 337 ? -37.080 110.237 34.835 1.00 47.76 337 VAL D O 1
ATOM 11652 N N . LEU D 1 338 ? -38.780 110.520 33.426 1.00 48.96 338 LEU D N 1
ATOM 11653 C CA . LEU D 1 338 ? -38.996 111.926 33.756 1.00 51.44 338 LEU D CA 1
ATOM 11654 C C . LEU D 1 338 ? -39.966 112.137 34.909 1.00 53.51 338 LEU D C 1
ATOM 11655 O O . LEU D 1 338 ? -41.068 111.589 34.957 1.00 57.20 338 LEU D O 1
ATOM 11660 N N . PHE D 1 339 ? -39.548 112.955 35.848 1.00 54.24 339 PHE D N 1
ATOM 11661 C CA . PHE D 1 339 ? -40.336 113.174 37.037 1.00 55.71 339 PHE D CA 1
ATOM 11662 C C . PHE D 1 339 ? -40.818 114.633 37.109 1.00 57.92 339 PHE D C 1
ATOM 11663 O O . PHE D 1 339 ? -40.164 115.518 36.565 1.00 56.50 339 PHE D O 1
ATOM 11671 N N . GLU D 1 340 ? -42.013 114.854 37.693 1.00 61.61 340 GLU D N 1
ATOM 11672 C CA . GLU D 1 340 ? -42.565 116.194 37.950 1.00 62.30 340 GLU D CA 1
ATOM 11673 C C . GLU D 1 340 ? -43.290 116.237 39.288 1.00 62.27 340 GLU D C 1
ATOM 11674 O O . GLU D 1 340 ? -43.918 115.329 39.699 1.00 60.92 340 GLU D O 1
ATOM 11680 N N . ALA D 1 341 ? -43.125 117.323 39.970 1.00 61.51 341 ALA D N 1
ATOM 11681 C CA . ALA D 1 341 ? -43.873 117.634 41.158 1.00 63.49 341 ALA D CA 1
ATOM 11682 C C . ALA D 1 341 ? -44.105 119.182 41.265 1.00 65.12 341 ALA D C 1
ATOM 11683 O O . ALA D 1 341 ? -43.159 119.995 41.174 1.00 65.37 341 ALA D O 1
ATOM 11685 N N . THR D 1 342 ? -45.359 119.589 41.443 1.00 67.90 342 THR D N 1
ATOM 11686 C CA . THR D 1 342 ? -45.657 121.012 41.640 1.00 67.41 342 THR D CA 1
ATOM 11687 C C . THR D 1 342 ? -45.631 121.357 43.147 1.00 68.84 342 THR D C 1
ATOM 11688 O O . THR D 1 342 ? -46.173 120.651 44.014 1.00 69.91 342 THR D O 1
ATOM 11692 N N . ILE D 1 343 ? -44.880 122.394 43.469 1.00 70.79 343 ILE D N 1
ATOM 11693 C CA . ILE D 1 343 ? -44.727 122.775 44.862 1.00 71.89 343 ILE D CA 1
ATOM 11694 C C . ILE D 1 343 ? -45.111 124.232 45.086 1.00 73.89 343 ILE D C 1
ATOM 11695 O O . ILE D 1 343 ? -45.177 125.068 44.145 1.00 73.53 343 ILE D O 1
ATOM 11700 N N . ASP D 1 344 ? -45.359 124.517 46.357 1.00 76.56 344 ASP D N 1
ATOM 11701 C CA . ASP D 1 344 ? -45.827 125.842 46.791 1.00 78.20 344 ASP D CA 1
ATOM 11702 C C . ASP D 1 344 ? -44.691 126.526 47.585 1.00 79.27 344 ASP D C 1
ATOM 11703 O O . ASP D 1 344 ? -44.240 126.016 48.655 1.00 77.26 344 ASP D O 1
ATOM 11708 N N . VAL D 1 345 ? -44.229 127.655 47.017 1.00 78.75 345 VAL D N 1
ATOM 11709 C CA . VAL D 1 345 ? -43.135 128.441 47.629 1.00 80.03 345 VAL D CA 1
ATOM 11710 C C . VAL D 1 345 ? -43.642 129.789 48.055 1.00 79.33 345 VAL D C 1
ATOM 11711 O O . VAL D 1 345 ? -44.190 130.578 47.276 1.00 78.27 345 VAL D O 1
ATOM 11715 N N . SER D 1 346 ? -43.418 130.046 49.326 1.00 79.99 346 SER D N 1
ATOM 11716 C CA . SER D 1 346 ? -43.807 131.319 49.957 1.00 80.73 346 SER D CA 1
ATOM 11717 C C . SER D 1 346 ? -42.572 131.980 50.652 1.00 79.92 346 SER D C 1
ATOM 11718 O O . SER D 1 346 ? -42.622 133.093 51.196 1.00 81.07 346 SER D O 1
ATOM 11721 N N . GLN D 1 347 ? -41.458 131.287 50.563 1.00 78.66 347 GLN D N 1
ATOM 11722 C CA . GLN D 1 347 ? -40.302 131.557 51.413 1.00 77.73 347 GLN D CA 1
ATOM 11723 C C . GLN D 1 347 ? -39.025 131.018 50.690 1.00 77.91 347 GLN D C 1
ATOM 11724 O O . GLN D 1 347 ? -39.140 130.241 49.724 1.00 76.20 347 GLN D O 1
ATOM 11730 N N . THR D 1 348 ? -37.829 131.435 51.141 1.00 76.94 348 THR D N 1
ATOM 11731 C CA . THR D 1 348 ? -36.569 130.866 50.579 1.00 74.25 348 THR D CA 1
ATOM 11732 C C . THR D 1 348 ? -36.419 129.367 50.998 1.00 74.52 348 THR D C 1
ATOM 11733 O O . THR D 1 348 ? -36.432 129.016 52.200 1.00 73.51 348 THR D O 1
ATOM 11737 N N . THR D 1 349 ? -36.319 128.523 49.965 1.00 73.06 349 THR D N 1
ATOM 11738 C CA . THR D 1 349 ? -36.497 127.050 50.057 1.00 71.16 349 THR D CA 1
ATOM 11739 C C . THR D 1 349 ? -35.437 126.225 49.343 1.00 68.74 349 THR D C 1
ATOM 11740 O O . THR D 1 349 ? -35.272 126.322 48.102 1.00 67.13 349 THR D O 1
ATOM 11744 N N . GLU D 1 350 ? -34.780 125.362 50.130 1.00 65.41 350 GLU D N 1
ATOM 11745 C CA . GLU D 1 350 ? -33.973 124.273 49.558 1.00 63.99 350 GLU D CA 1
ATOM 11746 C C . GLU D 1 350 ? -34.805 123.082 49.015 1.00 62.72 350 GLU D C 1
ATOM 11747 O O . GLU D 1 350 ? -35.438 122.397 49.781 1.00 61.58 350 GLU D O 1
ATOM 11753 N N . VAL D 1 351 ? -34.798 122.804 47.727 1.00 58.63 351 VAL D N 1
ATOM 11754 C CA . VAL D 1 351 ? -35.428 121.575 47.234 1.00 57.34 351 VAL D CA 1
ATOM 11755 C C . VAL D 1 351 ? -34.424 120.444 46.877 1.00 58.06 351 VAL D C 1
ATOM 11756 O O . VAL D 1 351 ? -33.396 120.639 46.223 1.00 58.86 351 VAL D O 1
ATOM 11760 N N . ILE D 1 352 ? -34.748 119.243 47.344 1.00 56.38 352 ILE D N 1
ATOM 11761 C CA . ILE D 1 352 ? -33.919 118.063 47.076 1.00 53.11 352 ILE D CA 1
ATOM 11762 C C . ILE D 1 352 ? -34.736 116.952 46.381 1.00 53.36 352 ILE D C 1
ATOM 11763 O O . ILE D 1 352 ? -35.897 116.659 46.788 1.00 53.16 352 ILE D O 1
ATOM 11768 N N . ALA D 1 353 ? -34.107 116.290 45.395 1.00 52.75 353 ALA D N 1
ATOM 11769 C CA . ALA D 1 353 ? -34.672 115.140 44.690 1.00 46.51 353 ALA D CA 1
ATOM 11770 C C . ALA D 1 353 ? -33.766 113.933 44.804 1.00 48.44 353 ALA D C 1
ATOM 11771 O O . ALA D 1 353 ? -32.523 114.027 44.618 1.00 49.32 353 ALA D O 1
ATOM 11773 N N . LYS D 1 354 ? -34.400 112.781 45.094 1.00 47.73 354 LYS D N 1
ATOM 11774 C CA . LYS D 1 354 ? -33.715 111.486 45.006 1.00 44.65 354 LYS D CA 1
ATOM 11775 C C . LYS D 1 354 ? -34.627 110.385 44.466 1.00 46.26 354 LYS D C 1
ATOM 11776 O O . LYS D 1 354 ? -35.834 110.416 44.606 1.00 46.60 354 LYS D O 1
ATOM 11782 N N . ALA D 1 355 ? -33.997 109.409 43.852 1.00 44.25 355 ALA D N 1
ATOM 11783 C CA . ALA D 1 355 ? -34.673 108.343 43.196 1.00 40.86 355 ALA D CA 1
ATOM 11784 C C . ALA D 1 355 ? -34.258 107.010 43.770 1.00 44.06 355 ALA D C 1
ATOM 11785 O O . ALA D 1 355 ? -33.206 106.877 44.458 1.00 43.36 355 ALA D O 1
ATOM 11787 N N . VAL D 1 356 ? -35.194 106.059 43.619 1.00 43.58 356 VAL D N 1
ATOM 11788 C CA . VAL D 1 356 ? -35.032 104.638 44.141 1.00 42.87 356 VAL D CA 1
ATOM 11789 C C . VAL D 1 356 ? -35.470 103.740 43.009 1.00 43.82 356 VAL D C 1
ATOM 11790 O O . VAL D 1 356 ? -36.550 103.884 42.447 1.00 43.51 356 VAL D O 1
ATOM 11794 N N . ASP D 1 357 ? -34.562 102.898 42.605 1.00 42.92 357 ASP D N 1
ATOM 11795 C CA . ASP D 1 357 ? -34.767 102.030 41.418 1.00 41.74 357 ASP D CA 1
ATOM 11796 C C . ASP D 1 357 ? -35.543 100.731 41.819 1.00 42.59 357 ASP D C 1
ATOM 11797 O O . ASP D 1 357 ? -35.835 100.425 43.012 1.00 40.81 357 ASP D O 1
ATOM 11802 N N . SER D 1 358 ? -35.898 99.980 40.787 1.00 45.11 358 SER D N 1
ATOM 11803 C CA . SER D 1 358 ? -36.709 98.731 40.927 1.00 43.61 358 SER D CA 1
ATOM 11804 C C . SER D 1 358 ? -36.095 97.726 41.836 1.00 41.41 358 SER D C 1
ATOM 11805 O O . SER D 1 358 ? -36.788 96.892 42.345 1.00 43.79 358 SER D O 1
ATOM 11808 N N . ALA D 1 359 ? -34.785 97.767 42.070 1.00 44.55 359 ALA D N 1
ATOM 11809 C CA . ALA D 1 359 ? -34.139 96.832 43.044 1.00 42.14 359 ALA D CA 1
ATOM 11810 C C . ALA D 1 359 ? -34.000 97.466 44.452 1.00 41.77 359 ALA D C 1
ATOM 11811 O O . ALA D 1 359 ? -33.305 96.956 45.356 1.00 39.18 359 ALA D O 1
ATOM 11813 N N . ALA D 1 360 ? -34.745 98.553 44.642 1.00 39.76 360 ALA D N 1
ATOM 11814 C CA . ALA D 1 360 ? -34.682 99.330 45.895 1.00 40.42 360 ALA D CA 1
ATOM 11815 C C . ALA D 1 360 ? -33.288 100.039 46.195 1.00 40.44 360 ALA D C 1
ATOM 11816 O O . ALA D 1 360 ? -32.967 100.477 47.333 1.00 38.64 360 ALA D O 1
ATOM 11818 N N . ASN D 1 361 ? -32.417 100.058 45.203 1.00 41.06 361 ASN D N 1
ATOM 11819 C CA . ASN D 1 361 ? -31.157 100.819 45.342 1.00 42.05 361 ASN D CA 1
ATOM 11820 C C . ASN D 1 361 ? -31.429 102.272 45.560 1.00 39.80 361 ASN D C 1
ATOM 11821 O O . ASN D 1 361 ? -32.349 102.864 44.948 1.00 38.90 361 ASN D O 1
ATOM 11826 N N . VAL D 1 362 ? -30.615 102.832 46.426 1.00 41.37 362 VAL D N 1
ATOM 11827 C CA . VAL D 1 362 ? -30.675 104.269 46.772 1.00 43.57 362 VAL D CA 1
ATOM 11828 C C . VAL D 1 362 ? -29.513 105.094 46.221 1.00 43.13 362 VAL D C 1
ATOM 11829 O O . VAL D 1 362 ? -28.439 104.585 45.777 1.00 44.88 362 VAL D O 1
ATOM 11833 N N . GLN D 1 363 ? -29.717 106.401 46.342 1.00 43.26 363 GLN D N 1
ATOM 11834 C CA . GLN D 1 363 ? -28.650 107.394 46.050 1.00 41.91 363 GLN D CA 1
ATOM 11835 C C . GLN D 1 363 ? -27.914 107.828 47.303 1.00 43.92 363 GLN D C 1
ATOM 11836 O O . GLN D 1 363 ? -28.526 108.068 48.283 1.00 44.56 363 GLN D O 1
ATOM 11842 N N . PRO D 1 364 ? -26.586 107.929 47.263 1.00 47.24 364 PRO D N 1
ATOM 11843 C CA . PRO D 1 364 ? -25.808 108.400 48.452 1.00 47.60 364 PRO D CA 1
ATOM 11844 C C . PRO D 1 364 ? -26.220 109.798 48.869 1.00 46.39 364 PRO D C 1
ATOM 11845 O O . PRO D 1 364 ? -26.526 110.662 48.013 1.00 43.34 364 PRO D O 1
ATOM 11849 N N . GLU D 1 365 ? -26.285 110.036 50.145 1.00 51.78 365 GLU D N 1
ATOM 11850 C CA . GLU D 1 365 ? -26.717 111.374 50.640 1.00 55.38 365 GLU D CA 1
ATOM 11851 C C . GLU D 1 365 ? -25.726 112.523 50.185 1.00 53.45 365 GLU D C 1
ATOM 11852 O O . GLU D 1 365 ? -26.098 113.588 49.647 1.00 51.95 365 GLU D O 1
ATOM 11858 N N . ASN D 1 366 ? -24.436 112.288 50.439 1.00 53.01 366 ASN D N 1
ATOM 11859 C CA . ASN D 1 366 ? -23.338 113.252 50.295 1.00 54.31 366 ASN D CA 1
ATOM 11860 C C . ASN D 1 366 ? -22.250 112.830 49.313 1.00 55.47 366 ASN D C 1
ATOM 11861 O O . ASN D 1 366 ? -21.715 111.721 49.377 1.00 56.36 366 ASN D O 1
ATOM 11866 N N . VAL D 1 367 ? -21.855 113.736 48.413 1.00 54.31 367 VAL D N 1
ATOM 11867 C CA . VAL D 1 367 ? -20.714 113.479 47.487 1.00 53.17 367 VAL D CA 1
ATOM 11868 C C . VAL D 1 367 ? -19.433 112.893 48.152 1.00 53.61 367 VAL D C 1
ATOM 11869 O O . VAL D 1 367 ? -18.768 111.989 47.668 1.00 51.09 367 VAL D O 1
ATOM 11873 N N . GLU D 1 368 ? -19.092 113.447 49.271 1.00 52.18 368 GLU D N 1
ATOM 11874 C CA . GLU D 1 368 ? -17.963 112.949 50.049 1.00 52.15 368 GLU D CA 1
ATOM 11875 C C . GLU D 1 368 ? -17.923 111.435 50.149 1.00 51.30 368 GLU D C 1
ATOM 11876 O O . GLU D 1 368 ? -16.870 110.865 50.030 1.00 53.17 368 GLU D O 1
ATOM 11882 N N . SER D 1 369 ? -19.065 110.766 50.361 1.00 50.44 369 SER D N 1
ATOM 11883 C CA . SER D 1 369 ? -19.041 109.269 50.528 1.00 49.23 369 SER D CA 1
ATOM 11884 C C . SER D 1 369 ? -18.658 108.496 49.213 1.00 49.11 369 SER D C 1
ATOM 11885 O O . SER D 1 369 ? -18.179 107.344 49.263 1.00 47.78 369 SER D O 1
ATOM 11888 N N . VAL D 1 370 ? -18.944 109.131 48.057 1.00 46.74 370 VAL D N 1
ATOM 11889 C CA . VAL D 1 370 ? -18.634 108.545 46.756 1.00 47.01 370 VAL D CA 1
ATOM 11890 C C . VAL D 1 370 ? -17.557 109.262 45.867 1.00 48.17 370 VAL D C 1
ATOM 11891 O O . VAL D 1 370 ? -17.277 108.882 44.743 1.00 49.04 370 VAL D O 1
ATOM 11895 N N . TRP D 1 371 ? -16.957 110.272 46.449 1.00 48.57 371 TRP D N 1
ATOM 11896 C CA . TRP D 1 371 ? -15.857 111.020 45.839 1.00 46.40 371 TRP D CA 1
ATOM 11897 C C . TRP D 1 371 ? -14.798 110.121 45.311 1.00 44.64 371 TRP D C 1
ATOM 11898 O O . TRP D 1 371 ? -14.324 109.210 45.968 1.00 44.61 371 TRP D O 1
ATOM 11909 N N . ASN D 1 372 ? -14.469 110.374 44.061 1.00 43.96 372 ASN D N 1
ATOM 11910 C CA . ASN D 1 372 ? -13.536 109.539 43.337 1.00 46.54 372 ASN D CA 1
ATOM 11911 C C . ASN D 1 372 ? -12.696 110.385 42.328 1.00 47.59 372 ASN D C 1
ATOM 11912 O O . ASN D 1 372 ? -13.102 111.426 41.805 1.00 46.70 372 ASN D O 1
ATOM 11917 N N . LEU D 1 373 ? -11.481 109.924 42.195 1.00 48.09 373 LEU D N 1
ATOM 11918 C CA . LEU D 1 373 ? -10.413 110.513 41.372 1.00 51.52 373 LEU D CA 1
ATOM 11919 C C . LEU D 1 373 ? -10.778 110.979 39.953 1.00 51.44 373 LEU D C 1
ATOM 11920 O O . LEU D 1 373 ? -10.424 112.090 39.479 1.00 51.43 373 LEU D O 1
ATOM 11925 N N . ARG D 1 374 ? -11.477 110.093 39.253 1.00 51.11 374 ARG D N 1
ATOM 11926 C CA . ARG D 1 374 ? -11.917 110.381 37.885 1.00 49.76 374 ARG D CA 1
ATOM 11927 C C . ARG D 1 374 ? -13.183 111.247 37.847 1.00 47.38 374 ARG D C 1
ATOM 11928 O O . ARG D 1 374 ? -13.645 111.620 36.809 1.00 46.80 374 ARG D O 1
ATOM 11936 N N . GLY D 1 375 ? -13.766 111.515 38.981 1.00 47.25 375 GLY D N 1
ATOM 11937 C CA . GLY D 1 375 ? -14.948 112.315 39.015 1.00 47.40 375 GLY D CA 1
ATOM 11938 C C . GLY D 1 375 ? -16.079 111.696 38.227 1.00 44.37 375 GLY D C 1
ATOM 11939 O O . GLY D 1 375 ? -16.837 112.392 37.547 1.00 42.28 375 GLY D O 1
ATOM 11940 N N . VAL D 1 376 ? -16.223 110.388 38.356 1.00 44.22 376 VAL D N 1
ATOM 11941 C CA . VAL D 1 376 ? -17.364 109.648 37.707 1.00 45.68 376 VAL D CA 1
ATOM 11942 C C . VAL D 1 376 ? -18.455 109.217 38.661 1.00 45.52 376 VAL D C 1
ATOM 11943 O O . VAL D 1 376 ? -18.202 109.010 39.838 1.00 46.69 376 VAL D O 1
ATOM 11947 N N . LEU D 1 377 ? -19.669 109.100 38.139 1.00 44.25 377 LEU D N 1
ATOM 11948 C CA . LEU D 1 377 ? -20.872 108.537 38.873 1.00 45.25 377 LEU D CA 1
ATOM 11949 C C . LEU D 1 377 ? -21.201 109.302 40.166 1.00 46.50 377 LEU D C 1
ATOM 11950 O O . LEU D 1 377 ? -21.529 108.745 41.184 1.00 48.25 377 LEU D O 1
ATOM 11955 N N . ASN D 1 378 ? -21.114 110.609 40.070 1.00 48.15 378 ASN D N 1
ATOM 11956 C CA . ASN D 1 378 ? -21.707 111.490 41.076 1.00 46.50 378 ASN D CA 1
ATOM 11957 C C . ASN D 1 378 ? -23.233 111.288 41.144 1.00 45.75 378 ASN D C 1
ATOM 11958 O O . ASN D 1 378 ? -24.010 111.905 40.361 1.00 44.95 378 ASN D O 1
ATOM 11963 N N . THR D 1 379 ? -23.670 110.507 42.118 1.00 46.18 379 THR D N 1
ATOM 11964 C CA . THR D 1 379 ? -25.134 110.330 42.325 1.00 48.20 379 THR D CA 1
ATOM 11965 C C . THR D 1 379 ? -25.675 110.817 43.627 1.00 47.12 379 THR D C 1
ATOM 11966 O O . THR D 1 379 ? -26.709 110.348 44.059 1.00 48.22 379 THR D O 1
ATOM 11970 N N . SER D 1 380 ? -24.918 111.647 44.304 1.00 47.72 380 SER D N 1
ATOM 11971 C CA . SER D 1 380 ? -25.363 112.516 45.426 1.00 46.19 380 SER D CA 1
ATOM 11972 C C . SER D 1 380 ? -26.769 112.989 45.272 1.00 45.70 380 SER D C 1
ATOM 11973 O O . SER D 1 380 ? -27.145 113.393 44.160 1.00 42.59 380 SER D O 1
ATOM 11976 N N . TRP D 1 381 ? -27.437 113.209 46.391 1.00 45.59 381 TRP D N 1
ATOM 11977 C CA . TRP D 1 381 ? -28.726 113.906 46.272 1.00 48.46 381 TRP D CA 1
ATOM 11978 C C . TRP D 1 381 ? -28.470 115.240 45.648 1.00 49.61 381 TRP D C 1
ATOM 11979 O O . TRP D 1 381 ? -27.595 116.025 46.114 1.00 51.01 381 TRP D O 1
ATOM 11990 N N . HIS D 1 382 ? -29.188 115.498 44.556 1.00 49.57 382 HIS D N 1
ATOM 11991 C CA . HIS D 1 382 ? -29.190 116.849 43.981 1.00 49.63 382 HIS D CA 1
ATOM 11992 C C . HIS D 1 382 ? -30.008 117.860 44.758 1.00 53.67 382 HIS D C 1
ATOM 11993 O O . HIS D 1 382 ? -31.215 117.713 44.889 1.00 53.47 382 HIS D O 1
ATOM 12000 N N . ARG D 1 383 ? -29.344 118.911 45.218 1.00 54.94 383 ARG D N 1
ATOM 12001 C CA . ARG D 1 383 ? -29.946 119.962 46.061 1.00 54.83 383 ARG D CA 1
ATOM 12002 C C . ARG D 1 383 ? -29.968 121.254 45.322 1.00 56.99 383 ARG D C 1
ATOM 12003 O O . ARG D 1 383 ? -28.976 121.664 44.860 1.00 59.13 383 ARG D O 1
ATOM 12011 N N . VAL D 1 384 ? -31.119 121.890 45.200 1.00 58.19 384 VAL D N 1
ATOM 12012 C CA . VAL D 1 384 ? -31.208 123.207 44.589 1.00 58.21 384 VAL D CA 1
ATOM 12013 C C . VAL D 1 384 ? -31.783 124.217 45.581 1.00 61.74 384 VAL D C 1
ATOM 12014 O O . VAL D 1 384 ? -32.369 123.889 46.622 1.00 60.02 384 VAL D O 1
ATOM 12018 N N . LEU D 1 385 ? -31.479 125.483 45.297 1.00 64.84 385 LEU D N 1
ATOM 12019 C CA . LEU D 1 385 ? -31.858 126.617 46.197 1.00 63.26 385 LEU D CA 1
ATOM 12020 C C . LEU D 1 385 ? -32.702 127.590 45.471 1.00 63.29 385 LEU D C 1
ATOM 12021 O O . LEU D 1 385 ? -32.328 128.073 44.430 1.00 62.94 385 LEU D O 1
ATOM 12026 N N . LEU D 1 386 ? -33.902 127.758 46.001 1.00 66.55 386 LEU D N 1
ATOM 12027 C CA . LEU D 1 386 ? -34.905 128.686 45.455 1.00 67.82 386 LEU D CA 1
ATOM 12028 C C . LEU D 1 386 ? -34.971 129.899 46.390 1.00 69.72 386 LEU D C 1
ATOM 12029 O O . LEU D 1 386 ? -35.056 129.795 47.653 1.00 68.66 386 LEU D O 1
ATOM 12034 N N . ARG D 1 387 ? -34.924 131.038 45.722 1.00 72.53 387 ARG D N 1
ATOM 12035 C CA . ARG D 1 387 ? -34.782 132.350 46.354 1.00 73.27 387 ARG D CA 1
ATOM 12036 C C . ARG D 1 387 ? -35.928 133.249 45.917 1.00 74.04 387 ARG D C 1
ATOM 12037 O O . ARG D 1 387 ? -36.386 133.220 44.763 1.00 72.60 387 ARG D O 1
ATOM 12045 N N . LEU D 1 388 ? -36.300 134.123 46.836 1.00 78.50 388 LEU D N 1
ATOM 12046 C CA . LEU D 1 388 ? -37.385 135.107 46.643 1.00 79.14 388 LEU D CA 1
ATOM 12047 C C . LEU D 1 388 ? -37.003 136.451 45.976 1.00 78.87 388 LEU D C 1
ATOM 12048 O O . LEU D 1 388 ? -36.766 137.443 46.680 1.00 80.66 388 LEU D O 1
ATOM 12053 N N . GLY D 1 389 ? -36.980 136.438 44.615 1.00 81.44 389 GLY D N 1
ATOM 12054 C CA . GLY D 1 389 ? -36.822 137.612 43.718 1.00 79.25 389 GLY D CA 1
ATOM 12055 C C . GLY D 1 389 ? -38.054 137.983 42.848 1.00 78.44 389 GLY D C 1
ATOM 12056 O O . GLY D 1 389 ? -39.002 137.188 42.167 1.00 2.00 389 GLY D O 1
ATOM 12057 N N . PRO E 1 2 ? 9.421 127.590 67.800 1.00 87.24 2 PRO E N 1
ATOM 12058 C CA . PRO E 1 2 ? 8.094 127.180 67.191 1.00 85.51 2 PRO E CA 1
ATOM 12059 C C . PRO E 1 2 ? 6.802 127.728 67.889 1.00 84.01 2 PRO E C 1
ATOM 12060 O O . PRO E 1 2 ? 6.269 127.038 68.781 1.00 85.40 2 PRO E O 1
ATOM 12064 N N . GLY E 1 3 ? 6.271 128.887 67.495 1.00 79.91 3 GLY E N 1
ATOM 12065 C CA . GLY E 1 3 ? 4.960 129.318 68.038 1.00 78.31 3 GLY E CA 1
ATOM 12066 C C . GLY E 1 3 ? 3.701 129.031 67.187 1.00 77.04 3 GLY E C 1
ATOM 12067 O O . GLY E 1 3 ? 2.572 129.506 67.386 1.00 75.59 3 GLY E O 1
ATOM 12068 N N . ILE E 1 4 ? 3.921 128.251 66.152 1.00 74.22 4 ILE E N 1
ATOM 12069 C CA . ILE E 1 4 ? 2.998 128.109 65.030 1.00 70.43 4 ILE E CA 1
ATOM 12070 C C . ILE E 1 4 ? 3.276 126.813 64.352 1.00 68.30 4 ILE E C 1
ATOM 12071 O O . ILE E 1 4 ? 4.403 126.372 64.251 1.00 69.54 4 ILE E O 1
ATOM 12076 N N . ARG E 1 5 ? 2.251 126.163 63.898 1.00 64.58 5 ARG E N 1
ATOM 12077 C CA . ARG E 1 5 ? 2.485 124.988 63.127 1.00 63.59 5 ARG E CA 1
ATOM 12078 C C . ARG E 1 5 ? 1.597 124.906 61.859 1.00 61.54 5 ARG E C 1
ATOM 12079 O O . ARG E 1 5 ? 0.561 125.529 61.767 1.00 59.31 5 ARG E O 1
ATOM 12087 N N . GLY E 1 6 ? 2.118 124.163 60.887 1.00 57.40 6 GLY E N 1
ATOM 12088 C CA . GLY E 1 6 ? 1.448 123.870 59.656 1.00 55.31 6 GLY E CA 1
ATOM 12089 C C . GLY E 1 6 ? 0.823 122.498 59.660 1.00 52.90 6 GLY E C 1
ATOM 12090 O O . GLY E 1 6 ? 1.496 121.526 59.622 1.00 52.63 6 GLY E O 1
ATOM 12091 N N . PRO E 1 7 ? -0.489 122.372 59.707 1.00 51.96 7 PRO E N 1
ATOM 12092 C CA . PRO E 1 7 ? -1.019 121.035 59.794 1.00 51.91 7 PRO E CA 1
ATOM 12093 C C . PRO E 1 7 ? -0.804 120.256 58.477 1.00 53.02 7 PRO E C 1
ATOM 12094 O O . PRO E 1 7 ? -0.621 120.770 57.395 1.00 55.81 7 PRO E O 1
ATOM 12098 N N . SER E 1 8 ? -0.927 118.969 58.620 1.00 53.69 8 SER E N 1
ATOM 12099 C CA . SER E 1 8 ? -0.875 118.039 57.521 1.00 54.64 8 SER E CA 1
ATOM 12100 C C . SER E 1 8 ? -2.201 117.550 57.122 1.00 53.65 8 SER E C 1
ATOM 12101 O O . SER E 1 8 ? -2.284 116.689 56.291 1.00 54.16 8 SER E O 1
ATOM 12104 N N . GLU E 1 9 ? -3.231 118.046 57.784 1.00 54.32 9 GLU E N 1
ATOM 12105 C CA . GLU E 1 9 ? -4.619 117.628 57.541 1.00 53.85 9 GLU E CA 1
ATOM 12106 C C . GLU E 1 9 ? -5.555 118.776 57.913 1.00 54.86 9 GLU E C 1
ATOM 12107 O O . GLU E 1 9 ? -5.145 119.776 58.508 1.00 54.38 9 GLU E O 1
ATOM 12113 N N . TYR E 1 10 ? -6.816 118.613 57.583 1.00 55.56 10 TYR E N 1
ATOM 12114 C CA . TYR E 1 10 ? -7.798 119.718 57.507 1.00 57.13 10 TYR E CA 1
ATOM 12115 C C . TYR E 1 10 ? -8.897 119.782 58.633 1.00 59.93 10 TYR E C 1
ATOM 12116 O O . TYR E 1 10 ? -9.990 120.324 58.453 1.00 59.43 10 TYR E O 1
ATOM 12125 N N . SER E 1 11 ? -8.561 119.303 59.810 1.00 60.77 11 SER E N 1
ATOM 12126 C CA . SER E 1 11 ? -9.540 119.226 60.893 1.00 60.64 11 SER E CA 1
ATOM 12127 C C . SER E 1 11 ? -9.732 120.522 61.626 1.00 59.86 11 SER E C 1
ATOM 12128 O O . SER E 1 11 ? -10.720 120.650 62.262 1.00 60.70 11 SER E O 1
ATOM 12131 N N . GLN E 1 12 ? -8.817 121.466 61.521 1.00 58.90 12 GLN E N 1
ATOM 12132 C CA . GLN E 1 12 ? -8.846 122.712 62.274 1.00 59.32 12 GLN E CA 1
ATOM 12133 C C . GLN E 1 12 ? -8.832 123.977 61.370 1.00 59.60 12 GLN E C 1
ATOM 12134 O O . GLN E 1 12 ? -8.252 125.040 61.669 1.00 57.77 12 GLN E O 1
ATOM 12140 N N . GLU E 1 13 ? -9.494 123.831 60.245 1.00 60.15 13 GLU E N 1
ATOM 12141 C CA . GLU E 1 13 ? -9.642 124.878 59.272 1.00 58.80 13 GLU E CA 1
ATOM 12142 C C . GLU E 1 13 ? -10.548 125.942 59.847 1.00 59.51 13 GLU E C 1
ATOM 12143 O O . GLU E 1 13 ? -11.493 125.601 60.495 1.00 58.56 13 GLU E O 1
ATOM 12149 N N . PRO E 1 14 ? -10.275 127.227 59.551 1.00 60.11 14 PRO E N 1
ATOM 12150 C CA . PRO E 1 14 ? -11.064 128.334 60.073 1.00 60.04 14 PRO E CA 1
ATOM 12151 C C . PRO E 1 14 ? -12.383 128.429 59.332 1.00 59.07 14 PRO E C 1
ATOM 12152 O O . PRO E 1 14 ? -12.560 127.839 58.326 1.00 59.47 14 PRO E O 1
ATOM 12156 N N . PRO E 1 15 ? -13.322 129.124 59.931 1.00 62.11 15 PRO E N 1
ATOM 12157 C CA . PRO E 1 15 ? -14.621 129.320 59.289 1.00 62.19 15 PRO E CA 1
ATOM 12158 C C . PRO E 1 15 ? -14.531 130.332 58.168 1.00 61.31 15 PRO E C 1
ATOM 12159 O O . PRO E 1 15 ? -13.720 131.220 58.245 1.00 60.47 15 PRO E O 1
ATOM 12163 N N . ARG E 1 16 ? -15.378 130.189 57.181 1.00 60.85 16 ARG E N 1
ATOM 12164 C CA . ARG E 1 16 ? -15.515 131.173 56.104 1.00 62.78 16 ARG E CA 1
ATOM 12165 C C . ARG E 1 16 ? -16.967 131.704 55.886 1.00 63.37 16 ARG E C 1
ATOM 12166 O O . ARG E 1 16 ? -17.895 131.063 56.268 1.00 63.71 16 ARG E O 1
ATOM 12174 N N . HIS E 1 17 ? -17.124 132.864 55.255 1.00 62.87 17 HIS E N 1
ATOM 12175 C CA . HIS E 1 17 ? -18.421 133.349 54.882 1.00 62.90 17 HIS E CA 1
ATOM 12176 C C . HIS E 1 17 ? -19.168 132.365 53.985 1.00 63.23 17 HIS E C 1
ATOM 12177 O O . HIS E 1 17 ? -18.627 131.861 53.067 1.00 61.88 17 HIS E O 1
ATOM 12184 N N . PRO E 1 18 ? -20.431 132.076 54.303 1.00 64.09 18 PRO E N 1
ATOM 12185 C CA . PRO E 1 18 ? -21.227 131.107 53.515 1.00 61.96 18 PRO E CA 1
ATOM 12186 C C . PRO E 1 18 ? -21.556 131.509 52.069 1.00 61.74 18 PRO E C 1
ATOM 12187 O O . PRO E 1 18 ? -21.842 130.661 51.279 1.00 62.98 18 PRO E O 1
ATOM 12191 N N . SER E 1 19 ? -21.492 132.778 51.757 1.00 60.93 19 SER E N 1
ATOM 12192 C CA . SER E 1 19 ? -21.819 133.298 50.395 1.00 61.38 19 SER E CA 1
ATOM 12193 C C . SER E 1 19 ? -20.766 132.942 49.330 1.00 60.07 19 SER E C 1
ATOM 12194 O O . SER E 1 19 ? -20.984 133.009 48.094 1.00 59.93 19 SER E O 1
ATOM 12197 N N . LEU E 1 20 ? -19.625 132.523 49.846 1.00 58.69 20 LEU E N 1
ATOM 12198 C CA . LEU E 1 20 ? -18.497 132.202 49.008 1.00 57.46 20 LEU E CA 1
ATOM 12199 C C . LEU E 1 20 ? -18.781 131.059 48.119 1.00 58.07 20 LEU E C 1
ATOM 12200 O O . LEU E 1 20 ? -19.253 130.064 48.575 1.00 59.53 20 LEU E O 1
ATOM 12205 N N . LYS E 1 21 ? -18.480 131.239 46.840 1.00 57.96 21 LYS E N 1
ATOM 12206 C CA . LYS E 1 21 ? -18.453 130.171 45.883 1.00 55.59 21 LYS E CA 1
ATOM 12207 C C . LYS E 1 21 ? -17.164 129.336 45.976 1.00 56.80 21 LYS E C 1
ATOM 12208 O O . LYS E 1 21 ? -16.054 129.836 45.730 1.00 58.12 21 LYS E O 1
ATOM 12214 N N . VAL E 1 22 ? -17.319 128.073 46.385 1.00 55.45 22 VAL E N 1
ATOM 12215 C CA . VAL E 1 22 ? -16.219 127.176 46.709 1.00 51.27 22 VAL E CA 1
ATOM 12216 C C . VAL E 1 22 ? -15.811 126.399 45.514 1.00 52.06 22 VAL E C 1
ATOM 12217 O O . VAL E 1 22 ? -16.602 125.682 44.997 1.00 54.63 22 VAL E O 1
ATOM 12221 N N . ASN E 1 23 ? -14.564 126.539 45.110 1.00 50.90 23 ASN E N 1
ATOM 12222 C CA . ASN E 1 23 ? -14.043 125.855 43.950 1.00 50.92 23 ASN E CA 1
ATOM 12223 C C . ASN E 1 23 ? -13.264 124.612 44.253 1.00 52.22 23 ASN E C 1
ATOM 12224 O O . ASN E 1 23 ? -13.073 123.763 43.382 1.00 49.99 23 ASN E O 1
ATOM 12229 N N . ALA E 1 24 ? -12.714 124.589 45.464 1.00 52.65 24 ALA E N 1
ATOM 12230 C CA . ALA E 1 24 ? -12.123 123.387 46.093 1.00 53.64 24 ALA E CA 1
ATOM 12231 C C . ALA E 1 24 ? -12.231 123.515 47.596 1.00 54.72 24 ALA E C 1
ATOM 12232 O O . ALA E 1 24 ? -11.999 124.564 48.118 1.00 54.06 24 ALA E O 1
ATOM 12234 N N . LYS E 1 25 ? -12.618 122.439 48.263 1.00 57.85 25 LYS E N 1
ATOM 12235 C CA . LYS E 1 25 ? -12.748 122.458 49.712 1.00 58.79 25 LYS E CA 1
ATOM 12236 C C . LYS E 1 25 ? -11.421 122.219 50.433 1.00 57.04 25 LYS E C 1
ATOM 12237 O O . LYS E 1 25 ? -11.124 122.868 51.389 1.00 56.62 25 LYS E O 1
ATOM 12243 N N . GLU E 1 26 ? -10.653 121.273 49.939 1.00 56.23 26 GLU E N 1
ATOM 12244 C CA . GLU E 1 26 ? -9.444 120.823 50.583 1.00 57.46 26 GLU E CA 1
ATOM 12245 C C . GLU E 1 26 ? -8.369 120.640 49.496 1.00 57.12 26 GLU E C 1
ATOM 12246 O O . GLU E 1 26 ? -8.452 119.679 48.685 1.00 57.90 26 GLU E O 1
ATOM 12252 N N . PRO E 1 27 ? -7.411 121.554 49.405 1.00 53.44 27 PRO E N 1
ATOM 12253 C CA . PRO E 1 27 ? -7.332 122.744 50.216 1.00 50.42 27 PRO E CA 1
ATOM 12254 C C . PRO E 1 27 ? -8.378 123.746 49.790 1.00 50.47 27 PRO E C 1
ATOM 12255 O O . PRO E 1 27 ? -8.949 123.650 48.718 1.00 50.99 27 PRO E O 1
ATOM 12259 N N . PHE E 1 28 ? -8.539 124.758 50.632 1.00 48.48 28 PHE E N 1
ATOM 12260 C CA . PHE E 1 28 ? -9.566 125.790 50.461 1.00 49.50 28 PHE E CA 1
ATOM 12261 C C . PHE E 1 28 ? -9.270 126.893 49.431 1.00 49.13 28 PHE E C 1
ATOM 12262 O O . PHE E 1 28 ? -8.398 127.722 49.564 1.00 46.53 28 PHE E O 1
ATOM 12270 N N . ASN E 1 29 ? -10.125 126.880 48.463 1.00 48.30 29 ASN E N 1
ATOM 12271 C CA . ASN E 1 29 ? -10.010 127.676 47.294 1.00 49.23 29 ASN E CA 1
ATOM 12272 C C . ASN E 1 29 ? -11.402 128.207 46.901 1.00 50.70 29 ASN E C 1
ATOM 12273 O O . ASN E 1 29 ? -12.284 127.498 46.524 1.00 49.67 29 ASN E O 1
ATOM 12278 N N . ALA E 1 30 ? -11.571 129.502 47.077 1.00 50.55 30 ALA E N 1
ATOM 12279 C CA . ALA E 1 30 ? -12.846 130.116 46.966 1.00 52.98 30 ALA E CA 1
ATOM 12280 C C . ALA E 1 30 ? -12.884 131.598 46.624 1.00 51.96 30 ALA E C 1
ATOM 12281 O O . ALA E 1 30 ? -11.991 132.336 46.813 1.00 51.24 30 ALA E O 1
ATOM 12283 N N . GLU E 1 31 ? -13.991 132.013 46.132 1.00 51.44 31 GLU E N 1
ATOM 12284 C CA . GLU E 1 31 ? -14.133 133.350 45.543 1.00 52.62 31 GLU E CA 1
ATOM 12285 C C . GLU E 1 31 ? -15.541 133.888 45.789 1.00 53.45 31 GLU E C 1
ATOM 12286 O O . GLU E 1 31 ? -16.514 133.129 45.795 1.00 51.07 31 GLU E O 1
ATOM 12292 N N . PRO E 1 32 ? -15.678 135.199 45.944 1.00 53.82 32 PRO E N 1
ATOM 12293 C CA . PRO E 1 32 ? -17.009 135.789 46.134 1.00 52.87 32 PRO E CA 1
ATOM 12294 C C . PRO E 1 32 ? -17.847 135.720 44.892 1.00 53.33 32 PRO E C 1
ATOM 12295 O O . PRO E 1 32 ? -17.385 135.501 43.777 1.00 52.52 32 PRO E O 1
ATOM 12299 N N . PRO E 1 33 ? -19.147 135.857 45.097 1.00 57.59 33 PRO E N 1
ATOM 12300 C CA . PRO E 1 33 ? -20.084 135.937 43.963 1.00 57.30 33 PRO E CA 1
ATOM 12301 C C . PRO E 1 33 ? -19.746 137.247 43.301 1.00 55.21 33 PRO E C 1
ATOM 12302 O O . PRO E 1 33 ? -19.479 138.243 43.940 1.00 56.31 33 PRO E O 1
ATOM 12306 N N . ARG E 1 34 ? -19.588 137.148 42.034 1.00 54.83 34 ARG E N 1
ATOM 12307 C CA . ARG E 1 34 ? -19.448 138.267 41.121 1.00 57.05 34 ARG E CA 1
ATOM 12308 C C . ARG E 1 34 ? -20.184 139.593 41.529 1.00 58.67 34 ARG E C 1
ATOM 12309 O O . ARG E 1 34 ? -19.612 140.726 41.560 1.00 59.27 34 ARG E O 1
ATOM 12317 N N . SER E 1 35 ? -21.442 139.445 41.866 1.00 59.83 35 SER E N 1
ATOM 12318 C CA . SER E 1 35 ? -22.320 140.591 42.147 1.00 60.48 35 SER E CA 1
ATOM 12319 C C . SER E 1 35 ? -21.900 141.315 43.425 1.00 61.09 35 SER E C 1
ATOM 12320 O O . SER E 1 35 ? -22.281 142.421 43.645 1.00 63.62 35 SER E O 1
ATOM 12323 N N . ALA E 1 36 ? -21.160 140.656 44.294 1.00 60.25 36 ALA E N 1
ATOM 12324 C CA . ALA E 1 36 ? -20.747 141.289 45.548 1.00 59.47 36 ALA E CA 1
ATOM 12325 C C . ALA E 1 36 ? -19.265 141.845 45.461 1.00 60.49 36 ALA E C 1
ATOM 12326 O O . ALA E 1 36 ? -18.860 142.739 46.220 1.00 59.94 36 ALA E O 1
ATOM 12328 N N . LEU E 1 37 ? -18.512 141.333 44.491 1.00 58.17 37 LEU E N 1
ATOM 12329 C CA . LEU E 1 37 ? -17.095 141.663 44.334 1.00 59.17 37 LEU E CA 1
ATOM 12330 C C . LEU E 1 37 ? -16.780 143.168 44.219 1.00 59.93 37 LEU E C 1
ATOM 12331 O O . LEU E 1 37 ? -15.762 143.709 44.728 1.00 60.57 37 LEU E O 1
ATOM 12336 N N . VAL E 1 38 ? -17.709 143.833 43.579 1.00 60.62 38 VAL E N 1
ATOM 12337 C CA . VAL E 1 38 ? -17.493 145.154 43.034 1.00 61.23 38 VAL E CA 1
ATOM 12338 C C . VAL E 1 38 ? -18.395 146.226 43.741 1.00 60.99 38 VAL E C 1
ATOM 12339 O O . VAL E 1 38 ? -18.499 147.379 43.290 1.00 62.83 38 VAL E O 1
ATOM 12343 N N . SER E 1 39 ? -18.970 145.839 44.886 1.00 58.89 39 SER E N 1
ATOM 12344 C CA . SER E 1 39 ? -19.870 146.725 45.624 1.00 60.23 39 SER E CA 1
ATOM 12345 C C . SER E 1 39 ? -19.094 147.783 46.337 1.00 60.02 39 SER E C 1
ATOM 12346 O O . SER E 1 39 ? -19.613 148.813 46.698 1.00 61.97 39 SER E O 1
ATOM 12349 N N . SER E 1 40 ? -17.860 147.464 46.661 1.00 58.45 40 SER E N 1
ATOM 12350 C CA . SER E 1 40 ? -17.013 148.418 47.307 1.00 56.73 40 SER E CA 1
ATOM 12351 C C . SER E 1 40 ? -15.550 148.347 46.787 1.00 57.46 40 SER E C 1
ATOM 12352 O O . SER E 1 40 ? -15.103 147.292 46.303 1.00 58.57 40 SER E O 1
ATOM 12355 N N . TYR E 1 41 ? -14.871 149.509 46.802 1.00 53.57 41 TYR E N 1
ATOM 12356 C CA . TYR E 1 41 ? -13.503 149.653 46.239 1.00 51.91 41 TYR E CA 1
ATOM 12357 C C . TYR E 1 41 ? -12.534 148.810 47.044 1.00 53.03 41 TYR E C 1
ATOM 12358 O O . TYR E 1 41 ? -11.629 148.207 46.501 1.00 52.16 41 TYR E O 1
ATOM 12367 N N . VAL E 1 42 ? -12.701 148.887 48.354 1.00 51.87 42 VAL E N 1
ATOM 12368 C CA . VAL E 1 42 ? -11.988 148.035 49.314 1.00 50.02 42 VAL E CA 1
ATOM 12369 C C . VAL E 1 42 ? -12.840 146.804 49.688 1.00 52.68 42 VAL E C 1
ATOM 12370 O O . VAL E 1 42 ? -13.942 146.904 50.252 1.00 53.22 42 VAL E O 1
ATOM 12374 N N . THR E 1 43 ? -12.266 145.653 49.331 1.00 52.22 43 THR E N 1
ATOM 12375 C CA . THR E 1 43 ? -12.879 144.370 49.487 1.00 51.37 43 THR E CA 1
ATOM 12376 C C . THR E 1 43 ? -12.872 143.952 50.947 1.00 52.73 43 THR E C 1
ATOM 12377 O O . THR E 1 43 ? -11.853 143.907 51.580 1.00 51.46 43 THR E O 1
ATOM 12381 N N . PRO E 1 44 ? -14.057 143.712 51.486 1.00 54.28 44 PRO E N 1
ATOM 12382 C CA . PRO E 1 44 ? -14.141 143.243 52.886 1.00 52.53 44 PRO E CA 1
ATOM 12383 C C . PRO E 1 44 ? -13.529 141.817 53.022 1.00 53.11 44 PRO E C 1
ATOM 12384 O O . PRO E 1 44 ? -13.696 140.933 52.163 1.00 52.22 44 PRO E O 1
ATOM 12388 N N . VAL E 1 45 ? -12.797 141.630 54.101 1.00 51.57 45 VAL E N 1
ATOM 12389 C CA . VAL E 1 45 ? -12.099 140.384 54.390 1.00 52.74 45 VAL E CA 1
ATOM 12390 C C . VAL E 1 45 ? -12.965 139.134 54.225 1.00 53.92 45 VAL E C 1
ATOM 12391 O O . VAL E 1 45 ? -12.554 138.144 53.667 1.00 54.39 45 VAL E O 1
ATOM 12395 N N . ASP E 1 46 ? -14.178 139.212 54.702 1.00 56.41 46 ASP E N 1
ATOM 12396 C CA . ASP E 1 46 ? -15.173 138.122 54.557 1.00 57.79 46 ASP E CA 1
ATOM 12397 C C . ASP E 1 46 ? -15.313 137.638 53.127 1.00 57.05 46 ASP E C 1
ATOM 12398 O O . ASP E 1 46 ? -15.601 136.486 52.884 1.00 55.37 46 ASP E O 1
ATOM 12403 N N . LEU E 1 47 ? -15.249 138.589 52.207 1.00 55.52 47 LEU E N 1
ATOM 12404 C CA . LEU E 1 47 ? -15.508 138.360 50.779 1.00 54.10 47 LEU E CA 1
ATOM 12405 C C . LEU E 1 47 ? -14.245 138.318 49.876 1.00 54.17 47 LEU E C 1
ATOM 12406 O O . LEU E 1 47 ? -14.307 138.158 48.662 1.00 53.68 47 LEU E O 1
ATOM 12411 N N . PHE E 1 48 ? -13.111 138.491 50.503 1.00 51.29 48 PHE E N 1
ATOM 12412 C CA . PHE E 1 48 ? -11.847 138.467 49.830 1.00 49.70 48 PHE E CA 1
ATOM 12413 C C . PHE E 1 48 ? -11.546 137.029 49.478 1.00 49.89 48 PHE E C 1
ATOM 12414 O O . PHE E 1 48 ? -11.587 136.178 50.310 1.00 51.58 48 PHE E O 1
ATOM 12422 N N . TYR E 1 49 ? -11.142 136.792 48.247 1.00 47.74 49 TYR E N 1
ATOM 12423 C CA . TYR E 1 49 ? -10.945 135.414 47.773 1.00 46.27 49 TYR E CA 1
ATOM 12424 C C . TYR E 1 49 ? -9.827 134.758 48.528 1.00 47.69 49 TYR E C 1
ATOM 12425 O O . TYR E 1 49 ? -8.834 135.380 48.949 1.00 47.01 49 TYR E O 1
ATOM 12434 N N . LYS E 1 50 ? -9.956 133.466 48.536 1.00 46.53 50 LYS E N 1
ATOM 12435 C CA . LYS E 1 50 ? -9.142 132.591 49.342 1.00 47.92 50 LYS E CA 1
ATOM 12436 C C . LYS E 1 50 ? -8.474 131.611 48.435 1.00 45.83 50 LYS E C 1
ATOM 12437 O O . LYS E 1 50 ? -9.139 130.982 47.651 1.00 47.01 50 LYS E O 1
ATOM 12443 N N . ARG E 1 51 ? -7.148 131.517 48.481 1.00 47.27 51 ARG E N 1
ATOM 12444 C CA . ARG E 1 51 ? -6.441 130.581 47.629 1.00 46.55 51 ARG E CA 1
ATOM 12445 C C . ARG E 1 51 ? -5.324 129.941 48.439 1.00 46.07 51 ARG E C 1
ATOM 12446 O O . ARG E 1 51 ? -4.348 130.580 48.876 1.00 45.97 51 ARG E O 1
ATOM 12454 N N . ASN E 1 52 ? -5.429 128.646 48.581 1.00 45.70 52 ASN E N 1
ATOM 12455 C CA . ASN E 1 52 ? -4.494 127.873 49.428 1.00 47.73 52 ASN E CA 1
ATOM 12456 C C . ASN E 1 52 ? -4.047 126.601 48.786 1.00 45.84 52 ASN E C 1
ATOM 12457 O O . ASN E 1 52 ? -4.794 126.000 48.171 1.00 48.07 52 ASN E O 1
ATOM 12462 N N . HIS E 1 53 ? -2.822 126.238 48.989 1.00 45.43 53 HIS E N 1
ATOM 12463 C CA . HIS E 1 53 ? -2.247 125.025 48.513 1.00 47.64 53 HIS E CA 1
ATOM 12464 C C . HIS E 1 53 ? -2.260 123.917 49.482 1.00 50.45 53 HIS E C 1
ATOM 12465 O O . HIS E 1 53 ? -1.973 122.794 49.118 1.00 52.49 53 HIS E O 1
ATOM 12472 N N . GLY E 1 54 ? -2.511 124.273 50.721 1.00 50.58 54 GLY E N 1
ATOM 12473 C CA . GLY E 1 54 ? -2.442 123.401 51.851 1.00 50.45 54 GLY E CA 1
ATOM 12474 C C . GLY E 1 54 ? -3.379 123.786 53.001 1.00 53.24 54 GLY E C 1
ATOM 12475 O O . GLY E 1 54 ? -4.108 124.792 52.911 1.00 51.06 54 GLY E O 1
ATOM 12476 N N . PRO E 1 55 ? -3.380 122.987 54.066 1.00 52.07 55 PRO E N 1
ATOM 12477 C CA . PRO E 1 55 ? -4.014 123.380 55.330 1.00 51.37 55 PRO E CA 1
ATOM 12478 C C . PRO E 1 55 ? -3.499 124.661 55.914 1.00 48.74 55 PRO E C 1
ATOM 12479 O O . PRO E 1 55 ? -2.342 124.971 55.775 1.00 47.72 55 PRO E O 1
ATOM 12483 N N . ILE E 1 56 ? -4.406 125.398 56.521 1.00 48.10 56 ILE E N 1
ATOM 12484 C CA . ILE E 1 56 ? -4.113 126.715 57.117 1.00 49.19 56 ILE E CA 1
ATOM 12485 C C . ILE E 1 56 ? -3.401 126.584 58.391 1.00 49.66 56 ILE E C 1
ATOM 12486 O O . ILE E 1 56 ? -3.814 125.820 59.198 1.00 51.17 56 ILE E O 1
ATOM 12491 N N . PRO E 1 57 ? -2.267 127.206 58.527 1.00 52.18 57 PRO E N 1
ATOM 12492 C CA . PRO E 1 57 ? -1.546 127.207 59.797 1.00 55.12 57 PRO E CA 1
ATOM 12493 C C . PRO E 1 57 ? -2.333 127.764 60.975 1.00 57.54 57 PRO E C 1
ATOM 12494 O O . PRO E 1 57 ? -3.167 128.674 60.892 1.00 56.38 57 PRO E O 1
ATOM 12498 N N . ILE E 1 58 ? -2.034 127.129 62.091 1.00 60.11 58 ILE E N 1
ATOM 12499 C CA . ILE E 1 58 ? -2.593 127.447 63.404 1.00 62.58 58 ILE E CA 1
ATOM 12500 C C . ILE E 1 58 ? -1.494 127.923 64.353 1.00 63.26 58 ILE E C 1
ATOM 12501 O O . ILE E 1 58 ? -0.490 127.323 64.500 1.00 63.94 58 ILE E O 1
ATOM 12506 N N . VAL E 1 59 ? -1.733 129.056 64.969 1.00 66.47 59 VAL E N 1
ATOM 12507 C CA . VAL E 1 59 ? -0.850 129.601 65.995 1.00 68.99 59 VAL E CA 1
ATOM 12508 C C . VAL E 1 59 ? -1.313 129.188 67.430 1.00 71.36 59 VAL E C 1
ATOM 12509 O O . VAL E 1 59 ? -2.407 129.563 67.843 1.00 71.51 59 VAL E O 1
ATOM 12513 N N . ASP E 1 60 ? -0.475 128.447 68.158 1.00 73.43 60 ASP E N 1
ATOM 12514 C CA . ASP E 1 60 ? -0.746 128.034 69.570 1.00 75.17 60 ASP E CA 1
ATOM 12515 C C . ASP E 1 60 ? -0.316 129.104 70.615 1.00 75.95 60 ASP E C 1
ATOM 12516 O O . ASP E 1 60 ? -0.968 129.237 71.604 1.00 75.91 60 ASP E O 1
ATOM 12521 N N . HIS E 1 61 ? 0.761 129.835 70.311 1.00 77.61 61 HIS E N 1
ATOM 12522 C CA . HIS E 1 61 ? 1.463 130.825 71.135 1.00 78.52 61 HIS E CA 1
ATOM 12523 C C . HIS E 1 61 ? 2.072 132.035 70.401 1.00 76.69 61 HIS E C 1
ATOM 12524 O O . HIS E 1 61 ? 3.215 132.001 69.992 1.00 76.57 61 HIS E O 1
ATOM 12531 N N . LEU E 1 62 ? 1.320 133.126 70.307 1.00 77.09 62 LEU E N 1
ATOM 12532 C CA . LEU E 1 62 ? 1.694 134.289 69.467 1.00 76.34 62 LEU E CA 1
ATOM 12533 C C . LEU E 1 62 ? 3.072 134.926 69.783 1.00 77.39 62 LEU E C 1
ATOM 12534 O O . LEU E 1 62 ? 3.850 135.212 68.896 1.00 76.91 62 LEU E O 1
ATOM 12539 N N . GLN E 1 63 ? 3.366 135.204 71.046 1.00 80.69 63 GLN E N 1
ATOM 12540 C CA . GLN E 1 63 ? 4.735 135.665 71.445 1.00 80.48 63 GLN E CA 1
ATOM 12541 C C . GLN E 1 63 ? 5.540 134.367 71.345 1.00 78.78 63 GLN E C 1
ATOM 12542 O O . GLN E 1 63 ? 5.010 133.300 71.598 1.00 82.71 63 GLN E O 1
ATOM 12548 N N . SER E 1 64 ? 6.780 134.394 70.930 1.00 75.38 64 SER E N 1
ATOM 12549 C CA . SER E 1 64 ? 7.421 133.105 70.554 1.00 76.56 64 SER E CA 1
ATOM 12550 C C . SER E 1 64 ? 7.248 132.670 69.022 1.00 73.51 64 SER E C 1
ATOM 12551 O O . SER E 1 64 ? 8.054 131.879 68.488 1.00 71.26 64 SER E O 1
ATOM 12554 N N . TYR E 1 65 ? 6.231 133.195 68.337 1.00 70.26 65 TYR E N 1
ATOM 12555 C CA . TYR E 1 65 ? 6.279 133.223 66.847 1.00 68.13 65 TYR E CA 1
ATOM 12556 C C . TYR E 1 65 ? 7.372 134.165 66.405 1.00 64.83 65 TYR E C 1
ATOM 12557 O O . TYR E 1 65 ? 7.532 135.265 66.930 1.00 67.61 65 TYR E O 1
ATOM 12566 N N . SER E 1 66 ? 8.069 133.752 65.381 1.00 62.52 66 SER E N 1
ATOM 12567 C CA . SER E 1 66 ? 9.066 134.613 64.712 1.00 63.22 66 SER E CA 1
ATOM 12568 C C . SER E 1 66 ? 9.304 134.293 63.221 1.00 63.11 66 SER E C 1
ATOM 12569 O O . SER E 1 66 ? 9.144 133.187 62.779 1.00 59.93 66 SER E O 1
ATOM 12572 N N . VAL E 1 67 ? 9.741 135.317 62.504 1.00 61.65 67 VAL E N 1
ATOM 12573 C CA . VAL E 1 67 ? 10.337 135.203 61.195 1.00 61.83 67 VAL E CA 1
ATOM 12574 C C . VAL E 1 67 ? 11.864 135.206 61.308 1.00 63.00 67 VAL E C 1
ATOM 12575 O O . VAL E 1 67 ? 12.442 136.117 61.827 1.00 62.88 67 VAL E O 1
ATOM 12579 N N . THR E 1 68 ? 12.500 134.213 60.712 1.00 63.27 68 THR E N 1
ATOM 12580 C CA . THR E 1 68 ? 13.961 134.084 60.701 1.00 61.92 68 THR E CA 1
ATOM 12581 C C . THR E 1 68 ? 14.603 134.710 59.457 1.00 65.45 68 THR E C 1
ATOM 12582 O O . THR E 1 68 ? 14.310 134.295 58.353 1.00 66.16 68 THR E O 1
ATOM 12586 N N . LEU E 1 69 ? 15.475 135.686 59.643 1.00 64.77 69 LEU E N 1
ATOM 12587 C CA . LEU E 1 69 ? 16.281 136.186 58.586 1.00 63.24 69 LEU E CA 1
ATOM 12588 C C . LEU E 1 69 ? 17.588 135.468 58.446 1.00 66.36 69 LEU E C 1
ATOM 12589 O O . LEU E 1 69 ? 18.466 135.653 59.215 1.00 68.82 69 LEU E O 1
ATOM 12594 N N . THR E 1 70 ? 17.713 134.652 57.418 1.00 68.70 70 THR E N 1
ATOM 12595 C CA . THR E 1 70 ? 18.920 133.853 57.120 1.00 68.12 70 THR E CA 1
ATOM 12596 C C . THR E 1 70 ? 19.488 134.119 55.776 1.00 67.81 70 THR E C 1
ATOM 12597 O O . THR E 1 70 ? 19.101 135.025 55.080 1.00 66.32 70 THR E O 1
ATOM 12601 N N . GLY E 1 71 ? 20.389 133.203 55.431 1.00 69.35 71 GLY E N 1
ATOM 12602 C CA . GLY E 1 71 ? 21.134 133.119 54.173 1.00 68.89 71 GLY E CA 1
ATOM 12603 C C . GLY E 1 71 ? 22.312 134.081 54.039 1.00 70.41 71 GLY E C 1
ATOM 12604 O O . GLY E 1 71 ? 22.889 134.491 55.016 1.00 71.22 71 GLY E O 1
ATOM 12605 N N . LEU E 1 72 ? 22.606 134.504 52.811 1.00 72.40 72 LEU E N 1
ATOM 12606 C CA . LEU E 1 72 ? 23.694 135.482 52.477 1.00 71.03 72 LEU E CA 1
ATOM 12607 C C . LEU E 1 72 ? 23.608 136.885 53.178 1.00 71.38 72 LEU E C 1
ATOM 12608 O O . LEU E 1 72 ? 23.625 137.980 52.590 1.00 69.60 72 LEU E O 1
ATOM 12613 N N . ILE E 1 73 ? 23.633 136.780 54.486 1.00 73.66 73 ILE E N 1
ATOM 12614 C CA . ILE E 1 73 ? 23.480 137.901 55.386 1.00 75.48 73 ILE E CA 1
ATOM 12615 C C . ILE E 1 73 ? 24.566 137.881 56.541 1.00 76.94 73 ILE E C 1
ATOM 12616 O O . ILE E 1 73 ? 24.968 136.823 57.048 1.00 76.15 73 ILE E O 1
ATOM 12621 N N . GLN E 1 74 ? 25.066 139.055 56.925 1.00 79.51 74 GLN E N 1
ATOM 12622 C CA . GLN E 1 74 ? 26.138 139.146 57.960 1.00 80.80 74 GLN E CA 1
ATOM 12623 C C . GLN E 1 74 ? 25.704 138.438 59.278 1.00 80.98 74 GLN E C 1
ATOM 12624 O O . GLN E 1 74 ? 26.364 137.479 59.751 1.00 80.70 74 GLN E O 1
ATOM 12630 N N . ASN E 1 75 ? 24.578 138.882 59.839 1.00 79.97 75 ASN E N 1
ATOM 12631 C CA . ASN E 1 75 ? 24.134 138.401 61.170 1.00 81.03 75 ASN E CA 1
ATOM 12632 C C . ASN E 1 75 ? 22.708 137.831 61.148 1.00 78.44 75 ASN E C 1
ATOM 12633 O O . ASN E 1 75 ? 21.742 138.542 61.392 1.00 77.36 75 ASN E O 1
ATOM 12638 N N . PRO E 1 76 ? 22.620 136.554 60.861 1.00 76.99 76 PRO E N 1
ATOM 12639 C CA . PRO E 1 76 ? 21.363 135.820 60.889 1.00 77.29 76 PRO E CA 1
ATOM 12640 C C . PRO E 1 76 ? 20.574 136.049 62.188 1.00 78.38 76 PRO E C 1
ATOM 12641 O O . PRO E 1 76 ? 20.648 135.335 63.183 1.00 79.28 76 PRO E O 1
ATOM 12645 N N . ARG E 1 77 ? 19.754 137.083 62.127 1.00 79.20 77 ARG E N 1
ATOM 12646 C CA . ARG E 1 77 ? 18.837 137.491 63.232 1.00 78.00 77 ARG E CA 1
ATOM 12647 C C . ARG E 1 77 ? 17.563 136.646 63.215 1.00 77.20 77 ARG E C 1
ATOM 12648 O O . ARG E 1 77 ? 17.310 135.857 62.350 1.00 79.24 77 ARG E O 1
ATOM 12656 N N . LYS E 1 78 ? 16.731 136.875 64.193 1.00 76.79 78 LYS E N 1
ATOM 12657 C CA . LYS E 1 78 ? 15.429 136.216 64.278 1.00 73.89 78 LYS E CA 1
ATOM 12658 C C . LYS E 1 78 ? 14.427 137.226 64.871 1.00 74.29 78 LYS E C 1
ATOM 12659 O O . LYS E 1 78 ? 14.631 137.723 65.961 1.00 75.58 78 LYS E O 1
ATOM 12665 N N . LEU E 1 79 ? 13.397 137.550 64.081 1.00 73.14 79 LEU E N 1
ATOM 12666 C CA . LEU E 1 79 ? 12.502 138.678 64.311 1.00 71.49 79 LEU E CA 1
ATOM 12667 C C . LEU E 1 79 ? 11.149 138.286 64.787 1.00 70.41 79 LEU E C 1
ATOM 12668 O O . LEU E 1 79 ? 10.433 137.667 64.096 1.00 71.88 79 LEU E O 1
ATOM 12673 N N . PHE E 1 80 ? 10.804 138.727 65.978 1.00 71.14 80 PHE E N 1
ATOM 12674 C CA . PHE E 1 80 ? 9.511 138.415 66.624 1.00 70.37 80 PHE E CA 1
ATOM 12675 C C . PHE E 1 80 ? 8.481 139.418 66.145 1.00 68.18 80 PHE E C 1
ATOM 12676 O O . PHE E 1 80 ? 8.791 140.407 65.605 1.00 66.70 80 PHE E O 1
ATOM 12684 N N . ILE E 1 81 ? 7.241 139.095 66.339 1.00 70.03 81 ILE E N 1
ATOM 12685 C CA . ILE E 1 81 ? 6.154 139.914 65.848 1.00 71.54 81 ILE E CA 1
ATOM 12686 C C . ILE E 1 81 ? 6.146 141.355 66.426 1.00 74.05 81 ILE E C 1
ATOM 12687 O O . ILE E 1 81 ? 5.805 142.325 65.725 1.00 73.26 81 ILE E O 1
ATOM 12692 N N . LYS E 1 82 ? 6.538 141.461 67.705 1.00 75.47 82 LYS E N 1
ATOM 12693 C CA . LYS E 1 82 ? 6.844 142.722 68.447 1.00 75.48 82 LYS E CA 1
ATOM 12694 C C . LYS E 1 82 ? 7.823 143.644 67.704 1.00 74.14 82 LYS E C 1
ATOM 12695 O O . LYS E 1 82 ? 7.631 144.861 67.544 1.00 74.23 82 LYS E O 1
ATOM 12701 N N . ASP E 1 83 ? 8.900 143.011 67.277 1.00 74.21 83 ASP E N 1
ATOM 12702 C CA . ASP E 1 83 ? 9.964 143.632 66.473 1.00 74.13 83 ASP E CA 1
ATOM 12703 C C . ASP E 1 83 ? 9.477 144.172 65.098 1.00 74.33 83 ASP E C 1
ATOM 12704 O O . ASP E 1 83 ? 9.904 145.243 64.616 1.00 74.95 83 ASP E O 1
ATOM 12709 N N . ILE E 1 84 ? 8.596 143.410 64.461 1.00 72.44 84 ILE E N 1
ATOM 12710 C CA . ILE E 1 84 ? 8.085 143.784 63.164 1.00 70.88 84 ILE E CA 1
ATOM 12711 C C . ILE E 1 84 ? 7.166 144.994 63.323 1.00 69.91 84 ILE E C 1
ATOM 12712 O O . ILE E 1 84 ? 7.195 145.934 62.520 1.00 70.74 84 ILE E O 1
ATOM 12717 N N . ARG E 1 85 ? 6.332 144.950 64.353 1.00 69.11 85 ARG E N 1
ATOM 12718 C CA . ARG E 1 85 ? 5.386 146.066 64.697 1.00 69.20 85 ARG E CA 1
ATOM 12719 C C . ARG E 1 85 ? 6.075 147.368 65.186 1.00 68.99 85 ARG E C 1
ATOM 12720 O O . ARG E 1 85 ? 5.495 148.474 65.141 1.00 69.53 85 ARG E O 1
ATOM 12728 N N . SER E 1 86 ? 7.322 147.252 65.624 1.00 69.84 86 SER E N 1
ATOM 12729 C CA . SER E 1 86 ? 8.097 148.414 66.064 1.00 70.56 86 SER E CA 1
ATOM 12730 C C . SER E 1 86 ? 8.769 149.172 64.918 1.00 69.89 86 SER E C 1
ATOM 12731 O O . SER E 1 86 ? 9.257 150.290 65.086 1.00 70.58 86 SER E O 1
ATOM 12734 N N . LEU E 1 87 ? 8.875 148.546 63.766 1.00 68.79 87 LEU E N 1
ATOM 12735 C CA . LEU E 1 87 ? 9.420 149.187 62.556 1.00 66.76 87 LEU E CA 1
ATOM 12736 C C . LEU E 1 87 ? 8.397 150.206 62.003 1.00 64.51 87 LEU E C 1
ATOM 12737 O O . LEU E 1 87 ? 7.225 150.148 62.328 1.00 66.06 87 LEU E O 1
ATOM 12742 N N . PRO E 1 88 ? 8.809 151.163 61.209 1.00 61.79 88 PRO E N 1
ATOM 12743 C CA . PRO E 1 88 ? 7.837 152.140 60.728 1.00 63.41 88 PRO E CA 1
ATOM 12744 C C . PRO E 1 88 ? 6.719 151.459 59.955 1.00 65.88 88 PRO E C 1
ATOM 12745 O O . PRO E 1 88 ? 6.932 150.667 58.991 1.00 65.38 88 PRO E O 1
ATOM 12749 N N . LYS E 1 89 ? 5.513 151.747 60.423 1.00 64.16 89 LYS E N 1
ATOM 12750 C CA . LYS E 1 89 ? 4.313 151.211 59.821 1.00 61.79 89 LYS E CA 1
ATOM 12751 C C . LYS E 1 89 ? 3.908 151.956 58.604 1.00 62.24 89 LYS E C 1
ATOM 12752 O O . LYS E 1 89 ? 3.861 153.180 58.587 1.00 63.68 89 LYS E O 1
ATOM 12758 N N . TYR E 1 90 ? 3.574 151.201 57.569 1.00 62.38 90 TYR E N 1
ATOM 12759 C CA . TYR E 1 90 ? 2.976 151.725 56.321 1.00 59.24 90 TYR E CA 1
ATOM 12760 C C . TYR E 1 90 ? 1.659 151.027 55.995 1.00 60.07 90 TYR E C 1
ATOM 12761 O O . TYR E 1 90 ? 1.442 149.889 56.333 1.00 60.77 90 TYR E O 1
ATOM 12770 N N . ASN E 1 91 ? 0.775 151.775 55.357 1.00 58.11 91 ASN E N 1
ATOM 12771 C CA . ASN E 1 91 ? -0.477 151.270 54.829 1.00 58.17 91 ASN E CA 1
ATOM 12772 C C . ASN E 1 91 ? -0.480 151.339 53.315 1.00 58.77 91 ASN E C 1
ATOM 12773 O O . ASN E 1 91 ? -0.488 152.394 52.755 1.00 60.14 91 ASN E O 1
ATOM 12778 N N . VAL E 1 92 ? -0.501 150.202 52.652 1.00 57.38 92 VAL E N 1
ATOM 12779 C CA . VAL E 1 92 ? -0.470 150.165 51.192 1.00 55.27 92 VAL E CA 1
ATOM 12780 C C . VAL E 1 92 ? -1.768 149.562 50.658 1.00 53.54 92 VAL E C 1
ATOM 12781 O O . VAL E 1 92 ? -2.185 148.508 51.053 1.00 54.51 92 VAL E O 1
ATOM 12785 N N . THR E 1 93 ? -2.379 150.256 49.777 1.00 49.69 93 THR E N 1
ATOM 12786 C CA . THR E 1 93 ? -3.542 149.764 49.157 1.00 50.24 93 THR E CA 1
ATOM 12787 C C . THR E 1 93 ? -3.097 148.981 47.920 1.00 50.90 93 THR E C 1
ATOM 12788 O O . THR E 1 93 ? -2.383 149.522 47.009 1.00 50.16 93 THR E O 1
ATOM 12792 N N . ALA E 1 94 ? -3.511 147.715 47.871 1.00 47.26 94 ALA E N 1
ATOM 12793 C CA . ALA E 1 94 ? -3.003 146.815 46.806 1.00 46.80 94 ALA E CA 1
ATOM 12794 C C . ALA E 1 94 ? -3.946 145.693 46.503 1.00 46.69 94 ALA E C 1
ATOM 12795 O O . ALA E 1 94 ? -4.463 145.013 47.367 1.00 46.23 94 ALA E O 1
ATOM 12797 N N . THR E 1 95 ? -4.136 145.499 45.237 1.00 45.64 95 THR E N 1
ATOM 12798 C CA . THR E 1 95 ? -4.932 144.397 44.747 1.00 45.94 95 THR E CA 1
ATOM 12799 C C . THR E 1 95 ? -4.060 143.143 44.557 1.00 46.05 95 THR E C 1
ATOM 12800 O O . THR E 1 95 ? -3.020 143.202 43.982 1.00 44.48 95 THR E O 1
ATOM 12804 N N . LEU E 1 96 ? -4.534 142.052 45.117 1.00 44.87 96 LEU E N 1
ATOM 12805 C CA . LEU E 1 96 ? -4.047 140.749 44.825 1.00 45.24 96 LEU E CA 1
ATOM 12806 C C . LEU E 1 96 ? -4.989 140.115 43.786 1.00 43.73 96 LEU E C 1
ATOM 12807 O O . LEU E 1 96 ? -6.159 139.981 44.047 1.00 45.58 96 LEU E O 1
ATOM 12812 N N . GLN E 1 97 ? -4.437 139.763 42.640 1.00 40.16 97 GLN E N 1
ATOM 12813 C CA . GLN E 1 97 ? -5.135 139.014 41.607 1.00 41.15 97 GLN E CA 1
ATOM 12814 C C . GLN E 1 97 ? -4.392 137.670 41.461 1.00 43.35 97 GLN E C 1
ATOM 12815 O O . GLN E 1 97 ? -3.192 137.649 41.288 1.00 39.20 97 GLN E O 1
ATOM 12821 N N . CYS E 1 98 ? -5.127 136.581 41.518 1.00 42.48 98 CYS E N 1
ATOM 12822 C CA . CYS E 1 98 ? -4.572 135.299 41.362 1.00 38.40 98 CYS E CA 1
ATOM 12823 C C . CYS E 1 98 ? -4.339 135.060 39.873 1.00 40.56 98 CYS E C 1
ATOM 12824 O O . CYS E 1 98 ? -5.166 135.338 39.049 1.00 40.77 98 CYS E O 1
ATOM 12827 N N . ALA E 1 99 ? -3.216 134.467 39.555 1.00 39.63 99 ALA E N 1
ATOM 12828 C CA . ALA E 1 99 ? -2.866 134.212 38.203 1.00 41.53 99 ALA E CA 1
ATOM 12829 C C . ALA E 1 99 ? -3.899 133.286 37.566 1.00 43.63 99 ALA E C 1
ATOM 12830 O O . ALA E 1 99 ? -4.055 133.257 36.399 1.00 42.71 99 ALA E O 1
ATOM 12832 N N . GLY E 1 100 ? -4.581 132.533 38.403 1.00 42.83 100 GLY E N 1
ATOM 12833 C CA . GLY E 1 100 ? -5.684 131.648 37.996 1.00 41.96 100 GLY E CA 1
ATOM 12834 C C . GLY E 1 100 ? -7.028 132.309 37.681 1.00 43.98 100 GLY E C 1
ATOM 12835 O O . GLY E 1 100 ? -7.896 131.690 37.118 1.00 45.50 100 GLY E O 1
ATOM 12836 N N . ASN E 1 101 ? -7.199 133.558 38.048 1.00 42.69 101 ASN E N 1
ATOM 12837 C CA . ASN E 1 101 ? -8.380 134.277 37.711 1.00 41.97 101 ASN E CA 1
ATOM 12838 C C . ASN E 1 101 ? -8.790 134.072 36.276 1.00 39.80 101 ASN E C 1
ATOM 12839 O O . ASN E 1 101 ? -8.030 134.031 35.411 1.00 40.93 101 ASN E O 1
ATOM 12844 N N . ARG E 1 102 ? -10.086 133.825 36.104 1.00 45.53 102 ARG E N 1
ATOM 12845 C CA . ARG E 1 102 ? -10.786 133.547 34.796 1.00 43.51 102 ARG E CA 1
ATOM 12846 C C . ARG E 1 102 ? -10.391 132.257 34.049 1.00 43.32 102 ARG E C 1
ATOM 12847 O O . ARG E 1 102 ? -10.537 132.090 32.857 1.00 41.72 102 ARG E O 1
ATOM 12855 N N . ARG E 1 103 ? -9.882 131.312 34.790 1.00 45.48 103 ARG E N 1
ATOM 12856 C CA . ARG E 1 103 ? -9.386 130.086 34.185 1.00 45.08 103 ARG E CA 1
ATOM 12857 C C . ARG E 1 103 ? -10.458 129.223 33.604 1.00 45.78 103 ARG E C 1
ATOM 12858 O O . ARG E 1 103 ? -10.308 128.606 32.566 1.00 44.85 103 ARG E O 1
ATOM 12866 N N . THR E 1 104 ? -11.601 129.188 34.275 1.00 48.15 104 THR E N 1
ATOM 12867 C CA . THR E 1 104 ? -12.667 128.270 33.862 1.00 48.85 104 THR E CA 1
ATOM 12868 C C . THR E 1 104 ? -13.111 128.561 32.398 1.00 49.67 104 THR E C 1
ATOM 12869 O O . THR E 1 104 ? -13.270 127.650 31.612 1.00 48.47 104 THR E O 1
ATOM 12873 N N . ALA E 1 105 ? -13.199 129.837 32.024 1.00 50.28 105 ALA E N 1
ATOM 12874 C CA . ALA E 1 105 ? -13.554 130.190 30.628 1.00 47.57 105 ALA E CA 1
ATOM 12875 C C . ALA E 1 105 ? -12.513 129.765 29.644 1.00 47.30 105 ALA E C 1
ATOM 12876 O O . ALA E 1 105 ? -12.836 129.454 28.540 1.00 48.87 105 ALA E O 1
ATOM 12878 N N . MET E 1 106 ? -11.246 129.728 30.048 1.00 47.67 106 MET E N 1
ATOM 12879 C CA . MET E 1 106 ? -10.186 129.224 29.141 1.00 49.67 106 MET E CA 1
ATOM 12880 C C . MET E 1 106 ? -10.282 127.686 28.914 1.00 53.31 106 MET E C 1
ATOM 12881 O O . MET E 1 106 ? -9.886 127.126 27.861 1.00 53.81 106 MET E O 1
ATOM 12886 N N . SER E 1 107 ? -10.765 127.024 29.961 1.00 54.99 107 SER E N 1
ATOM 12887 C CA . SER E 1 107 ? -10.883 125.556 30.060 1.00 56.78 107 SER E CA 1
ATOM 12888 C C . SER E 1 107 ? -12.001 125.036 29.164 1.00 56.27 107 SER E C 1
ATOM 12889 O O . SER E 1 107 ? -11.828 124.038 28.500 1.00 55.08 107 SER E O 1
ATOM 12892 N N . LYS E 1 108 ? -13.136 125.745 29.232 1.00 57.46 108 LYS E N 1
ATOM 12893 C CA . LYS E 1 108 ? -14.367 125.542 28.390 1.00 61.06 108 LYS E CA 1
ATOM 12894 C C . LYS E 1 108 ? -14.029 125.441 26.909 1.00 59.65 108 LYS E C 1
ATOM 12895 O O . LYS E 1 108 ? -14.630 124.692 26.197 1.00 61.29 108 LYS E O 1
ATOM 12901 N N . VAL E 1 109 ? -12.958 126.073 26.508 1.00 59.07 109 VAL E N 1
ATOM 12902 C CA . VAL E 1 109 ? -12.455 126.004 25.127 1.00 58.09 109 VAL E CA 1
ATOM 12903 C C . VAL E 1 109 ? -11.554 124.829 24.873 1.00 57.87 109 VAL E C 1
ATOM 12904 O O . VAL E 1 109 ? -11.612 124.129 23.910 1.00 61.24 109 VAL E O 1
ATOM 12908 N N . ARG E 1 110 ? -10.600 124.683 25.708 1.00 58.63 110 ARG E N 1
ATOM 12909 C CA . ARG E 1 110 ? -9.716 123.508 25.629 1.00 58.37 110 ARG E CA 1
ATOM 12910 C C . ARG E 1 110 ? -9.324 123.256 27.103 1.00 57.21 110 ARG E C 1
ATOM 12911 O O . ARG E 1 110 ? -8.979 124.132 27.855 1.00 55.39 110 ARG E O 1
ATOM 12919 N N . ASN E 1 111 ? -9.485 122.024 27.493 1.00 57.65 111 ASN E N 1
ATOM 12920 C CA . ASN E 1 111 ? -9.413 121.656 28.898 1.00 54.99 111 ASN E CA 1
ATOM 12921 C C . ASN E 1 111 ? -8.108 121.931 29.611 1.00 52.77 111 ASN E C 1
ATOM 12922 O O . ASN E 1 111 ? -7.030 121.617 29.118 1.00 49.98 111 ASN E O 1
ATOM 12927 N N . VAL E 1 112 ? -8.244 122.579 30.761 1.00 52.08 112 VAL E N 1
ATOM 12928 C CA . VAL E 1 112 ? -7.084 122.749 31.645 1.00 54.12 112 VAL E CA 1
ATOM 12929 C C . VAL E 1 112 ? -7.263 122.083 33.003 1.00 52.28 112 VAL E C 1
ATOM 12930 O O . VAL E 1 112 ? -8.240 122.245 33.740 1.00 49.38 112 VAL E O 1
ATOM 12934 N N . ARG E 1 113 ? -6.204 121.363 33.346 1.00 53.96 113 ARG E N 1
ATOM 12935 C CA . ARG E 1 113 ? -6.046 120.881 34.752 1.00 55.52 113 ARG E CA 1
ATOM 12936 C C . ARG E 1 113 ? -5.866 122.007 35.738 1.00 54.98 113 ARG E C 1
ATOM 12937 O O . ARG E 1 113 ? -5.004 122.844 35.645 1.00 55.31 113 ARG E O 1
ATOM 12945 N N . GLY E 1 114 ? -6.705 121.983 36.702 1.00 53.78 114 GLY E N 1
ATOM 12946 C CA . GLY E 1 114 ? -6.562 122.845 37.813 1.00 52.06 114 GLY E CA 1
ATOM 12947 C C . GLY E 1 114 ? -7.876 123.318 38.387 1.00 53.48 114 GLY E C 1
ATOM 12948 O O . GLY E 1 114 ? -8.941 123.096 37.826 1.00 51.31 114 GLY E O 1
ATOM 12949 N N . VAL E 1 115 ? -7.773 124.027 39.498 1.00 54.46 115 VAL E N 1
ATOM 12950 C CA . VAL E 1 115 ? -8.948 124.577 40.163 1.00 52.48 115 VAL E CA 1
ATOM 12951 C C . VAL E 1 115 ? -9.616 125.586 39.243 1.00 53.11 115 VAL E C 1
ATOM 12952 O O . VAL E 1 115 ? -8.997 126.410 38.665 1.00 53.32 115 VAL E O 1
ATOM 12956 N N . GLY E 1 116 ? -10.925 125.486 39.158 1.00 50.10 116 GLY E N 1
ATOM 12957 C CA . GLY E 1 116 ? -11.741 126.340 38.378 1.00 49.78 116 GLY E CA 1
ATOM 12958 C C . GLY E 1 116 ? -11.951 127.648 39.047 1.00 50.63 116 GLY E C 1
ATOM 12959 O O . GLY E 1 116 ? -12.090 127.712 40.242 1.00 55.09 116 GLY E O 1
ATOM 12960 N N . TRP E 1 117 ? -11.929 128.708 38.268 1.00 49.40 117 TRP E N 1
ATOM 12961 C CA . TRP E 1 117 ? -12.186 130.067 38.750 1.00 46.13 117 TRP E CA 1
ATOM 12962 C C . TRP E 1 117 ? -13.016 130.762 37.728 1.00 45.52 117 TRP E C 1
ATOM 12963 O O . TRP E 1 117 ? -12.856 130.593 36.555 1.00 45.10 117 TRP E O 1
ATOM 12974 N N . ASP E 1 118 ? -13.919 131.544 38.240 1.00 46.08 118 ASP E N 1
ATOM 12975 C CA . ASP E 1 118 ? -14.712 132.457 37.471 1.00 49.00 118 ASP E CA 1
ATOM 12976 C C . ASP E 1 118 ? -13.876 133.800 37.382 1.00 50.68 118 ASP E C 1
ATOM 12977 O O . ASP E 1 118 ? -12.686 133.844 37.186 1.00 49.59 118 ASP E O 1
ATOM 12982 N N . VAL E 1 119 ? -14.521 134.873 37.690 1.00 48.51 119 VAL E N 1
ATOM 12983 C CA . VAL E 1 119 ? -14.086 136.219 37.381 1.00 47.88 119 VAL E CA 1
ATOM 12984 C C . VAL E 1 119 ? -13.629 136.957 38.689 1.00 47.12 119 VAL E C 1
ATOM 12985 O O . VAL E 1 119 ? -13.169 138.059 38.667 1.00 47.36 119 VAL E O 1
ATOM 12989 N N . SER E 1 120 ? -13.770 136.296 39.808 1.00 45.63 120 SER E N 1
ATOM 12990 C CA . SER E 1 120 ? -13.565 136.896 41.111 1.00 46.09 120 SER E CA 1
ATOM 12991 C C . SER E 1 120 ? -12.405 136.383 41.961 1.00 45.27 120 SER E C 1
ATOM 12992 O O . SER E 1 120 ? -12.450 136.489 43.181 1.00 43.33 120 SER E O 1
ATOM 12995 N N . ALA E 1 121 ? -11.384 135.789 41.324 1.00 44.89 121 ALA E N 1
ATOM 12996 C CA . ALA E 1 121 ? -10.116 135.414 42.045 1.00 45.64 121 ALA E CA 1
ATOM 12997 C C . ALA E 1 121 ? -9.240 136.644 42.127 1.00 45.89 121 ALA E C 1
ATOM 12998 O O . ALA E 1 121 ? -8.100 136.703 41.622 1.00 45.84 121 ALA E O 1
ATOM 13000 N N . ILE E 1 122 ? -9.809 137.630 42.778 1.00 45.90 122 ILE E N 1
ATOM 13001 C CA . ILE E 1 122 ? -9.249 138.957 42.856 1.00 44.76 122 ILE E CA 1
ATOM 13002 C C . ILE E 1 122 ? -9.876 139.740 43.990 1.00 46.79 122 ILE E C 1
ATOM 13003 O O . ILE E 1 122 ? -11.093 139.629 44.237 1.00 47.61 122 ILE E O 1
ATOM 13008 N N . GLY E 1 123 ? -9.027 140.568 44.627 1.00 44.44 123 GLY E N 1
ATOM 13009 C CA . GLY E 1 123 ? -9.437 141.325 45.775 1.00 42.99 123 GLY E CA 1
ATOM 13010 C C . GLY E 1 123 ? -8.532 142.503 46.017 1.00 46.37 123 GLY E C 1
ATOM 13011 O O . GLY E 1 123 ? -7.351 142.472 45.786 1.00 46.94 123 GLY E O 1
ATOM 13012 N N . ASN E 1 124 ? -9.122 143.569 46.516 1.00 47.61 124 ASN E N 1
ATOM 13013 C CA . ASN E 1 124 ? -8.416 144.822 46.880 1.00 46.54 124 ASN E CA 1
ATOM 13014 C C . ASN E 1 124 ? -8.493 145.145 48.333 1.00 48.06 124 ASN E C 1
ATOM 13015 O O . ASN E 1 124 ? -9.546 145.134 48.965 1.00 48.18 124 ASN E O 1
ATOM 13020 N N . ALA E 1 125 ? -7.347 145.371 48.908 1.00 49.08 125 ALA E N 1
ATOM 13021 C CA . ALA E 1 125 ? -7.315 145.607 50.350 1.00 49.58 125 ALA E CA 1
ATOM 13022 C C . ALA E 1 125 ? -6.254 146.639 50.716 1.00 50.79 125 ALA E C 1
ATOM 13023 O O . ALA E 1 125 ? -5.390 146.931 49.902 1.00 50.89 125 ALA E O 1
ATOM 13025 N N . VAL E 1 126 ? -6.394 147.146 51.953 1.00 51.02 126 VAL E N 1
ATOM 13026 C CA . VAL E 1 126 ? -5.430 148.008 52.605 1.00 50.28 126 VAL E CA 1
ATOM 13027 C C . VAL E 1 126 ? -4.589 147.147 53.506 1.00 51.43 126 VAL E C 1
ATOM 13028 O O . VAL E 1 126 ? -5.037 146.572 54.441 1.00 54.12 126 VAL E O 1
ATOM 13032 N N . TRP E 1 127 ? -3.329 147.076 53.186 1.00 51.45 127 TRP E N 1
ATOM 13033 C CA . TRP E 1 127 ? -2.404 146.180 53.899 1.00 49.89 127 TRP E CA 1
ATOM 13034 C C . TRP E 1 127 ? -1.582 147.042 54.857 1.00 52.11 127 TRP E C 1
ATOM 13035 O O . TRP E 1 127 ? -1.008 148.106 54.483 1.00 52.52 127 TRP E O 1
ATOM 13046 N N . GLY E 1 128 ? -1.511 146.573 56.083 1.00 50.46 128 GLY E N 1
ATOM 13047 C CA . GLY E 1 128 ? -0.759 147.251 57.087 1.00 48.96 128 GLY E CA 1
ATOM 13048 C C . GLY E 1 128 ? 0.422 146.469 57.509 1.00 50.41 128 GLY E C 1
ATOM 13049 O O . GLY E 1 128 ? 0.272 145.362 57.918 1.00 52.57 128 GLY E O 1
ATOM 13050 N N . GLY E 1 129 ? 1.608 147.060 57.414 1.00 49.65 129 GLY E N 1
ATOM 13051 C CA . GLY E 1 129 ? 2.755 146.489 58.067 1.00 49.12 129 GLY E CA 1
ATOM 13052 C C . GLY E 1 129 ? 4.071 147.215 57.860 1.00 52.60 129 GLY E C 1
ATOM 13053 O O . GLY E 1 129 ? 4.144 148.414 57.640 1.00 53.59 129 GLY E O 1
ATOM 13054 N N . ALA E 1 130 ? 5.137 146.429 57.925 1.00 52.32 130 ALA E N 1
ATOM 13055 C CA . ALA E 1 130 ? 6.487 146.947 57.794 1.00 52.42 130 ALA E CA 1
ATOM 13056 C C . ALA E 1 130 ? 7.022 146.848 56.388 1.00 53.32 130 ALA E C 1
ATOM 13057 O O . ALA E 1 130 ? 6.861 145.836 55.792 1.00 55.73 130 ALA E O 1
ATOM 13059 N N . LYS E 1 131 ? 7.699 147.843 55.868 1.00 53.25 131 LYS E N 1
ATOM 13060 C CA . LYS E 1 131 ? 8.359 147.668 54.574 1.00 53.23 131 LYS E CA 1
ATOM 13061 C C . LYS E 1 131 ? 9.516 146.729 54.705 1.00 54.83 131 LYS E C 1
ATOM 13062 O O . LYS E 1 131 ? 10.295 146.811 55.650 1.00 56.78 131 LYS E O 1
ATOM 13068 N N . LEU E 1 132 ? 9.589 145.805 53.764 1.00 56.86 132 LEU E N 1
ATOM 13069 C CA . LEU E 1 132 ? 10.698 144.797 53.664 1.00 56.07 132 LEU E CA 1
ATOM 13070 C C . LEU E 1 132 ? 12.070 145.457 53.435 1.00 57.37 132 LEU E C 1
ATOM 13071 O O . LEU E 1 132 ? 13.075 144.919 53.856 1.00 58.67 132 LEU E O 1
ATOM 13076 N N . ALA E 1 133 ? 12.090 146.584 52.726 1.00 56.82 133 ALA E N 1
ATOM 13077 C CA . ALA E 1 133 ? 13.338 147.304 52.557 1.00 59.78 133 ALA E CA 1
ATOM 13078 C C . ALA E 1 133 ? 13.934 147.714 53.958 1.00 61.96 133 ALA E C 1
ATOM 13079 O O . ALA E 1 133 ? 15.124 147.560 54.197 1.00 62.19 133 ALA E O 1
ATOM 13081 N N . ASP E 1 134 ? 13.070 148.183 54.852 1.00 62.20 134 ASP E N 1
ATOM 13082 C CA . ASP E 1 134 ? 13.431 148.605 56.227 1.00 61.67 134 ASP E CA 1
ATOM 13083 C C . ASP E 1 134 ? 13.965 147.392 57.015 1.00 63.17 134 ASP E C 1
ATOM 13084 O O . ASP E 1 134 ? 15.017 147.454 57.675 1.00 64.85 134 ASP E O 1
ATOM 13089 N N . VAL E 1 135 ? 13.276 146.260 56.901 1.00 63.70 135 VAL E N 1
ATOM 13090 C CA . VAL E 1 135 ? 13.720 144.985 57.551 1.00 61.05 135 VAL E CA 1
ATOM 13091 C C . VAL E 1 135 ? 15.067 144.505 57.028 1.00 62.92 135 VAL E C 1
ATOM 13092 O O . VAL E 1 135 ? 15.797 143.879 57.701 1.00 63.59 135 VAL E O 1
ATOM 13096 N N . LEU E 1 136 ? 15.364 144.752 55.757 1.00 64.59 136 LEU E N 1
ATOM 13097 C CA . LEU E 1 136 ? 16.637 144.301 55.169 1.00 66.44 136 LEU E CA 1
ATOM 13098 C C . LEU E 1 136 ? 17.843 145.228 55.488 1.00 67.25 136 LEU E C 1
ATOM 13099 O O . LEU E 1 136 ? 19.000 144.782 55.595 1.00 66.37 136 LEU E O 1
ATOM 13104 N N . GLU E 1 137 ? 17.542 146.523 55.548 1.00 69.39 137 GLU E N 1
ATOM 13105 C CA . GLU E 1 137 ? 18.413 147.568 56.142 1.00 70.58 137 GLU E CA 1
ATOM 13106 C C . GLU E 1 137 ? 18.866 147.124 57.561 1.00 70.95 137 GLU E C 1
ATOM 13107 O O . GLU E 1 137 ? 20.049 147.081 57.901 1.00 70.50 137 GLU E O 1
ATOM 13113 N N . LEU E 1 138 ? 17.894 146.726 58.349 1.00 68.93 138 LEU E N 1
ATOM 13114 C CA . LEU E 1 138 ? 18.164 146.214 59.667 1.00 70.18 138 LEU E CA 1
ATOM 13115 C C . LEU E 1 138 ? 19.224 145.107 59.686 1.00 70.19 138 LEU E C 1
ATOM 13116 O O . LEU E 1 138 ? 19.865 144.860 60.670 1.00 73.77 138 LEU E O 1
ATOM 13121 N N . VAL E 1 139 ? 19.413 144.408 58.603 1.00 70.30 139 VAL E N 1
ATOM 13122 C CA . VAL E 1 139 ? 20.333 143.237 58.634 1.00 70.60 139 VAL E CA 1
ATOM 13123 C C . VAL E 1 139 ? 21.541 143.449 57.729 1.00 69.54 139 VAL E C 1
ATOM 13124 O O . VAL E 1 139 ? 22.276 142.494 57.371 1.00 69.62 139 VAL E O 1
ATOM 13128 N N . GLY E 1 140 ? 21.752 144.714 57.400 1.00 66.96 140 GLY E N 1
ATOM 13129 C CA . GLY E 1 140 ? 23.000 145.139 56.785 1.00 67.38 140 GLY E CA 1
ATOM 13130 C C . GLY E 1 140 ? 22.945 145.279 55.295 1.00 68.77 140 GLY E C 1
ATOM 13131 O O . GLY E 1 140 ? 23.930 145.461 54.680 1.00 68.19 140 GLY E O 1
ATOM 13132 N N . ILE E 1 141 ? 21.755 145.213 54.726 1.00 71.07 141 ILE E N 1
ATOM 13133 C CA . ILE E 1 141 ? 21.568 145.374 53.267 1.00 69.48 141 ILE E CA 1
ATOM 13134 C C . ILE E 1 141 ? 20.888 146.707 52.973 1.00 69.00 141 ILE E C 1
ATOM 13135 O O . ILE E 1 141 ? 19.715 146.871 53.255 1.00 71.22 141 ILE E O 1
ATOM 13140 N N . PRO E 1 142 ? 21.640 147.668 52.462 1.00 69.05 142 PRO E N 1
ATOM 13141 C CA . PRO E 1 142 ? 21.092 149.005 52.262 1.00 68.46 142 PRO E CA 1
ATOM 13142 C C . PRO E 1 142 ? 19.967 149.088 51.236 1.00 68.45 142 PRO E C 1
ATOM 13143 O O . PRO E 1 142 ? 19.872 148.271 50.336 1.00 67.14 142 PRO E O 1
ATOM 13147 N N . LYS E 1 143 ? 19.179 150.131 51.327 1.00 66.51 143 LYS E N 1
ATOM 13148 C CA . LYS E 1 143 ? 18.182 150.385 50.307 1.00 64.49 143 LYS E CA 1
ATOM 13149 C C . LYS E 1 143 ? 18.795 150.593 48.932 1.00 66.58 143 LYS E C 1
ATOM 13150 O O . LYS E 1 143 ? 19.899 151.010 48.807 1.00 70.52 143 LYS E O 1
ATOM 13156 N N . LEU E 1 144 ? 18.057 150.271 47.896 1.00 66.78 144 LEU E N 1
ATOM 13157 C CA . LEU E 1 144 ? 18.450 150.391 46.464 1.00 66.17 144 LEU E CA 1
ATOM 13158 C C . LEU E 1 144 ? 19.617 149.559 45.975 1.00 66.58 144 LEU E C 1
ATOM 13159 O O . LEU E 1 144 ? 20.255 149.888 44.960 1.00 68.49 144 LEU E O 1
ATOM 13164 N N . THR E 1 145 ? 19.862 148.464 46.670 1.00 66.42 145 THR E N 1
ATOM 13165 C CA . THR E 1 145 ? 20.834 147.453 46.273 1.00 65.76 145 THR E CA 1
ATOM 13166 C C . THR E 1 145 ? 20.305 146.390 45.326 1.00 64.23 145 THR E C 1
ATOM 13167 O O . THR E 1 145 ? 19.314 145.794 45.596 1.00 65.56 145 THR E O 1
ATOM 13171 N N . ALA E 1 146 ? 21.069 146.067 44.294 1.00 63.11 146 ALA E N 1
ATOM 13172 C CA . ALA E 1 146 ? 20.778 144.969 43.322 1.00 62.35 146 ALA E CA 1
ATOM 13173 C C . ALA E 1 146 ? 21.527 143.671 43.647 1.00 63.58 146 ALA E C 1
ATOM 13174 O O . ALA E 1 146 ? 21.048 142.565 43.438 1.00 64.54 146 ALA E O 1
ATOM 13176 N N . SER E 1 147 ? 22.731 143.841 44.142 1.00 65.90 147 SER E N 1
ATOM 13177 C CA . SER E 1 147 ? 23.533 142.725 44.636 1.00 65.18 147 SER E CA 1
ATOM 13178 C C . SER E 1 147 ? 24.508 143.178 45.706 1.00 66.86 147 SER E C 1
ATOM 13179 O O . SER E 1 147 ? 24.812 144.336 45.816 1.00 67.25 147 SER E O 1
ATOM 13182 N N . THR E 1 148 ? 24.934 142.244 46.533 1.00 67.89 148 THR E N 1
ATOM 13183 C CA . THR E 1 148 ? 25.904 142.548 47.580 1.00 68.23 148 THR E CA 1
ATOM 13184 C C . THR E 1 148 ? 27.214 141.797 47.339 1.00 71.01 148 THR E C 1
ATOM 13185 O O . THR E 1 148 ? 27.253 140.798 46.595 1.00 70.32 148 THR E O 1
ATOM 13189 N N . ASN E 1 149 ? 28.240 142.261 48.077 1.00 74.13 149 ASN E N 1
ATOM 13190 C CA . ASN E 1 149 ? 29.608 141.625 48.160 1.00 73.28 149 ASN E CA 1
ATOM 13191 C C . ASN E 1 149 ? 29.523 140.124 48.549 1.00 72.53 149 ASN E C 1
ATOM 13192 O O . ASN E 1 149 ? 30.258 139.316 48.033 1.00 74.47 149 ASN E O 1
ATOM 13197 N N . LEU E 1 150 ? 28.589 139.752 49.411 1.00 71.80 150 LEU E N 1
ATOM 13198 C CA . LEU E 1 150 ? 28.353 138.324 49.802 1.00 70.59 150 LEU E CA 1
ATOM 13199 C C . LEU E 1 150 ? 27.689 137.434 48.714 1.00 70.16 150 LEU E C 1
ATOM 13200 O O . LEU E 1 150 ? 27.463 136.226 48.926 1.00 69.15 150 LEU E O 1
ATOM 13205 N N . GLY E 1 151 ? 27.359 138.025 47.569 1.00 68.56 151 GLY E N 1
ATOM 13206 C CA . GLY E 1 151 ? 26.750 137.287 46.468 1.00 67.57 151 GLY E CA 1
ATOM 13207 C C . GLY E 1 151 ? 25.184 137.263 46.382 1.00 67.30 151 GLY E C 1
ATOM 13208 O O . GLY E 1 151 ? 24.595 136.541 45.518 1.00 64.96 151 GLY E O 1
ATOM 13209 N N . ALA E 1 152 ? 24.543 138.058 47.256 1.00 64.11 152 ALA E N 1
ATOM 13210 C CA . ALA E 1 152 ? 23.087 138.112 47.341 1.00 63.35 152 ALA E CA 1
ATOM 13211 C C . ALA E 1 152 ? 22.458 138.833 46.164 1.00 63.49 152 ALA E C 1
ATOM 13212 O O . ALA E 1 152 ? 22.848 139.935 45.875 1.00 63.71 152 ALA E O 1
ATOM 13214 N N . ARG E 1 153 ? 21.452 138.208 45.559 1.00 62.32 153 ARG E N 1
ATOM 13215 C CA . ARG E 1 153 ? 20.718 138.722 44.356 1.00 62.43 153 ARG E CA 1
ATOM 13216 C C . ARG E 1 153 ? 19.167 138.575 44.417 1.00 59.00 153 ARG E C 1
ATOM 13217 O O . ARG E 1 153 ? 18.461 139.182 43.675 1.00 56.91 153 ARG E O 1
ATOM 13225 N N . HIS E 1 154 ? 18.704 137.735 45.333 1.00 58.54 154 HIS E N 1
ATOM 13226 C CA . HIS E 1 154 ? 17.312 137.352 45.523 1.00 55.89 154 HIS E CA 1
ATOM 13227 C C . HIS E 1 154 ? 16.905 137.179 46.966 1.00 55.48 154 HIS E C 1
ATOM 13228 O O . HIS E 1 154 ? 17.721 136.913 47.805 1.00 54.82 154 HIS E O 1
ATOM 13235 N N . VAL E 1 155 ? 15.605 137.348 47.216 1.00 53.32 155 VAL E N 1
ATOM 13236 C CA . VAL E 1 155 ? 15.026 137.185 48.547 1.00 52.00 155 VAL E CA 1
ATOM 13237 C C . VAL E 1 155 ? 13.890 136.171 48.486 1.00 50.96 155 VAL E C 1
ATOM 13238 O O . VAL E 1 155 ? 12.924 136.431 47.868 1.00 51.06 155 VAL E O 1
ATOM 13242 N N . GLU E 1 156 ? 14.025 135.055 49.218 1.00 50.79 156 GLU E N 1
ATOM 13243 C CA . GLU E 1 156 ? 13.067 133.928 49.227 1.00 49.71 156 GLU E CA 1
ATOM 13244 C C . GLU E 1 156 ? 12.213 133.931 50.474 1.00 52.10 156 GLU E C 1
ATOM 13245 O O . GLU E 1 156 ? 12.684 134.115 51.532 1.00 51.60 156 GLU E O 1
ATOM 13251 N N . PHE E 1 157 ? 10.913 133.807 50.303 1.00 50.83 157 PHE E N 1
ATOM 13252 C CA . PHE E 1 157 ? 9.961 133.861 51.402 1.00 48.21 157 PHE E CA 1
ATOM 13253 C C . PHE E 1 157 ? 9.473 132.471 51.541 1.00 46.98 157 PHE E C 1
ATOM 13254 O O . PHE E 1 157 ? 8.915 131.962 50.640 1.00 49.45 157 PHE E O 1
ATOM 13262 N N . VAL E 1 158 ? 9.687 131.888 52.699 1.00 46.22 158 VAL E N 1
ATOM 13263 C CA . VAL E 1 158 ? 9.347 130.513 52.983 1.00 47.51 158 VAL E CA 1
ATOM 13264 C C . VAL E 1 158 ? 8.222 130.434 54.031 1.00 48.55 158 VAL E C 1
ATOM 13265 O O . VAL E 1 158 ? 8.270 131.044 55.030 1.00 50.31 158 VAL E O 1
ATOM 13269 N N . SER E 1 159 ? 7.235 129.617 53.794 1.00 47.36 159 SER E N 1
ATOM 13270 C CA . SER E 1 159 ? 6.109 129.551 54.698 1.00 48.19 159 SER E CA 1
ATOM 13271 C C . SER E 1 159 ? 6.321 128.433 55.730 1.00 50.07 159 SER E C 1
ATOM 13272 O O . SER E 1 159 ? 7.267 127.660 55.710 1.00 51.03 159 SER E O 1
ATOM 13275 N N . VAL E 1 160 ? 5.349 128.319 56.586 1.00 50.58 160 VAL E N 1
ATOM 13276 C CA . VAL E 1 160 ? 5.314 127.257 57.540 1.00 52.45 160 VAL E CA 1
ATOM 13277 C C . VAL E 1 160 ? 4.249 126.214 57.236 1.00 53.19 160 VAL E C 1
ATOM 13278 O O . VAL E 1 160 ? 4.100 125.249 57.940 1.00 55.39 160 VAL E O 1
ATOM 13282 N N . ASP E 1 161 ? 3.528 126.419 56.138 1.00 52.35 161 ASP E N 1
ATOM 13283 C CA . ASP E 1 161 ? 2.518 125.472 55.718 1.00 50.61 161 ASP E CA 1
ATOM 13284 C C . ASP E 1 161 ? 3.108 124.218 55.080 1.00 51.47 161 ASP E C 1
ATOM 13285 O O . ASP E 1 161 ? 4.275 124.081 54.901 1.00 53.03 161 ASP E O 1
ATOM 13290 N N . ARG E 1 162 ? 2.223 123.304 54.749 1.00 53.28 162 ARG E N 1
ATOM 13291 C CA . ARG E 1 162 ? 2.535 122.001 54.189 1.00 51.96 162 ARG E CA 1
ATOM 13292 C C . ARG E 1 162 ? 1.732 121.705 52.916 1.00 52.50 162 ARG E C 1
ATOM 13293 O O . ARG E 1 162 ? 0.516 121.545 52.951 1.00 53.55 162 ARG E O 1
ATOM 13301 N N . CYS E 1 163 ? 2.420 121.549 51.813 1.00 51.30 163 CYS E N 1
ATOM 13302 C CA . CYS E 1 163 ? 1.822 121.302 50.490 1.00 52.39 163 CYS E CA 1
ATOM 13303 C C . CYS E 1 163 ? 2.135 119.927 49.865 1.00 48.93 163 CYS E C 1
ATOM 13304 O O . CYS E 1 163 ? 3.238 119.578 49.791 1.00 48.13 163 CYS E O 1
ATOM 13307 N N . LYS E 1 164 ? 1.133 119.208 49.393 1.00 49.20 164 LYS E N 1
ATOM 13308 C CA . LYS E 1 164 ? 1.326 117.926 48.651 1.00 54.07 164 LYS E CA 1
ATOM 13309 C C . LYS E 1 164 ? 2.400 118.004 47.542 1.00 54.89 164 LYS E C 1
ATOM 13310 O O . LYS E 1 164 ? 3.256 117.190 47.490 1.00 52.60 164 LYS E O 1
ATOM 13316 N N . GLU E 1 165 ? 2.376 119.105 46.781 1.00 54.05 165 GLU E N 1
ATOM 13317 C CA . GLU E 1 165 ? 3.345 119.409 45.697 1.00 53.23 165 GLU E CA 1
ATOM 13318 C C . GLU E 1 165 ? 4.831 119.413 46.124 1.00 53.12 165 GLU E C 1
ATOM 13319 O O . GLU E 1 165 ? 5.719 118.998 45.363 1.00 55.62 165 GLU E O 1
ATOM 13325 N N . GLU E 1 166 ? 5.083 119.839 47.335 1.00 50.28 166 GLU E N 1
ATOM 13326 C CA . GLU E 1 166 ? 6.405 119.783 47.932 1.00 52.39 166 GLU E CA 1
ATOM 13327 C C . GLU E 1 166 ? 6.610 118.613 48.955 1.00 53.55 166 GLU E C 1
ATOM 13328 O O . GLU E 1 166 ? 7.493 118.590 49.792 1.00 51.57 166 GLU E O 1
ATOM 13334 N N . ASN E 1 167 ? 5.727 117.633 48.849 1.00 52.96 167 ASN E N 1
ATOM 13335 C CA . ASN E 1 167 ? 5.791 116.395 49.594 1.00 51.54 167 ASN E CA 1
ATOM 13336 C C . ASN E 1 167 ? 5.701 116.632 51.091 1.00 51.12 167 ASN E C 1
ATOM 13337 O O . ASN E 1 167 ? 6.356 116.031 51.873 1.00 51.03 167 ASN E O 1
ATOM 13342 N N . GLY E 1 168 ? 4.863 117.558 51.450 1.00 46.99 168 GLY E N 1
ATOM 13343 C CA . GLY E 1 168 ? 4.689 118.000 52.795 1.00 47.23 168 GLY E CA 1
ATOM 13344 C C . GLY E 1 168 ? 5.492 119.241 53.237 1.00 50.32 168 GLY E C 1
ATOM 13345 O O . GLY E 1 168 ? 5.376 119.706 54.346 1.00 51.06 168 GLY E O 1
ATOM 13346 N N . GLY E 1 169 ? 6.341 119.723 52.351 1.00 49.79 169 GLY E N 1
ATOM 13347 C CA . GLY E 1 169 ? 7.136 120.896 52.566 1.00 46.16 169 GLY E CA 1
ATOM 13348 C C . GLY E 1 169 ? 6.359 122.186 52.346 1.00 47.38 169 GLY E C 1
ATOM 13349 O O . GLY E 1 169 ? 5.234 122.137 51.961 1.00 46.57 169 GLY E O 1
ATOM 13350 N N . PRO E 1 170 ? 6.979 123.332 52.659 1.00 45.43 170 PRO E N 1
ATOM 13351 C CA . PRO E 1 170 ? 6.347 124.643 52.536 1.00 44.41 170 PRO E CA 1
ATOM 13352 C C . PRO E 1 170 ? 6.311 125.338 51.186 1.00 46.26 170 PRO E C 1
ATOM 13353 O O . PRO E 1 170 ? 7.201 125.198 50.382 1.00 45.96 170 PRO E O 1
ATOM 13357 N N . TYR E 1 171 ? 5.241 126.124 51.032 1.00 46.23 171 TYR E N 1
ATOM 13358 C CA . TYR E 1 171 ? 5.039 127.092 49.994 1.00 44.31 171 TYR E CA 1
ATOM 13359 C C . TYR E 1 171 ? 6.209 128.106 50.104 1.00 45.34 171 TYR E C 1
ATOM 13360 O O . TYR E 1 171 ? 6.580 128.520 51.166 1.00 46.20 171 TYR E O 1
ATOM 13369 N N . LYS E 1 172 ? 6.776 128.458 48.945 1.00 45.71 172 LYS E N 1
ATOM 13370 C CA . LYS E 1 172 ? 7.873 129.414 48.821 1.00 44.43 172 LYS E CA 1
ATOM 13371 C C . LYS E 1 172 ? 7.684 130.304 47.583 1.00 45.93 172 LYS E C 1
ATOM 13372 O O . LYS E 1 172 ? 7.082 129.923 46.606 1.00 46.21 172 LYS E O 1
ATOM 13378 N N . ALA E 1 173 ? 8.262 131.479 47.626 1.00 44.97 173 ALA E N 1
ATOM 13379 C CA . ALA E 1 173 ? 8.419 132.336 46.456 1.00 43.84 173 ALA E CA 1
ATOM 13380 C C . ALA E 1 173 ? 9.614 133.190 46.599 1.00 45.31 173 ALA E C 1
ATOM 13381 O O . ALA E 1 173 ? 10.143 133.356 47.644 1.00 46.28 173 ALA E O 1
ATOM 13383 N N . SER E 1 174 ? 10.055 133.780 45.507 1.00 45.11 174 SER E N 1
ATOM 13384 C CA . SER E 1 174 ? 11.099 134.797 45.639 1.00 44.68 174 SER E CA 1
ATOM 13385 C C . SER E 1 174 ? 10.931 135.967 44.735 1.00 46.71 174 SER E C 1
ATOM 13386 O O . SER E 1 174 ? 10.204 135.890 43.715 1.00 44.15 174 SER E O 1
ATOM 13389 N N . ILE E 1 175 ? 11.627 137.033 45.124 1.00 45.78 175 ILE E N 1
ATOM 13390 C CA . ILE E 1 175 ? 11.768 138.235 44.328 1.00 45.02 175 ILE E CA 1
ATOM 13391 C C . ILE E 1 175 ? 13.219 138.658 44.258 1.00 45.89 175 ILE E C 1
ATOM 13392 O O . ILE E 1 175 ? 14.048 138.240 45.058 1.00 46.31 175 ILE E O 1
ATOM 13397 N N . THR E 1 176 ? 13.527 139.554 43.317 1.00 46.79 176 THR E N 1
ATOM 13398 C CA . THR E 1 176 ? 14.912 140.111 43.282 1.00 45.37 176 THR E CA 1
ATOM 13399 C C . THR E 1 176 ? 15.199 141.007 44.460 1.00 48.70 176 THR E C 1
ATOM 13400 O O . THR E 1 176 ? 14.279 141.680 45.048 1.00 47.26 176 THR E O 1
ATOM 13404 N N . LEU E 1 177 ? 16.478 141.022 44.794 1.00 50.82 177 LEU E N 1
ATOM 13405 C CA . LEU E 1 177 ? 16.997 141.962 45.815 1.00 53.02 177 LEU E CA 1
ATOM 13406 C C . LEU E 1 177 ? 16.619 143.435 45.467 1.00 52.53 177 LEU E C 1
ATOM 13407 O O . LEU E 1 177 ? 16.113 144.155 46.314 1.00 50.47 177 LEU E O 1
ATOM 13412 N N . SER E 1 178 ? 16.810 143.799 44.212 1.00 52.32 178 SER E N 1
ATOM 13413 C CA . SER E 1 178 ? 16.315 145.075 43.673 1.00 52.89 178 SER E CA 1
ATOM 13414 C C . SER E 1 178 ? 14.910 145.437 44.075 1.00 54.95 178 SER E C 1
ATOM 13415 O O . SER E 1 178 ? 14.701 146.477 44.655 1.00 57.87 178 SER E O 1
ATOM 13418 N N . GLN E 1 179 ? 13.945 144.556 43.751 1.00 53.12 179 GLN E N 1
ATOM 13419 C CA . GLN E 1 179 ? 12.554 144.797 44.140 1.00 53.68 179 GLN E CA 1
ATOM 13420 C C . GLN E 1 179 ? 12.357 144.860 45.686 1.00 52.61 179 GLN E C 1
ATOM 13421 O O . GLN E 1 179 ? 11.597 145.661 46.208 1.00 51.78 179 GLN E O 1
ATOM 13427 N N . ALA E 1 180 ? 13.091 144.027 46.386 1.00 53.64 180 ALA E N 1
ATOM 13428 C CA . ALA E 1 180 ? 12.938 143.834 47.818 1.00 55.57 180 ALA E CA 1
ATOM 13429 C C . ALA E 1 180 ? 13.418 145.032 48.625 1.00 56.73 180 ALA E C 1
ATOM 13430 O O . ALA E 1 180 ? 13.038 145.268 49.737 1.00 57.47 180 ALA E O 1
ATOM 13432 N N . THR E 1 181 ? 14.267 145.793 48.005 1.00 58.13 181 THR E N 1
ATOM 13433 C CA . THR E 1 181 ? 15.181 146.703 48.687 1.00 57.91 181 THR E CA 1
ATOM 13434 C C . THR E 1 181 ? 14.861 148.137 48.260 1.00 59.39 181 THR E C 1
ATOM 13435 O O . THR E 1 181 ? 15.381 149.088 48.800 1.00 58.24 181 THR E O 1
ATOM 13439 N N . ASN E 1 182 ? 13.970 148.222 47.268 1.00 59.44 182 ASN E N 1
ATOM 13440 C CA . ASN E 1 182 ? 13.405 149.464 46.741 1.00 59.33 182 ASN E CA 1
ATOM 13441 C C . ASN E 1 182 ? 12.108 149.861 47.459 1.00 59.52 182 ASN E C 1
ATOM 13442 O O . ASN E 1 182 ? 11.082 149.272 47.234 1.00 59.46 182 ASN E O 1
ATOM 13447 N N . PRO E 1 183 ? 12.136 150.842 48.331 1.00 60.80 183 PRO E N 1
ATOM 13448 C CA . PRO E 1 183 ? 10.938 151.144 49.114 1.00 61.91 183 PRO E CA 1
ATOM 13449 C C . PRO E 1 183 ? 9.744 151.651 48.272 1.00 60.89 183 PRO E C 1
ATOM 13450 O O . PRO E 1 183 ? 8.617 151.591 48.738 1.00 59.69 183 PRO E O 1
ATOM 13454 N N . GLU E 1 184 ? 10.028 152.165 47.086 1.00 59.06 184 GLU E N 1
ATOM 13455 C CA . GLU E 1 184 ? 8.985 152.596 46.178 1.00 61.29 184 GLU E CA 1
ATOM 13456 C C . GLU E 1 184 ? 8.191 151.418 45.525 1.00 59.76 184 GLU E C 1
ATOM 13457 O O . GLU E 1 184 ? 7.127 151.602 44.999 1.00 60.04 184 GLU E O 1
ATOM 13463 N N . ALA E 1 185 ? 8.745 150.204 45.536 1.00 56.02 185 ALA E N 1
ATOM 13464 C CA . ALA E 1 185 ? 8.028 148.954 45.179 1.00 54.80 185 ALA E CA 1
ATOM 13465 C C . ALA E 1 185 ? 7.061 148.390 46.282 1.00 54.36 185 ALA E C 1
ATOM 13466 O O . ALA E 1 185 ? 6.351 147.393 46.055 1.00 53.33 185 ALA E O 1
ATOM 13468 N N . ASP E 1 186 ? 7.128 148.976 47.473 1.00 53.84 186 ASP E N 1
ATOM 13469 C CA . ASP E 1 186 ? 6.140 148.752 48.561 1.00 52.11 186 ASP E CA 1
ATOM 13470 C C . ASP E 1 186 ? 5.970 147.303 49.021 1.00 51.58 186 ASP E C 1
ATOM 13471 O O . ASP E 1 186 ? 4.938 146.910 49.489 1.00 50.50 186 ASP E O 1
ATOM 13476 N N . VAL E 1 187 ? 7.004 146.521 48.885 1.00 50.48 187 VAL E N 1
ATOM 13477 C CA . VAL E 1 187 ? 6.937 145.182 49.341 1.00 48.28 187 VAL E CA 1
ATOM 13478 C C . VAL E 1 187 ? 6.824 145.285 50.850 1.00 51.82 187 VAL E C 1
ATOM 13479 O O . VAL E 1 187 ? 7.579 145.947 51.541 1.00 52.46 187 VAL E O 1
ATOM 13483 N N . LEU E 1 188 ? 5.851 144.585 51.360 1.00 52.21 188 LEU E N 1
ATOM 13484 C CA . LEU E 1 188 ? 5.385 144.754 52.721 1.00 53.21 188 LEU E CA 1
ATOM 13485 C C . LEU E 1 188 ? 5.335 143.453 53.480 1.00 53.27 188 LEU E C 1
ATOM 13486 O O . LEU E 1 188 ? 4.773 142.480 52.991 1.00 51.29 188 LEU E O 1
ATOM 13491 N N . LEU E 1 189 ? 5.868 143.466 54.703 1.00 54.31 189 LEU E N 1
ATOM 13492 C CA . LEU E 1 189 ? 5.599 142.382 55.621 1.00 53.14 189 LEU E CA 1
ATOM 13493 C C . LEU E 1 189 ? 4.336 142.793 56.391 1.00 53.45 189 LEU E C 1
ATOM 13494 O O . LEU E 1 189 ? 4.385 143.530 57.312 1.00 55.62 189 LEU E O 1
ATOM 13499 N N . ALA E 1 190 ? 3.209 142.312 55.967 1.00 52.07 190 ALA E N 1
ATOM 13500 C CA . ALA E 1 190 ? 1.916 142.723 56.494 1.00 53.21 190 ALA E CA 1
ATOM 13501 C C . ALA E 1 190 ? 1.328 141.883 57.620 1.00 55.33 190 ALA E C 1
ATOM 13502 O O . ALA E 1 190 ? 1.164 140.693 57.528 1.00 53.83 190 ALA E O 1
ATOM 13504 N N . TYR E 1 191 ? 1.006 142.567 58.700 1.00 56.65 191 TYR E N 1
ATOM 13505 C CA . TYR E 1 191 ? 0.367 141.948 59.901 1.00 57.72 191 TYR E CA 1
ATOM 13506 C C . TYR E 1 191 ? -1.075 142.440 60.099 1.00 57.69 191 TYR E C 1
ATOM 13507 O O . TYR E 1 191 ? -1.772 141.960 60.958 1.00 57.91 191 TYR E O 1
ATOM 13516 N N . GLU E 1 192 ? -1.491 143.370 59.229 1.00 58.52 192 GLU E N 1
ATOM 13517 C CA . GLU E 1 192 ? -2.836 143.984 59.180 1.00 59.60 192 GLU E CA 1
ATOM 13518 C C . GLU E 1 192 ? -3.449 144.044 57.790 1.00 58.44 192 GLU E C 1
ATOM 13519 O O . GLU E 1 192 ? -2.781 144.285 56.817 1.00 57.87 192 GLU E O 1
ATOM 13525 N N . MET E 1 193 ? -4.748 143.835 57.748 1.00 57.52 193 MET E N 1
ATOM 13526 C CA . MET E 1 193 ? -5.567 143.796 56.507 1.00 55.82 193 MET E CA 1
ATOM 13527 C C . MET E 1 193 ? -6.929 144.439 56.786 1.00 56.95 193 MET E C 1
ATOM 13528 O O . MET E 1 193 ? -7.683 144.000 57.657 1.00 57.88 193 MET E O 1
ATOM 13533 N N . ASN E 1 194 ? -7.194 145.482 56.036 1.00 59.57 194 ASN E N 1
ATOM 13534 C CA . ASN E 1 194 ? -8.371 146.355 56.197 1.00 59.31 194 ASN E CA 1
ATOM 13535 C C . ASN E 1 194 ? -8.586 146.889 57.633 1.00 60.45 194 ASN E C 1
ATOM 13536 O O . ASN E 1 194 ? -9.640 146.820 58.199 1.00 61.13 194 ASN E O 1
ATOM 13541 N N . GLY E 1 195 ? -7.510 147.348 58.206 1.00 62.43 195 GLY E N 1
ATOM 13542 C CA . GLY E 1 195 ? -7.496 147.939 59.536 1.00 62.91 195 GLY E CA 1
ATOM 13543 C C . GLY E 1 195 ? -7.533 147.000 60.742 1.00 66.62 195 GLY E C 1
ATOM 13544 O O . GLY E 1 195 ? -7.293 147.431 61.873 1.00 67.51 195 GLY E O 1
ATOM 13545 N N . GLU E 1 196 ? -7.919 145.734 60.516 1.00 67.53 196 GLU E N 1
ATOM 13546 C CA . GLU E 1 196 ? -7.919 144.699 61.558 1.00 65.97 196 GLU E CA 1
ATOM 13547 C C . GLU E 1 196 ? -6.675 143.789 61.428 1.00 66.65 196 GLU E C 1
ATOM 13548 O O . GLU E 1 196 ? -5.971 143.730 60.410 1.00 68.23 196 GLU E O 1
ATOM 13554 N N . THR E 1 197 ? -6.418 143.101 62.514 1.00 65.14 197 THR E N 1
ATOM 13555 C CA . THR E 1 197 ? -5.417 142.086 62.569 1.00 63.64 197 THR E CA 1
ATOM 13556 C C . THR E 1 197 ? -5.683 141.070 61.475 1.00 62.87 197 THR E C 1
ATOM 13557 O O . THR E 1 197 ? -6.790 140.630 61.226 1.00 60.90 197 THR E O 1
ATOM 13561 N N . LEU E 1 198 ? -4.593 140.682 60.835 1.00 61.49 198 LEU E N 1
ATOM 13562 C CA . LEU E 1 198 ? -4.628 139.694 59.794 1.00 61.00 198 LEU E CA 1
ATOM 13563 C C . LEU E 1 198 ? -5.294 138.399 60.305 1.00 59.27 198 LEU E C 1
ATOM 13564 O O . LEU E 1 198 ? -4.983 137.894 61.375 1.00 59.35 198 LEU E O 1
ATOM 13569 N N . ASN E 1 199 ? -6.229 137.904 59.519 1.00 58.52 199 ASN E N 1
ATOM 13570 C CA . ASN E 1 199 ? -6.919 136.600 59.677 1.00 57.01 199 ASN E CA 1
ATOM 13571 C C . ASN E 1 199 ? -6.024 135.385 59.474 1.00 58.53 199 ASN E C 1
ATOM 13572 O O . ASN E 1 199 ? -5.010 135.482 58.800 1.00 54.24 199 ASN E O 1
ATOM 13577 N N . ARG E 1 200 ? -6.540 134.228 59.808 1.00 56.42 200 ARG E N 1
ATOM 13578 C CA . ARG E 1 200 ? -5.829 133.005 59.539 1.00 55.03 200 ARG E CA 1
ATOM 13579 C C . ARG E 1 200 ? -5.700 132.676 58.018 1.00 54.69 200 ARG E C 1
ATOM 13580 O O . ARG E 1 200 ? -4.607 132.418 57.493 1.00 52.85 200 ARG E O 1
ATOM 13588 N N . ASP E 1 201 ? -6.844 132.647 57.373 1.00 54.85 201 ASP E N 1
ATOM 13589 C CA . ASP E 1 201 ? -6.947 132.467 55.916 1.00 53.47 201 ASP E CA 1
ATOM 13590 C C . ASP E 1 201 ? -5.947 133.334 55.119 1.00 51.10 201 ASP E C 1
ATOM 13591 O O . ASP E 1 201 ? -5.431 132.889 54.136 1.00 51.64 201 ASP E O 1
ATOM 13596 N N . HIS E 1 202 ? -5.680 134.533 55.588 1.00 52.38 202 HIS E N 1
ATOM 13597 C CA . HIS E 1 202 ? -4.864 135.492 54.857 1.00 52.39 202 HIS E CA 1
ATOM 13598 C C . HIS E 1 202 ? -3.487 135.713 55.345 1.00 52.02 202 HIS E C 1
ATOM 13599 O O . HIS E 1 202 ? -2.806 136.599 54.907 1.00 52.16 202 HIS E O 1
ATOM 13606 N N . GLY E 1 203 ? -3.086 134.865 56.230 1.00 52.85 203 GLY E N 1
ATOM 13607 C CA . GLY E 1 203 ? -1.708 134.765 56.615 1.00 55.95 203 GLY E CA 1
ATOM 13608 C C . GLY E 1 203 ? -1.230 135.038 57.999 1.00 56.68 203 GLY E C 1
ATOM 13609 O O . GLY E 1 203 ? -0.047 135.135 58.192 1.00 55.29 203 GLY E O 1
ATOM 13610 N N . PHE E 1 204 ? -2.160 135.110 58.948 1.00 59.37 204 PHE E N 1
ATOM 13611 C CA . PHE E 1 204 ? -1.870 135.512 60.335 1.00 59.92 204 PHE E CA 1
ATOM 13612 C C . PHE E 1 204 ? -0.795 134.611 60.914 1.00 59.21 204 PHE E C 1
ATOM 13613 O O . PHE E 1 204 ? -0.886 133.401 60.830 1.00 62.04 204 PHE E O 1
ATOM 13621 N N . PRO E 1 205 ? 0.210 135.166 61.561 1.00 57.23 205 PRO E N 1
ATOM 13622 C CA . PRO E 1 205 ? 0.425 136.586 61.921 1.00 55.71 205 PRO E CA 1
ATOM 13623 C C . PRO E 1 205 ? 1.122 137.523 60.952 1.00 54.20 205 PRO E C 1
ATOM 13624 O O . PRO E 1 205 ? 1.246 138.734 61.172 1.00 56.54 205 PRO E O 1
ATOM 13628 N N . LEU E 1 206 ? 1.675 136.931 59.914 1.00 52.38 206 LEU E N 1
ATOM 13629 C CA . LEU E 1 206 ? 2.534 137.670 59.001 1.00 51.40 206 LEU E CA 1
ATOM 13630 C C . LEU E 1 206 ? 2.603 137.029 57.612 1.00 50.24 206 LEU E C 1
ATOM 13631 O O . LEU E 1 206 ? 2.822 135.877 57.447 1.00 48.87 206 LEU E O 1
ATOM 13636 N N . ARG E 1 207 ? 2.369 137.860 56.618 1.00 49.34 207 ARG E N 1
ATOM 13637 C CA . ARG E 1 207 ? 2.543 137.511 55.203 1.00 49.66 207 ARG E CA 1
ATOM 13638 C C . ARG E 1 207 ? 3.353 138.570 54.485 1.00 49.36 207 ARG E C 1
ATOM 13639 O O . ARG E 1 207 ? 3.454 139.663 54.958 1.00 49.60 207 ARG E O 1
ATOM 13647 N N . VAL E 1 208 ? 3.958 138.205 53.349 1.00 50.47 208 VAL E N 1
ATOM 13648 C CA . VAL E 1 208 ? 4.445 139.199 52.390 1.00 49.09 208 VAL E CA 1
ATOM 13649 C C . VAL E 1 208 ? 3.325 139.589 51.478 1.00 47.11 208 VAL E C 1
ATOM 13650 O O . VAL E 1 208 ? 2.510 138.757 51.066 1.00 47.96 208 VAL E O 1
ATOM 13654 N N . VAL E 1 209 ? 3.336 140.861 51.116 1.00 45.60 209 VAL E N 1
ATOM 13655 C CA . VAL E 1 209 ? 2.517 141.364 50.041 1.00 45.93 209 VAL E CA 1
ATOM 13656 C C . VAL E 1 209 ? 3.422 142.037 49.043 1.00 46.65 209 VAL E C 1
ATOM 13657 O O . VAL E 1 209 ? 4.141 142.960 49.380 1.00 44.19 209 VAL E O 1
ATOM 13661 N N . VAL E 1 210 ? 3.362 141.526 47.801 1.00 45.02 210 VAL E N 1
ATOM 13662 C CA . VAL E 1 210 ? 4.154 142.029 46.672 1.00 43.49 210 VAL E CA 1
ATOM 13663 C C . VAL E 1 210 ? 3.246 142.710 45.642 1.00 43.46 210 VAL E C 1
ATOM 13664 O O . VAL E 1 210 ? 2.695 142.058 44.774 1.00 45.87 210 VAL E O 1
ATOM 13668 N N . PRO E 1 211 ? 3.091 144.023 45.742 1.00 43.90 211 PRO E N 1
ATOM 13669 C CA . PRO E 1 211 ? 2.194 144.747 44.855 1.00 43.70 211 PRO E CA 1
ATOM 13670 C C . PRO E 1 211 ? 2.617 144.736 43.394 1.00 43.88 211 PRO E C 1
ATOM 13671 O O . PRO E 1 211 ? 3.765 144.763 43.055 1.00 42.89 211 PRO E O 1
ATOM 13675 N N . GLY E 1 212 ? 1.610 144.716 42.556 1.00 41.88 212 GLY E N 1
ATOM 13676 C CA . GLY E 1 212 ? 1.768 144.682 41.143 1.00 40.77 212 GLY E CA 1
ATOM 13677 C C . GLY E 1 212 ? 2.295 143.369 40.617 1.00 41.32 212 GLY E C 1
ATOM 13678 O O . GLY E 1 212 ? 2.708 143.254 39.474 1.00 41.51 212 GLY E O 1
ATOM 13679 N N . VAL E 1 213 ? 2.263 142.352 41.448 1.00 41.91 213 VAL E N 1
ATOM 13680 C CA . VAL E 1 213 ? 2.756 141.040 41.097 1.00 38.70 213 VAL E CA 1
ATOM 13681 C C . VAL E 1 213 ? 1.633 140.041 41.359 1.00 41.36 213 VAL E C 1
ATOM 13682 O O . VAL E 1 213 ? 0.780 140.225 42.184 1.00 38.93 213 VAL E O 1
ATOM 13686 N N . ILE E 1 214 ? 1.638 138.952 40.617 1.00 40.97 214 ILE E N 1
ATOM 13687 C CA . ILE E 1 214 ? 0.566 138.001 40.751 1.00 40.24 214 ILE E CA 1
ATOM 13688 C C . ILE E 1 214 ? 0.471 137.506 42.211 1.00 40.77 214 ILE E C 1
ATOM 13689 O O . ILE E 1 214 ? 1.468 137.379 42.934 1.00 39.64 214 ILE E O 1
ATOM 13694 N N . GLY E 1 215 ? -0.774 137.192 42.602 1.00 40.33 215 GLY E N 1
ATOM 13695 C CA . GLY E 1 215 ? -1.053 136.733 43.952 1.00 39.95 215 GLY E CA 1
ATOM 13696 C C . GLY E 1 215 ? -0.103 135.671 44.534 1.00 42.52 215 GLY E C 1
ATOM 13697 O O . GLY E 1 215 ? 0.292 135.708 45.650 1.00 45.63 215 GLY E O 1
ATOM 13698 N N . ALA E 1 216 ? 0.258 134.710 43.720 1.00 42.05 216 ALA E N 1
ATOM 13699 C CA . ALA E 1 216 ? 1.137 133.585 44.103 1.00 41.81 216 ALA E CA 1
ATOM 13700 C C . ALA E 1 216 ? 2.447 133.979 44.795 1.00 41.05 216 ALA E C 1
ATOM 13701 O O . ALA E 1 216 ? 3.015 133.203 45.499 1.00 45.85 216 ALA E O 1
ATOM 13703 N N . ARG E 1 217 ? 2.912 135.167 44.607 1.00 40.41 217 ARG E N 1
ATOM 13704 C CA . ARG E 1 217 ? 4.166 135.545 45.213 1.00 40.27 217 ARG E CA 1
ATOM 13705 C C . ARG E 1 217 ? 4.022 136.172 46.614 1.00 42.63 217 ARG E C 1
ATOM 13706 O O . ARG E 1 217 ? 4.990 136.329 47.328 1.00 43.99 217 ARG E O 1
ATOM 13714 N N . SER E 1 218 ? 2.811 136.560 46.975 1.00 41.54 218 SER E N 1
ATOM 13715 C CA . SER E 1 218 ? 2.538 137.127 48.284 1.00 40.50 218 SER E CA 1
ATOM 13716 C C . SER E 1 218 ? 2.396 136.007 49.350 1.00 42.26 218 SER E C 1
ATOM 13717 O O . SER E 1 218 ? 1.343 135.665 49.790 1.00 41.36 218 SER E O 1
ATOM 13720 N N . VAL E 1 219 ? 3.499 135.479 49.778 1.00 42.61 219 VAL E N 1
ATOM 13721 C CA . VAL E 1 219 ? 3.545 134.277 50.592 1.00 42.49 219 VAL E CA 1
ATOM 13722 C C . VAL E 1 219 ? 2.962 134.497 51.968 1.00 44.20 219 VAL E C 1
ATOM 13723 O O . VAL E 1 219 ? 3.317 135.453 52.661 1.00 45.57 219 VAL E O 1
ATOM 13727 N N . LYS E 1 220 ? 2.067 133.621 52.353 1.00 41.32 220 LYS E N 1
ATOM 13728 C CA . LYS E 1 220 ? 1.412 133.696 53.667 1.00 45.40 220 LYS E CA 1
ATOM 13729 C C . LYS E 1 220 ? 2.099 132.846 54.758 1.00 46.02 220 LYS E C 1
ATOM 13730 O O . LYS E 1 220 ? 2.688 131.807 54.458 1.00 44.59 220 LYS E O 1
ATOM 13736 N N . TRP E 1 221 ? 1.928 133.279 56.015 1.00 48.20 221 TRP E N 1
ATOM 13737 C CA . TRP E 1 221 ? 2.395 132.566 57.214 1.00 46.21 221 TRP E CA 1
ATOM 13738 C C . TRP E 1 221 ? 3.913 132.411 57.272 1.00 46.01 221 TRP E C 1
ATOM 13739 O O . TRP E 1 221 ? 4.464 131.321 57.256 1.00 45.79 221 TRP E O 1
ATOM 13750 N N . LEU E 1 222 ? 4.589 133.502 57.286 1.00 47.07 222 LEU E N 1
ATOM 13751 C CA . LEU E 1 222 ? 5.997 133.497 57.078 1.00 50.10 222 LEU E CA 1
ATOM 13752 C C . LEU E 1 222 ? 6.730 132.688 58.122 1.00 52.23 222 LEU E C 1
ATOM 13753 O O . LEU E 1 222 ? 6.509 132.833 59.305 1.00 52.08 222 LEU E O 1
ATOM 13758 N N . ASP E 1 223 ? 7.627 131.844 57.669 1.00 53.15 223 ASP E N 1
ATOM 13759 C CA . ASP E 1 223 ? 8.574 131.205 58.537 1.00 55.47 223 ASP E CA 1
ATOM 13760 C C . ASP E 1 223 ? 9.966 131.795 58.379 1.00 56.75 223 ASP E C 1
ATOM 13761 O O . ASP E 1 223 ? 10.679 131.957 59.314 1.00 55.68 223 ASP E O 1
ATOM 13766 N N . SER E 1 224 ? 10.379 132.104 57.176 1.00 55.41 224 SER E N 1
ATOM 13767 C CA . SER E 1 224 ? 11.738 132.593 56.994 1.00 55.02 224 SER E CA 1
ATOM 13768 C C . SER E 1 224 ? 11.851 133.483 55.806 1.00 56.41 224 SER E C 1
ATOM 13769 O O . SER E 1 224 ? 11.139 133.308 54.892 1.00 58.45 224 SER E O 1
ATOM 13772 N N . ILE E 1 225 ? 12.760 134.454 55.888 1.00 54.96 225 ILE E N 1
ATOM 13773 C CA . ILE E 1 225 ? 13.090 135.308 54.809 1.00 52.32 225 ILE E CA 1
ATOM 13774 C C . ILE E 1 225 ? 14.576 135.033 54.539 1.00 55.49 225 ILE E C 1
ATOM 13775 O O . ILE E 1 225 ? 15.485 135.377 55.278 1.00 58.28 225 ILE E O 1
ATOM 13780 N N . ASN E 1 226 ? 14.786 134.424 53.407 1.00 56.86 226 ASN E N 1
ATOM 13781 C CA . ASN E 1 226 ? 15.994 133.717 53.070 1.00 56.13 226 ASN E CA 1
ATOM 13782 C C . ASN E 1 226 ? 16.720 134.444 51.932 1.00 57.16 226 ASN E C 1
ATOM 13783 O O . ASN E 1 226 ? 16.331 134.378 50.793 1.00 58.13 226 ASN E O 1
ATOM 13788 N N . VAL E 1 227 ? 17.743 135.218 52.273 1.00 55.88 227 VAL E N 1
ATOM 13789 C CA . VAL E 1 227 ? 18.524 135.965 51.286 1.00 54.67 227 VAL E CA 1
ATOM 13790 C C . VAL E 1 227 ? 19.531 135.051 50.543 1.00 57.21 227 VAL E C 1
ATOM 13791 O O . VAL E 1 227 ? 20.346 134.429 51.174 1.00 60.91 227 VAL E O 1
ATOM 13795 N N . ILE E 1 228 ? 19.451 134.960 49.204 1.00 56.10 228 ILE E N 1
ATOM 13796 C CA . ILE E 1 228 ? 20.159 133.921 48.420 1.00 54.83 228 ILE E CA 1
ATOM 13797 C C . ILE E 1 228 ? 20.735 134.446 47.080 1.00 56.53 228 ILE E C 1
ATOM 13798 O O . ILE E 1 228 ? 20.452 135.536 46.644 1.00 57.51 228 ILE E O 1
ATOM 13803 N N . ALA E 1 229 ? 21.580 133.641 46.466 1.00 55.55 229 ALA E N 1
ATOM 13804 C CA . ALA E 1 229 ? 22.363 134.044 45.291 1.00 56.65 229 ALA E CA 1
ATOM 13805 C C . ALA E 1 229 ? 21.654 133.983 43.962 1.00 57.10 229 ALA E C 1
ATOM 13806 O O . ALA E 1 229 ? 21.982 134.715 43.019 1.00 58.53 229 ALA E O 1
ATOM 13808 N N . GLU E 1 230 ? 20.755 133.024 43.895 1.00 56.35 230 GLU E N 1
ATOM 13809 C CA . GLU E 1 230 ? 19.968 132.703 42.751 1.00 55.08 230 GLU E CA 1
ATOM 13810 C C . GLU E 1 230 ? 18.467 132.661 43.060 1.00 55.32 230 GLU E C 1
ATOM 13811 O O . GLU E 1 230 ? 18.015 132.570 44.195 1.00 55.01 230 GLU E O 1
ATOM 13817 N N . GLU E 1 231 ? 17.654 132.689 42.044 1.00 53.77 231 GLU E N 1
ATOM 13818 C CA . GLU E 1 231 ? 16.234 132.620 42.310 1.00 52.56 231 GLU E CA 1
ATOM 13819 C C . GLU E 1 231 ? 15.810 131.325 43.078 1.00 53.47 231 GLU E C 1
ATOM 13820 O O . GLU E 1 231 ? 16.483 130.290 43.044 1.00 55.47 231 GLU E O 1
ATOM 13826 N N . SER E 1 232 ? 14.687 131.417 43.776 1.00 50.22 232 SER E N 1
ATOM 13827 C CA . SER E 1 232 ? 14.139 130.299 44.468 1.00 48.50 232 SER E CA 1
ATOM 13828 C C . SER E 1 232 ? 13.862 129.130 43.537 1.00 48.15 232 SER E C 1
ATOM 13829 O O . SER E 1 232 ? 13.323 129.287 42.465 1.00 48.18 232 SER E O 1
ATOM 13832 N N . GLN E 1 233 ? 14.236 127.948 43.995 1.00 48.06 233 GLN E N 1
ATOM 13833 C CA . GLN E 1 233 ? 14.042 126.678 43.279 1.00 46.50 233 GLN E CA 1
ATOM 13834 C C . GLN E 1 233 ? 12.856 125.945 43.782 1.00 45.23 233 GLN E C 1
ATOM 13835 O O . GLN E 1 233 ? 12.601 124.803 43.462 1.00 47.56 233 GLN E O 1
ATOM 13841 N N . GLY E 1 234 ? 12.037 126.676 44.497 1.00 43.92 234 GLY E N 1
ATOM 13842 C CA . GLY E 1 234 ? 10.747 126.186 44.902 1.00 43.93 234 GLY E CA 1
ATOM 13843 C C . GLY E 1 234 ? 9.874 125.665 43.773 1.00 45.56 234 GLY E C 1
ATOM 13844 O O . GLY E 1 234 ? 9.906 126.213 42.646 1.00 47.82 234 GLY E O 1
ATOM 13845 N N . PHE E 1 235 ? 9.039 124.674 44.083 1.00 43.59 235 PHE E N 1
ATOM 13846 C CA . PHE E 1 235 ? 8.166 124.043 43.097 1.00 42.86 235 PHE E CA 1
ATOM 13847 C C . PHE E 1 235 ? 7.315 125.063 42.420 1.00 45.65 235 PHE E C 1
ATOM 13848 O O . PHE E 1 235 ? 7.069 124.962 41.245 1.00 44.67 235 PHE E O 1
ATOM 13856 N N . PHE E 1 236 ? 6.823 126.010 43.195 1.00 45.78 236 PHE E N 1
ATOM 13857 C CA . PHE E 1 236 ? 5.874 127.019 42.664 1.00 44.57 236 PHE E CA 1
ATOM 13858 C C . PHE E 1 236 ? 6.475 128.220 41.940 1.00 45.33 236 PHE E C 1
ATOM 13859 O O . PHE E 1 236 ? 5.740 129.032 41.306 1.00 46.60 236 PHE E O 1
ATOM 13867 N N . MET E 1 237 ? 7.783 128.338 42.003 1.00 42.80 237 MET E N 1
ATOM 13868 C CA . MET E 1 237 ? 8.514 129.256 41.135 1.00 44.03 237 MET E CA 1
ATOM 13869 C C . MET E 1 237 ? 9.027 128.652 39.835 1.00 44.45 237 MET E C 1
ATOM 13870 O O . MET E 1 237 ? 9.207 129.329 38.852 1.00 45.10 237 MET E O 1
ATOM 13875 N N . GLN E 1 238 ? 9.311 127.360 39.854 1.00 48.24 238 GLN E N 1
ATOM 13876 C CA . GLN E 1 238 ? 9.974 126.630 38.733 1.00 48.17 238 GLN E CA 1
ATOM 13877 C C . GLN E 1 238 ? 9.040 125.678 37.905 1.00 47.86 238 GLN E C 1
ATOM 13878 O O . GLN E 1 238 ? 9.221 125.508 36.719 1.00 48.70 238 GLN E O 1
ATOM 13884 N N . LYS E 1 239 ? 8.015 125.130 38.556 1.00 45.63 239 LYS E N 1
ATOM 13885 C CA . LYS E 1 239 ? 7.136 124.166 37.957 1.00 44.85 239 LYS E CA 1
ATOM 13886 C C . LYS E 1 239 ? 5.671 124.571 38.056 1.00 44.15 239 LYS E C 1
ATOM 13887 O O . LYS E 1 239 ? 4.763 123.807 38.147 1.00 44.62 239 LYS E O 1
ATOM 13893 N N . ASP E 1 240 ? 5.471 125.838 38.068 1.00 43.63 240 ASP E N 1
ATOM 13894 C CA . ASP E 1 240 ? 4.136 126.421 38.071 1.00 44.24 240 ASP E CA 1
ATOM 13895 C C . ASP E 1 240 ? 4.234 127.945 37.731 1.00 43.24 240 ASP E C 1
ATOM 13896 O O . ASP E 1 240 ? 5.311 128.540 37.672 1.00 42.07 240 ASP E O 1
ATOM 13901 N N . TYR E 1 241 ? 3.093 128.563 37.583 1.00 42.93 241 TYR E N 1
ATOM 13902 C CA . TYR E 1 241 ? 2.962 130.025 37.498 1.00 43.41 241 TYR E CA 1
ATOM 13903 C C . TYR E 1 241 ? 3.882 130.583 36.437 1.00 45.02 241 TYR E C 1
ATOM 13904 O O . TYR E 1 241 ? 4.649 131.515 36.597 1.00 44.33 241 TYR E O 1
ATOM 13913 N N . LYS E 1 242 ? 3.780 129.920 35.322 1.00 42.76 242 LYS E N 1
ATOM 13914 C CA . LYS E 1 242 ? 4.479 130.306 34.159 1.00 42.79 242 LYS E CA 1
ATOM 13915 C C . LYS E 1 242 ? 3.505 130.388 32.990 1.00 42.92 242 LYS E C 1
ATOM 13916 O O . LYS E 1 242 ? 2.508 129.684 32.954 1.00 44.61 242 LYS E O 1
ATOM 13922 N N . MET E 1 243 ? 3.802 131.255 32.029 1.00 44.33 243 MET E N 1
ATOM 13923 C CA . MET E 1 243 ? 2.876 131.523 30.905 1.00 46.43 243 MET E CA 1
ATOM 13924 C C . MET E 1 243 ? 3.438 130.880 29.620 1.00 45.56 243 MET E C 1
ATOM 13925 O O . MET E 1 243 ? 4.320 131.449 28.934 1.00 46.60 243 MET E O 1
ATOM 13930 N N . PHE E 1 244 ? 2.943 129.702 29.308 1.00 44.91 244 PHE E N 1
ATOM 13931 C CA . PHE E 1 244 ? 3.346 129.017 28.100 1.00 45.77 244 PHE E CA 1
ATOM 13932 C C . PHE E 1 244 ? 2.465 129.377 26.874 1.00 44.66 244 PHE E C 1
ATOM 13933 O O . PHE E 1 244 ? 1.259 129.691 27.017 1.00 44.69 244 PHE E O 1
ATOM 13941 N N . PRO E 1 245 ? 3.065 129.297 25.691 1.00 42.59 245 PRO E N 1
ATOM 13942 C CA . PRO E 1 245 ? 2.293 129.451 24.437 1.00 46.57 245 PRO E CA 1
ATOM 13943 C C . PRO E 1 245 ? 1.278 128.323 24.210 1.00 46.65 245 PRO E C 1
ATOM 13944 O O . PRO E 1 245 ? 1.446 127.292 24.745 1.00 49.73 245 PRO E O 1
ATOM 13948 N N . PRO E 1 246 ? 0.215 128.567 23.486 1.00 48.21 246 PRO E N 1
ATOM 13949 C CA . PRO E 1 246 ? -0.814 127.555 23.158 1.00 48.65 246 PRO E CA 1
ATOM 13950 C C . PRO E 1 246 ? -0.336 126.220 22.576 1.00 48.30 246 PRO E C 1
ATOM 13951 O O . PRO E 1 246 ? -1.047 125.244 22.727 1.00 50.77 246 PRO E O 1
ATOM 13955 N N . SER E 1 247 ? 0.803 126.177 21.901 1.00 46.34 247 SER E N 1
ATOM 13956 C CA . SER E 1 247 ? 1.310 124.921 21.333 1.00 47.63 247 SER E CA 1
ATOM 13957 C C . SER E 1 247 ? 1.800 123.873 22.419 1.00 51.31 247 SER E C 1
ATOM 13958 O O . SER E 1 247 ? 2.011 122.750 22.146 1.00 52.34 247 SER E O 1
ATOM 13961 N N . VAL E 1 248 ? 2.027 124.341 23.634 1.00 51.75 248 VAL E N 1
ATOM 13962 C CA . VAL E 1 248 ? 2.601 123.573 24.721 1.00 48.60 248 VAL E CA 1
ATOM 13963 C C . VAL E 1 248 ? 1.510 122.745 25.442 1.00 49.77 248 VAL E C 1
ATOM 13964 O O . VAL E 1 248 ? 0.464 123.201 25.820 1.00 49.50 248 VAL E O 1
ATOM 13968 N N . ASN E 1 249 ? 1.787 121.482 25.577 1.00 49.89 249 ASN E N 1
ATOM 13969 C CA . ASN E 1 249 ? 0.876 120.548 26.234 1.00 50.60 249 ASN E CA 1
ATOM 13970 C C . ASN E 1 249 ? 1.658 119.571 27.199 1.00 50.15 249 ASN E C 1
ATOM 13971 O O . ASN E 1 249 ? 2.895 119.646 27.302 1.00 45.38 249 ASN E O 1
ATOM 13976 N N . TRP E 1 250 ? 0.952 118.617 27.816 1.00 51.60 250 TRP E N 1
ATOM 13977 C CA . TRP E 1 250 ? 1.683 117.746 28.776 1.00 53.20 250 TRP E CA 1
ATOM 13978 C C . TRP E 1 250 ? 2.729 116.829 28.190 1.00 52.79 250 TRP E C 1
ATOM 13979 O O . TRP E 1 250 ? 3.569 116.429 28.882 1.00 56.81 250 TRP E O 1
ATOM 13990 N N . ASP E 1 251 ? 2.713 116.597 26.884 1.00 54.16 251 ASP E N 1
ATOM 13991 C CA . ASP E 1 251 ? 3.757 115.772 26.152 1.00 53.95 251 ASP E CA 1
ATOM 13992 C C . ASP E 1 251 ? 4.982 116.468 25.741 1.00 55.41 251 ASP E C 1
ATOM 13993 O O . ASP E 1 251 ? 6.007 115.811 25.441 1.00 56.33 251 ASP E O 1
ATOM 13998 N N . ASN E 1 252 ? 4.922 117.794 25.610 1.00 55.95 252 ASN E N 1
ATOM 13999 C CA . ASN E 1 252 ? 6.157 118.574 25.157 1.00 53.02 252 ASN E CA 1
ATOM 14000 C C . ASN E 1 252 ? 6.663 119.628 26.116 1.00 50.08 252 ASN E C 1
ATOM 14001 O O . ASN E 1 252 ? 7.714 120.181 25.888 1.00 48.96 252 ASN E O 1
ATOM 14006 N N . ILE E 1 253 ? 5.941 119.836 27.207 1.00 49.58 253 ILE E N 1
ATOM 14007 C CA . ILE E 1 253 ? 6.314 120.837 28.188 1.00 49.89 253 ILE E CA 1
ATOM 14008 C C . ILE E 1 253 ? 7.726 120.719 28.683 1.00 47.17 253 ILE E C 1
ATOM 14009 O O . ILE E 1 253 ? 8.190 119.688 29.045 1.00 51.07 253 ILE E O 1
ATOM 14014 N N . ASN E 1 254 ? 8.425 121.799 28.604 1.00 46.59 254 ASN E N 1
ATOM 14015 C CA . ASN E 1 254 ? 9.689 122.003 29.223 1.00 45.66 254 ASN E CA 1
ATOM 14016 C C . ASN E 1 254 ? 9.663 123.274 30.150 1.00 49.28 254 ASN E C 1
ATOM 14017 O O . ASN E 1 254 ? 9.640 124.455 29.658 1.00 49.94 254 ASN E O 1
ATOM 14022 N N . TRP E 1 255 ? 9.632 123.019 31.471 1.00 49.78 255 TRP E N 1
ATOM 14023 C CA . TRP E 1 255 ? 9.465 124.088 32.532 1.00 45.70 255 TRP E CA 1
ATOM 14024 C C . TRP E 1 255 ? 10.547 125.141 32.475 1.00 45.91 255 TRP E C 1
ATOM 14025 O O . TRP E 1 255 ? 10.400 126.293 32.874 1.00 48.79 255 TRP E O 1
ATOM 14036 N N . SER E 1 256 ? 11.673 124.783 32.003 1.00 43.83 256 SER E N 1
ATOM 14037 C CA . SER E 1 256 ? 12.709 125.769 32.041 1.00 48.67 256 SER E CA 1
ATOM 14038 C C . SER E 1 256 ? 12.700 126.633 30.751 1.00 48.66 256 SER E C 1
ATOM 14039 O O . SER E 1 256 ? 13.496 127.529 30.600 1.00 48.71 256 SER E O 1
ATOM 14042 N N . SER E 1 257 ? 11.756 126.394 29.843 1.00 46.65 257 SER E N 1
ATOM 14043 C CA . SER E 1 257 ? 11.682 127.220 28.664 1.00 45.70 257 SER E CA 1
ATOM 14044 C C . SER E 1 257 ? 11.078 128.638 28.904 1.00 47.49 257 SER E C 1
ATOM 14045 O O . SER E 1 257 ? 11.076 129.511 28.069 1.00 46.82 257 SER E O 1
ATOM 14048 N N . ARG E 1 258 ? 10.426 128.787 30.036 1.00 48.29 258 ARG E N 1
ATOM 14049 C CA . ARG E 1 258 ? 9.768 129.978 30.382 1.00 44.45 258 ARG E CA 1
ATOM 14050 C C . ARG E 1 258 ? 10.271 130.451 31.725 1.00 47.83 258 ARG E C 1
ATOM 14051 O O . ARG E 1 258 ? 10.584 129.682 32.586 1.00 50.08 258 ARG E O 1
ATOM 14059 N N . ARG E 1 259 ? 10.293 131.766 31.866 1.00 47.26 259 ARG E N 1
ATOM 14060 C CA . ARG E 1 259 ? 10.551 132.492 33.108 1.00 47.30 259 ARG E CA 1
ATOM 14061 C C . ARG E 1 259 ? 9.360 132.577 34.023 1.00 44.84 259 ARG E C 1
ATOM 14062 O O . ARG E 1 259 ? 8.227 132.647 33.593 1.00 42.73 259 ARG E O 1
ATOM 14070 N N . PRO E 1 260 ? 9.639 132.624 35.305 1.00 46.17 260 PRO E N 1
ATOM 14071 C CA . PRO E 1 260 ? 8.567 132.745 36.309 1.00 45.45 260 PRO E CA 1
ATOM 14072 C C . PRO E 1 260 ? 7.813 134.055 36.101 1.00 44.34 260 PRO E C 1
ATOM 14073 O O . PRO E 1 260 ? 8.394 135.080 35.916 1.00 46.04 260 PRO E O 1
ATOM 14077 N N . GLN E 1 261 ? 6.507 133.965 36.090 1.00 43.39 261 GLN E N 1
ATOM 14078 C CA . GLN E 1 261 ? 5.612 135.093 35.940 1.00 43.27 261 GLN E CA 1
ATOM 14079 C C . GLN E 1 261 ? 5.540 135.895 37.263 1.00 44.31 261 GLN E C 1
ATOM 14080 O O . GLN E 1 261 ? 5.278 135.376 38.342 1.00 43.15 261 GLN E O 1
ATOM 14086 N N . MET E 1 262 ? 5.720 137.184 37.103 1.00 42.43 262 MET E N 1
ATOM 14087 C CA . MET E 1 262 ? 5.685 138.104 38.203 1.00 41.62 262 MET E CA 1
ATOM 14088 C C . MET E 1 262 ? 4.642 139.227 37.987 1.00 42.08 262 MET E C 1
ATOM 14089 O O . MET E 1 262 ? 3.552 139.277 38.583 1.00 43.08 262 MET E O 1
ATOM 14094 N N . ASP E 1 263 ? 4.989 140.119 37.091 1.00 42.85 263 ASP E N 1
ATOM 14095 C CA . ASP E 1 263 ? 4.088 141.121 36.565 1.00 41.16 263 ASP E CA 1
ATOM 14096 C C . ASP E 1 263 ? 2.987 140.407 35.823 1.00 42.85 263 ASP E C 1
ATOM 14097 O O . ASP E 1 263 ? 3.116 139.266 35.451 1.00 45.21 263 ASP E O 1
ATOM 14102 N N . PHE E 1 264 ? 1.867 141.076 35.637 1.00 41.68 264 PHE E N 1
ATOM 14103 C CA . PHE E 1 264 ? 0.747 140.507 34.945 1.00 40.64 264 PHE E CA 1
ATOM 14104 C C . PHE E 1 264 ? 0.077 141.517 34.050 1.00 42.04 264 PHE E C 1
ATOM 14105 O O . PHE E 1 264 ? 0.213 142.679 34.263 1.00 43.92 264 PHE E O 1
ATOM 14113 N N . PRO E 1 265 ? -0.653 141.075 33.039 1.00 41.88 265 PRO E N 1
ATOM 14114 C CA . PRO E 1 265 ? -1.166 142.002 32.048 1.00 40.13 265 PRO E CA 1
ATOM 14115 C C . PRO E 1 265 ? -2.636 142.485 32.237 1.00 42.42 265 PRO E C 1
ATOM 14116 O O . PRO E 1 265 ? -3.379 141.977 33.051 1.00 45.61 265 PRO E O 1
ATOM 14120 N N . VAL E 1 266 ? -2.993 143.473 31.427 1.00 42.92 266 VAL E N 1
ATOM 14121 C CA . VAL E 1 266 ? -4.224 144.250 31.581 1.00 40.39 266 VAL E CA 1
ATOM 14122 C C . VAL E 1 266 ? -5.396 143.322 31.478 1.00 40.96 266 VAL E C 1
ATOM 14123 O O . VAL E 1 266 ? -5.502 142.493 30.552 1.00 38.89 266 VAL E O 1
ATOM 14127 N N . GLN E 1 267 ? -6.235 143.443 32.488 1.00 41.27 267 GLN E N 1
ATOM 14128 C CA . GLN E 1 267 ? -7.357 142.521 32.752 1.00 41.06 267 GLN E CA 1
ATOM 14129 C C . GLN E 1 267 ? -8.646 143.329 33.048 1.00 41.05 267 GLN E C 1
ATOM 14130 O O . GLN E 1 267 ? -8.605 144.365 33.719 1.00 41.82 267 GLN E O 1
ATOM 14136 N N . SER E 1 268 ? -9.764 142.855 32.582 1.00 40.64 268 SER E N 1
ATOM 14137 C CA . SER E 1 268 ? -11.059 143.398 33.077 1.00 44.29 268 SER E CA 1
ATOM 14138 C C . SER E 1 268 ? -12.212 142.383 33.008 1.00 45.26 268 SER E C 1
ATOM 14139 O O . SER E 1 268 ? -12.270 141.474 32.150 1.00 42.86 268 SER E O 1
ATOM 14142 N N . ALA E 1 269 ? -13.176 142.601 33.858 1.00 44.19 269 ALA E N 1
ATOM 14143 C CA . ALA E 1 269 ? -14.379 141.762 33.783 1.00 45.74 269 ALA E CA 1
ATOM 14144 C C . ALA E 1 269 ? -15.611 142.455 34.336 1.00 46.56 269 ALA E C 1
ATOM 14145 O O . ALA E 1 269 ? -15.576 143.240 35.321 1.00 44.17 269 ALA E O 1
ATOM 14147 N N . ILE E 1 270 ? -16.690 142.111 33.628 1.00 48.24 270 ILE E N 1
ATOM 14148 C CA . ILE E 1 270 ? -18.050 142.563 33.982 1.00 48.88 270 ILE E CA 1
ATOM 14149 C C . ILE E 1 270 ? -18.565 141.723 35.144 1.00 50.33 270 ILE E C 1
ATOM 14150 O O . ILE E 1 270 ? -18.643 140.486 35.016 1.00 50.58 270 ILE E O 1
ATOM 14155 N N . CYS E 1 271 ? -18.957 142.396 36.202 1.00 50.85 271 CYS E N 1
ATOM 14156 C CA . CYS E 1 271 ? -19.386 141.764 37.441 1.00 52.71 271 CYS E CA 1
ATOM 14157 C C . CYS E 1 271 ? -20.858 141.979 37.894 1.00 55.14 271 CYS E C 1
ATOM 14158 O O . CYS E 1 271 ? -21.367 141.271 38.737 1.00 56.07 271 CYS E O 1
ATOM 14161 N N . SER E 1 272 ? -21.524 142.963 37.363 1.00 54.71 272 SER E N 1
ATOM 14162 C CA . SER E 1 272 ? -22.870 143.348 37.860 1.00 54.84 272 SER E CA 1
ATOM 14163 C C . SER E 1 272 ? -23.973 142.465 37.204 1.00 54.66 272 SER E C 1
ATOM 14164 O O . SER E 1 272 ? -25.129 142.595 37.491 1.00 53.72 272 SER E O 1
ATOM 14167 N N . VAL E 1 273 ? -23.559 141.660 36.239 1.00 54.76 273 VAL E N 1
ATOM 14168 C CA . VAL E 1 273 ? -24.390 140.728 35.602 1.00 54.86 273 VAL E CA 1
ATOM 14169 C C . VAL E 1 273 ? -23.637 139.423 35.249 1.00 58.34 273 VAL E C 1
ATOM 14170 O O . VAL E 1 273 ? -22.404 139.395 35.127 1.00 57.51 273 VAL E O 1
ATOM 14174 N N . GLU E 1 274 ? -24.421 138.369 35.032 1.00 58.04 274 GLU E N 1
ATOM 14175 C CA . GLU E 1 274 ? -23.938 137.014 34.867 1.00 56.92 274 GLU E CA 1
ATOM 14176 C C . GLU E 1 274 ? -23.622 136.858 33.425 1.00 57.14 274 GLU E C 1
ATOM 14177 O O . GLU E 1 274 ? -24.016 137.666 32.628 1.00 59.15 274 GLU E O 1
ATOM 14183 N N . ASP E 1 275 ? -22.915 135.806 33.083 1.00 57.97 275 ASP E N 1
ATOM 14184 C CA . ASP E 1 275 ? -22.473 135.581 31.737 1.00 58.76 275 ASP E CA 1
ATOM 14185 C C . ASP E 1 275 ? -23.600 135.416 30.767 1.00 60.37 275 ASP E C 1
ATOM 14186 O O . ASP E 1 275 ? -23.447 135.534 29.538 1.00 62.03 275 ASP E O 1
ATOM 14191 N N . VAL E 1 276 ? -24.695 134.967 31.307 1.00 63.98 276 VAL E N 1
ATOM 14192 C CA . VAL E 1 276 ? -25.931 134.774 30.561 1.00 65.28 276 VAL E CA 1
ATOM 14193 C C . VAL E 1 276 ? -26.985 135.203 31.571 1.00 65.64 276 VAL E C 1
ATOM 14194 O O . VAL E 1 276 ? -27.188 134.544 32.580 1.00 66.09 276 VAL E O 1
ATOM 14198 N N . GLN E 1 277 ? -27.600 136.361 31.324 1.00 67.33 277 GLN E N 1
ATOM 14199 C CA . GLN E 1 277 ? -28.515 136.958 32.307 1.00 69.69 277 GLN E CA 1
ATOM 14200 C C . GLN E 1 277 ? -29.858 137.505 31.697 1.00 73.87 277 GLN E C 1
ATOM 14201 O O . GLN E 1 277 ? -29.897 138.165 30.648 1.00 74.25 277 GLN E O 1
ATOM 14207 N N . MET E 1 278 ? -30.963 137.175 32.382 1.00 76.47 278 MET E N 1
ATOM 14208 C CA . MET E 1 278 ? -32.326 137.704 32.075 1.00 78.91 278 MET E CA 1
ATOM 14209 C C . MET E 1 278 ? -32.442 139.157 32.567 1.00 77.99 278 MET E C 1
ATOM 14210 O O . MET E 1 278 ? -32.109 139.484 33.715 1.00 77.06 278 MET E O 1
ATOM 14215 N N . VAL E 1 279 ? -32.904 140.031 31.684 1.00 78.65 279 VAL E N 1
ATOM 14216 C CA . VAL E 1 279 ? -33.306 141.386 32.101 1.00 80.72 279 VAL E CA 1
ATOM 14217 C C . VAL E 1 279 ? -34.627 141.937 31.497 1.00 82.14 279 VAL E C 1
ATOM 14218 O O . VAL E 1 279 ? -35.054 141.638 30.355 1.00 82.15 279 VAL E O 1
ATOM 14222 N N . LYS E 1 280 ? -35.225 142.784 32.317 1.00 83.78 280 LYS E N 1
ATOM 14223 C CA . LYS E 1 280 ? -36.368 143.630 31.914 1.00 85.44 280 LYS E CA 1
ATOM 14224 C C . LYS E 1 280 ? -35.911 144.787 31.031 1.00 84.93 280 LYS E C 1
ATOM 14225 O O . LYS E 1 280 ? -34.911 145.461 31.402 1.00 84.40 280 LYS E O 1
ATOM 14231 N N . PRO E 1 281 ? -36.612 145.041 29.895 1.00 85.42 281 PRO E N 1
ATOM 14232 C CA . PRO E 1 281 ? -36.323 146.244 29.074 1.00 83.82 281 PRO E CA 1
ATOM 14233 C C . PRO E 1 281 ? -36.110 147.465 29.913 1.00 81.73 281 PRO E C 1
ATOM 14234 O O . PRO E 1 281 ? -36.738 147.669 30.962 1.00 79.90 281 PRO E O 1
ATOM 14238 N N . GLY E 1 282 ? -35.163 148.246 29.425 1.00 80.66 282 GLY E N 1
ATOM 14239 C CA . GLY E 1 282 ? -34.798 149.514 30.022 1.00 79.78 282 GLY E CA 1
ATOM 14240 C C . GLY E 1 282 ? -33.314 149.650 30.323 1.00 79.51 282 GLY E C 1
ATOM 14241 O O . GLY E 1 282 ? -32.446 149.142 29.625 1.00 78.44 282 GLY E O 1
ATOM 14242 N N . LYS E 1 283 ? -33.061 150.378 31.389 1.00 77.89 283 LYS E N 1
ATOM 14243 C CA . LYS E 1 283 ? -31.737 150.806 31.784 1.00 76.48 283 LYS E CA 1
ATOM 14244 C C . LYS E 1 283 ? -31.064 149.690 32.630 1.00 76.07 283 LYS E C 1
ATOM 14245 O O . LYS E 1 283 ? -31.572 149.315 33.717 1.00 74.33 283 LYS E O 1
ATOM 14251 N N . VAL E 1 284 ? -29.932 149.161 32.121 1.00 72.81 284 VAL E N 1
ATOM 14252 C CA . VAL E 1 284 ? -29.125 148.216 32.907 1.00 71.69 284 VAL E CA 1
ATOM 14253 C C . VAL E 1 284 ? -27.697 148.737 33.192 1.00 69.13 284 VAL E C 1
ATOM 14254 O O . VAL E 1 284 ? -26.954 149.126 32.318 1.00 67.40 284 VAL E O 1
ATOM 14258 N N . SER E 1 285 ? -27.363 148.747 34.471 1.00 64.87 285 SER E N 1
ATOM 14259 C CA . SER E 1 285 ? -26.027 149.116 34.952 1.00 64.81 285 SER E CA 1
ATOM 14260 C C . SER E 1 285 ? -24.929 148.025 34.711 1.00 63.76 285 SER E C 1
ATOM 14261 O O . SER E 1 285 ? -24.955 146.985 35.317 1.00 64.05 285 SER E O 1
ATOM 14264 N N . ILE E 1 286 ? -23.987 148.292 33.803 1.00 60.99 286 ILE E N 1
ATOM 14265 C CA . ILE E 1 286 ? -22.822 147.419 33.561 1.00 59.03 286 ILE E CA 1
ATOM 14266 C C . ILE E 1 286 ? -21.588 147.889 34.400 1.00 59.69 286 ILE E C 1
ATOM 14267 O O . ILE E 1 286 ? -20.908 148.855 34.075 1.00 60.00 286 ILE E O 1
ATOM 14272 N N . LYS E 1 287 ? -21.351 147.199 35.497 1.00 57.27 287 LYS E N 1
ATOM 14273 C CA . LYS E 1 287 ? -20.299 147.512 36.459 1.00 54.74 287 LYS E CA 1
ATOM 14274 C C . LYS E 1 287 ? -19.247 146.380 36.539 1.00 56.06 287 LYS E C 1
ATOM 14275 O O . LYS E 1 287 ? -19.589 145.178 36.513 1.00 55.28 287 LYS E O 1
ATOM 14281 N N . GLY E 1 288 ? -17.959 146.758 36.662 1.00 54.58 288 GLY E N 1
ATOM 14282 C CA . GLY E 1 288 ? -16.918 145.782 36.829 1.00 49.74 288 GLY E CA 1
ATOM 14283 C C . GLY E 1 288 ? -15.596 146.292 37.332 1.00 49.13 288 GLY E C 1
ATOM 14284 O O . GLY E 1 288 ? -15.504 147.340 37.906 1.00 47.02 288 GLY E O 1
ATOM 14285 N N . TYR E 1 289 ? -14.541 145.489 37.150 1.00 46.91 289 TYR E N 1
ATOM 14286 C CA . TYR E 1 289 ? -13.189 145.846 37.577 1.00 43.49 289 TYR E CA 1
ATOM 14287 C C . TYR E 1 289 ? -12.250 145.781 36.387 1.00 42.80 289 TYR E C 1
ATOM 14288 O O . TYR E 1 289 ? -12.497 145.054 35.439 1.00 40.67 289 TYR E O 1
ATOM 14297 N N . ALA E 1 290 ? -11.197 146.607 36.469 1.00 41.93 290 ALA E N 1
ATOM 14298 C CA . ALA E 1 290 ? -10.044 146.569 35.571 1.00 41.93 290 ALA E CA 1
ATOM 14299 C C . ALA E 1 290 ? -8.775 146.742 36.399 1.00 45.23 290 ALA E C 1
ATOM 14300 O O . ALA E 1 290 ? -8.734 147.542 37.375 1.00 45.29 290 ALA E O 1
ATOM 14302 N N . VAL E 1 291 ? -7.735 146.002 36.008 1.00 43.75 291 VAL E N 1
ATOM 14303 C CA . VAL E 1 291 ? -6.406 146.103 36.642 1.00 40.87 291 VAL E CA 1
ATOM 14304 C C . VAL E 1 291 ? -5.362 145.763 35.655 1.00 42.15 291 VAL E C 1
ATOM 14305 O O . VAL E 1 291 ? -5.599 145.046 34.685 1.00 42.93 291 VAL E O 1
ATOM 14309 N N . SER E 1 292 ? -4.178 146.234 36.020 1.00 42.81 292 SER E N 1
ATOM 14310 C CA . SER E 1 292 ? -2.928 145.839 35.453 1.00 41.20 292 SER E CA 1
ATOM 14311 C C . SER E 1 292 ? -1.861 145.705 36.492 1.00 41.34 292 SER E C 1
ATOM 14312 O O . SER E 1 292 ? -1.877 146.284 37.474 1.00 43.10 292 SER E O 1
ATOM 14315 N N . GLY E 1 293 ? -0.862 144.923 36.198 1.00 43.38 293 GLY E N 1
ATOM 14316 C CA . GLY E 1 293 ? 0.254 144.741 37.111 1.00 41.50 293 GLY E CA 1
ATOM 14317 C C . GLY E 1 293 ? 1.282 145.863 36.959 1.00 42.56 293 GLY E C 1
ATOM 14318 O O . GLY E 1 293 ? 1.130 146.800 36.224 1.00 40.98 293 GLY E O 1
ATOM 14319 N N . GLY E 1 294 ? 2.298 145.767 37.754 1.00 41.09 294 GLY E N 1
ATOM 14320 C CA . GLY E 1 294 ? 3.517 146.538 37.578 1.00 41.52 294 GLY E CA 1
ATOM 14321 C C . GLY E 1 294 ? 3.357 147.994 37.975 1.00 41.68 294 GLY E C 1
ATOM 14322 O O . GLY E 1 294 ? 4.090 148.825 37.635 1.00 42.63 294 GLY E O 1
ATOM 14323 N N . GLY E 1 295 ? 2.323 148.294 38.671 1.00 41.82 295 GLY E N 1
ATOM 14324 C CA . GLY E 1 295 ? 2.065 149.659 39.039 1.00 43.46 295 GLY E CA 1
ATOM 14325 C C . GLY E 1 295 ? 1.464 150.521 37.948 1.00 44.21 295 GLY E C 1
ATOM 14326 O O . GLY E 1 295 ? 1.424 151.688 38.053 1.00 46.76 295 GLY E O 1
ATOM 14327 N N . ARG E 1 296 ? 1.032 149.928 36.882 1.00 43.19 296 ARG E N 1
ATOM 14328 C CA . ARG E 1 296 ? 0.400 150.678 35.809 1.00 43.02 296 ARG E CA 1
ATOM 14329 C C . ARG E 1 296 ? -1.123 150.825 36.100 1.00 42.85 296 ARG E C 1
ATOM 14330 O O . ARG E 1 296 ? -1.774 149.888 36.472 1.00 45.21 296 ARG E O 1
ATOM 14338 N N . GLY E 1 297 ? -1.673 151.986 35.831 1.00 40.96 297 GLY E N 1
ATOM 14339 C CA . GLY E 1 297 ? -3.052 152.316 36.033 1.00 37.32 297 GLY E CA 1
ATOM 14340 C C . GLY E 1 297 ? -3.898 151.986 34.811 1.00 41.70 297 GLY E C 1
ATOM 14341 O O . GLY E 1 297 ? -3.451 151.369 33.821 1.00 44.35 297 GLY E O 1
ATOM 14342 N N . ILE E 1 298 ? -5.191 152.287 34.899 1.00 40.79 298 ILE E N 1
ATOM 14343 C CA . ILE E 1 298 ? -6.103 152.016 33.778 1.00 41.69 298 ILE E CA 1
ATOM 14344 C C . ILE E 1 298 ? -6.553 153.319 33.073 1.00 42.01 298 ILE E C 1
ATOM 14345 O O . ILE E 1 298 ? -7.223 154.169 33.653 1.00 43.02 298 ILE E O 1
ATOM 14350 N N . GLU E 1 299 ? -6.110 153.498 31.853 1.00 43.01 299 GLU E N 1
ATOM 14351 C CA . GLU E 1 299 ? -6.278 154.730 31.131 1.00 46.15 299 GLU E CA 1
ATOM 14352 C C . GLU E 1 299 ? -7.681 154.885 30.596 1.00 47.52 299 GLU E C 1
ATOM 14353 O O . GLU E 1 299 ? -8.265 155.977 30.588 1.00 47.20 299 GLU E O 1
ATOM 14359 N N . ARG E 1 300 ? -8.249 153.733 30.301 1.00 48.11 300 ARG E N 1
ATOM 14360 C CA . ARG E 1 300 ? -9.501 153.620 29.551 1.00 46.88 300 ARG E CA 1
ATOM 14361 C C . ARG E 1 300 ? -10.249 152.308 29.720 1.00 47.55 300 ARG E C 1
ATOM 14362 O O . ARG E 1 300 ? -9.639 151.270 29.716 1.00 49.64 300 ARG E O 1
ATOM 14370 N N . VAL E 1 301 ? -11.548 152.335 29.937 1.00 47.46 301 VAL E N 1
ATOM 14371 C CA . VAL E 1 301 ? -12.363 151.096 29.806 1.00 47.33 301 VAL E CA 1
ATOM 14372 C C . VAL E 1 301 ? -13.432 151.293 28.734 1.00 50.45 301 VAL E C 1
ATOM 14373 O O . VAL E 1 301 ? -14.194 152.210 28.776 1.00 52.45 301 VAL E O 1
ATOM 14377 N N . ASP E 1 302 ? -13.475 150.426 27.769 1.00 51.02 302 ASP E N 1
ATOM 14378 C CA . ASP E 1 302 ? -14.356 150.484 26.624 1.00 51.14 302 ASP E CA 1
ATOM 14379 C C . ASP E 1 302 ? -15.491 149.419 26.712 1.00 54.60 302 ASP E C 1
ATOM 14380 O O . ASP E 1 302 ? -15.301 148.249 26.982 1.00 53.14 302 ASP E O 1
ATOM 14385 N N . ILE E 1 303 ? -16.679 149.842 26.338 1.00 55.83 303 ILE E N 1
ATOM 14386 C CA . ILE E 1 303 ? -17.814 148.966 26.337 1.00 54.46 303 ILE E CA 1
ATOM 14387 C C . ILE E 1 303 ? -18.555 148.952 25.007 1.00 56.19 303 ILE E C 1
ATOM 14388 O O . ILE E 1 303 ? -18.769 149.984 24.438 1.00 58.34 303 ILE E O 1
ATOM 14393 N N . SER E 1 304 ? -18.861 147.765 24.506 1.00 56.13 304 SER E N 1
ATOM 14394 C CA . SER E 1 304 ? -19.511 147.574 23.223 1.00 55.48 304 SER E CA 1
ATOM 14395 C C . SER E 1 304 ? -20.792 146.745 23.307 1.00 59.47 304 SER E C 1
ATOM 14396 O O . SER E 1 304 ? -20.857 145.700 23.960 1.00 60.53 304 SER E O 1
ATOM 14399 N N . LEU E 1 305 ? -21.817 147.212 22.591 1.00 61.51 305 LEU E N 1
ATOM 14400 C CA . LEU E 1 305 ? -23.097 146.502 22.527 1.00 60.38 305 LEU E CA 1
ATOM 14401 C C . LEU E 1 305 ? -23.363 145.927 21.175 1.00 59.11 305 LEU E C 1
ATOM 14402 O O . LEU E 1 305 ? -24.423 145.451 20.972 1.00 61.99 305 LEU E O 1
ATOM 14407 N N . ASP E 1 306 ? -22.412 145.955 20.266 1.00 59.77 306 ASP E N 1
ATOM 14408 C CA . ASP E 1 306 ? -22.670 145.558 18.864 1.00 61.80 306 ASP E CA 1
ATOM 14409 C C . ASP E 1 306 ? -21.640 144.637 18.315 1.00 63.00 306 ASP E C 1
ATOM 14410 O O . ASP E 1 306 ? -21.350 144.683 17.122 1.00 63.01 306 ASP E O 1
ATOM 14415 N N . GLY E 1 307 ? -21.075 143.798 19.196 1.00 63.91 307 GLY E N 1
ATOM 14416 C CA . GLY E 1 307 ? -20.102 142.768 18.795 1.00 62.92 307 GLY E CA 1
ATOM 14417 C C . GLY E 1 307 ? -18.718 143.324 18.572 1.00 64.92 307 GLY E C 1
ATOM 14418 O O . GLY E 1 307 ? -17.897 142.738 17.888 1.00 63.43 307 GLY E O 1
ATOM 14419 N N . GLY E 1 308 ? -18.454 144.497 19.170 1.00 66.16 308 GLY E N 1
ATOM 14420 C CA . GLY E 1 308 ? -17.158 145.135 19.056 1.00 66.13 308 GLY E CA 1
ATOM 14421 C C . GLY E 1 308 ? -16.842 145.912 17.801 1.00 66.34 308 GLY E C 1
ATOM 14422 O O . GLY E 1 308 ? -15.705 146.211 17.539 1.00 66.37 308 GLY E O 1
ATOM 14423 N N . LYS E 1 309 ? -17.863 146.282 17.048 1.00 68.67 309 LYS E N 1
ATOM 14424 C CA . LYS E 1 309 ? -17.732 147.276 15.938 1.00 69.48 309 LYS E CA 1
ATOM 14425 C C . LYS E 1 309 ? -17.551 148.719 16.465 1.00 65.17 309 LYS E C 1
ATOM 14426 O O . LYS E 1 309 ? -16.836 149.498 15.888 1.00 64.87 309 LYS E O 1
ATOM 14432 N N . ASN E 1 310 ? -18.232 149.020 17.559 1.00 60.59 310 ASN E N 1
ATOM 14433 C CA . ASN E 1 310 ? -18.298 150.344 18.160 1.00 59.61 310 ASN E CA 1
ATOM 14434 C C . ASN E 1 310 ? -18.207 150.279 19.669 1.00 59.18 310 ASN E C 1
ATOM 14435 O O . ASN E 1 310 ? -18.844 149.431 20.287 1.00 58.64 310 ASN E O 1
ATOM 14440 N N . TRP E 1 311 ? -17.427 151.213 20.237 1.00 58.07 311 TRP E N 1
ATOM 14441 C CA . TRP E 1 311 ? -17.164 151.225 21.676 1.00 55.58 311 TRP E CA 1
ATOM 14442 C C . TRP E 1 311 ? -17.500 152.527 22.245 1.00 52.89 311 TRP E C 1
ATOM 14443 O O . TRP E 1 311 ? -17.318 153.510 21.631 1.00 54.25 311 TRP E O 1
ATOM 14454 N N . VAL E 1 312 ? -17.935 152.515 23.466 1.00 53.31 312 VAL E N 1
ATOM 14455 C CA . VAL E 1 312 ? -18.278 153.722 24.215 1.00 54.20 312 VAL E CA 1
ATOM 14456 C C . VAL E 1 312 ? -17.504 153.620 25.578 1.00 56.45 312 VAL E C 1
ATOM 14457 O O . VAL E 1 312 ? -17.281 152.548 26.153 1.00 55.40 312 VAL E O 1
ATOM 14461 N N . GLU E 1 313 ? -17.182 154.745 26.144 1.00 55.57 313 GLU E N 1
ATOM 14462 C CA . GLU E 1 313 ? -16.271 154.697 27.208 1.00 54.97 313 GLU E CA 1
ATOM 14463 C C . GLU E 1 313 ? -16.991 154.644 28.532 1.00 55.75 313 GLU E C 1
ATOM 14464 O O . GLU E 1 313 ? -17.873 155.407 28.761 1.00 56.27 313 GLU E O 1
ATOM 14470 N N . ALA E 1 314 ? -16.579 153.736 29.406 1.00 55.06 314 ALA E N 1
ATOM 14471 C CA . ALA E 1 314 ? -17.112 153.655 30.722 1.00 53.78 314 ALA E CA 1
ATOM 14472 C C . ALA E 1 314 ? -16.392 154.584 31.619 1.00 53.23 314 ALA E C 1
ATOM 14473 O O . ALA E 1 314 ? -15.340 155.054 31.326 1.00 54.07 314 ALA E O 1
ATOM 14475 N N . SER E 1 315 ? -16.972 154.844 32.773 1.00 52.08 315 SER E N 1
ATOM 14476 C CA . SER E 1 315 ? -16.321 155.706 33.737 1.00 53.09 315 SER E CA 1
ATOM 14477 C C . SER E 1 315 ? -15.388 154.815 34.600 1.00 55.71 315 SER E C 1
ATOM 14478 O O . SER E 1 315 ? -15.584 153.579 34.662 1.00 51.96 315 SER E O 1
ATOM 14481 N N . ARG E 1 316 ? -14.449 155.485 35.290 1.00 54.56 316 ARG E N 1
ATOM 14482 C CA . ARG E 1 316 ? -13.567 154.803 36.125 1.00 51.58 316 ARG E CA 1
ATOM 14483 C C . ARG E 1 316 ? -13.248 155.457 37.431 1.00 51.98 316 ARG E C 1
ATOM 14484 O O . ARG E 1 316 ? -13.168 156.649 37.547 1.00 53.19 316 ARG E O 1
ATOM 14492 N N . THR E 1 317 ? -13.184 154.650 38.481 1.00 54.01 317 THR E N 1
ATOM 14493 C CA . THR E 1 317 ? -13.196 155.165 39.877 1.00 54.56 317 THR E CA 1
ATOM 14494 C C . THR E 1 317 ? -12.352 154.303 40.797 1.00 55.67 317 THR E C 1
ATOM 14495 O O . THR E 1 317 ? -12.359 153.072 40.685 1.00 56.54 317 THR E O 1
ATOM 14499 N N . GLN E 1 318 ? -11.700 154.919 41.753 1.00 55.56 318 GLN E N 1
ATOM 14500 C CA . GLN E 1 318 ? -11.062 154.166 42.837 1.00 57.18 318 GLN E CA 1
ATOM 14501 C C . GLN E 1 318 ? -11.771 154.437 44.132 1.00 57.72 318 GLN E C 1
ATOM 14502 O O . GLN E 1 318 ? -12.854 153.981 44.306 1.00 58.84 318 GLN E O 1
ATOM 14508 N N . GLU E 1 319 ? -11.156 155.155 45.054 1.00 63.82 319 GLU E N 1
ATOM 14509 C CA . GLU E 1 319 ? -11.900 155.659 46.271 1.00 68.70 319 GLU E CA 1
ATOM 14510 C C . GLU E 1 319 ? -13.133 156.434 45.879 1.00 69.43 319 GLU E C 1
ATOM 14511 O O . GLU E 1 319 ? -13.070 157.261 44.994 1.00 69.56 319 GLU E O 1
ATOM 14517 N N . PRO E 1 320 ? -14.271 156.215 46.512 1.00 73.07 320 PRO E N 1
ATOM 14518 C CA . PRO E 1 320 ? -15.484 156.904 46.014 1.00 73.99 320 PRO E CA 1
ATOM 14519 C C . PRO E 1 320 ? -15.389 158.421 46.400 1.00 73.49 320 PRO E C 1
ATOM 14520 O O . PRO E 1 320 ? -14.690 158.785 47.367 1.00 70.65 320 PRO E O 1
ATOM 14524 N N . GLY E 1 321 ? -15.965 159.266 45.537 1.00 74.82 321 GLY E N 1
ATOM 14525 C CA . GLY E 1 321 ? -15.922 160.727 45.657 1.00 75.22 321 GLY E CA 1
ATOM 14526 C C . GLY E 1 321 ? -14.769 161.442 44.965 1.00 75.28 321 GLY E C 1
ATOM 14527 O O . GLY E 1 321 ? -14.995 162.300 44.125 1.00 77.36 321 GLY E O 1
ATOM 14528 N N . LYS E 1 322 ? -13.556 161.126 45.389 1.00 73.20 322 LYS E N 1
ATOM 14529 C CA . LYS E 1 322 ? -12.283 161.330 44.609 1.00 71.85 322 LYS E CA 1
ATOM 14530 C C . LYS E 1 322 ? -12.413 161.009 43.083 1.00 68.45 322 LYS E C 1
ATOM 14531 O O . LYS E 1 322 ? -13.118 160.120 42.661 1.00 69.75 322 LYS E O 1
ATOM 14537 N N . GLN E 1 323 ? -11.808 161.816 42.251 1.00 66.52 323 GLN E N 1
ATOM 14538 C CA . GLN E 1 323 ? -11.830 161.571 40.803 1.00 65.55 323 GLN E CA 1
ATOM 14539 C C . GLN E 1 323 ? -10.596 160.729 40.444 1.00 64.32 323 GLN E C 1
ATOM 14540 O O . GLN E 1 323 ? -9.497 161.060 40.861 1.00 62.92 323 GLN E O 1
ATOM 14546 N N . TYR E 1 324 ? -10.790 159.668 39.677 1.00 58.70 324 TYR E N 1
ATOM 14547 C CA . TYR E 1 324 ? -9.669 158.807 39.291 1.00 56.00 324 TYR E CA 1
ATOM 14548 C C . TYR E 1 324 ? -8.842 159.343 38.111 1.00 56.12 324 TYR E C 1
ATOM 14549 O O . TYR E 1 324 ? -9.326 159.578 37.014 1.00 52.71 324 TYR E O 1
ATOM 14558 N N . ILE E 1 325 ? -7.567 159.467 38.379 1.00 55.43 325 ILE E N 1
ATOM 14559 C CA . ILE E 1 325 ? -6.598 159.835 37.350 1.00 56.97 325 ILE E CA 1
ATOM 14560 C C . ILE E 1 325 ? -5.443 158.837 37.251 1.00 58.76 325 ILE E C 1
ATOM 14561 O O . ILE E 1 325 ? -4.724 158.511 38.220 1.00 58.31 325 ILE E O 1
ATOM 14566 N N . SER E 1 326 ? -5.188 158.439 36.033 1.00 60.89 326 SER E N 1
ATOM 14567 C CA . SER E 1 326 ? -4.289 157.336 35.802 1.00 61.44 326 SER E CA 1
ATOM 14568 C C . SER E 1 326 ? -2.804 157.485 36.121 1.00 62.25 326 SER E C 1
ATOM 14569 O O . SER E 1 326 ? -2.269 156.619 36.851 1.00 68.47 326 SER E O 1
ATOM 14572 N N . GLU E 1 327 ? -2.004 158.392 35.649 1.00 62.93 327 GLU E N 1
ATOM 14573 C CA . GLU E 1 327 ? -0.591 158.077 36.177 1.00 65.23 327 GLU E CA 1
ATOM 14574 C C . GLU E 1 327 ? -0.350 159.285 36.981 1.00 67.66 327 GLU E C 1
ATOM 14575 O O . GLU E 1 327 ? 0.063 160.335 36.417 1.00 68.75 327 GLU E O 1
ATOM 14581 N N . HIS E 1 328 ? -0.756 159.207 38.235 1.00 64.69 328 HIS E N 1
ATOM 14582 C CA . HIS E 1 328 ? -1.012 160.398 39.054 1.00 64.49 328 HIS E CA 1
ATOM 14583 C C . HIS E 1 328 ? -0.751 160.135 40.496 1.00 64.60 328 HIS E C 1
ATOM 14584 O O . HIS E 1 328 ? -0.993 159.051 40.987 1.00 65.78 328 HIS E O 1
ATOM 14591 N N . SER E 1 329 ? -0.239 161.139 41.179 1.00 65.16 329 SER E N 1
ATOM 14592 C CA . SER E 1 329 ? 0.108 161.045 42.608 1.00 64.74 329 SER E CA 1
ATOM 14593 C C . SER E 1 329 ? -1.123 160.675 43.481 1.00 64.06 329 SER E C 1
ATOM 14594 O O . SER E 1 329 ? -0.980 159.935 44.463 1.00 64.68 329 SER E O 1
ATOM 14597 N N . SER E 1 330 ? -2.323 161.146 43.095 1.00 63.28 330 SER E N 1
ATOM 14598 C CA . SER E 1 330 ? -3.592 160.823 43.842 1.00 61.96 330 SER E CA 1
ATOM 14599 C C . SER E 1 330 ? -4.132 159.371 43.662 1.00 62.85 330 SER E C 1
ATOM 14600 O O . SER E 1 330 ? -4.917 158.849 44.482 1.00 63.63 330 SER E O 1
ATOM 14603 N N . SER E 1 331 ? -3.696 158.728 42.585 1.00 60.83 331 SER E N 1
ATOM 14604 C CA . SER E 1 331 ? -4.067 157.327 42.240 1.00 60.18 331 SER E CA 1
ATOM 14605 C C . SER E 1 331 ? -3.342 156.265 43.070 1.00 55.99 331 SER E C 1
ATOM 14606 O O . SER E 1 331 ? -2.253 156.445 43.563 1.00 53.23 331 SER E O 1
ATOM 14609 N N . ASP E 1 332 ? -4.073 155.196 43.290 1.00 55.24 332 ASP E N 1
ATOM 14610 C CA . ASP E 1 332 ? -3.612 153.974 44.015 1.00 54.82 332 ASP E CA 1
ATOM 14611 C C . ASP E 1 332 ? -3.075 152.988 42.948 1.00 53.01 332 ASP E C 1
ATOM 14612 O O . ASP E 1 332 ? -3.840 152.243 42.370 1.00 51.13 332 ASP E O 1
ATOM 14617 N N . LYS E 1 333 ? -1.780 153.097 42.648 1.00 50.80 333 LYS E N 1
ATOM 14618 C CA . LYS E 1 333 ? -1.193 152.469 41.464 1.00 47.34 333 LYS E CA 1
ATOM 14619 C C . LYS E 1 333 ? -1.138 150.917 41.574 1.00 47.78 333 LYS E C 1
ATOM 14620 O O . LYS E 1 333 ? -1.133 150.261 40.585 1.00 45.75 333 LYS E O 1
ATOM 14626 N N . TRP E 1 334 ? -1.166 150.385 42.789 1.00 45.70 334 TRP E N 1
ATOM 14627 C CA . TRP E 1 334 ? -1.235 148.942 42.999 1.00 45.35 334 TRP E CA 1
ATOM 14628 C C . TRP E 1 334 ? -2.608 148.341 43.087 1.00 46.19 334 TRP E C 1
ATOM 14629 O O . TRP E 1 334 ? -2.754 147.128 43.281 1.00 44.78 334 TRP E O 1
ATOM 14640 N N . ALA E 1 335 ? -3.597 149.167 42.822 1.00 46.67 335 ALA E N 1
ATOM 14641 C CA . ALA E 1 335 ? -4.972 148.756 43.013 1.00 46.35 335 ALA E CA 1
ATOM 14642 C C . ALA E 1 335 ? -5.771 148.713 41.724 1.00 47.19 335 ALA E C 1
ATOM 14643 O O . ALA E 1 335 ? -5.466 149.410 40.773 1.00 47.16 335 ALA E O 1
ATOM 14645 N N . TRP E 1 336 ? -6.827 147.912 41.732 1.00 44.47 336 TRP E N 1
ATOM 14646 C CA . TRP E 1 336 ? -7.785 147.949 40.644 1.00 44.11 336 TRP E CA 1
ATOM 14647 C C . TRP E 1 336 ? -8.543 149.263 40.531 1.00 47.11 336 TRP E C 1
ATOM 14648 O O . TRP E 1 336 ? -8.522 150.134 41.385 1.00 45.56 336 TRP E O 1
ATOM 14659 N N . VAL E 1 337 ? -9.248 149.322 39.416 1.00 46.78 337 VAL E N 1
ATOM 14660 C CA . VAL E 1 337 ? -10.090 150.386 39.042 1.00 44.87 337 VAL E CA 1
ATOM 14661 C C . VAL E 1 337 ? -11.480 149.856 38.732 1.00 47.51 337 VAL E C 1
ATOM 14662 O O . VAL E 1 337 ? -11.650 148.924 37.925 1.00 47.39 337 VAL E O 1
ATOM 14666 N N . LEU E 1 338 ? -12.484 150.435 39.372 1.00 48.54 338 LEU E N 1
ATOM 14667 C CA . LEU E 1 338 ? -13.867 150.040 39.116 1.00 51.43 338 LEU E CA 1
ATOM 14668 C C . LEU E 1 338 ? -14.503 150.854 38.010 1.00 53.45 338 LEU E C 1
ATOM 14669 O O . LEU E 1 338 ? -14.437 152.077 37.996 1.00 57.03 338 LEU E O 1
ATOM 14674 N N . PHE E 1 339 ? -15.148 150.157 37.115 1.00 54.09 339 PHE E N 1
ATOM 14675 C CA . PHE E 1 339 ? -15.822 150.770 35.987 1.00 55.81 339 PHE E CA 1
ATOM 14676 C C . PHE E 1 339 ? -17.340 150.622 36.021 1.00 57.61 339 PHE E C 1
ATOM 14677 O O . PHE E 1 339 ? -17.856 149.668 36.524 1.00 55.76 339 PHE E O 1
ATOM 14685 N N . GLU E 1 340 ? -18.030 151.639 35.524 1.00 61.58 340 GLU E N 1
ATOM 14686 C CA . GLU E 1 340 ? -19.503 151.599 35.329 1.00 62.19 340 GLU E CA 1
ATOM 14687 C C . GLU E 1 340 ? -19.915 152.309 34.041 1.00 62.25 340 GLU E C 1
ATOM 14688 O O . GLU E 1 340 ? -19.375 153.311 33.624 1.00 60.78 340 GLU E O 1
ATOM 14694 N N . ALA E 1 341 ? -20.880 151.730 33.407 1.00 61.60 341 ALA E N 1
ATOM 14695 C CA . ALA E 1 341 ? -21.570 152.313 32.261 1.00 63.48 341 ALA E CA 1
ATOM 14696 C C . ALA E 1 341 ? -23.082 151.911 32.263 1.00 64.96 341 ALA E C 1
ATOM 14697 O O . ALA E 1 341 ? -23.428 150.770 32.400 1.00 65.07 341 ALA E O 1
ATOM 14699 N N . THR E 1 342 ? -23.977 152.883 32.174 1.00 68.07 342 THR E N 1
ATOM 14700 C CA . THR E 1 342 ? -25.419 152.589 32.034 1.00 67.27 342 THR E CA 1
ATOM 14701 C C . THR E 1 342 ? -25.786 152.466 30.592 1.00 68.62 342 THR E C 1
ATOM 14702 O O . THR E 1 342 ? -25.406 153.240 29.748 1.00 69.77 342 THR E O 1
ATOM 14706 N N . ILE E 1 343 ? -26.459 151.403 30.282 1.00 70.69 343 ILE E N 1
ATOM 14707 C CA . ILE E 1 343 ? -26.854 151.153 28.905 1.00 71.94 343 ILE E CA 1
ATOM 14708 C C . ILE E 1 343 ? -28.357 150.887 28.764 1.00 73.79 343 ILE E C 1
ATOM 14709 O O . ILE E 1 343 ? -29.073 150.593 29.712 1.00 73.37 343 ILE E O 1
ATOM 14714 N N . ASP E 1 344 ? -28.791 151.009 27.525 1.00 76.53 344 ASP E N 1
ATOM 14715 C CA . ASP E 1 344 ? -30.199 150.894 27.185 1.00 78.16 344 ASP E CA 1
ATOM 14716 C C . ASP E 1 344 ? -30.423 149.646 26.369 1.00 79.21 344 ASP E C 1
ATOM 14717 O O . ASP E 1 344 ? -29.865 149.468 25.249 1.00 77.24 344 ASP E O 1
ATOM 14722 N N . VAL E 1 345 ? -31.241 148.775 26.958 1.00 78.67 345 VAL E N 1
ATOM 14723 C CA . VAL E 1 345 ? -31.560 147.492 26.345 1.00 80.04 345 VAL E CA 1
ATOM 14724 C C . VAL E 1 345 ? -33.034 147.373 26.017 1.00 79.31 345 VAL E C 1
ATOM 14725 O O . VAL E 1 345 ? -33.927 147.514 26.877 1.00 78.05 345 VAL E O 1
ATOM 14729 N N . SER E 1 346 ? -33.248 147.097 24.746 1.00 79.87 346 SER E N 1
ATOM 14730 C CA . SER E 1 346 ? -34.585 146.967 24.191 1.00 80.66 346 SER E CA 1
ATOM 14731 C C . SER E 1 346 ? -34.729 145.620 23.470 1.00 79.90 346 SER E C 1
ATOM 14732 O O . SER E 1 346 ? -35.788 145.257 22.974 1.00 81.19 346 SER E O 1
ATOM 14735 N N . GLN E 1 347 ? -33.651 144.872 23.433 1.00 78.63 347 GLN E N 1
ATOM 14736 C CA . GLN E 1 347 ? -33.521 143.712 22.543 1.00 77.56 347 GLN E CA 1
ATOM 14737 C C . GLN E 1 347 ? -32.463 142.773 23.202 1.00 77.82 347 GLN E C 1
ATOM 14738 O O . GLN E 1 347 ? -31.762 143.164 24.132 1.00 76.10 347 GLN E O 1
ATOM 14744 N N . THR E 1 348 ? -32.372 141.535 22.723 1.00 77.01 348 THR E N 1
ATOM 14745 C CA . THR E 1 348 ? -31.299 140.615 23.139 1.00 74.21 348 THR E CA 1
ATOM 14746 C C . THR E 1 348 ? -29.906 141.113 22.645 1.00 74.42 348 THR E C 1
ATOM 14747 O O . THR E 1 348 ? -29.648 141.226 21.452 1.00 73.50 348 THR E O 1
ATOM 14751 N N . THR E 1 349 ? -29.034 141.363 23.621 1.00 73.08 349 THR E N 1
ATOM 14752 C CA . THR E 1 349 ? -27.757 142.110 23.491 1.00 71.06 349 THR E CA 1
ATOM 14753 C C . THR E 1 349 ? -26.526 141.393 24.084 1.00 68.64 349 THR E C 1
ATOM 14754 O O . THR E 1 349 ? -26.448 141.145 25.293 1.00 67.14 349 THR E O 1
ATOM 14758 N N . GLU E 1 350 ? -25.536 141.145 23.243 1.00 65.44 350 GLU E N 1
ATOM 14759 C CA . GLU E 1 350 ? -24.169 140.829 23.707 1.00 63.99 350 GLU E CA 1
ATOM 14760 C C . GLU E 1 350 ? -23.381 142.083 24.186 1.00 62.74 350 GLU E C 1
ATOM 14761 O O . GLU E 1 350 ? -23.090 142.932 23.376 1.00 61.31 350 GLU E O 1
ATOM 14767 N N . VAL E 1 351 ? -23.051 142.186 25.487 1.00 58.74 351 VAL E N 1
ATOM 14768 C CA . VAL E 1 351 ? -22.130 143.260 25.968 1.00 57.28 351 VAL E CA 1
ATOM 14769 C C . VAL E 1 351 ? -20.689 142.808 26.187 1.00 57.79 351 VAL E C 1
ATOM 14770 O O . VAL E 1 351 ? -20.401 141.777 26.744 1.00 58.93 351 VAL E O 1
ATOM 14774 N N . ILE E 1 352 ? -19.769 143.598 25.711 1.00 56.27 352 ILE E N 1
ATOM 14775 C CA . ILE E 1 352 ? -18.291 143.332 25.853 1.00 53.23 352 ILE E CA 1
ATOM 14776 C C . ILE E 1 352 ? -17.556 144.488 26.527 1.00 53.16 352 ILE E C 1
ATOM 14777 O O . ILE E 1 352 ? -17.754 145.629 26.200 1.00 52.92 352 ILE E O 1
ATOM 14782 N N . ALA E 1 353 ? -16.673 144.150 27.448 1.00 52.81 353 ALA E N 1
ATOM 14783 C CA . ALA E 1 353 ? -15.819 145.120 28.160 1.00 46.49 353 ALA E CA 1
ATOM 14784 C C . ALA E 1 353 ? -14.344 144.793 27.922 1.00 48.27 353 ALA E C 1
ATOM 14785 O O . ALA E 1 353 ? -13.941 143.611 28.023 1.00 49.32 353 ALA E O 1
ATOM 14787 N N . LYS E 1 354 ? -13.565 145.820 27.592 1.00 47.28 354 LYS E N 1
ATOM 14788 C CA . LYS E 1 354 ? -12.101 145.698 27.596 1.00 44.65 354 LYS E CA 1
ATOM 14789 C C . LYS E 1 354 ? -11.406 146.962 28.079 1.00 46.08 354 LYS E C 1
ATOM 14790 O O . LYS E 1 354 ? -11.964 148.028 27.997 1.00 46.33 354 LYS E O 1
ATOM 14796 N N . ALA E 1 355 ? -10.200 146.771 28.610 1.00 43.68 355 ALA E N 1
ATOM 14797 C CA . ALA E 1 355 ? -9.507 147.820 29.223 1.00 40.59 355 ALA E CA 1
ATOM 14798 C C . ALA E 1 355 ? -8.170 148.043 28.535 1.00 43.83 355 ALA E C 1
ATOM 14799 O O . ALA E 1 355 ? -7.669 147.197 27.813 1.00 43.13 355 ALA E O 1
ATOM 14801 N N . VAL E 1 356 ? -7.652 149.251 28.708 1.00 43.19 356 VAL E N 1
ATOM 14802 C CA . VAL E 1 356 ? -6.340 149.667 28.192 1.00 42.84 356 VAL E CA 1
ATOM 14803 C C . VAL E 1 356 ? -5.627 150.352 29.317 1.00 43.69 356 VAL E C 1
ATOM 14804 O O . VAL E 1 356 ? -6.179 151.227 29.892 1.00 43.29 356 VAL E O 1
ATOM 14808 N N . ASP E 1 357 ? -4.423 149.912 29.590 1.00 42.23 357 ASP E N 1
ATOM 14809 C CA . ASP E 1 357 ? -3.664 150.437 30.710 1.00 41.60 357 ASP E CA 1
ATOM 14810 C C . ASP E 1 357 ? -2.878 151.713 30.364 1.00 42.51 357 ASP E C 1
ATOM 14811 O O . ASP E 1 357 ? -2.830 152.137 29.213 1.00 40.78 357 ASP E O 1
ATOM 14816 N N . SER E 1 358 ? -2.239 152.305 31.364 1.00 44.88 358 SER E N 1
ATOM 14817 C CA . SER E 1 358 ? -1.441 153.560 31.172 1.00 43.48 358 SER E CA 1
ATOM 14818 C C . SER E 1 358 ? -0.349 153.429 30.153 1.00 41.34 358 SER E C 1
ATOM 14819 O O . SER E 1 358 ? 0.093 154.406 29.649 1.00 43.22 358 SER E O 1
ATOM 14822 N N . ALA E 1 359 ? 0.150 152.208 29.904 1.00 44.14 359 ALA E N 1
ATOM 14823 C CA . ALA E 1 359 ? 1.177 152.027 28.874 1.00 42.22 359 ALA E CA 1
ATOM 14824 C C . ALA E 1 359 ? 0.560 151.657 27.509 1.00 41.76 359 ALA E C 1
ATOM 14825 O O . ALA E 1 359 ? 1.246 151.234 26.584 1.00 39.07 359 ALA E O 1
ATOM 14827 N N . ALA E 1 360 ? -0.741 151.874 27.404 1.00 39.53 360 ALA E N 1
ATOM 14828 C CA . ALA E 1 360 ? -1.492 151.577 26.199 1.00 40.33 360 ALA E CA 1
ATOM 14829 C C . ALA E 1 360 ? -1.520 150.073 25.814 1.00 40.31 360 ALA E C 1
ATOM 14830 O O . ALA E 1 360 ? -1.788 149.664 24.670 1.00 38.16 360 ALA E O 1
ATOM 14832 N N . ASN E 1 361 ? -1.198 149.256 26.785 1.00 40.84 361 ASN E N 1
ATOM 14833 C CA . ASN E 1 361 ? -1.402 147.813 26.633 1.00 41.98 361 ASN E CA 1
ATOM 14834 C C . ASN E 1 361 ? -2.863 147.443 26.465 1.00 39.73 361 ASN E C 1
ATOM 14835 O O . ASN E 1 361 ? -3.755 148.042 27.052 1.00 38.62 361 ASN E O 1
ATOM 14840 N N . VAL E 1 362 ? -3.087 146.466 25.612 1.00 41.37 362 VAL E N 1
ATOM 14841 C CA . VAL E 1 362 ? -4.454 145.968 25.332 1.00 43.43 362 VAL E CA 1
ATOM 14842 C C . VAL E 1 362 ? -4.678 144.539 25.793 1.00 42.88 362 VAL E C 1
ATOM 14843 O O . VAL E 1 362 ? -3.755 143.809 26.062 1.00 44.83 362 VAL E O 1
ATOM 14847 N N . GLN E 1 363 ? -5.932 144.177 25.814 1.00 42.86 363 GLN E N 1
ATOM 14848 C CA . GLN E 1 363 ? -6.365 142.830 26.064 1.00 41.64 363 GLN E CA 1
ATOM 14849 C C . GLN E 1 363 ? -6.522 142.003 24.772 1.00 44.19 363 GLN E C 1
ATOM 14850 O O . GLN E 1 363 ? -7.115 142.486 23.812 1.00 44.51 363 GLN E O 1
ATOM 14856 N N . PRO E 1 364 ? -6.096 140.730 24.774 1.00 46.98 364 PRO E N 1
ATOM 14857 C CA . PRO E 1 364 ? -6.290 139.879 23.590 1.00 47.58 364 PRO E CA 1
ATOM 14858 C C . PRO E 1 364 ? -7.795 139.655 23.261 1.00 46.28 364 PRO E C 1
ATOM 14859 O O . PRO E 1 364 ? -8.635 139.556 24.129 1.00 42.79 364 PRO E O 1
ATOM 14863 N N . GLU E 1 365 ? -8.130 139.676 21.986 1.00 51.98 365 GLU E N 1
ATOM 14864 C CA . GLU E 1 365 ? -9.560 139.592 21.580 1.00 55.49 365 GLU E CA 1
ATOM 14865 C C . GLU E 1 365 ? -10.176 138.145 22.001 1.00 53.32 365 GLU E C 1
ATOM 14866 O O . GLU E 1 365 ? -11.229 137.986 22.597 1.00 51.37 365 GLU E O 1
ATOM 14872 N N . ASN E 1 366 ? -9.430 137.107 21.679 1.00 52.69 366 ASN E N 1
ATOM 14873 C CA . ASN E 1 366 ? -9.861 135.760 21.847 1.00 54.42 366 ASN E CA 1
ATOM 14874 C C . ASN E 1 366 ? -8.909 134.922 22.772 1.00 55.65 366 ASN E C 1
ATOM 14875 O O . ASN E 1 366 ? -7.686 134.892 22.557 1.00 56.28 366 ASN E O 1
ATOM 14880 N N . VAL E 1 367 ? -9.513 134.104 23.659 1.00 54.46 367 VAL E N 1
ATOM 14881 C CA . VAL E 1 367 ? -8.783 133.128 24.485 1.00 53.07 367 VAL E CA 1
ATOM 14882 C C . VAL E 1 367 ? -7.791 132.296 23.722 1.00 53.69 367 VAL E C 1
ATOM 14883 O O . VAL E 1 367 ? -6.656 132.081 24.126 1.00 51.08 367 VAL E O 1
ATOM 14887 N N . GLU E 1 368 ? -8.253 131.765 22.614 1.00 52.39 368 GLU E N 1
ATOM 14888 C CA . GLU E 1 368 ? -7.386 130.927 21.774 1.00 52.19 368 GLU E CA 1
ATOM 14889 C C . GLU E 1 368 ? -5.988 131.527 21.638 1.00 51.19 368 GLU E C 1
ATOM 14890 O O . GLU E 1 368 ? -5.041 130.790 21.628 1.00 53.12 368 GLU E O 1
ATOM 14896 N N . SER E 1 369 ? -5.845 132.862 21.476 1.00 50.44 369 SER E N 1
ATOM 14897 C CA . SER E 1 369 ? -4.472 133.425 21.207 1.00 49.16 369 SER E CA 1
ATOM 14898 C C . SER E 1 369 ? -3.538 133.346 22.443 1.00 48.94 369 SER E C 1
ATOM 14899 O O . SER E 1 369 ? -2.307 133.420 22.364 1.00 47.32 369 SER E O 1
ATOM 14902 N N . VAL E 1 370 ? -4.172 133.274 23.609 1.00 46.68 370 VAL E N 1
ATOM 14903 C CA . VAL E 1 370 ? -3.419 133.209 24.868 1.00 46.98 370 VAL E CA 1
ATOM 14904 C C . VAL E 1 370 ? -3.582 131.939 25.730 1.00 48.07 370 VAL E C 1
ATOM 14905 O O . VAL E 1 370 ? -3.102 131.860 26.815 1.00 49.14 370 VAL E O 1
ATOM 14909 N N . TRP E 1 371 ? -4.280 130.971 25.182 1.00 48.41 371 TRP E N 1
ATOM 14910 C CA . TRP E 1 371 ? -4.493 129.666 25.765 1.00 46.29 371 TRP E CA 1
ATOM 14911 C C . TRP E 1 371 ? -3.173 129.055 26.190 1.00 44.62 371 TRP E C 1
ATOM 14912 O O . TRP E 1 371 ? -2.184 129.014 25.455 1.00 44.45 371 TRP E O 1
ATOM 14923 N N . ASN E 1 372 ? -3.201 128.588 27.400 1.00 43.77 372 ASN E N 1
ATOM 14924 C CA . ASN E 1 372 ? -2.028 128.065 28.036 1.00 46.50 372 ASN E CA 1
ATOM 14925 C C . ASN E 1 372 ? -2.391 126.896 29.025 1.00 47.52 372 ASN E C 1
ATOM 14926 O O . ASN E 1 372 ? -3.439 126.840 29.667 1.00 46.45 372 ASN E O 1
ATOM 14931 N N . LEU E 1 373 ? -1.489 125.974 29.038 1.00 47.85 373 LEU E N 1
ATOM 14932 C CA . LEU E 1 373 ? -1.529 124.759 29.871 1.00 51.62 373 LEU E CA 1
ATOM 14933 C C . LEU E 1 373 ? -1.957 124.842 31.361 1.00 51.25 373 LEU E C 1
ATOM 14934 O O . LEU E 1 373 ? -2.668 124.047 31.867 1.00 50.92 373 LEU E O 1
ATOM 14939 N N . ARG E 1 374 ? -1.417 125.853 32.037 1.00 50.97 374 ARG E N 1
ATOM 14940 C CA . ARG E 1 374 ? -1.759 126.129 33.430 1.00 49.70 374 ARG E CA 1
ATOM 14941 C C . ARG E 1 374 ? -3.016 126.939 33.627 1.00 47.20 374 ARG E C 1
ATOM 14942 O O . ARG E 1 374 ? -3.501 127.147 34.737 1.00 46.46 374 ARG E O 1
ATOM 14950 N N . GLY E 1 375 ? -3.579 127.385 32.544 1.00 47.33 375 GLY E N 1
ATOM 14951 C CA . GLY E 1 375 ? -4.835 128.099 32.637 1.00 47.33 375 GLY E CA 1
ATOM 14952 C C . GLY E 1 375 ? -4.690 129.353 33.418 1.00 44.35 375 GLY E C 1
ATOM 14953 O O . GLY E 1 375 ? -5.608 129.738 34.135 1.00 41.93 375 GLY E O 1
ATOM 14954 N N . VAL E 1 376 ? -3.557 130.034 33.213 1.00 44.08 376 VAL E N 1
ATOM 14955 C CA . VAL E 1 376 ? -3.290 131.334 33.878 1.00 45.44 376 VAL E CA 1
ATOM 14956 C C . VAL E 1 376 ? -3.430 132.550 32.979 1.00 45.42 376 VAL E C 1
ATOM 14957 O O . VAL E 1 376 ? -3.204 132.470 31.779 1.00 46.71 3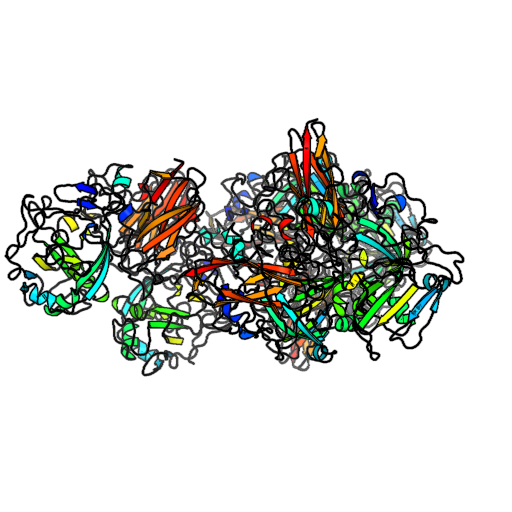76 VAL E O 1
ATOM 14961 N N . LEU E 1 377 ? -3.836 133.664 33.543 1.00 43.98 377 LEU E N 1
ATOM 14962 C CA . LEU E 1 377 ? -3.830 134.975 32.877 1.00 45.07 377 LEU E CA 1
ATOM 14963 C C . LEU E 1 377 ? -4.727 135.060 31.666 1.00 46.53 377 LEU E C 1
ATOM 14964 O O . LEU E 1 377 ? -4.390 135.602 30.614 1.00 48.25 377 LEU E O 1
ATOM 14969 N N . ASN E 1 378 ? -5.896 134.477 31.822 1.00 48.05 378 ASN E N 1
ATOM 14970 C CA . ASN E 1 378 ? -6.977 134.698 30.887 1.00 46.31 378 ASN E CA 1
ATOM 14971 C C . ASN E 1 378 ? -7.417 136.134 30.873 1.00 45.59 378 ASN E C 1
ATOM 14972 O O . ASN E 1 378 ? -8.187 136.544 31.713 1.00 44.68 378 ASN E O 1
ATOM 14977 N N . THR E 1 379 ? -6.938 136.890 29.886 1.00 46.00 379 THR E N 1
ATOM 14978 C CA . THR E 1 379 ? -7.340 138.323 29.751 1.00 48.28 379 THR E CA 1
ATOM 14979 C C . THR E 1 379 ? -8.104 138.671 28.428 1.00 47.02 379 THR E C 1
ATOM 14980 O O . THR E 1 379 ? -8.188 139.793 28.078 1.00 47.45 379 THR E O 1
ATOM 14984 N N . SER E 1 380 ? -8.586 137.643 27.755 1.00 47.53 380 SER E N 1
ATOM 14985 C CA . SER E 1 380 ? -9.702 137.694 26.776 1.00 46.02 380 SER E CA 1
ATOM 14986 C C . SER E 1 380 ? -10.689 138.726 27.051 1.00 45.71 380 SER E C 1
ATOM 14987 O O . SER E 1 380 ? -11.124 138.862 28.195 1.00 42.50 380 SER E O 1
ATOM 14990 N N . TRP E 1 381 ? -11.211 139.326 26.001 1.00 45.75 381 TRP E N 1
ATOM 14991 C CA . TRP E 1 381 ? -12.363 140.213 26.200 1.00 48.56 381 TRP E CA 1
ATOM 14992 C C . TRP E 1 381 ? -13.470 139.393 26.865 1.00 49.45 381 TRP E C 1
ATOM 14993 O O . TRP E 1 381 ? -13.827 138.319 26.427 1.00 50.76 381 TRP E O 1
ATOM 15004 N N . HIS E 1 382 ? -13.908 139.890 27.983 1.00 49.36 382 HIS E N 1
ATOM 15005 C CA . HIS E 1 382 ? -15.056 139.360 28.629 1.00 49.61 382 HIS E CA 1
ATOM 15006 C C . HIS E 1 382 ? -16.376 139.752 27.934 1.00 53.70 382 HIS E C 1
ATOM 15007 O O . HIS E 1 382 ? -16.730 140.946 27.879 1.00 53.35 382 HIS E O 1
ATOM 15014 N N . ARG E 1 383 ? -17.111 138.738 27.495 1.00 54.90 383 ARG E N 1
ATOM 15015 C CA . ARG E 1 383 ? -18.389 138.892 26.752 1.00 54.82 383 ARG E CA 1
ATOM 15016 C C . ARG E 1 383 ? -19.514 138.356 27.579 1.00 56.96 383 ARG E C 1
ATOM 15017 O O . ARG E 1 383 ? -19.459 137.270 28.044 1.00 59.23 383 ARG E O 1
ATOM 15025 N N . VAL E 1 384 ? -20.521 139.156 27.804 1.00 58.03 384 VAL E N 1
ATOM 15026 C CA . VAL E 1 384 ? -21.726 138.680 28.454 1.00 58.29 384 VAL E CA 1
ATOM 15027 C C . VAL E 1 384 ? -22.968 138.800 27.527 1.00 61.94 384 VAL E C 1
ATOM 15028 O O . VAL E 1 384 ? -22.986 139.512 26.482 1.00 60.05 384 VAL E O 1
ATOM 15032 N N . LEU E 1 385 ? -23.974 137.989 27.865 1.00 64.85 385 LEU E N 1
ATOM 15033 C CA . LEU E 1 385 ? -25.195 137.885 27.038 1.00 63.24 385 LEU E CA 1
ATOM 15034 C C . LEU E 1 385 ? -26.400 138.260 27.873 1.00 63.38 385 LEU E C 1
ATOM 15035 O O . LEU E 1 385 ? -26.664 137.694 28.918 1.00 62.82 385 LEU E O 1
ATOM 15040 N N . LEU E 1 386 ? -27.048 139.320 27.435 1.00 66.58 386 LEU E N 1
ATOM 15041 C CA . LEU E 1 386 ? -28.259 139.801 28.083 1.00 67.70 386 LEU E CA 1
ATOM 15042 C C . LEU E 1 386 ? -29.476 139.389 27.218 1.00 69.65 386 LEU E C 1
ATOM 15043 O O . LEU E 1 386 ? -29.508 139.534 25.954 1.00 68.63 386 LEU E O 1
ATOM 15048 N N . ARG E 1 387 ? -30.444 138.838 27.925 1.00 72.40 387 ARG E N 1
ATOM 15049 C CA . ARG E 1 387 ? -31.639 138.211 27.328 1.00 73.18 387 ARG E CA 1
ATOM 15050 C C . ARG E 1 387 ? -32.882 138.835 27.886 1.00 74.00 387 ARG E C 1
ATOM 15051 O O . ARG E 1 387 ? -32.943 139.178 29.061 1.00 72.65 387 ARG E O 1
ATOM 15059 N N . LEU E 1 388 ? -33.901 138.901 27.029 1.00 78.56 388 LEU E N 1
ATOM 15060 C CA . LEU E 1 388 ? -35.223 139.508 27.364 1.00 79.18 388 LEU E CA 1
ATOM 15061 C C . LEU E 1 388 ? -36.250 138.562 28.054 1.00 78.85 388 LEU E C 1
ATOM 15062 O O . LEU E 1 388 ? -37.109 137.964 27.400 1.00 80.79 388 LEU E O 1
ATOM 15067 N N . GLY E 1 389 ? -36.135 138.478 29.386 1.00 81.39 389 GLY E N 1
ATOM 15068 C CA . GLY E 1 389 ? -37.088 137.801 30.294 1.00 79.34 389 GLY E CA 1
ATOM 15069 C C . GLY E 1 389 ? -37.780 138.862 31.129 1.00 78.56 389 GLY E C 1
ATOM 15070 O O . GLY E 1 389 ? -38.407 138.849 32.183 1.00 44.20 389 GLY E O 1
ATOM 15071 N N . PRO F 1 2 ? 23.964 182.977 26.414 1.00 87.26 2 PRO F N 1
ATOM 15072 C CA . PRO F 1 2 ? 23.636 182.358 25.057 1.00 85.56 2 PRO F CA 1
ATOM 15073 C C . PRO F 1 2 ? 24.840 181.767 24.248 1.00 84.06 2 PRO F C 1
ATOM 15074 O O . PRO F 1 2 ? 25.405 182.545 23.429 1.00 85.51 2 PRO F O 1
ATOM 15078 N N . GLY F 1 3 ? 25.197 180.476 24.400 1.00 79.93 3 GLY F N 1
ATOM 15079 C CA . GLY F 1 3 ? 26.220 179.862 23.512 1.00 78.27 3 GLY F CA 1
ATOM 15080 C C . GLY F 1 3 ? 25.723 179.046 22.285 1.00 77.02 3 GLY F C 1
ATOM 15081 O O . GLY F 1 3 ? 26.436 178.318 21.564 1.00 75.37 3 GLY F O 1
ATOM 15082 N N . ILE F 1 4 ? 24.430 179.171 22.060 1.00 74.20 4 ILE F N 1
ATOM 15083 C CA . ILE F 1 4 ? 23.692 178.281 21.177 1.00 70.49 4 ILE F CA 1
ATOM 15084 C C . ILE F 1 4 ? 22.457 178.997 20.734 1.00 68.46 4 ILE F C 1
ATOM 15085 O O . ILE F 1 4 ? 21.853 179.749 21.513 1.00 69.62 4 ILE F O 1
ATOM 15090 N N . ARG F 1 5 ? 22.050 178.778 19.499 1.00 64.62 5 ARG F N 1
ATOM 15091 C CA . ARG F 1 5 ? 20.786 179.315 19.107 1.00 63.49 5 ARG F CA 1
ATOM 15092 C C . ARG F 1 5 ? 19.918 178.292 18.322 1.00 61.70 5 ARG F C 1
ATOM 15093 O O . ARG F 1 5 ? 20.393 177.321 17.751 1.00 59.62 5 ARG F O 1
ATOM 15101 N N . GLY F 1 6 ? 18.616 178.531 18.355 1.00 57.58 6 GLY F N 1
ATOM 15102 C CA . GLY F 1 6 ? 17.680 177.771 17.582 1.00 55.30 6 GLY F CA 1
ATOM 15103 C C . GLY F 1 6 ? 17.258 178.497 16.373 1.00 52.94 6 GLY F C 1
ATOM 15104 O O . GLY F 1 6 ? 16.589 179.468 16.477 1.00 52.97 6 GLY F O 1
ATOM 15105 N N . PRO F 1 7 ? 17.609 178.083 15.205 1.00 51.88 7 PRO F N 1
ATOM 15106 C CA . PRO F 1 7 ? 17.192 178.860 14.050 1.00 51.78 7 PRO F CA 1
ATOM 15107 C C . PRO F 1 7 ? 15.702 178.840 13.825 1.00 53.06 7 PRO F C 1
ATOM 15108 O O . PRO F 1 7 ? 14.978 177.957 14.317 1.00 55.96 7 PRO F O 1
ATOM 15112 N N . SER F 1 8 ? 15.260 179.784 13.001 1.00 53.75 8 SER F N 1
ATOM 15113 C CA . SER F 1 8 ? 13.873 179.904 12.587 1.00 54.49 8 SER F CA 1
ATOM 15114 C C . SER F 1 8 ? 13.703 179.511 11.160 1.00 53.62 8 SER F C 1
ATOM 15115 O O . SER F 1 8 ? 12.656 179.679 10.558 1.00 54.16 8 SER F O 1
ATOM 15118 N N . GLU F 1 9 ? 14.776 179.013 10.579 1.00 54.43 9 GLU F N 1
ATOM 15119 C CA . GLU F 1 9 ? 14.757 178.587 9.165 1.00 53.97 9 GLU F CA 1
ATOM 15120 C C . GLU F 1 9 ? 15.901 177.573 8.954 1.00 54.90 9 GLU F C 1
ATOM 15121 O O . GLU F 1 9 ? 16.744 177.397 9.845 1.00 54.17 9 GLU F O 1
ATOM 15127 N N . TYR F 1 10 ? 15.891 176.914 7.779 1.00 55.68 10 TYR F N 1
ATOM 15128 C CA . TYR F 1 10 ? 16.576 175.601 7.551 1.00 57.09 10 TYR F CA 1
ATOM 15129 C C . TYR F 1 10 ? 17.872 175.659 6.678 1.00 60.01 10 TYR F C 1
ATOM 15130 O O . TYR F 1 10 ? 18.311 174.687 6.018 1.00 59.60 10 TYR F O 1
ATOM 15139 N N . SER F 1 11 ? 18.527 176.792 6.724 1.00 60.84 11 SER F N 1
ATOM 15140 C CA . SER F 1 11 ? 19.700 177.036 5.850 1.00 60.89 11 SER F CA 1
ATOM 15141 C C . SER F 1 11 ? 21.003 176.352 6.383 1.00 59.91 11 SER F C 1
ATOM 15142 O O . SER F 1 11 ? 21.947 176.162 5.644 1.00 60.55 11 SER F O 1
ATOM 15145 N N . GLN F 1 12 ? 21.032 176.025 7.656 1.00 58.77 12 GLN F N 1
ATOM 15146 C CA . GLN F 1 12 ? 22.247 175.516 8.289 1.00 59.42 12 GLN F CA 1
ATOM 15147 C C . GLN F 1 12 ? 22.054 174.105 8.916 1.00 59.51 12 GLN F C 1
ATOM 15148 O O . GLN F 1 12 ? 22.639 173.749 9.895 1.00 57.67 12 GLN F O 1
ATOM 15154 N N . GLU F 1 13 ? 21.183 173.319 8.285 1.00 60.25 13 GLU F N 1
ATOM 15155 C CA . GLU F 1 13 ? 20.894 171.943 8.712 1.00 58.93 13 GLU F CA 1
ATOM 15156 C C . GLU F 1 13 ? 22.142 171.091 8.487 1.00 59.64 13 GLU F C 1
ATOM 15157 O O . GLU F 1 13 ? 22.829 171.248 7.500 1.00 58.77 13 GLU F O 1
ATOM 15163 N N . PRO F 1 14 ? 22.427 170.188 9.381 1.00 59.85 14 PRO F N 1
ATOM 15164 C CA . PRO F 1 14 ? 23.574 169.329 9.255 1.00 59.81 14 PRO F CA 1
ATOM 15165 C C . PRO F 1 14 ? 23.343 168.251 8.180 1.00 59.31 14 PRO F C 1
ATOM 15166 O O . PRO F 1 14 ? 22.248 168.001 7.650 1.00 59.65 14 PRO F O 1
ATOM 15170 N N . PRO F 1 15 ? 24.423 167.614 7.796 1.00 62.19 15 PRO F N 1
ATOM 15171 C CA . PRO F 1 15 ? 24.309 166.603 6.742 1.00 62.17 15 PRO F CA 1
ATOM 15172 C C . PRO F 1 15 ? 23.798 165.300 7.372 1.00 61.55 15 PRO F C 1
ATOM 15173 O O . PRO F 1 15 ? 24.042 165.041 8.572 1.00 60.66 15 PRO F O 1
ATOM 15177 N N . ARG F 1 16 ? 23.106 164.508 6.566 1.00 60.98 16 ARG F N 1
ATOM 15178 C CA . ARG F 1 16 ? 22.686 163.147 6.970 1.00 62.80 16 ARG F CA 1
ATOM 15179 C C . ARG F 1 16 ? 23.148 161.992 6.030 1.00 63.45 16 ARG F C 1
ATOM 15180 O O . ARG F 1 16 ? 23.447 162.235 4.875 1.00 63.89 16 ARG F O 1
ATOM 15188 N N . HIS F 1 17 ? 23.199 160.763 6.519 1.00 62.84 17 HIS F N 1
ATOM 15189 C CA . HIS F 1 17 ? 23.459 159.603 5.650 1.00 63.01 17 HIS F CA 1
ATOM 15190 C C . HIS F 1 17 ? 22.450 159.503 4.451 1.00 63.37 17 HIS F C 1
ATOM 15191 O O . HIS F 1 17 ? 21.266 159.625 4.650 1.00 61.86 17 HIS F O 1
ATOM 15198 N N . PRO F 1 18 ? 22.935 159.325 3.209 1.00 63.99 18 PRO F N 1
ATOM 15199 C CA . PRO F 1 18 ? 22.043 159.293 2.040 1.00 61.73 18 PRO F CA 1
ATOM 15200 C C . PRO F 1 18 ? 21.135 158.132 1.974 1.00 61.84 18 PRO F C 1
ATOM 15201 O O . PRO F 1 18 ? 20.153 158.224 1.285 1.00 63.02 18 PRO F O 1
ATOM 15205 N N . SER F 1 19 ? 21.440 157.049 2.673 1.00 61.01 19 SER F N 1
ATOM 15206 C CA . SER F 1 19 ? 20.574 155.832 2.616 1.00 61.41 19 SER F CA 1
ATOM 15207 C C . SER F 1 19 ? 19.245 156.023 3.314 1.00 60.08 19 SER F C 1
ATOM 15208 O O . SER F 1 19 ? 18.335 155.214 3.180 1.00 60.22 19 SER F O 1
ATOM 15211 N N . LEU F 1 20 ? 19.160 157.098 4.072 1.00 58.56 20 LEU F N 1
ATOM 15212 C CA . LEU F 1 20 ? 18.010 157.378 4.896 1.00 57.46 20 LEU F CA 1
ATOM 15213 C C . LEU F 1 20 ? 16.786 157.586 4.070 1.00 58.09 20 LEU F C 1
ATOM 15214 O O . LEU F 1 20 ? 16.798 158.306 3.139 1.00 59.69 20 LEU F O 1
ATOM 15219 N N . LYS F 1 21 ? 15.709 156.919 4.424 1.00 58.06 21 LYS F N 1
ATOM 15220 C CA . LYS F 1 21 ? 14.430 157.228 3.860 1.00 55.57 21 LYS F CA 1
ATOM 15221 C C . LYS F 1 21 ? 13.815 158.431 4.542 1.00 56.73 21 LYS F C 1
ATOM 15222 O O . LYS F 1 21 ? 13.503 158.420 5.714 1.00 58.12 21 LYS F O 1
ATOM 15228 N N . VAL F 1 22 ? 13.605 159.470 3.763 1.00 55.48 22 VAL F N 1
ATOM 15229 C CA . VAL F 1 22 ? 13.151 160.784 4.235 1.00 51.18 22 VAL F CA 1
ATOM 15230 C C . VAL F 1 22 ? 11.667 160.933 4.173 1.00 52.15 22 VAL F C 1
ATOM 15231 O O . VAL F 1 22 ? 11.087 160.879 3.140 1.00 54.79 22 VAL F O 1
ATOM 15235 N N . ASN F 1 23 ? 11.035 161.152 5.307 1.00 51.06 23 ASN F N 1
ATOM 15236 C CA . ASN F 1 23 ? 9.579 161.227 5.375 1.00 51.03 23 ASN F CA 1
ATOM 15237 C C . ASN F 1 23 ? 9.070 162.637 5.408 1.00 52.42 23 ASN F C 1
ATOM 15238 O O . ASN F 1 23 ? 7.920 162.916 5.108 1.00 50.16 23 ASN F O 1
ATOM 15243 N N . ALA F 1 24 ? 9.922 163.518 5.894 1.00 52.65 24 ALA F N 1
ATOM 15244 C CA . ALA F 1 24 ? 9.731 164.966 5.761 1.00 53.62 24 ALA F CA 1
ATOM 15245 C C . ALA F 1 24 ? 11.085 165.659 5.809 1.00 54.71 24 ALA F C 1
ATOM 15246 O O . ALA F 1 24 ? 11.958 165.278 6.569 1.00 53.86 24 ALA F O 1
ATOM 15248 N N . LYS F 1 25 ? 11.269 166.594 4.859 1.00 58.27 25 LYS F N 1
ATOM 15249 C CA . LYS F 1 25 ? 12.543 167.337 4.662 1.00 58.99 25 LYS F CA 1
ATOM 15250 C C . LYS F 1 25 ? 12.686 168.462 5.709 1.00 57.18 25 LYS F C 1
ATOM 15251 O O . LYS F 1 25 ? 13.743 168.631 6.352 1.00 56.88 25 LYS F O 1
ATOM 15257 N N . GLU F 1 26 ? 11.604 169.207 5.882 1.00 56.14 26 GLU F N 1
ATOM 15258 C CA . GLU F 1 26 ? 11.661 170.431 6.727 1.00 57.45 26 GLU F CA 1
ATOM 15259 C C . GLU F 1 26 ? 10.415 170.587 7.547 1.00 57.03 26 GLU F C 1
ATOM 15260 O O . GLU F 1 26 ? 9.390 170.923 6.976 1.00 57.98 26 GLU F O 1
ATOM 15266 N N . PRO F 1 27 ? 10.460 170.273 8.844 1.00 53.46 27 PRO F N 1
ATOM 15267 C CA . PRO F 1 27 ? 11.654 169.757 9.520 1.00 50.48 27 PRO F CA 1
ATOM 15268 C C . PRO F 1 27 ? 12.010 168.339 9.168 1.00 50.66 27 PRO F C 1
ATOM 15269 O O . PRO F 1 27 ? 11.157 167.597 8.644 1.00 51.26 27 PRO F O 1
ATOM 15273 N N . PHE F 1 28 ? 13.255 167.990 9.523 1.00 48.51 28 PHE F N 1
ATOM 15274 C CA . PHE F 1 28 ? 13.847 166.700 9.185 1.00 49.53 28 PHE F CA 1
ATOM 15275 C C . PHE F 1 28 ? 13.339 165.508 10.021 1.00 49.17 28 PHE F C 1
ATOM 15276 O O . PHE F 1 28 ? 13.563 165.378 11.242 1.00 46.80 28 PHE F O 1
ATOM 15284 N N . ASN F 1 29 ? 12.723 164.625 9.287 1.00 48.41 29 ASN F N 1
ATOM 15285 C CA . ASN F 1 29 ? 12.066 163.487 9.803 1.00 49.21 29 ASN F CA 1
ATOM 15286 C C . ASN F 1 29 ? 12.402 162.276 8.917 1.00 50.66 29 ASN F C 1
ATOM 15287 O O . ASN F 1 29 ? 11.977 162.175 7.767 1.00 49.85 29 ASN F O 1
ATOM 15292 N N . ALA F 1 30 ? 13.212 161.373 9.446 1.00 50.65 30 ALA F N 1
ATOM 15293 C CA . ALA F 1 30 ? 13.762 160.288 8.642 1.00 53.05 30 ALA F CA 1
ATOM 15294 C C . ALA F 1 30 ? 14.115 159.007 9.437 1.00 52.19 30 ALA F C 1
ATOM 15295 O O . ALA F 1 30 ? 14.307 159.018 10.637 1.00 51.19 30 ALA F O 1
ATOM 15297 N N . GLU F 1 31 ? 14.217 157.919 8.698 1.00 51.86 31 GLU F N 1
ATOM 15298 C CA . GLU F 1 31 ? 14.382 156.573 9.257 1.00 52.56 31 GLU F CA 1
ATOM 15299 C C . GLU F 1 31 ? 15.212 155.717 8.314 1.00 53.51 31 GLU F C 1
ATOM 15300 O O . GLU F 1 31 ? 15.152 155.904 7.078 1.00 50.91 31 GLU F O 1
ATOM 15306 N N . PRO F 1 32 ? 16.001 154.792 8.872 1.00 53.75 32 PRO F N 1
ATOM 15307 C CA . PRO F 1 32 ? 16.790 153.900 8.035 1.00 52.82 32 PRO F CA 1
ATOM 15308 C C . PRO F 1 32 ? 15.936 152.920 7.273 1.00 53.28 32 PRO F C 1
ATOM 15309 O O . PRO F 1 32 ? 14.767 152.709 7.584 1.00 52.41 32 PRO F O 1
ATOM 15313 N N . PRO F 1 33 ? 16.512 152.373 6.216 1.00 57.42 33 PRO F N 1
ATOM 15314 C CA . PRO F 1 33 ? 15.845 151.285 5.490 1.00 57.18 33 PRO F CA 1
ATOM 15315 C C . PRO F 1 33 ? 15.807 150.097 6.494 1.00 55.22 33 PRO F C 1
ATOM 15316 O O . PRO F 1 33 ? 16.701 149.764 7.232 1.00 56.18 33 PRO F O 1
ATOM 15320 N N . ARG F 1 34 ? 14.640 149.572 6.582 1.00 54.85 34 ARG F N 1
ATOM 15321 C CA . ARG F 1 34 ? 14.348 148.327 7.248 1.00 57.18 34 ARG F CA 1
ATOM 15322 C C . ARG F 1 34 ? 15.500 147.291 7.339 1.00 58.64 34 ARG F C 1
ATOM 15323 O O . ARG F 1 34 ? 15.835 146.791 8.402 1.00 59.05 34 ARG F O 1
ATOM 15331 N N . SER F 1 35 ? 16.105 147.033 6.193 1.00 59.85 35 SER F N 1
ATOM 15332 C CA . SER F 1 35 ? 17.120 145.998 6.003 1.00 60.42 35 SER F CA 1
ATOM 15333 C C . SER F 1 35 ? 18.383 146.311 6.723 1.00 61.03 35 SER F C 1
ATOM 15334 O O . SER F 1 35 ? 19.186 145.463 6.977 1.00 63.75 35 SER F O 1
ATOM 15337 N N . ALA F 1 36 ? 18.612 147.559 7.026 1.00 60.29 36 ALA F N 1
ATOM 15338 C CA . ALA F 1 36 ? 19.835 147.926 7.786 1.00 59.37 36 ALA F CA 1
ATOM 15339 C C . ALA F 1 36 ? 19.589 148.112 9.289 1.00 60.34 36 ALA F C 1
ATOM 15340 O O . ALA F 1 36 ? 20.504 148.077 10.069 1.00 59.96 36 ALA F O 1
ATOM 15342 N N . LEU F 1 37 ? 18.338 148.296 9.662 1.00 58.16 37 LEU F N 1
ATOM 15343 C CA . LEU F 1 37 ? 17.918 148.585 11.051 1.00 59.19 37 LEU F CA 1
ATOM 15344 C C . LEU F 1 37 ? 18.403 147.606 12.116 1.00 59.84 37 LEU F C 1
ATOM 15345 O O . LEU F 1 37 ? 18.813 147.959 13.227 1.00 60.63 37 LEU F O 1
ATOM 15350 N N . VAL F 1 38 ? 18.412 146.377 11.693 1.00 60.58 38 VAL F N 1
ATOM 15351 C CA . VAL F 1 38 ? 18.518 145.217 12.538 1.00 61.21 38 VAL F CA 1
ATOM 15352 C C . VAL F 1 38 ? 19.859 144.416 12.353 1.00 60.90 38 VAL F C 1
ATOM 15353 O O . VAL F 1 38 ? 20.060 143.311 12.812 1.00 62.79 38 VAL F O 1
ATOM 15357 N N . SER F 1 39 ? 20.803 145.041 11.707 1.00 59.16 39 SER F N 1
ATOM 15358 C CA . SER F 1 39 ? 22.081 144.366 11.367 1.00 60.38 39 SER F CA 1
ATOM 15359 C C . SER F 1 39 ? 22.938 144.329 12.592 1.00 59.95 39 SER F C 1
ATOM 15360 O O . SER F 1 39 ? 23.857 143.581 12.698 1.00 61.90 39 SER F O 1
ATOM 15363 N N . SER F 1 40 ? 22.694 145.257 13.472 1.00 58.38 40 SER F N 1
ATOM 15364 C CA . SER F 1 40 ? 23.446 145.312 14.680 1.00 56.61 40 SER F CA 1
ATOM 15365 C C . SER F 1 40 ? 22.532 145.742 15.877 1.00 57.35 40 SER F C 1
ATOM 15366 O O . SER F 1 40 ? 21.505 146.459 15.732 1.00 58.33 40 SER F O 1
ATOM 15369 N N . TYR F 1 41 ? 22.897 145.240 17.045 1.00 53.56 41 TYR F N 1
ATOM 15370 C CA . TYR F 1 41 ? 22.142 145.434 18.286 1.00 51.83 41 TYR F CA 1
ATOM 15371 C C . TYR F 1 41 ? 22.169 146.901 18.706 1.00 52.97 41 TYR F C 1
ATOM 15372 O O . TYR F 1 41 ? 21.204 147.459 19.165 1.00 52.26 41 TYR F O 1
ATOM 15381 N N . VAL F 1 42 ? 23.339 147.483 18.582 1.00 51.73 42 VAL F N 1
ATOM 15382 C CA . VAL F 1 42 ? 23.549 148.905 18.753 1.00 50.00 42 VAL F CA 1
ATOM 15383 C C . VAL F 1 42 ? 23.549 149.596 17.379 1.00 52.63 42 VAL F C 1
ATOM 15384 O O . VAL F 1 42 ? 24.385 149.331 16.510 1.00 53.36 42 VAL F O 1
ATOM 15388 N N . THR F 1 43 ? 22.572 150.499 17.248 1.00 52.20 43 THR F N 1
ATOM 15389 C CA . THR F 1 43 ? 22.275 151.232 16.049 1.00 51.24 43 THR F CA 1
ATOM 15390 C C . THR F 1 43 ? 23.358 152.335 15.837 1.00 52.78 43 THR F C 1
ATOM 15391 O O . THR F 1 43 ? 23.673 153.100 16.761 1.00 51.75 43 THR F O 1
ATOM 15395 N N . PRO F 1 44 ? 24.026 152.322 14.670 1.00 54.30 44 PRO F N 1
ATOM 15396 C CA . PRO F 1 44 ? 25.034 153.365 14.392 1.00 52.49 44 PRO F CA 1
ATOM 15397 C C . PRO F 1 44 ? 24.333 154.680 14.228 1.00 52.93 44 PRO F C 1
ATOM 15398 O O . PRO F 1 44 ? 23.255 154.746 13.645 1.00 52.08 44 PRO F O 1
ATOM 15402 N N . VAL F 1 45 ? 24.950 155.715 14.765 1.00 51.53 45 VAL F N 1
ATOM 15403 C CA . VAL F 1 45 ? 24.446 157.109 14.681 1.00 52.81 45 VAL F CA 1
ATOM 15404 C C . VAL F 1 45 ? 24.018 157.565 13.265 1.00 53.86 45 VAL F C 1
ATOM 15405 O O . VAL F 1 45 ? 23.004 158.201 13.078 1.00 54.37 45 VAL F O 1
ATOM 15409 N N . ASP F 1 46 ? 24.818 157.226 12.271 1.00 56.24 46 ASP F N 1
ATOM 15410 C CA . ASP F 1 46 ? 24.480 157.487 10.826 1.00 57.74 46 ASP F CA 1
ATOM 15411 C C . ASP F 1 46 ? 23.079 157.011 10.477 1.00 57.04 46 ASP F C 1
ATOM 15412 O O . ASP F 1 46 ? 22.435 157.596 9.653 1.00 55.24 46 ASP F O 1
ATOM 15417 N N . LEU F 1 47 ? 22.710 155.832 11.013 1.00 55.76 47 LEU F N 1
ATOM 15418 C CA . LEU F 1 47 ? 21.436 155.123 10.695 1.00 54.13 47 LEU F CA 1
ATOM 15419 C C . LEU F 1 47 ? 20.307 155.282 11.727 1.00 54.14 47 LEU F C 1
ATOM 15420 O O . LEU F 1 47 ? 19.201 154.759 11.568 1.00 53.65 47 LEU F O 1
ATOM 15425 N N . PHE F 1 48 ? 20.604 155.987 12.815 1.00 51.24 48 PHE F N 1
ATOM 15426 C CA . PHE F 1 48 ? 19.655 156.172 13.879 1.00 49.52 48 PHE F CA 1
ATOM 15427 C C . PHE F 1 48 ? 18.634 157.176 13.404 1.00 49.83 48 PHE F C 1
ATOM 15428 O O . PHE F 1 48 ? 18.977 158.204 12.890 1.00 51.56 48 PHE F O 1
ATOM 15436 N N . TYR F 1 49 ? 17.382 156.856 13.572 1.00 47.49 49 TYR F N 1
ATOM 15437 C CA . TYR F 1 49 ? 16.347 157.654 13.050 1.00 46.09 49 TYR F CA 1
ATOM 15438 C C . TYR F 1 49 ? 16.301 159.064 13.677 1.00 47.62 49 TYR F C 1
ATOM 15439 O O . TYR F 1 49 ? 16.693 159.364 14.804 1.00 46.63 49 TYR F O 1
ATOM 15448 N N . LYS F 1 50 ? 15.738 159.925 12.876 1.00 46.61 50 LYS F N 1
ATOM 15449 C CA . LYS F 1 50 ? 15.808 161.355 13.086 1.00 48.05 50 LYS F CA 1
ATOM 15450 C C . LYS F 1 50 ? 14.406 161.884 13.140 1.00 45.83 50 LYS F C 1
ATOM 15451 O O . LYS F 1 50 ? 13.638 161.695 12.219 1.00 46.88 50 LYS F O 1
ATOM 15457 N N . ARG F 1 51 ? 14.062 162.518 14.243 1.00 47.33 51 ARG F N 1
ATOM 15458 C CA . ARG F 1 51 ? 12.723 163.070 14.387 1.00 46.93 51 ARG F CA 1
ATOM 15459 C C . ARG F 1 51 ? 12.804 164.474 15.003 1.00 46.22 51 ARG F C 1
ATOM 15460 O O . ARG F 1 51 ? 13.251 164.667 16.113 1.00 45.87 51 ARG F O 1
ATOM 15468 N N . ASN F 1 52 ? 12.365 165.444 14.232 1.00 46.06 52 ASN F N 1
ATOM 15469 C CA . ASN F 1 52 ? 12.478 166.889 14.617 1.00 47.64 52 ASN F CA 1
ATOM 15470 C C . ASN F 1 52 ? 11.245 167.669 14.324 1.00 45.88 52 ASN F C 1
ATOM 15471 O O . ASN F 1 52 ? 10.570 167.430 13.394 1.00 47.87 52 ASN F O 1
ATOM 15476 N N . HIS F 1 53 ? 10.964 168.610 15.185 1.00 45.65 53 HIS F N 1
ATOM 15477 C CA . HIS F 1 53 ? 9.777 169.453 15.047 1.00 47.84 53 HIS F CA 1
ATOM 15478 C C . HIS F 1 53 ? 10.104 170.781 14.473 1.00 50.68 53 HIS F C 1
ATOM 15479 O O . HIS F 1 53 ? 9.230 171.514 14.047 1.00 52.52 53 HIS F O 1
ATOM 15486 N N . GLY F 1 54 ? 11.401 171.053 14.437 1.00 50.82 54 GLY F N 1
ATOM 15487 C CA . GLY F 1 54 ? 11.916 172.302 13.972 1.00 50.33 54 GLY F CA 1
ATOM 15488 C C . GLY F 1 54 ? 13.341 172.220 13.513 1.00 53.04 54 GLY F C 1
ATOM 15489 O O . GLY F 1 54 ? 13.917 171.139 13.475 1.00 50.96 54 GLY F O 1
ATOM 15490 N N . PRO F 1 55 ? 13.881 173.368 13.110 1.00 52.00 55 PRO F N 1
ATOM 15491 C CA . PRO F 1 55 ? 15.280 173.465 12.703 1.00 51.43 55 PRO F CA 1
ATOM 15492 C C . PRO F 1 55 ? 16.245 173.060 13.832 1.00 48.78 55 PRO F C 1
ATOM 15493 O O . PRO F 1 55 ? 15.977 173.299 14.992 1.00 47.83 55 PRO F O 1
ATOM 15497 N N . ILE F 1 56 ? 17.354 172.459 13.452 1.00 48.00 56 ILE F N 1
ATOM 15498 C CA . ILE F 1 56 ? 18.340 171.934 14.360 1.00 48.86 56 ILE F CA 1
ATOM 15499 C C . ILE F 1 56 ? 19.187 173.021 14.915 1.00 49.75 56 ILE F C 1
ATOM 15500 O O . ILE F 1 56 ? 19.765 173.777 14.175 1.00 51.29 56 ILE F O 1
ATOM 15505 N N . PRO F 1 57 ? 19.220 173.178 16.222 1.00 52.33 57 PRO F N 1
ATOM 15506 C CA . PRO F 1 57 ? 20.128 174.143 16.829 1.00 55.10 57 PRO F CA 1
ATOM 15507 C C . PRO F 1 57 ? 21.604 173.998 16.448 1.00 57.58 57 PRO F C 1
ATOM 15508 O O . PRO F 1 57 ? 22.154 172.938 16.164 1.00 56.34 57 PRO F O 1
ATOM 15512 N N . ILE F 1 58 ? 22.197 175.177 16.405 1.00 60.06 58 ILE F N 1
ATOM 15513 C CA . ILE F 1 58 ? 23.582 175.390 16.079 1.00 62.48 58 ILE F CA 1
ATOM 15514 C C . ILE F 1 58 ? 24.298 176.089 17.221 1.00 63.35 58 ILE F C 1
ATOM 15515 O O . ILE F 1 58 ? 23.824 177.048 17.780 1.00 64.13 58 ILE F O 1
ATOM 15520 N N . VAL F 1 59 ? 25.420 175.516 17.606 1.00 66.51 59 VAL F N 1
ATOM 15521 C CA . VAL F 1 59 ? 26.263 176.018 18.679 1.00 68.94 59 VAL F CA 1
ATOM 15522 C C . VAL F 1 59 ? 27.383 176.862 18.080 1.00 71.32 59 VAL F C 1
ATOM 15523 O O . VAL F 1 59 ? 28.185 176.308 17.346 1.00 71.63 59 VAL F O 1
ATOM 15527 N N . ASP F 1 60 ? 27.453 178.159 18.426 1.00 73.44 60 ASP F N 1
ATOM 15528 C CA . ASP F 1 60 ? 28.543 179.089 17.972 1.00 75.23 60 ASP F CA 1
ATOM 15529 C C . ASP F 1 60 ? 29.803 179.072 18.887 1.00 76.05 60 ASP F C 1
ATOM 15530 O O . ASP F 1 60 ? 30.906 179.257 18.394 1.00 75.85 60 ASP F O 1
ATOM 15535 N N . HIS F 1 61 ? 29.561 178.865 20.203 1.00 77.78 61 HIS F N 1
ATOM 15536 C CA . HIS F 1 61 ? 30.550 178.871 21.341 1.00 78.59 61 HIS F CA 1
ATOM 15537 C C . HIS F 1 61 ? 30.290 177.872 22.511 1.00 76.74 61 HIS F C 1
ATOM 15538 O O . HIS F 1 61 ? 29.595 178.145 23.493 1.00 76.52 61 HIS F O 1
ATOM 15545 N N . LEU F 1 62 ? 30.910 176.718 22.416 1.00 77.10 62 LEU F N 1
ATOM 15546 C CA . LEU F 1 62 ? 30.606 175.587 23.340 1.00 76.37 62 LEU F CA 1
ATOM 15547 C C . LEU F 1 62 ? 30.757 175.910 24.852 1.00 77.35 62 LEU F C 1
ATOM 15548 O O . LEU F 1 62 ? 29.919 175.582 25.663 1.00 76.79 62 LEU F O 1
ATOM 15553 N N . GLN F 1 63 ? 31.875 176.507 25.253 1.00 80.71 63 GLN F N 1
ATOM 15554 C CA . GLN F 1 63 ? 32.021 176.976 26.672 1.00 80.55 63 GLN F CA 1
ATOM 15555 C C . GLN F 1 63 ? 31.145 178.231 26.666 1.00 78.76 63 GLN F C 1
ATOM 15556 O O . GLN F 1 63 ? 31.038 178.901 25.647 1.00 82.75 63 GLN F O 1
ATOM 15562 N N . SER F 1 64 ? 30.440 178.522 27.719 1.00 75.34 64 SER F N 1
ATOM 15563 C CA . SER F 1 64 ? 29.354 179.551 27.594 1.00 76.58 64 SER F CA 1
ATOM 15564 C C . SER F 1 64 ? 27.898 178.977 27.217 1.00 73.58 64 SER F C 1
ATOM 15565 O O . SER F 1 64 ? 26.858 179.611 27.484 1.00 71.24 64 SER F O 1
ATOM 15568 N N . TYR F 1 65 ? 27.846 177.771 26.635 1.00 70.53 65 TYR F N 1
ATOM 15569 C CA . TYR F 1 65 ? 26.591 176.974 26.676 1.00 68.11 65 TYR F CA 1
ATOM 15570 C C . TYR F 1 65 ? 26.346 176.543 28.069 1.00 64.81 65 TYR F C 1
ATOM 15571 O O . TYR F 1 65 ? 27.260 176.123 28.764 1.00 67.52 65 TYR F O 1
ATOM 15580 N N . SER F 1 66 ? 25.091 176.593 28.445 1.00 62.46 66 SER F N 1
ATOM 15581 C CA . SER F 1 66 ? 24.645 176.060 29.734 1.00 63.18 66 SER F CA 1
ATOM 15582 C C . SER F 1 66 ? 23.176 175.555 29.747 1.00 63.15 66 SER F C 1
ATOM 15583 O O . SER F 1 66 ? 22.335 176.004 28.980 1.00 59.99 66 SER F O 1
ATOM 15586 N N . VAL F 1 67 ? 22.905 174.655 30.673 1.00 61.51 67 VAL F N 1
ATOM 15587 C CA . VAL F 1 67 ? 21.549 174.334 31.102 1.00 61.74 67 VAL F CA 1
ATOM 15588 C C . VAL F 1 67 ? 21.217 175.050 32.413 1.00 63.07 67 VAL F C 1
ATOM 15589 O O . VAL F 1 67 ? 21.961 174.917 33.364 1.00 62.92 67 VAL F O 1
ATOM 15593 N N . THR F 1 68 ? 20.063 175.729 32.459 1.00 63.29 68 THR F N 1
ATOM 15594 C CA . THR F 1 68 ? 19.621 176.472 33.627 1.00 61.85 68 THR F CA 1
ATOM 15595 C C . THR F 1 68 ? 18.687 175.624 34.466 1.00 65.46 68 THR F C 1
ATOM 15596 O O . THR F 1 68 ? 17.633 175.202 34.001 1.00 66.10 68 THR F O 1
ATOM 15600 N N . LEU F 1 69 ? 19.040 175.427 35.726 1.00 64.91 69 LEU F N 1
ATOM 15601 C CA . LEU F 1 69 ? 18.125 174.834 36.704 1.00 63.46 69 LEU F CA 1
ATOM 15602 C C . LEU F 1 69 ? 17.304 175.874 37.465 1.00 66.45 69 LEU F C 1
ATOM 15603 O O . LEU F 1 69 ? 17.822 176.554 38.311 1.00 68.88 69 LEU F O 1
ATOM 15608 N N . THR F 1 70 ? 16.023 175.984 37.133 1.00 68.71 70 THR F N 1
ATOM 15609 C CA . THR F 1 70 ? 15.089 176.944 37.736 1.00 68.17 70 THR F CA 1
ATOM 15610 C C . THR F 1 70 ? 13.888 176.298 38.318 1.00 67.91 70 THR F C 1
ATOM 15611 O O . THR F 1 70 ? 13.811 175.114 38.435 1.00 66.51 70 THR F O 1
ATOM 15615 N N . GLY F 1 71 ? 12.934 177.168 38.620 1.00 69.43 71 GLY F N 1
ATOM 15616 C CA . GLY F 1 71 ? 11.637 176.862 39.213 1.00 68.96 71 GLY F CA 1
ATOM 15617 C C . GLY F 1 71 ? 11.661 176.554 40.710 1.00 70.41 71 GLY F C 1
ATOM 15618 O O . GLY F 1 71 ? 12.554 176.967 41.421 1.00 71.10 71 GLY F O 1
ATOM 15619 N N . LEU F 1 72 ? 10.697 175.763 41.175 1.00 72.36 72 LEU F N 1
ATOM 15620 C CA . LEU F 1 72 ? 10.549 175.370 42.613 1.00 70.96 72 LEU F CA 1
ATOM 15621 C C . LEU F 1 72 ? 11.779 174.740 43.260 1.00 71.25 72 LEU F C 1
ATOM 15622 O O . LEU F 1 72 ? 11.792 173.667 43.837 1.00 69.70 72 LEU F O 1
ATOM 15627 N N . ILE F 1 73 ? 12.818 175.519 43.230 1.00 73.72 73 ILE F N 1
ATOM 15628 C CA . ILE F 1 73 ? 14.135 175.111 43.706 1.00 75.58 73 ILE F CA 1
ATOM 15629 C C . ILE F 1 73 ? 14.793 176.184 44.629 1.00 76.96 73 ILE F C 1
ATOM 15630 O O . ILE F 1 73 ? 14.636 177.393 44.379 1.00 76.35 73 ILE F O 1
ATOM 15635 N N . GLN F 1 74 ? 15.498 175.766 45.683 1.00 79.44 74 GLN F N 1
ATOM 15636 C CA . GLN F 1 74 ? 16.139 176.736 46.648 1.00 80.82 74 GLN F CA 1
ATOM 15637 C C . GLN F 1 74 ? 17.058 177.770 45.933 1.00 81.03 74 GLN F C 1
ATOM 15638 O O . GLN F 1 74 ? 16.816 179.007 45.984 1.00 80.73 74 GLN F O 1
ATOM 15644 N N . ASN F 1 75 ? 18.064 177.251 45.209 1.00 80.03 75 ASN F N 1
ATOM 15645 C CA . ASN F 1 75 ? 19.096 178.108 44.541 1.00 81.08 75 ASN F CA 1
ATOM 15646 C C . ASN F 1 75 ? 19.230 177.882 43.049 1.00 78.52 75 ASN F C 1
ATOM 15647 O O . ASN F 1 75 ? 20.043 177.036 42.632 1.00 77.48 75 ASN F O 1
ATOM 15652 N N . PRO F 1 76 ? 18.419 178.626 42.277 1.00 77.04 76 PRO F N 1
ATOM 15653 C CA . PRO F 1 76 ? 18.470 178.576 40.809 1.00 77.31 76 PRO F CA 1
ATOM 15654 C C . PRO F 1 76 ? 19.876 178.756 40.280 1.00 78.28 76 PRO F C 1
ATOM 15655 O O . PRO F 1 76 ? 20.347 179.831 40.016 1.00 79.32 76 PRO F O 1
ATOM 15659 N N . ARG F 1 77 ? 20.524 177.632 40.121 1.00 78.92 77 ARG F N 1
ATOM 15660 C CA . ARG F 1 77 ? 21.877 177.542 39.592 1.00 77.95 77 ARG F CA 1
ATOM 15661 C C . ARG F 1 77 ? 21.877 177.558 38.065 1.00 77.26 77 ARG F C 1
ATOM 15662 O O . ARG F 1 77 ? 20.857 177.542 37.433 1.00 79.38 77 ARG F O 1
ATOM 15670 N N . LYS F 1 78 ? 23.050 177.548 37.476 1.00 76.68 78 LYS F N 1
ATOM 15671 C CA . LYS F 1 78 ? 23.178 177.511 36.034 1.00 73.80 78 LYS F CA 1
ATOM 15672 C C . LYS F 1 78 ? 24.416 176.646 35.728 1.00 74.38 78 LYS F C 1
ATOM 15673 O O . LYS F 1 78 ? 25.511 176.960 36.191 1.00 75.69 78 LYS F O 1
ATOM 15679 N N . LEU F 1 79 ? 24.188 175.542 34.994 1.00 73.18 79 LEU F N 1
ATOM 15680 C CA . LEU F 1 79 ? 25.136 174.430 34.809 1.00 71.60 79 LEU F CA 1
ATOM 15681 C C . LEU F 1 79 ? 25.752 174.373 33.422 1.00 70.44 79 LEU F C 1
ATOM 15682 O O . LEU F 1 79 ? 25.082 174.132 32.450 1.00 71.78 79 LEU F O 1
ATOM 15687 N N . PHE F 1 80 ? 27.063 174.561 33.373 1.00 71.15 80 PHE F N 1
ATOM 15688 C CA . PHE F 1 80 ? 27.841 174.548 32.107 1.00 70.33 80 PHE F CA 1
ATOM 15689 C C . PHE F 1 80 ? 28.192 173.137 31.754 1.00 68.20 80 PHE F C 1
ATOM 15690 O O . PHE F 1 80 ? 28.167 172.242 32.549 1.00 66.74 80 PHE F O 1
ATOM 15698 N N . ILE F 1 81 ? 28.549 172.942 30.523 1.00 70.10 81 ILE F N 1
ATOM 15699 C CA . ILE F 1 81 ? 28.818 171.575 30.037 1.00 71.60 81 ILE F CA 1
ATOM 15700 C C . ILE F 1 81 ? 29.975 170.855 30.773 1.00 73.99 81 ILE F C 1
ATOM 15701 O O . ILE F 1 81 ? 29.937 169.654 30.950 1.00 73.30 81 ILE F O 1
ATOM 15706 N N . LYS F 1 82 ? 30.988 171.623 31.181 1.00 75.40 82 LYS F N 1
ATOM 15707 C CA . LYS F 1 82 ? 32.085 171.209 32.107 1.00 75.42 82 LYS F CA 1
ATOM 15708 C C . LYS F 1 82 ? 31.587 170.592 33.427 1.00 74.13 82 LYS F C 1
ATOM 15709 O O . LYS F 1 82 ? 32.077 169.578 33.909 1.00 74.14 82 LYS F O 1
ATOM 15715 N N . ASP F 1 83 ? 30.615 171.273 34.015 1.00 74.30 83 ASP F N 1
ATOM 15716 C CA . ASP F 1 83 ? 29.936 170.885 35.280 1.00 74.06 83 ASP F CA 1
ATOM 15717 C C . ASP F 1 83 ? 29.153 169.567 35.145 1.00 74.28 83 ASP F C 1
ATOM 15718 O O . ASP F 1 83 ? 29.159 168.699 36.033 1.00 74.85 83 ASP F O 1
ATOM 15723 N N . ILE F 1 84 ? 28.497 169.408 33.999 1.00 72.53 84 ILE F N 1
ATOM 15724 C CA . ILE F 1 84 ? 27.715 168.202 33.707 1.00 70.95 84 ILE F CA 1
ATOM 15725 C C . ILE F 1 84 ? 28.653 167.000 33.549 1.00 69.93 84 ILE F C 1
ATOM 15726 O O . ILE F 1 84 ? 28.376 165.908 34.062 1.00 70.84 84 ILE F O 1
ATOM 15731 N N . ARG F 1 85 ? 29.752 167.205 32.826 1.00 68.98 85 ARG F N 1
ATOM 15732 C CA . ARG F 1 85 ? 30.810 166.152 32.627 1.00 69.23 85 ARG F CA 1
ATOM 15733 C C . ARG F 1 85 ? 31.617 165.784 33.875 1.00 68.90 85 ARG F C 1
ATOM 15734 O O . ARG F 1 85 ? 32.235 164.767 33.906 1.00 69.36 85 ARG F O 1
ATOM 15742 N N . SER F 1 86 ? 31.582 166.624 34.891 1.00 69.83 86 SER F N 1
ATOM 15743 C CA . SER F 1 86 ? 32.294 166.340 36.142 1.00 70.58 86 SER F CA 1
ATOM 15744 C C . SER F 1 86 ? 31.459 165.507 37.102 1.00 69.92 86 SER F C 1
ATOM 15745 O O . SER F 1 86 ? 31.962 165.021 38.098 1.00 70.47 86 SER F O 1
ATOM 15748 N N . LEU F 1 87 ? 30.167 165.416 36.860 1.00 68.78 87 LEU F N 1
ATOM 15749 C CA . LEU F 1 87 ? 29.276 164.545 37.678 1.00 66.81 87 LEU F CA 1
ATOM 15750 C C . LEU F 1 87 ? 29.598 163.063 37.350 1.00 64.63 87 LEU F C 1
ATOM 15751 O O . LEU F 1 87 ? 30.244 162.756 36.329 1.00 66.19 87 LEU F O 1
ATOM 15756 N N . PRO F 1 88 ? 29.184 162.128 38.175 1.00 61.81 88 PRO F N 1
ATOM 15757 C CA . PRO F 1 88 ? 29.491 160.765 37.866 1.00 63.44 88 PRO F CA 1
ATOM 15758 C C . PRO F 1 88 ? 28.848 160.374 36.540 1.00 65.77 88 PRO F C 1
ATOM 15759 O O . PRO F 1 88 ? 27.631 160.500 36.319 1.00 65.44 88 PRO F O 1
ATOM 15763 N N . LYS F 1 89 ? 29.715 159.919 35.665 1.00 64.10 89 LYS F N 1
ATOM 15764 C CA . LYS F 1 89 ? 29.337 159.412 34.358 1.00 62.02 89 LYS F CA 1
ATOM 15765 C C . LYS F 1 89 ? 28.746 157.978 34.378 1.00 62.47 89 LYS F C 1
ATOM 15766 O O . LYS F 1 89 ? 29.287 157.034 34.997 1.00 63.61 89 LYS F O 1
ATOM 15772 N N . TYR F 1 90 ? 27.598 157.860 33.703 1.00 62.37 90 TYR F N 1
ATOM 15773 C CA . TYR F 1 90 ? 26.920 156.583 33.494 1.00 59.41 90 TYR F CA 1
ATOM 15774 C C . TYR F 1 90 ? 26.724 156.307 31.992 1.00 60.15 90 TYR F C 1
ATOM 15775 O O . TYR F 1 90 ? 26.629 157.240 31.187 1.00 60.92 90 TYR F O 1
ATOM 15784 N N . ASN F 1 91 ? 26.747 155.030 31.637 1.00 57.97 91 ASN F N 1
ATOM 15785 C CA . ASN F 1 91 ? 26.453 154.561 30.281 1.00 58.12 91 ASN F CA 1
ATOM 15786 C C . ASN F 1 91 ? 25.205 153.681 30.307 1.00 58.76 91 ASN F C 1
ATOM 15787 O O . ASN F 1 91 ? 25.160 152.673 30.924 1.00 60.02 91 ASN F O 1
ATOM 15792 N N . VAL F 1 92 ? 24.143 154.118 29.670 1.00 57.44 92 VAL F N 1
ATOM 15793 C CA . VAL F 1 92 ? 22.876 153.395 29.706 1.00 55.14 92 VAL F CA 1
ATOM 15794 C C . VAL F 1 92 ? 22.549 152.999 28.304 1.00 53.55 92 VAL F C 1
ATOM 15795 O O . VAL F 1 92 ? 22.603 153.812 27.383 1.00 54.62 92 VAL F O 1
ATOM 15799 N N . THR F 1 93 ? 22.242 151.739 28.123 1.00 49.77 93 THR F N 1
ATOM 15800 C CA . THR F 1 93 ? 21.814 151.236 26.822 1.00 50.11 93 THR F CA 1
ATOM 15801 C C . THR F 1 93 ? 20.335 151.365 26.793 1.00 50.90 93 THR F C 1
ATOM 15802 O O . THR F 1 93 ? 19.626 150.802 27.645 1.00 50.26 93 THR F O 1
ATOM 15806 N N . ALA F 1 94 ? 19.827 152.062 25.782 1.00 47.52 94 ALA F N 1
ATOM 15807 C CA . ALA F 1 94 ? 18.395 152.381 25.766 1.00 46.79 94 ALA F CA 1
ATOM 15808 C C . ALA F 1 94 ? 17.876 152.681 24.352 1.00 46.80 94 ALA F C 1
ATOM 15809 O O . ALA F 1 94 ? 18.443 153.397 23.599 1.00 46.02 94 ALA F O 1
ATOM 15811 N N . THR F 1 95 ? 16.740 152.087 24.069 1.00 45.76 95 THR F N 1
ATOM 15812 C CA . THR F 1 95 ? 16.061 152.259 22.854 1.00 45.70 95 THR F CA 1
ATOM 15813 C C . THR F 1 95 ? 15.104 153.443 22.918 1.00 46.00 95 THR F C 1
ATOM 15814 O O . THR F 1 95 ? 14.225 153.566 23.764 1.00 44.51 95 THR F O 1
ATOM 15818 N N . LEU F 1 96 ? 15.223 154.268 21.917 1.00 44.94 96 LEU F N 1
ATOM 15819 C CA . LEU F 1 96 ? 14.243 155.283 21.620 1.00 45.32 96 LEU F CA 1
ATOM 15820 C C . LEU F 1 96 ? 13.334 154.815 20.517 1.00 43.60 96 LEU F C 1
ATOM 15821 O O . LEU F 1 96 ? 13.781 154.558 19.431 1.00 45.68 96 LEU F O 1
ATOM 15826 N N . GLN F 1 97 ? 12.059 154.762 20.801 1.00 40.09 97 GLN F N 1
ATOM 15827 C CA . GLN F 1 97 ? 11.065 154.448 19.808 1.00 41.23 97 GLN F CA 1
ATOM 15828 C C . GLN F 1 97 ? 10.124 155.618 19.739 1.00 43.32 97 GLN F C 1
ATOM 15829 O O . GLN F 1 97 ? 9.554 156.029 20.734 1.00 39.21 97 GLN F O 1
ATOM 15835 N N . CYS F 1 98 ? 9.878 156.060 18.533 1.00 42.49 98 CYS F N 1
ATOM 15836 C CA . CYS F 1 98 ? 8.977 157.141 18.303 1.00 38.49 98 CYS F CA 1
ATOM 15837 C C . CYS F 1 98 ? 7.544 156.641 18.357 1.00 40.49 98 CYS F C 1
ATOM 15838 O O . CYS F 1 98 ? 7.212 155.646 17.799 1.00 40.83 98 CYS F O 1
ATOM 15841 N N . ALA F 1 99 ? 6.703 157.368 19.053 1.00 39.75 99 ALA F N 1
ATOM 15842 C CA . ALA F 1 99 ? 5.344 156.998 19.241 1.00 41.43 99 ALA F CA 1
ATOM 15843 C C . ALA F 1 99 ? 4.704 156.906 17.874 1.00 43.74 99 ALA F C 1
ATOM 15844 O O . ALA F 1 99 ? 3.720 156.212 17.695 1.00 43.08 99 ALA F O 1
ATOM 15846 N N . GLY F 1 100 ? 5.249 157.646 16.913 1.00 42.79 100 GLY F N 1
ATOM 15847 C CA . GLY F 1 100 ? 4.789 157.560 15.514 1.00 42.09 100 GLY F CA 1
ATOM 15848 C C . GLY F 1 100 ? 5.220 156.303 14.679 1.00 43.99 100 GLY F C 1
ATOM 15849 O O . GLY F 1 100 ? 4.687 156.073 13.592 1.00 45.39 100 GLY F O 1
ATOM 15850 N N . ASN F 1 101 ? 6.163 155.521 15.187 1.00 42.70 101 ASN F N 1
ATOM 15851 C CA . ASN F 1 101 ? 6.548 154.275 14.551 1.00 42.21 101 ASN F CA 1
ATOM 15852 C C . ASN F 1 101 ? 5.358 153.461 14.101 1.00 39.71 101 ASN F C 1
ATOM 15853 O O . ASN F 1 101 ? 4.357 153.384 14.724 1.00 40.74 101 ASN F O 1
ATOM 15858 N N . ARG F 1 102 ? 5.480 153.014 12.865 1.00 45.45 102 ARG F N 1
ATOM 15859 C CA . ARG F 1 102 ? 4.439 152.189 12.130 1.00 43.59 102 ARG F CA 1
ATOM 15860 C C . ARG F 1 102 ? 3.122 152.887 11.789 1.00 43.28 102 ARG F C 1
ATOM 15861 O O . ARG F 1 102 ? 2.090 152.265 11.542 1.00 41.81 102 ARG F O 1
ATOM 15869 N N . ARG F 1 103 ? 3.163 154.200 11.767 1.00 45.48 103 ARG F N 1
ATOM 15870 C CA . ARG F 1 103 ? 1.934 154.979 11.526 1.00 45.19 103 ARG F CA 1
ATOM 15871 C C . ARG F 1 103 ? 1.342 154.759 10.148 1.00 45.80 103 ARG F C 1
ATOM 15872 O O . ARG F 1 103 ? 0.134 154.665 9.993 1.00 44.61 103 ARG F O 1
ATOM 15880 N N . THR F 1 104 ? 2.225 154.669 9.125 1.00 48.16 104 THR F N 1
ATOM 15881 C CA . THR F 1 104 ? 1.735 154.653 7.736 1.00 48.79 104 THR F CA 1
ATOM 15882 C C . THR F 1 104 ? 0.736 153.507 7.527 1.00 49.65 104 THR F C 1
ATOM 15883 O O . THR F 1 104 ? -0.340 153.644 6.938 1.00 48.44 104 THR F O 1
ATOM 15887 N N . ALA F 1 105 ? 1.058 152.367 8.091 1.00 50.42 105 ALA F N 1
ATOM 15888 C CA . ALA F 1 105 ? 0.163 151.184 7.956 1.00 47.71 105 ALA F CA 1
ATOM 15889 C C . ALA F 1 105 ? -1.162 151.380 8.663 1.00 47.32 105 ALA F C 1
ATOM 15890 O O . ALA F 1 105 ? -2.122 150.808 8.256 1.00 48.88 105 ALA F O 1
ATOM 15892 N N . MET F 1 106 ? -1.214 152.209 9.690 1.00 47.63 106 MET F N 1
ATOM 15893 C CA . MET F 1 106 ? -2.511 152.557 10.321 1.00 49.59 106 MET F CA 1
ATOM 15894 C C . MET F 1 106 ? -3.353 153.488 9.426 1.00 53.19 106 MET F C 1
ATOM 15895 O O . MET F 1 106 ? -4.565 153.528 9.475 1.00 53.80 106 MET F O 1
ATOM 15900 N N . SER F 1 107 ? -2.634 154.282 8.650 1.00 55.00 107 SER F N 1
ATOM 15901 C CA . SER F 1 107 ? -3.188 155.353 7.837 1.00 56.91 107 SER F CA 1
ATOM 15902 C C . SER F 1 107 ? -3.851 154.745 6.590 1.00 56.40 107 SER F C 1
ATOM 15903 O O . SER F 1 107 ? -4.940 155.168 6.167 1.00 55.41 107 SER F O 1
ATOM 15906 N N . LYS F 1 108 ? -3.139 153.801 6.005 1.00 57.39 108 LYS F N 1
ATOM 15907 C CA . LYS F 1 108 ? -3.672 152.971 4.842 1.00 61.10 108 LYS F CA 1
ATOM 15908 C C . LYS F 1 108 ? -5.076 152.454 5.096 1.00 59.93 108 LYS F C 1
ATOM 15909 O O . LYS F 1 108 ? -5.898 152.370 4.204 1.00 61.23 108 LYS F O 1
ATOM 15915 N N . VAL F 1 109 ? -5.373 152.184 6.349 1.00 59.14 109 VAL F N 1
ATOM 15916 C CA . VAL F 1 109 ? -6.703 151.690 6.678 1.00 58.08 109 VAL F CA 1
ATOM 15917 C C . VAL F 1 109 ? -7.710 152.816 6.843 1.00 58.09 109 VAL F C 1
ATOM 15918 O O . VAL F 1 109 ? -8.884 152.684 6.468 1.00 61.38 109 VAL F O 1
ATOM 15922 N N . ARG F 1 110 ? -7.300 153.883 7.504 1.00 58.78 110 ARG F N 1
ATOM 15923 C CA . ARG F 1 110 ? -8.150 155.060 7.662 1.00 58.22 110 ARG F CA 1
ATOM 15924 C C . ARG F 1 110 ? -7.174 156.137 7.871 1.00 57.22 110 ARG F C 1
ATOM 15925 O O . ARG F 1 110 ? -6.309 155.998 8.725 1.00 55.65 110 ARG F O 1
ATOM 15933 N N . ASN F 1 111 ? -7.321 157.198 7.092 1.00 57.52 111 ASN F N 1
ATOM 15934 C CA . ASN F 1 111 ? -6.304 158.217 6.949 1.00 54.72 111 ASN F CA 1
ATOM 15935 C C . ASN F 1 111 ? -5.973 158.957 8.258 1.00 52.87 111 ASN F C 1
ATOM 15936 O O . ASN F 1 111 ? -6.896 159.357 9.048 1.00 50.34 111 ASN F O 1
ATOM 15941 N N . VAL F 1 112 ? -4.659 159.053 8.528 1.00 52.02 112 VAL F N 1
ATOM 15942 C CA . VAL F 1 112 ? -4.209 159.953 9.593 1.00 54.25 112 VAL F CA 1
ATOM 15943 C C . VAL F 1 112 ? -3.324 161.035 9.043 1.00 52.50 112 VAL F C 1
ATOM 15944 O O . VAL F 1 112 ? -2.403 160.802 8.230 1.00 50.05 112 VAL F O 1
ATOM 15948 N N . ARG F 1 113 ? -3.620 162.217 9.549 1.00 53.96 113 ARG F N 1
ATOM 15949 C CA . ARG F 1 113 ? -2.726 163.369 9.422 1.00 55.45 113 ARG F CA 1
ATOM 15950 C C . ARG F 1 113 ? -1.456 163.204 10.255 1.00 55.08 113 ARG F C 1
ATOM 15951 O O . ARG F 1 113 ? -1.499 162.968 11.462 1.00 55.39 113 ARG F O 1
ATOM 15959 N N . GLY F 1 114 ? -0.337 163.312 9.551 1.00 53.94 114 GLY F N 1
ATOM 15960 C CA . GLY F 1 114 ? 0.963 163.354 10.148 1.00 51.90 114 GLY F CA 1
ATOM 15961 C C . GLY F 1 114 ? 1.994 162.782 9.236 1.00 53.48 114 GLY F C 1
ATOM 15962 O O . GLY F 1 114 ? 1.722 162.215 8.177 1.00 51.15 114 GLY F O 1
ATOM 15963 N N . VAL F 1 115 ? 3.214 162.931 9.676 1.00 54.40 115 VAL F N 1
ATOM 15964 C CA . VAL F 1 115 ? 4.339 162.436 8.972 1.00 52.28 115 VAL F CA 1
ATOM 15965 C C . VAL F 1 115 ? 4.206 160.903 8.946 1.00 53.19 115 VAL F C 1
ATOM 15966 O O . VAL F 1 115 ? 3.879 160.278 9.953 1.00 53.60 115 VAL F O 1
ATOM 15970 N N . GLY F 1 116 ? 4.481 160.321 7.802 1.00 50.05 116 GLY F N 1
ATOM 15971 C CA . GLY F 1 116 ? 4.468 158.906 7.576 1.00 49.85 116 GLY F CA 1
ATOM 15972 C C . GLY F 1 116 ? 5.702 158.242 8.106 1.00 50.59 116 GLY F C 1
ATOM 15973 O O . GLY F 1 116 ? 6.789 158.794 8.040 1.00 54.86 116 GLY F O 1
ATOM 15974 N N . TRP F 1 117 ? 5.513 157.063 8.667 1.00 49.30 117 TRP F N 1
ATOM 15975 C CA . TRP F 1 117 ? 6.584 156.210 9.150 1.00 45.96 117 TRP F CA 1
ATOM 15976 C C . TRP F 1 117 ? 6.290 154.755 8.802 1.00 45.53 117 TRP F C 1
ATOM 15977 O O . TRP F 1 117 ? 5.154 154.236 8.829 1.00 45.04 117 TRP F O 1
ATOM 15988 N N . ASP F 1 118 ? 7.338 154.104 8.442 1.00 45.84 118 ASP F N 1
ATOM 15989 C CA . ASP F 1 118 ? 7.289 152.715 8.204 1.00 48.99 118 ASP F CA 1
ATOM 15990 C C . ASP F 1 118 ? 7.619 152.046 9.644 1.00 50.77 118 ASP F C 1
ATOM 15991 O O . ASP F 1 118 ? 7.108 152.422 10.682 1.00 49.47 118 ASP F O 1
ATOM 15996 N N . VAL F 1 119 ? 8.563 151.147 9.663 1.00 48.42 119 VAL F N 1
ATOM 15997 C CA . VAL F 1 119 ? 8.737 150.163 10.718 1.00 47.80 119 VAL F CA 1
ATOM 15998 C C . VAL F 1 119 ? 10.045 150.478 11.479 1.00 47.10 119 VAL F C 1
ATOM 15999 O O . VAL F 1 119 ? 10.386 149.890 12.443 1.00 47.38 119 VAL F O 1
ATOM 16003 N N . SER F 1 120 ? 10.713 151.517 11.031 1.00 46.06 120 SER F N 1
ATOM 16004 C CA . SER F 1 120 ? 12.068 151.920 11.492 1.00 46.38 120 SER F CA 1
ATOM 16005 C C . SER F 1 120 ? 12.238 153.278 12.244 1.00 45.42 120 SER F C 1
ATOM 16006 O O . SER F 1 120 ? 13.373 153.792 12.341 1.00 43.52 120 SER F O 1
ATOM 16009 N N . ALA F 1 121 ? 11.152 153.809 12.803 1.00 44.76 121 ALA F N 1
ATOM 16010 C CA . ALA F 1 121 ? 11.191 154.969 13.683 1.00 45.54 121 ALA F CA 1
ATOM 16011 C C . ALA F 1 121 ? 11.568 154.548 15.081 1.00 45.72 121 ALA F C 1
ATOM 16012 O O . ALA F 1 121 ? 10.808 154.714 16.036 1.00 45.83 121 ALA F O 1
ATOM 16014 N N . ILE F 1 122 ? 12.740 153.953 15.137 1.00 45.66 122 ILE F N 1
ATOM 16015 C CA . ILE F 1 122 ? 13.246 153.280 16.309 1.00 44.76 122 ILE F CA 1
ATOM 16016 C C . ILE F 1 122 ? 14.716 152.986 16.217 1.00 46.67 122 ILE F C 1
ATOM 16017 O O . ILE F 1 122 ? 15.226 152.684 15.146 1.00 47.75 122 ILE F O 1
ATOM 16022 N N . GLY F 1 123 ? 15.371 153.058 17.365 1.00 44.18 123 GLY F N 1
ATOM 16023 C CA . GLY F 1 123 ? 16.782 152.893 17.444 1.00 42.97 123 GLY F CA 1
ATOM 16024 C C . GLY F 1 123 ? 17.304 152.645 18.834 1.00 46.33 123 GLY F C 1
ATOM 16025 O O . GLY F 1 123 ? 16.744 153.043 19.831 1.00 46.77 123 GLY F O 1
ATOM 16026 N N . ASN F 1 124 ? 18.394 151.935 18.883 1.00 47.43 124 ASN F N 1
ATOM 16027 C CA . ASN F 1 124 ? 19.022 151.529 20.111 1.00 46.44 124 ASN F CA 1
ATOM 16028 C C . ASN F 1 124 ? 20.422 152.052 20.208 1.00 48.05 124 ASN F C 1
ATOM 16029 O O . ASN F 1 124 ? 21.252 151.927 19.311 1.00 47.78 124 ASN F O 1
ATOM 16034 N N . ALA F 1 125 ? 20.688 152.666 21.340 1.00 49.05 125 ALA F N 1
ATOM 16035 C CA . ALA F 1 125 ? 21.999 153.292 21.530 1.00 49.53 125 ALA F CA 1
ATOM 16036 C C . ALA F 1 125 ? 22.505 153.222 22.933 1.00 50.63 125 ALA F C 1
ATOM 16037 O O . ALA F 1 125 ? 21.748 152.942 23.857 1.00 50.86 125 ALA F O 1
ATOM 16039 N N . VAL F 1 126 ? 23.812 153.461 23.063 1.00 51.05 126 VAL F N 1
ATOM 16040 C CA . VAL F 1 126 ? 24.497 153.556 24.371 1.00 50.28 126 VAL F CA 1
ATOM 16041 C C . VAL F 1 126 ? 24.614 155.043 24.606 1.00 51.59 126 VAL F C 1
ATOM 16042 O O . VAL F 1 126 ? 25.308 155.754 23.900 1.00 54.29 126 VAL F O 1
ATOM 16046 N N . TRP F 1 127 ? 23.951 155.497 25.640 1.00 51.51 127 TRP F N 1
ATOM 16047 C CA . TRP F 1 127 ? 23.913 156.909 25.977 1.00 49.75 127 TRP F CA 1
ATOM 16048 C C . TRP F 1 127 ? 24.915 157.161 27.116 1.00 52.03 127 TRP F C 1
ATOM 16049 O O . TRP F 1 127 ? 24.906 156.472 28.166 1.00 52.41 127 TRP F O 1
ATOM 16060 N N . GLY F 1 128 ? 25.752 158.154 26.918 1.00 50.28 128 GLY F N 1
ATOM 16061 C CA . GLY F 1 128 ? 26.662 158.561 27.937 1.00 49.00 128 GLY F CA 1
ATOM 16062 C C . GLY F 1 128 ? 26.329 159.893 28.588 1.00 50.40 128 GLY F C 1
ATOM 16063 O O . GLY F 1 128 ? 26.236 160.922 27.960 1.00 52.60 128 GLY F O 1
ATOM 16064 N N . GLY F 1 129 ? 26.151 159.901 29.886 1.00 49.65 129 GLY F N 1
ATOM 16065 C CA . GLY F 1 129 ? 26.067 161.192 30.563 1.00 49.16 129 GLY F CA 1
ATOM 16066 C C . GLY F 1 129 ? 25.870 161.147 32.061 1.00 52.49 129 GLY F C 1
ATOM 16067 O O . GLY F 1 129 ? 26.215 160.217 32.797 1.00 53.87 129 GLY F O 1
ATOM 16068 N N . ALA F 1 130 ? 25.285 162.184 32.546 1.00 52.22 130 ALA F N 1
ATOM 16069 C CA . ALA F 1 130 ? 25.030 162.304 33.970 1.00 52.32 130 ALA F CA 1
ATOM 16070 C C . ALA F 1 130 ? 23.658 161.843 34.367 1.00 53.28 130 ALA F C 1
ATOM 16071 O O . ALA F 1 130 ? 22.720 162.155 33.721 1.00 55.60 130 ALA F O 1
ATOM 16073 N N . LYS F 1 131 ? 23.500 161.205 35.488 1.00 53.16 131 LYS F N 1
ATOM 16074 C CA . LYS F 1 131 ? 22.157 160.971 35.965 1.00 53.24 131 LYS F CA 1
ATOM 16075 C C . LYS F 1 131 ? 21.511 162.237 36.457 1.00 54.79 131 LYS F C 1
ATOM 16076 O O . LYS F 1 131 ? 22.109 163.028 37.133 1.00 56.57 131 LYS F O 1
ATOM 16082 N N . LEU F 1 132 ? 20.264 162.423 36.027 1.00 57.06 132 LEU F N 1
ATOM 16083 C CA . LEU F 1 132 ? 19.392 163.562 36.428 1.00 56.07 132 LEU F CA 1
ATOM 16084 C C . LEU F 1 132 ? 19.101 163.569 37.913 1.00 57.32 132 LEU F C 1
ATOM 16085 O O . LEU F 1 132 ? 18.939 164.575 38.481 1.00 58.83 132 LEU F O 1
ATOM 16090 N N . ALA F 1 133 ? 18.995 162.405 38.534 1.00 57.11 133 ALA F N 1
ATOM 16091 C CA . ALA F 1 133 ? 18.859 162.352 39.989 1.00 59.83 133 ALA F CA 1
ATOM 16092 C C . ALA F 1 133 ? 20.048 163.043 40.726 1.00 61.92 133 ALA F C 1
ATOM 16093 O O . ALA F 1 133 ? 19.866 163.767 41.674 1.00 62.17 133 ALA F O 1
ATOM 16095 N N . ASP F 1 134 ? 21.249 162.781 40.230 1.00 62.16 134 ASP F N 1
ATOM 16096 C CA . ASP F 1 134 ? 22.504 163.350 40.727 1.00 61.74 134 ASP F CA 1
ATOM 16097 C C . ASP F 1 134 ? 22.450 164.882 40.569 1.00 63.25 134 ASP F C 1
ATOM 16098 O O . ASP F 1 134 ? 22.713 165.619 41.522 1.00 65.11 134 ASP F O 1
ATOM 16103 N N . VAL F 1 135 ? 22.063 165.353 39.386 1.00 63.71 135 VAL F N 1
ATOM 16104 C CA . VAL F 1 135 ? 21.886 166.796 39.086 1.00 61.06 135 VAL F CA 1
ATOM 16105 C C . VAL F 1 135 ? 20.869 167.465 39.981 1.00 62.99 135 VAL F C 1
ATOM 16106 O O . VAL F 1 135 ? 20.998 168.630 40.305 1.00 63.91 135 VAL F O 1
ATOM 16110 N N . LEU F 1 136 ? 19.834 166.750 40.372 1.00 64.47 136 LEU F N 1
ATOM 16111 C CA . LEU F 1 136 ? 18.786 167.336 41.211 1.00 66.45 136 LEU F CA 1
ATOM 16112 C C . LEU F 1 136 ? 19.121 167.359 42.741 1.00 67.23 136 LEU F C 1
ATOM 16113 O O . LEU F 1 136 ? 18.668 168.217 43.493 1.00 66.41 136 LEU F O 1
ATOM 16118 N N . GLU F 1 137 ? 19.836 166.322 43.164 1.00 69.48 137 GLU F N 1
ATOM 16119 C CA . GLU F 1 137 ? 20.533 166.253 44.470 1.00 70.63 137 GLU F CA 1
ATOM 16120 C C . GLU F 1 137 ? 21.461 167.552 44.612 1.00 71.05 137 GLU F C 1
ATOM 16121 O O . GLU F 1 137 ? 21.404 168.301 45.592 1.00 70.62 137 GLU F O 1
ATOM 16127 N N . LEU F 1 138 ? 22.204 167.855 43.568 1.00 68.94 138 LEU F N 1
ATOM 16128 C CA . LEU F 1 138 ? 23.026 169.051 43.551 1.00 70.20 138 LEU F CA 1
ATOM 16129 C C . LEU F 1 138 ? 22.237 170.311 43.857 1.00 70.31 138 LEU F C 1
ATOM 16130 O O . LEU F 1 138 ? 22.803 171.299 44.274 1.00 73.87 138 LEU F O 1
ATOM 16135 N N . VAL F 1 139 ? 20.941 170.318 43.646 1.00 70.23 139 VAL F N 1
ATOM 16136 C CA . VAL F 1 139 ? 20.189 171.576 43.812 1.00 70.57 139 VAL F CA 1
ATOM 16137 C C . VAL F 1 139 ? 19.156 171.457 44.966 1.00 69.64 139 VAL F C 1
ATOM 16138 O O . VAL F 1 139 ? 18.215 172.268 45.123 1.00 69.83 139 VAL F O 1
ATOM 16142 N N . GLY F 1 140 ? 19.387 170.466 45.806 1.00 67.01 140 GLY F N 1
ATOM 16143 C CA . GLY F 1 140 ? 18.736 170.403 47.097 1.00 67.40 140 GLY F CA 1
ATOM 16144 C C . GLY F 1 140 ? 17.570 169.474 47.121 1.00 69.04 140 GLY F C 1
ATOM 16145 O O . GLY F 1 140 ? 16.804 169.453 48.083 1.00 68.53 140 GLY F O 1
ATOM 16146 N N . ILE F 1 141 ? 17.399 168.691 46.051 1.00 71.25 141 ILE F N 1
ATOM 16147 C CA . ILE F 1 141 ? 16.276 167.718 45.990 1.00 69.44 141 ILE F CA 1
ATOM 16148 C C . ILE F 1 141 ? 16.810 166.309 46.084 1.00 68.97 141 ILE F C 1
ATOM 16149 O O . ILE F 1 141 ? 17.494 165.846 45.188 1.00 71.28 141 ILE F O 1
ATOM 16154 N N . PRO F 1 142 ? 16.549 165.631 47.184 1.00 69.19 142 PRO F N 1
ATOM 16155 C CA . PRO F 1 142 ? 17.240 164.354 47.432 1.00 68.40 142 PRO F CA 1
ATOM 16156 C C . PRO F 1 142 ? 16.668 163.252 46.562 1.00 68.48 142 PRO F C 1
ATOM 16157 O O . PRO F 1 142 ? 15.565 163.326 46.028 1.00 67.13 142 PRO F O 1
ATOM 16161 N N . LYS F 1 143 ? 17.429 162.196 46.445 1.00 66.55 143 LYS F N 1
ATOM 16162 C CA . LYS F 1 143 ? 16.969 161.051 45.691 1.00 64.52 143 LYS F CA 1
ATOM 16163 C C . LYS F 1 143 ? 15.715 160.405 46.318 1.00 66.76 143 LYS F C 1
ATOM 16164 O O . LYS F 1 143 ? 15.420 160.569 47.495 1.00 70.61 143 LYS F O 1
ATOM 16170 N N . LEU F 1 144 ? 14.918 159.751 45.489 1.00 66.86 144 LEU F N 1
ATOM 16171 C CA . LEU F 1 144 ? 13.642 159.114 45.890 1.00 66.27 144 LEU F CA 1
ATOM 16172 C C . LEU F 1 144 ? 12.540 159.975 46.478 1.00 66.49 144 LEU F C 1
ATOM 16173 O O . LEU F 1 144 ? 11.621 159.501 47.147 1.00 68.45 144 LEU F O 1
ATOM 16178 N N . THR F 1 145 ? 12.589 161.237 46.145 1.00 66.49 145 THR F N 1
ATOM 16179 C CA . THR F 1 145 ? 11.491 162.199 46.399 1.00 65.86 145 THR F CA 1
ATOM 16180 C C . THR F 1 145 ? 10.329 162.224 45.358 1.00 64.25 145 THR F C 1
ATOM 16181 O O . THR F 1 145 ? 10.562 162.368 44.184 1.00 65.37 145 THR F O 1
ATOM 16185 N N . ALA F 1 146 ? 9.098 162.238 45.851 1.00 63.06 146 ALA F N 1
ATOM 16186 C CA . ALA F 1 146 ? 7.884 162.383 45.042 1.00 62.29 146 ALA F CA 1
ATOM 16187 C C . ALA F 1 146 ? 7.393 163.815 44.997 1.00 63.64 146 ALA F C 1
ATOM 16188 O O . ALA F 1 146 ? 6.840 164.288 44.008 1.00 64.85 146 ALA F O 1
ATOM 16190 N N . SER F 1 147 ? 7.536 164.498 46.121 1.00 66.07 147 SER F N 1
ATOM 16191 C CA . SER F 1 147 ? 7.206 165.925 46.236 1.00 65.19 147 SER F CA 1
ATOM 16192 C C . SER F 1 147 ? 8.032 166.553 47.284 1.00 66.89 147 SER F C 1
ATOM 16193 O O . SER F 1 147 ? 8.557 165.840 48.133 1.00 67.40 147 SER F O 1
ATOM 16196 N N . THR F 1 148 ? 8.176 167.874 47.197 1.00 67.97 148 THR F N 1
ATOM 16197 C CA . THR F 1 148 ? 8.926 168.643 48.166 1.00 68.10 148 THR F CA 1
ATOM 16198 C C . THR F 1 148 ? 8.017 169.645 48.898 1.00 71.02 148 THR F C 1
ATOM 16199 O O . THR F 1 148 ? 6.924 169.999 48.426 1.00 70.29 148 THR F O 1
ATOM 16203 N N . ASN F 1 149 ? 8.581 170.175 50.003 1.00 74.16 149 ASN F N 1
ATOM 16204 C CA . ASN F 1 149 ? 7.983 171.292 50.817 1.00 73.29 149 ASN F CA 1
ATOM 16205 C C . ASN F 1 149 ? 7.652 172.533 50.003 1.00 72.51 149 ASN F C 1
ATOM 16206 O O . ASN F 1 149 ? 6.663 173.160 50.246 1.00 74.44 149 ASN F O 1
ATOM 16211 N N . LEU F 1 150 ? 8.476 172.841 49.009 1.00 71.80 150 LEU F N 1
ATOM 16212 C CA . LEU F 1 150 ? 8.230 173.963 48.065 1.00 70.59 150 LEU F CA 1
ATOM 16213 C C . LEU F 1 150 ? 7.115 173.730 47.016 1.00 70.08 150 LEU F C 1
ATOM 16214 O O . LEU F 1 150 ? 6.799 174.618 46.238 1.00 68.97 150 LEU F O 1
ATOM 16219 N N . GLY F 1 151 ? 6.504 172.542 47.034 1.00 68.53 151 GLY F N 1
ATOM 16220 C CA . GLY F 1 151 ? 5.391 172.215 46.128 1.00 67.58 151 GLY F CA 1
ATOM 16221 C C . GLY F 1 151 ? 5.758 171.513 44.774 1.00 67.22 151 GLY F C 1
ATOM 16222 O O . GLY F 1 151 ? 4.938 171.348 43.887 1.00 65.03 151 GLY F O 1
ATOM 16223 N N . ALA F 1 152 ? 7.017 171.106 44.656 1.00 64.19 152 ALA F N 1
ATOM 16224 C CA . ALA F 1 152 ? 7.553 170.455 43.454 1.00 63.36 152 ALA F CA 1
ATOM 16225 C C . ALA F 1 152 ? 7.066 169.047 43.283 1.00 63.57 152 ALA F C 1
ATOM 16226 O O . ALA F 1 152 ? 7.177 168.267 44.193 1.00 63.69 152 ALA F O 1
ATOM 16228 N N . ARG F 1 153 ? 6.570 168.730 42.087 1.00 62.45 153 ARG F N 1
ATOM 16229 C CA . ARG F 1 153 ? 5.981 167.426 41.734 1.00 62.32 153 ARG F CA 1
ATOM 16230 C C . ARG F 1 153 ? 6.413 166.878 40.328 1.00 59.04 153 ARG F C 1
ATOM 16231 O O . ARG F 1 153 ? 6.285 165.715 40.017 1.00 56.93 153 ARG F O 1
ATOM 16239 N N . HIS F 1 154 ? 6.892 167.770 39.485 1.00 58.62 154 HIS F N 1
ATOM 16240 C CA . HIS F 1 154 ? 7.272 167.518 38.091 1.00 55.89 154 HIS F CA 1
ATOM 16241 C C . HIS F 1 154 ? 8.535 168.241 37.675 1.00 55.57 154 HIS F C 1
ATOM 16242 O O . HIS F 1 154 ? 8.921 169.254 38.234 1.00 55.04 154 HIS F O 1
ATOM 16249 N N . VAL F 1 155 ? 9.191 167.671 36.673 1.00 53.46 155 VAL F N 1
ATOM 16250 C CA . VAL F 1 155 ? 10.419 168.244 36.088 1.00 52.10 155 VAL F CA 1
ATOM 16251 C C . VAL F 1 155 ? 10.263 168.419 34.593 1.00 50.82 155 VAL F C 1
ATOM 16252 O O . VAL F 1 155 ? 10.061 167.490 33.916 1.00 50.86 155 VAL F O 1
ATOM 16256 N N . GLU F 1 156 ? 10.350 169.666 34.134 1.00 51.16 156 GLU F N 1
ATOM 16257 C CA . GLU F 1 156 ? 10.073 170.112 32.727 1.00 49.79 156 GLU F CA 1
ATOM 16258 C C . GLU F 1 156 ? 11.365 170.382 32.001 1.00 52.13 156 GLU F C 1
ATOM 16259 O O . GLU F 1 156 ? 12.213 171.055 32.503 1.00 51.73 156 GLU F O 1
ATOM 16265 N N . PHE F 1 157 ? 11.535 169.806 30.824 1.00 50.67 157 PHE F N 1
ATOM 16266 C CA . PHE F 1 157 ? 12.737 169.974 30.062 1.00 48.06 157 PHE F CA 1
ATOM 16267 C C . PHE F 1 157 ? 12.385 170.810 28.937 1.00 46.82 157 PHE F C 1
ATOM 16268 O O . PHE F 1 157 ? 11.526 170.494 28.221 1.00 49.37 157 PHE F O 1
ATOM 16276 N N . VAL F 1 158 ? 13.102 171.890 28.765 1.00 46.45 158 VAL F N 1
ATOM 16277 C CA . VAL F 1 158 ? 12.786 172.921 27.748 1.00 47.57 158 VAL F CA 1
ATOM 16278 C C . VAL F 1 158 ? 13.938 173.064 26.760 1.00 48.57 158 VAL F C 1
ATOM 16279 O O . VAL F 1 158 ? 15.076 173.203 27.109 1.00 50.38 158 VAL F O 1
ATOM 16283 N N . SER F 1 159 ? 13.641 173.085 25.511 1.00 47.31 159 SER F N 1
ATOM 16284 C CA . SER F 1 159 ? 14.699 173.099 24.527 1.00 48.05 159 SER F CA 1
ATOM 16285 C C . SER F 1 159 ? 15.027 174.539 24.127 1.00 50.04 159 SER F C 1
ATOM 16286 O O . SER F 1 159 ? 14.438 175.480 24.517 1.00 51.09 159 SER F O 1
ATOM 16289 N N . VAL F 1 160 ? 15.957 174.662 23.248 1.00 50.65 160 VAL F N 1
ATOM 16290 C CA . VAL F 1 160 ? 16.332 175.896 22.672 1.00 52.41 160 VAL F CA 1
ATOM 16291 C C . VAL F 1 160 ? 15.871 176.027 21.244 1.00 53.19 160 VAL F C 1
ATOM 16292 O O . VAL F 1 160 ? 16.058 177.004 20.620 1.00 55.85 160 VAL F O 1
ATOM 16296 N N . ASP F 1 161 ? 15.245 175.024 20.730 1.00 52.37 161 ASP F N 1
ATOM 16297 C CA . ASP F 1 161 ? 14.775 175.029 19.380 1.00 50.69 161 ASP F CA 1
ATOM 16298 C C . ASP F 1 161 ? 13.490 175.809 19.167 1.00 51.52 161 ASP F C 1
ATOM 16299 O O . ASP F 1 161 ? 12.933 176.349 20.099 1.00 53.22 161 ASP F O 1
ATOM 16304 N N . ARG F 1 162 ? 13.040 175.890 17.916 1.00 53.29 162 ARG F N 1
ATOM 16305 C CA . ARG F 1 162 ? 11.873 176.692 17.541 1.00 51.99 162 ARG F CA 1
ATOM 16306 C C . ARG F 1 162 ? 10.908 175.934 16.641 1.00 52.64 162 ARG F C 1
ATOM 16307 O O . ARG F 1 162 ? 11.220 175.598 15.498 1.00 53.30 162 ARG F O 1
ATOM 16315 N N . CYS F 1 163 ? 9.698 175.764 17.151 1.00 51.45 163 CYS F N 1
ATOM 16316 C CA . CYS F 1 163 ? 8.651 174.962 16.494 1.00 52.42 163 CYS F CA 1
ATOM 16317 C C . CYS F 1 163 ? 7.411 175.755 16.064 1.00 49.11 163 CYS F C 1
ATOM 16318 O O . CYS F 1 163 ? 6.817 176.404 16.868 1.00 48.37 163 CYS F O 1
ATOM 16321 N N . LYS F 1 164 ? 6.976 175.583 14.827 1.00 49.28 164 LYS F N 1
ATOM 16322 C CA . LYS F 1 164 ? 5.714 176.181 14.336 1.00 54.01 164 LYS F CA 1
ATOM 16323 C C . LYS F 1 164 ? 4.487 176.012 15.304 1.00 54.95 164 LYS F C 1
ATOM 16324 O O . LYS F 1 164 ? 3.764 176.945 15.601 1.00 53.06 164 LYS F O 1
ATOM 16330 N N . GLU F 1 165 ? 4.356 174.852 15.877 1.00 53.99 165 GLU F N 1
ATOM 16331 C CA . GLU F 1 165 ? 3.297 174.510 16.805 1.00 53.14 165 GLU F CA 1
ATOM 16332 C C . GLU F 1 165 ? 3.222 175.331 18.061 1.00 53.03 165 GLU F C 1
ATOM 16333 O O . GLU F 1 165 ? 2.145 175.560 18.626 1.00 55.58 165 GLU F O 1
ATOM 16339 N N . GLU F 1 166 ? 4.368 175.746 18.509 1.00 50.39 166 GLU F N 1
ATOM 16340 C CA . GLU F 1 166 ? 4.495 176.682 19.612 1.00 52.54 166 GLU F CA 1
ATOM 16341 C C . GLU F 1 166 ? 4.799 178.146 19.174 1.00 53.60 166 GLU F C 1
ATOM 16342 O O . GLU F 1 166 ? 5.332 178.939 19.921 1.00 51.95 166 GLU F O 1
ATOM 16348 N N . ASN F 1 167 ? 4.490 178.436 17.926 1.00 52.90 167 ASN F N 1
ATOM 16349 C CA . ASN F 1 167 ? 4.541 179.762 17.353 1.00 51.64 167 ASN F CA 1
ATOM 16350 C C . ASN F 1 167 ? 5.930 180.347 17.449 1.00 51.27 167 ASN F C 1
ATOM 16351 O O . ASN F 1 167 ? 6.128 181.527 17.745 1.00 51.15 167 ASN F O 1
ATOM 16356 N N . GLY F 1 168 ? 6.901 179.496 17.205 1.00 47.23 168 GLY F N 1
ATOM 16357 C CA . GLY F 1 168 ? 8.298 179.865 17.261 1.00 47.09 168 GLY F CA 1
ATOM 16358 C C . GLY F 1 168 ? 8.986 179.571 18.588 1.00 50.40 168 GLY F C 1
ATOM 16359 O O . GLY F 1 168 ? 10.206 179.804 18.745 1.00 51.17 168 GLY F O 1
ATOM 16360 N N . GLY F 1 169 ? 8.196 179.109 19.578 1.00 49.93 169 GLY F N 1
ATOM 16361 C CA . GLY F 1 169 ? 8.711 178.698 20.862 1.00 46.03 169 GLY F CA 1
ATOM 16362 C C . GLY F 1 169 ? 9.358 177.347 20.866 1.00 47.35 169 GLY F C 1
ATOM 16363 O O . GLY F 1 169 ? 9.350 176.630 19.869 1.00 46.63 169 GLY F O 1
ATOM 16364 N N . PRO F 1 170 ? 9.935 176.968 22.008 1.00 45.60 170 PRO F N 1
ATOM 16365 C CA . PRO F 1 170 ? 10.593 175.630 22.151 1.00 44.53 170 PRO F CA 1
ATOM 16366 C C . PRO F 1 170 ? 9.771 174.378 22.463 1.00 46.24 170 PRO F C 1
ATOM 16367 O O . PRO F 1 170 ? 8.742 174.420 23.131 1.00 46.15 170 PRO F O 1
ATOM 16371 N N . TYR F 1 171 ? 10.318 173.259 21.984 1.00 46.29 171 TYR F N 1
ATOM 16372 C CA . TYR F 1 171 ? 9.900 171.904 22.321 1.00 44.31 171 TYR F CA 1
ATOM 16373 C C . TYR F 1 171 ? 10.104 171.742 23.839 1.00 45.23 171 TYR F C 1
ATOM 16374 O O . TYR F 1 171 ? 11.082 172.122 24.388 1.00 46.38 171 TYR F O 1
ATOM 16383 N N . LYS F 1 172 ? 9.161 171.134 24.491 1.00 45.56 172 LYS F N 1
ATOM 16384 C CA . LYS F 1 172 ? 9.178 170.884 25.931 1.00 44.33 172 LYS F CA 1
ATOM 16385 C C . LYS F 1 172 ? 8.565 169.509 26.234 1.00 46.06 172 LYS F C 1
ATOM 16386 O O . LYS F 1 172 ? 7.655 169.041 25.526 1.00 46.29 172 LYS F O 1
ATOM 16392 N N . ALA F 1 173 ? 9.018 168.906 27.339 1.00 44.94 173 ALA F N 1
ATOM 16393 C CA . ALA F 1 173 ? 8.350 167.763 27.908 1.00 44.05 173 ALA F CA 1
ATOM 16394 C C . ALA F 1 173 ? 8.510 167.708 29.424 1.00 45.46 173 ALA F C 1
ATOM 16395 O O . ALA F 1 173 ? 9.332 168.349 29.977 1.00 46.34 173 ALA F O 1
ATOM 16397 N N . SER F 1 174 ? 7.721 166.899 30.093 1.00 44.88 174 SER F N 1
ATOM 16398 C CA . SER F 1 174 ? 7.969 166.702 31.484 1.00 44.64 174 SER F CA 1
ATOM 16399 C C . SER F 1 174 ? 7.767 165.321 31.982 1.00 46.69 174 SER F C 1
ATOM 16400 O O . SER F 1 174 ? 7.124 164.481 31.363 1.00 44.24 174 SER F O 1
ATOM 16403 N N . ILE F 1 175 ? 8.391 165.064 33.106 1.00 45.89 175 ILE F N 1
ATOM 16404 C CA . ILE F 1 175 ? 8.201 163.793 33.844 1.00 45.08 175 ILE F CA 1
ATOM 16405 C C . ILE F 1 175 ? 8.000 164.075 35.330 1.00 45.84 175 ILE F C 1
ATOM 16406 O O . ILE F 1 175 ? 8.318 165.170 35.818 1.00 46.40 175 ILE F O 1
ATOM 16411 N N . THR F 1 176 ? 7.487 163.097 36.059 1.00 46.61 176 THR F N 1
ATOM 16412 C CA . THR F 1 176 ? 7.288 163.286 37.486 1.00 45.11 176 THR F CA 1
ATOM 16413 C C . THR F 1 176 ? 8.598 163.398 38.232 1.00 48.46 176 THR F C 1
ATOM 16414 O O . THR F 1 176 ? 9.614 162.820 37.863 1.00 47.27 176 THR F O 1
ATOM 16418 N N . LEU F 1 177 ? 8.547 164.118 39.331 1.00 50.65 177 LEU F N 1
ATOM 16419 C CA . LEU F 1 177 ? 9.711 164.215 40.256 1.00 52.98 177 LEU F CA 1
ATOM 16420 C C . LEU F 1 177 ? 10.178 162.814 40.711 1.00 52.72 177 LEU F C 1
ATOM 16421 O O . LEU F 1 177 ? 11.379 162.523 40.662 1.00 50.59 177 LEU F O 1
ATOM 16426 N N . SER F 1 178 ? 9.210 161.945 41.056 1.00 52.55 178 SER F N 1
ATOM 16427 C CA . SER F 1 178 ? 9.484 160.525 41.318 1.00 52.71 178 SER F CA 1
ATOM 16428 C C . SER F 1 178 ? 10.391 159.906 40.287 1.00 54.99 178 SER F C 1
ATOM 16429 O O . SER F 1 178 ? 11.474 159.361 40.638 1.00 58.02 178 SER F O 1
ATOM 16432 N N . GLN F 1 179 ? 9.979 159.937 39.013 1.00 53.05 179 GLN F N 1
ATOM 16433 C CA . GLN F 1 179 ? 10.821 159.308 37.971 1.00 53.74 179 GLN F CA 1
ATOM 16434 C C . GLN F 1 179 ? 12.199 160.012 37.830 1.00 52.45 179 GLN F C 1
ATOM 16435 O O . GLN F 1 179 ? 13.225 159.414 37.588 1.00 51.42 179 GLN F O 1
ATOM 16441 N N . ALA F 1 180 ? 12.174 161.303 38.034 1.00 53.51 180 ALA F N 1
ATOM 16442 C CA . ALA F 1 180 ? 13.363 162.133 37.832 1.00 55.74 180 ALA F CA 1
ATOM 16443 C C . ALA F 1 180 ? 14.471 161.887 38.838 1.00 56.77 180 ALA F C 1
ATOM 16444 O O . ALA F 1 180 ? 15.649 162.126 38.614 1.00 57.51 180 ALA F O 1
ATOM 16446 N N . THR F 1 181 ? 14.040 161.386 39.953 1.00 58.12 181 THR F N 1
ATOM 16447 C CA . THR F 1 181 ? 14.791 161.486 41.197 1.00 57.91 181 THR F CA 1
ATOM 16448 C C . THR F 1 181 ? 15.155 160.097 41.691 1.00 59.54 181 THR F C 1
ATOM 16449 O O . THR F 1 181 ? 15.856 159.919 42.672 1.00 58.51 181 THR F O 1
ATOM 16453 N N . ASN F 1 182 ? 14.598 159.124 40.983 1.00 59.54 182 ASN F N 1
ATOM 16454 C CA . ASN F 1 182 ? 14.881 157.714 41.182 1.00 59.37 182 ASN F CA 1
ATOM 16455 C C . ASN F 1 182 ? 16.031 157.196 40.256 1.00 59.54 182 ASN F C 1
ATOM 16456 O O . ASN F 1 182 ? 15.848 157.087 39.076 1.00 59.41 182 ASN F O 1
ATOM 16461 N N . PRO F 1 183 ? 17.218 156.909 40.773 1.00 60.77 183 PRO F N 1
ATOM 16462 C CA . PRO F 1 183 ? 18.347 156.633 39.889 1.00 61.81 183 PRO F CA 1
ATOM 16463 C C . PRO F 1 183 ? 18.216 155.301 39.164 1.00 60.82 183 PRO F C 1
ATOM 16464 O O . PRO F 1 183 ? 18.881 155.033 38.175 1.00 59.62 183 PRO F O 1
ATOM 16468 N N . GLU F 1 184 ? 17.346 154.478 39.662 1.00 59.11 184 GLU F N 1
ATOM 16469 C CA . GLU F 1 184 ? 17.051 153.211 38.986 1.00 61.50 184 GLU F CA 1
ATOM 16470 C C . GLU F 1 184 ? 16.194 153.363 37.680 1.00 59.81 184 GLU F C 1
ATOM 16471 O O . GLU F 1 184 ? 16.150 152.448 36.877 1.00 60.20 184 GLU F O 1
ATOM 16477 N N . ALA F 1 185 ? 15.478 154.463 37.536 1.00 55.70 185 ALA F N 1
ATOM 16478 C CA . ALA F 1 185 ? 14.831 154.846 36.300 1.00 54.75 185 ALA F CA 1
ATOM 16479 C C . ALA F 1 185 ? 15.791 155.415 35.178 1.00 54.33 185 ALA F C 1
ATOM 16480 O O . ALA F 1 185 ? 15.384 155.680 34.093 1.00 53.39 185 ALA F O 1
ATOM 16482 N N . ASP F 1 186 ? 17.029 155.670 35.537 1.00 53.95 186 ASP F N 1
ATOM 16483 C CA . ASP F 1 186 ? 18.101 155.970 34.583 1.00 52.16 186 ASP F CA 1
ATOM 16484 C C . ASP F 1 186 ? 17.887 157.196 33.684 1.00 51.63 186 ASP F C 1
ATOM 16485 O O . ASP F 1 186 ? 18.433 157.285 32.612 1.00 50.62 186 ASP F O 1
ATOM 16490 N N . VAL F 1 187 ? 17.142 158.158 34.157 1.00 50.42 187 VAL F N 1
ATOM 16491 C CA . VAL F 1 187 ? 16.973 159.333 33.396 1.00 48.22 187 VAL F CA 1
ATOM 16492 C C . VAL F 1 187 ? 18.322 159.998 33.343 1.00 51.78 187 VAL F C 1
ATOM 16493 O O . VAL F 1 187 ? 19.004 160.197 34.327 1.00 52.53 187 VAL F O 1
ATOM 16497 N N . LEU F 1 188 ? 18.714 160.351 32.140 1.00 52.12 188 LEU F N 1
ATOM 16498 C CA . LEU F 1 188 ? 20.072 160.745 31.853 1.00 53.18 188 LEU F CA 1
ATOM 16499 C C . LEU F 1 188 ? 20.137 162.079 31.139 1.00 53.30 188 LEU F C 1
ATOM 16500 O O . LEU F 1 188 ? 19.393 162.302 30.234 1.00 51.52 188 LEU F O 1
ATOM 16505 N N . LEU F 1 189 ? 21.056 162.960 31.564 1.00 54.38 189 LEU F N 1
ATOM 16506 C CA . LEU F 1 189 ? 21.402 164.121 30.801 1.00 53.06 189 LEU F CA 1
ATOM 16507 C C . LEU F 1 189 ? 22.582 163.652 29.973 1.00 53.55 189 LEU F C 1
ATOM 16508 O O . LEU F 1 189 ? 23.687 163.605 30.439 1.00 55.66 189 LEU F O 1
ATOM 16513 N N . ALA F 1 190 ? 22.324 163.283 28.734 1.00 52.15 190 ALA F N 1
ATOM 16514 C CA . ALA F 1 190 ? 23.341 162.690 27.872 1.00 53.24 190 ALA F CA 1
ATOM 16515 C C . ALA F 1 190 ? 24.073 163.652 26.951 1.00 55.48 190 ALA F C 1
ATOM 16516 O O . ALA F 1 190 ? 23.434 164.399 26.215 1.00 54.01 190 ALA F O 1
ATOM 16518 N N . TYR F 1 191 ? 25.409 163.581 27.023 1.00 56.66 191 TYR F N 1
ATOM 16519 C CA . TYR F 1 191 ? 26.337 164.355 26.183 1.00 57.71 191 TYR F CA 1
ATOM 16520 C C . TYR F 1 191 ? 27.105 163.469 25.221 1.00 57.65 191 TYR F C 1
ATOM 16521 O O . TYR F 1 191 ? 27.794 163.959 24.359 1.00 57.93 191 TYR F O 1
ATOM 16530 N N . GLU F 1 192 ? 26.903 162.174 25.366 1.00 58.18 192 GLU F N 1
ATOM 16531 C CA . GLU F 1 192 ? 27.498 161.114 24.504 1.00 59.67 192 GLU F CA 1
ATOM 16532 C C . GLU F 1 192 ? 26.501 160.066 23.979 1.00 58.60 192 GLU F C 1
ATOM 16533 O O . GLU F 1 192 ? 25.598 159.645 24.657 1.00 57.89 192 GLU F O 1
ATOM 16539 N N . MET F 1 193 ? 26.744 159.633 22.744 1.00 57.68 193 MET F N 1
ATOM 16540 C CA . MET F 1 193 ? 25.931 158.633 22.042 1.00 55.62 193 MET F CA 1
ATOM 16541 C C . MET F 1 193 ? 26.866 157.719 21.235 1.00 56.94 193 MET F C 1
ATOM 16542 O O . MET F 1 193 ? 27.608 158.123 20.338 1.00 57.64 193 MET F O 1
ATOM 16547 N N . ASN F 1 194 ? 26.778 156.449 21.568 1.00 59.77 194 ASN F N 1
ATOM 16548 C CA . ASN F 1 194 ? 27.627 155.354 21.004 1.00 59.23 194 ASN F CA 1
ATOM 16549 C C . ASN F 1 194 ? 29.155 155.652 21.099 1.00 60.52 194 ASN F C 1
ATOM 16550 O O . ASN F 1 194 ? 29.890 155.551 20.148 1.00 61.20 194 ASN F O 1
ATOM 16555 N N . GLY F 1 195 ? 29.569 156.106 22.263 1.00 62.58 195 GLY F N 1
ATOM 16556 C CA . GLY F 1 195 ? 30.952 156.370 22.576 1.00 62.89 195 GLY F CA 1
ATOM 16557 C C . GLY F 1 195 ? 31.558 157.659 22.036 1.00 66.50 195 GLY F C 1
ATOM 16558 O O . GLY F 1 195 ? 32.613 158.038 22.460 1.00 67.39 195 GLY F O 1
ATOM 16559 N N . GLU F 1 196 ? 30.907 158.298 21.077 1.00 67.41 196 GLU F N 1
ATOM 16560 C CA . GLU F 1 196 ? 31.294 159.610 20.566 1.00 65.98 196 GLU F CA 1
ATOM 16561 C C . GLU F 1 196 ? 30.445 160.746 21.167 1.00 66.71 196 GLU F C 1
ATOM 16562 O O . GLU F 1 196 ? 29.302 160.552 21.666 1.00 68.28 196 GLU F O 1
ATOM 16568 N N . THR F 1 197 ? 30.977 161.954 21.030 1.00 65.20 197 THR F N 1
ATOM 16569 C CA . THR F 1 197 ? 30.233 163.158 21.309 1.00 63.56 197 THR F CA 1
ATOM 16570 C C . THR F 1 197 ? 28.945 163.198 20.544 1.00 62.80 197 THR F C 1
ATOM 16571 O O . THR F 1 197 ? 28.854 162.873 19.369 1.00 60.88 197 THR F O 1
ATOM 16575 N N . LEU F 1 198 ? 27.937 163.631 21.254 1.00 61.36 198 LEU F N 1
ATOM 16576 C CA . LEU F 1 198 ? 26.616 163.755 20.721 1.00 60.98 198 LEU F CA 1
ATOM 16577 C C . LEU F 1 198 ? 26.622 164.654 19.504 1.00 59.16 198 LEU F C 1
ATOM 16578 O O . LEU F 1 198 ? 27.237 165.644 19.511 1.00 59.32 198 LEU F O 1
ATOM 16583 N N . ASN F 1 199 ? 26.001 164.196 18.437 1.00 58.42 199 ASN F N 1
ATOM 16584 C CA . ASN F 1 199 ? 25.865 164.948 17.192 1.00 56.94 199 ASN F CA 1
ATOM 16585 C C . ASN F 1 199 ? 24.737 166.025 17.225 1.00 58.66 199 ASN F C 1
ATOM 16586 O O . ASN F 1 199 ? 23.920 166.091 18.159 1.00 54.48 199 ASN F O 1
ATOM 16591 N N . ARG F 1 200 ? 24.660 166.847 16.187 1.00 56.65 200 ARG F N 1
ATOM 16592 C CA . ARG F 1 200 ? 23.687 167.928 16.180 1.00 54.90 200 ARG F CA 1
ATOM 16593 C C . ARG F 1 200 ? 22.242 167.417 16.107 1.00 54.68 200 ARG F C 1
ATOM 16594 O O . ARG F 1 200 ? 21.359 167.751 16.909 1.00 53.14 200 ARG F O 1
ATOM 16602 N N . ASP F 1 201 ? 22.008 166.585 15.122 1.00 54.84 201 ASP F N 1
ATOM 16603 C CA . ASP F 1 201 ? 20.729 165.880 14.969 1.00 53.41 201 ASP F CA 1
ATOM 16604 C C . ASP F 1 201 ? 20.152 165.248 16.275 1.00 51.07 201 ASP F C 1
ATOM 16605 O O . ASP F 1 201 ? 19.005 165.195 16.494 1.00 51.59 201 ASP F O 1
ATOM 16610 N N . HIS F 1 202 ? 21.008 164.773 17.117 1.00 52.44 202 HIS F N 1
ATOM 16611 C CA . HIS F 1 202 ? 20.639 163.986 18.274 1.00 52.42 202 HIS F CA 1
ATOM 16612 C C . HIS F 1 202 ? 20.725 164.761 19.586 1.00 52.16 202 HIS F C 1
ATOM 16613 O O . HIS F 1 202 ? 20.539 164.239 20.653 1.00 52.18 202 HIS F O 1
ATOM 16620 N N . GLY F 1 203 ? 20.977 166.044 19.464 1.00 53.10 203 GLY F N 1
ATOM 16621 C CA . GLY F 1 203 ? 20.855 166.942 20.587 1.00 56.01 203 GLY F CA 1
ATOM 16622 C C . GLY F 1 203 ? 22.050 167.655 21.166 1.00 56.76 203 GLY F C 1
ATOM 16623 O O . GLY F 1 203 ? 21.937 168.224 22.248 1.00 55.54 203 GLY F O 1
ATOM 16624 N N . PHE F 1 204 ? 23.139 167.706 20.404 1.00 59.42 204 PHE F N 1
ATOM 16625 C CA . PHE F 1 204 ? 24.423 168.307 20.854 1.00 59.99 204 PHE F CA 1
ATOM 16626 C C . PHE F 1 204 ? 24.193 169.693 21.371 1.00 59.16 204 PHE F C 1
ATOM 16627 O O . PHE F 1 204 ? 23.616 170.502 20.669 1.00 62.33 204 PHE F O 1
ATOM 16635 N N . PRO F 1 205 ? 24.675 170.051 22.545 1.00 57.25 205 PRO F N 1
ATOM 16636 C CA . PRO F 1 205 ? 25.618 169.329 23.397 1.00 55.64 205 PRO F CA 1
ATOM 16637 C C . PRO F 1 205 ? 25.008 168.467 24.473 1.00 54.25 205 PRO F C 1
ATOM 16638 O O . PRO F 1 205 ? 25.721 167.781 25.191 1.00 56.45 205 PRO F O 1
ATOM 16642 N N . LEU F 1 206 ? 23.693 168.576 24.634 1.00 52.39 206 LEU F N 1
ATOM 16643 C CA . LEU F 1 206 ? 23.016 167.971 25.768 1.00 51.38 206 LEU F CA 1
ATOM 16644 C C . LEU F 1 206 ? 21.549 167.686 25.484 1.00 50.34 206 LEU F C 1
ATOM 16645 O O . LEU F 1 206 ? 20.805 168.539 25.056 1.00 49.20 206 LEU F O 1
ATOM 16650 N N . ARG F 1 207 ? 21.166 166.447 25.728 1.00 49.23 207 ARG F N 1
ATOM 16651 C CA . ARG F 1 207 ? 19.761 166.039 25.675 1.00 49.86 207 ARG F CA 1
ATOM 16652 C C . ARG F 1 207 ? 19.385 165.239 26.919 1.00 49.48 207 ARG F C 1
ATOM 16653 O O . ARG F 1 207 ? 20.261 164.659 27.541 1.00 49.66 207 ARG F O 1
ATOM 16661 N N . VAL F 1 208 ? 18.091 165.222 27.261 1.00 50.47 208 VAL F N 1
ATOM 16662 C CA . VAL F 1 208 ? 17.568 164.198 28.176 1.00 49.10 208 VAL F CA 1
ATOM 16663 C C . VAL F 1 208 ? 17.233 162.917 27.431 1.00 46.96 208 VAL F C 1
ATOM 16664 O O . VAL F 1 208 ? 16.709 162.934 26.327 1.00 47.95 208 VAL F O 1
ATOM 16668 N N . VAL F 1 209 ? 17.508 161.824 28.077 1.00 45.37 209 VAL F N 1
ATOM 16669 C CA . VAL F 1 209 ? 17.083 160.530 27.648 1.00 45.90 209 VAL F CA 1
ATOM 16670 C C . VAL F 1 209 ? 16.291 159.885 28.731 1.00 46.66 209 VAL F C 1
ATOM 16671 O O . VAL F 1 209 ? 16.774 159.660 29.831 1.00 44.33 209 VAL F O 1
ATOM 16675 N N . VAL F 1 210 ? 15.046 159.571 28.385 1.00 45.06 210 VAL F N 1
ATOM 16676 C CA . VAL F 1 210 ? 14.102 158.947 29.303 1.00 43.64 210 VAL F CA 1
ATOM 16677 C C . VAL F 1 210 ? 13.796 157.541 28.888 1.00 43.33 210 VAL F C 1
ATOM 16678 O O . VAL F 1 210 ? 12.900 157.331 28.127 1.00 45.88 210 VAL F O 1
ATOM 16682 N N . PRO F 1 211 ? 14.502 156.582 29.461 1.00 43.82 211 PRO F N 1
ATOM 16683 C CA . PRO F 1 211 ? 14.334 155.183 29.111 1.00 43.68 211 PRO F CA 1
ATOM 16684 C C . PRO F 1 211 ? 12.960 154.602 29.439 1.00 44.03 211 PRO F C 1
ATOM 16685 O O . PRO F 1 211 ? 12.311 154.946 30.387 1.00 43.19 211 PRO F O 1
ATOM 16689 N N . GLY F 1 212 ? 12.525 153.698 28.575 1.00 42.11 212 GLY F N 1
ATOM 16690 C CA . GLY F 1 212 ? 11.222 153.025 28.700 1.00 40.88 212 GLY F CA 1
ATOM 16691 C C . GLY F 1 212 ? 10.029 153.912 28.437 1.00 41.17 212 GLY F C 1
ATOM 16692 O O . GLY F 1 212 ? 8.916 153.532 28.654 1.00 41.32 212 GLY F O 1
ATOM 16693 N N . VAL F 1 213 ? 10.276 155.108 27.933 1.00 42.03 213 VAL F N 1
ATOM 16694 C CA . VAL F 1 213 ? 9.228 156.088 27.642 1.00 38.59 213 VAL F CA 1
ATOM 16695 C C . VAL F 1 213 ? 9.338 156.473 26.148 1.00 41.48 213 VAL F C 1
ATOM 16696 O O . VAL F 1 213 ? 10.372 156.345 25.494 1.00 39.07 213 VAL F O 1
ATOM 16700 N N . ILE F 1 214 ? 8.231 156.933 25.565 1.00 41.09 214 ILE F N 1
ATOM 16701 C CA . ILE F 1 214 ? 8.250 157.181 24.122 1.00 40.07 214 ILE F CA 1
ATOM 16702 C C . ILE F 1 214 ? 9.283 158.228 23.816 1.00 40.67 214 ILE F C 1
ATOM 16703 O O . ILE F 1 214 ? 9.611 159.106 24.671 1.00 39.73 214 ILE F O 1
ATOM 16708 N N . GLY F 1 215 ? 9.803 158.145 22.592 1.00 40.12 215 GLY F N 1
ATOM 16709 C CA . GLY F 1 215 ? 10.811 159.043 22.107 1.00 39.81 215 GLY F CA 1
ATOM 16710 C C . GLY F 1 215 ? 10.567 160.514 22.384 1.00 42.70 215 GLY F C 1
ATOM 16711 O O . GLY F 1 215 ? 11.437 161.230 22.795 1.00 45.81 215 GLY F O 1
ATOM 16712 N N . ALA F 1 216 ? 9.339 160.963 22.164 1.00 41.99 216 ALA F N 1
ATOM 16713 C CA . ALA F 1 216 ? 8.943 162.342 22.358 1.00 41.64 216 ALA F CA 1
ATOM 16714 C C . ALA F 1 216 ? 9.356 162.985 23.660 1.00 41.06 216 ALA F C 1
ATOM 16715 O O . ALA F 1 216 ? 9.453 164.189 23.714 1.00 45.92 216 ALA F O 1
ATOM 16717 N N . ARG F 1 217 ? 9.552 162.244 24.716 1.00 40.33 217 ARG F N 1
ATOM 16718 C CA . ARG F 1 217 ? 9.904 162.881 25.986 1.00 39.93 217 ARG F CA 1
ATOM 16719 C C . ARG F 1 217 ? 11.375 163.118 26.187 1.00 42.39 217 ARG F C 1
ATOM 16720 O O . ARG F 1 217 ? 11.721 163.859 27.006 1.00 43.88 217 ARG F O 1
ATOM 16728 N N . SER F 1 218 ? 12.227 162.520 25.367 1.00 41.62 218 SER F N 1
ATOM 16729 C CA . SER F 1 218 ? 13.667 162.676 25.416 1.00 40.60 218 SER F CA 1
ATOM 16730 C C . SER F 1 218 ? 14.125 163.944 24.708 1.00 42.46 218 SER F C 1
ATOM 16731 O O . SER F 1 218 ? 14.694 163.895 23.611 1.00 41.39 218 SER F O 1
ATOM 16734 N N . VAL F 1 219 ? 13.932 165.063 25.387 1.00 42.76 219 VAL F N 1
ATOM 16735 C CA . VAL F 1 219 ? 14.086 166.402 24.794 1.00 42.52 219 VAL F CA 1
ATOM 16736 C C . VAL F 1 219 ? 15.505 166.688 24.414 1.00 44.06 219 VAL F C 1
ATOM 16737 O O . VAL F 1 219 ? 16.435 166.543 25.234 1.00 45.32 219 VAL F O 1
ATOM 16741 N N . LYS F 1 220 ? 15.662 167.111 23.179 1.00 41.15 220 LYS F N 1
ATOM 16742 C CA . LYS F 1 220 ? 16.982 167.474 22.672 1.00 45.42 220 LYS F CA 1
ATOM 16743 C C . LYS F 1 220 ? 17.356 168.986 22.831 1.00 45.89 220 LYS F C 1
ATOM 16744 O O . LYS F 1 220 ? 16.494 169.826 22.849 1.00 44.25 220 LYS F O 1
ATOM 16750 N N . TRP F 1 221 ? 18.678 169.245 22.887 1.00 48.33 221 TRP F N 1
ATOM 16751 C CA . TRP F 1 221 ? 19.310 170.630 22.933 1.00 46.35 221 TRP F CA 1
ATOM 16752 C C . TRP F 1 221 ? 18.787 171.463 24.133 1.00 45.95 221 TRP F C 1
ATOM 16753 O O . TRP F 1 221 ? 18.074 172.430 23.975 1.00 45.52 221 TRP F O 1
ATOM 16764 N N . LEU F 1 222 ? 19.081 170.981 25.316 1.00 47.17 222 LEU F N 1
ATOM 16765 C CA . LEU F 1 222 ? 18.487 171.499 26.527 1.00 50.10 222 LEU F CA 1
ATOM 16766 C C . LEU F 1 222 ? 18.836 172.949 26.730 1.00 52.15 222 LEU F C 1
ATOM 16767 O O . LEU F 1 222 ? 19.994 173.368 26.602 1.00 51.77 222 LEU F O 1
ATOM 16772 N N . ASP F 1 223 ? 17.812 173.702 27.045 1.00 53.04 223 ASP F N 1
ATOM 16773 C CA . ASP F 1 223 ? 17.993 175.052 27.505 1.00 55.60 223 ASP F CA 1
ATOM 16774 C C . ASP F 1 223 ? 17.792 175.113 29.024 1.00 56.85 223 ASP F C 1
ATOM 16775 O O . ASP F 1 223 ? 18.520 175.791 29.723 1.00 55.68 223 ASP F O 1
ATOM 16780 N N . SER F 1 224 ? 16.754 174.456 29.537 1.00 55.59 224 SER F N 1
ATOM 16781 C CA . SER F 1 224 ? 16.464 174.580 30.987 1.00 54.99 224 SER F CA 1
ATOM 16782 C C . SER F 1 224 ? 15.805 173.408 31.506 1.00 56.35 224 SER F C 1
ATOM 16783 O O . SER F 1 224 ? 15.070 172.770 30.812 1.00 58.72 224 SER F O 1
ATOM 16786 N N . ILE F 1 225 ? 16.054 173.150 32.761 1.00 54.96 225 ILE F N 1
ATOM 16787 C CA . ILE F 1 225 ? 15.418 172.094 33.521 1.00 52.49 225 ILE F CA 1
ATOM 16788 C C . ILE F 1 225 ? 14.655 172.806 34.651 1.00 55.55 225 ILE F C 1
ATOM 16789 O O . ILE F 1 225 ? 15.206 173.306 35.613 1.00 58.22 225 ILE F O 1
ATOM 16794 N N . ASN F 1 226 ? 13.361 172.736 34.519 1.00 56.93 226 ASN F N 1
ATOM 16795 C CA . ASN F 1 226 ? 12.399 173.585 35.150 1.00 56.11 226 ASN F CA 1
ATOM 16796 C C . ASN F 1 226 ? 11.599 172.742 36.127 1.00 57.11 226 ASN F C 1
ATOM 16797 O O . ASN F 1 226 ? 10.704 172.022 35.757 1.00 58.14 226 ASN F O 1
ATOM 16802 N N . VAL F 1 227 ? 11.940 172.813 37.398 1.00 55.96 227 VAL F N 1
ATOM 16803 C CA . VAL F 1 227 ? 11.204 172.094 38.479 1.00 54.71 227 VAL F CA 1
ATOM 16804 C C . VAL F 1 227 ? 9.864 172.813 38.874 1.00 57.31 227 VAL F C 1
ATOM 16805 O O . VAL F 1 227 ? 9.883 173.952 39.271 1.00 61.17 227 VAL F O 1
ATOM 16809 N N . ILE F 1 228 ? 8.709 172.154 38.735 1.00 56.12 228 ILE F N 1
ATOM 16810 C CA . ILE F 1 228 ? 7.411 172.824 38.784 1.00 54.77 228 ILE F CA 1
ATOM 16811 C C . ILE F 1 228 ? 6.334 172.022 39.533 1.00 56.63 228 ILE F C 1
ATOM 16812 O O . ILE F 1 228 ? 6.516 170.872 39.815 1.00 57.84 228 ILE F O 1
ATOM 16817 N N . ALA F 1 229 ? 5.199 172.635 39.834 1.00 55.64 229 ALA F N 1
ATOM 16818 C CA . ALA F 1 229 ? 4.190 171.996 40.713 1.00 56.69 229 ALA F CA 1
ATOM 16819 C C . ALA F 1 229 ? 3.249 171.044 40.034 1.00 57.05 229 ALA F C 1
ATOM 16820 O O . ALA F 1 229 ? 2.674 170.162 40.661 1.00 58.64 229 ALA F O 1
ATOM 16822 N N . GLU F 1 230 ? 3.001 171.336 38.777 1.00 56.42 230 GLU F N 1
ATOM 16823 C CA . GLU F 1 230 ? 2.093 170.627 37.921 1.00 55.11 230 GLU F CA 1
ATOM 16824 C C . GLU F 1 230 ? 2.761 170.180 36.604 1.00 55.37 230 GLU F C 1
ATOM 16825 O O . GLU F 1 230 ? 3.846 170.625 36.218 1.00 54.94 230 GLU F O 1
ATOM 16831 N N . GLU F 1 231 ? 2.122 169.262 35.916 1.00 53.99 231 GLU F N 1
ATOM 16832 C CA . GLU F 1 231 ? 2.696 168.767 34.679 1.00 52.61 231 GLU F CA 1
ATOM 16833 C C . GLU F 1 231 ? 2.928 169.899 33.673 1.00 53.27 231 GLU F C 1
ATOM 16834 O O . GLU F 1 231 ? 2.295 170.954 33.724 1.00 55.58 231 GLU F O 1
ATOM 16840 N N . SER F 1 232 ? 3.874 169.706 32.793 1.00 50.11 232 SER F N 1
ATOM 16841 C CA . SER F 1 232 ? 4.124 170.708 31.733 1.00 48.63 232 SER F CA 1
ATOM 16842 C C . SER F 1 232 ? 2.893 170.890 30.889 1.00 48.19 232 SER F C 1
ATOM 16843 O O . SER F 1 232 ? 2.221 169.921 30.553 1.00 48.11 232 SER F O 1
ATOM 16846 N N . GLN F 1 233 ? 2.629 172.166 30.578 1.00 48.26 233 GLN F N 1
ATOM 16847 C CA . GLN F 1 233 ? 1.482 172.619 29.717 1.00 46.55 233 GLN F CA 1
ATOM 16848 C C . GLN F 1 233 ? 1.882 172.871 28.322 1.00 45.23 233 GLN F C 1
ATOM 16849 O O . GLN F 1 233 ? 1.127 173.439 27.525 1.00 47.63 233 GLN F O 1
ATOM 16855 N N . GLY F 1 234 ? 3.068 172.370 27.999 1.00 43.95 234 GLY F N 1
ATOM 16856 C CA . GLY F 1 234 ? 3.587 172.412 26.655 1.00 43.88 234 GLY F CA 1
ATOM 16857 C C . GLY F 1 234 ? 2.687 171.794 25.637 1.00 45.35 234 GLY F C 1
ATOM 16858 O O . GLY F 1 234 ? 1.922 170.865 25.933 1.00 47.80 234 GLY F O 1
ATOM 16859 N N . PHE F 1 235 ? 2.761 172.287 24.427 1.00 43.51 235 PHE F N 1
ATOM 16860 C CA . PHE F 1 235 ? 1.866 171.838 23.347 1.00 42.96 235 PHE F CA 1
ATOM 16861 C C . PHE F 1 235 ? 1.964 170.351 23.196 1.00 45.77 235 PHE F C 1
ATOM 16862 O O . PHE F 1 235 ? 0.955 169.639 22.998 1.00 44.98 235 PHE F O 1
ATOM 16870 N N . PHE F 1 236 ? 3.190 169.880 23.209 1.00 45.72 236 PHE F N 1
ATOM 16871 C CA . PHE F 1 236 ? 3.419 168.430 22.901 1.00 44.54 236 PHE F CA 1
ATOM 16872 C C . PHE F 1 236 ? 3.168 167.454 24.026 1.00 45.28 236 PHE F C 1
ATOM 16873 O O . PHE F 1 236 ? 3.202 166.308 23.829 1.00 46.59 236 PHE F O 1
ATOM 16881 N N . MET F 1 237 ? 2.923 167.951 25.221 1.00 43.18 237 MET F N 1
ATOM 16882 C CA . MET F 1 237 ? 2.395 167.171 26.356 1.00 44.24 237 MET F CA 1
ATOM 16883 C C . MET F 1 237 ? 0.853 167.181 26.482 1.00 44.37 237 MET F C 1
ATOM 16884 O O . MET F 1 237 ? 0.240 166.275 26.948 1.00 45.08 237 MET F O 1
ATOM 16889 N N . GLN F 1 238 ? 0.242 168.243 26.048 1.00 48.29 238 GLN F N 1
ATOM 16890 C CA . GLN F 1 238 ? -1.213 168.460 26.216 1.00 48.26 238 GLN F CA 1
ATOM 16891 C C . GLN F 1 238 ? -2.057 168.254 24.900 1.00 47.84 238 GLN F C 1
ATOM 16892 O O . GLN F 1 238 ? -3.194 167.839 24.964 1.00 48.99 238 GLN F O 1
ATOM 16898 N N . LYS F 1 239 ? -1.464 168.509 23.745 1.00 45.46 239 LYS F N 1
ATOM 16899 C CA . LYS F 1 239 ? -2.168 168.558 22.511 1.00 44.88 239 LYS F CA 1
ATOM 16900 C C . LYS F 1 239 ? -1.502 167.689 21.494 1.00 44.22 239 LYS F C 1
ATOM 16901 O O . LYS F 1 239 ? -1.571 167.852 20.282 1.00 44.77 239 LYS F O 1
ATOM 16907 N N . ASP F 1 240 ? -0.833 166.713 22.010 1.00 43.73 240 ASP F N 1
ATOM 16908 C CA . ASP F 1 240 ? -0.183 165.693 21.162 1.00 44.35 240 ASP F CA 1
ATOM 16909 C C . ASP F 1 240 ? 0.201 164.465 22.000 1.00 43.46 240 ASP F C 1
ATOM 16910 O O . ASP F 1 240 ? 0.094 164.491 23.261 1.00 42.55 240 ASP F O 1
ATOM 16915 N N . TYR F 1 241 ? 0.612 163.400 21.338 1.00 42.89 241 TYR F N 1
ATOM 16916 C CA . TYR F 1 241 ? 1.225 162.262 22.014 1.00 43.32 241 TYR F CA 1
ATOM 16917 C C . TYR F 1 241 ? 0.329 161.722 23.070 1.00 44.96 241 TYR F C 1
ATOM 16918 O O . TYR F 1 241 ? 0.684 161.428 24.214 1.00 44.35 241 TYR F O 1
ATOM 16927 N N . LYS F 1 242 ? -0.901 161.600 22.625 1.00 42.76 242 LYS F N 1
ATOM 16928 C CA . LYS F 1 242 ? -1.939 160.973 23.416 1.00 42.93 242 LYS F CA 1
ATOM 16929 C C . LYS F 1 242 ? -2.595 159.828 22.609 1.00 42.89 242 LYS F C 1
ATOM 16930 O O . LYS F 1 242 ? -2.672 159.880 21.395 1.00 44.71 242 LYS F O 1
ATOM 16936 N N . MET F 1 243 ? -3.071 158.810 23.286 1.00 44.39 243 MET F N 1
ATOM 16937 C CA . MET F 1 243 ? -3.667 157.603 22.656 1.00 46.33 243 MET F CA 1
ATOM 16938 C C . MET F 1 243 ? -5.158 157.589 22.759 1.00 45.43 243 MET F C 1
ATOM 16939 O O . MET F 1 243 ? -5.688 157.262 23.797 1.00 46.54 243 MET F O 1
ATOM 16944 N N . PHE F 1 244 ? -5.830 158.026 21.704 1.00 45.00 244 PHE F N 1
ATOM 16945 C CA . PHE F 1 244 ? -7.307 158.096 21.727 1.00 45.84 244 PHE F CA 1
ATOM 16946 C C . PHE F 1 244 ? -7.914 156.833 21.201 1.00 44.75 244 PHE F C 1
ATOM 16947 O O . PHE F 1 244 ? -7.356 156.195 20.306 1.00 44.95 244 PHE F O 1
ATOM 16955 N N . PRO F 1 245 ? -9.123 156.528 21.649 1.00 42.77 245 PRO F N 1
ATOM 16956 C CA . PRO F 1 245 ? -9.902 155.438 21.047 1.00 46.53 245 PRO F CA 1
ATOM 16957 C C . PRO F 1 245 ? -10.302 155.665 19.614 1.00 46.69 245 PRO F C 1
ATOM 16958 O O . PRO F 1 245 ? -10.324 156.794 19.237 1.00 49.80 245 PRO F O 1
ATOM 16962 N N . PRO F 1 246 ? -10.560 154.621 18.837 1.00 48.14 246 PRO F N 1
ATOM 16963 C CA . PRO F 1 246 ? -10.946 154.749 17.405 1.00 48.72 246 PRO F CA 1
ATOM 16964 C C . PRO F 1 246 ? -12.258 155.609 17.107 1.00 48.42 246 PRO F C 1
ATOM 16965 O O . PRO F 1 246 ? -12.440 156.065 16.018 1.00 50.69 246 PRO F O 1
ATOM 16969 N N . SER F 1 247 ? -13.127 155.792 18.087 1.00 46.30 247 SER F N 1
ATOM 16970 C CA . SER F 1 247 ? -14.304 156.601 17.910 1.00 47.69 247 SER F CA 1
ATOM 16971 C C . SER F 1 247 ? -14.012 158.158 17.789 1.00 51.64 247 SER F C 1
ATOM 16972 O O . SER F 1 247 ? -14.864 158.937 17.356 1.00 52.77 247 SER F O 1
ATOM 16975 N N . VAL F 1 248 ? -12.825 158.585 18.217 1.00 51.92 248 VAL F N 1
ATOM 16976 C CA . VAL F 1 248 ? -12.453 159.975 18.286 1.00 48.48 248 VAL F CA 1
ATOM 16977 C C . VAL F 1 248 ? -11.931 160.420 16.905 1.00 49.82 248 VAL F C 1
ATOM 16978 O O . VAL F 1 248 ? -11.179 159.747 16.248 1.00 49.74 248 VAL F O 1
ATOM 16982 N N . ASN F 1 249 ? -12.459 161.546 16.445 1.00 50.12 249 ASN F N 1
ATOM 16983 C CA . ASN F 1 249 ? -12.069 162.209 15.176 1.00 50.55 249 ASN F CA 1
ATOM 16984 C C . ASN F 1 249 ? -11.946 163.737 15.352 1.00 49.96 249 ASN F C 1
ATOM 16985 O O . ASN F 1 249 ? -12.176 164.259 16.450 1.00 45.22 249 ASN F O 1
ATOM 16990 N N . TRP F 1 250 ? -11.645 164.433 14.265 1.00 51.48 250 TRP F N 1
ATOM 16991 C CA . TRP F 1 250 ? -11.376 165.868 14.387 1.00 53.19 250 TRP F CA 1
ATOM 16992 C C . TRP F 1 250 ? -12.603 166.739 14.794 1.00 52.87 250 TRP F C 1
ATOM 16993 O O . TRP F 1 250 ? -12.458 167.825 15.357 1.00 56.88 250 TRP F O 1
ATOM 17004 N N . ASP F 1 251 ? -13.781 166.175 14.680 1.00 53.85 251 ASP F N 1
ATOM 17005 C CA . ASP F 1 251 ? -15.028 166.825 15.131 1.00 53.94 251 ASP F CA 1
ATOM 17006 C C . ASP F 1 251 ? -15.413 166.666 16.604 1.00 55.61 251 ASP F C 1
ATOM 17007 O O . ASP F 1 251 ? -16.243 167.469 17.158 1.00 56.01 251 ASP F O 1
ATOM 17012 N N . ASN F 1 252 ? -14.874 165.624 17.246 1.00 55.79 252 ASN F N 1
ATOM 17013 C CA . ASN F 1 252 ? -15.259 165.386 18.640 1.00 53.02 252 ASN F CA 1
ATOM 17014 C C . ASN F 1 252 ? -14.143 165.358 19.639 1.00 50.16 252 ASN F C 1
ATOM 17015 O O . ASN F 1 252 ? -14.368 165.321 20.856 1.00 48.85 252 ASN F O 1
ATOM 17020 N N . ILE F 1 253 ? -12.934 165.462 19.123 1.00 49.75 253 ILE F N 1
ATOM 17021 C CA . ILE F 1 253 ? -11.753 165.422 20.000 1.00 49.89 253 ILE F CA 1
ATOM 17022 C C . ILE F 1 253 ? -11.800 166.387 21.137 1.00 47.09 253 ILE F C 1
ATOM 17023 O O . ILE F 1 253 ? -12.035 167.492 20.995 1.00 50.96 253 ILE F O 1
ATOM 17028 N N . ASN F 1 254 ? -11.597 165.897 22.299 1.00 46.71 254 ASN F N 1
ATOM 17029 C CA . ASN F 1 254 ? -11.269 166.670 23.487 1.00 45.53 254 ASN F CA 1
ATOM 17030 C C . ASN F 1 254 ? -9.897 166.167 24.082 1.00 49.28 254 ASN F C 1
ATOM 17031 O O . ASN F 1 254 ? -9.768 165.028 24.695 1.00 49.93 254 ASN F O 1
ATOM 17036 N N . TRP F 1 255 ? -8.876 167.018 23.920 1.00 49.91 255 TRP F N 1
ATOM 17037 C CA . TRP F 1 255 ? -7.466 166.750 24.344 1.00 45.58 255 TRP F CA 1
ATOM 17038 C C . TRP F 1 255 ? -7.304 166.464 25.826 1.00 46.02 255 TRP F C 1
ATOM 17039 O O . TRP F 1 255 ? -6.380 165.764 26.257 1.00 48.90 255 TRP F O 1
ATOM 17050 N N . SER F 1 256 ? -8.198 166.952 26.627 1.00 44.11 256 SER F N 1
ATOM 17051 C CA . SER F 1 256 ? -8.059 166.713 28.067 1.00 48.80 256 SER F CA 1
ATOM 17052 C C . SER F 1 256 ? -8.703 165.385 28.464 1.00 48.41 256 SER F C 1
ATOM 17053 O O . SER F 1 256 ? -8.678 164.996 29.590 1.00 48.66 256 SER F O 1
ATOM 17056 N N . SER F 1 257 ? -9.324 164.700 27.537 1.00 46.58 257 SER F N 1
ATOM 17057 C CA . SER F 1 257 ? -9.968 163.441 27.876 1.00 45.89 257 SER F CA 1
ATOM 17058 C C . SER F 1 257 ? -8.977 162.286 28.066 1.00 47.35 257 SER F C 1
ATOM 17059 O O . SER F 1 257 ? -9.303 161.276 28.516 1.00 46.92 257 SER F O 1
ATOM 17062 N N . ARG F 1 258 ? -7.772 162.474 27.597 1.00 48.39 258 ARG F N 1
ATOM 17063 C CA . ARG F 1 258 ? -6.715 161.475 27.677 1.00 44.69 258 ARG F CA 1
ATOM 17064 C C . ARG F 1 258 ? -5.531 162.010 28.411 1.00 47.97 258 ARG F C 1
ATOM 17065 O O . ARG F 1 258 ? -5.238 163.176 28.314 1.00 50.58 258 ARG F O 1
ATOM 17073 N N . ARG F 1 259 ? -4.840 161.152 29.117 1.00 47.20 259 ARG F N 1
ATOM 17074 C CA . ARG F 1 259 ? -3.519 161.468 29.701 1.00 47.35 259 ARG F CA 1
ATOM 17075 C C . ARG F 1 259 ? -2.358 161.369 28.747 1.00 44.89 259 ARG F C 1
ATOM 17076 O O . ARG F 1 259 ? -2.371 160.634 27.812 1.00 42.71 259 ARG F O 1
ATOM 17084 N N . PRO F 1 260 ? -1.313 162.135 29.020 1.00 46.38 260 PRO F N 1
ATOM 17085 C CA . PRO F 1 260 ? -0.114 162.081 28.192 1.00 45.36 260 PRO F CA 1
ATOM 17086 C C . PRO F 1 260 ? 0.446 160.716 28.195 1.00 44.41 260 PRO F C 1
ATOM 17087 O O . PRO F 1 260 ? 0.619 160.132 29.235 1.00 46.27 260 PRO F O 1
ATOM 17091 N N . GLN F 1 261 ? 0.835 160.249 27.029 1.00 43.28 261 GLN F N 1
ATOM 17092 C CA . GLN F 1 261 ? 1.451 158.941 26.868 1.00 43.18 261 GLN F CA 1
ATOM 17093 C C . GLN F 1 261 ? 2.932 159.002 27.245 1.00 44.37 261 GLN F C 1
ATOM 17094 O O . GLN F 1 261 ? 3.677 159.829 26.749 1.00 43.19 261 GLN F O 1
ATOM 17100 N N . MET F 1 262 ? 3.342 158.067 28.076 1.00 42.66 262 MET F N 1
ATOM 17101 C CA . MET F 1 262 ? 4.714 157.981 28.561 1.00 41.62 262 MET F CA 1
ATOM 17102 C C . MET F 1 262 ? 5.280 156.590 28.259 1.00 42.08 262 MET F C 1
ATOM 17103 O O . MET F 1 262 ? 6.058 156.364 27.306 1.00 43.28 262 MET F O 1
ATOM 17108 N N . ASP F 1 263 ? 4.858 155.629 29.053 1.00 42.77 263 ASP F N 1
ATOM 17109 C CA . ASP F 1 263 ? 5.130 154.203 28.797 1.00 41.25 263 ASP F CA 1
ATOM 17110 C C . ASP F 1 263 ? 4.501 153.782 27.480 1.00 42.75 263 ASP F C 1
ATOM 17111 O O . ASP F 1 263 ? 3.646 154.498 26.943 1.00 45.58 263 ASP F O 1
ATOM 17116 N N . PHE F 1 264 ? 4.965 152.714 26.882 1.00 41.27 264 PHE F N 1
ATOM 17117 C CA . PHE F 1 264 ? 4.442 152.307 25.580 1.00 40.56 264 PHE F CA 1
ATOM 17118 C C . PHE F 1 264 ? 4.313 150.826 25.527 1.00 42.09 264 PHE F C 1
ATOM 17119 O O . PHE F 1 264 ? 4.936 150.166 26.291 1.00 43.96 264 PHE F O 1
ATOM 17127 N N . PRO F 1 265 ? 3.456 150.281 24.681 1.00 41.91 265 PRO F N 1
ATOM 17128 C CA . PRO F 1 265 ? 3.198 148.845 24.733 1.00 40.08 265 PRO F CA 1
ATOM 17129 C C . PRO F 1 265 ? 4.041 147.947 23.770 1.00 42.46 265 PRO F C 1
ATOM 17130 O O . PRO F 1 265 ? 4.743 148.413 22.878 1.00 45.77 265 PRO F O 1
ATOM 17134 N N . VAL F 1 266 ? 3.901 146.653 23.985 1.00 42.77 266 VAL F N 1
ATOM 17135 C CA . VAL F 1 266 ? 4.686 145.635 23.341 1.00 40.30 266 VAL F CA 1
ATOM 17136 C C . VAL F 1 266 ? 4.502 145.710 21.829 1.00 41.16 266 VAL F C 1
ATOM 17137 O O . VAL F 1 266 ? 3.404 145.781 21.335 1.00 38.96 266 VAL F O 1
ATOM 17141 N N . GLN F 1 267 ? 5.647 145.797 21.153 1.00 41.38 267 GLN F N 1
ATOM 17142 C CA . GLN F 1 267 ? 5.758 146.122 19.729 1.00 41.02 267 GLN F CA 1
ATOM 17143 C C . GLN F 1 267 ? 6.769 145.141 19.031 1.00 40.89 267 GLN F C 1
ATOM 17144 O O . GLN F 1 267 ? 7.797 144.746 19.617 1.00 41.70 267 GLN F O 1
ATOM 17150 N N . SER F 1 268 ? 6.471 144.741 17.836 1.00 40.32 268 SER F N 1
ATOM 17151 C CA . SER F 1 268 ? 7.456 144.030 17.013 1.00 44.21 268 SER F CA 1
ATOM 17152 C C . SER F 1 268 ? 7.273 144.220 15.501 1.00 45.09 268 SER F C 1
ATOM 17153 O O . SER F 1 268 ? 6.167 144.383 15.006 1.00 42.65 268 SER F O 1
ATOM 17156 N N . ALA F 1 269 ? 8.370 144.107 14.793 1.00 43.95 269 ALA F N 1
ATOM 17157 C CA . ALA F 1 269 ? 8.322 144.122 13.371 1.00 45.45 269 ALA F CA 1
ATOM 17158 C C . ALA F 1 269 ? 9.415 143.352 12.703 1.00 46.30 269 ALA F C 1
ATOM 17159 O O . ALA F 1 269 ? 10.569 143.308 13.157 1.00 44.13 269 ALA F O 1
ATOM 17161 N N . ILE F 1 270 ? 8.989 142.775 11.581 1.00 48.08 270 ILE F N 1
ATOM 17162 C CA . ILE F 1 270 ? 9.855 142.048 10.678 1.00 48.77 270 ILE F CA 1
ATOM 17163 C C . ILE F 1 270 ? 10.562 143.042 9.768 1.00 50.26 270 ILE F C 1
ATOM 17164 O O . ILE F 1 270 ? 9.919 143.831 9.095 1.00 50.28 270 ILE F O 1
ATOM 17169 N N . CYS F 1 271 ? 11.881 142.935 9.766 1.00 50.82 271 CYS F N 1
ATOM 17170 C CA . CYS F 1 271 ? 12.766 143.850 9.107 1.00 52.67 271 CYS F CA 1
ATOM 17171 C C . CYS F 1 271 ? 13.677 143.279 7.955 1.00 55.17 271 CYS F C 1
ATOM 17172 O O . CYS F 1 271 ? 14.264 143.996 7.161 1.00 56.03 271 CYS F O 1
ATOM 17175 N N . SER F 1 272 ? 13.871 141.992 7.905 1.00 54.78 272 SER F N 1
ATOM 17176 C CA . SER F 1 272 ? 14.865 141.398 6.968 1.00 54.84 272 SER F CA 1
ATOM 17177 C C . SER F 1 272 ? 14.229 141.177 5.561 1.00 54.51 272 SER F C 1
ATOM 17178 O O . SER F 1 272 ? 14.875 140.817 4.647 1.00 53.46 272 SER F O 1
ATOM 17181 N N . VAL F 1 273 ? 12.945 141.450 5.475 1.00 54.69 273 VAL F N 1
ATOM 17182 C CA . VAL F 1 273 ? 12.185 141.425 4.280 1.00 54.93 273 VAL F CA 1
ATOM 17183 C C . VAL F 1 273 ? 11.065 142.518 4.278 1.00 58.23 273 VAL F C 1
ATOM 17184 O O . VAL F 1 273 ? 10.628 143.021 5.295 1.00 57.25 273 VAL F O 1
ATOM 17188 N N . GLU F 1 274 ? 10.605 142.805 3.070 1.00 58.19 274 GLU F N 1
ATOM 17189 C CA . GLU F 1 274 ? 9.723 143.908 2.741 1.00 56.99 274 GLU F CA 1
ATOM 17190 C C . GLU F 1 274 ? 8.358 143.405 2.892 1.00 56.72 274 GLU F C 1
ATOM 17191 O O . GLU F 1 274 ? 8.156 142.284 2.914 1.00 58.70 274 GLU F O 1
ATOM 17197 N N . ASP F 1 275 ? 7.426 144.279 2.956 1.00 57.73 275 ASP F N 1
ATOM 17198 C CA . ASP F 1 275 ? 6.043 143.925 3.199 1.00 58.86 275 ASP F CA 1
ATOM 17199 C C . ASP F 1 275 ? 5.453 143.034 2.140 1.00 60.32 275 ASP F C 1
ATOM 17200 O O . ASP F 1 275 ? 4.463 142.336 2.328 1.00 61.72 275 ASP F O 1
ATOM 17205 N N . VAL F 1 276 ? 6.032 143.159 0.983 1.00 63.94 276 VAL F N 1
ATOM 17206 C CA . VAL F 1 276 ? 5.677 142.367 -0.167 1.00 65.20 276 VAL F CA 1
ATOM 17207 C C . VAL F 1 276 ? 6.992 142.108 -0.840 1.00 65.44 276 VAL F C 1
ATOM 17208 O O . VAL F 1 276 ? 7.577 142.985 -1.350 1.00 66.13 276 VAL F O 1
ATOM 17212 N N . GLN F 1 277 ? 7.477 140.897 -0.769 1.00 67.20 277 GLN F N 1
ATOM 17213 C CA . GLN F 1 277 ? 8.841 140.569 -1.222 1.00 69.73 277 GLN F CA 1
ATOM 17214 C C . GLN F 1 277 ? 8.964 139.263 -2.067 1.00 73.77 277 GLN F C 1
ATOM 17215 O O . GLN F 1 277 ? 8.423 138.216 -1.734 1.00 74.14 277 GLN F O 1
ATOM 17221 N N . MET F 1 278 ? 9.698 139.383 -3.159 1.00 76.29 278 MET F N 1
ATOM 17222 C CA . MET F 1 278 ? 10.083 138.255 -4.039 1.00 78.98 278 MET F CA 1
ATOM 17223 C C . MET F 1 278 ? 11.169 137.379 -3.347 1.00 78.00 278 MET F C 1
ATOM 17224 O O . MET F 1 278 ? 12.208 137.857 -2.866 1.00 77.03 278 MET F O 1
ATOM 17229 N N . VAL F 1 279 ? 10.941 136.085 -3.319 1.00 78.59 279 VAL F N 1
ATOM 17230 C CA . VAL F 1 279 ? 12.017 135.155 -2.956 1.00 80.59 279 VAL F CA 1
ATOM 17231 C C . VAL F 1 279 ? 12.136 133.877 -3.798 1.00 82.09 279 VAL F C 1
ATOM 17232 O O . VAL F 1 279 ? 11.153 133.304 -4.335 1.00 82.15 279 VAL F O 1
ATOM 17236 N N . LYS F 1 280 ? 13.388 133.426 -3.867 1.00 83.82 280 LYS F N 1
ATOM 17237 C CA . LYS F 1 280 ? 13.740 132.097 -4.423 1.00 85.42 280 LYS F CA 1
ATOM 17238 C C . LYS F 1 280 ? 13.380 130.998 -3.428 1.00 84.85 280 LYS F C 1
ATOM 17239 O O . LYS F 1 280 ? 13.675 131.142 -2.224 1.00 84.44 280 LYS F O 1
ATOM 17245 N N . PRO F 1 281 ? 12.773 129.899 -3.901 1.00 85.30 281 PRO F N 1
ATOM 17246 C CA . PRO F 1 281 ? 12.510 128.737 -3.016 1.00 83.85 281 PRO F CA 1
ATOM 17247 C C . PRO F 1 281 ? 13.724 128.370 -2.193 1.00 81.66 281 PRO F C 1
ATOM 17248 O O . PRO F 1 281 ? 14.865 128.515 -2.589 1.00 79.82 281 PRO F O 1
ATOM 17252 N N . GLY F 1 282 ? 13.409 127.950 -0.991 1.00 80.71 282 GLY F N 1
ATOM 17253 C CA . GLY F 1 282 ? 14.370 127.518 -0.003 1.00 79.74 282 GLY F CA 1
ATOM 17254 C C . GLY F 1 282 ? 14.237 128.211 1.339 1.00 79.40 282 GLY F C 1
ATOM 17255 O O . GLY F 1 282 ? 13.169 128.550 1.795 1.00 78.25 282 GLY F O 1
ATOM 17256 N N . LYS F 1 283 ? 15.398 128.384 1.950 1.00 77.93 283 LYS F N 1
ATOM 17257 C CA . LYS F 1 283 ? 15.568 128.912 3.312 1.00 76.45 283 LYS F CA 1
ATOM 17258 C C . LYS F 1 283 ? 15.565 130.437 3.325 1.00 75.82 283 LYS F C 1
ATOM 17259 O O . LYS F 1 283 ? 16.430 131.062 2.739 1.00 74.29 283 LYS F O 1
ATOM 17265 N N . VAL F 1 284 ? 14.573 131.035 3.971 1.00 72.65 284 VAL F N 1
ATOM 17266 C CA . VAL F 1 284 ? 14.596 132.499 4.179 1.00 71.66 284 VAL F CA 1
ATOM 17267 C C . VAL F 1 284 ? 14.684 132.902 5.672 1.00 69.05 284 VAL F C 1
ATOM 17268 O O . VAL F 1 284 ? 13.942 132.451 6.536 1.00 67.27 284 VAL F O 1
ATOM 17272 N N . SER F 1 285 ? 15.666 133.730 5.949 1.00 64.77 285 SER F N 1
ATOM 17273 C CA . SER F 1 285 ? 15.864 134.288 7.304 1.00 64.86 285 SER F CA 1
ATOM 17274 C C . SER F 1 285 ? 14.877 135.439 7.690 1.00 63.62 285 SER F C 1
ATOM 17275 O O . SER F 1 285 ? 14.913 136.494 7.112 1.00 63.96 285 SER F O 1
ATOM 17278 N N . ILE F 1 286 ? 13.978 135.181 8.623 1.00 60.69 286 ILE F N 1
ATOM 17279 C CA . ILE F 1 286 ? 13.067 136.186 9.139 1.00 58.96 286 ILE F CA 1
ATOM 17280 C C . ILE F 1 286 ? 13.659 136.818 10.429 1.00 59.64 286 ILE F C 1
ATOM 17281 O O . ILE F 1 286 ? 13.637 136.237 11.511 1.00 59.94 286 ILE F O 1
ATOM 17286 N N . LYS F 1 287 ? 14.184 138.016 10.292 1.00 57.16 287 LYS F N 1
ATOM 17287 C CA . LYS F 1 287 ? 14.807 138.769 11.365 1.00 54.56 287 LYS F CA 1
ATOM 17288 C C . LYS F 1 287 ? 14.080 140.097 11.643 1.00 55.77 287 LYS F C 1
ATOM 17289 O O . LYS F 1 287 ? 13.628 140.784 10.750 1.00 55.14 287 LYS F O 1
ATOM 17295 N N . GLY F 1 288 ? 13.982 140.470 12.924 1.00 54.63 288 GLY F N 1
ATOM 17296 C CA . GLY F 1 288 ? 13.350 141.723 13.330 1.00 49.80 288 GLY F CA 1
ATOM 17297 C C . GLY F 1 288 ? 13.672 142.202 14.702 1.00 49.09 288 GLY F C 1
ATOM 17298 O O . GLY F 1 288 ? 14.671 141.836 15.269 1.00 46.61 288 GLY F O 1
ATOM 17299 N N . TYR F 1 289 ? 12.835 143.122 15.191 1.00 46.86 289 TYR F N 1
ATOM 17300 C CA . TYR F 1 289 ? 12.976 143.675 16.546 1.00 43.37 289 TYR F CA 1
ATOM 17301 C C . TYR F 1 289 ? 11.668 143.535 17.286 1.00 42.75 289 TYR F C 1
ATOM 17302 O O . TYR F 1 289 ? 10.562 143.479 16.694 1.00 40.20 289 TYR F O 1
ATOM 17311 N N . ALA F 1 290 ? 11.833 143.497 18.601 1.00 41.97 290 ALA F N 1
ATOM 17312 C CA . ALA F 1 290 ? 10.693 143.532 19.555 1.00 42.04 290 ALA F CA 1
ATOM 17313 C C . ALA F 1 290 ? 11.103 144.377 20.763 1.00 45.17 290 ALA F C 1
ATOM 17314 O O . ALA F 1 290 ? 12.256 144.329 21.163 1.00 45.27 290 ALA F O 1
ATOM 17316 N N . VAL F 1 291 ? 10.172 145.161 21.264 1.00 43.38 291 VAL F N 1
ATOM 17317 C CA . VAL F 1 291 ? 10.373 145.975 22.449 1.00 40.76 291 VAL F CA 1
ATOM 17318 C C . VAL F 1 291 ? 9.081 146.203 23.148 1.00 41.96 291 VAL F C 1
ATOM 17319 O O . VAL F 1 291 ? 8.022 146.221 22.591 1.00 42.72 291 VAL F O 1
ATOM 17323 N N . SER F 1 292 ? 9.275 146.558 24.399 1.00 42.89 292 SER F N 1
ATOM 17324 C CA . SER F 1 292 ? 8.271 147.139 25.287 1.00 41.17 292 SER F CA 1
ATOM 17325 C C . SER F 1 292 ? 8.800 148.257 26.100 1.00 41.35 292 SER F C 1
ATOM 17326 O O . SER F 1 292 ? 9.956 148.334 26.387 1.00 43.33 292 SER F O 1
ATOM 17329 N N . GLY F 1 293 ? 7.931 149.137 26.526 1.00 43.24 293 GLY F N 1
ATOM 17330 C CA . GLY F 1 293 ? 8.310 150.244 27.373 1.00 41.11 293 GLY F CA 1
ATOM 17331 C C . GLY F 1 293 ? 8.426 149.780 28.848 1.00 42.64 293 GLY F C 1
ATOM 17332 O O . GLY F 1 293 ? 8.205 148.590 29.218 1.00 40.74 293 GLY F O 1
ATOM 17333 N N . GLY F 1 294 ? 8.805 150.756 29.679 1.00 41.14 294 GLY F N 1
ATOM 17334 C CA . GLY F 1 294 ? 8.670 150.698 31.138 1.00 41.45 294 GLY F CA 1
ATOM 17335 C C . GLY F 1 294 ? 9.608 149.744 31.784 1.00 41.59 294 GLY F C 1
ATOM 17336 O O . GLY F 1 294 ? 9.407 149.281 32.844 1.00 42.68 294 GLY F O 1
ATOM 17337 N N . GLY F 1 295 ? 10.609 149.366 31.048 1.00 41.91 295 GLY F N 1
ATOM 17338 C CA . GLY F 1 295 ? 11.623 148.441 31.574 1.00 43.58 295 GLY F CA 1
ATOM 17339 C C . GLY F 1 295 ? 11.269 146.945 31.536 1.00 44.23 295 GLY F C 1
ATOM 17340 O O . GLY F 1 295 ? 11.907 146.070 32.085 1.00 46.49 295 GLY F O 1
ATOM 17341 N N . ARG F 1 296 ? 10.209 146.649 30.855 1.00 43.29 296 ARG F N 1
ATOM 17342 C CA . ARG F 1 296 ? 9.840 145.247 30.649 1.00 43.07 296 ARG F CA 1
ATOM 17343 C C . ARG F 1 296 ? 10.567 144.653 29.410 1.00 42.70 296 ARG F C 1
ATOM 17344 O O . ARG F 1 296 ? 10.631 145.236 28.376 1.00 44.80 296 ARG F O 1
ATOM 17352 N N . GLY F 1 297 ? 11.016 143.423 29.578 1.00 41.02 297 GLY F N 1
ATOM 17353 C CA . GLY F 1 297 ? 11.718 142.687 28.569 1.00 37.47 297 GLY F CA 1
ATOM 17354 C C . GLY F 1 297 ? 10.784 141.931 27.650 1.00 41.45 297 GLY F C 1
ATOM 17355 O O . GLY F 1 297 ? 9.598 142.081 27.683 1.00 44.04 297 GLY F O 1
ATOM 17356 N N . ILE F 1 298 ? 11.351 141.164 26.740 1.00 40.88 298 ILE F N 1
ATOM 17357 C CA . ILE F 1 298 ? 10.539 140.368 25.794 1.00 41.76 298 ILE F CA 1
ATOM 17358 C C . ILE F 1 298 ? 10.698 138.862 26.110 1.00 41.98 298 ILE F C 1
ATOM 17359 O O . ILE F 1 298 ? 11.769 138.253 25.960 1.00 42.48 298 ILE F O 1
ATOM 17364 N N . GLU F 1 299 ? 9.607 138.286 26.555 1.00 43.08 299 GLU F N 1
ATOM 17365 C CA . GLU F 1 299 ? 9.614 136.906 27.048 1.00 46.08 299 GLU F CA 1
ATOM 17366 C C . GLU F 1 299 ? 9.557 135.904 25.957 1.00 47.31 299 GLU F C 1
ATOM 17367 O O . GLU F 1 299 ? 10.125 134.828 26.053 1.00 47.02 299 GLU F O 1
ATOM 17373 N N . ARG F 1 300 ? 8.955 136.328 24.863 1.00 48.07 300 ARG F N 1
ATOM 17374 C CA . ARG F 1 300 ? 8.657 135.433 23.684 1.00 46.91 300 ARG F CA 1
ATOM 17375 C C . ARG F 1 300 ? 8.400 136.136 22.386 1.00 47.56 300 ARG F C 1
ATOM 17376 O O . ARG F 1 300 ? 7.673 137.164 22.362 1.00 49.66 300 ARG F O 1
ATOM 17384 N N . VAL F 1 301 ? 9.003 135.652 21.314 1.00 47.38 301 VAL F N 1
ATOM 17385 C CA . VAL F 1 301 ? 8.597 136.089 19.960 1.00 47.46 301 VAL F CA 1
ATOM 17386 C C . VAL F 1 301 ? 8.062 134.918 19.146 1.00 50.37 301 VAL F C 1
ATOM 17387 O O . VAL F 1 301 ? 8.690 133.957 19.000 1.00 52.08 301 VAL F O 1
ATOM 17391 N N . ASP F 1 302 ? 6.858 135.060 18.636 1.00 51.11 302 ASP F N 1
ATOM 17392 C CA . ASP F 1 302 ? 6.144 134.057 17.905 1.00 51.32 302 ASP F CA 1
ATOM 17393 C C . ASP F 1 302 ? 6.041 134.353 16.384 1.00 54.62 302 ASP F C 1
ATOM 17394 O O . ASP F 1 302 ? 5.677 135.420 15.956 1.00 53.09 302 ASP F O 1
ATOM 17399 N N . ILE F 1 303 ? 6.252 133.323 15.588 1.00 55.70 303 ILE F N 1
ATOM 17400 C CA . ILE F 1 303 ? 6.175 133.415 14.157 1.00 54.31 303 ILE F CA 1
ATOM 17401 C C . ILE F 1 303 ? 5.267 132.403 13.528 1.00 56.06 303 ILE F C 1
ATOM 17402 O O . ILE F 1 303 ? 5.309 131.269 13.842 1.00 57.90 303 ILE F O 1
ATOM 17407 N N . SER F 1 304 ? 4.396 132.868 12.650 1.00 56.18 304 SER F N 1
ATOM 17408 C CA . SER F 1 304 ? 3.414 132.038 11.974 1.00 55.52 304 SER F CA 1
ATOM 17409 C C . SER F 1 304 ? 3.464 132.116 10.462 1.00 59.26 304 SER F C 1
ATOM 17410 O O . SER F 1 304 ? 3.640 133.178 9.880 1.00 60.56 304 SER F O 1
ATOM 17413 N N . LEU F 1 305 ? 3.333 130.966 9.837 1.00 61.26 305 LEU F N 1
ATOM 17414 C CA . LEU F 1 305 ? 3.328 130.821 8.392 1.00 60.38 305 LEU F CA 1
ATOM 17415 C C . LEU F 1 305 ? 1.994 130.424 7.847 1.00 59.01 305 LEU F C 1
ATOM 17416 O O . LEU F 1 305 ? 1.895 130.253 6.711 1.00 61.94 305 LEU F O 1
ATOM 17421 N N . ASP F 1 306 ? 0.971 130.349 8.647 1.00 59.54 306 ASP F N 1
ATOM 17422 C CA . ASP F 1 306 ? -0.298 129.784 8.236 1.00 61.70 306 ASP F CA 1
ATOM 17423 C C . ASP F 1 306 ? -1.486 130.625 8.627 1.00 63.05 306 ASP F C 1
ATOM 17424 O O . ASP F 1 306 ? -2.586 130.088 8.906 1.00 62.91 306 ASP F O 1
ATOM 17429 N N . GLY F 1 307 ? -1.265 131.946 8.669 1.00 63.77 307 GLY F N 1
ATOM 17430 C CA . GLY F 1 307 ? -2.326 132.910 8.937 1.00 63.00 307 GLY F CA 1
ATOM 17431 C C . GLY F 1 307 ? -2.675 132.967 10.408 1.00 64.82 307 GLY F C 1
ATOM 17432 O O . GLY F 1 307 ? -3.768 133.329 10.789 1.00 63.36 307 GLY F O 1
ATOM 17433 N N . GLY F 1 308 ? -1.720 132.584 11.241 1.00 66.00 308 GLY F N 1
ATOM 17434 C CA . GLY F 1 308 ? -1.889 132.647 12.691 1.00 66.07 308 GLY F CA 1
ATOM 17435 C C . GLY F 1 308 ? -2.685 131.545 13.374 1.00 66.29 308 GLY F C 1
ATOM 17436 O O . GLY F 1 308 ? -3.083 131.695 14.480 1.00 66.24 308 GLY F O 1
ATOM 17437 N N . LYS F 1 309 ? -2.883 130.410 12.694 1.00 68.72 309 LYS F N 1
ATOM 17438 C CA . LYS F 1 309 ? -3.400 129.141 13.301 1.00 69.44 309 LYS F CA 1
ATOM 17439 C C . LYS F 1 309 ? -2.347 128.499 14.239 1.00 65.20 309 LYS F C 1
ATOM 17440 O O . LYS F 1 309 ? -2.672 127.990 15.264 1.00 64.96 309 LYS F O 1
ATOM 17446 N N . ASN F 1 310 ? -1.106 128.498 13.806 1.00 60.58 310 ASN F N 1
ATOM 17447 C CA . ASN F 1 310 ? 0.027 127.880 14.465 1.00 59.38 310 ASN F CA 1
ATOM 17448 C C . ASN F 1 310 ? 1.268 128.781 14.480 1.00 59.22 310 ASN F C 1
ATOM 17449 O O . ASN F 1 310 ? 1.574 129.450 13.514 1.00 58.88 310 ASN F O 1
ATOM 17454 N N . TRP F 1 311 ? 1.972 128.764 15.616 1.00 58.17 311 TRP F N 1
ATOM 17455 C CA . TRP F 1 311 ? 3.088 129.628 15.901 1.00 55.53 311 TRP F CA 1
ATOM 17456 C C . TRP F 1 311 ? 4.281 128.852 16.351 1.00 52.76 311 TRP F C 1
ATOM 17457 O O . TRP F 1 311 ? 4.195 127.903 16.979 1.00 54.12 311 TRP F O 1
ATOM 17468 N N . VAL F 1 312 ? 5.409 129.310 16.012 1.00 53.19 312 VAL F N 1
ATOM 17469 C CA . VAL F 1 312 ? 6.667 128.707 16.310 1.00 53.97 312 VAL F CA 1
ATOM 17470 C C . VAL F 1 312 ? 7.564 129.825 16.887 1.00 56.28 312 VAL F C 1
ATOM 17471 O O . VAL F 1 312 ? 7.562 130.988 16.501 1.00 55.24 312 VAL F O 1
ATOM 17475 N N . GLU F 1 313 ? 8.447 129.474 17.755 1.00 55.44 313 GLU F N 1
ATOM 17476 C CA . GLU F 1 313 ? 9.061 130.491 18.517 1.00 54.67 313 GLU F CA 1
ATOM 17477 C C . GLU F 1 313 ? 10.364 130.880 17.882 1.00 55.52 313 GLU F C 1
ATOM 17478 O O . GLU F 1 313 ? 11.138 130.056 17.477 1.00 55.92 313 GLU F O 1
ATOM 17484 N N . ALA F 1 314 ? 10.583 132.167 17.733 1.00 54.93 314 ALA F N 1
ATOM 17485 C CA . ALA F 1 314 ? 11.833 132.659 17.210 1.00 53.74 314 ALA F CA 1
ATOM 17486 C C . ALA F 1 314 ? 12.828 132.840 18.352 1.00 53.26 314 ALA F C 1
ATOM 17487 O O . ALA F 1 314 ? 12.499 132.810 19.498 1.00 54.03 314 ALA F O 1
ATOM 17489 N N . SER F 1 315 ? 14.066 133.015 18.012 1.00 51.83 315 SER F N 1
ATOM 17490 C CA . SER F 1 315 ? 15.057 133.203 18.989 1.00 52.85 315 SER F CA 1
ATOM 17491 C C . SER F 1 315 ? 15.156 134.702 19.321 1.00 55.55 315 SER F C 1
ATOM 17492 O O . SER F 1 315 ? 14.781 135.586 18.523 1.00 51.85 315 SER F O 1
ATOM 17495 N N . ARG F 1 316 ? 15.737 134.971 20.493 1.00 54.58 316 ARG F N 1
ATOM 17496 C CA . ARG F 1 316 ? 15.878 136.310 20.913 1.00 51.85 316 ARG F CA 1
ATOM 17497 C C . ARG F 1 316 ? 17.227 136.666 21.526 1.00 52.02 316 ARG F C 1
ATOM 17498 O O . ARG F 1 316 ? 17.816 135.902 22.191 1.00 53.08 316 ARG F O 1
ATOM 17506 N N . THR F 1 317 ? 17.729 137.847 21.152 1.00 53.98 317 THR F N 1
ATOM 17507 C CA . THR F 1 317 ? 19.133 138.228 21.405 1.00 54.57 317 THR F CA 1
ATOM 17508 C C . THR F 1 317 ? 19.276 139.703 21.670 1.00 55.47 317 THR F C 1
ATOM 17509 O O . THR F 1 317 ? 18.627 140.490 21.046 1.00 56.07 317 THR F O 1
ATOM 17513 N N . GLN F 1 318 ? 20.167 140.058 22.569 1.00 55.47 318 GLN F N 1
ATOM 17514 C CA . GLN F 1 318 ? 20.575 141.473 22.763 1.00 57.19 318 GLN F CA 1
ATOM 17515 C C . GLN F 1 318 ? 22.022 141.655 22.296 1.00 57.77 318 GLN F C 1
ATOM 17516 O O . GLN F 1 318 ? 22.289 141.561 21.128 1.00 58.95 318 GLN F O 1
ATOM 17522 N N . GLU F 1 319 ? 22.946 141.877 23.182 1.00 63.69 319 GLU F N 1
ATOM 17523 C CA . GLU F 1 319 ? 24.390 141.821 22.836 1.00 68.65 319 GLU F CA 1
ATOM 17524 C C . GLU F 1 319 ? 24.769 140.498 22.217 1.00 69.43 319 GLU F C 1
ATOM 17525 O O . GLU F 1 319 ? 24.428 139.444 22.746 1.00 69.35 319 GLU F O 1
ATOM 17531 N N . PRO F 1 320 ? 25.489 140.517 21.110 1.00 73.01 320 PRO F N 1
ATOM 17532 C CA . PRO F 1 320 ? 25.774 139.243 20.435 1.00 74.05 320 PRO F CA 1
ATOM 17533 C C . PRO F 1 320 ? 26.728 138.367 21.319 1.00 73.53 320 PRO F C 1
ATOM 17534 O O . PRO F 1 320 ? 27.520 138.913 22.092 1.00 70.53 320 PRO F O 1
ATOM 17538 N N . GLY F 1 321 ? 26.545 137.037 21.246 1.00 74.91 321 GLY F N 1
ATOM 17539 C CA . GLY F 1 321 ? 27.307 136.059 22.039 1.00 75.20 321 GLY F CA 1
ATOM 17540 C C . GLY F 1 321 ? 26.726 135.686 23.399 1.00 75.35 321 GLY F C 1
ATOM 17541 O O . GLY F 1 321 ? 26.409 134.507 23.645 1.00 77.46 321 GLY F O 1
ATOM 17542 N N . LYS F 1 322 ? 26.624 136.676 24.275 1.00 73.14 322 LYS F N 1
ATOM 17543 C CA . LYS F 1 322 ? 25.680 136.653 25.443 1.00 71.87 322 LYS F CA 1
ATOM 17544 C C . LYS F 1 322 ? 24.254 136.050 25.163 1.00 68.52 322 LYS F C 1
ATOM 17545 O O . LYS F 1 322 ? 23.657 136.185 24.095 1.00 69.57 322 LYS F O 1
ATOM 17551 N N . GLN F 1 323 ? 23.750 135.304 26.126 1.00 66.66 323 GLN F N 1
ATOM 17552 C CA . GLN F 1 323 ? 22.406 134.670 26.017 1.00 65.63 323 GLN F CA 1
ATOM 17553 C C . GLN F 1 323 ? 21.364 135.626 26.596 1.00 64.22 323 GLN F C 1
ATOM 17554 O O . GLN F 1 323 ? 21.528 136.051 27.701 1.00 62.72 323 GLN F O 1
ATOM 17560 N N . TYR F 1 324 ? 20.306 135.916 25.860 1.00 58.58 324 TYR F N 1
ATOM 17561 C CA . TYR F 1 324 ? 19.280 136.797 26.358 1.00 55.93 324 TYR F CA 1
ATOM 17562 C C . TYR F 1 324 ? 18.337 136.117 27.321 1.00 56.05 324 TYR F C 1
ATOM 17563 O O . TYR F 1 324 ? 17.652 135.138 27.009 1.00 52.57 324 TYR F O 1
ATOM 17572 N N . ILE F 1 325 ? 18.258 136.742 28.465 1.00 55.33 325 ILE F N 1
ATOM 17573 C CA . ILE F 1 325 ? 17.272 136.395 29.457 1.00 57.00 325 ILE F CA 1
ATOM 17574 C C . ILE F 1 325 ? 16.401 137.587 29.935 1.00 58.67 325 ILE F C 1
ATOM 17575 O O . ILE F 1 325 ? 16.867 138.636 30.357 1.00 58.19 325 ILE F O 1
ATOM 17580 N N . SER F 1 326 ? 15.106 137.353 29.944 1.00 60.88 326 SER F N 1
ATOM 17581 C CA . SER F 1 326 ? 14.156 138.431 30.137 1.00 61.46 326 SER F CA 1
ATOM 17582 C C . SER F 1 326 ? 14.064 139.131 31.480 1.00 62.11 326 SER F C 1
ATOM 17583 O O . SER F 1 326 ? 14.105 140.323 31.533 1.00 68.22 326 SER F O 1
ATOM 17586 N N . GLU F 1 327 ? 13.844 138.574 32.595 1.00 62.94 327 GLU F N 1
ATOM 17587 C CA . GLU F 1 327 ? 13.747 139.682 33.627 1.00 65.28 327 GLU F CA 1
ATOM 17588 C C . GLU F 1 327 ? 14.926 139.340 34.469 1.00 67.65 327 GLU F C 1
ATOM 17589 O O . GLU F 1 327 ? 14.828 138.458 35.319 1.00 68.82 327 GLU F O 1
ATOM 17595 N N . HIS F 1 328 ? 16.063 139.895 34.123 1.00 64.71 328 HIS F N 1
ATOM 17596 C CA . HIS F 1 328 ? 17.347 139.364 34.578 1.00 64.45 328 HIS F CA 1
ATOM 17597 C C . HIS F 1 328 ? 18.372 140.441 34.674 1.00 64.54 328 HIS F C 1
ATOM 17598 O O . HIS F 1 328 ? 18.361 141.402 33.957 1.00 65.77 328 HIS F O 1
ATOM 17605 N N . SER F 1 329 ? 19.269 140.273 35.599 1.00 65.04 329 SER F N 1
ATOM 17606 C CA . SER F 1 329 ? 20.307 141.269 35.834 1.00 64.83 329 SER F CA 1
ATOM 17607 C C . SER F 1 329 ? 21.246 141.454 34.608 1.00 64.00 329 SER F C 1
ATOM 17608 O O . SER F 1 329 ? 21.724 142.529 34.383 1.00 64.79 329 SER F O 1
ATOM 17611 N N . SER F 1 330 ? 21.475 140.412 33.831 1.00 63.08 330 SER F N 1
ATOM 17612 C CA . SER F 1 330 ? 22.323 140.473 32.592 1.00 62.02 330 SER F CA 1
ATOM 17613 C C . SER F 1 330 ? 21.663 141.180 31.345 1.00 62.77 330 SER F C 1
ATOM 17614 O O . SER F 1 330 ? 22.324 141.608 30.410 1.00 63.53 330 SER F O 1
ATOM 17617 N N . SER F 1 331 ? 20.354 141.274 31.373 1.00 60.72 331 SER F N 1
ATOM 17618 C CA . SER F 1 331 ? 19.561 141.922 30.339 1.00 60.16 331 SER F CA 1
ATOM 17619 C C . SER F 1 331 ? 19.563 143.440 30.395 1.00 56.09 331 SER F C 1
ATOM 17620 O O . SER F 1 331 ? 19.756 144.004 31.450 1.00 53.35 331 SER F O 1
ATOM 17623 N N . ASP F 1 332 ? 19.440 144.039 29.210 1.00 55.08 332 ASP F N 1
ATOM 17624 C CA . ASP F 1 332 ? 19.377 145.494 29.013 1.00 54.63 332 ASP F CA 1
ATOM 17625 C C . ASP F 1 332 ? 17.908 145.900 28.934 1.00 52.91 332 ASP F C 1
ATOM 17626 O O . ASP F 1 332 ? 17.311 145.877 27.915 1.00 51.20 332 ASP F O 1
ATOM 17631 N N . LYS F 1 333 ? 17.328 146.248 30.061 1.00 50.82 333 LYS F N 1
ATOM 17632 C CA . LYS F 1 333 ? 15.864 146.309 30.195 1.00 47.20 333 LYS F CA 1
ATOM 17633 C C . LYS F 1 333 ? 15.250 147.492 29.432 1.00 47.73 333 LYS F C 1
ATOM 17634 O O . LYS F 1 333 ? 14.058 147.551 29.180 1.00 45.54 333 LYS F O 1
ATOM 17640 N N . TRP F 1 334 ? 16.079 148.469 29.112 1.00 45.77 334 TRP F N 1
ATOM 17641 C CA . TRP F 1 334 ? 15.611 149.641 28.343 1.00 45.28 334 TRP F CA 1
ATOM 17642 C C . TRP F 1 334 ? 15.767 149.486 26.845 1.00 46.09 334 TRP F C 1
ATOM 17643 O O . TRP F 1 334 ? 15.472 150.384 26.059 1.00 44.64 334 TRP F O 1
ATOM 17654 N N . ALA F 1 335 ? 16.180 148.306 26.458 1.00 46.53 335 ALA F N 1
ATOM 17655 C CA . ALA F 1 335 ? 16.583 148.126 25.103 1.00 46.39 335 ALA F CA 1
ATOM 17656 C C . ALA F 1 335 ? 15.711 147.117 24.375 1.00 47.08 335 ALA F C 1
ATOM 17657 O O . ALA F 1 335 ? 15.204 146.229 24.978 1.00 47.23 335 ALA F O 1
ATOM 17659 N N . TRP F 1 336 ? 15.593 147.262 23.078 1.00 44.33 336 TRP F N 1
ATOM 17660 C CA . TRP F 1 336 ? 15.003 146.231 22.273 1.00 44.13 336 TRP F CA 1
ATOM 17661 C C . TRP F 1 336 ? 15.707 144.861 22.309 1.00 47.05 336 TRP F C 1
ATOM 17662 O O . TRP F 1 336 ? 16.844 144.702 22.770 1.00 45.50 336 TRP F O 1
ATOM 17673 N N . VAL F 1 337 ? 14.977 143.914 21.760 1.00 46.49 337 VAL F N 1
ATOM 17674 C CA . VAL F 1 337 ? 15.383 142.576 21.570 1.00 44.77 337 VAL F CA 1
ATOM 17675 C C . VAL F 1 337 ? 15.265 142.171 20.062 1.00 47.41 337 VAL F C 1
ATOM 17676 O O . VAL F 1 337 ? 14.245 142.311 19.421 1.00 47.17 337 VAL F O 1
ATOM 17680 N N . LEU F 1 338 ? 16.352 141.676 19.507 1.00 48.53 338 LEU F N 1
ATOM 17681 C CA . LEU F 1 338 ? 16.378 141.178 18.143 1.00 51.26 338 LEU F CA 1
ATOM 17682 C C . LEU F 1 338 ? 16.015 139.735 18.014 1.00 53.34 338 LEU F C 1
ATOM 17683 O O . LEU F 1 338 ? 16.556 138.831 18.672 1.00 56.99 338 LEU F O 1
ATOM 17688 N N . PHE F 1 339 ? 15.107 139.485 17.120 1.00 54.11 339 PHE F N 1
ATOM 17689 C CA . PHE F 1 339 ? 14.621 138.136 16.905 1.00 55.84 339 PHE F CA 1
ATOM 17690 C C . PHE F 1 339 ? 15.022 137.601 15.502 1.00 57.58 339 PHE F C 1
ATOM 17691 O O . PHE F 1 339 ? 15.152 138.337 14.596 1.00 55.80 339 PHE F O 1
ATOM 17699 N N . GLU F 1 340 ? 15.284 136.298 15.432 1.00 61.47 340 GLU F N 1
ATOM 17700 C CA . GLU F 1 340 ? 15.515 135.572 14.164 1.00 62.28 340 GLU F CA 1
ATOM 17701 C C . GLU F 1 340 ? 14.845 134.152 14.186 1.00 62.35 340 GLU F C 1
ATOM 17702 O O . GLU F 1 340 ? 14.812 133.425 15.180 1.00 60.55 340 GLU F O 1
ATOM 17708 N N . ALA F 1 341 ? 14.291 133.831 13.040 1.00 61.48 341 ALA F N 1
ATOM 17709 C CA . ALA F 1 341 ? 13.801 132.515 12.747 1.00 63.32 341 ALA F CA 1
ATOM 17710 C C . ALA F 1 341 ? 14.049 132.152 11.271 1.00 64.93 341 ALA F C 1
ATOM 17711 O O . ALA F 1 341 ? 13.715 132.900 10.384 1.00 65.16 341 ALA F O 1
ATOM 17713 N N . THR F 1 342 ? 14.647 130.994 11.014 1.00 68.00 342 THR F N 1
ATOM 17714 C CA . THR F 1 342 ? 14.792 130.477 9.644 1.00 67.30 342 THR F CA 1
ATOM 17715 C C . THR F 1 342 ? 13.620 129.631 9.242 1.00 68.51 342 THR F C 1
ATOM 17716 O O . THR F 1 342 ? 13.178 128.768 9.947 1.00 69.61 342 THR F O 1
ATOM 17720 N N . ILE F 1 343 ? 13.054 129.960 8.108 1.00 70.64 343 ILE F N 1
ATOM 17721 C CA . ILE F 1 343 ? 11.897 129.228 7.632 1.00 71.86 343 ILE F CA 1
ATOM 17722 C C . ILE F 1 343 ? 12.108 128.655 6.246 1.00 73.70 343 ILE F C 1
ATOM 17723 O O . ILE F 1 343 ? 13.011 129.055 5.509 1.00 73.34 343 ILE F O 1
ATOM 17728 N N . ASP F 1 344 ? 11.238 127.713 5.927 1.00 76.37 344 ASP F N 1
ATOM 17729 C CA . ASP F 1 344 ? 11.285 126.997 4.646 1.00 78.16 344 ASP F CA 1
ATOM 17730 C C . ASP F 1 344 ? 10.093 127.362 3.775 1.00 79.10 344 ASP F C 1
ATOM 17731 O O . ASP F 1 344 ? 8.922 127.142 4.146 1.00 77.24 344 ASP F O 1
ATOM 17736 N N . VAL F 1 345 ? 10.426 127.969 2.640 1.00 78.62 345 VAL F N 1
ATOM 17737 C CA . VAL F 1 345 ? 9.415 128.430 1.687 1.00 80.10 345 VAL F CA 1
ATOM 17738 C C . VAL F 1 345 ? 9.486 127.668 0.379 1.00 79.24 345 VAL F C 1
ATOM 17739 O O . VAL F 1 345 ? 10.487 127.616 -0.302 1.00 78.02 345 VAL F O 1
ATOM 17743 N N . SER F 1 346 ? 8.353 127.101 0.046 1.00 79.82 346 SER F N 1
ATOM 17744 C CA . SER F 1 346 ? 8.195 126.342 -1.201 1.00 80.66 346 SER F CA 1
ATOM 17745 C C . SER F 1 346 ? 7.021 126.877 -2.052 1.00 79.83 346 SER F C 1
ATOM 17746 O O . SER F 1 346 ? 6.755 126.421 -3.161 1.00 80.94 346 SER F O 1
ATOM 17749 N N . GLN F 1 347 ? 6.356 127.879 -1.514 1.00 78.57 347 GLN F N 1
ATOM 17750 C CA . GLN F 1 347 ? 5.034 128.277 -1.960 1.00 77.58 347 GLN F CA 1
ATOM 17751 C C . GLN F 1 347 ? 4.841 129.771 -1.555 1.00 77.83 347 GLN F C 1
ATOM 17752 O O . GLN F 1 347 ? 5.597 130.288 -0.753 1.00 76.15 347 GLN F O 1
ATOM 17758 N N . THR F 1 348 ? 3.874 130.464 -2.148 1.00 76.91 348 THR F N 1
ATOM 17759 C CA . THR F 1 348 ? 3.559 131.807 -1.723 1.00 74.15 348 THR F CA 1
ATOM 17760 C C . THR F 1 348 ? 2.956 131.807 -0.263 1.00 74.42 348 THR F C 1
ATOM 17761 O O . THR F 1 348 ? 1.952 131.165 0.019 1.00 73.40 348 THR F O 1
ATOM 17765 N N . THR F 1 349 ? 3.640 132.555 0.618 1.00 72.93 349 THR F N 1
ATOM 17766 C CA . THR F 1 349 ? 3.497 132.537 2.092 1.00 71.02 349 THR F CA 1
ATOM 17767 C C . THR F 1 349 ? 3.330 133.892 2.774 1.00 68.49 349 THR F C 1
ATOM 17768 O O . THR F 1 349 ? 4.169 134.747 2.695 1.00 66.94 349 THR F O 1
ATOM 17772 N N . GLU F 1 350 ? 2.276 134.034 3.515 1.00 65.18 350 GLU F N 1
ATOM 17773 C CA . GLU F 1 350 ? 2.152 135.115 4.459 1.00 63.83 350 GLU F CA 1
ATOM 17774 C C . GLU F 1 350 ? 2.905 134.838 5.778 1.00 62.64 350 GLU F C 1
ATOM 17775 O O . GLU F 1 350 ? 2.553 133.907 6.483 1.00 61.49 350 GLU F O 1
ATOM 17781 N N . VAL F 1 351 ? 3.924 135.608 6.127 1.00 58.37 351 VAL F N 1
ATOM 17782 C CA . VAL F 1 351 ? 4.520 135.522 7.478 1.00 57.22 351 VAL F CA 1
ATOM 17783 C C . VAL F 1 351 ? 4.118 136.584 8.469 1.00 57.66 351 VAL F C 1
ATOM 17784 O O . VAL F 1 351 ? 4.086 137.717 8.181 1.00 58.58 351 VAL F O 1
ATOM 17788 N N . ILE F 1 352 ? 3.763 136.158 9.672 1.00 56.28 352 ILE F N 1
ATOM 17789 C CA . ILE F 1 352 ? 3.348 137.073 10.798 1.00 52.99 352 ILE F CA 1
ATOM 17790 C C . ILE F 1 352 ? 4.250 136.937 12.010 1.00 53.11 352 ILE F C 1
ATOM 17791 O O . ILE F 1 352 ? 4.575 135.869 12.406 1.00 52.93 352 ILE F O 1
ATOM 17796 N N . ALA F 1 353 ? 4.627 138.060 12.613 1.00 52.75 353 ALA F N 1
ATOM 17797 C CA . ALA F 1 353 ? 5.386 138.086 13.896 1.00 46.38 353 ALA F CA 1
ATOM 17798 C C . ALA F 1 353 ? 4.634 138.847 14.958 1.00 48.04 353 ALA F C 1
ATOM 17799 O O . ALA F 1 353 ? 4.058 139.858 14.717 1.00 49.12 353 ALA F O 1
ATOM 17801 N N . LYS F 1 354 ? 4.641 138.308 16.161 1.00 47.32 354 LYS F N 1
ATOM 17802 C CA . LYS F 1 354 ? 4.188 139.020 17.323 1.00 44.41 354 LYS F CA 1
ATOM 17803 C C . LYS F 1 354 ? 4.995 138.692 18.536 1.00 46.00 354 LYS F C 1
ATOM 17804 O O . LYS F 1 354 ? 5.571 137.644 18.651 1.00 46.43 354 LYS F O 1
ATOM 17810 N N . ALA F 1 355 ? 5.000 139.598 19.485 1.00 44.09 355 ALA F N 1
ATOM 17811 C CA . ALA F 1 355 ? 5.801 139.441 20.688 1.00 40.62 355 ALA F CA 1
ATOM 17812 C C . ALA F 1 355 ? 4.942 139.537 21.927 1.00 43.70 355 ALA F C 1
ATOM 17813 O O . ALA F 1 355 ? 3.780 139.984 21.935 1.00 42.82 355 ALA F O 1
ATOM 17815 N N . VAL F 1 356 ? 5.508 138.974 22.969 1.00 42.98 356 VAL F N 1
ATOM 17816 C CA . VAL F 1 356 ? 4.874 138.973 24.289 1.00 42.70 356 VAL F CA 1
ATOM 17817 C C . VAL F 1 356 ? 5.918 139.366 25.289 1.00 43.75 356 VAL F C 1
ATOM 17818 O O . VAL F 1 356 ? 6.997 138.770 25.321 1.00 43.35 356 VAL F O 1
ATOM 17822 N N . ASP F 1 357 ? 5.604 140.363 26.082 1.00 42.47 357 ASP F N 1
ATOM 17823 C CA . ASP F 1 357 ? 6.558 140.934 27.006 1.00 41.61 357 ASP F CA 1
ATOM 17824 C C . ASP F 1 357 ? 6.588 140.208 28.370 1.00 42.39 357 ASP F C 1
ATOM 17825 O O . ASP F 1 357 ? 5.793 139.326 28.628 1.00 40.63 357 ASP F O 1
ATOM 17830 N N . SER F 1 358 ? 7.527 140.608 29.218 1.00 44.64 358 SER F N 1
ATOM 17831 C CA . SER F 1 358 ? 7.735 139.977 30.552 1.00 43.56 358 SER F CA 1
ATOM 17832 C C . SER F 1 358 ? 6.487 139.981 31.438 1.00 41.27 358 SER F C 1
ATOM 17833 O O . SER F 1 358 ? 6.359 139.234 32.335 1.00 43.08 358 SER F O 1
ATOM 17836 N N . ALA F 1 359 ? 5.578 140.886 31.183 1.00 44.35 359 ALA F N 1
ATOM 17837 C CA . ALA F 1 359 ? 4.338 140.942 31.984 1.00 42.28 359 ALA F CA 1
ATOM 17838 C C . ALA F 1 359 ? 3.195 140.212 31.277 1.00 41.69 359 ALA F C 1
ATOM 17839 O O . ALA F 1 359 ? 2.004 140.327 31.637 1.00 38.83 359 ALA F O 1
ATOM 17841 N N . ALA F 1 360 ? 3.605 139.428 30.273 1.00 39.74 360 ALA F N 1
ATOM 17842 C CA . ALA F 1 360 ? 2.651 138.666 29.420 1.00 40.30 360 ALA F CA 1
ATOM 17843 C C . ALA F 1 360 ? 1.666 139.562 28.633 1.00 40.28 360 ALA F C 1
ATOM 17844 O O . ALA F 1 360 ? 0.635 139.080 28.155 1.00 38.61 360 ALA F O 1
ATOM 17846 N N . ASN F 1 361 ? 1.985 140.844 28.488 1.00 40.62 361 ASN F N 1
ATOM 17847 C CA . ASN F 1 361 ? 1.253 141.690 27.570 1.00 41.97 361 ASN F CA 1
ATOM 17848 C C . ASN F 1 361 ? 1.373 141.201 26.155 1.00 39.52 361 ASN F C 1
ATOM 17849 O O . ASN F 1 361 ? 2.422 140.745 25.744 1.00 38.24 361 ASN F O 1
ATOM 17854 N N . VAL F 1 362 ? 0.289 141.354 25.434 1.00 41.05 362 VAL F N 1
ATOM 17855 C CA . VAL F 1 362 ? 0.161 140.972 23.989 1.00 43.37 362 VAL F CA 1
ATOM 17856 C C . VAL F 1 362 ? -0.008 142.172 23.023 1.00 42.88 362 VAL F C 1
ATOM 17857 O O . VAL F 1 362 ? -0.285 143.306 23.381 1.00 44.53 362 VAL F O 1
ATOM 17861 N N . GLN F 1 363 ? 0.203 141.870 21.773 1.00 43.00 363 GLN F N 1
ATOM 17862 C CA . GLN F 1 363 ? -0.042 142.811 20.701 1.00 41.71 363 GLN F CA 1
ATOM 17863 C C . GLN F 1 363 ? -1.430 142.640 20.124 1.00 43.84 363 GLN F C 1
ATOM 17864 O O . GLN F 1 363 ? -1.885 141.566 19.966 1.00 44.29 363 GLN F O 1
ATOM 17870 N N . PRO F 1 364 ? -2.095 143.718 19.778 1.00 47.01 364 PRO F N 1
ATOM 17871 C CA . PRO F 1 364 ? -3.463 143.625 19.187 1.00 47.89 364 PRO F CA 1
ATOM 17872 C C . PRO F 1 364 ? -3.414 142.885 17.814 1.00 46.19 364 PRO F C 1
ATOM 17873 O O . PRO F 1 364 ? -2.505 142.992 17.074 1.00 42.87 364 PRO F O 1
ATOM 17877 N N . GLU F 1 365 ? -4.393 142.071 17.544 1.00 51.84 365 GLU F N 1
ATOM 17878 C CA . GLU F 1 365 ? -4.392 141.340 16.253 1.00 55.52 365 GLU F CA 1
ATOM 17879 C C . GLU F 1 365 ? -4.504 142.330 14.976 1.00 53.20 365 GLU F C 1
ATOM 17880 O O . GLU F 1 365 ? -3.775 142.278 14.010 1.00 51.28 365 GLU F O 1
ATOM 17886 N N . ASN F 1 366 ? -5.448 143.227 15.065 1.00 52.69 366 ASN F N 1
ATOM 17887 C CA . ASN F 1 366 ? -5.802 144.127 13.982 1.00 54.61 366 ASN F CA 1
ATOM 17888 C C . ASN F 1 366 ? -5.697 145.611 14.300 1.00 55.56 366 ASN F C 1
ATOM 17889 O O . ASN F 1 366 ? -6.222 146.055 15.307 1.00 56.39 366 ASN F O 1
ATOM 17894 N N . VAL F 1 367 ? -5.078 146.379 13.406 1.00 54.35 367 VAL F N 1
ATOM 17895 C CA . VAL F 1 367 ? -5.039 147.854 13.541 1.00 53.19 367 VAL F CA 1
ATOM 17896 C C . VAL F 1 367 ? -6.348 148.515 13.968 1.00 53.65 367 VAL F C 1
ATOM 17897 O O . VAL F 1 367 ? -6.346 149.366 14.865 1.00 51.12 367 VAL F O 1
ATOM 17901 N N . GLU F 1 368 ? -7.428 148.107 13.315 1.00 52.15 368 GLU F N 1
ATOM 17902 C CA . GLU F 1 368 ? -8.755 148.625 13.602 1.00 51.93 368 GLU F CA 1
ATOM 17903 C C . GLU F 1 368 ? -9.033 148.753 15.106 1.00 51.33 368 GLU F C 1
ATOM 17904 O O . GLU F 1 368 ? -9.669 149.711 15.571 1.00 53.30 368 GLU F O 1
ATOM 17910 N N . SER F 1 369 ? -8.586 147.808 15.915 1.00 50.35 369 SER F N 1
ATOM 17911 C CA . SER F 1 369 ? -8.949 147.878 17.343 1.00 49.16 369 SER F CA 1
ATOM 17912 C C . SER F 1 369 ? -8.182 148.937 18.075 1.00 49.07 369 SER F C 1
ATOM 17913 O O . SER F 1 369 ? -8.562 149.367 19.185 1.00 47.94 369 SER F O 1
ATOM 17916 N N . VAL F 1 370 ? -7.056 149.342 17.530 1.00 46.72 370 VAL F N 1
ATOM 17917 C CA . VAL F 1 370 ? -6.253 150.390 18.203 1.00 46.88 370 VAL F CA 1
ATOM 17918 C C . VAL F 1 370 ? -6.081 151.683 17.407 1.00 48.35 370 VAL F C 1
ATOM 17919 O O . VAL F 1 370 ? -5.352 152.591 17.839 1.00 49.45 370 VAL F O 1
ATOM 17923 N N . TRP F 1 371 ? -6.772 151.762 16.261 1.00 48.63 371 TRP F N 1
ATOM 17924 C CA . TRP F 1 371 ? -6.787 152.953 15.371 1.00 46.33 371 TRP F CA 1
ATOM 17925 C C . TRP F 1 371 ? -7.056 154.192 16.176 1.00 44.47 371 TRP F C 1
ATOM 17926 O O . TRP F 1 371 ? -7.936 154.238 17.022 1.00 44.48 371 TRP F O 1
ATOM 17937 N N . ASN F 1 372 ? -6.240 155.180 15.914 1.00 44.00 372 ASN F N 1
ATOM 17938 C CA . ASN F 1 372 ? -6.273 156.405 16.651 1.00 46.42 372 ASN F CA 1
ATOM 17939 C C . ASN F 1 372 ? -5.860 157.579 15.757 1.00 47.53 372 ASN F C 1
ATOM 17940 O O . ASN F 1 372 ? -5.027 157.496 14.873 1.00 46.59 372 ASN F O 1
ATOM 17945 N N . LEU F 1 373 ? -6.511 158.672 16.026 1.00 48.36 373 LEU F N 1
ATOM 17946 C CA . LEU F 1 373 ? -6.377 159.977 15.338 1.00 51.51 373 LEU F CA 1
ATOM 17947 C C . LEU F 1 373 ? -4.983 160.489 15.058 1.00 51.25 373 LEU F C 1
ATOM 17948 O O . LEU F 1 373 ? -4.747 161.059 14.026 1.00 51.26 373 LEU F O 1
ATOM 17953 N N . ARG F 1 374 ? -4.083 160.340 16.034 1.00 50.96 374 ARG F N 1
ATOM 17954 C CA . ARG F 1 374 ? -2.686 160.776 15.864 1.00 49.69 374 ARG F CA 1
ATOM 17955 C C . ARG F 1 374 ? -1.833 159.764 15.215 1.00 47.13 374 ARG F C 1
ATOM 17956 O O . ARG F 1 374 ? -0.655 159.991 14.951 1.00 46.83 374 ARG F O 1
ATOM 17964 N N . GLY F 1 375 ? -2.383 158.607 14.980 1.00 47.13 375 GLY F N 1
ATOM 17965 C CA . GLY F 1 375 ? -1.642 157.538 14.325 1.00 47.23 375 GLY F CA 1
ATOM 17966 C C . GLY F 1 375 ? -0.430 157.073 15.132 1.00 44.39 375 GLY F C 1
ATOM 17967 O O . GLY F 1 375 ? 0.664 156.821 14.630 1.00 42.16 375 GLY F O 1
ATOM 17968 N N . VAL F 1 376 ? -0.594 156.990 16.426 1.00 43.94 376 VAL F N 1
ATOM 17969 C CA . VAL F 1 376 ? 0.527 156.572 17.277 1.00 45.52 376 VAL F CA 1
ATOM 17970 C C . VAL F 1 376 ? 0.330 155.131 17.827 1.00 45.48 376 VAL F C 1
ATOM 17971 O O . VAL F 1 376 ? -0.803 154.621 17.973 1.00 46.18 376 VAL F O 1
ATOM 17975 N N . LEU F 1 377 ? 1.450 154.507 18.134 1.00 43.99 377 LEU F N 1
ATOM 17976 C CA . LEU F 1 377 ? 1.479 153.193 18.832 1.00 45.27 377 LEU F CA 1
ATOM 17977 C C . LEU F 1 377 ? 0.748 152.079 18.067 1.00 46.39 377 LEU F C 1
ATOM 17978 O O . LEU F 1 377 ? 0.032 151.342 18.598 1.00 48.02 377 LEU F O 1
ATOM 17983 N N . ASN F 1 378 ? 0.898 152.085 16.774 1.00 47.94 378 ASN F N 1
ATOM 17984 C CA . ASN F 1 378 ? 0.495 150.982 15.964 1.00 46.26 378 ASN F CA 1
ATOM 17985 C C . ASN F 1 378 ? 1.268 149.682 16.304 1.00 45.68 378 ASN F C 1
ATOM 17986 O O . ASN F 1 378 ? 2.408 149.470 15.853 1.00 44.68 378 ASN F O 1
ATOM 17991 N N . THR F 1 379 ? 0.638 148.810 17.091 1.00 45.86 379 THR F N 1
ATOM 17992 C CA . THR F 1 379 ? 1.286 147.579 17.488 1.00 48.15 379 THR F CA 1
ATOM 17993 C C . THR F 1 379 ? 0.560 146.304 17.029 1.00 47.12 379 THR F C 1
ATOM 17994 O O . THR F 1 379 ? 0.783 145.271 17.559 1.00 47.70 379 THR F O 1
ATOM 17998 N N . SER F 1 380 ? -0.349 146.465 16.088 1.00 47.54 380 SER F N 1
ATOM 17999 C CA . SER F 1 380 ? -0.836 145.466 15.153 1.00 46.00 380 SER F CA 1
ATOM 18000 C C . SER F 1 380 ? 0.155 144.370 14.893 1.00 45.86 380 SER F C 1
ATOM 18001 O O . SER F 1 380 ? 1.312 144.689 14.622 1.00 42.56 380 SER F O 1
ATOM 18004 N N . TRP F 1 381 ? -0.320 143.108 14.741 1.00 45.82 381 TRP F N 1
ATOM 18005 C CA . TRP F 1 381 ? 0.595 142.072 14.228 1.00 48.33 381 TRP F CA 1
ATOM 18006 C C . TRP F 1 381 ? 1.121 142.520 12.882 1.00 49.36 381 TRP F C 1
ATOM 18007 O O . TRP F 1 381 ? 0.388 142.902 11.978 1.00 50.72 381 TRP F O 1
ATOM 18018 N N . HIS F 1 382 ? 2.418 142.540 12.788 1.00 49.25 382 HIS F N 1
ATOM 18019 C CA . HIS F 1 382 ? 3.062 142.768 11.550 1.00 49.63 382 HIS F CA 1
ATOM 18020 C C . HIS F 1 382 ? 2.998 141.579 10.590 1.00 53.67 382 HIS F C 1
ATOM 18021 O O . HIS F 1 382 ? 3.585 140.523 10.927 1.00 53.18 382 HIS F O 1
ATOM 18028 N N . ARG F 1 383 ? 2.370 141.775 9.413 1.00 54.76 383 ARG F N 1
ATOM 18029 C CA . ARG F 1 383 ? 2.174 140.691 8.392 1.00 54.72 383 ARG F CA 1
ATOM 18030 C C . ARG F 1 383 ? 2.947 141.008 7.156 1.00 57.01 383 ARG F C 1
ATOM 18031 O O . ARG F 1 383 ? 2.830 142.092 6.608 1.00 59.32 383 ARG F O 1
ATOM 18039 N N . VAL F 1 384 ? 3.764 140.097 6.713 1.00 57.86 384 VAL F N 1
ATOM 18040 C CA . VAL F 1 384 ? 4.465 140.272 5.437 1.00 58.37 384 VAL F CA 1
ATOM 18041 C C . VAL F 1 384 ? 4.104 139.147 4.442 1.00 61.95 384 VAL F C 1
ATOM 18042 O O . VAL F 1 384 ? 3.572 138.088 4.794 1.00 60.07 384 VAL F O 1
ATOM 18046 N N . LEU F 1 385 ? 4.313 139.460 3.161 1.00 64.87 385 LEU F N 1
ATOM 18047 C CA . LEU F 1 385 ? 3.912 138.566 2.058 1.00 63.07 385 LEU F CA 1
ATOM 18048 C C . LEU F 1 385 ? 5.115 138.210 1.254 1.00 63.23 385 LEU F C 1
ATOM 18049 O O . LEU F 1 385 ? 5.756 139.035 0.690 1.00 62.79 385 LEU F O 1
ATOM 18054 N N . LEU F 1 386 ? 5.411 136.925 1.228 1.00 66.48 386 LEU F N 1
ATOM 18055 C CA . LEU F 1 386 ? 6.505 136.398 0.435 1.00 67.53 386 LEU F CA 1
ATOM 18056 C C . LEU F 1 386 ? 5.933 135.699 -0.775 1.00 69.60 386 LEU F C 1
ATOM 18057 O O . LEU F 1 386 ? 4.964 134.910 -0.717 1.00 68.67 386 LEU F O 1
ATOM 18062 N N . ARG F 1 387 ? 6.539 136.032 -1.893 1.00 72.51 387 ARG F N 1
ATOM 18063 C CA . ARG F 1 387 ? 6.094 135.658 -3.257 1.00 73.16 387 ARG F CA 1
ATOM 18064 C C . ARG F 1 387 ? 7.191 134.897 -3.931 1.00 73.86 387 ARG F C 1
ATOM 18065 O O . ARG F 1 387 ? 8.355 135.213 -3.806 1.00 72.27 387 ARG F O 1
ATOM 18073 N N . LEU F 1 388 ? 6.770 133.967 -4.766 1.00 78.41 388 LEU F N 1
ATOM 18074 C CA . LEU F 1 388 ? 7.707 133.141 -5.583 1.00 79.06 388 LEU F CA 1
ATOM 18075 C C . LEU F 1 388 ? 8.180 133.683 -6.978 1.00 78.77 388 LEU F C 1
ATOM 18076 O O . LEU F 1 388 ? 7.626 133.353 -8.009 1.00 80.77 388 LEU F O 1
ATOM 18081 N N . GLY F 1 389 ? 9.231 134.525 -6.935 1.00 81.36 389 GLY F N 1
ATOM 18082 C CA . GLY F 1 389 ? 9.934 135.135 -8.085 1.00 79.27 389 GLY F CA 1
ATOM 18083 C C . GLY F 1 389 ? 11.400 134.739 -8.187 1.00 78.59 389 GLY F C 1
ATOM 18084 O O . GLY F 1 389 ? 11.517 133.536 -8.413 1.00 2.00 389 GLY F O 1
#

Sequence (2328 aa):
PGIRGPSEYSQEPPRHPSLKVNAKEPFNAEPPRSALVSSYVTPVDLFYKRNHGPIPIVDHLQSYSVTLTGLIQNPRKLFIKDIRSLPKYNVTATLQCAGNRRTAMSKVRNVRGVGWDVSAIGNAVWGGAKLADVLELVGIPKLTASTNLGARHVEFVSVDRCKEENGGPYKASITLSQATNPEADVLLAYEMNGETLNRDHGFPLRVVVPGVIGARSVKWLDSINVIAEESQGFFMQKDYKMFPPSVNWDNINWSSRRPQMDFPVQSAICSVEDVQMVKPGKVSIKGYAVSGGGRGIERVDISLDGGKNWVEASRTQEPGKQYISEHSSSDKWAWVLFEATIDVSQTTEVIAKAVDSAANVQPENVESVWNLRGVLNTSWHRVLLRLGPGIRGPSEYSQEPPRHPSLKVNAKEPFNAEPPRSALVSSYVTPVDLFYKRNHGPIPIVDHLQSYSVTLTGLIQNPRKLFIKDIRSLPKYNVTATLQCAGNRRTAMSKVRNVRGVGWDVSAIGNAVWGGAKLADVLELVGIPKLTASTNLGARHVEFVSVDRCKEENGGPYKASITLSQATNPEADVLLAYEMNGETLNRDHGFPLRVVVPGVIGARSVKWLDSINVIAEESQGFFMQKDYKMFPPSVNWDNINWSSRRPQMDFPVQSAICSVEDVQMVKPGKVSIKGYAVSGGGRGIERVDISLDGGKNWVEASRTQEPGKQYISEHSSSDKWAWVLFEATIDVSQTTEVIAKAVDSAANVQPENVESVWNLRGVLNTSWHRVLLRLGPGIRGPSEYSQEPPRHPSLKVNAKEPFNAEPPRSALVSSYVTPVDLFYKRNHGPIPIVDHLQSYSVTLTGLIQNPRKLFIKDIRSLPKYNVTATLQCAGNRRTAMSKVRNVRGVGWDVSAIGNAVWGGAKLADVLELVGIPKLTASTNLGARHVEFVSVDRCKEENGGPYKASITLSQATNPEADVLLAYEMNGETLNRDHGFPLRVVVPGVIGARSVKWLDSINVIAEESQGFFMQKDYKMFPPSVNWDNINWSSRRPQMDFPVQSAICSVEDVQMVKPGKVSIKGYAVSGGGRGIERVDISLDGGKNWVEASRTQEPGKQYISEHSSSDKWAWVLFEATIDVSQTTEVIAKAVDSAANVQPENVESVWNLRGVLNTSWHRVLLRLGPGIRGPSEYSQEPPRHPSLKVNAKEPFNAEPPRSALVSSYVTPVDLFYKRNHGPIPIVDHLQSYSVTLTGLIQNPRKLFIKDIRSLPKYNVTATLQCAGNRRTAMSKVRNVRGVGWDVSAIGNAVWGGAKLADVLELVGIPKLTASTNLGARHVEFVSVDRCKEENGGPYKASITLSQATNPEADVLLAYEMNGETLNRDHGFPLRVVVPGVIGARSVKWLDSINVIAEESQGFFMQKDYKMFPPSVNWDNINWSSRRPQMDFPVQSAICSVEDVQMVKPGKVSIKGYAVSGGGRGIERVDISLDGGKNWVEASRTQEPGKQYISEHSSSDKWAWVLFEATIDVSQTTEVIAKAVDSAANVQPENVESVWNLRGVLNTSWHRVLLRLGPGIRGPSEYSQEPPRHPSLKVNAKEPFNAEPPRSALVSSYVTPVDLFYKRNHGPIPIVDHLQSYSVTLTGLIQNPRKLFIKDIRSLPKYNVTATLQCAGNRRTAMSKVRNVRGVGWDVSAIGNAVWGGAKLADVLELVGIPKLTASTNLGARHVEFVSVDRCKEENGGPYKASITLSQATNPEADVLLAYEMNGETLNRDHGFPLRVVVPGVIGARSVKWLDSINVIAEESQGFFMQKDYKMFPPSVNWDNINWSSRRPQMDFPVQSAICSVEDVQMVKPGKVSIKGYAVSGGGRGIERVDISLDGGKNWVEASRTQEPGKQYISEHSSSDKWAWVLFEATIDVSQTTEVIAKAVDSAANVQPENVESVWNLRGVLNTSWHRVLLRLGPGIRGPSEYSQEPPRHPSLKVNAKEPFNAEPPRSALVSSYVTPVDLFYKRNHGPIPIVDHLQSYSVTLTGLIQNPRKLFIKDIRSLPKYNVTATLQCAGNRRTAMSKVRNVRGVGWDVSAIGNAVWGGAKLADVLELVGIPKLTASTNLGARHVEFVSVDRCKEENGGPYKASITLSQATNPEADVLLAYEMNGETLNRDHGFPLRVVVPGVIGARSVKWLDSINVIAEESQGFFMQKDYKMFPPSVNWDNINWSSRRPQMDFPVQSAICSVEDVQMVKPGKVSIKGYAVSGGGRGIERVDISLDGGKNWVEASRTQEPGKQYISEHSSSDKWAWVLFEATIDVSQTTEVIAKAVDSAANVQPENVESVWNLRGVLNTSWHRVLLRLG

Solvent-accessible surface area: 85502 Å² total; per-residue (Å²): 172,2,16,88,5,4,47,29,57,53,72,44,18,128,54,74,125,52,12,117,76,41,28,108,48,12,12,1,0,2,2,48,13,75,28,2,5,80,48,13,47,1,61,37,85,27,2,16,8,50,4,18,1,5,1,1,43,29,118,96,64,126,55,2,18,0,43,1,52,30,64,14,134,105,84,104,112,2,72,22,173,51,1,103,93,28,77,96,88,96,13,27,0,3,6,4,7,2,1,1,9,20,59,48,0,25,186,70,110,115,11,146,54,36,30,3,44,4,1,0,0,0,0,0,46,0,1,0,0,21,0,4,18,0,0,84,73,12,61,6,81,68,48,23,60,48,29,159,85,35,0,92,26,0,11,0,20,3,32,7,39,0,99,42,12,27,15,4,39,18,38,0,2,3,58,0,25,44,1,1,16,19,60,15,29,5,1,0,0,4,27,3,40,63,128,79,4,63,52,3,4,0,41,3,0,10,0,1,0,3,5,10,0,10,13,0,4,2,28,6,0,58,18,0,35,0,39,47,114,32,0,82,1,20,2,5,28,24,6,9,2,17,2,15,30,72,20,61,42,70,75,4,75,9,96,53,16,52,9,11,26,18,3,5,0,1,0,0,0,1,44,8,86,60,96,30,157,22,174,92,32,156,18,54,0,66,0,0,0,4,7,0,38,16,15,9,1,16,10,0,2,4,0,67,55,42,22,170,101,37,103,74,4,58,48,50,9,80,110,84,98,137,23,44,6,62,70,76,39,19,34,92,30,9,0,1,11,1,65,12,74,15,97,5,93,124,67,20,57,0,0,0,10,1,8,1,6,0,8,0,17,5,10,66,62,24,104,38,14,9,0,6,47,0,3,4,1,5,6,25,11,87,2,48,1,123,82,92,171,1,17,116,5,5,94,81,60,91,87,43,16,129,53,74,126,50,13,124,70,38,32,155,92,10,14,2,0,3,3,47,13,80,30,4,6,83,46,12,49,2,58,36,82,32,1,14,6,54,2,16,2,5,1,1,47,30,117,95,67,134,55,2,18,0,39,0,49,34,63,14,143,110,80,109,111,1,76,21,168,51,0,104,92,31,70,98,86,94,13,28,0,4,7,3,7,2,1,1,10,18,63,50,0,26,189,72,114,114,10,143,55,38,25,1,57,7,1,0,0,0,0,0,44,0,0,0,0,22,0,2,16,0,0,84,80,11,62,6,80,76,55,22,56,50,31,156,94,35,0,91,29,0,14,0,20,4,29,7,117,0,157,62,53,147,28,20,42,20,50,0,2,3,51,0,26,43,1,0,15,17,61,15,27,4,0,0,0,4,25,1,38,62,118,78,4,58,51,5,4,0,39,3,0,9,0,1,0,4,4,9,1,12,17,0,5,2,26,5,0,56,17,0,33,0,35,42,118,36,1,122,1,60,2,5,28,97,5,11,3,13,2,11,24,70,22,62,91,146,83,35,80,43,96,52,12,53,12,9,28,16,3,6,0,1,0,0,0,1,42,9,83,63,87,29,150,22,167,96,31,153,12,52,0,65,0,0,0,3,7,0,39,15,16,8,1,18,12,0,4,5,1,67,60,45,20,180,103,44,111,68,5,60,48,50,10,67,113,85,102,136,22,43,6,62,65,83,42,18,32,96,30,8,0,1,14,0,65,16,79,15,98,5,99,130,72,22,63,0,0,0,13,1,10,1,8,0,8,1,21,5,11,69,58,21,101,28,13,8,0,6,56,0,1,4,0,5,7,27,11,89,2,50,2,125,77,86,171,2,20,114,6,4,90,75,57,86,92,42,18,132,54,79,124,53,12,118,75,44,28,156,96,10,13,3,0,2,2,49,12,75,28,3,7,81,48,14,50,0,58,34,90,30,2,15,8,58,3,16,0,5,1,1,48,31,111,115,70,143,55,1,21,1,40,0,56,29,64,14,140,110,84,105,107,2,75,21,178,54,1,107,90,31,75,103,90,94,13,28,0,4,6,3,7,1,1,1,10,21,64,50,0,25,190,73,106,121,12,152,52,38,27,2,49,6,1,0,0,0,0,0,44,0,1,0,1,20,0,3,17,0,0,81,74,10,61,5,83,78,50,22,59,50,27,152,92,34,0,105,29,0,10,0,18,2,30,6,115,0,152,66,55,146,28,19,46,23,52,0,2,3,58,0,32,44,1,1,26,31,70,14,26,5,1,0,0,6,28,2,38,67,124,78,3,55,51,4,4,0,41,3,0,11,0,1,0,5,5,8,0,10,16,0,4,1,28,4,0,57,19,0,38,0,34,47,119,30,0,126,1,60,2,4,24,100,7,11,5,14,2,10,24,64,24,61,91,141,82,33,76,44,98,56,10,56,7,10,25,18,4,5,1,1,0,0,0,0,43,6,87,65,93,31,147,22,171,91,28,161,14,57,0,59,0,0,0,4,9,0,41,16,18,8,1,15,12,0,3,3,1,62,65,45,22,173,94,34,106,78,4,64,53,48,12,78,111,85,102,131,23,43,6,63,80,84,41,17,38,97,31,8,0,1,12,1,62,12,77,17,96,6,95,128,72,21,59,0,0,0,11,1,8,1,13,0,7,0,22,4,7,60,57,22,99,25,11,8,0,7,53,0,2,4,0,4,6,30,10,85,2,52,1,121,86,82,176,2,15,111,10,2,86,76,61,92,88,44,17,129,56,77,127,56,14,96,38,11,0,100,63,15,13,0,0,2,1,46,14,73,25,2,6,83,48,10,42,1,63,35,85,29,2,14,8,48,2,21,2,9,1,1,48,28,109,100,72,126,54,2,24,1,42,0,48,29,65,15,130,108,86,109,128,5,73,24,179,55,0,109,91,32,73,100,86,99,15,23,1,3,7,2,4,2,1,2,10,19,63,51,0,17,87,25,66,59,10,92,35,20,28,2,42,4,0,0,0,0,0,0,36,0,1,0,0,26,0,3,13,0,0,88,79,10,62,6,84,76,55,26,58,46,28,158,84,33,0,92,35,0,19,0,17,3,30,7,120,0,147,48,43,66,22,20,41,16,59,0,1,2,60,0,30,39,1,0,21,21,66,15,25,4,0,0,0,4,28,2,36,62,127,81,4,61,44,4,5,0,45,2,0,11,0,2,1,5,4,8,0,10,13,0,5,2,29,6,0,57,16,0,36,0,40,40,122,39,1,135,4,50,2,5,22,32,9,8,3,15,2,12,25,72,21,60,70,115,83,29,74,27,83,58,9,55,7,10,26,24,2,6,0,1,0,0,0,0,39,12,85,66,94,33,92,21,172,94,26,158,15,54,0,70,0,0,0,3,6,0,40,16,19,5,1,16,9,0,4,5,1,69,62,42,22,170,103,29,111,75,4,63,46,48,7,69,110,85,103,133,21,49,7,66,73,72,41,17,33,104,29,7,0,0,15,1,60,15,86,16,97,3,101,120,62,19,56,0,0,0,7,0,8,1,9,0,8,0,12,5,7,57,62,22,94,30,11,10,0,6,43,0,2,4,1,4,7,23,13,93,2,50,1,126,87,77,169,2,18,101,5,4,46,75,59,86,95,44,18,130,54,72,124,56,11,103,33,16,2,109,63,12,12,1,0,2,1,42,15,78,31,3,5,81,46,12,51,1,62,38,86,26,2,16,10,53,3,16,1,6,1,1,48,31,112,96,65,136,53,2,21,0,44,0,56,30,68,14,136,105,88,108,108,2,75,19,168,53,1,103,90,28,76,96,81,94,13,28,0,4,7,2,7,1,1,2,9,17,56,52,0,19,88,24,68,54,9,96,27,16,25,3,43,4,0,0,0,0,0,0,43,0,1,0,0,27,0,4,18,0,0,85,74,9,59,6,78,73,54,23,58,50,31,154,88,35,0,96,26,0,12,0,20,3,31,6,38,0,143,49,11,24,14,3,36,18,36,0,1,4,55,0,32,42,1,1,22,21,63,14,25,4,1,0,0,5,28,2,35,65,130,81,4,63,47,6,5,0,41,2,0,10,0,1,0,4,5,10,0,12,15,0,4,2,29,6,0,51,17,0,34,0,37,42,113,32,0,79,1,17,2,5,29,22,10,10,2,15,2,16,32,72,20,61,44,56,72,5,77,10,97,53,10,60,10,10,26,17,4,6,0,1,0,0,0,0,41,10,84,62,96,37,100,23,171,97,26,172,13,58,0,66,0,0,0,4,8,0,40,13,20,7,1,18,11,0,3,6,1,70,70,39,23,172,101,34,113,71,2,61,46,48,10,81,110,84,100,136,21,42,7,68,66,72,38,19,36,100,32,8,0,1,16,1,72,14,74,17,90,2,93,130,64,19,58,0,0,0,13,1,9,1,10,0,7,0,21,4,7,72,66,23,79,39,12,8,0,6,37,0,2,5,0,5,7,26,15,88,2,52,1,128,81,86,173,2,16,120,7,6,92,79,58,88,96,43,16,129,54,76,123,52,13,125,70,42,30,155,95,8,15,1,0,3,2,48,12,76,30,3,6,82,50,12,50,1,63,37,86,29,2,14,9,54,4,14,2,6,1,1,45,30,115,103,66,132,58,1,19,0,44,1,52,32,63,14,121,106,83,104,109,1,76,19,173,58,0,106,92,32,74,100,90,93,12,28,1,3,6,4,7,2,1,1,8,20,60,48,0,24,183,75,114,115,10,145,56,38,26,2,61,6,0,0,0,0,0,0,46,0,0,0,0,20,0,3,17,0,0,90,78,10,63,7,78,74,48,20,54,52,30,150,87,33,0,86,30,0,17,0,16,3,27,6,111,0,153,61,52,148,33,18,45,18,48,0,3,4,57,0,29,45,1,0,25,21,56,15,27,5,0,0,0,5,27,2,35,65,124,76,3,53,50,4,5,0,46,3,0,9,0,0,0,4,4,9,0,10,15,0,4,2,27,7,0,57,12,0,37,0,38,47,105,27,0,130,1,62,2,5,24,99,8,8,3,14,2,14,25,67,21,62,91,146,82,34,79,42,92,55,12,60,8,8,23,15,2,6,1,1,0,0,0,1,44,9,81,62,88,36,151,21,168,94,27,161,16,53,0,66,0,0,0,4,6,0,40,15,19,8,1,19,12,0,5,3,1,68,65,40,21,178,103,44,104,78,4,62,49,48,10,81,107,85,98,134,21,44,6,72,72,76,43,20,36,91,31,7,0,1,12,0,62,12,76,16,90,4,96,129,78,21,60,0,0,0,14,1,10,1,10,0,7,0,20,5,10,63,62,21,101,34,15,9,0,6,52,0,2,5,0,5,7,24,11,88,2,52,2,131,75,83

GO terms:
  GO:0005777 peroxisome (C, IDA)
  GO:0008482 sulfite oxidase activity (F, IDA)
  GO:0006790 sulfur compound metabolic process (P, IDA)
  GO:0005739 mitochondrion (C, HDA)
  GO:0005777 peroxisome (C, HDA)
  GO:0005829 cytosol (C, HDA)
  GO:0010477 response to sulfur dioxide (P, IMP)
  GO:0015994 chlorophyll metabolic process (P, IMP)

CATH classification: 3.90.420.10 (+1 more: 2.60.40.650)

Nearest PDB structures (foldseek):
  1ogp-assembly3_E  TM=1.003E+00  e=3.791E-84  Arabidopsis thaliana
  3hc2-assembly1_A-2  TM=9.596E-01  e=3.522E-49  Gallus gallus
  1sox-assembly1_A  TM=9.641E-01  e=1.261E-48  Gallus gallus
  3r19-assembly1_A-2  TM=9.572E-01  e=1.489E-48  Gallus gallus
  2a99-assembly1_A  TM=9.558E-01  e=1.965E-48  Gallus gallus